Protein 1RF6 (pdb70)

CATH classification: 3.65.10.10 (+1 more: 3.65.10.10)

Foldseek 3Di:
DWFDFQFQEFEDEDAFAFAPLLLLVQQLLQAAAAAKAKEASRFPFQQSVLSNVLQVQQVWDWDCPPRMIMTHYQHLQGGHAGPAARENELHPLRVLQVLLSCQAPQAKHWYAYDPLQQVFFNLLQQVQSVVQVKDKAAPDNSRGDRMMIHHHQAGAATEDERPDQDPSSVNSNQSNQLRHAAKHKYFGPADADCSSVVVCVVFPADWDDDPRIIMHHDHDHGHHYYHYGFREVLRCLLVQLLQAAHHHYKYKYFRYAQPQNQCLVVVQCVQFPFDKDWAPADVVRRTTMIMGHHHATAAEEADDNSCSNCVSSQLLVLLSRQAYAAKHYYFQQLVCCRHSHNSQVQSQVLQCQFFHQWAGDNGHIMHHYDTQTAEDEHECNLPLSSLSSNSSSNHRHNDYIYHYHPNSSVSNGGNCSVVSVVVGSPD/DWFDFQFQEFEDEDAFAFAPLLLLVQQLLQAAAAAKAKEARHFPFQQSVLSNVQQVQQVWDWDQPPRMIMTHYQHLARGHDGPAARENELHPLRVLQVLLSCQQPQAKHWYFYDPLQQVFFNLLQQVQSVVQVKDKAAPDNSRGDRMMIHHHQAGAATEDERPAQDPSSVNSNQSNQLRHAFKHKYFGPFDADDSSVVVCVVQVADWDDDPRIIMHHDHDHGHYYYHYTFHEVLRVLLVQLLQQAHPHYKYKYFRYAQPPNACLVVVVCVQFPWDWDWAPQDPPSRTTIIMGHHHATAADEADDSSCNNCVSSQLLVLLSNLAYAFKHYYFQALVCCRHSHNSQVLSQVLQCQFFHAWAGDNGHIMHHGHGQTAEDEHECSLPLCSLSSNSSSNHRHNDYIYHYHPNCSVSNGGVCSVVSVVVGSPD/DWFDFQFFEFEDEAAFAFAPLLLLVLLLLQAAAAAKAKEARRFPFVQSVLSNVLQVQQVWDWDQPPRMIMTHYQHLARGHDGPAARENELHPLRVLQVLLSCQQHQAKHWYFYDPLQQQFANLLQCVQSVVQVKDKAAPDNSRGDRMMTGHHNAGAATEDERPDQDPSSVNSNQSNQLRHAAKHKYFGPADADDSSVVVCVVFVADWDDDPRIIMHHDNDHGHYYYHYTFHEVLLVLLVQLLQQQHHHYKYKYFRYAAPQNQCLVVVVCVVFPFDWDWDPADVPSRTTMIMGHHDATAAEEADDNSCSRHVSVQLLVLLSQLAYAFKYYYFQQLVCCRHSHNSQVQSQVLQCQWFRQWAGDNGHIMHGGHTQTAEDEHECNLPLVSLSSQSSSSHRHDPHIYYYPPNCSVSNRGVCSVVSVVVRSDD/DWFDFQQQEFEDEDAFQFAPLLLLVQQLQQAAAAAKAKEASRFPFVQSVLLNVLQVQQVWDWDQPPRMIMTHYQHLARGHDGPAARENELDPLRVLQVLLSCQQHQAKHWYAYDPLQQQFFNCLQCVQSVVQVKDKAAPDPRRGDGMMTGHHNAGAATEDERPDQDVSSVNSNQSNQLRHAAKHKYFGPADADCSSVVVCVVFVADWDDDPRIIMHHDNDHGHYYYHYGFHEVLRCLLVQLLQAAHPHYKYKHFRYAADQNACLVVVVCVVFPFDWDWAPQDPPRRTTMIMGHHDATAAEEAADSSCNNHPSSQLLVLLSQQAYAAKHYYFNQLVCCRHSHNSLVQSQVLQCQWFHQWARDNGHIMHHYDGQTAEDEHECNLPLSSLSSQSSSSHRHNDHIYHYHPNCSVSNRGVCSVVSVVVTSDD

Solvent-accessible surface area: 59830 Å² total; per-residue (Å²): 87,143,3,54,36,68,17,151,72,0,63,28,107,6,149,9,31,6,1,26,9,26,0,1,4,0,0,1,0,0,0,0,0,81,45,80,0,76,0,59,95,8,2,89,0,90,4,0,65,22,0,4,82,1,0,87,32,0,49,4,122,11,94,75,122,132,43,35,0,13,0,68,22,48,15,20,89,16,24,146,62,21,119,105,33,0,78,0,17,19,0,4,16,1,0,6,0,0,0,0,1,0,0,15,9,89,36,92,6,59,0,72,14,47,83,7,0,35,152,12,6,0,45,37,0,1,95,0,0,105,108,0,21,4,64,5,67,20,87,93,149,107,14,36,4,52,1,123,0,88,1,38,121,118,13,128,43,1,100,30,96,4,82,39,24,11,10,33,1,0,0,0,0,0,0,0,0,1,29,0,142,30,82,0,28,0,54,9,104,55,111,5,21,36,4,1,9,57,8,1,65,81,0,42,4,112,30,46,72,43,39,73,92,2,26,0,94,12,79,29,114,0,66,13,52,137,5,89,5,20,2,6,3,3,2,0,0,0,0,0,0,6,0,1,22,2,59,97,7,110,0,18,0,45,55,0,4,35,12,88,18,4,14,0,0,14,50,3,0,48,62,0,36,11,118,18,88,47,27,137,72,58,91,62,53,66,11,1,15,0,19,0,72,38,19,131,4,109,24,28,98,1,34,42,62,28,10,4,60,1,23,22,4,4,0,1,0,0,2,0,0,1,18,0,104,38,42,1,46,2,62,67,0,97,30,4,93,22,32,22,13,41,2,2,80,21,1,0,80,6,2,45,51,0,22,33,50,7,5,41,31,92,44,0,2,13,0,68,15,117,15,96,10,93,21,21,156,8,51,0,114,4,0,1,5,0,0,0,0,0,2,4,0,0,3,34,0,70,132,33,73,0,54,0,45,85,14,114,14,4,52,6,4,0,66,45,0,45,103,24,4,84,62,0,26,148,76,94,145,4,57,50,55,14,131,69,0,74,20,105,6,146,7,28,7,2,20,7,24,0,1,4,0,0,2,0,0,0,0,0,93,46,85,0,73,0,70,91,10,2,100,0,88,6,0,75,21,0,6,82,1,0,88,34,1,50,3,125,12,91,74,124,132,42,36,0,8,0,68,21,48,6,14,105,18,22,139,62,18,135,98,37,0,80,0,17,18,0,6,15,1,0,6,0,0,0,0,2,0,0,25,11,90,38,108,11,61,0,73,15,48,76,5,0,33,145,14,6,0,46,36,0,1,91,0,0,102,103,0,20,4,62,4,70,18,73,87,147,108,15,34,4,41,0,93,0,86,1,39,144,122,6,135,42,1,104,29,127,7,74,40,31,11,11,34,0,0,0,0,0,1,0,0,0,2,21,0,110,31,81,0,25,0,53,13,109,53,110,4,27,43,6,1,11,67,8,1,72,79,0,40,4,117,29,46,79,42,39,70,86,2,22,0,90,12,86,21,104,2,82,13,52,131,3,78,2,14,2,5,3,2,1,0,0,0,1,0,0,0,0,2,19,1,46,114,9,115,0,19,0,48,47,0,10,37,20,111,22,6,12,0,0,13,49,3,0,46,45,1,37,12,115,23,93,41,27,117,76,58,71,93,48,68,8,2,5,3,14,1,65,39,19,138,9,114,20,30,102,2,37,31,59,33,10,8,57,1,18,19,2,2,1,1,0,0,0,0,1,3,18,0,111,35,43,0,27,2,56,62,0,96,30,2,96,20,37,22,16,40,2,2,81,22,0,0,79,9,3,42,52,1,24,37,71,9,26,25,15,87,44,0,3,6,1,42,24,124,14,97,12,91,16,11,134,7,52,0,114,4,0,2,5,0,0,0,0,0,1,2,0,0,2,31,0,70,131,21,105,1,75,0,55,90,13,110,14,3,50,3,3,0,66,40,1,45,103,24,4,82,46,0,32,132,63,94,136,4,98,20,59,15,118,93,0,69,15,104,6,144,7,30,6,7,21,12,27,0,1,3,0,0,1,0,0,0,1,0,103,46,72,0,68,0,70,90,8,2,86,0,88,5,0,69,9,0,7,84,1,0,83,35,1,54,5,91,9,75,73,124,134,42,41,0,22,0,70,21,49,10,27,73,16,14,113,61,21,144,118,32,0,80,0,11,19,0,5,17,1,0,8,0,0,0,0,2,0,0,14,11,97,27,104,5,62,0,68,12,50,83,6,0,36,160,12,7,0,29,30,0,2,94,0,0,110,112,2,42,5,64,8,56,17,88,80,143,99,16,43,5,54,0,105,0,92,4,28,120,124,5,119,18,2,79,32,87,2,78,44,32,11,13,31,0,0,0,0,0,1,0,0,0,2,20,0,98,22,91,0,26,0,56,11,113,41,109,6,10,44,8,1,8,60,9,0,70,83,0,58,12,81,18,33,74,41,50,68,66,1,25,0,91,7,69,19,140,3,81,14,51,121,5,92,1,16,2,5,5,3,1,0,0,2,0,0,0,0,0,2,18,1,38,86,5,111,1,17,0,56,47,0,11,19,21,106,24,22,6,0,0,11,53,3,0,46,45,1,33,11,114,23,85,46,31,130,73,50,95,64,59,72,10,3,11,0,24,1,73,35,19,142,13,118,20,30,104,0,33,40,57,29,10,11,54,1,18,22,2,3,1,3,0,0,0,0,0,3,12,0,129,30,44,0,26,2,62,64,0,92,31,1,92,34,39,21,11,41,2,3,84,21,1,0,79,9,4,45,51,2,14,38,72,6,25,26,16,84,44,0,3,6,0,38,22,132,19,92,11,100,21,22,146,9,50,0,114,5,0,1,5,0,0,0,0,1,1,0,0,0,1,28,0,63,139,33,116,1,62,1,46,108,13,135,16,3,56,8,1,0,62,43,0,59,102,25,12,102,38,1,66,125,71,96,127,6,54,34,69,9,165,78,1,71,26,106,4,147,6,31,6,1,23,8,24,0,1,5,0,0,2,0,0,0,0,0,92,44,92,0,58,0,59,90,7,1,84,0,85,4,0,76,22,1,5,83,1,0,84,38,0,52,5,108,10,81,70,123,131,44,33,0,12,0,60,19,50,10,18,102,23,19,130,54,22,138,112,39,0,80,0,16,16,1,5,16,2,0,5,0,0,0,0,2,1,0,22,12,72,34,91,6,56,0,69,14,54,73,8,0,33,138,10,5,0,50,38,0,6,104,0,0,98,108,0,20,2,57,8,56,20,89,88,158,104,21,34,4,58,0,135,2,78,2,38,152,110,3,128,39,3,118,21,102,5,95,39,23,11,10,32,2,1,0,0,0,0,0,0,0,2,23,0,88,29,86,0,20,0,54,10,107,44,110,6,26,43,8,2,10,62,8,1,69,78,0,41,5,122,30,35,81,50,48,73,88,3,25,1,91,14,88,20,147,2,80,13,53,138,4,101,1,14,1,5,4,3,1,0,0,0,0,0,1,1,0,1,22,2,59,101,7,120,0,16,0,60,49,0,4,36,18,112,17,1,9,0,0,9,52,2,0,46,62,1,46,11,117,24,74,40,34,134,77,48,88,90,53,108,8,3,10,0,22,1,72,36,20,140,8,136,23,28,97,0,37,35,63,35,9,8,38,0,20,18,4,2,1,3,0,0,1,0,0,1,19,0,105,34,45,0,41,2,58,66,0,82,25,1,97,27,33,21,16,44,3,5,84,20,0,0,76,9,1,48,50,1,20,37,59,8,7,40,44,86,37,0,1,17,0,65,12,120,14,94,12,99,20,22,162,6,46,0,110,6,0,1,5,0,0,0,0,0,0,4,0,0,2,30,0,69,131,22,89,0,55,1,43,99,15,110,12,4,52,5,2,0,66,42,0,51,102,27,1,86,43,0,54,129,98

Organism: Streptococcus pneumoniae serotype 4 (strain ATCC BAA-334 / TIGR4) (NCBI:txid170187)

GO terms:
  GO:0003866 3-phosphoshikimate 1-carboxyvinyltransferase activity (F, EXP)
  GO:0005515 protein binding (F, IPI)

Nearest PDB structures (foldseek):
  1rf4-assembly1_A  TM=1.001E+00  e=1.210E-103  Streptococcus pneumoniae
  4n3p-assembly3_A-2  TM=8.324E-01  e=3.441E-86  synthetic construct
  4znd-assembly1_A  TM=9.622E-01  e=2.471E-61  Coxiella burnetii RSA 493
  5bs5-assembly2_B  TM=8.403E-01  e=5.076E-57  Acinetobacter baumannii ATCC 17978
  3roi-assembly3_B  TM=7.635E-01  e=4.254E-55  Coxiella burnetii RSA 493

Radius of gyration: 37.87 Å; Cα contacts (8 Å, |Δi|>4): 4358; chains: 4; bounding box: 81×84×99 Å

Sequence (1708 aa):
MKLKTNIRHLHGIIRVPGDKSISHRSIIFGSLAEGETKVYDILRGEDVLSTMQVFRDLGVEIEDKDGVITVQGVGMAGLKAPQNALNMGNSGTSIRLISGVLAGADFEVEMFGDDSLSKRPMDRVTLPLKKMGVSISGQTERDLPPLRLKGTKNLRPIHYELPIASAQVKSALMFAALQAKGESVIIEKEYTRNHTEDMLQQFGGHLSVDGKKITVQGPQKLTGQKVVVPGDISSAAFWLVAGLIAPNSRLVLQNVGINETRTGIIDVIRAMGGKLEITEIDPVAKSATLIVESSDLKGTEICGALIPRLIDELPIIALLATQAQGVTVIKDAEELKVKETDRIQVVADALNSMGADITPTADGMIIKGKSALHGARVNTFGDHRIGMMTAIAALLVADGEVELDRAEAINTSYPSFFDDLESLIHGMKLKTNIRHLHGIIRVPGDKSISHRSIIFGSLAEGETKVYDILRGEDVLSTMQVFRDLGVEIEDKDGVITVQGVGMAGLKAPQNALNMGNSGTSIRLISGVLAGADFEVEMFGDDSLSKRPMDRVTLPLKKMGVSISGQTERDLPPLRLKGTKNLRPIHYELPIASAQVKSALMFAALQAKGESVIIEKEYTRNHTEDMLQQFGGHLSVDGKKITVQGPQKLTGQKVVVPGDISSAAFWLVAGLIAPNSRLVLQNVGINETRTGIIDVIRAMGGKLEITEIDPVAKSATLIVESSDLKGTEICGALIPRLIDELPIIALLATQAQGVTVIKDAEELKVKETDRIQVVADALNSMGADITPTADGMIIKGKSALHGARVNTFGDHRIGMMTAIAALLVADGEVELDRAEAINTSYPSFFDDLESLIHGMKLKTNIRHLHGIIRVPGDKSISHRSIIFGSLAEGETKVYDILRGEDVLSTMQVFRDLGVEIEDKDGVITVQGVGMAGLKAPQNALNMGNSGTSIRLISGVLAGADFEVEMFGDDSLSKRPMDRVTLPLKKMGVSISGQTERDLPPLRLKGTKNLRPIHYELPIASAQVKSALMFAALQAKGESVIIEKEYTRNHTEDMLQQFGGHLSVDGKKITVQGPQKLTGQKVVVPGDISSAAFWLVAGLIAPNSRLVLQNVGINETRTGIIDVIRAMGGKLEITEIDPVAKSATLIVESSDLKGTEICGALIPRLIDELPIIALLATQAQGVTVIKDAEELKVKETDRIQVVADALNSMGADITPTADGMIIKGKSALHGARVNTFGDHRIGMMTAIAALLVADGEVELDRAEAINTSYPSFFDDLESLIHGMKLKTNIRHLHGIIRVPGDKSISHRSIIFGSLAEGETKVYDILRGEDVLSTMQVFRDLGVEIEDKDGVITVQGVGMAGLKAPQNALNMGNSGTSIRLISGVLAGADFEVEMFGDDSLSKRPMDRVTLPLKKMGVSISGQTERDLPPLRLKGTKNLRPIHYELPIASAQVKSALMFAALQAKGESVIIEKEYTRNHTEDMLQQFGGHLSVDGKKITVQGPQKLTGQKVVVPGDISSAAFWLVAGLIAPNSRLVLQNVGINETRTGIIDVIRAMGGKLEITEIDPVAKSATLIVESSDLKGTEICGALIPRLIDELPIIALLATQAQGVTVIKDAEELKVKETDRIQVVADALNSMGADITPTADGMIIKGKSALHGARVNTFGDHRIGMMTAIAALLVADGEVELDRAEAINTSYPSFFDDLESLIHG

Secondary structure (DSSP, 8-state):
-EEP-----EEEEE-PPBPHHHHHHHHHHHHHSBSEEEEES---SHHHHHHHHHHHHTT-EEEEETTEEEEE---SS-----SS-EE-TT-HHHHHHHHHHGGG-SSEEEEE--TTGGGS--HHHHHHHHHTT-EEEEETTTTEEEEEEE--TTPPP-EEE-SS--HHHHHHHHHHHTTSSEEEEEE-SS----HHHHHHHHTT---EEETTEEEEEE----B--EEEPPBPHHHHHHHHHHHHHSTTEEEEEEEEE--TTT-HHHHHHHHTT-EEEEEEEETTTTEEEEEEE----B--EE-TTSGGGTGGGHHHHHHHHHTSBEEEEE-S-GGGGGSSS-TTHHHHHHHHTTT--EEEETTEEEEEE------EEEE-TT-HHHHHHHHHHHHT-SSS-EEEETGGGGGGT-TTHHHHHHHHS--/-BPP-S---EEEEE-PPBPHHHHHHHHHHHHHSBSEEEEES---SHHHHHHHHHHHHTT-EEEEETTEEEEE---TT-----SS-EE-TT-HHHHHHHHHHGGG-SSEEEEE--TTGGGS--HHHHHHHHHTT-EEEEETTTTEEEEEEE--SSPPP-EEE-SS--HHHHHHHHHHHTTSSEEEEEE-SS----HHHHHHHHTT---EEETTEEEEEES---B--EEEPPBPHHHHHHHHHHHHHSSSEEEEEEEEE--TTT-HHHHHHHHTT-EEEEEEEETTTTEEEEEEE----B--EE-TTHHHHHGGGHHHHHHHHHTSBS-EEE-S-GGGGGSSS-TTHHHHHHHHTTT--EEEETTEEEE-S------EEEE-TT-HHHHHHHHHHHHT-SSS-EEEETGGGGGGT-TTHHHHHHHHS--/-BPP-----EEEEE-PPBPHHHHHHHHHHHHHSBSEEEEES----HHHHHHHHHHHHTT-EEEEETTEEEEE---TT-----SS-EE-TT-HHHHHHHHHHGGG-SSEEEEE--TTGGGS--HHHHHHHHHHT-EEEEETTTTEEEEEEE--SS----EEE-SS--HHHHHHHHHHHTTSSEEEEEE-SS----HHHHHHHHTT---EEETTEEEEEES---B--EEEPPBPHHHHHHHHHHHHHSTTEEEEEEEEE--TTT-HHHHHHHHHT-EEEEEEEETTTTEEEEEEE----B--EE-TTHHHHHGGGHHHHHHHHHTSBS-EEE-S-GGGGGSSS-HHHHHHHHHHTTT--EEEETTEEEE-S------EEEE-TT-HHHHHHHHHHHTT-SSS-EEEESGGGGGGT-TTHHHHHHHHBT-/-BPP-----EEEEE---B-HHHHHHHHHHHHHSBSEEEEES---SHHHHHHHHHHHHTT-EEEEETTEEEEE---TT-----SS-EE-TT-HHHHHHHHHHGGG-SSEEEEE--TTGGGS--HHHHHHHHHTT-EEEEETTTTEEEEEEE--SSPPP-EEE-SS--HHHHHHHHHHHTTSSEEEEEE-SS----HHHHHHHHTT---EEETTEEEEEES---B--EEEPPBPHHHHHHHHHHHHHSSSEEEEEEEEE--GGG-HHHHHHHHHT-EEEEEEEETTTTEEEEEEE---EE--EE-GGGHHHHTTTHHHHHHHHHTEEEEEEE-S-GGGGGSSS-HHHHHHHHHHTTT--EEEETTEEEEEE------EEEE-TT-HHHHHHHHHHHTT-SSS-EEEESGGGGGGT-TTHHHHHHHHH--

InterPro domains:
  IPR001986 Enolpyruvate transferase domain [PF00275] (6-421)
  IPR006264 3-phosphoshikimate 1-carboxyvinyltransferase [MF_00210] (8-427)
  IPR006264 3-phosphoshikimate 1-carboxyvinyltransferase [PIRSF000505] (1-425)
  IPR006264 3-phosphoshikimate 1-carboxyvinyltransferase [TIGR01356] (12-426)
  IPR013792 RNA 3'-terminal phosphate cyclase/enolpyruvate transferase, alpha/beta [SSF55205] (3-424)
  IPR023193 3-phosphoshikimate 1-carboxyvinyltransferase, conserved site [PS00104] (86-100)
  IPR023193 3-phosphoshikimate 1-carboxyvinyltransferase, conserved site [PS00885] (337-355)
  IPR036968 Enolpyruvate transferase domain superfamily [G3DSA:3.65.10.10] (11-421)
  IPR036968 Enolpyruvate transferase domain superfamily [G3DSA:3.65.10.10] (20-229)

Structure (mmCIF, N/CA/C/O backbone):
data_1RF6
#
_entry.id   1RF6
#
_cell.length_a   82.785
_cell.length_b   150.564
_cell.length_c   88.258
_cell.angle_alpha   90.00
_cell.angle_beta   91.20
_cell.angle_gamma   90.00
#
_symmetry.space_group_name_H-M   'P 1 21 1'
#
loop_
_entity.id
_entity.type
_entity.pdbx_description
1 polymer '5-enolpyruvylshikimate-3-phosphate synthase'
2 non-polymer GLYPHOSATE
3 non-polymer SHIKIMATE-3-PHOSPHATE
4 water water
#
loop_
_atom_site.group_PDB
_atom_site.id
_atom_site.type_symbol
_atom_site.label_atom_id
_atom_site.label_alt_id
_atom_site.label_comp_id
_atom_site.label_asym_id
_atom_site.label_entity_id
_atom_site.label_seq_id
_atom_site.pdbx_PDB_ins_code
_atom_site.Cartn_x
_atom_site.Cartn_y
_atom_site.Cartn_z
_atom_site.occupancy
_atom_site.B_iso_or_equiv
_atom_site.auth_seq_id
_atom_site.auth_comp_id
_atom_site.auth_asym_id
_atom_site.auth_atom_id
_atom_site.pdbx_PDB_model_num
ATOM 1 N N . MET A 1 1 ? 33.974 130.272 -0.023 1.00 19.14 1 MET A N 1
ATOM 2 C CA . MET A 1 1 ? 33.171 129.540 -1.030 1.00 18.78 1 MET A CA 1
ATOM 3 C C . MET A 1 1 ? 32.250 128.540 -0.344 1.00 18.21 1 MET A C 1
ATOM 4 O O . MET A 1 1 ? 32.545 128.036 0.740 1.00 18.26 1 MET A O 1
ATOM 9 N N . LYS A 1 2 ? 31.130 128.262 -0.989 1.00 17.37 2 LYS A N 1
ATOM 10 C CA . LYS A 1 2 ? 30.158 127.317 -0.473 1.00 18.46 2 LYS A CA 1
ATOM 11 C C . LYS A 1 2 ? 30.622 125.910 -0.822 1.00 17.21 2 LYS A C 1
ATOM 12 O O . LYS A 1 2 ? 30.936 125.620 -1.975 1.00 16.10 2 LYS A O 1
ATOM 18 N N . LEU A 1 3 ? 30.670 125.037 0.174 1.00 15.32 3 LEU A N 1
ATOM 19 C CA . LEU A 1 3 ? 31.090 123.662 -0.055 1.00 15.52 3 LEU A CA 1
ATOM 20 C C . LEU A 1 3 ? 29.891 122.732 -0.191 1.00 15.31 3 LEU A C 1
ATOM 21 O O . LEU A 1 3 ? 28.861 122.940 0.445 1.00 17.19 3 LEU A O 1
ATOM 26 N N . LYS A 1 4 ? 30.037 121.711 -1.034 1.00 16.03 4 LYS A N 1
ATOM 27 C CA . LYS A 1 4 ? 28.989 120.724 -1.267 1.00 16.25 4 LYS A CA 1
ATOM 28 C C . LYS A 1 4 ? 28.792 119.903 -0.003 1.00 16.49 4 LYS A C 1
ATOM 29 O O . LYS A 1 4 ? 29.757 119.529 0.671 1.00 14.05 4 LYS A O 1
ATOM 35 N N . THR A 1 5 ? 27.537 119.601 0.299 1.00 14.43 5 THR A N 1
ATOM 36 C CA . THR A 1 5 ? 27.210 118.861 1.502 1.00 16.67 5 THR A CA 1
ATOM 37 C C . THR A 1 5 ? 26.255 117.683 1.253 1.00 16.77 5 THR A C 1
ATOM 38 O O . THR A 1 5 ? 25.726 117.515 0.156 1.00 15.87 5 THR A O 1
ATOM 42 N N . ASN A 1 6 ? 26.064 116.862 2.282 1.00 17.69 6 ASN A N 1
ATOM 43 C CA . ASN A 1 6 ? 25.153 115.718 2.228 1.00 18.71 6 ASN A CA 1
ATOM 44 C C . ASN A 1 6 ? 25.271 114.845 0.970 1.00 20.31 6 ASN A C 1
ATOM 45 O O . ASN A 1 6 ? 24.260 114.486 0.356 1.00 19.91 6 ASN A O 1
ATOM 50 N N . ILE A 1 7 ? 26.494 114.492 0.588 1.00 19.84 7 ILE A N 1
ATOM 51 C CA . ILE A 1 7 ? 26.688 113.661 -0.595 1.00 23.56 7 ILE A CA 1
ATOM 52 C C . ILE A 1 7 ? 26.115 112.272 -0.305 1.00 24.70 7 ILE A C 1
ATOM 53 O O . ILE A 1 7 ? 26.233 111.766 0.809 1.00 24.97 7 ILE A O 1
ATOM 58 N N . ARG A 1 8 ? 25.483 111.658 -1.297 1.00 25.71 8 ARG A N 1
ATOM 59 C CA . ARG A 1 8 ? 24.895 110.341 -1.087 1.00 27.01 8 ARG A CA 1
ATOM 60 C C . ARG A 1 8 ? 25.719 109.222 -1.712 1.00 26.84 8 ARG A C 1
ATOM 61 O O . ARG A 1 8 ? 25.440 108.048 -1.491 1.00 25.01 8 ARG A O 1
ATOM 69 N N . HIS A 1 9 ? 26.733 109.586 -2.492 1.00 24.53 9 HIS A N 1
ATOM 70 C CA . HIS A 1 9 ? 27.588 108.592 -3.132 1.00 25.73 9 HIS A CA 1
ATOM 71 C C . HIS A 1 9 ? 28.777 109.211 -3.854 1.00 23.78 9 HIS A C 1
ATOM 72 O O . HIS A 1 9 ? 28.704 110.336 -4.348 1.00 25.06 9 HIS A O 1
ATOM 79 N N . LEU A 1 10 ? 29.873 108.463 -3.901 1.00 21.53 10 LEU A N 1
ATOM 80 C CA . LEU A 1 10 ? 31.091 108.897 -4.571 1.00 20.24 10 LEU A CA 1
ATOM 81 C C . LEU A 1 10 ? 31.640 107.713 -5.348 1.00 21.00 10 LEU A C 1
ATOM 82 O O . LEU A 1 10 ? 32.032 106.709 -4.757 1.00 19.76 10 LEU A O 1
ATOM 87 N N . HIS A 1 11 ? 31.659 107.833 -6.671 1.00 19.87 11 HIS A N 1
ATOM 88 C CA . HIS A 1 11 ? 32.161 106.771 -7.532 1.00 20.25 11 HIS A CA 1
ATOM 89 C C . HIS A 1 11 ? 33.002 107.359 -8.657 1.00 19.54 11 HIS A C 1
ATOM 90 O O . HIS A 1 11 ? 32.661 108.396 -9.226 1.00 18.25 11 HIS A O 1
ATOM 97 N N . GLY A 1 12 ? 34.106 106.700 -8.983 1.00 17.20 12 GLY A N 1
ATOM 98 C CA . GLY A 1 12 ? 34.920 107.209 -10.065 1.00 16.77 12 GLY A CA 1
ATOM 99 C C . GLY A 1 12 ? 36.401 106.936 -9.971 1.00 16.67 12 GLY A C 1
ATOM 100 O O . GLY A 1 12 ? 36.915 106.477 -8.944 1.00 16.12 12 GLY A O 1
ATOM 101 N N . ILE A 1 13 ? 37.080 107.221 -11.077 1.00 16.20 13 ILE A N 1
ATOM 102 C CA . ILE A 1 13 ? 38.514 107.045 -11.187 1.00 16.28 13 ILE A CA 1
ATOM 103 C C . ILE A 1 13 ? 39.155 108.421 -11.091 1.00 16.36 13 ILE A C 1
ATOM 104 O O . ILE A 1 13 ? 38.685 109.370 -11.714 1.00 14.28 13 ILE A O 1
ATOM 109 N N . ILE A 1 14 ? 40.220 108.532 -10.304 1.00 13.82 14 ILE A N 1
ATOM 110 C CA . ILE A 1 14 ? 40.914 109.803 -10.168 1.00 15.88 14 ILE A CA 1
ATOM 111 C C . ILE A 1 14 ? 42.420 109.634 -10.295 1.00 15.56 14 ILE A C 1
ATOM 112 O O . ILE A 1 14 ? 43.012 108.726 -9.700 1.00 14.47 14 ILE A O 1
ATOM 117 N N . ARG A 1 15 ? 43.025 110.505 -11.094 1.00 14.13 15 ARG A N 1
ATOM 118 C CA . ARG A 1 15 ? 44.469 110.519 -11.271 1.00 14.26 15 ARG A CA 1
ATOM 119 C C . ARG A 1 15 ? 44.951 111.789 -10.594 1.00 15.43 15 ARG A C 1
ATOM 120 O O . ARG A 1 15 ? 44.970 112.852 -11.208 1.00 13.52 15 ARG A O 1
ATOM 128 N N . VAL A 1 16 ? 45.319 111.684 -9.323 1.00 14.65 16 VAL A N 1
ATOM 129 C CA . VAL A 1 16 ? 45.785 112.851 -8.582 1.00 13.72 16 VAL A CA 1
ATOM 130 C C . VAL A 1 16 ? 47.014 113.463 -9.243 1.00 13.40 16 VAL A C 1
ATOM 131 O O . VAL A 1 16 ? 47.769 112.773 -9.920 1.00 12.00 16 VAL A O 1
ATOM 135 N N . PRO A 1 17 ? 47.224 114.777 -9.061 1.00 13.29 17 PRO A N 1
ATOM 136 C CA . PRO A 1 17 ? 48.382 115.444 -9.657 1.00 13.88 17 PRO A CA 1
ATOM 137 C C . PRO A 1 17 ? 49.703 114.942 -9.075 1.00 15.20 17 PRO A C 1
ATOM 138 O O . PRO A 1 17 ? 49.719 114.170 -8.114 1.00 14.97 17 PRO A O 1
ATOM 142 N N . GLY A 1 18 ? 50.801 115.391 -9.670 1.00 13.95 18 GLY A N 1
ATOM 143 C CA . GLY A 1 18 ? 52.123 114.966 -9.251 1.00 13.85 18 GLY A CA 1
ATOM 144 C C . GLY A 1 18 ? 52.540 115.212 -7.817 1.00 12.04 18 GLY A C 1
ATOM 145 O O . GLY A 1 18 ? 52.041 116.117 -7.134 1.00 13.41 18 GLY A O 1
ATOM 146 N N . ASP A 1 19 ? 53.480 114.388 -7.370 1.00 12.55 19 ASP A N 1
ATOM 147 C CA . ASP A 1 19 ? 54.030 114.473 -6.025 1.00 10.75 19 ASP A CA 1
ATOM 148 C C . ASP A 1 19 ? 54.761 115.796 -5.863 1.00 9.77 19 ASP A C 1
ATOM 149 O O . ASP A 1 19 ? 55.669 116.116 -6.629 1.00 9.24 19 ASP A O 1
ATOM 154 N N . LYS A 1 20 ? 54.347 116.563 -4.861 1.00 10.55 20 LYS A N 1
ATOM 155 C CA . LYS A 1 20 ? 54.923 117.867 -4.580 1.00 10.23 20 LYS A CA 1
ATOM 156 C C . LYS A 1 20 ? 56.416 117.802 -4.238 1.00 10.21 20 LYS A C 1
ATOM 157 O O . LYS A 1 20 ? 57.226 118.541 -4.808 1.00 10.00 20 LYS A O 1
ATOM 163 N N . SER A 1 21 ? 56.780 116.917 -3.316 1.00 10.59 21 SER A N 1
ATOM 164 C CA . SER A 1 21 ? 58.179 116.759 -2.910 1.00 11.73 21 SER A CA 1
ATOM 165 C C . SER A 1 21 ? 59.098 116.409 -4.079 1.00 12.43 21 SER A C 1
ATOM 166 O O . SER A 1 21 ? 60.173 116.994 -4.238 1.00 12.86 21 SER A O 1
ATOM 169 N N . ILE A 1 22 ? 58.680 115.440 -4.885 1.00 11.26 22 ILE A N 1
ATOM 170 C CA . ILE A 1 22 ? 59.468 115.010 -6.027 1.00 10.42 22 ILE A CA 1
ATOM 171 C C . ILE A 1 22 ? 59.544 116.089 -7.109 1.00 11.87 22 ILE A C 1
ATOM 172 O O . ILE A 1 22 ? 60.600 116.277 -7.720 1.00 10.72 22 ILE A O 1
ATOM 177 N N . SER A 1 23 ? 58.438 116.799 -7.333 1.00 12.08 23 SER A N 1
ATOM 178 C CA . SER A 1 23 ? 58.398 117.866 -8.339 1.00 10.86 23 SER A CA 1
ATOM 179 C C . SER A 1 23 ? 59.368 118.981 -7.961 1.00 11.86 23 SER A C 1
ATOM 180 O O . SER A 1 23 ? 60.104 119.494 -8.806 1.00 13.19 23 SER A O 1
ATOM 183 N N . HIS A 1 24 ? 59.357 119.365 -6.689 1.00 11.65 24 HIS A N 1
ATOM 184 C CA . HIS A 1 24 ? 60.256 120.400 -6.206 1.00 11.18 24 HIS A CA 1
ATOM 185 C C . HIS A 1 24 ? 61.688 119.975 -6.519 1.00 11.05 24 HIS A C 1
ATOM 186 O O . HIS A 1 24 ? 62.465 120.728 -7.103 1.00 10.78 24 HIS A O 1
ATOM 193 N N . ARG A 1 25 ? 62.022 118.753 -6.124 1.00 9.43 25 ARG A N 1
ATOM 194 C CA . ARG A 1 25 ? 63.357 118.220 -6.331 1.00 10.40 25 ARG A CA 1
ATOM 195 C C . ARG A 1 25 ? 63.744 118.088 -7.803 1.00 10.97 25 ARG A C 1
ATOM 196 O O . ARG A 1 25 ? 64.916 118.252 -8.150 1.00 11.76 25 ARG A O 1
ATOM 204 N N . SER A 1 26 ? 62.773 117.816 -8.673 1.00 10.48 26 SER A N 1
ATOM 205 C CA . SER A 1 26 ? 63.080 117.672 -10.089 1.00 12.41 26 SER A CA 1
ATOM 206 C C . SER A 1 26 ? 63.653 118.976 -10.636 1.00 12.83 26 SER A C 1
ATOM 207 O O . SER A 1 26 ? 64.546 118.963 -11.477 1.00 14.78 26 SER A O 1
ATOM 210 N N . ILE A 1 27 ? 63.151 120.100 -10.143 1.00 12.59 27 ILE A N 1
ATOM 211 C CA . ILE A 1 27 ? 63.626 121.407 -10.585 1.00 11.66 27 ILE A CA 1
ATOM 212 C C . ILE A 1 27 ? 65.003 121.700 -9.994 1.00 11.93 27 ILE A C 1
ATOM 213 O O . ILE A 1 27 ? 65.889 122.219 -10.674 1.00 12.97 27 ILE A O 1
ATOM 218 N N . ILE A 1 28 ? 65.176 121.376 -8.719 1.00 10.70 28 ILE A N 1
ATOM 219 C CA . ILE A 1 28 ? 66.449 121.603 -8.050 1.00 11.51 28 ILE A CA 1
ATOM 220 C C . ILE A 1 28 ? 67.542 120.766 -8.713 1.00 11.68 28 ILE A C 1
ATOM 221 O O . ILE A 1 28 ? 68.577 121.296 -9.119 1.00 11.64 28 ILE A O 1
ATOM 226 N N . PHE A 1 29 ? 67.315 119.461 -8.821 1.00 11.07 29 PHE A N 1
ATOM 227 C CA . PHE A 1 29 ? 68.293 118.584 -9.456 1.00 12.62 29 PHE A CA 1
ATOM 228 C C . PHE A 1 29 ? 68.483 118.961 -10.917 1.00 11.91 29 PHE A C 1
ATOM 229 O O . PHE A 1 29 ? 69.591 118.882 -11.449 1.00 12.46 29 PHE A O 1
ATOM 237 N N . GLY A 1 30 ? 67.400 119.382 -11.561 1.00 11.64 30 GLY A N 1
ATOM 238 C CA . GLY A 1 30 ? 67.482 119.769 -12.954 1.00 13.21 30 GLY A CA 1
ATOM 239 C C . GLY A 1 30 ? 68.374 120.983 -13.146 1.00 12.69 30 GLY A C 1
ATOM 240 O O . GLY A 1 30 ? 69.129 121.060 -14.115 1.00 12.64 30 GLY A O 1
ATOM 241 N N . SER A 1 31 ? 68.291 121.931 -12.219 1.00 12.07 31 SER A N 1
ATOM 242 C CA . SER A 1 31 ? 69.097 123.148 -12.290 1.00 13.39 31 SER A CA 1
ATOM 243 C C . SER A 1 31 ? 70.566 122.911 -11.938 1.00 14.24 31 SER A C 1
ATOM 244 O O . SER A 1 31 ? 71.461 123.510 -12.538 1.00 14.80 31 SER A O 1
ATOM 247 N N . LEU A 1 32 ? 70.812 122.042 -10.965 1.00 15.95 32 LEU A N 1
ATOM 248 C CA . LEU A 1 32 ? 72.180 121.767 -10.523 1.00 15.76 32 LEU A CA 1
ATOM 249 C C . LEU A 1 32 ? 72.971 120.841 -11.436 1.00 15.84 32 LEU A C 1
ATOM 250 O O . LEU A 1 32 ? 74.189 120.877 -11.432 1.00 14.29 32 LEU A O 1
ATOM 255 N N . ALA A 1 33 ? 72.284 120.007 -12.205 1.00 13.94 33 ALA A N 1
ATOM 256 C CA . ALA A 1 33 ? 72.965 119.080 -13.099 1.00 16.16 33 ALA A CA 1
ATOM 257 C C . ALA A 1 33 ? 73.516 119.770 -14.345 1.00 17.36 33 ALA A C 1
ATOM 258 O O . ALA A 1 33 ? 73.195 120.923 -14.627 1.00 18.41 33 ALA A O 1
ATOM 260 N N . GLU A 1 34 ? 74.359 119.056 -15.082 1.00 16.90 34 GLU A N 1
ATOM 261 C CA . GLU A 1 34 ? 74.896 119.579 -16.330 1.00 17.27 34 GLU A CA 1
ATOM 262 C C . GLU A 1 34 ? 74.055 118.889 -17.390 1.00 16.21 34 GLU A C 1
ATOM 263 O O . GLU A 1 34 ? 73.756 117.696 -17.276 1.00 14.67 34 GLU A O 1
ATOM 269 N N . GLY A 1 35 ? 73.652 119.635 -18.408 1.00 16.00 35 GLY A N 1
ATOM 270 C CA . GLY A 1 35 ? 72.830 119.046 -19.445 1.00 15.11 35 GLY A CA 1
ATOM 271 C C . GLY A 1 35 ? 71.363 119.392 -19.252 1.00 16.42 35 GLY A C 1
ATOM 272 O O . GLY A 1 35 ? 70.999 120.180 -18.375 1.00 18.65 35 GLY A O 1
ATOM 273 N N . GLU A 1 36 ? 70.514 118.787 -20.068 1.00 16.36 36 GLU A N 1
ATOM 274 C CA . GLU A 1 36 ? 69.086 119.043 -20.017 1.00 15.86 36 GLU A CA 1
ATOM 275 C C . GLU A 1 36 ? 68.321 118.040 -19.159 1.00 15.04 36 GLU A C 1
ATOM 276 O O . GLU A 1 36 ? 68.682 116.871 -19.082 1.00 12.56 36 GLU A O 1
ATOM 282 N N . THR A 1 37 ? 67.271 118.521 -18.501 1.00 13.32 37 THR A N 1
ATOM 283 C CA . THR A 1 37 ? 66.405 117.683 -17.684 1.00 12.07 37 THR A CA 1
ATOM 284 C C . THR A 1 37 ? 64.970 117.966 -18.125 1.00 11.71 37 THR A C 1
ATOM 285 O O . THR A 1 37 ? 64.589 119.119 -18.311 1.00 11.99 37 THR A O 1
ATOM 289 N N . LYS A 1 38 ? 64.188 116.911 -18.330 1.00 11.21 38 LYS A N 1
ATOM 290 C CA . LYS A 1 38 ? 62.792 117.055 -18.738 1.00 13.21 38 LYS A CA 1
ATOM 291 C C . LYS A 1 38 ? 61.927 116.407 -17.668 1.00 12.90 38 LYS A C 1
ATOM 292 O O . LYS A 1 38 ? 62.164 115.257 -17.296 1.00 13.40 38 LYS A O 1
ATOM 298 N N . VAL A 1 39 ? 60.937 117.151 -17.171 1.00 13.08 39 VAL A N 1
ATOM 299 C CA . VAL A 1 39 ? 60.034 116.653 -16.133 1.00 12.78 39 VAL A CA 1
ATOM 300 C C . VAL A 1 39 ? 58.615 116.469 -16.678 1.00 14.51 39 VAL A C 1
ATOM 301 O O . VAL A 1 39 ? 58.009 117.409 -17.209 1.00 15.01 39 VAL A O 1
ATOM 305 N N . TYR A 1 40 ? 58.086 115.256 -16.547 1.00 13.10 40 TYR A N 1
ATOM 306 C CA . TYR A 1 40 ? 56.741 114.952 -17.033 1.00 12.34 40 TYR A CA 1
ATOM 307 C C . TYR A 1 40 ? 55.750 114.775 -15.881 1.00 12.17 40 TYR A C 1
ATOM 308 O O . TYR A 1 40 ? 56.108 114.275 -14.816 1.00 11.11 40 TYR A O 1
ATOM 317 N N . ASP A 1 41 ? 54.503 115.180 -16.112 1.00 12.98 41 ASP A N 1
ATOM 318 C CA . ASP A 1 41 ? 53.441 115.076 -15.111 1.00 13.52 41 ASP A CA 1
ATOM 319 C C . ASP A 1 41 ? 53.817 115.774 -13.803 1.00 13.78 41 ASP A C 1
ATOM 320 O O . ASP A 1 41 ? 53.436 115.334 -12.716 1.00 12.03 41 ASP A O 1
ATOM 325 N N . ILE A 1 42 ? 54.568 116.864 -13.917 1.00 14.09 42 ILE A N 1
ATOM 326 C CA . ILE A 1 42 ? 54.984 117.625 -12.747 1.00 12.25 42 ILE A CA 1
ATOM 327 C C . ILE A 1 42 ? 53.756 118.260 -12.118 1.00 12.31 42 ILE A C 1
ATOM 328 O O . ILE A 1 42 ? 52.761 118.521 -12.797 1.00 11.83 42 ILE A O 1
ATOM 333 N N . LEU A 1 43 ? 53.831 118.509 -10.818 1.00 12.21 43 LEU A N 1
ATOM 334 C CA . LEU A 1 43 ? 52.738 119.143 -10.104 1.00 12.68 43 LEU A CA 1
ATOM 335 C C . LEU A 1 43 ? 52.844 120.635 -10.400 1.00 13.69 43 LEU A C 1
ATOM 336 O O . LEU A 1 43 ? 53.909 121.231 -10.228 1.00 13.04 43 LEU A O 1
ATOM 341 N N . ARG A 1 44 ? 51.755 121.236 -10.867 1.00 13.27 44 ARG A N 1
ATOM 342 C CA . ARG A 1 44 ? 51.772 122.655 -11.171 1.00 15.11 44 ARG A CA 1
ATOM 343 C C . ARG A 1 44 ? 51.104 123.495 -10.094 1.00 14.85 44 ARG A C 1
ATOM 344 O O . ARG A 1 44 ? 50.600 124.579 -10.363 1.00 14.08 44 ARG A O 1
ATOM 352 N N . GLY A 1 45 ? 51.102 122.984 -8.869 1.00 15.01 45 GLY A N 1
ATOM 353 C CA . GLY A 1 45 ? 50.541 123.736 -7.761 1.00 14.19 45 GLY A CA 1
ATOM 354 C C . GLY A 1 45 ? 51.450 124.934 -7.531 1.00 14.09 45 GLY A C 1
ATOM 355 O O . GLY A 1 45 ? 52.610 124.920 -7.944 1.00 11.55 45 GLY A O 1
ATOM 356 N N . GLU A 1 46 ? 50.940 125.959 -6.858 1.00 13.63 46 GLU A N 1
ATOM 357 C CA . GLU A 1 46 ? 51.705 127.176 -6.622 1.00 15.69 46 GLU A CA 1
ATOM 358 C C . GLU A 1 46 ? 53.072 126.990 -5.973 1.00 14.54 46 GLU A C 1
ATOM 359 O O . GLU A 1 46 ? 54.010 127.710 -6.307 1.00 12.83 46 GLU A O 1
ATOM 365 N N . ASP A 1 47 ? 53.198 126.042 -5.050 1.00 12.44 47 ASP A N 1
ATOM 366 C CA . ASP A 1 47 ? 54.487 125.822 -4.393 1.00 11.19 47 ASP A CA 1
ATOM 367 C C . ASP A 1 47 ? 55.565 125.434 -5.400 1.00 11.76 47 ASP A C 1
ATOM 368 O O . ASP A 1 47 ? 56.687 125.938 -5.340 1.00 11.73 47 ASP A O 1
ATOM 373 N N . VAL A 1 48 ? 55.232 124.530 -6.318 1.00 11.68 48 VAL A N 1
ATOM 374 C CA . VAL A 1 48 ? 56.202 124.106 -7.322 1.00 11.37 48 VAL A CA 1
ATOM 375 C C . VAL A 1 48 ? 56.508 125.263 -8.276 1.00 12.10 48 VAL A C 1
ATOM 376 O O . VAL A 1 48 ? 57.641 125.416 -8.727 1.00 9.71 48 VAL A O 1
ATOM 380 N N . LEU A 1 49 ? 55.504 126.083 -8.576 1.00 11.79 49 LEU A N 1
ATOM 381 C CA . LEU A 1 49 ? 55.718 127.229 -9.457 1.00 12.07 49 LEU A CA 1
ATOM 382 C C . LEU A 1 49 ? 56.673 128.225 -8.792 1.00 10.72 49 LEU A C 1
ATOM 383 O O . LEU A 1 49 ? 57.489 128.855 -9.463 1.00 10.78 49 LEU A O 1
ATOM 388 N N . SER A 1 50 ? 56.567 128.368 -7.474 1.00 9.45 50 SER A N 1
ATOM 389 C CA . SER A 1 50 ? 57.448 129.271 -6.733 1.00 11.37 50 SER A CA 1
ATOM 390 C C . SER A 1 50 ? 58.900 128.790 -6.872 1.00 11.06 50 SER A C 1
ATOM 391 O O . SER A 1 50 ? 59.815 129.589 -7.069 1.00 10.78 50 SER A O 1
ATOM 394 N N . THR A 1 51 ? 59.103 127.478 -6.771 1.00 11.06 51 THR A N 1
ATOM 395 C CA . THR A 1 51 ? 60.438 126.901 -6.905 1.00 10.65 51 THR A CA 1
ATOM 396 C C . THR A 1 51 ? 61.004 127.187 -8.300 1.00 11.41 51 THR A C 1
ATOM 397 O O . THR A 1 51 ? 62.140 127.653 -8.443 1.00 12.79 51 THR A O 1
ATOM 401 N N . MET A 1 52 ? 60.202 126.917 -9.327 1.00 12.33 52 MET A N 1
ATOM 402 C CA . MET A 1 52 ? 60.628 127.145 -10.700 1.00 11.20 52 MET A CA 1
ATOM 403 C C . MET A 1 52 ? 61.021 128.604 -10.956 1.00 13.46 52 MET A C 1
ATOM 404 O O . MET A 1 52 ? 62.065 128.869 -11.552 1.00 9.93 52 MET A O 1
ATOM 409 N N . GLN A 1 53 ? 60.200 129.552 -10.508 1.00 12.41 53 GLN A N 1
ATOM 410 C CA . GLN A 1 53 ? 60.523 130.960 -10.740 1.00 11.86 53 GLN A CA 1
ATOM 411 C C . GLN A 1 53 ? 61.764 131.392 -9.952 1.00 13.82 53 GLN A C 1
ATOM 412 O O . GLN A 1 53 ? 62.522 132.254 -10.403 1.00 14.51 53 GLN A O 1
ATOM 418 N N . VAL A 1 54 ? 61.980 130.792 -8.784 1.00 13.59 54 VAL A N 1
ATOM 419 C CA . VAL A 1 54 ? 63.159 131.122 -7.992 1.00 12.73 54 VAL A CA 1
ATOM 420 C C . VAL A 1 54 ? 64.409 130.796 -8.819 1.00 14.67 54 VAL A C 1
ATOM 421 O O . VAL A 1 54 ? 65.329 131.605 -8.915 1.00 13.76 54 VAL A O 1
ATOM 425 N N . PHE A 1 55 ? 64.442 129.611 -9.420 1.00 13.40 55 PHE A N 1
ATOM 426 C CA . PHE A 1 55 ? 65.596 129.236 -10.221 1.00 13.45 55 PHE A CA 1
ATOM 427 C C . PHE A 1 55 ? 65.725 130.045 -11.505 1.00 13.60 55 PHE A C 1
ATOM 428 O O . PHE A 1 55 ? 66.838 130.323 -11.946 1.00 12.62 55 PHE A O 1
ATOM 436 N N . ARG A 1 56 ? 64.601 130.424 -12.111 1.00 13.93 56 ARG A N 1
ATOM 437 C CA . ARG A 1 56 ? 64.674 131.248 -13.313 1.00 15.43 56 ARG A CA 1
ATOM 438 C C . ARG A 1 56 ? 65.293 132.580 -12.896 1.00 15.77 56 ARG A C 1
ATOM 439 O O . ARG A 1 56 ? 66.060 133.176 -13.650 1.00 14.20 56 ARG A O 1
ATOM 447 N N . ASP A 1 57 ? 64.977 133.020 -11.677 1.00 14.11 57 ASP A N 1
ATOM 448 C CA . ASP A 1 57 ? 65.509 134.271 -11.140 1.00 14.38 57 ASP A CA 1
ATOM 449 C C . ASP A 1 57 ? 67.007 134.120 -10.917 1.00 15.94 57 ASP A C 1
ATOM 450 O O . ASP A 1 57 ? 67.744 135.102 -10.900 1.00 15.55 57 ASP A O 1
ATOM 455 N N . LEU A 1 58 ? 67.446 132.880 -10.728 1.00 12.60 58 LEU A N 1
ATOM 456 C CA . LEU A 1 58 ? 68.854 132.581 -10.516 1.00 13.32 58 LEU A CA 1
ATOM 457 C C . LEU A 1 58 ? 69.559 132.305 -11.845 1.00 11.77 58 LEU A C 1
ATOM 458 O O . LEU A 1 58 ? 70.673 131.787 -11.872 1.00 11.97 58 LEU A O 1
ATOM 463 N N . GLY A 1 59 ? 68.896 132.647 -12.946 1.00 14.45 59 GLY A N 1
ATOM 464 C CA . GLY A 1 59 ? 69.490 132.465 -14.260 1.00 14.16 59 GLY A CA 1
ATOM 465 C C . GLY A 1 59 ? 69.264 131.135 -14.950 1.00 16.10 59 GLY A C 1
ATOM 466 O O . GLY A 1 59 ? 69.803 130.905 -16.035 1.00 14.01 59 GLY A O 1
ATOM 467 N N . VAL A 1 60 ? 68.474 130.252 -14.346 1.00 15.40 60 VAL A N 1
ATOM 468 C CA . VAL A 1 60 ? 68.223 128.954 -14.963 1.00 15.19 60 VAL A CA 1
ATOM 469 C C . VAL A 1 60 ? 67.080 129.036 -15.963 1.00 16.29 60 VAL A C 1
ATOM 470 O O . VAL A 1 60 ? 66.029 129.608 -15.671 1.00 16.23 60 VAL A O 1
ATOM 474 N N . GLU A 1 61 ? 67.293 128.476 -17.149 1.00 16.02 61 GLU A N 1
ATOM 475 C CA . GLU A 1 61 ? 66.252 128.467 -18.162 1.00 18.08 61 GLU A CA 1
ATOM 476 C C . GLU A 1 61 ? 65.341 127.284 -17.879 1.00 16.15 61 GLU A C 1
ATOM 477 O O . GLU A 1 61 ? 65.784 126.139 -17.866 1.00 13.89 61 GLU A O 1
ATOM 483 N N . ILE A 1 62 ? 64.070 127.575 -17.643 1.00 15.86 62 ILE A N 1
ATOM 484 C CA . ILE A 1 62 ? 63.080 126.549 -17.347 1.00 14.82 62 ILE A CA 1
ATOM 485 C C . ILE A 1 62 ? 61.847 126.802 -18.207 1.00 17.49 62 ILE A C 1
ATOM 486 O O . ILE A 1 62 ? 61.079 127.724 -17.952 1.00 16.24 62 ILE A O 1
ATOM 491 N N . GLU A 1 63 ? 61.670 125.978 -19.232 1.00 16.08 63 GLU A N 1
ATOM 492 C CA . GLU A 1 63 ? 60.545 126.123 -20.142 1.00 18.67 63 GLU A CA 1
ATOM 493 C C . GLU A 1 63 ? 59.409 125.144 -19.860 1.00 18.68 63 GLU A C 1
ATOM 494 O O . GLU A 1 63 ? 59.643 123.962 -19.609 1.00 16.56 63 GLU A O 1
ATOM 500 N N . ASP A 1 64 ? 58.181 125.655 -19.901 1.00 18.28 64 ASP A N 1
ATOM 501 C CA . ASP A 1 64 ? 56.987 124.841 -19.690 1.00 19.59 64 ASP A CA 1
ATOM 502 C C . ASP A 1 64 ? 56.242 124.865 -21.016 1.00 20.56 64 ASP A C 1
ATOM 503 O O . ASP A 1 64 ? 55.481 125.787 -21.295 1.00 22.05 64 ASP A O 1
ATOM 508 N N . LYS A 1 65 ? 56.470 123.846 -21.834 1.00 21.04 65 LYS A N 1
ATOM 509 C CA . LYS A 1 65 ? 55.851 123.780 -23.147 1.00 21.48 65 LYS A CA 1
ATOM 510 C C . LYS A 1 65 ? 55.129 122.462 -23.404 1.00 21.58 65 LYS A C 1
ATOM 511 O O . LYS A 1 65 ? 55.684 121.384 -23.193 1.00 20.39 65 LYS A O 1
ATOM 517 N N . ASP A 1 66 ? 53.887 122.569 -23.870 1.00 19.84 66 ASP A N 1
ATOM 518 C CA . ASP A 1 66 ? 53.059 121.411 -24.175 1.00 19.25 66 ASP A CA 1
ATOM 519 C C . ASP A 1 66 ? 53.016 120.378 -23.042 1.00 17.79 66 ASP A C 1
ATOM 520 O O . ASP A 1 66 ? 53.066 119.175 -23.287 1.00 17.76 66 ASP A O 1
ATOM 525 N N . GLY A 1 67 ? 52.930 120.859 -21.806 1.00 17.90 67 GLY A N 1
ATOM 526 C CA . GLY A 1 67 ? 52.853 119.971 -20.656 1.00 17.08 67 GLY A CA 1
ATOM 527 C C . GLY A 1 67 ? 54.157 119.350 -20.192 1.00 18.47 67 GLY A C 1
ATOM 528 O O . GLY A 1 67 ? 54.156 118.494 -19.306 1.00 17.63 67 GLY A O 1
ATOM 529 N N . VAL A 1 68 ? 55.270 119.769 -20.782 1.00 17.20 68 VAL A N 1
ATOM 530 C CA . VAL A 1 68 ? 56.575 119.232 -20.409 1.00 16.29 68 VAL A CA 1
ATOM 531 C C . VAL A 1 68 ? 57.485 120.331 -19.884 1.00 16.17 68 VAL A C 1
ATOM 532 O O . VAL A 1 68 ? 57.571 121.413 -20.471 1.00 15.85 68 VAL A O 1
ATOM 536 N N . ILE A 1 69 ? 58.160 120.059 -18.773 1.00 14.24 69 ILE A N 1
ATOM 537 C CA . ILE A 1 69 ? 59.073 121.033 -18.202 1.00 15.10 69 ILE A CA 1
ATOM 538 C C . ILE A 1 69 ? 60.483 120.698 -18.669 1.00 15.83 69 ILE A C 1
ATOM 539 O O . ILE A 1 69 ? 60.944 119.565 -18.525 1.00 16.69 69 ILE A O 1
ATOM 544 N N . THR A 1 70 ? 61.166 121.683 -19.236 1.00 15.43 70 THR A N 1
ATOM 545 C CA . THR A 1 70 ? 62.523 121.469 -19.707 1.00 16.14 70 THR A CA 1
ATOM 546 C C . THR A 1 70 ? 63.450 122.449 -19.008 1.00 14.80 70 THR A C 1
ATOM 547 O O . THR A 1 70 ? 63.244 123.667 -19.053 1.00 15.96 70 THR A O 1
ATOM 551 N N . VAL A 1 71 ? 64.459 121.904 -18.341 1.00 13.01 71 VAL A N 1
ATOM 552 C CA . VAL A 1 71 ? 65.422 122.713 -17.610 1.00 14.06 71 VAL A CA 1
ATOM 553 C C . VAL A 1 71 ? 66.822 122.570 -18.197 1.00 14.48 71 VAL A C 1
ATOM 554 O O . VAL A 1 71 ? 67.284 121.459 -18.448 1.00 14.94 71 VAL A O 1
ATOM 558 N N . GLN A 1 72 ? 67.490 123.699 -18.409 1.00 14.85 72 GLN A N 1
ATOM 559 C CA . GLN A 1 72 ? 68.847 123.699 -18.939 1.00 15.59 72 GLN A CA 1
ATOM 560 C C . GLN A 1 72 ? 69.771 123.876 -17.741 1.00 14.73 72 GLN A C 1
ATOM 561 O O . GLN A 1 72 ? 69.929 124.986 -17.229 1.00 15.88 72 GLN A O 1
ATOM 567 N N . GLY A 1 73 ? 70.361 122.768 -17.292 1.00 14.51 73 GLY A N 1
ATOM 568 C CA . GLY A 1 73 ? 71.241 122.789 -16.134 1.00 13.88 73 GLY A CA 1
ATOM 569 C C . GLY A 1 73 ? 72.392 123.775 -16.198 1.00 14.22 73 GLY A C 1
ATOM 570 O O . GLY A 1 73 ? 72.883 124.082 -17.280 1.00 11.88 73 GLY A O 1
ATOM 571 N N . VAL A 1 74 ? 72.823 124.266 -15.035 1.00 12.79 74 VAL A N 1
ATOM 572 C CA . VAL A 1 74 ? 73.931 125.215 -14.961 1.00 16.20 74 VAL A CA 1
ATOM 573 C C . VAL A 1 74 ? 75.200 124.701 -14.267 1.00 16.50 74 VAL A C 1
ATOM 574 O O . VAL A 1 74 ? 76.114 125.482 -13.996 1.00 16.02 74 VAL A O 1
ATOM 578 N N . GLY A 1 75 ? 75.263 123.407 -13.959 1.00 19.25 75 GLY A N 1
ATOM 579 C CA . GLY A 1 75 ? 76.474 122.878 -13.344 1.00 21.54 75 GLY A CA 1
ATOM 580 C C . GLY A 1 75 ? 76.450 122.306 -11.935 1.00 24.96 75 GLY A C 1
ATOM 581 O O . GLY A 1 75 ? 76.361 121.100 -11.766 1.00 32.09 75 GLY A O 1
ATOM 582 N N . MET A 1 76 ? 76.578 123.167 -10.933 1.00 22.70 76 MET A N 1
ATOM 583 C CA . MET A 1 76 ? 76.574 122.808 -9.507 1.00 19.52 76 MET A CA 1
ATOM 584 C C . MET A 1 76 ? 77.112 124.047 -8.821 1.00 18.47 76 MET A C 1
ATOM 585 O O . MET A 1 76 ? 76.934 124.247 -7.624 1.00 19.39 76 MET A O 1
ATOM 590 N N . ALA A 1 77 ? 77.768 124.878 -9.620 1.00 18.22 77 ALA A N 1
ATOM 591 C CA . ALA A 1 77 ? 78.322 126.147 -9.173 1.00 18.49 77 ALA A CA 1
ATOM 592 C C . ALA A 1 77 ? 77.902 127.152 -10.241 1.00 18.36 77 ALA A C 1
ATOM 593 O O . ALA A 1 77 ? 78.623 128.103 -10.527 1.00 19.19 77 ALA A O 1
ATOM 595 N N . GLY A 1 78 ? 76.718 126.934 -10.816 1.00 17.01 78 GLY A N 1
ATOM 596 C CA . GLY A 1 78 ? 76.232 127.801 -11.875 1.00 15.63 78 GLY A CA 1
ATOM 597 C C . GLY A 1 78 ? 75.115 128.792 -11.593 1.00 16.49 78 GLY A C 1
ATOM 598 O O . GLY A 1 78 ? 74.767 129.563 -12.484 1.00 14.78 78 GLY A O 1
ATOM 599 N N . LEU A 1 79 ? 74.542 128.783 -10.390 1.00 16.08 79 LEU A N 1
ATOM 600 C CA . LEU A 1 79 ? 73.472 129.728 -10.070 1.00 17.96 79 LEU A CA 1
ATOM 601 C C . LEU A 1 79 ? 74.047 131.138 -9.964 1.00 18.47 79 LEU A C 1
ATOM 602 O O . LEU A 1 79 ? 75.151 131.332 -9.445 1.00 17.83 79 LEU A O 1
ATOM 607 N N . LYS A 1 80 ? 73.294 132.123 -10.440 1.00 18.34 80 LYS A N 1
ATOM 608 C CA . LYS A 1 80 ? 73.747 133.510 -10.395 1.00 20.70 80 LYS A CA 1
ATOM 609 C C . LYS A 1 80 ? 72.854 134.379 -9.518 1.00 20.41 80 LYS A C 1
ATOM 610 O O . LYS A 1 80 ? 71.696 134.043 -9.268 1.00 19.85 80 LYS A O 1
ATOM 616 N N . ALA A 1 81 ? 73.400 135.502 -9.061 1.00 20.37 81 ALA A N 1
ATOM 617 C CA . ALA A 1 81 ? 72.660 136.423 -8.204 1.00 20.34 81 ALA A CA 1
ATOM 618 C C . ALA A 1 81 ? 71.377 136.898 -8.871 1.00 20.91 81 ALA A C 1
ATOM 619 O O . ALA A 1 81 ? 71.377 137.279 -10.041 1.00 19.43 81 ALA A O 1
ATOM 621 N N . PRO A 1 82 ? 70.260 136.873 -8.130 1.00 19.43 82 PRO A N 1
ATOM 622 C CA . PRO A 1 82 ? 68.971 137.309 -8.668 1.00 20.17 82 PRO A CA 1
ATOM 623 C C . PRO A 1 82 ? 68.855 138.832 -8.677 1.00 20.77 82 PRO A C 1
ATOM 624 O O . PRO A 1 82 ? 69.480 139.519 -7.871 1.00 20.75 82 PRO A O 1
ATOM 628 N N . GLN A 1 83 ? 68.055 139.348 -9.599 1.00 21.24 83 GLN A N 1
ATOM 629 C CA . GLN A 1 83 ? 67.840 140.781 -9.729 1.00 23.93 83 GLN A CA 1
ATOM 630 C C . GLN A 1 83 ? 67.131 141.331 -8.496 1.00 22.62 83 GLN A C 1
ATOM 631 O O . GLN A 1 83 ? 67.466 142.403 -7.996 1.00 22.40 83 GLN A O 1
ATOM 637 N N . ASN A 1 84 ? 66.146 140.580 -8.018 1.00 20.60 84 ASN A N 1
ATOM 638 C CA . ASN A 1 84 ? 65.367 140.963 -6.852 1.00 19.98 84 ASN A CA 1
ATOM 639 C C . ASN A 1 84 ? 65.385 139.827 -5.836 1.00 19.10 84 ASN A C 1
ATOM 640 O O . ASN A 1 84 ? 65.979 138.780 -6.079 1.00 18.40 84 ASN A O 1
ATOM 645 N N . ALA A 1 85 ? 64.721 140.041 -4.705 1.00 15.16 85 ALA A N 1
ATOM 646 C CA . ALA A 1 85 ? 64.641 139.038 -3.655 1.00 14.68 85 ALA A CA 1
ATOM 647 C C . ALA A 1 85 ? 63.875 137.827 -4.178 1.00 14.74 85 ALA A C 1
ATOM 648 O O . ALA A 1 85 ? 62.968 137.968 -5.008 1.00 14.30 85 ALA A O 1
ATOM 650 N N . LEU A 1 86 ? 64.244 136.642 -3.691 1.00 13.14 86 LEU A N 1
ATOM 651 C CA . LEU A 1 86 ? 63.602 135.399 -4.110 1.00 13.41 86 LEU A CA 1
ATOM 652 C C . LEU A 1 86 ? 62.284 135.176 -3.369 1.00 12.70 86 LEU A C 1
ATOM 653 O O . LEU A 1 86 ? 62.259 135.097 -2.136 1.00 12.33 86 LEU A O 1
ATOM 658 N N . ASN A 1 87 ? 61.197 135.073 -4.134 1.00 14.25 87 ASN A N 1
ATOM 659 C CA . ASN A 1 87 ? 59.859 134.879 -3.575 1.00 13.33 87 ASN A CA 1
ATOM 660 C C . ASN A 1 87 ? 59.513 133.400 -3.391 1.00 13.28 87 ASN A C 1
ATOM 661 O O . ASN A 1 87 ? 59.215 132.692 -4.354 1.00 13.19 87 ASN A O 1
ATOM 666 N N . MET A 1 88 ? 59.533 132.949 -2.140 1.00 12.63 88 MET A N 1
ATOM 667 C CA . MET A 1 88 ? 59.242 131.558 -1.810 1.00 12.22 88 MET A CA 1
ATOM 668 C C . MET A 1 88 ? 57.753 131.283 -1.614 1.00 11.10 88 MET A C 1
ATOM 669 O O . MET A 1 88 ? 57.356 130.136 -1.422 1.00 11.71 88 MET A O 1
ATOM 674 N N . GLY A 1 89 ? 56.937 132.332 -1.660 1.00 10.83 89 GLY A N 1
ATOM 675 C CA . GLY A 1 89 ? 55.501 132.172 -1.495 1.00 10.22 89 GLY A CA 1
ATOM 676 C C . GLY A 1 89 ? 55.039 131.459 -0.229 1.00 9.93 89 GLY A C 1
ATOM 677 O O . GLY A 1 89 ? 55.303 131.913 0.879 1.00 11.64 89 GLY A O 1
ATOM 678 N N . ASN A 1 90 ? 54.349 130.334 -0.400 1.00 12.59 90 ASN A N 1
ATOM 679 C CA . ASN A 1 90 ? 53.816 129.542 0.717 1.00 12.97 90 ASN A CA 1
ATOM 680 C C . ASN A 1 90 ? 54.644 128.272 0.929 1.00 13.73 90 ASN A C 1
ATOM 681 O O . ASN A 1 90 ? 54.363 127.470 1.829 1.00 12.51 90 ASN A O 1
ATOM 686 N N . SER A 1 91 ? 55.684 128.114 0.116 1.00 12.91 91 SER A N 1
ATOM 687 C CA . SER A 1 91 ? 56.504 126.910 0.142 1.00 11.83 91 SER A CA 1
ATOM 688 C C . SER A 1 91 ? 57.662 126.813 1.122 1.00 11.06 91 SER A C 1
ATOM 689 O O . SER A 1 91 ? 58.715 127.406 0.914 1.00 10.39 91 SER A O 1
ATOM 692 N N . GLY A 1 92 ? 57.459 126.033 2.178 1.00 10.77 92 GLY A N 1
ATOM 693 C CA . GLY A 1 92 ? 58.505 125.819 3.157 1.00 12.24 92 GLY A CA 1
ATOM 694 C C . GLY A 1 92 ? 59.557 124.920 2.532 1.00 12.03 92 GLY A C 1
ATOM 695 O O . GLY A 1 92 ? 60.757 125.073 2.790 1.00 10.51 92 GLY A O 1
ATOM 696 N N . THR A 1 93 ? 59.111 123.982 1.699 1.00 11.88 93 THR A N 1
ATOM 697 C CA . THR A 1 93 ? 60.030 123.071 1.022 1.00 10.16 93 THR A CA 1
ATOM 698 C C . THR A 1 93 ? 61.007 123.876 0.163 1.00 11.41 93 THR A C 1
ATOM 699 O O . THR A 1 93 ? 62.209 123.589 0.139 1.00 10.76 93 THR A O 1
ATOM 703 N N . SER A 1 94 ? 60.487 124.890 -0.527 1.00 10.92 94 SER A N 1
ATOM 704 C CA . SER A 1 94 ? 61.314 125.739 -1.378 1.00 11.65 94 SER A CA 1
ATOM 705 C C . SER A 1 94 ? 62.399 126.485 -0.607 1.00 10.60 94 SER A C 1
ATOM 706 O O . SER A 1 94 ? 63.582 126.365 -0.923 1.00 11.79 94 SER A O 1
ATOM 709 N N . ILE A 1 95 ? 62.007 127.243 0.412 1.00 11.50 95 ILE A N 1
ATOM 710 C CA . ILE A 1 95 ? 62.992 128.020 1.153 1.00 11.60 95 ILE A CA 1
ATOM 711 C C . ILE A 1 95 ? 64.002 127.166 1.913 1.00 12.18 95 ILE A C 1
ATOM 712 O O . ILE A 1 95 ? 65.197 127.466 1.909 1.00 10.56 95 ILE A O 1
ATOM 717 N N . ARG A 1 96 ? 63.542 126.091 2.543 1.00 10.99 96 ARG A N 1
ATOM 718 C CA . ARG A 1 96 ? 64.453 125.239 3.287 1.00 10.07 96 ARG A CA 1
ATOM 719 C C . ARG A 1 96 ? 65.440 124.478 2.384 1.00 9.88 96 ARG A C 1
ATOM 720 O O . ARG A 1 96 ? 66.645 124.488 2.648 1.00 9.39 96 ARG A O 1
ATOM 728 N N . LEU A 1 97 ? 64.951 123.831 1.327 1.00 7.37 97 LEU A N 1
ATOM 729 C CA . LEU A 1 97 ? 65.851 123.097 0.429 1.00 10.04 97 LEU A CA 1
ATOM 730 C C . LEU A 1 97 ? 66.768 124.025 -0.359 1.00 11.31 97 LEU A C 1
ATOM 731 O O . LEU A 1 97 ? 67.947 123.727 -0.556 1.00 9.17 97 LEU A O 1
ATOM 736 N N . ILE A 1 98 ? 66.227 125.149 -0.821 1.00 10.37 98 ILE A N 1
ATOM 737 C CA . ILE A 1 98 ? 67.024 126.091 -1.597 1.00 12.34 98 ILE A CA 1
ATOM 738 C C . ILE A 1 98 ? 68.087 126.795 -0.749 1.00 13.35 98 ILE A C 1
ATOM 739 O O . ILE A 1 98 ? 69.105 127.252 -1.280 1.00 12.55 98 ILE A O 1
ATOM 744 N N . SER A 1 99 ? 67.874 126.867 0.567 1.00 12.93 99 SER A N 1
ATOM 745 C CA . SER A 1 99 ? 68.873 127.482 1.444 1.00 13.09 99 SER A CA 1
ATOM 746 C C . SER A 1 99 ? 70.132 126.629 1.347 1.00 13.23 99 SER A C 1
ATOM 747 O O . SER A 1 99 ? 71.246 127.142 1.381 1.00 12.84 99 SER A O 1
ATOM 750 N N . GLY A 1 100 ? 69.944 125.316 1.240 1.00 13.30 100 GLY A N 1
ATOM 751 C CA . GLY A 1 100 ? 71.080 124.420 1.124 1.00 11.66 100 GLY A CA 1
ATOM 752 C C . GLY A 1 100 ? 71.671 124.467 -0.273 1.00 12.70 100 GLY A C 1
ATOM 753 O O . GLY A 1 100 ? 72.877 124.280 -0.461 1.00 12.65 100 GLY A O 1
ATOM 754 N N . VAL A 1 101 ? 70.811 124.711 -1.256 1.00 11.94 101 VAL A N 1
ATOM 755 C CA . VAL A 1 101 ? 71.232 124.800 -2.648 1.00 12.55 101 VAL A CA 1
ATOM 756 C C . VAL A 1 101 ? 72.181 125.986 -2.832 1.00 13.96 101 VAL A C 1
ATOM 757 O O . VAL A 1 101 ? 73.200 125.878 -3.515 1.00 12.88 101 VAL A O 1
ATOM 761 N N . LEU A 1 102 ? 71.840 127.110 -2.210 1.00 13.99 102 LEU A N 1
ATOM 762 C CA . LEU A 1 102 ? 72.637 128.327 -2.316 1.00 14.51 102 LEU A CA 1
ATOM 763 C C . LEU A 1 102 ? 73.808 128.388 -1.341 1.00 16.01 102 LEU A C 1
ATOM 764 O O . LEU A 1 102 ? 74.488 129.412 -1.234 1.00 14.40 102 LEU A O 1
ATOM 769 N N . ALA A 1 103 ? 74.046 127.288 -0.635 1.00 14.74 103 ALA A N 1
ATOM 770 C CA . ALA A 1 103 ? 75.130 127.238 0.334 1.00 16.08 103 ALA A CA 1
ATOM 771 C C . ALA A 1 103 ? 76.457 127.670 -0.292 1.00 16.39 103 ALA A C 1
ATOM 772 O O . ALA A 1 103 ? 77.310 128.247 0.384 1.00 17.81 103 ALA A O 1
ATOM 774 N N . GLY A 1 104 ? 76.621 127.393 -1.584 1.00 16.76 104 GLY A N 1
ATOM 775 C CA . GLY A 1 104 ? 77.852 127.750 -2.265 1.00 17.72 104 GLY A CA 1
ATOM 776 C C . GLY A 1 104 ? 77.790 128.995 -3.132 1.00 18.54 104 GLY A C 1
ATOM 777 O O . GLY A 1 104 ? 78.703 129.239 -3.922 1.00 18.93 104 GLY A O 1
ATOM 778 N N . ALA A 1 105 ? 76.726 129.783 -2.993 1.00 17.63 105 ALA A N 1
ATOM 779 C CA . ALA A 1 105 ? 76.572 131.004 -3.783 1.00 18.10 105 ALA A CA 1
ATOM 780 C C . ALA A 1 105 ? 77.479 132.106 -3.244 1.00 19.11 105 ALA A C 1
ATOM 781 O O . ALA A 1 105 ? 77.399 132.479 -2.071 1.00 16.87 105 ALA A O 1
ATOM 783 N N . ASP A 1 106 ? 78.339 132.629 -4.109 1.00 18.60 106 ASP A N 1
ATOM 784 C CA . ASP A 1 106 ? 79.267 133.675 -3.712 1.00 19.01 106 ASP A CA 1
ATOM 785 C C . ASP A 1 106 ? 78.635 135.065 -3.805 1.00 17.89 106 ASP A C 1
ATOM 786 O O . ASP A 1 106 ? 79.191 135.984 -4.408 1.00 17.60 106 ASP A O 1
ATOM 791 N N . PHE A 1 107 ? 77.458 135.201 -3.204 1.00 17.27 107 PHE A N 1
ATOM 792 C CA . PHE A 1 107 ? 76.726 136.465 -3.177 1.00 16.13 107 PHE A CA 1
ATOM 793 C C . PHE A 1 107 ? 75.672 136.382 -2.086 1.00 15.69 107 PHE A C 1
ATOM 794 O O . PHE A 1 107 ? 75.421 135.303 -1.557 1.00 14.99 107 PHE A O 1
ATOM 802 N N . GLU A 1 108 ? 75.068 137.512 -1.730 1.00 14.76 108 GLU A N 1
ATOM 803 C CA . GLU A 1 108 ? 74.047 137.505 -0.686 1.00 16.73 108 GLU A CA 1
ATOM 804 C C . GLU A 1 108 ? 72.667 137.722 -1.293 1.00 17.75 108 GLU A C 1
ATOM 805 O O . GLU A 1 108 ? 72.465 138.622 -2.105 1.00 17.01 108 GLU A O 1
ATOM 811 N N . VAL A 1 109 ? 71.715 136.891 -0.892 1.00 17.04 109 VAL A N 1
ATOM 812 C CA . VAL A 1 109 ? 70.369 136.990 -1.423 1.00 17.90 109 VAL A CA 1
ATOM 813 C C . VAL A 1 109 ? 69.353 137.042 -0.290 1.00 17.03 109 VAL A C 1
ATOM 814 O O . VAL A 1 109 ? 69.643 136.638 0.838 1.00 17.61 109 VAL A O 1
ATOM 818 N N . GLU A 1 110 ? 68.171 137.569 -0.588 1.00 16.21 110 GLU A N 1
ATOM 819 C CA . GLU A 1 110 ? 67.101 137.640 0.394 1.00 16.10 110 GLU A CA 1
ATOM 820 C C . GLU A 1 110 ? 65.995 136.691 -0.059 1.00 15.46 110 GLU A C 1
ATOM 821 O O . GLU A 1 110 ? 65.743 136.552 -1.253 1.00 15.17 110 GLU A O 1
ATOM 827 N N . MET A 1 111 ? 65.349 136.033 0.895 1.00 15.89 111 MET A N 1
ATOM 828 C CA . MET A 1 111 ? 64.275 135.095 0.590 1.00 14.51 111 MET A CA 1
ATOM 829 C C . MET A 1 111 ? 63.081 135.412 1.482 1.00 14.22 111 MET A C 1
ATOM 830 O O . MET A 1 111 ? 63.201 135.394 2.709 1.00 16.87 111 MET A O 1
ATOM 835 N N . PHE A 1 112 ? 61.938 135.720 0.872 1.00 12.70 112 PHE A N 1
ATOM 836 C CA . PHE A 1 112 ? 60.735 136.028 1.638 1.00 13.03 112 PHE A CA 1
ATOM 837 C C . PHE A 1 112 ? 59.572 135.093 1.289 1.00 11.81 112 PHE A C 1
ATOM 838 O O . PHE A 1 112 ? 59.648 134.324 0.333 1.00 10.79 112 PHE A O 1
ATOM 846 N N . GLY A 1 113 ? 58.503 135.166 2.077 1.00 12.62 113 GLY A N 1
ATOM 847 C CA . GLY A 1 113 ? 57.338 134.327 1.850 1.00 13.66 113 GLY A CA 1
ATOM 848 C C . GLY A 1 113 ? 56.064 135.046 2.255 1.00 12.81 113 GLY A C 1
ATOM 849 O O . GLY A 1 113 ? 56.118 136.191 2.706 1.00 13.30 113 GLY A O 1
ATOM 850 N N . ASP A 1 114 ? 54.920 134.383 2.102 1.00 12.28 114 ASP A N 1
ATOM 851 C CA . ASP A 1 114 ? 53.636 134.992 2.446 1.00 12.87 114 ASP A CA 1
ATOM 852 C C . ASP A 1 114 ? 53.399 135.039 3.957 1.00 13.57 114 ASP A C 1
ATOM 853 O O . ASP A 1 114 ? 54.298 134.723 4.739 1.00 14.79 114 ASP A O 1
ATOM 858 N N . ASP A 1 115 ? 52.203 135.446 4.374 1.00 13.15 115 ASP A N 1
ATOM 859 C CA . ASP A 1 115 ? 51.904 135.536 5.803 1.00 14.70 115 ASP A CA 1
ATOM 860 C C . ASP A 1 115 ? 52.081 134.196 6.520 1.00 14.76 115 ASP A C 1
ATOM 861 O O . ASP A 1 115 ? 52.539 134.147 7.662 1.00 17.10 115 ASP A O 1
ATOM 866 N N . SER A 1 116 ? 51.720 133.104 5.853 1.00 14.25 116 SER A N 1
ATOM 867 C CA . SER A 1 116 ? 51.862 131.784 6.460 1.00 13.50 116 SER A CA 1
ATOM 868 C C . SER A 1 116 ? 53.322 131.373 6.622 1.00 13.62 116 SER A C 1
ATOM 869 O O . SER A 1 116 ? 53.756 131.005 7.713 1.00 14.34 116 SER A O 1
ATOM 872 N N . LEU A 1 117 ? 54.081 131.437 5.533 1.00 13.25 117 LEU A N 1
ATOM 873 C CA . LEU A 1 117 ? 55.485 131.041 5.567 1.00 14.43 117 LEU A CA 1
ATOM 874 C C . LEU A 1 117 ? 56.315 131.872 6.547 1.00 13.52 117 LEU A C 1
ATOM 875 O O . LEU A 1 117 ? 57.216 131.348 7.215 1.00 12.57 117 LEU A O 1
ATOM 880 N N . SER A 1 118 ? 56.010 133.165 6.619 1.00 12.39 118 SER A N 1
ATOM 881 C CA . SER A 1 118 ? 56.730 134.092 7.485 1.00 12.69 118 SER A CA 1
ATOM 882 C C . SER A 1 118 ? 56.662 133.790 8.981 1.00 15.33 118 SER A C 1
ATOM 883 O O . SER A 1 118 ? 57.429 134.359 9.752 1.00 14.15 118 SER A O 1
ATOM 886 N N . LYS A 1 119 ? 55.759 132.905 9.394 1.00 15.48 119 LYS A N 1
ATOM 887 C CA . LYS A 1 119 ? 55.624 132.551 10.812 1.00 15.72 119 LYS A CA 1
ATOM 888 C C . LYS A 1 119 ? 56.313 131.231 11.140 1.00 15.19 119 LYS A C 1
ATOM 889 O O . LYS A 1 119 ? 56.215 130.739 12.266 1.00 14.48 119 LYS A O 1
ATOM 895 N N . ARG A 1 120 ? 57.016 130.663 10.164 1.00 14.06 120 ARG A N 1
ATOM 896 C CA . ARG A 1 120 ? 57.678 129.378 10.364 1.00 14.09 120 ARG A CA 1
ATOM 897 C C . ARG A 1 120 ? 59.198 129.492 10.549 1.00 13.05 120 ARG A C 1
ATOM 898 O O . ARG A 1 120 ? 59.875 130.223 9.827 1.00 13.64 120 ARG A O 1
ATOM 906 N N . PRO A 1 121 ? 59.749 128.753 11.529 1.00 13.81 121 PRO A N 1
ATOM 907 C CA . PRO A 1 121 ? 61.171 128.721 11.882 1.00 12.96 121 PRO A CA 1
ATOM 908 C C . PRO A 1 121 ? 62.126 128.106 10.867 1.00 12.93 121 PRO A C 1
ATOM 909 O O . PRO A 1 121 ? 61.884 127.025 10.327 1.00 12.60 121 PRO A O 1
ATOM 913 N N . MET A 1 122 ? 63.225 128.811 10.636 1.00 11.16 122 MET A N 1
ATOM 914 C CA . MET A 1 122 ? 64.249 128.371 9.714 1.00 11.20 122 MET A CA 1
ATOM 915 C C . MET A 1 122 ? 65.530 128.053 10.484 1.00 11.60 122 MET A C 1
ATOM 916 O O . MET A 1 122 ? 66.526 127.648 9.893 1.00 13.67 122 MET A O 1
ATOM 921 N N . ASP A 1 123 ? 65.504 128.235 11.802 1.00 12.43 123 ASP A N 1
ATOM 922 C CA . ASP A 1 123 ? 66.687 127.949 12.615 1.00 14.05 123 ASP A CA 1
ATOM 923 C C . ASP A 1 123 ? 67.145 126.510 12.427 1.00 14.42 123 ASP A C 1
ATOM 924 O O . ASP A 1 123 ? 68.343 126.225 12.443 1.00 13.67 123 ASP A O 1
ATOM 929 N N . ARG A 1 124 ? 66.182 125.611 12.244 1.00 14.12 124 ARG A N 1
ATOM 930 C CA . ARG A 1 124 ? 66.466 124.194 12.043 1.00 13.11 124 ARG A CA 1
ATOM 931 C C . ARG A 1 124 ? 67.371 123.978 10.836 1.00 14.45 124 ARG A C 1
ATOM 932 O O . ARG A 1 124 ? 68.033 122.945 10.724 1.00 14.21 124 ARG A O 1
ATOM 940 N N . VAL A 1 125 ? 67.399 124.949 9.930 1.00 13.24 125 VAL A N 1
ATOM 941 C CA . VAL A 1 125 ? 68.237 124.832 8.750 1.00 15.00 125 VAL A CA 1
ATOM 942 C C . VAL A 1 125 ? 69.415 125.813 8.824 1.00 15.03 125 VAL A C 1
ATOM 943 O O . VAL A 1 125 ? 70.507 125.506 8.355 1.00 12.84 125 VAL A O 1
ATOM 947 N N . THR A 1 126 ? 69.211 126.981 9.434 1.00 14.65 126 THR A N 1
ATOM 948 C CA . THR A 1 126 ? 70.299 127.950 9.540 1.00 15.01 126 THR A CA 1
ATOM 949 C C . THR A 1 126 ? 71.426 127.467 10.464 1.00 15.59 126 THR A C 1
ATOM 950 O O . THR A 1 126 ? 72.607 127.683 10.177 1.00 15.65 126 THR A O 1
ATOM 954 N N . LEU A 1 127 ? 71.064 126.801 11.560 1.00 14.45 127 LEU A N 1
ATOM 955 C CA . LEU A 1 127 ? 72.061 126.307 12.510 1.00 15.82 127 LEU A CA 1
ATOM 956 C C . LEU A 1 127 ? 73.108 125.405 11.850 1.00 14.44 127 LEU A C 1
ATOM 957 O O . LEU A 1 127 ? 74.304 125.687 11.924 1.00 13.99 127 LEU A O 1
ATOM 962 N N . PRO A 1 128 ? 72.680 124.307 11.199 1.00 15.20 128 PRO A N 1
ATOM 963 C CA . PRO A 1 128 ? 73.688 123.447 10.566 1.00 14.98 128 PRO A CA 1
ATOM 964 C C . PRO A 1 128 ? 74.411 124.117 9.397 1.00 15.31 128 PRO A C 1
ATOM 965 O O . PRO A 1 128 ? 75.611 123.912 9.198 1.00 13.80 128 PRO A O 1
ATOM 969 N N . LEU A 1 129 ? 73.683 124.927 8.636 1.00 14.77 129 LEU A N 1
ATOM 970 C CA . LEU A 1 129 ? 74.263 125.617 7.488 1.00 16.70 129 LEU A CA 1
ATOM 971 C C . LEU A 1 129 ? 75.394 126.565 7.889 1.00 16.66 129 LEU A C 1
ATOM 972 O O . LEU A 1 129 ? 76.384 126.702 7.167 1.00 16.16 129 LEU A O 1
ATOM 977 N N . LYS A 1 130 ? 75.250 127.219 9.038 1.00 17.10 130 LYS A N 1
ATOM 978 C CA . LYS A 1 130 ? 76.283 128.133 9.509 1.00 17.57 130 LYS A CA 1
ATOM 979 C C . LYS A 1 130 ? 77.555 127.375 9.876 1.00 19.62 130 LYS A C 1
ATOM 980 O O . LYS A 1 130 ? 78.649 127.940 9.829 1.00 20.06 130 LYS A O 1
ATOM 986 N N . LYS A 1 131 ? 77.414 126.100 10.236 1.00 18.84 131 LYS A N 1
ATOM 987 C CA . LYS A 1 131 ? 78.572 125.274 10.591 1.00 19.26 131 LYS A CA 1
ATOM 988 C C . LYS A 1 131 ? 79.438 125.023 9.361 1.00 19.56 131 LYS A C 1
ATOM 989 O O . LYS A 1 131 ? 80.632 124.733 9.473 1.00 20.58 131 LYS A O 1
ATOM 995 N N . MET A 1 132 ? 78.823 125.122 8.188 1.00 17.84 132 MET A N 1
ATOM 996 C CA . MET A 1 132 ? 79.529 124.890 6.935 1.00 17.13 132 MET A CA 1
ATOM 997 C C . MET A 1 132 ? 80.197 126.150 6.408 1.00 17.48 132 MET A C 1
ATOM 998 O O . MET A 1 132 ? 80.993 126.096 5.466 1.00 17.36 132 MET A O 1
ATOM 1003 N N . GLY A 1 133 ? 79.871 127.286 7.015 1.00 17.08 133 GLY A N 1
ATOM 1004 C CA . GLY A 1 133 ? 80.464 128.540 6.583 1.00 16.03 133 GLY A CA 1
ATOM 1005 C C . GLY A 1 133 ? 79.466 129.455 5.905 1.00 15.87 133 GLY A C 1
ATOM 1006 O O . GLY A 1 133 ? 79.829 130.505 5.386 1.00 13.30 133 GLY A O 1
ATOM 1007 N N . VAL A 1 134 ? 78.201 129.056 5.903 1.00 15.62 134 VAL A N 1
ATOM 1008 C CA . VAL A 1 134 ? 77.167 129.868 5.284 1.00 17.15 134 VAL A CA 1
ATOM 1009 C C . VAL A 1 134 ? 76.673 130.907 6.286 1.00 18.58 134 VAL A C 1
ATOM 1010 O O . VAL A 1 134 ? 76.529 130.622 7.475 1.00 18.76 134 VAL A O 1
ATOM 1014 N N . SER A 1 135 ? 76.436 132.118 5.804 1.00 18.37 135 SER A N 1
ATOM 1015 C CA . SER A 1 135 ? 75.939 133.182 6.659 1.00 21.56 135 SER A CA 1
ATOM 1016 C C . SER A 1 135 ? 74.445 133.304 6.375 1.00 22.21 135 SER A C 1
ATOM 1017 O O . SER A 1 135 ? 74.047 133.653 5.262 1.00 18.39 135 SER A O 1
ATOM 1020 N N . ILE A 1 136 ? 73.622 132.992 7.372 1.00 23.24 136 ILE A N 1
ATOM 1021 C CA . ILE A 1 136 ? 72.170 133.056 7.214 1.00 25.21 136 ILE A CA 1
ATOM 1022 C C . ILE A 1 136 ? 71.496 133.507 8.494 1.00 26.22 136 ILE A C 1
ATOM 1023 O O . ILE A 1 136 ? 71.809 133.008 9.576 1.00 26.70 136 ILE A O 1
ATOM 1028 N N . SER A 1 137 ? 70.551 134.429 8.363 1.00 25.57 137 SER A N 1
ATOM 1029 C CA . SER A 1 137 ? 69.822 134.929 9.516 1.00 26.85 137 SER A CA 1
ATOM 1030 C C . SER A 1 137 ? 68.422 135.389 9.131 1.00 25.25 137 SER A C 1
ATOM 1031 O O . SER A 1 137 ? 68.178 135.811 7.998 1.00 25.60 137 SER A O 1
ATOM 1034 N N . GLY A 1 138 ? 67.509 135.300 10.090 1.00 22.97 138 GLY A N 1
ATOM 1035 C CA . GLY A 1 138 ? 66.139 135.718 9.873 1.00 21.90 138 GLY A CA 1
ATOM 1036 C C . GLY A 1 138 ? 65.682 136.593 11.025 1.00 20.14 138 GLY A C 1
ATOM 1037 O O . GLY A 1 138 ? 66.502 137.227 11.692 1.00 21.07 138 GLY A O 1
ATOM 1038 N N . GLN A 1 139 ? 64.376 136.621 11.266 1.00 19.11 139 GLN A N 1
ATOM 1039 C CA . GLN A 1 139 ? 63.802 137.428 12.335 1.00 18.84 139 GLN A CA 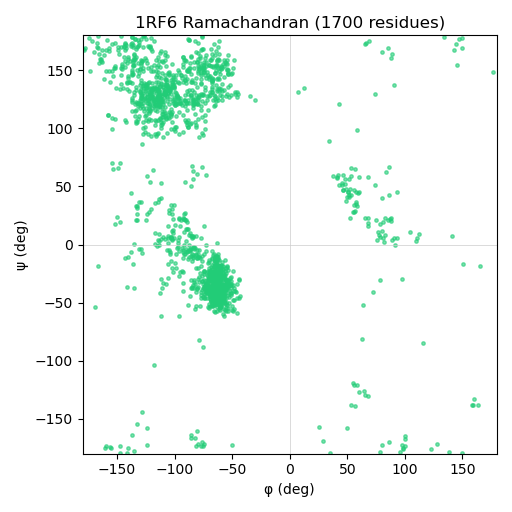1
ATOM 1040 C C . GLN A 1 139 ? 63.711 136.607 13.619 1.00 19.25 139 GLN A C 1
ATOM 1041 O O . GLN A 1 139 ? 63.172 135.498 13.620 1.00 18.92 139 GLN A O 1
ATOM 1047 N N . THR A 1 140 ? 64.238 137.171 14.704 1.00 19.28 140 THR A N 1
ATOM 1048 C CA . THR A 1 140 ? 64.279 136.532 16.021 1.00 20.89 140 THR A CA 1
ATOM 1049 C C . THR A 1 140 ? 65.199 135.314 15.989 1.00 21.59 140 THR A C 1
ATOM 1050 O O . THR A 1 140 ? 65.694 134.925 14.929 1.00 21.51 140 THR A O 1
ATOM 1054 N N . GLU A 1 141 ? 65.432 134.718 17.153 1.00 20.30 141 GLU A N 1
ATOM 1055 C CA . GLU A 1 141 ? 66.311 133.563 17.250 1.00 23.56 141 GLU A CA 1
ATOM 1056 C C . GLU A 1 141 ? 65.807 132.326 16.508 1.00 20.68 141 GLU A C 1
ATOM 1057 O O . GLU A 1 141 ? 66.558 131.381 16.301 1.00 19.46 141 GLU A O 1
ATOM 1063 N N . ARG A 1 142 ? 64.542 132.332 16.102 1.00 20.14 142 ARG A N 1
ATOM 1064 C CA . ARG A 1 142 ? 63.988 131.201 15.358 1.00 20.05 142 ARG A CA 1
ATOM 1065 C C . ARG A 1 142 ? 64.175 131.404 13.853 1.00 17.07 142 ARG A C 1
ATOM 1066 O O . ARG A 1 142 ? 63.739 130.583 13.048 1.00 16.65 142 ARG A O 1
ATOM 1074 N N . ASP A 1 143 ? 64.837 132.498 13.488 1.00 15.01 143 ASP A N 1
ATOM 1075 C CA . ASP A 1 143 ? 65.088 132.838 12.088 1.00 15.34 143 ASP A CA 1
ATOM 1076 C C . ASP A 1 143 ? 63.862 132.694 11.186 1.00 15.75 143 ASP A C 1
ATOM 1077 O O . ASP A 1 143 ? 63.865 131.923 10.230 1.00 13.34 143 ASP A O 1
ATOM 1082 N N . LEU A 1 144 ? 62.812 133.444 11.500 1.00 15.76 144 LEU A N 1
ATOM 1083 C CA . LEU A 1 144 ? 61.592 133.431 10.700 1.00 15.96 144 LEU A CA 1
ATOM 1084 C C . LEU A 1 144 ? 61.890 134.232 9.436 1.00 15.13 144 LEU A C 1
ATOM 1085 O O . LEU A 1 144 ? 62.702 135.161 9.467 1.00 14.24 144 LEU A O 1
ATOM 1090 N N . PRO A 1 145 ? 61.257 133.876 8.303 1.00 14.22 145 PRO A N 1
ATOM 1091 C CA . PRO A 1 145 ? 61.514 134.637 7.073 1.00 13.93 145 PRO A CA 1
ATOM 1092 C C . PRO A 1 145 ? 61.047 136.072 7.324 1.00 14.37 145 PRO A C 1
ATOM 1093 O O . PRO A 1 145 ? 60.231 136.306 8.211 1.00 13.27 145 PRO A O 1
ATOM 1097 N N . PRO A 1 146 ? 61.535 137.048 6.537 1.00 13.77 146 PRO A N 1
ATOM 1098 C CA . PRO A 1 146 ? 62.484 136.925 5.429 1.00 15.57 146 PRO A CA 1
ATOM 1099 C C . PRO A 1 146 ? 63.908 136.603 5.876 1.00 14.79 146 PRO A C 1
ATOM 1100 O O . PRO A 1 146 ? 64.356 137.046 6.939 1.00 13.46 146 PRO A O 1
ATOM 1104 N N . LEU A 1 147 ? 64.611 135.831 5.051 1.00 14.41 147 LEU A N 1
ATOM 1105 C CA . LEU A 1 147 ? 65.985 135.444 5.344 1.00 15.09 147 LEU A CA 1
ATOM 1106 C C . LEU A 1 147 ? 66.972 136.119 4.397 1.00 15.59 147 LEU A C 1
ATOM 1107 O O . LEU A 1 147 ? 66.616 136.539 3.292 1.00 16.38 147 LEU A O 1
ATOM 1112 N N . ARG A 1 148 ? 68.212 136.225 4.856 1.00 15.15 148 ARG A N 1
ATOM 1113 C CA . ARG A 1 148 ? 69.298 136.770 4.061 1.00 15.13 148 ARG A CA 1
ATOM 1114 C C . ARG A 1 148 ? 70.388 135.715 4.130 1.00 15.33 148 ARG A C 1
ATOM 1115 O O . ARG A 1 148 ? 70.840 135.344 5.213 1.00 14.83 148 ARG A O 1
ATOM 1123 N N . LEU A 1 149 ? 70.791 135.220 2.968 1.00 15.37 149 LEU A N 1
ATOM 1124 C CA . LEU A 1 149 ? 71.793 134.169 2.902 1.00 17.28 149 LEU A CA 1
ATOM 1125 C C . LEU A 1 149 ? 72.963 134.525 2.007 1.00 17.33 149 LEU A C 1
ATOM 1126 O O . LEU A 1 149 ? 72.786 134.991 0.885 1.00 17.34 149 LEU A O 1
ATOM 1131 N N . LYS A 1 150 ? 74.163 134.308 2.527 1.00 16.68 150 LYS A N 1
ATOM 1132 C CA . LYS A 1 150 ? 75.382 134.561 1.783 1.00 17.68 150 LYS A CA 1
ATOM 1133 C C . LYS A 1 150 ? 76.181 133.274 1.844 1.00 16.68 150 LYS A C 1
ATOM 1134 O O . LYS A 1 150 ? 76.600 132.851 2.924 1.00 15.80 150 LYS A O 1
ATOM 1140 N N . GLY A 1 151 ? 76.373 132.647 0.688 1.00 17.17 151 GLY A N 1
ATOM 1141 C CA . GLY A 1 151 ? 77.124 131.407 0.634 1.00 19.51 151 GLY A CA 1
ATOM 1142 C C . GLY A 1 151 ? 78.618 131.661 0.616 1.00 21.38 151 GLY A C 1
ATOM 1143 O O . GLY A 1 151 ? 79.059 132.803 0.758 1.00 18.94 151 GLY A O 1
ATOM 1144 N N . THR A 1 152 ? 79.397 130.597 0.434 1.00 22.86 152 THR A N 1
ATOM 1145 C CA . THR A 1 152 ? 80.853 130.702 0.397 1.00 25.36 152 THR A CA 1
ATOM 1146 C C . THR A 1 152 ? 81.479 129.694 -0.561 1.00 25.73 152 THR A C 1
ATOM 1147 O O . THR A 1 152 ? 80.991 128.574 -0.709 1.00 25.47 152 THR A O 1
ATOM 1151 N N . LYS A 1 153 ? 82.571 130.097 -1.202 1.00 26.39 153 LYS A N 1
ATOM 1152 C CA . LYS A 1 153 ? 83.276 129.219 -2.124 1.00 27.15 153 LYS A CA 1
ATOM 1153 C C . LYS A 1 153 ? 84.080 128.210 -1.313 1.00 27.30 153 LYS A C 1
ATOM 1154 O O . LYS A 1 153 ? 84.614 127.243 -1.859 1.00 26.47 153 LYS A O 1
ATOM 1160 N N . ASN A 1 154 ? 84.152 128.444 -0.004 1.00 25.35 154 ASN A N 1
ATOM 1161 C CA . ASN A 1 154 ? 84.893 127.567 0.896 1.00 26.94 154 ASN A CA 1
ATOM 1162 C C . ASN A 1 154 ? 83.994 126.795 1.860 1.00 24.47 154 ASN A C 1
ATOM 1163 O O . ASN A 1 154 ? 84.206 126.820 3.073 1.00 23.80 154 ASN A O 1
ATOM 1168 N N . LEU A 1 155 ? 82.993 126.109 1.312 1.00 24.64 155 LEU A N 1
ATOM 1169 C CA . LEU A 1 155 ? 82.066 125.321 2.118 1.00 23.23 155 LEU A CA 1
ATOM 1170 C C . LEU A 1 155 ? 82.753 124.148 2.791 1.00 22.62 155 LEU A C 1
ATOM 1171 O O . LEU A 1 155 ? 83.438 123.363 2.142 1.00 22.35 155 LEU A O 1
ATOM 1176 N N . ARG A 1 156 ? 82.557 124.029 4.096 1.00 21.45 156 ARG A N 1
ATOM 1177 C CA . ARG A 1 156 ? 83.134 122.932 4.845 1.00 22.59 156 ARG A CA 1
ATOM 1178 C C . ARG A 1 156 ? 82.095 121.816 4.911 1.00 22.56 156 ARG A C 1
ATOM 1179 O O . ARG A 1 156 ? 80.896 122.084 5.006 1.00 19.76 156 ARG A O 1
ATOM 1187 N N . PRO A 1 157 ? 82.539 120.550 4.840 1.00 21.57 157 PRO A N 1
ATOM 1188 C CA . PRO A 1 157 ? 81.604 119.421 4.906 1.00 20.99 157 PRO A CA 1
ATOM 1189 C C . PRO A 1 157 ? 80.829 119.454 6.218 1.00 20.70 157 PRO A C 1
ATOM 1190 O O . PRO A 1 157 ? 81.299 120.007 7.214 1.00 18.62 157 PRO A O 1
ATOM 1194 N N . ILE A 1 158 ? 79.635 118.875 6.217 1.00 19.90 158 ILE A N 1
ATOM 1195 C CA . ILE A 1 158 ? 78.788 118.883 7.403 1.00 17.62 158 ILE A CA 1
ATOM 1196 C C . ILE A 1 158 ? 78.676 117.540 8.123 1.00 18.74 158 ILE A C 1
ATOM 1197 O O . ILE A 1 158 ? 78.547 116.495 7.490 1.00 17.45 158 ILE A O 1
ATOM 1202 N N . HIS A 1 159 ? 78.743 117.590 9.452 1.00 19.15 159 HIS A N 1
ATOM 1203 C CA . HIS A 1 159 ? 78.593 116.415 10.313 1.00 20.27 159 HIS A CA 1
ATOM 1204 C C . HIS A 1 159 ? 77.485 116.842 11.262 1.00 20.35 159 HIS A C 1
ATOM 1205 O O . HIS A 1 159 ? 77.721 117.586 12.214 1.00 20.88 159 HIS A O 1
ATOM 1212 N N . TYR A 1 160 ? 76.273 116.375 11.006 1.00 17.57 160 TYR A N 1
ATOM 1213 C CA . TYR A 1 160 ? 75.150 116.798 11.822 1.00 18.65 160 TYR A CA 1
ATOM 1214 C C . TYR A 1 160 ? 74.155 115.684 12.117 1.00 18.21 160 TYR A C 1
ATOM 1215 O O . TYR A 1 160 ? 73.849 114.857 11.257 1.00 17.57 160 TYR A O 1
ATOM 1224 N N . GLU A 1 161 ? 73.666 115.675 13.352 1.00 19.94 161 GLU A N 1
ATOM 1225 C CA . GLU A 1 161 ? 72.687 114.698 13.814 1.00 21.44 161 GLU A CA 1
ATOM 1226 C C . GLU A 1 161 ? 71.410 115.513 13.978 1.00 19.51 161 GLU A C 1
ATOM 1227 O O . GLU A 1 161 ? 71.317 116.346 14.880 1.00 18.03 161 GLU A O 1
ATOM 1233 N N . LEU A 1 162 ? 70.435 115.291 13.104 1.00 18.52 162 LEU A N 1
ATOM 1234 C CA . LEU A 1 162 ? 69.189 116.041 13.186 1.00 19.97 162 LEU A CA 1
ATOM 1235 C C . LEU A 1 162 ? 68.462 115.845 14.510 1.00 17.98 162 LEU A C 1
ATOM 1236 O O . LEU A 1 162 ? 68.332 114.725 14.996 1.00 18.43 162 LEU A O 1
ATOM 1241 N N . PRO A 1 163 ? 67.989 116.946 15.116 1.00 18.40 163 PRO A N 1
ATOM 1242 C CA . PRO A 1 163 ? 67.265 116.914 16.390 1.00 18.81 163 PRO A CA 1
ATOM 1243 C C . PRO A 1 163 ? 65.758 116.743 16.181 1.00 19.69 163 PRO A C 1
ATOM 1244 O O . PRO A 1 163 ? 65.001 116.610 17.140 1.00 19.10 163 PRO A O 1
ATOM 1248 N N . ILE A 1 164 ? 65.332 116.760 14.920 1.00 18.25 164 ILE A N 1
ATOM 1249 C CA . ILE A 1 164 ? 63.925 116.590 14.565 1.00 17.94 164 ILE A CA 1
ATOM 1250 C C . ILE A 1 164 ? 63.826 115.690 13.333 1.00 17.61 164 ILE A C 1
ATOM 1251 O O . ILE A 1 164 ? 64.784 115.572 12.564 1.00 17.71 164 ILE A O 1
ATOM 1256 N N . ALA A 1 165 ? 62.667 115.063 13.149 1.00 16.18 165 ALA A N 1
ATOM 1257 C CA . ALA A 1 165 ? 62.442 114.177 12.008 1.00 15.67 165 ALA A CA 1
ATOM 1258 C C . ALA A 1 165 ? 62.003 114.965 10.769 1.00 15.92 165 ALA A C 1
ATOM 1259 O O . ALA A 1 165 ? 60.873 114.838 10.296 1.00 15.20 165 ALA A O 1
ATOM 1261 N N . SER A 1 166 ? 62.921 115.762 10.236 1.00 16.23 166 SER A N 1
ATOM 1262 C CA . SER A 1 166 ? 62.648 116.581 9.065 1.00 14.88 166 SER A CA 1
ATOM 1263 C C . SER A 1 166 ? 63.413 116.131 7.824 1.00 14.99 166 SER A C 1
ATOM 1264 O O . SER A 1 166 ? 64.638 115.975 7.854 1.00 11.85 166 SER A O 1
ATOM 1267 N N . ALA A 1 167 ? 62.681 115.930 6.731 1.00 13.21 167 ALA A N 1
ATOM 1268 C CA . ALA A 1 167 ? 63.291 115.528 5.473 1.00 11.38 167 ALA A CA 1
ATOM 1269 C C . ALA A 1 167 ? 63.878 116.761 4.802 1.00 11.55 167 ALA A C 1
ATOM 1270 O O . ALA A 1 167 ? 64.870 116.667 4.080 1.00 12.58 167 ALA A O 1
ATOM 1272 N N . GLN A 1 168 ? 63.266 117.918 5.048 1.00 11.13 168 GLN A N 1
ATOM 1273 C CA . GLN A 1 168 ? 63.740 119.163 4.455 1.00 11.89 168 GLN A CA 1
ATOM 1274 C C . GLN A 1 168 ? 65.127 119.527 4.963 1.00 12.38 168 GLN A C 1
ATOM 1275 O O . GLN A 1 168 ? 65.989 119.918 4.178 1.00 14.01 168 GLN A O 1
ATOM 1281 N N . VAL A 1 169 ? 65.349 119.410 6.270 1.00 12.11 169 VAL A N 1
ATOM 1282 C CA . VAL A 1 169 ? 66.659 119.734 6.819 1.00 13.61 169 VAL A CA 1
ATOM 1283 C C . VAL A 1 169 ? 67.699 118.768 6.262 1.00 12.93 169 VAL A C 1
ATOM 1284 O O . VAL A 1 169 ? 68.794 119.178 5.892 1.00 13.11 169 VAL A O 1
ATOM 1288 N N . LYS A 1 170 ? 67.352 117.485 6.199 1.00 12.90 170 LYS A N 1
ATOM 1289 C CA . LYS A 1 170 ? 68.260 116.475 5.659 1.00 11.73 170 LYS A CA 1
ATOM 1290 C C . LYS A 1 170 ? 68.645 116.814 4.217 1.00 11.99 170 LYS A C 1
ATOM 1291 O O . LYS A 1 170 ? 69.826 116.790 3.849 1.00 12.18 170 LYS A O 1
ATOM 1297 N N . SER A 1 171 ? 67.632 117.133 3.415 1.00 10.11 171 SER A N 1
ATOM 1298 C CA . SER A 1 171 ? 67.805 117.467 2.009 1.00 10.22 171 SER A CA 1
ATOM 1299 C C . SER A 1 171 ? 68.600 118.749 1.804 1.00 10.56 171 SER A C 1
ATOM 1300 O O . SER A 1 171 ? 69.441 118.821 0.911 1.00 9.55 171 SER A O 1
ATOM 1303 N N . ALA A 1 172 ? 68.332 119.765 2.621 1.00 9.79 172 ALA A N 1
ATOM 1304 C CA . ALA A 1 172 ? 69.064 121.024 2.511 1.00 10.84 172 ALA A CA 1
ATOM 1305 C C . ALA A 1 172 ? 70.546 120.735 2.723 1.00 12.11 172 ALA A C 1
ATOM 1306 O O . ALA A 1 172 ? 71.400 121.205 1.970 1.00 12.38 172 ALA A O 1
ATOM 1308 N N . LEU A 1 173 ? 70.843 119.956 3.757 1.00 11.66 173 LEU A N 1
ATOM 1309 C CA . LEU A 1 173 ? 72.219 119.605 4.074 1.00 12.67 173 LEU A CA 1
ATOM 1310 C C . LEU A 1 173 ? 72.861 118.740 2.987 1.00 11.45 173 LEU A C 1
ATOM 1311 O O . LEU A 1 173 ? 74.063 118.833 2.749 1.00 13.17 173 LEU A O 1
ATOM 1316 N N . MET A 1 174 ? 72.065 117.909 2.321 1.00 12.88 174 MET A N 1
ATOM 1317 C CA . MET A 1 174 ? 72.600 117.064 1.255 1.00 11.07 174 MET A CA 1
ATOM 1318 C C . MET A 1 174 ? 72.992 117.907 0.040 1.00 12.54 174 MET A C 1
ATOM 1319 O O . MET A 1 174 ? 74.031 117.670 -0.570 1.00 11.85 174 MET A O 1
ATOM 1324 N N . PHE A 1 175 ? 72.164 118.890 -0.312 1.00 11.49 175 PHE A N 1
ATOM 1325 C CA . PHE A 1 175 ? 72.463 119.759 -1.451 1.00 12.64 175 PHE A CA 1
ATOM 1326 C C . PHE A 1 175 ? 73.721 120.567 -1.162 1.00 11.43 175 PHE A C 1
ATOM 1327 O O . PHE A 1 175 ? 74.542 120.795 -2.051 1.00 12.85 175 PHE A O 1
ATOM 1335 N N . ALA A 1 176 ? 73.861 121.005 0.086 1.00 11.90 176 ALA A N 1
ATOM 1336 C CA . ALA A 1 176 ? 75.027 121.774 0.495 1.00 11.19 176 ALA A CA 1
ATOM 1337 C C . ALA A 1 176 ? 76.267 120.885 0.441 1.00 11.71 176 ALA A C 1
ATOM 1338 O O . ALA A 1 176 ? 77.321 121.303 -0.034 1.00 12.62 176 ALA A O 1
ATOM 1340 N N . ALA A 1 177 ? 76.132 119.651 0.922 1.00 12.85 177 ALA A N 1
ATOM 1341 C CA . ALA A 1 177 ? 77.240 118.700 0.926 1.00 13.16 177 ALA A CA 1
ATOM 1342 C C . ALA A 1 177 ? 77.737 118.425 -0.498 1.00 14.44 177 ALA A C 1
ATOM 1343 O O . ALA A 1 177 ? 78.931 118.209 -0.727 1.00 14.32 177 ALA A O 1
ATOM 1345 N N . LEU A 1 178 ? 76.812 118.426 -1.450 1.00 14.57 178 LEU A N 1
ATOM 1346 C CA . LEU A 1 178 ? 77.146 118.189 -2.854 1.00 14.99 178 LEU A CA 1
ATOM 1347 C C . LEU A 1 178 ? 78.117 119.250 -3.377 1.00 16.77 178 LEU A C 1
ATOM 1348 O O . LEU A 1 178 ? 78.822 119.032 -4.361 1.00 16.10 178 LEU A O 1
ATOM 1353 N N . GLN A 1 179 ? 78.152 120.394 -2.699 1.00 16.99 179 GLN A N 1
ATOM 1354 C CA . GLN A 1 179 ? 79.003 121.507 -3.104 1.00 18.38 179 GLN A CA 1
ATOM 1355 C C . GLN A 1 179 ? 80.285 121.642 -2.288 1.00 19.34 179 GLN A C 1
ATOM 1356 O O . GLN A 1 179 ? 81.260 122.228 -2.753 1.00 20.45 179 GLN A O 1
ATOM 1362 N N . ALA A 1 180 ? 80.280 121.113 -1.070 1.00 19.80 180 ALA A N 1
ATOM 1363 C CA . ALA A 1 180 ? 81.449 121.211 -0.204 1.00 21.47 180 ALA A CA 1
ATOM 1364 C C . ALA A 1 180 ? 82.524 120.187 -0.546 1.00 22.29 180 ALA A C 1
ATOM 1365 O O . ALA A 1 180 ? 82.236 119.117 -1.088 1.00 22.45 180 ALA A O 1
ATOM 1367 N N . LYS A 1 181 ? 83.768 120.527 -0.227 1.00 23.39 181 LYS A N 1
ATOM 1368 C CA . LYS A 1 181 ? 84.887 119.632 -0.476 1.00 24.74 181 LYS A CA 1
ATOM 1369 C C . LYS A 1 181 ? 85.096 118.769 0.756 1.00 23.72 181 LYS A C 1
ATOM 1370 O O . LYS A 1 181 ? 85.356 119.280 1.841 1.00 25.53 181 LYS A O 1
ATOM 1376 N N . GLY A 1 182 ? 84.966 117.459 0.594 1.00 22.76 182 GLY A N 1
ATOM 1377 C CA . GLY A 1 182 ? 85.152 116.578 1.727 1.00 19.70 182 GLY A CA 1
ATOM 1378 C C . GLY A 1 182 ? 83.949 115.708 1.996 1.00 19.88 182 GLY A C 1
ATOM 1379 O O . GLY A 1 182 ? 82.960 115.746 1.260 1.00 19.35 182 GLY A O 1
ATOM 1380 N N . GLU A 1 183 ? 84.031 114.933 3.072 1.00 19.94 183 GLU A N 1
ATOM 1381 C CA . GLU A 1 183 ? 82.966 114.012 3.446 1.00 18.83 183 GLU A CA 1
ATOM 1382 C C . GLU A 1 183 ? 81.989 114.544 4.479 1.00 17.32 183 GLU A C 1
ATOM 1383 O O . GLU A 1 183 ? 82.374 114.908 5.588 1.00 15.76 183 GLU A O 1
ATOM 1389 N N . SER A 1 184 ? 80.715 114.568 4.109 1.00 16.68 184 SER A N 1
ATOM 1390 C CA . SER A 1 184 ? 79.672 115.013 5.019 1.00 16.14 184 SER A CA 1
ATOM 1391 C C . SER A 1 184 ? 78.926 113.776 5.513 1.00 16.67 184 SER A C 1
ATOM 1392 O O . SER A 1 184 ? 78.799 112.786 4.786 1.00 16.56 184 SER A O 1
ATOM 1395 N N . VAL A 1 185 ? 78.455 113.819 6.753 1.00 16.54 185 VAL A N 1
ATOM 1396 C CA . VAL A 1 185 ? 77.698 112.707 7.304 1.00 17.39 185 VAL A CA 1
ATOM 1397 C C . VAL A 1 185 ? 76.459 113.317 7.940 1.00 16.77 185 VAL A C 1
ATOM 1398 O O . VAL A 1 185 ? 76.556 114.190 8.801 1.00 18.04 185 VAL A O 1
ATOM 1402 N N . ILE A 1 186 ? 75.294 112.876 7.483 1.00 16.30 186 ILE A N 1
ATOM 1403 C CA . ILE A 1 186 ? 74.023 113.388 7.986 1.00 15.71 186 ILE A CA 1
ATOM 1404 C C . ILE A 1 186 ? 73.248 112.249 8.629 1.00 14.04 186 ILE A C 1
ATOM 1405 O O . ILE A 1 186 ? 72.928 111.257 7.975 1.00 16.18 186 ILE A O 1
ATOM 1410 N N . ILE A 1 187 ? 72.955 112.391 9.918 1.00 14.62 187 ILE A N 1
ATOM 1411 C CA . ILE A 1 187 ? 72.248 111.348 10.652 1.00 14.56 187 ILE A CA 1
ATOM 1412 C C . ILE A 1 187 ? 70.814 111.745 10.987 1.00 15.21 187 ILE A C 1
ATOM 1413 O O . ILE A 1 187 ? 70.581 112.724 11.692 1.00 14.70 187 ILE A O 1
ATOM 1418 N N . GLU A 1 188 ? 69.851 110.987 10.468 1.00 15.37 188 GLU A N 1
ATOM 1419 C CA . GLU A 1 188 ? 68.447 111.280 10.736 1.00 15.78 188 GLU A CA 1
ATOM 1420 C C . GLU A 1 188 ? 68.085 110.847 12.152 1.00 16.57 188 GLU A C 1
ATOM 1421 O O . GLU A 1 188 ? 68.692 109.925 12.701 1.00 15.28 188 GLU A O 1
ATOM 1427 N N . LYS A 1 189 ? 67.093 111.513 12.732 1.00 18.32 189 LYS A N 1
ATOM 1428 C CA . LYS A 1 189 ? 66.611 111.176 14.067 1.00 18.92 189 LYS A CA 1
ATOM 1429 C C . LYS A 1 189 ? 65.623 110.017 13.892 1.00 18.65 189 LYS A C 1
ATOM 1430 O O . LYS A 1 189 ? 65.560 109.095 14.713 1.00 16.54 189 LYS A O 1
ATOM 1436 N N . GLU A 1 190 ? 64.855 110.089 12.808 1.00 16.75 190 GLU A N 1
ATOM 1437 C CA . GLU A 1 190 ? 63.877 109.063 12.436 1.00 18.19 190 GLU A CA 1
ATOM 1438 C C . GLU A 1 190 ? 63.887 109.042 10.915 1.00 16.45 190 GLU A C 1
ATOM 1439 O O . GLU A 1 190 ? 64.217 110.051 10.285 1.00 17.17 190 GLU A O 1
ATOM 1445 N N . TYR A 1 191 ? 63.536 107.910 10.314 1.00 15.81 191 TYR A N 1
ATOM 1446 C CA . TYR A 1 191 ? 63.507 107.846 8.861 1.00 13.95 191 TYR A CA 1
ATOM 1447 C C . TYR A 1 191 ? 62.427 108.793 8.339 1.00 14.97 191 TYR A C 1
ATOM 1448 O O . TYR A 1 191 ? 61.283 108.746 8.788 1.00 15.81 191 TYR A O 1
ATOM 1457 N N . THR A 1 192 ? 62.809 109.664 7.408 1.00 13.52 192 THR A N 1
ATOM 1458 C CA . THR A 1 192 ? 61.897 110.635 6.799 1.00 12.57 192 THR A CA 1
ATOM 1459 C C . THR A 1 192 ? 61.884 110.389 5.281 1.00 11.58 192 THR A C 1
ATOM 1460 O O . THR A 1 192 ? 62.714 109.622 4.784 1.00 9.79 192 THR A O 1
ATOM 1464 N N . ARG A 1 193 ? 60.971 111.030 4.544 1.00 10.91 193 ARG A N 1
ATOM 1465 C CA . ARG A 1 193 ? 60.913 110.808 3.092 1.00 12.92 193 ARG A CA 1
ATOM 1466 C C . ARG A 1 193 ? 62.301 110.851 2.483 1.00 12.04 193 ARG A C 1
ATOM 1467 O O . ARG A 1 193 ? 63.054 111.809 2.670 1.00 13.25 193 ARG A O 1
ATOM 1475 N N . ASN A 1 194 ? 62.630 109.801 1.744 1.00 11.54 194 ASN A N 1
ATOM 1476 C CA . ASN A 1 194 ? 63.951 109.669 1.137 1.00 10.25 194 ASN A CA 1
ATOM 1477 C C . ASN A 1 194 ? 64.024 110.031 -0.350 1.00 10.24 194 ASN A C 1
ATOM 1478 O O . ASN A 1 194 ? 64.801 109.436 -1.095 1.00 9.53 194 ASN A O 1
ATOM 1483 N N . HIS A 1 195 ? 63.227 111.009 -0.775 1.00 10.02 195 HIS A N 1
ATOM 1484 C CA . HIS A 1 195 ? 63.209 111.422 -2.173 1.00 11.71 195 HIS A CA 1
ATOM 1485 C C . HIS A 1 195 ? 64.525 112.024 -2.659 1.00 11.19 195 HIS A C 1
ATOM 1486 O O . HIS A 1 195 ? 64.927 111.793 -3.799 1.00 11.83 195 HIS A O 1
ATOM 1493 N N . THR A 1 196 ? 65.198 112.790 -1.808 1.00 10.44 196 THR A N 1
ATOM 1494 C CA . THR A 1 196 ? 66.464 113.393 -2.206 1.00 12.24 196 THR A CA 1
ATOM 1495 C C . THR A 1 196 ? 67.512 112.300 -2.441 1.00 13.12 196 THR A C 1
ATOM 1496 O O . THR A 1 196 ? 68.307 112.379 -3.386 1.00 12.36 196 THR A O 1
ATOM 1500 N N . GLU A 1 197 ? 67.496 111.278 -1.585 1.00 11.35 197 GLU A N 1
ATOM 1501 C CA . GLU A 1 197 ? 68.426 110.154 -1.694 1.00 12.63 197 GLU A CA 1
ATOM 1502 C C . GLU A 1 197 ? 68.236 109.399 -3.014 1.00 12.52 197 GLU A C 1
ATOM 1503 O O . GLU A 1 197 ? 69.209 109.085 -3.706 1.00 11.86 197 GLU A O 1
ATOM 1509 N N . ASP A 1 198 ? 66.982 109.099 -3.348 1.00 12.27 198 ASP A N 1
ATOM 1510 C CA . ASP A 1 198 ? 66.660 108.387 -4.586 1.00 13.50 198 ASP A CA 1
ATOM 1511 C C . ASP A 1 198 ? 67.091 109.185 -5.810 1.00 12.69 198 ASP A C 1
ATOM 1512 O O . ASP A 1 198 ? 67.796 108.681 -6.676 1.00 11.58 198 ASP A O 1
ATOM 1517 N N . MET A 1 199 ? 66.663 110.441 -5.867 1.00 11.70 199 MET A N 1
ATOM 1518 C CA . MET A 1 199 ? 66.965 111.302 -7.000 1.00 13.46 199 MET A CA 1
ATOM 1519 C C . MET A 1 199 ? 68.432 111.683 -7.166 1.00 12.65 199 MET A C 1
ATOM 1520 O O . MET A 1 199 ? 68.885 111.921 -8.284 1.00 15.23 199 MET A O 1
ATOM 1525 N N . LEU A 1 200 ? 69.181 111.741 -6.073 1.00 12.34 200 LEU A N 1
ATOM 1526 C CA . LEU A 1 200 ? 70.597 112.054 -6.201 1.00 12.57 200 LEU A CA 1
ATOM 1527 C C . LEU A 1 200 ? 71.192 110.948 -7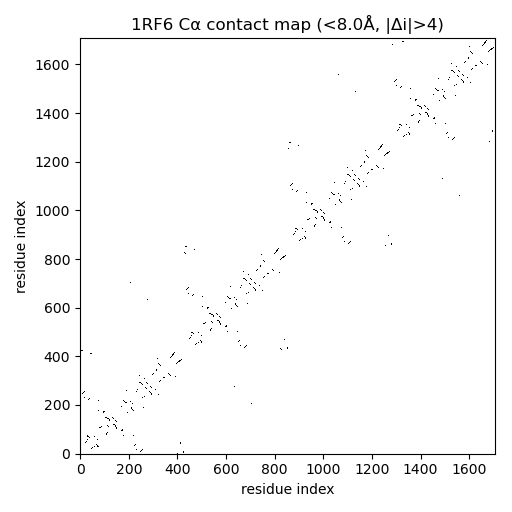.063 1.00 13.13 200 LEU A C 1
ATOM 1528 O O . LEU A 1 200 ? 71.933 111.211 -8.005 1.00 14.37 200 LEU A O 1
ATOM 1533 N N . GLN A 1 201 ? 70.835 109.705 -6.756 1.00 13.89 201 GLN A N 1
ATOM 1534 C CA . GLN A 1 201 ? 71.340 108.563 -7.516 1.00 16.72 201 GLN A CA 1
ATOM 1535 C C . GLN A 1 201 ? 70.849 108.595 -8.970 1.00 16.81 201 GLN A C 1
ATOM 1536 O O . GLN A 1 201 ? 71.612 108.299 -9.896 1.00 17.43 201 GLN A O 1
ATOM 1542 N N . GLN A 1 202 ? 69.583 108.957 -9.173 1.00 15.07 202 GLN A N 1
ATOM 1543 C CA . GLN A 1 202 ? 69.028 109.019 -10.527 1.00 16.50 202 GLN A CA 1
ATOM 1544 C C . GLN A 1 202 ? 69.738 110.061 -11.397 1.00 15.05 202 GLN A C 1
ATOM 1545 O O . GLN A 1 202 ? 69.799 109.919 -12.616 1.00 13.63 202 GLN A O 1
ATOM 1551 N N . PHE A 1 203 ? 70.267 111.113 -10.779 1.00 13.68 203 PHE A N 1
ATOM 1552 C CA . PHE A 1 203 ? 70.968 112.142 -11.541 1.00 14.20 203 PHE A CA 1
ATOM 1553 C C . PHE A 1 203 ? 72.476 111.902 -11.590 1.00 14.19 203 PHE A C 1
ATOM 1554 O O . PHE A 1 203 ? 73.248 112.827 -11.837 1.00 13.94 203 PHE A O 1
ATOM 1562 N N . GLY A 1 204 ? 72.884 110.657 -11.353 1.00 15.16 204 GLY A N 1
ATOM 1563 C CA . GLY A 1 204 ? 74.294 110.303 -11.404 1.00 16.27 204 GLY A CA 1
ATOM 1564 C C . GLY A 1 204 ? 75.157 110.576 -10.183 1.00 16.80 204 GLY A C 1
ATOM 1565 O O . GLY A 1 204 ? 76.378 110.417 -10.247 1.00 18.49 204 GLY A O 1
ATOM 1566 N N . GLY A 1 205 ? 74.546 110.979 -9.073 1.00 17.61 205 GLY A N 1
ATOM 1567 C CA . GLY A 1 205 ? 75.314 111.257 -7.871 1.00 17.85 205 GLY A CA 1
ATOM 1568 C C . GLY A 1 205 ? 75.514 110.019 -7.013 1.00 19.34 205 GLY A C 1
ATOM 1569 O O . GLY A 1 205 ? 74.972 108.952 -7.322 1.00 19.00 205 GLY A O 1
ATOM 1570 N N . HIS A 1 206 ? 76.282 110.151 -5.933 1.00 18.67 206 HIS A N 1
ATOM 1571 C CA . HIS A 1 206 ? 76.533 109.019 -5.049 1.00 20.84 206 HIS A CA 1
ATOM 1572 C C . HIS A 1 206 ? 76.454 109.347 -3.563 1.00 19.27 206 HIS A C 1
ATOM 1573 O O . HIS A 1 206 ? 76.806 110.445 -3.131 1.00 18.22 206 HIS A O 1
ATOM 1580 N N . LEU A 1 207 ? 75.986 108.373 -2.789 1.00 17.60 207 LEU A N 1
ATOM 1581 C CA . LEU A 1 207 ? 75.867 108.506 -1.346 1.00 18.21 207 LEU A CA 1
ATOM 1582 C C . LEU A 1 207 ? 75.876 107.109 -0.751 1.00 16.73 207 LEU A C 1
ATOM 1583 O O . LEU A 1 207 ? 75.738 106.123 -1.471 1.00 17.27 207 LEU A O 1
ATOM 1588 N N . SER A 1 208 ? 76.047 107.036 0.564 1.00 17.23 208 SER A N 1
ATOM 1589 C CA . SER A 1 208 ? 76.031 105.770 1.281 1.00 18.34 208 SER A CA 1
ATOM 1590 C C . SER A 1 208 ? 74.976 105.917 2.358 1.00 19.08 208 SER A C 1
ATOM 1591 O O . SER A 1 208 ? 74.929 106.927 3.052 1.00 19.92 208 SER A O 1
ATOM 1594 N N . VAL A 1 209 ? 74.115 104.918 2.480 1.00 18.08 209 VAL A N 1
ATOM 1595 C CA . VAL A 1 209 ? 73.077 104.948 3.491 1.00 18.42 209 VAL A CA 1
ATOM 1596 C C . VAL A 1 209 ? 73.244 103.724 4.375 1.00 17.82 209 VAL A C 1
ATOM 1597 O O . VAL A 1 209 ? 73.086 102.590 3.930 1.00 18.61 209 VAL A O 1
ATOM 1601 N N . ASP A 1 210 ? 73.600 103.972 5.627 1.00 16.14 210 ASP A N 1
ATOM 1602 C CA . ASP A 1 210 ? 73.791 102.911 6.601 1.00 18.49 210 ASP A CA 1
ATOM 1603 C C . ASP A 1 210 ? 72.799 103.229 7.711 1.00 15.68 210 ASP A C 1
ATOM 1604 O O . ASP A 1 210 ? 73.090 104.011 8.614 1.00 16.71 210 ASP A O 1
ATOM 1609 N N . GLY A 1 211 ? 71.615 102.635 7.625 1.00 14.69 211 GLY A N 1
ATOM 1610 C CA . GLY A 1 211 ? 70.591 102.918 8.611 1.00 15.51 211 GLY A CA 1
ATOM 1611 C C . GLY A 1 211 ? 70.204 104.387 8.502 1.00 16.08 211 GLY A C 1
ATOM 1612 O O . GLY A 1 211 ? 69.877 104.865 7.414 1.00 15.03 211 GLY A O 1
ATOM 1613 N N . LYS A 1 212 ? 70.266 105.109 9.618 1.00 15.34 212 LYS A N 1
ATOM 1614 C CA . LYS A 1 212 ? 69.911 106.523 9.638 1.00 17.58 212 LYS A CA 1
ATOM 1615 C C . LYS A 1 212 ? 71.080 107.429 9.270 1.00 17.97 212 LYS A C 1
ATOM 1616 O O . LYS A 1 212 ? 70.912 108.642 9.142 1.00 17.91 212 LYS A O 1
ATOM 1622 N N . LYS A 1 213 ? 72.261 106.843 9.095 1.00 18.70 213 LYS A N 1
ATOM 1623 C CA . LYS A 1 213 ? 73.451 107.617 8.751 1.00 17.30 213 LYS A CA 1
ATOM 1624 C C . LYS A 1 213 ? 73.622 107.750 7.243 1.00 17.05 213 LYS A C 1
ATOM 1625 O O . LYS A 1 213 ? 73.728 106.750 6.532 1.00 17.57 213 LYS A O 1
ATOM 1631 N N . ILE A 1 214 ? 73.664 108.991 6.764 1.00 16.11 214 ILE A N 1
ATOM 1632 C CA . ILE A 1 214 ? 73.821 109.264 5.337 1.00 16.37 214 ILE A CA 1
ATOM 1633 C C . ILE A 1 214 ? 75.161 109.939 5.048 1.00 16.15 214 ILE A C 1
ATOM 1634 O O . ILE A 1 214 ? 75.442 111.031 5.548 1.00 16.58 214 ILE A O 1
ATOM 1639 N N . THR A 1 215 ? 75.984 109.294 4.232 1.00 16.96 215 THR A N 1
ATOM 1640 C CA . THR A 1 215 ? 77.287 109.856 3.896 1.00 17.85 215 THR A CA 1
ATOM 1641 C C . THR A 1 215 ? 77.330 110.386 2.472 1.00 18.27 215 THR A C 1
ATOM 1642 O O . THR A 1 215 ? 77.057 109.657 1.522 1.00 19.61 215 THR A O 1
ATOM 1646 N N . VAL A 1 216 ? 77.672 111.662 2.336 1.00 18.82 216 VAL A N 1
ATOM 1647 C CA . VAL A 1 216 ? 77.762 112.295 1.030 1.00 19.34 216 VAL A CA 1
ATOM 1648 C C . VAL A 1 216 ? 79.142 112.911 0.817 1.00 22.19 216 VAL A C 1
ATOM 1649 O O . VAL A 1 216 ? 79.584 113.771 1.585 1.00 19.63 216 VAL A O 1
ATOM 1653 N N . GLN A 1 217 ? 79.812 112.463 -0.238 1.00 21.99 217 GLN A N 1
ATOM 1654 C CA . GLN A 1 217 ? 81.135 112.962 -0.581 1.00 23.98 217 GLN A CA 1
ATOM 1655 C C . GLN A 1 217 ? 80.950 114.143 -1.532 1.00 23.24 217 GLN A C 1
ATOM 1656 O O . GLN A 1 217 ? 80.062 114.119 -2.385 1.00 21.21 217 GLN A O 1
ATOM 1662 N N . GLY A 1 218 ? 81.776 115.175 -1.381 1.00 22.29 218 GLY A N 1
ATOM 1663 C CA . GLY A 1 218 ? 81.674 116.335 -2.251 1.00 21.49 218 GLY A CA 1
ATOM 1664 C C . GLY A 1 218 ? 83.019 116.815 -2.767 1.00 23.41 218 GLY A C 1
ATOM 1665 O O . GLY A 1 218 ? 84.055 116.500 -2.175 1.00 22.90 218 GLY A O 1
ATOM 1666 N N . PRO A 1 219 ? 83.045 117.586 -3.870 1.00 23.44 219 PRO A N 1
ATOM 1667 C CA . PRO A 1 219 ? 81.882 118.025 -4.650 1.00 22.86 219 PRO A CA 1
ATOM 1668 C C . PRO A 1 219 ? 81.496 116.977 -5.684 1.00 22.43 219 PRO A C 1
ATOM 1669 O O . PRO A 1 219 ? 82.297 116.111 -6.020 1.00 22.39 219 PRO A O 1
ATOM 1673 N N . GLN A 1 220 ? 80.272 117.064 -6.195 1.00 21.02 220 GLN A N 1
ATOM 1674 C CA . GLN A 1 220 ? 79.814 116.118 -7.205 1.00 19.03 220 GLN A CA 1
ATOM 1675 C C . GLN A 1 220 ? 79.252 116.850 -8.413 1.00 18.33 220 GLN A C 1
ATOM 1676 O O . GLN A 1 220 ? 78.859 118.014 -8.330 1.00 19.65 220 GLN A O 1
ATOM 1682 N N . LYS A 1 221 ? 79.229 116.156 -9.540 1.00 18.33 221 LYS A N 1
ATOM 1683 C CA . LYS A 1 221 ? 78.680 116.705 -10.766 1.00 19.65 221 LYS A CA 1
ATOM 1684 C C . LYS A 1 221 ? 77.531 115.776 -11.120 1.00 18.35 221 LYS A C 1
ATOM 1685 O O . LYS A 1 221 ? 77.679 114.560 -11.057 1.00 18.75 221 LYS A O 1
ATOM 1691 N N . LEU A 1 222 ? 76.388 116.341 -11.481 1.00 16.50 222 LEU A N 1
ATOM 1692 C CA . LEU A 1 222 ? 75.227 115.536 -11.838 1.00 15.68 222 LEU A CA 1
ATOM 1693 C C . LEU A 1 222 ? 74.920 115.680 -13.326 1.00 15.83 222 LEU A C 1
ATOM 1694 O O . LEU A 1 222 ? 75.434 116.577 -13.993 1.00 13.40 222 LEU A O 1
ATOM 1699 N N . THR A 1 223 ? 74.076 114.796 -13.840 1.00 13.66 223 THR A N 1
ATOM 1700 C CA . THR A 1 223 ? 73.707 114.817 -15.248 1.00 13.52 223 THR A CA 1
ATOM 1701 C C . THR A 1 223 ? 72.190 114.886 -15.432 1.00 14.99 223 THR A C 1
ATOM 1702 O O . THR A 1 223 ? 71.445 114.155 -14.773 1.00 14.94 223 THR A O 1
ATOM 1706 N N . GLY A 1 224 ? 71.746 115.754 -16.340 1.00 13.78 224 GLY A N 1
ATOM 1707 C CA . GLY A 1 224 ? 70.324 115.905 -16.608 1.00 13.02 224 GLY A CA 1
ATOM 1708 C C . GLY A 1 224 ? 69.615 114.586 -16.870 1.00 13.70 224 GLY A C 1
ATOM 1709 O O . GLY A 1 224 ? 70.199 113.661 -17.437 1.00 13.10 224 GLY A O 1
ATOM 1710 N N . GLN A 1 225 ? 68.349 114.498 -16.473 1.00 10.59 225 GLN A N 1
ATOM 1711 C CA . GLN A 1 225 ? 67.581 113.266 -16.650 1.00 13.67 225 GLN A CA 1
ATOM 1712 C C . GLN A 1 225 ? 66.162 113.495 -17.144 1.00 13.76 225 GLN A C 1
ATOM 1713 O O . GLN A 1 225 ? 65.691 114.625 -17.251 1.00 14.15 225 GLN A O 1
ATOM 1719 N N . LYS A 1 226 ? 65.486 112.392 -17.448 1.00 15.57 226 LYS A N 1
ATOM 1720 C CA . LYS A 1 226 ? 64.090 112.446 -17.832 1.00 16.62 226 LYS A CA 1
ATOM 1721 C C . LYS A 1 226 ? 63.427 112.053 -16.519 1.00 16.60 226 LYS A C 1
ATOM 1722 O O . LYS A 1 226 ? 63.696 110.974 -15.991 1.00 14.47 226 LYS A O 1
ATOM 1728 N N . VAL A 1 227 ? 62.594 112.933 -15.975 1.00 15.40 227 VAL A N 1
ATOM 1729 C CA . VAL A 1 227 ? 61.918 112.652 -14.712 1.00 14.36 227 VAL A CA 1
ATOM 1730 C C . VAL A 1 227 ? 60.412 112.518 -14.900 1.00 13.42 227 VAL A C 1
ATOM 1731 O O . VAL A 1 227 ? 59.766 113.433 -15.407 1.00 13.37 227 VAL A O 1
ATOM 1735 N N . VAL A 1 228 ? 59.862 111.372 -14.507 1.00 12.33 228 VAL A N 1
ATOM 1736 C CA . VAL A 1 228 ? 58.427 111.146 -14.600 1.00 13.38 228 VAL A CA 1
ATOM 1737 C C . VAL A 1 228 ? 57.888 111.177 -13.169 1.00 12.73 228 VAL A C 1
ATOM 1738 O O . VAL A 1 228 ? 58.201 110.313 -12.356 1.00 10.02 228 VAL A O 1
ATOM 1742 N N . VAL A 1 229 ? 57.084 112.188 -12.867 1.00 10.56 229 VAL A N 1
ATOM 1743 C CA . VAL A 1 229 ? 56.542 112.348 -11.526 1.00 10.35 229 VAL A CA 1
ATOM 1744 C C . VAL A 1 229 ? 55.286 111.530 -11.257 1.00 9.22 229 VAL A C 1
ATOM 1745 O O . VAL A 1 229 ? 54.295 111.633 -11.971 1.00 10.20 229 VAL A O 1
ATOM 1749 N N . PRO A 1 230 ? 55.314 110.707 -10.199 1.00 11.98 230 PRO A N 1
ATOM 1750 C CA . PRO A 1 230 ? 54.177 109.866 -9.826 1.00 12.67 230 PRO A CA 1
ATOM 1751 C C . PRO A 1 230 ? 53.101 110.671 -9.097 1.00 13.38 230 PRO A C 1
ATOM 1752 O O . PRO A 1 230 ? 53.363 111.775 -8.610 1.00 11.77 230 PRO A O 1
ATOM 1756 N N . GLY A 1 231 ? 51.890 110.125 -9.031 1.00 11.28 231 GLY A N 1
ATOM 1757 C CA . GLY A 1 231 ? 50.823 110.814 -8.325 1.00 12.10 231 GLY A CA 1
ATOM 1758 C C . GLY A 1 231 ? 51.197 110.963 -6.856 1.00 12.85 231 GLY A C 1
ATOM 1759 O O . GLY A 1 231 ? 51.821 110.070 -6.271 1.00 11.35 231 GLY A O 1
ATOM 1760 N N . ASP A 1 232 ? 50.830 112.090 -6.258 1.00 12.94 232 ASP A N 1
ATOM 1761 C CA . ASP A 1 232 ? 51.143 112.350 -4.856 1.00 11.17 232 ASP A CA 1
ATOM 1762 C C . ASP A 1 232 ? 50.164 111.622 -3.930 1.00 10.32 232 ASP A C 1
ATOM 1763 O O . ASP A 1 232 ? 48.945 111.794 -4.031 1.00 8.97 232 ASP A O 1
ATOM 1768 N N . ILE A 1 233 ? 50.705 110.808 -3.031 1.00 9.95 233 ILE A N 1
ATOM 1769 C CA . ILE A 1 233 ? 49.884 110.061 -2.080 1.00 10.74 233 ILE A CA 1
ATOM 1770 C C . ILE A 1 233 ? 49.170 111.026 -1.141 1.00 9.54 233 ILE A C 1
ATOM 1771 O O . ILE A 1 233 ? 48.044 110.769 -0.714 1.00 8.21 233 ILE A O 1
ATOM 1776 N N . SER A 1 234 ? 49.838 112.131 -0.818 1.00 8.44 234 SER A N 1
ATOM 1777 C CA . SER A 1 234 ? 49.272 113.126 0.079 1.00 8.18 234 SER A CA 1
ATOM 1778 C C . SER A 1 234 ? 48.030 113.736 -0.534 1.00 10.32 234 SER A C 1
ATOM 1779 O O . SER A 1 234 ? 47.146 114.200 0.184 1.00 9.01 234 SER A O 1
ATOM 1782 N N . SER A 1 235 ? 47.966 113.741 -1.864 1.00 9.29 235 SER A N 1
ATOM 1783 C CA . SER A 1 235 ? 46.805 114.284 -2.549 1.00 9.35 235 SER A CA 1
ATOM 1784 C C . SER A 1 235 ? 45.745 113.200 -2.639 1.00 8.64 235 SER A C 1
ATOM 1785 O O . SER A 1 235 ? 44.551 113.470 -2.500 1.00 9.38 235 SER A O 1
ATOM 1788 N N . ALA A 1 236 ? 46.197 111.966 -2.855 1.00 8.82 236 ALA A N 1
ATOM 1789 C CA . ALA A 1 236 ? 45.297 110.828 -2.962 1.00 9.02 236 ALA A CA 1
ATOM 1790 C C . ALA A 1 236 ? 44.624 110.584 -1.615 1.00 10.22 236 ALA A C 1
ATOM 1791 O O . ALA A 1 236 ? 43.498 110.100 -1.542 1.00 11.22 236 ALA A O 1
ATOM 1793 N N . ALA A 1 237 ? 45.329 110.940 -0.551 1.00 8.75 237 ALA A N 1
ATOM 1794 C CA . ALA A 1 237 ? 44.839 110.751 0.801 1.00 9.54 237 ALA A CA 1
ATOM 1795 C C . ALA A 1 237 ? 43.452 111.343 1.046 1.00 10.04 237 ALA A C 1
ATOM 1796 O O . ALA A 1 237 ? 42.669 110.776 1.811 1.00 10.35 237 ALA A O 1
ATOM 1798 N N . PHE A 1 238 ? 43.141 112.473 0.412 1.00 9.68 238 PHE A N 1
ATOM 1799 C CA . PHE A 1 238 ? 41.826 113.085 0.606 1.00 9.48 238 PHE A CA 1
ATOM 1800 C C . PHE A 1 238 ? 40.715 112.178 0.100 1.00 10.51 238 PHE A C 1
ATOM 1801 O O . PHE A 1 238 ? 39.639 112.119 0.693 1.00 11.42 238 PHE A O 1
ATOM 1809 N N . TRP A 1 239 ? 40.984 111.467 -0.992 1.00 9.67 239 TRP A N 1
ATOM 1810 C CA . TRP A 1 239 ? 40.010 110.560 -1.597 1.00 8.26 239 TRP A CA 1
ATOM 1811 C C . TRP A 1 239 ? 40.003 109.193 -0.912 1.00 8.69 239 TRP A C 1
ATOM 1812 O O . TRP A 1 239 ? 38.976 108.505 -0.884 1.00 8.44 239 TRP A O 1
ATOM 1823 N N . LEU A 1 240 ? 41.150 108.780 -0.383 1.00 9.39 240 LEU A N 1
ATOM 1824 C CA . LEU A 1 240 ? 41.201 107.510 0.331 1.00 10.20 240 LEU A CA 1
ATOM 1825 C C . LEU A 1 240 ? 40.242 107.647 1.521 1.00 9.60 240 LEU A C 1
ATOM 1826 O O . LEU A 1 240 ? 39.428 106.764 1.789 1.00 9.73 240 LEU A O 1
ATOM 1831 N N . VAL A 1 241 ? 40.335 108.771 2.226 1.00 8.41 241 VAL A N 1
ATOM 1832 C CA . VAL A 1 241 ? 39.478 109.008 3.385 1.00 9.14 241 VAL A CA 1
ATOM 1833 C C . VAL A 1 241 ? 38.019 109.169 2.944 1.00 10.44 241 VAL A C 1
ATOM 1834 O O . VAL A 1 241 ? 37.135 108.462 3.434 1.00 11.09 241 VAL A O 1
ATOM 1838 N N . ALA A 1 242 ? 37.775 110.076 1.998 1.00 10.29 242 ALA A N 1
ATOM 1839 C CA . ALA A 1 242 ? 36.417 110.321 1.509 1.00 9.72 242 ALA A CA 1
ATOM 1840 C C . ALA A 1 242 ? 35.719 109.026 1.103 1.00 11.89 242 ALA A C 1
ATOM 1841 O O . ALA A 1 242 ? 34.536 108.838 1.383 1.00 10.21 242 ALA A O 1
ATOM 1843 N N . GLY A 1 243 ? 36.454 108.139 0.441 1.00 10.33 243 GLY A N 1
ATOM 1844 C CA . GLY A 1 243 ? 35.872 106.885 0.000 1.00 11.46 243 GLY A CA 1
ATOM 1845 C C . GLY A 1 243 ? 35.530 105.956 1.153 1.00 11.38 243 GLY A C 1
ATOM 1846 O O . GLY A 1 243 ? 34.621 105.132 1.049 1.00 13.06 243 GLY A O 1
ATOM 1847 N N . LEU A 1 244 ? 36.265 106.088 2.250 1.00 10.61 244 LEU A N 1
ATOM 1848 C CA . LEU A 1 244 ? 36.036 105.265 3.429 1.00 11.69 244 LEU A CA 1
ATOM 1849 C C . LEU A 1 244 ? 34.875 105.767 4.288 1.00 13.62 244 LEU A C 1
ATOM 1850 O O . LEU A 1 244 ? 34.106 104.976 4.833 1.00 13.27 244 LEU A O 1
ATOM 1855 N N . ILE A 1 245 ? 34.737 107.084 4.393 1.00 14.38 245 ILE A N 1
ATOM 1856 C CA . ILE A 1 245 ? 33.704 107.663 5.247 1.00 14.48 245 ILE A CA 1
ATOM 1857 C C . ILE A 1 245 ? 32.372 108.063 4.614 1.00 14.05 245 ILE A C 1
ATOM 1858 O O . ILE A 1 245 ? 31.362 108.153 5.314 1.00 13.60 245 ILE A O 1
ATOM 1863 N N . ALA A 1 246 ? 32.359 108.318 3.311 1.00 13.78 246 ALA A N 1
ATOM 1864 C CA . ALA A 1 246 ? 31.115 108.691 2.641 1.00 14.77 246 ALA A CA 1
ATOM 1865 C C . ALA A 1 246 ? 30.305 107.430 2.378 1.00 16.11 246 ALA A C 1
ATOM 1866 O O . ALA A 1 246 ? 30.863 106.350 2.192 1.00 15.88 246 ALA A O 1
ATOM 1868 N N . PRO A 1 247 ? 28.971 107.546 2.370 1.00 18.10 247 PRO A N 1
ATOM 1869 C CA . PRO A 1 247 ? 28.136 106.367 2.123 1.00 19.38 247 PRO A CA 1
ATOM 1870 C C . PRO A 1 247 ? 28.130 105.923 0.658 1.00 19.94 247 PRO A C 1
ATOM 1871 O O . PRO A 1 247 ? 28.377 106.726 -0.246 1.00 18.60 247 PRO A O 1
ATOM 1875 N N . ASN A 1 248 ? 27.866 104.637 0.440 1.00 18.45 248 ASN A N 1
ATOM 1876 C CA . ASN A 1 248 ? 27.793 104.068 -0.906 1.00 19.88 248 ASN A CA 1
ATOM 1877 C C . ASN A 1 248 ? 28.890 104.601 -1.819 1.00 18.10 248 ASN A C 1
ATOM 1878 O O . ASN A 1 248 ? 28.606 105.146 -2.885 1.00 16.37 248 ASN A O 1
ATOM 1883 N N . SER A 1 249 ? 30.142 104.434 -1.411 1.00 17.20 249 SER A N 1
ATOM 1884 C CA . SER A 1 249 ? 31.249 104.938 -2.209 1.00 15.42 249 SER A CA 1
ATOM 1885 C C . SER A 1 249 ? 32.327 103.905 -2.521 1.00 15.66 249 SER A C 1
ATOM 1886 O O . SER A 1 249 ? 32.549 102.949 -1.765 1.00 14.11 249 SER A O 1
ATOM 1889 N N . ARG A 1 250 ? 32.989 104.116 -3.652 1.00 13.35 250 ARG A N 1
ATOM 1890 C CA . ARG A 1 250 ? 34.092 103.271 -4.098 1.00 13.82 250 ARG A CA 1
ATOM 1891 C C . ARG A 1 250 ? 34.889 104.124 -5.066 1.00 13.21 250 ARG A C 1
ATOM 1892 O O . ARG A 1 250 ? 34.413 104.466 -6.148 1.00 14.43 250 ARG A O 1
ATOM 1900 N N . LEU A 1 251 ? 36.096 104.488 -4.654 1.00 13.24 251 LEU A N 1
ATOM 1901 C CA . LEU A 1 251 ? 36.967 105.322 -5.459 1.00 13.27 251 LEU A CA 1
ATOM 1902 C C . LEU A 1 251 ? 38.220 104.568 -5.853 1.00 13.98 251 LEU A C 1
ATOM 1903 O O . LEU A 1 251 ? 38.750 103.771 -5.077 1.00 14.13 251 LEU A O 1
ATOM 1908 N N . VAL A 1 252 ? 38.694 104.832 -7.064 1.00 13.95 252 VAL A N 1
ATOM 1909 C CA . VAL A 1 252 ? 39.901 104.199 -7.564 1.00 13.61 252 VAL A CA 1
ATOM 1910 C C . VAL A 1 252 ? 40.905 105.293 -7.919 1.00 13.13 252 VAL A C 1
ATOM 1911 O O . VAL A 1 252 ? 40.675 106.119 -8.809 1.00 10.97 252 VAL A O 1
ATOM 1915 N N . LEU A 1 253 ? 42.012 105.302 -7.186 1.00 13.48 253 LEU A N 1
ATOM 1916 C CA . LEU A 1 253 ? 43.062 106.291 -7.376 1.00 14.46 253 LEU A CA 1
ATOM 1917 C C . LEU A 1 253 ? 44.250 105.644 -8.076 1.00 13.46 253 LEU A C 1
ATOM 1918 O O . LEU A 1 253 ? 44.963 104.821 -7.494 1.00 13.14 253 LEU A O 1
ATOM 1923 N N . GLN A 1 254 ? 44.458 106.026 -9.332 1.00 15.11 254 GLN A N 1
ATOM 1924 C CA . GLN A 1 254 ? 45.536 105.467 -10.139 1.00 14.34 254 GLN A CA 1
ATOM 1925 C C . GLN A 1 254 ? 46.841 106.254 -10.060 1.00 13.34 254 GLN A C 1
ATOM 1926 O O . GLN A 1 254 ? 46.853 107.430 -9.698 1.00 8.90 254 GLN A O 1
ATOM 1932 N N . ASN A 1 255 ? 47.931 105.574 -10.403 1.00 12.44 255 ASN A N 1
ATOM 1933 C CA . ASN A 1 255 ? 49.259 106.176 -10.465 1.00 14.69 255 ASN A CA 1
ATOM 1934 C C . ASN A 1 255 ? 49.673 106.957 -9.218 1.00 14.37 255 ASN A C 1
ATOM 1935 O O . ASN A 1 255 ? 50.212 108.059 -9.317 1.00 12.68 255 ASN A O 1
ATOM 1940 N N . VAL A 1 256 ? 49.427 106.379 -8.047 1.00 13.22 256 VAL A N 1
ATOM 1941 C CA . VAL A 1 256 ? 49.783 107.024 -6.792 1.00 14.62 256 VAL A CA 1
ATOM 1942 C C . VAL A 1 256 ? 51.129 106.501 -6.263 1.00 15.05 256 VAL A C 1
ATOM 1943 O O . VAL A 1 256 ? 51.324 105.288 -6.108 1.00 11.26 256 VAL A O 1
ATOM 1947 N N . GLY A 1 257 ? 52.054 107.426 -6.006 1.00 13.32 257 GLY A N 1
ATOM 1948 C CA . GLY A 1 257 ? 53.364 107.058 -5.491 1.00 15.70 257 GLY A CA 1
ATOM 1949 C C . GLY A 1 257 ? 53.201 106.170 -4.274 1.00 16.78 257 GLY A C 1
ATOM 1950 O O . GLY A 1 257 ? 52.364 106.437 -3.418 1.00 15.49 257 GLY A O 1
ATOM 1951 N N . ILE A 1 258 ? 54.002 105.118 -4.179 1.00 17.06 258 ILE A N 1
ATOM 1952 C CA . ILE A 1 258 ? 53.863 104.198 -3.065 1.00 18.40 258 ILE A CA 1
ATOM 1953 C C . ILE A 1 258 ? 55.140 103.984 -2.244 1.00 17.14 258 ILE A C 1
ATOM 1954 O O . ILE A 1 258 ? 55.318 102.950 -1.599 1.00 15.92 258 ILE A O 1
ATOM 1959 N N . ASN A 1 259 ? 56.015 104.982 -2.259 1.00 14.69 259 ASN A N 1
ATOM 1960 C CA . ASN A 1 259 ? 57.269 104.934 -1.517 1.00 13.92 259 ASN A CA 1
ATOM 1961 C C . ASN A 1 259 ? 56.977 104.648 -0.038 1.00 13.88 259 ASN A C 1
ATOM 1962 O O . ASN A 1 259 ? 56.168 105.334 0.591 1.00 12.80 259 ASN A O 1
ATOM 1967 N N . GLU A 1 260 ? 57.645 103.630 0.501 1.00 12.80 260 GLU A N 1
ATOM 1968 C CA . GLU A 1 260 ? 57.478 103.213 1.888 1.00 14.58 260 GLU A CA 1
ATOM 1969 C C . GLU A 1 260 ? 57.605 104.319 2.940 1.00 11.30 260 GLU A C 1
ATOM 1970 O O . GLU A 1 260 ? 57.006 104.228 4.007 1.00 12.06 260 GLU A O 1
ATOM 1976 N N . THR A 1 261 ? 58.371 105.364 2.647 1.00 12.51 261 THR A N 1
ATOM 1977 C CA . THR A 1 261 ? 58.538 106.453 3.608 1.00 11.77 261 THR A CA 1
ATOM 1978 C C . THR A 1 261 ? 57.400 107.471 3.504 1.00 11.79 261 THR A C 1
ATOM 1979 O O . THR A 1 261 ? 57.432 108.512 4.162 1.00 12.86 261 THR A O 1
ATOM 1983 N N . ARG A 1 262 ? 56.391 107.155 2.694 1.00 10.26 262 ARG A N 1
ATOM 1984 C CA . ARG A 1 262 ? 55.253 108.051 2.480 1.00 9.58 262 ARG A CA 1
ATOM 1985 C C . ARG A 1 262 ? 53.908 107.356 2.671 1.00 9.69 262 ARG A C 1
ATOM 1986 O O . ARG A 1 262 ? 52.859 107.992 2.616 1.00 8.80 262 ARG A O 1
ATOM 1994 N N . THR A 1 263 ? 53.941 106.055 2.910 1.00 9.35 263 THR A N 1
ATOM 1995 C CA . THR A 1 263 ? 52.714 105.284 3.031 1.00 10.44 263 THR A CA 1
ATOM 1996 C C . THR A 1 263 ? 52.120 105.120 4.433 1.00 10.64 263 THR A C 1
ATOM 1997 O O . THR A 1 263 ? 51.416 104.152 4.692 1.00 11.82 263 THR A O 1
ATOM 2001 N N . GLY A 1 264 ? 52.392 106.068 5.325 1.00 12.10 264 GLY A N 1
ATOM 2002 C CA . GLY A 1 264 ? 51.861 105.978 6.673 1.00 10.09 264 GLY A CA 1
ATOM 2003 C C . GLY A 1 264 ? 50.346 105.854 6.721 1.00 11.30 264 GLY A C 1
ATOM 2004 O O . GLY A 1 264 ? 49.802 105.096 7.528 1.00 11.46 264 GLY A O 1
ATOM 2005 N N . ILE A 1 265 ? 49.650 106.580 5.851 1.00 10.75 265 ILE A N 1
ATOM 2006 C CA . ILE A 1 265 ? 48.199 106.530 5.867 1.00 10.19 265 ILE A CA 1
ATOM 2007 C C . ILE A 1 265 ? 47.659 105.148 5.522 1.00 11.74 265 ILE A C 1
ATOM 2008 O O . ILE A 1 265 ? 46.575 104.770 5.966 1.00 9.58 265 ILE A O 1
ATOM 2013 N N . ILE A 1 266 ? 48.408 104.390 4.732 1.00 9.80 266 ILE A N 1
ATOM 2014 C CA . ILE A 1 266 ? 47.962 103.049 4.384 1.00 13.69 266 ILE A CA 1
ATOM 2015 C C . ILE A 1 266 ? 47.939 102.164 5.637 1.00 12.57 266 ILE A C 1
ATOM 2016 O O . ILE A 1 266 ? 46.983 101.424 5.868 1.00 13.18 266 ILE A O 1
ATOM 2021 N N . ASP A 1 267 ? 48.978 102.251 6.459 1.00 14.52 267 ASP A N 1
ATOM 2022 C CA . ASP A 1 267 ? 49.019 101.456 7.684 1.00 17.01 267 ASP A CA 1
ATOM 2023 C C . ASP A 1 267 ? 47.875 101.855 8.616 1.00 16.78 267 ASP A C 1
ATOM 2024 O O . ASP A 1 267 ? 47.260 101.005 9.262 1.00 14.08 267 ASP A O 1
ATOM 2029 N N . VAL A 1 268 ? 47.595 103.152 8.683 1.00 13.77 268 VAL A N 1
ATOM 2030 C CA . VAL A 1 268 ? 46.526 103.656 9.537 1.00 13.18 268 VAL A CA 1
ATOM 2031 C C . VAL A 1 268 ? 45.178 103.129 9.067 1.00 13.20 268 VAL A C 1
ATOM 2032 O O . VAL A 1 268 ? 44.385 102.625 9.863 1.00 14.64 268 VAL A O 1
ATOM 2036 N N . ILE A 1 269 ? 44.923 103.232 7.770 1.00 11.62 269 ILE A N 1
ATOM 2037 C CA . ILE A 1 269 ? 43.666 102.752 7.221 1.00 12.56 269 ILE A CA 1
ATOM 2038 C C . ILE A 1 269 ? 43.461 101.274 7.537 1.00 13.34 269 ILE A C 1
ATOM 2039 O O . ILE A 1 269 ? 42.342 100.849 7.839 1.00 15.46 269 ILE A O 1
ATOM 2044 N N . ARG A 1 270 ? 44.537 100.493 7.463 1.00 11.98 270 ARG A N 1
ATOM 2045 C CA . ARG A 1 270 ? 44.459 99.064 7.759 1.00 14.18 270 ARG A CA 1
ATOM 2046 C C . ARG A 1 270 ? 44.150 98.868 9.240 1.00 14.63 270 ARG A C 1
ATOM 2047 O O . ARG A 1 270 ? 43.214 98.153 9.602 1.00 14.45 270 ARG A O 1
ATOM 2055 N N . ALA A 1 271 ? 44.949 99.499 10.095 1.00 14.21 271 ALA A N 1
ATOM 2056 C CA . ALA A 1 271 ? 44.743 99.383 11.533 1.00 13.99 271 ALA A CA 1
ATOM 2057 C C . ALA A 1 271 ? 43.291 99.696 11.894 1.00 15.03 271 ALA A C 1
ATOM 2058 O O . ALA A 1 271 ? 42.694 99.000 12.709 1.00 16.47 271 ALA A O 1
ATOM 2060 N N . MET A 1 272 ? 42.725 100.728 11.271 1.00 12.54 272 MET A N 1
ATOM 2061 C CA . MET A 1 272 ? 41.340 101.137 11.531 1.00 13.59 272 MET A CA 1
ATOM 2062 C C . MET A 1 272 ? 40.278 100.224 10.918 1.00 12.98 272 MET A C 1
ATOM 2063 O O . MET A 1 272 ? 39.080 100.384 11.183 1.00 14.55 272 MET A O 1
ATOM 2068 N N . GLY A 1 273 ? 40.711 99.282 10.087 1.00 13.79 273 GLY A N 1
ATOM 2069 C CA . GLY A 1 273 ? 39.777 98.357 9.468 1.00 13.88 273 GLY A CA 1
ATOM 2070 C C . GLY A 1 273 ? 39.107 98.843 8.194 1.00 13.10 273 GLY A C 1
ATOM 2071 O O . GLY A 1 273 ? 38.056 98.331 7.814 1.00 13.89 273 GLY A O 1
ATOM 2072 N N . GLY A 1 274 ? 39.701 99.823 7.523 1.00 12.21 274 GLY A N 1
ATOM 2073 C CA . GLY A 1 274 ? 39.105 100.321 6.294 1.00 11.63 274 GLY A CA 1
ATOM 2074 C C . GLY A 1 274 ? 39.282 99.377 5.114 1.00 12.84 274 GLY A C 1
ATOM 2075 O O . GLY A 1 274 ? 40.258 98.629 5.054 1.00 13.61 274 GLY A O 1
ATOM 2076 N N . LYS A 1 275 ? 38.335 99.395 4.178 1.00 13.99 275 LYS A N 1
ATOM 2077 C CA . LYS A 1 275 ? 38.425 98.541 2.995 1.00 16.37 275 LYS A CA 1
ATOM 2078 C C . LYS A 1 275 ? 39.347 99.187 1.968 1.00 16.10 275 LYS A C 1
ATOM 2079 O O . LYS A 1 275 ? 38.963 100.134 1.281 1.00 15.47 275 LYS A O 1
ATOM 2085 N N . LEU A 1 276 ? 40.569 98.675 1.877 1.00 15.99 276 LEU A N 1
ATOM 2086 C CA . LEU A 1 276 ? 41.560 99.198 0.948 1.00 15.76 276 LEU A CA 1
ATOM 2087 C C . LEU A 1 276 ? 42.165 98.089 0.096 1.00 17.50 276 LEU A C 1
ATOM 2088 O O . LEU A 1 276 ? 42.612 97.069 0.620 1.00 15.89 276 LEU A O 1
ATOM 2093 N N . GLU A 1 277 ? 42.164 98.292 -1.218 1.00 16.92 277 GLU A N 1
ATOM 2094 C CA . GLU A 1 277 ? 42.746 97.321 -2.131 1.00 18.74 277 GLU A CA 1
ATOM 2095 C C . GLU A 1 277 ? 43.847 98.003 -2.938 1.00 18.97 277 GLU A C 1
ATOM 2096 O O . GLU A 1 277 ? 43.651 99.094 -3.482 1.00 17.55 277 GLU A O 1
ATOM 2102 N N . ILE A 1 278 ? 45.006 97.358 -2.997 1.00 18.14 278 ILE A N 1
ATOM 2103 C CA . ILE A 1 278 ? 46.158 97.874 -3.722 1.00 18.79 278 ILE A CA 1
ATOM 2104 C C . ILE A 1 278 ? 46.450 96.971 -4.919 1.00 20.82 278 ILE A C 1
ATOM 2105 O O . ILE A 1 278 ? 46.753 95.793 -4.749 1.00 20.93 278 ILE A O 1
ATOM 2110 N N . THR A 1 279 ? 46.362 97.529 -6.125 1.00 19.70 279 THR A N 1
ATOM 2111 C CA . THR A 1 279 ? 46.604 96.772 -7.352 1.00 21.38 279 THR A CA 1
ATOM 2112 C C . THR A 1 279 ? 47.480 97.544 -8.336 1.00 20.75 279 THR A C 1
ATOM 2113 O O . THR A 1 279 ? 47.914 98.664 -8.057 1.00 16.46 279 THR A O 1
ATOM 2117 N N . GLU A 1 280 ? 47.712 96.937 -9.500 1.00 22.46 280 GLU A N 1
ATOM 2118 C CA . GLU A 1 280 ? 48.518 97.540 -10.560 1.00 23.35 280 GLU A CA 1
ATOM 2119 C C . GLU A 1 280 ? 49.818 98.138 -10.034 1.00 23.10 280 GLU A C 1
ATOM 2120 O O . GLU A 1 280 ? 50.173 99.260 -10.379 1.00 21.81 280 GLU A O 1
ATOM 2126 N N . ILE A 1 281 ? 50.530 97.388 -9.205 1.00 24.00 281 ILE A N 1
ATOM 2127 C CA . ILE A 1 281 ? 51.779 97.874 -8.634 1.00 26.44 281 ILE A CA 1
ATOM 2128 C C . ILE A 1 281 ? 52.954 97.882 -9.609 1.00 28.91 281 ILE A C 1
ATOM 2129 O O . ILE A 1 281 ? 53.238 96.878 -10.261 1.00 28.52 281 ILE A O 1
ATOM 2134 N N . ASP A 1 282 ? 53.624 99.028 -9.708 1.00 30.35 282 ASP A N 1
ATOM 2135 C CA . ASP A 1 282 ? 54.801 99.166 -10.562 1.00 32.64 282 ASP A CA 1
ATOM 2136 C C . ASP A 1 282 ? 55.983 99.225 -9.602 1.00 33.72 282 ASP A C 1
ATOM 2137 O O . ASP A 1 282 ? 56.318 100.290 -9.080 1.00 33.79 282 ASP A O 1
ATOM 2142 N N . PRO A 1 283 ? 56.635 98.077 -9.364 1.00 34.08 283 PRO A N 1
ATOM 2143 C CA . PRO A 1 283 ? 57.781 97.962 -8.458 1.00 35.13 283 PRO A CA 1
ATOM 2144 C C . PRO A 1 283 ? 58.986 98.850 -8.765 1.00 35.42 283 PRO A C 1
ATOM 2145 O O . PRO A 1 283 ? 59.829 99.069 -7.893 1.00 35.65 283 PRO A O 1
ATOM 2149 N N . VAL A 1 284 ? 59.078 99.360 -9.990 1.00 35.60 284 VAL A N 1
ATOM 2150 C CA . VAL A 1 284 ? 60.209 100.212 -10.345 1.00 36.22 284 VAL A CA 1
ATOM 2151 C C . VAL A 1 284 ? 59.916 101.697 -10.131 1.00 35.97 284 VAL A C 1
ATOM 2152 O O . VAL A 1 284 ? 60.780 102.444 -9.668 1.00 37.71 284 VAL A O 1
ATOM 2156 N N . ALA A 1 285 ? 58.705 102.128 -10.470 1.00 33.63 285 ALA A N 1
ATOM 2157 C CA . ALA A 1 285 ? 58.327 103.527 -10.293 1.00 32.21 285 ALA A CA 1
ATOM 2158 C C . ALA A 1 285 ? 57.758 103.738 -8.895 1.00 30.48 285 ALA A C 1
ATOM 2159 O O . ALA A 1 285 ? 57.601 104.873 -8.439 1.00 29.07 285 ALA A O 1
ATOM 2161 N N . LYS A 1 286 ? 57.464 102.636 -8.214 1.00 27.47 286 LYS A N 1
ATOM 2162 C CA . LYS A 1 286 ? 56.885 102.696 -6.878 1.00 26.32 286 LYS A CA 1
ATOM 2163 C C . LYS A 1 286 ? 55.558 103.442 -6.950 1.00 22.57 286 LYS A C 1
ATOM 2164 O O . LYS A 1 286 ? 55.364 104.466 -6.296 1.00 20.32 286 LYS A O 1
ATOM 2170 N N . SER A 1 287 ? 54.653 102.923 -7.773 1.00 21.20 287 SER A N 1
ATOM 2171 C CA . SER A 1 287 ? 53.332 103.514 -7.936 1.00 19.71 287 SER A CA 1
ATOM 2172 C C . SER A 1 287 ? 52.323 102.378 -7.906 1.00 17.97 287 SER A C 1
ATOM 2173 O O . SER A 1 287 ? 52.686 101.212 -8.063 1.00 19.13 287 SER A O 1
ATOM 2176 N N . ALA A 1 288 ? 51.057 102.715 -7.706 1.00 14.65 288 ALA A N 1
ATOM 2177 C CA . ALA A 1 288 ? 50.021 101.703 -7.657 1.00 12.77 288 ALA A CA 1
ATOM 2178 C C . ALA A 1 288 ? 48.652 102.345 -7.732 1.00 12.97 288 ALA A C 1
ATOM 2179 O O . ALA A 1 288 ? 48.523 103.565 -7.651 1.00 12.67 288 ALA A O 1
ATOM 2181 N N . THR A 1 289 ? 47.626 101.526 -7.912 1.00 11.98 289 THR A N 1
ATOM 2182 C CA . THR A 1 289 ? 46.271 102.046 -7.936 1.00 13.59 289 THR A CA 1
ATOM 2183 C C . THR A 1 289 ? 45.703 101.669 -6.577 1.00 11.61 289 THR A C 1
ATOM 2184 O O . THR A 1 289 ? 45.861 100.540 -6.130 1.00 12.62 289 THR A O 1
ATOM 2188 N N . LEU A 1 290 ? 45.066 102.626 -5.916 1.00 12.93 290 LEU A N 1
ATOM 2189 C CA . LEU A 1 290 ? 44.486 102.408 -4.597 1.00 13.47 290 LEU A CA 1
ATOM 2190 C C . LEU A 1 290 ? 42.971 102.478 -4.700 1.00 12.72 290 LEU A C 1
ATOM 2191 O O . LEU A 1 290 ? 42.429 103.442 -5.237 1.00 14.92 290 LEU A O 1
ATOM 2196 N N . ILE A 1 291 ? 42.293 101.459 -4.183 1.00 10.26 291 ILE A N 1
ATOM 2197 C CA . ILE A 1 291 ? 40.841 101.410 -4.234 1.00 12.94 291 ILE A CA 1
ATOM 2198 C C . ILE A 1 291 ? 40.228 101.325 -2.838 1.00 13.65 291 ILE A C 1
ATOM 2199 O O . ILE A 1 291 ? 40.560 100.444 -2.051 1.00 16.04 291 ILE A O 1
ATOM 2204 N N . VAL A 1 292 ? 39.325 102.249 -2.542 1.00 15.67 292 VAL A N 1
ATOM 2205 C CA . VAL A 1 292 ? 38.674 102.282 -1.240 1.00 15.41 292 VAL A CA 1
ATOM 2206 C C . VAL A 1 292 ? 37.149 102.206 -1.363 1.00 15.67 292 VAL A C 1
ATOM 2207 O O . VAL A 1 292 ? 36.580 102.635 -2.372 1.00 14.79 292 VAL A O 1
ATOM 2211 N N . GLU A 1 293 ? 36.503 101.655 -0.336 1.00 14.33 293 GLU A N 1
ATOM 2212 C CA . GLU A 1 293 ? 35.041 101.522 -0.283 1.00 16.79 293 GLU A CA 1
ATOM 2213 C C . GLU A 1 293 ? 34.522 101.925 1.109 1.00 13.38 293 GLU A C 1
ATOM 2214 O O . GLU A 1 293 ? 35.254 101.830 2.095 1.00 12.35 293 GLU A O 1
ATOM 2220 N N . SER A 1 294 ? 33.263 102.363 1.180 1.00 12.55 294 SER A N 1
ATOM 2221 C CA . SER A 1 294 ? 32.645 102.777 2.441 1.00 12.82 294 SER A CA 1
ATOM 2222 C C . SER A 1 294 ? 32.918 101.721 3.509 1.00 14.23 294 SER A C 1
ATOM 2223 O O . SER A 1 294 ? 32.671 100.536 3.289 1.00 14.72 294 SER A O 1
ATOM 2226 N N . SER A 1 295 ? 33.415 102.145 4.666 1.00 13.66 295 SER A N 1
ATOM 2227 C CA . SER A 1 295 ? 33.741 101.194 5.725 1.00 14.76 295 SER A CA 1
ATOM 2228 C C . SER A 1 295 ? 33.379 101.701 7.111 1.00 15.95 295 SER A C 1
ATOM 2229 O O . SER A 1 295 ? 33.194 102.899 7.313 1.00 14.79 295 SER A O 1
ATOM 2232 N N . ASP A 1 296 ? 33.290 100.774 8.059 1.00 15.45 296 ASP A N 1
ATOM 2233 C CA . ASP A 1 296 ? 33.019 101.101 9.457 1.00 16.87 296 ASP A CA 1
ATOM 2234 C C . ASP A 1 296 ? 34.403 100.994 10.087 1.00 16.46 296 ASP A C 1
ATOM 2235 O O . ASP A 1 296 ? 35.025 99.941 10.010 1.00 17.10 296 ASP A O 1
ATOM 2240 N N . LEU A 1 297 ? 34.887 102.077 10.692 1.00 15.00 297 LEU A N 1
ATOM 2241 C CA . LEU A 1 297 ? 36.224 102.090 11.279 1.00 15.09 297 LEU A CA 1
ATOM 2242 C C . LEU A 1 297 ? 36.288 102.086 12.805 1.00 14.75 297 LEU A C 1
ATOM 2243 O O . LEU A 1 297 ? 35.340 102.478 13.485 1.00 13.46 297 LEU A O 1
ATOM 2248 N N . LYS A 1 298 ? 37.444 101.662 13.314 1.00 15.72 298 LYS A N 1
ATOM 2249 C CA . LYS A 1 298 ? 37.734 101.618 14.742 1.00 17.30 298 LYS A CA 1
ATOM 2250 C C . LYS A 1 298 ? 38.925 102.547 14.973 1.00 17.01 298 LYS A C 1
ATOM 2251 O O . LYS A 1 298 ? 39.773 102.700 14.090 1.00 16.06 298 LYS A O 1
ATOM 2257 N N . GLY A 1 299 ? 38.995 103.156 16.153 1.00 14.24 299 GLY A N 1
ATOM 2258 C CA . GLY A 1 299 ? 40.100 104.051 16.450 1.00 16.08 299 GLY A CA 1
ATOM 2259 C C . GLY A 1 299 ? 41.424 103.314 16.552 1.00 17.22 299 GLY A C 1
ATOM 2260 O O . GLY A 1 299 ? 41.448 102.090 16.699 1.00 17.84 299 GLY A O 1
ATOM 2261 N N . THR A 1 300 ? 42.528 104.055 16.490 1.00 16.49 300 THR A N 1
ATOM 2262 C CA . THR A 1 300 ? 43.856 103.455 16.568 1.00 16.26 300 THR A CA 1
ATOM 2263 C C . THR A 1 300 ? 44.844 104.450 17.162 1.00 17.55 300 THR A C 1
ATOM 2264 O O . THR A 1 300 ? 44.503 105.614 17.392 1.00 18.54 300 THR A O 1
ATOM 2268 N N . GLU A 1 301 ? 46.064 103.983 17.413 1.00 16.78 301 GLU A N 1
ATOM 2269 C CA . GLU A 1 301 ? 47.127 104.824 17.962 1.00 17.20 301 GLU A CA 1
ATOM 2270 C C . GLU A 1 301 ? 48.141 105.151 16.868 1.00 16.90 301 GLU A C 1
ATOM 2271 O O . GLU A 1 301 ? 48.621 104.257 16.174 1.00 13.81 301 GLU A O 1
ATOM 2277 N N . ILE A 1 302 ? 48.476 106.430 16.734 1.00 15.90 302 ILE A N 1
ATOM 2278 C CA . ILE A 1 302 ? 49.421 106.888 15.715 1.00 15.77 302 ILE A CA 1
ATOM 2279 C C . ILE A 1 302 ? 50.596 107.607 16.381 1.00 15.60 302 ILE A C 1
ATOM 2280 O O . ILE A 1 302 ? 50.442 108.723 16.867 1.00 15.11 302 ILE A O 1
ATOM 2285 N N . CYS A 1 303 ? 51.770 106.978 16.391 1.00 16.73 303 CYS A N 1
ATOM 2286 C CA . CYS A 1 303 ? 52.934 107.577 17.044 1.00 16.68 303 CYS A CA 1
ATOM 2287 C C . CYS A 1 303 ? 54.278 107.084 16.507 1.00 18.87 303 CYS A C 1
ATOM 2288 O O . CYS A 1 303 ? 54.335 106.326 15.544 1.00 18.09 303 CYS A O 1
ATOM 2291 N N . GLY A 1 304 ? 55.349 107.521 17.169 1.00 20.17 304 GLY A N 1
ATOM 2292 C CA . GLY A 1 304 ? 56.719 107.155 16.824 1.00 24.15 304 GLY A CA 1
ATOM 2293 C C . GLY A 1 304 ? 57.024 106.362 15.564 1.00 25.86 304 GLY A C 1
ATOM 2294 O O . GLY A 1 304 ? 56.421 105.321 15.292 1.00 32.21 304 GLY A O 1
ATOM 2295 N N . ALA A 1 305 ? 58.001 106.845 14.807 1.00 24.89 305 ALA A N 1
ATOM 2296 C CA . ALA A 1 305 ? 58.423 106.220 13.560 1.00 20.96 305 ALA A CA 1
ATOM 2297 C C . ALA A 1 305 ? 57.390 106.411 12.459 1.00 17.82 305 ALA A C 1
ATOM 2298 O O . ALA A 1 305 ? 57.742 106.667 11.315 1.00 16.57 305 ALA A O 1
ATOM 2300 N N . LEU A 1 306 ? 56.116 106.292 12.810 1.00 15.07 306 LEU A N 1
ATOM 2301 C CA . LEU A 1 306 ? 55.039 106.442 11.842 1.00 15.05 306 LEU A CA 1
ATOM 2302 C C . LEU A 1 306 ? 54.759 107.898 11.467 1.00 14.71 306 LEU A C 1
ATOM 2303 O O . LEU A 1 306 ? 54.372 108.185 10.336 1.00 15.15 306 LEU A O 1
ATOM 2308 N N . ILE A 1 307 ? 54.967 108.816 12.406 1.00 14.83 307 ILE A N 1
ATOM 2309 C CA . ILE A 1 307 ? 54.705 110.234 12.165 1.00 12.40 307 ILE A CA 1
ATOM 2310 C C . ILE A 1 307 ? 55.320 110.808 10.888 1.00 13.14 307 ILE A C 1
ATOM 2311 O O . ILE A 1 307 ? 54.616 111.402 10.085 1.00 14.73 307 ILE A O 1
ATOM 2316 N N . PRO A 1 308 ? 56.638 110.643 10.678 1.00 14.19 308 PRO A N 1
ATOM 2317 C CA . PRO A 1 308 ? 57.208 111.204 9.448 1.00 13.96 308 PRO A CA 1
ATOM 2318 C C . PRO A 1 308 ? 56.739 110.526 8.164 1.00 13.55 308 PRO A C 1
ATOM 2319 O O . PRO A 1 308 ? 56.972 111.032 7.072 1.00 12.53 308 PRO A O 1
ATOM 2323 N N . ARG A 1 309 ? 56.071 109.387 8.308 1.00 12.72 309 ARG A N 1
ATOM 2324 C CA . ARG A 1 309 ? 55.548 108.645 7.167 1.00 12.10 309 ARG A CA 1
ATOM 2325 C C . ARG A 1 309 ? 54.130 109.092 6.794 1.00 10.50 309 ARG A C 1
ATOM 2326 O O . ARG A 1 309 ? 53.583 108.642 5.785 1.00 10.28 309 ARG A O 1
ATOM 2334 N N . LEU A 1 310 ? 53.538 109.970 7.604 1.00 7.75 310 LEU A N 1
ATOM 2335 C CA . LEU A 1 310 ? 52.191 110.488 7.333 1.00 9.03 310 LEU A CA 1
ATOM 2336 C C . LEU A 1 310 ? 51.974 111.901 7.901 1.00 9.85 310 LEU A C 1
ATOM 2337 O O . LEU A 1 310 ? 50.835 112.355 8.048 1.00 9.91 310 LEU A O 1
ATOM 2342 N N . ILE A 1 311 ? 53.073 112.591 8.207 1.00 9.63 311 ILE A N 1
ATOM 2343 C CA . ILE A 1 311 ? 53.022 113.938 8.771 1.00 10.69 311 ILE A CA 1
ATOM 2344 C C . ILE A 1 311 ? 52.019 114.876 8.111 1.00 10.20 311 ILE A C 1
ATOM 2345 O O . ILE A 1 311 ? 51.284 115.569 8.804 1.00 9.73 311 ILE A O 1
ATOM 2350 N N . ASP A 1 312 ? 51.995 114.905 6.781 1.00 10.47 312 ASP A N 1
ATOM 2351 C CA . ASP A 1 312 ? 51.068 115.770 6.062 1.00 10.48 312 ASP A CA 1
ATOM 2352 C C . ASP A 1 312 ? 49.655 115.208 5.954 1.00 10.36 312 ASP A C 1
ATOM 2353 O O . ASP A 1 312 ? 48.734 115.926 5.565 1.00 10.46 312 ASP A O 1
ATOM 2358 N N . GLU A 1 313 ? 49.480 113.935 6.303 1.00 10.47 313 GLU A N 1
ATOM 2359 C CA . GLU A 1 313 ? 48.162 113.306 6.232 1.00 9.24 313 GLU A CA 1
ATOM 2360 C C . GLU A 1 313 ? 47.387 113.380 7.543 1.00 11.22 313 GLU A C 1
ATOM 2361 O O . GLU A 1 313 ? 46.219 112.971 7.600 1.00 11.94 313 GLU A O 1
ATOM 2367 N N . LEU A 1 314 ? 48.023 113.895 8.593 1.00 9.22 314 LEU A N 1
ATOM 2368 C CA . LEU A 1 314 ? 47.358 113.970 9.885 1.00 10.63 314 LEU A CA 1
ATOM 2369 C C . LEU A 1 314 ? 46.071 114.795 9.864 1.00 10.26 314 LEU A C 1
ATOM 2370 O O . LEU A 1 314 ? 45.118 114.476 10.573 1.00 10.13 314 LEU A O 1
ATOM 2375 N N . PRO A 1 315 ? 46.019 115.870 9.059 1.00 10.87 315 PRO A N 1
ATOM 2376 C CA . PRO A 1 315 ? 44.763 116.633 9.041 1.00 10.03 315 PRO A CA 1
ATOM 2377 C C . PRO A 1 315 ? 43.580 115.791 8.520 1.00 9.82 315 PRO A C 1
ATOM 2378 O O . PRO A 1 315 ? 42.499 115.780 9.119 1.00 9.07 315 PRO A O 1
ATOM 2382 N N . ILE A 1 316 ? 43.777 115.085 7.410 1.00 10.05 316 ILE A N 1
ATOM 2383 C CA . ILE A 1 316 ? 42.705 114.260 6.852 1.00 10.97 316 ILE A CA 1
ATOM 2384 C C . ILE A 1 316 ? 42.450 113.020 7.705 1.00 10.40 316 ILE A C 1
ATOM 2385 O O . ILE A 1 316 ? 41.314 112.534 7.794 1.00 8.39 316 ILE A O 1
ATOM 2390 N N . ILE A 1 317 ? 43.511 112.493 8.308 1.00 9.55 317 ILE A N 1
ATOM 2391 C CA . ILE A 1 317 ? 43.379 111.324 9.171 1.00 9.73 317 ILE A CA 1
ATOM 2392 C C . ILE A 1 317 ? 42.544 111.700 10.400 1.00 10.80 317 ILE A C 1
ATOM 2393 O O . ILE A 1 317 ? 41.775 110.881 10.911 1.00 11.75 317 ILE A O 1
ATOM 2398 N N . ALA A 1 318 ? 42.687 112.937 10.875 1.00 10.34 318 ALA A N 1
ATOM 2399 C CA . ALA A 1 318 ? 41.900 113.373 12.030 1.00 11.80 318 ALA A CA 1
ATOM 2400 C C . ALA A 1 318 ? 40.419 113.266 11.668 1.00 10.40 318 ALA A C 1
ATOM 2401 O O . ALA A 1 318 ? 39.606 112.797 12.474 1.00 10.57 318 ALA A O 1
ATOM 2403 N N . LEU A 1 319 ? 40.073 113.692 10.453 1.00 9.44 319 LEU A N 1
ATOM 2404 C CA . LEU A 1 319 ? 38.684 113.628 9.994 1.00 9.34 319 LEU A CA 1
ATOM 2405 C C . LEU A 1 319 ? 38.293 112.146 9.966 1.00 8.79 319 LEU A C 1
ATOM 2406 O O . LEU A 1 319 ? 37.235 111.755 10.453 1.00 10.89 319 LEU A O 1
ATOM 2411 N N . LEU A 1 320 ? 39.162 111.331 9.382 1.00 8.43 320 LEU A N 1
ATOM 2412 C CA . LEU A 1 320 ? 38.952 109.888 9.287 1.00 10.32 320 LEU A CA 1
ATOM 2413 C C . LEU A 1 320 ? 38.648 109.328 10.681 1.00 10.35 320 LEU A C 1
ATOM 2414 O O . LEU A 1 320 ? 37.727 108.531 10.868 1.00 12.45 320 LEU A O 1
ATOM 2419 N N . ALA A 1 321 ? 39.435 109.763 11.657 1.00 10.67 321 ALA A N 1
ATOM 2420 C CA . ALA A 1 321 ? 39.284 109.321 13.040 1.00 9.86 321 ALA A CA 1
ATOM 2421 C C . ALA A 1 321 ? 37.957 109.774 13.664 1.00 12.27 321 ALA A C 1
ATOM 2422 O O . ALA A 1 321 ? 37.411 109.100 14.535 1.00 11.73 321 ALA A O 1
ATOM 2424 N N . THR A 1 322 ? 37.442 110.917 13.221 1.00 11.01 322 THR A N 1
ATOM 2425 C CA . THR A 1 322 ? 36.177 111.428 13.737 1.00 12.61 322 THR A CA 1
ATOM 2426 C C . THR A 1 322 ? 35.039 110.476 13.372 1.00 12.99 322 THR A C 1
ATOM 2427 O O . THR A 1 322 ? 33.994 110.451 14.023 1.00 11.51 322 THR A O 1
ATOM 2431 N N . GLN A 1 323 ? 35.254 109.679 12.333 1.00 12.20 323 GLN A N 1
ATOM 2432 C CA . GLN A 1 323 ? 34.235 108.743 11.877 1.00 12.88 323 GLN A CA 1
ATOM 2433 C C . GLN A 1 323 ? 34.401 107.320 12.392 1.00 12.29 323 GLN A C 1
ATOM 2434 O O . GLN A 1 323 ? 33.578 106.451 12.099 1.00 15.19 323 GLN A O 1
ATOM 2440 N N . ALA A 1 324 ? 35.463 107.076 13.153 1.00 13.00 324 ALA A N 1
ATOM 2441 C CA . ALA A 1 324 ? 35.698 105.740 13.683 1.00 13.91 324 ALA A CA 1
ATOM 2442 C C . ALA A 1 324 ? 35.092 105.588 15.069 1.00 16.59 324 ALA A C 1
ATOM 2443 O O . ALA A 1 324 ? 34.887 106.573 15.780 1.00 15.69 324 ALA A O 1
ATOM 2445 N N . GLN A 1 325 ? 34.780 104.354 15.443 1.00 15.90 325 GLN A N 1
ATOM 2446 C CA . GLN A 1 325 ? 34.226 104.101 16.761 1.00 18.47 325 GLN A CA 1
ATOM 2447 C C . GLN A 1 325 ? 35.397 104.162 17.735 1.00 18.94 325 GLN A C 1
ATOM 2448 O O . GLN A 1 325 ? 36.484 103.668 17.440 1.00 18.80 325 GLN A O 1
ATOM 2454 N N . GLY A 1 326 ? 35.191 104.787 18.885 1.00 18.34 326 GLY A N 1
ATOM 2455 C CA . GLY A 1 326 ? 36.262 104.847 19.863 1.00 19.53 326 GLY A CA 1
ATOM 2456 C C . GLY A 1 326 ? 37.250 105.984 19.714 1.00 18.50 326 GLY A C 1
ATOM 2457 O O . GLY A 1 326 ? 37.055 106.908 18.923 1.00 17.89 326 GLY A O 1
ATOM 2458 N N . VAL A 1 327 ? 38.324 105.898 20.491 1.00 18.09 327 VAL A N 1
ATOM 2459 C CA . VAL A 1 327 ? 39.365 106.910 20.515 1.00 17.96 327 VAL A CA 1
ATOM 2460 C C . VAL A 1 327 ? 40.550 106.638 19.597 1.00 18.26 327 VAL A C 1
ATOM 2461 O O . VAL A 1 327 ? 40.949 105.497 19.375 1.00 17.83 327 VAL A O 1
ATOM 2465 N N . THR A 1 328 ? 41.105 107.713 19.056 1.00 16.35 328 THR A N 1
ATOM 2466 C CA . THR A 1 328 ? 42.272 107.613 18.209 1.00 17.65 328 THR A CA 1
ATOM 2467 C C . THR A 1 328 ? 43.241 108.636 18.784 1.00 16.36 328 THR A C 1
ATOM 2468 O O . THR A 1 328 ? 42.911 109.817 18.948 1.00 17.85 328 THR A O 1
ATOM 2472 N N . VAL A 1 329 ? 44.429 108.173 19.132 1.00 14.98 329 VAL A N 1
ATOM 2473 C CA . VAL A 1 329 ? 45.425 109.059 19.699 1.00 14.84 329 VAL A CA 1
ATOM 2474 C C . VAL A 1 329 ? 46.519 109.331 18.684 1.00 14.94 329 VAL A C 1
ATOM 2475 O O . VAL A 1 329 ? 46.974 108.429 17.980 1.00 14.02 329 VAL A O 1
ATOM 2479 N N . ILE A 1 330 ? 46.918 110.592 18.605 1.00 14.80 330 ILE A N 1
ATOM 2480 C CA . ILE A 1 330 ? 47.992 111.010 17.722 1.00 13.27 330 ILE A CA 1
ATOM 2481 C C . ILE A 1 330 ? 48.985 111.719 18.629 1.00 13.96 330 ILE A C 1
ATOM 2482 O O . ILE A 1 330 ? 48.651 112.723 19.251 1.00 15.19 330 ILE A O 1
ATOM 2487 N N . LYS A 1 331 ? 50.194 111.180 18.726 1.00 14.28 331 LYS A N 1
ATOM 2488 C CA . LYS A 1 331 ? 51.211 111.790 19.568 1.00 15.09 331 LYS A CA 1
ATOM 2489 C C . LYS A 1 331 ? 52.558 111.774 18.872 1.00 15.12 331 LYS A C 1
ATOM 2490 O O . LYS A 1 331 ? 52.701 111.178 17.802 1.00 16.43 331 LYS A O 1
ATOM 2496 N N . ASP A 1 332 ? 53.538 112.439 19.475 1.00 14.78 332 ASP A N 1
ATOM 2497 C CA . ASP A 1 332 ? 54.876 112.544 18.903 1.00 15.70 332 ASP A CA 1
ATOM 2498 C C . ASP A 1 332 ? 54.769 113.338 17.606 1.00 16.20 332 ASP A C 1
ATOM 2499 O O . ASP A 1 332 ? 55.631 113.241 16.729 1.00 15.27 332 ASP A O 1
ATOM 2504 N N . ALA A 1 333 ? 53.707 114.133 17.503 1.00 15.09 333 ALA A N 1
ATOM 2505 C CA . ALA A 1 333 ? 53.450 114.932 16.307 1.00 15.88 333 ALA A CA 1
ATOM 2506 C C . ALA A 1 333 ? 53.538 116.434 16.556 1.00 16.64 333 ALA A C 1
ATOM 2507 O O . ALA A 1 333 ? 52.775 117.210 15.977 1.00 15.40 333 ALA A O 1
ATOM 2509 N N . GLU A 1 334 ? 54.469 116.841 17.414 1.00 16.24 334 GLU A N 1
ATOM 2510 C CA . GLU A 1 334 ? 54.659 118.252 17.726 1.00 17.02 334 GLU A CA 1
ATOM 2511 C C . GLU A 1 334 ? 55.005 119.065 16.475 1.00 15.92 334 GLU A C 1
ATOM 2512 O O . GLU A 1 334 ? 54.762 120.272 16.423 1.00 14.23 334 GLU A O 1
ATOM 2518 N N . GLU A 1 335 ? 55.567 118.403 15.466 1.00 14.37 335 GLU A N 1
ATOM 2519 C CA . GLU A 1 335 ? 55.937 119.083 14.224 1.00 12.65 335 GLU A CA 1
ATOM 2520 C C . GLU A 1 335 ? 54.755 119.724 13.489 1.00 12.05 335 GLU A C 1
ATOM 2521 O O . GLU A 1 335 ? 54.945 120.601 12.646 1.00 12.07 335 GLU A O 1
ATOM 2527 N N . LEU A 1 336 ? 53.540 119.294 13.814 1.00 11.10 336 LEU A N 1
ATOM 2528 C CA . LEU A 1 336 ? 52.338 119.837 13.177 1.00 12.53 336 LEU A CA 1
ATOM 2529 C C . LEU A 1 336 ? 52.112 121.321 13.461 1.00 12.50 336 LEU A C 1
ATOM 2530 O O . LEU A 1 336 ? 51.528 122.041 12.647 1.00 11.14 336 LEU A O 1
ATOM 2535 N N . LYS A 1 337 ? 52.567 121.768 14.625 1.00 13.11 337 LYS A N 1
ATOM 2536 C CA . LYS A 1 337 ? 52.397 123.153 15.047 1.00 14.16 337 LYS A CA 1
ATOM 2537 C C . LYS A 1 337 ? 53.191 124.144 14.205 1.00 14.28 337 LYS A C 1
ATOM 2538 O O . LYS A 1 337 ? 52.868 125.329 14.160 1.00 12.78 337 LYS A O 1
ATOM 2544 N N . VAL A 1 338 ? 54.217 123.656 13.521 1.00 12.57 338 VAL A N 1
ATOM 2545 C CA . VAL A 1 338 ? 55.070 124.529 12.737 1.00 14.14 338 VAL A CA 1
ATOM 2546 C C . VAL A 1 338 ? 54.835 124.516 11.217 1.00 13.97 338 VAL A C 1
ATOM 2547 O O . VAL A 1 338 ? 55.626 125.071 10.453 1.00 14.42 338 VAL A O 1
ATOM 2551 N N . LYS A 1 339 ? 53.737 123.907 10.782 1.00 13.12 339 LYS A N 1
ATOM 2552 C CA . LYS A 1 339 ? 53.410 123.833 9.358 1.00 13.06 339 LYS A CA 1
ATOM 2553 C C . LYS A 1 339 ? 52.721 125.116 8.855 1.00 13.85 339 LYS A C 1
ATOM 2554 O O . LYS A 1 339 ? 52.731 126.138 9.542 1.00 12.45 339 LYS A O 1
ATOM 2560 N N . GLU A 1 340 ? 52.137 125.061 7.655 1.00 11.80 340 GLU A N 1
ATOM 2561 C CA . GLU A 1 340 ? 51.452 126.218 7.076 1.00 13.75 340 GLU A CA 1
ATOM 2562 C C . GLU A 1 340 ? 50.575 126.916 8.127 1.00 13.65 340 GLU A C 1
ATOM 2563 O O . GLU A 1 340 ? 50.352 128.131 8.071 1.00 12.98 340 GLU A O 1
ATOM 2569 N N . THR A 1 341 ? 50.081 126.125 9.075 1.00 13.92 341 THR A N 1
ATOM 2570 C CA . THR A 1 341 ? 49.295 126.610 10.210 1.00 13.70 341 THR A CA 1
ATOM 2571 C C . THR A 1 341 ? 49.628 125.630 11.319 1.00 13.52 341 THR A C 1
ATOM 2572 O O . THR A 1 341 ? 50.233 124.587 11.061 1.00 14.25 341 THR A O 1
ATOM 2576 N N . ASP A 1 342 ? 49.252 125.968 12.547 1.00 13.75 342 ASP A N 1
ATOM 2577 C CA . ASP A 1 342 ? 49.450 125.058 13.665 1.00 14.16 342 ASP A CA 1
ATOM 2578 C C . ASP A 1 342 ? 48.348 124.044 13.360 1.00 12.84 342 ASP A C 1
ATOM 2579 O O . ASP A 1 342 ? 47.178 124.288 13.649 1.00 13.44 342 ASP A O 1
ATOM 2584 N N . ARG A 1 343 ? 48.714 122.922 12.752 1.00 13.54 343 ARG A N 1
ATOM 2585 C CA . ARG A 1 343 ? 47.723 121.923 12.385 1.00 13.41 343 ARG A CA 1
ATOM 2586 C C . ARG A 1 343 ? 47.133 121.137 13.543 1.00 15.76 343 ARG A C 1
ATOM 2587 O O . ARG A 1 343 ? 46.292 120.265 13.341 1.00 18.72 343 ARG A O 1
ATOM 2595 N N . ILE A 1 344 ? 47.578 121.425 14.756 1.00 14.05 344 ILE A N 1
ATOM 2596 C CA . ILE A 1 344 ? 46.994 120.758 15.907 1.00 13.00 344 ILE A CA 1
ATOM 2597 C C . ILE A 1 344 ? 45.809 121.635 16.306 1.00 13.13 344 ILE A C 1
ATOM 2598 O O . ILE A 1 344 ? 44.680 121.161 16.417 1.00 12.11 344 ILE A O 1
ATOM 2603 N N . GLN A 1 345 ? 46.068 122.928 16.473 1.00 11.95 345 GLN A N 1
ATOM 2604 C CA . GLN A 1 345 ? 45.023 123.864 16.871 1.00 14.58 345 GLN A CA 1
ATOM 2605 C C . GLN A 1 345 ? 43.971 124.122 15.792 1.00 13.99 345 GLN A C 1
ATOM 2606 O O . GLN A 1 345 ? 42.768 124.090 16.069 1.00 12.32 345 GLN A O 1
ATOM 2612 N N . VAL A 1 346 ? 44.420 124.376 14.565 1.00 13.34 346 VAL A N 1
ATOM 2613 C CA . VAL A 1 346 ? 43.495 124.666 13.480 1.00 12.39 346 VAL A CA 1
ATOM 2614 C C . VAL A 1 346 ? 42.637 123.465 13.111 1.00 13.19 346 VAL A C 1
ATOM 2615 O O . VAL A 1 346 ? 41.443 123.611 12.860 1.00 13.40 346 VAL A O 1
ATOM 2619 N N . VAL A 1 347 ? 43.238 122.280 13.081 1.00 12.59 347 VAL A N 1
ATOM 2620 C CA . VAL A 1 347 ? 42.493 121.073 12.755 1.00 12.41 347 VAL A CA 1
ATOM 2621 C C . VAL A 1 347 ? 41.467 120.803 13.850 1.00 11.17 347 VAL A C 1
ATOM 2622 O O . VAL A 1 347 ? 40.314 120.473 13.570 1.00 11.25 347 VAL A O 1
ATOM 2626 N N . ALA A 1 348 ? 41.893 120.934 15.101 1.00 11.41 348 ALA A N 1
ATOM 2627 C CA . ALA A 1 348 ? 41.000 120.712 16.228 1.00 12.37 348 ALA A CA 1
ATOM 2628 C C . ALA A 1 348 ? 39.840 121.704 16.169 1.00 12.96 348 ALA A C 1
ATOM 2629 O O . ALA A 1 348 ? 38.681 121.311 16.255 1.00 13.37 348 ALA A O 1
ATOM 2631 N N . ASP A 1 349 ? 40.150 122.988 16.009 1.00 14.44 349 ASP A N 1
ATOM 2632 C CA . ASP A 1 349 ? 39.106 124.007 15.940 1.00 14.35 349 ASP A CA 1
ATOM 2633 C C . ASP A 1 349 ? 38.159 123.805 14.754 1.00 14.41 349 ASP A C 1
ATOM 2634 O O . ASP A 1 349 ? 36.939 123.920 14.898 1.00 14.75 349 ASP A O 1
ATOM 2639 N N . ALA A 1 350 ? 38.721 123.517 13.583 1.00 11.94 350 ALA A N 1
ATOM 2640 C CA . ALA A 1 350 ? 37.907 123.324 12.387 1.00 10.89 350 ALA A CA 1
ATOM 2641 C C . ALA A 1 350 ? 36.919 122.174 12.532 1.00 11.37 350 ALA A C 1
ATOM 2642 O O . ALA A 1 350 ? 35.715 122.338 12.315 1.00 10.74 350 ALA A O 1
ATOM 2644 N N . LEU A 1 351 ? 37.419 121.002 12.899 1.00 10.11 351 LEU A N 1
ATOM 2645 C CA . LEU A 1 351 ? 36.533 119.862 13.032 1.00 11.08 351 LEU A CA 1
ATOM 2646 C C . LEU A 1 351 ? 35.598 119.987 14.240 1.00 10.46 351 LEU A C 1
ATOM 2647 O O . LEU A 1 351 ? 34.447 119.571 14.168 1.00 8.81 351 LEU A O 1
ATOM 2652 N N . ASN A 1 352 ? 36.066 120.566 15.343 1.00 11.59 352 ASN A N 1
ATOM 2653 C CA . ASN A 1 352 ? 35.173 120.707 16.493 1.00 15.61 352 ASN A CA 1
ATOM 2654 C C . ASN A 1 352 ? 34.004 121.637 16.151 1.00 16.07 352 ASN A C 1
ATOM 2655 O O . ASN A 1 352 ? 32.878 121.423 16.604 1.00 15.35 352 ASN A O 1
ATOM 2660 N N . SER A 1 353 ? 34.254 122.657 15.338 1.00 14.96 353 SER A N 1
ATOM 2661 C CA . SER A 1 353 ? 33.172 123.567 14.973 1.00 15.61 353 SER A CA 1
ATOM 2662 C C . SER A 1 353 ? 32.150 122.844 14.101 1.00 14.23 353 SER A C 1
ATOM 2663 O O . SER A 1 353 ? 31.042 123.344 13.896 1.00 13.80 353 SER A O 1
ATOM 2666 N N . MET A 1 354 ? 32.516 121.653 13.620 1.00 14.69 354 MET A N 1
ATOM 2667 C CA . MET A 1 354 ? 31.649 120.853 12.751 1.00 13.04 354 MET A CA 1
ATOM 2668 C C . MET A 1 354 ? 31.026 119.585 13.347 1.00 16.17 354 MET A C 1
ATOM 2669 O O . MET A 1 354 ? 30.376 118.834 12.632 1.00 17.79 354 MET A O 1
ATOM 2674 N N . GLY A 1 355 ? 31.207 119.322 14.631 1.00 19.84 355 GLY A N 1
ATOM 2675 C CA . GLY A 1 355 ? 30.639 118.095 15.167 1.00 25.14 355 GLY A CA 1
ATOM 2676 C C . GLY A 1 355 ? 31.504 117.625 16.308 1.00 26.17 355 GLY A C 1
ATOM 2677 O O . GLY A 1 355 ? 31.128 116.760 17.098 1.00 23.49 355 GLY A O 1
ATOM 2678 N N . ALA A 1 356 ? 32.701 118.194 16.330 1.00 29.35 356 ALA A N 1
ATOM 2679 C CA . ALA A 1 356 ? 33.699 118.009 17.376 1.00 32.03 356 ALA A CA 1
ATOM 2680 C C . ALA A 1 356 ? 34.162 116.674 17.925 1.00 31.40 356 ALA A C 1
ATOM 2681 O O . ALA A 1 356 ? 34.103 115.620 17.294 1.00 35.28 356 ALA A O 1
ATOM 2683 N N . ASP A 1 357 ? 34.683 116.809 19.137 1.00 32.01 357 ASP A N 1
ATOM 2684 C CA . ASP A 1 357 ? 35.238 115.770 19.981 1.00 25.45 357 ASP A CA 1
ATOM 2685 C C . ASP A 1 357 ? 36.705 115.467 19.726 1.00 21.11 357 ASP A C 1
ATOM 2686 O O . ASP A 1 357 ? 37.144 114.313 19.702 1.00 16.90 357 ASP A O 1
ATOM 2691 N N . ILE A 1 358 ? 37.461 116.544 19.556 1.00 16.12 358 ILE A N 1
ATOM 2692 C CA . ILE A 1 358 ? 38.894 116.452 19.365 1.00 16.44 358 ILE A CA 1
ATOM 2693 C C . ILE A 1 358 ? 39.554 117.280 20.470 1.00 16.67 358 ILE A C 1
ATOM 2694 O O . ILE A 1 358 ? 39.242 118.460 20.656 1.00 15.83 358 ILE A O 1
ATOM 2699 N N . THR A 1 359 ? 40.447 116.645 21.217 1.00 13.80 359 THR A N 1
ATOM 2700 C CA . THR A 1 359 ? 41.154 117.323 22.290 1.00 14.11 359 THR A CA 1
ATOM 2701 C C . THR A 1 359 ? 42.600 117.547 21.874 1.00 15.78 359 THR A C 1
ATOM 2702 O O . THR A 1 359 ? 43.366 116.600 21.741 1.00 14.99 359 THR A O 1
ATOM 2706 N N . PRO A 1 360 ? 42.989 118.810 21.649 1.00 17.47 360 PRO A N 1
ATOM 2707 C CA . PRO A 1 360 ? 44.375 119.064 21.248 1.00 18.80 360 PRO A CA 1
ATOM 2708 C C . PRO A 1 360 ? 45.326 118.887 22.426 1.00 19.30 360 PRO A C 1
ATOM 2709 O O . PRO A 1 360 ? 44.970 119.172 23.567 1.00 19.05 360 PRO A O 1
ATOM 2713 N N . THR A 1 361 ? 46.529 118.398 22.144 1.00 18.35 361 THR A N 1
ATOM 2714 C CA . THR A 1 361 ? 47.536 118.195 23.180 1.00 18.14 361 THR A CA 1
ATOM 2715 C C . THR A 1 361 ? 48.826 118.859 22.727 1.00 17.90 361 THR A C 1
ATOM 2716 O O . THR A 1 361 ? 48.906 119.386 21.615 1.00 18.11 361 THR A O 1
ATOM 2720 N N . ALA A 1 362 ? 49.839 118.821 23.584 1.00 18.88 362 ALA A N 1
ATOM 2721 C CA . ALA A 1 362 ? 51.124 119.428 23.271 1.00 18.84 362 ALA A CA 1
ATOM 2722 C C . ALA A 1 362 ? 51.844 118.750 22.101 1.00 17.40 362 ALA A C 1
ATOM 2723 O O . ALA A 1 362 ? 52.620 119.389 21.400 1.00 16.31 362 ALA A O 1
ATOM 2725 N N . ASP A 1 363 ? 51.591 117.463 21.882 1.00 16.39 363 ASP A N 1
ATOM 2726 C CA . ASP A 1 363 ? 52.261 116.767 20.785 1.00 17.06 363 ASP A CA 1
ATOM 2727 C C . ASP A 1 363 ? 51.302 116.091 19.812 1.00 17.63 363 ASP A C 1
ATOM 2728 O O . ASP A 1 363 ? 51.691 115.164 19.101 1.00 17.00 363 ASP A O 1
ATOM 2733 N N . GLY A 1 364 ? 50.052 116.541 19.781 1.00 16.28 364 GLY A N 1
ATOM 2734 C CA . GLY A 1 364 ? 49.090 115.932 18.884 1.00 14.56 364 GLY A CA 1
ATOM 2735 C C . GLY A 1 364 ? 47.648 116.185 19.265 1.00 13.38 364 GLY A C 1
ATOM 2736 O O . GLY A 1 364 ? 47.263 117.313 19.548 1.00 13.04 364 GLY A O 1
ATOM 2737 N N . MET A 1 365 ? 46.838 115.135 19.266 1.00 12.63 365 MET A N 1
ATOM 2738 C CA . MET A 1 365 ? 45.434 115.286 19.609 1.00 13.15 365 MET A CA 1
ATOM 2739 C C . MET A 1 365 ? 44.798 113.943 19.897 1.00 14.39 365 MET A C 1
ATOM 2740 O O . MET A 1 365 ? 45.308 112.902 19.491 1.00 14.99 365 MET A O 1
ATOM 2745 N N . ILE A 1 366 ? 43.677 113.979 20.609 1.00 16.05 366 ILE A N 1
ATOM 2746 C CA . ILE A 1 366 ? 42.949 112.769 20.951 1.00 14.73 366 ILE A CA 1
ATOM 2747 C C . ILE A 1 366 ? 41.546 112.973 20.404 1.00 16.36 366 ILE A C 1
ATOM 2748 O O . ILE A 1 366 ? 40.860 113.942 20.742 1.00 16.85 366 ILE A O 1
ATOM 2753 N N . ILE A 1 367 ? 41.139 112.059 19.535 1.00 13.91 367 ILE A N 1
ATOM 2754 C CA . ILE A 1 367 ? 39.845 112.127 18.884 1.00 14.53 367 ILE A CA 1
ATOM 2755 C C . ILE A 1 367 ? 38.953 110.976 19.333 1.00 15.13 367 ILE A C 1
ATOM 2756 O O . ILE A 1 367 ? 39.364 109.816 19.305 1.00 14.14 367 ILE A O 1
ATOM 2761 N N . LYS A 1 368 ? 37.743 111.300 19.773 1.00 16.17 368 LYS A N 1
ATOM 2762 C CA . LYS A 1 368 ? 36.804 110.272 20.190 1.00 18.01 368 LYS A CA 1
ATOM 2763 C C . LYS A 1 368 ? 35.845 110.193 19.024 1.00 20.05 368 LYS A C 1
ATOM 2764 O O . LYS A 1 368 ? 35.134 111.146 18.724 1.00 20.43 368 LYS A O 1
ATOM 2770 N N . GLY A 1 369 ? 35.827 109.035 18.382 1.00 22.09 369 GLY A N 1
ATOM 2771 C CA . GLY A 1 369 ? 35.028 108.850 17.193 1.00 25.12 369 GLY A CA 1
ATOM 2772 C C . GLY A 1 369 ? 33.549 108.546 17.116 1.00 28.62 369 GLY A C 1
ATOM 2773 O O . GLY A 1 369 ? 32.886 108.115 18.064 1.00 28.93 369 GLY A O 1
ATOM 2774 N N . LYS A 1 370 ? 33.087 108.747 15.882 1.00 29.82 370 LYS A N 1
ATOM 2775 C CA . LYS A 1 370 ? 31.723 108.585 15.418 1.00 27.92 370 LYS A CA 1
ATOM 2776 C C . LYS A 1 370 ? 30.885 109.808 15.702 1.00 24.63 370 LYS A C 1
ATOM 2777 O O . LYS A 1 370 ? 29.903 109.763 16.443 1.00 22.11 370 LYS A O 1
ATOM 2783 N N . SER A 1 371 ? 31.298 110.907 15.081 1.00 21.77 371 SER A N 1
ATOM 2784 C CA . SER A 1 371 ? 30.614 112.178 15.213 1.00 19.42 371 SER A CA 1
ATOM 2785 C C . SER A 1 371 ? 29.815 112.458 13.948 1.00 18.68 371 SER A C 1
ATOM 2786 O O . SER A 1 371 ? 30.316 112.290 12.832 1.00 18.05 371 SER A O 1
ATOM 2789 N N . ALA A 1 372 ? 28.562 112.859 14.117 1.00 17.47 372 ALA A N 1
ATOM 2790 C CA . ALA A 1 372 ? 27.757 113.233 12.971 1.00 17.11 372 ALA A CA 1
ATOM 2791 C C . ALA A 1 372 ? 28.195 114.689 12.848 1.00 17.69 372 ALA A C 1
ATOM 2792 O O . ALA A 1 372 ? 28.183 115.417 13.839 1.00 18.65 372 ALA A O 1
ATOM 2794 N N . LEU A 1 373 ? 28.617 115.115 11.664 1.00 17.79 373 LEU A N 1
ATOM 2795 C CA . LEU A 1 373 ? 29.059 116.497 11.508 1.00 16.08 373 LEU A CA 1
ATOM 2796 C C . LEU A 1 373 ? 27.927 117.416 11.073 1.00 15.80 373 LEU A C 1
ATOM 2797 O O . LEU A 1 373 ? 26.912 116.965 10.541 1.00 15.44 373 LEU A O 1
ATOM 2802 N N . HIS A 1 374 ? 28.109 118.709 11.317 1.00 14.33 374 HIS A N 1
ATOM 2803 C CA . HIS A 1 374 ? 27.120 119.705 10.948 1.00 13.10 374 HIS A CA 1
ATOM 2804 C C . HIS A 1 374 ? 27.830 120.903 10.338 1.00 14.41 374 HIS A C 1
ATOM 2805 O O . HIS A 1 374 ? 29.059 120.930 10.268 1.00 15.19 374 HIS A O 1
ATOM 2812 N N . GLY A 1 375 ? 27.050 121.890 9.913 1.00 15.60 375 GLY A N 1
ATOM 2813 C CA . GLY A 1 375 ? 27.590 123.076 9.274 1.00 15.71 375 GLY A CA 1
ATOM 2814 C C . GLY A 1 375 ? 28.508 123.946 10.106 1.00 16.96 375 GLY A C 1
ATOM 2815 O O . GLY A 1 375 ? 28.486 123.896 11.336 1.00 16.80 375 GLY A O 1
ATOM 2816 N N . ALA A 1 376 ? 29.314 124.751 9.416 1.00 16.41 376 ALA A N 1
ATOM 2817 C CA . ALA A 1 376 ? 30.259 125.658 10.060 1.00 15.52 376 ALA A CA 1
ATOM 2818 C C . ALA A 1 376 ? 31.021 126.479 9.017 1.00 14.45 376 ALA A C 1
ATOM 2819 O O . ALA A 1 376 ? 30.976 126.183 7.825 1.00 13.79 376 ALA A O 1
ATOM 2821 N N . ARG A 1 377 ? 31.709 127.519 9.478 1.00 14.38 377 ARG A N 1
ATOM 2822 C CA . ARG A 1 377 ? 32.514 128.368 8.607 1.00 12.85 377 ARG A CA 1
ATOM 2823 C C . ARG A 1 377 ? 33.967 128.133 8.999 1.00 12.62 377 ARG A C 1
ATOM 2824 O O . ARG A 1 377 ? 34.330 128.256 10.171 1.00 14.46 377 ARG A O 1
ATOM 2832 N N . VAL A 1 378 ? 34.792 127.781 8.022 1.00 10.61 378 VAL A N 1
ATOM 2833 C CA . VAL A 1 378 ? 36.199 127.517 8.284 1.00 12.32 378 VAL A CA 1
ATOM 2834 C C . VAL A 1 378 ? 37.081 128.381 7.407 1.00 12.90 378 VAL A C 1
ATOM 2835 O O . VAL A 1 378 ? 36.802 128.566 6.219 1.00 12.44 378 VAL A O 1
ATOM 2839 N N . ASN A 1 379 ? 38.138 128.920 7.996 1.00 12.38 379 ASN A N 1
ATOM 2840 C CA . ASN A 1 379 ? 39.073 129.727 7.233 1.00 13.24 379 ASN A CA 1
ATOM 2841 C C . ASN A 1 379 ? 40.308 128.866 7.069 1.00 14.78 379 ASN A C 1
ATOM 2842 O O . ASN A 1 379 ? 40.746 128.203 8.012 1.00 12.35 379 ASN A O 1
ATOM 2847 N N . THR A 1 380 ? 40.858 128.878 5.864 1.00 13.74 380 THR A N 1
ATOM 2848 C CA . THR A 1 380 ? 42.041 128.102 5.542 1.00 13.87 380 THR A CA 1
ATOM 2849 C C . THR A 1 380 ? 43.309 128.640 6.203 1.00 15.08 380 THR A C 1
ATOM 2850 O O . THR A 1 380 ? 44.252 127.885 6.465 1.00 12.44 380 THR A O 1
ATOM 2854 N N . PHE A 1 381 ? 43.332 129.943 6.473 1.00 12.15 381 PHE A N 1
ATOM 2855 C CA . PHE A 1 381 ? 44.506 130.569 7.068 1.00 11.76 381 PHE A CA 1
ATOM 2856 C C . PHE A 1 381 ? 45.717 130.293 6.179 1.00 12.68 381 PHE A C 1
ATOM 2857 O O . PHE A 1 381 ? 46.851 130.228 6.657 1.00 12.79 381 PHE A O 1
ATOM 2865 N N . GLY A 1 382 ? 45.459 130.125 4.881 1.00 10.01 382 GLY A N 1
ATOM 2866 C CA . GLY A 1 382 ? 46.526 129.884 3.922 1.00 12.23 382 GLY A CA 1
ATOM 2867 C C . GLY A 1 382 ? 47.138 128.492 3.930 1.00 12.92 382 GLY A C 1
ATOM 2868 O O . GLY A 1 382 ? 48.256 128.300 3.445 1.00 12.23 382 GLY A O 1
ATOM 2869 N N . ASP A 1 383 ? 46.401 127.520 4.464 1.00 11.39 383 ASP A N 1
ATOM 2870 C CA . ASP A 1 383 ? 46.872 126.138 4.536 1.00 10.88 383 ASP A CA 1
ATOM 2871 C C . ASP A 1 383 ? 45.978 125.270 3.653 1.00 10.34 383 ASP A C 1
ATOM 2872 O O . ASP A 1 383 ? 44.825 124.995 4.001 1.00 9.86 383 ASP A O 1
ATOM 2877 N N . HIS A 1 384 ? 46.517 124.848 2.512 1.00 9.65 384 HIS A N 1
ATOM 2878 C CA . HIS A 1 384 ? 45.784 124.020 1.550 1.00 9.51 384 HIS A CA 1
ATOM 2879 C C . HIS A 1 384 ? 45.117 122.771 2.113 1.00 9.93 384 HIS A C 1
ATOM 2880 O O . HIS A 1 384 ? 44.025 122.403 1.676 1.00 10.45 384 HIS A O 1
ATOM 2887 N N . ARG A 1 385 ? 45.766 122.112 3.071 1.00 9.28 385 ARG A N 1
ATOM 2888 C CA . ARG A 1 385 ? 45.208 120.879 3.622 1.00 10.94 385 ARG A CA 1
ATOM 2889 C C . ARG A 1 385 ? 44.022 121.104 4.557 1.00 9.60 385 ARG A C 1
ATOM 2890 O O . ARG A 1 385 ? 43.179 120.220 4.720 1.00 12.13 385 ARG A O 1
ATOM 2898 N N . ILE A 1 386 ? 43.958 122.279 5.172 1.00 9.53 386 ILE A N 1
ATOM 2899 C CA . ILE A 1 386 ? 42.839 122.603 6.042 1.00 10.50 386 ILE A CA 1
ATOM 2900 C C . ILE A 1 386 ? 41.633 122.730 5.112 1.00 10.39 386 ILE A C 1
ATOM 2901 O O . ILE A 1 386 ? 40.543 122.239 5.407 1.00 11.96 386 ILE A O 1
ATOM 2906 N N . GLY A 1 387 ? 41.844 123.397 3.982 1.00 10.76 387 GLY A N 1
ATOM 2907 C CA . GLY A 1 387 ? 40.769 123.577 3.022 1.00 9.79 387 GLY A CA 1
ATOM 2908 C C . GLY A 1 387 ? 40.234 122.260 2.490 1.00 10.27 387 GLY A C 1
ATOM 2909 O O . GLY A 1 387 ? 39.038 121.991 2.558 1.00 10.29 387 GLY A O 1
ATOM 2910 N N . MET A 1 388 ? 41.117 121.419 1.968 1.00 9.87 388 MET A N 1
ATOM 2911 C CA . MET A 1 388 ? 40.667 120.149 1.429 1.00 8.90 388 MET A CA 1
ATOM 2912 C C . MET A 1 388 ? 40.072 119.245 2.508 1.00 8.66 388 MET A C 1
ATOM 2913 O O . MET A 1 388 ? 39.121 118.516 2.248 1.00 8.74 388 MET A O 1
ATOM 2918 N N . MET A 1 389 ? 40.612 119.309 3.721 1.00 9.83 389 MET A N 1
ATOM 2919 C CA . MET A 1 389 ? 40.087 118.502 4.823 1.00 7.96 389 MET A CA 1
ATOM 2920 C C . MET A 1 389 ? 38.647 118.930 5.085 1.00 9.46 389 MET A C 1
ATOM 2921 O O . MET A 1 389 ? 37.762 118.101 5.264 1.00 8.48 389 MET A O 1
ATOM 2926 N N . THR A 1 390 ? 38.412 120.236 5.101 1.00 8.29 390 THR A N 1
ATOM 2927 C CA . THR A 1 390 ? 37.067 120.745 5.341 1.00 9.24 390 THR A CA 1
ATOM 2928 C C . THR A 1 390 ? 36.094 120.374 4.224 1.00 10.26 390 THR A C 1
ATOM 2929 O O . THR A 1 390 ? 34.921 120.119 4.484 1.00 12.32 390 THR A O 1
ATOM 2933 N N . ALA A 1 391 ? 36.578 120.328 2.984 1.00 9.07 391 ALA A N 1
ATOM 2934 C CA . ALA A 1 391 ? 35.719 119.977 1.856 1.00 11.05 391 ALA A CA 1
ATOM 2935 C C . ALA A 1 391 ? 35.239 118.528 1.979 1.00 11.53 391 ALA A C 1
ATOM 2936 O O . ALA A 1 391 ? 34.061 118.230 1.750 1.00 11.73 391 ALA A O 1
ATOM 2938 N N . ILE A 1 392 ? 36.141 117.625 2.344 1.00 12.13 392 ILE A N 1
ATOM 2939 C CA . ILE A 1 392 ? 35.747 116.235 2.494 1.00 12.06 392 ILE A CA 1
ATOM 2940 C C . ILE A 1 392 ? 34.802 116.103 3.686 1.00 11.33 392 ILE A C 1
ATOM 2941 O O . ILE A 1 392 ? 33.804 115.384 3.611 1.00 11.12 392 ILE A O 1
ATOM 2946 N N . ALA A 1 393 ? 35.093 116.825 4.768 1.00 11.34 393 ALA A N 1
ATOM 2947 C CA . ALA A 1 393 ? 34.238 116.797 5.952 1.00 10.60 393 ALA A CA 1
ATOM 2948 C C . ALA A 1 393 ? 32.828 117.260 5.596 1.00 12.43 393 ALA A C 1
ATOM 2949 O O . ALA A 1 393 ? 31.845 116.660 6.026 1.00 14.17 393 ALA A O 1
ATOM 2951 N N . ALA A 1 394 ? 32.742 118.329 4.807 1.00 12.33 394 ALA A N 1
ATOM 2952 C CA . ALA A 1 394 ? 31.463 118.897 4.390 1.00 13.27 394 ALA A CA 1
ATOM 2953 C C . ALA A 1 394 ? 30.547 117.888 3.720 1.00 14.58 394 ALA A C 1
ATOM 2954 O O . ALA A 1 394 ? 29.324 117.979 3.837 1.00 15.03 394 ALA A O 1
ATOM 2956 N N . LEU A 1 395 ? 31.135 116.937 3.003 1.00 13.73 395 LEU A N 1
ATOM 2957 C CA . LEU A 1 395 ? 30.362 115.913 2.316 1.00 14.41 395 LEU A CA 1
ATOM 2958 C C . LEU A 1 395 ? 29.513 115.101 3.295 1.00 13.88 395 LEU A C 1
ATOM 2959 O O . LEU A 1 395 ? 28.463 114.576 2.928 1.00 15.34 395 LEU A O 1
ATOM 2964 N N . LEU A 1 396 ? 29.967 115.004 4.539 1.00 12.90 396 LEU A N 1
ATOM 2965 C CA . LEU A 1 396 ? 29.246 114.235 5.551 1.00 15.70 396 LEU A CA 1
ATOM 2966 C C . LEU A 1 396 ? 28.213 115.050 6.337 1.00 16.21 396 LEU A C 1
ATOM 2967 O O . LEU A 1 396 ? 27.506 114.509 7.188 1.00 16.59 396 LEU A O 1
ATOM 2972 N N . VAL A 1 397 ? 28.134 116.350 6.074 1.00 15.75 397 VAL A N 1
ATOM 2973 C CA . VAL A 1 397 ? 27.164 117.194 6.767 1.00 17.01 397 VAL A CA 1
ATOM 2974 C C . VAL A 1 397 ? 25.768 116.893 6.205 1.00 19.20 397 VAL A C 1
ATOM 2975 O O . VAL A 1 397 ? 25.441 117.291 5.090 1.00 19.31 397 VAL A O 1
ATOM 2979 N N . ALA A 1 398 ? 24.950 116.190 6.985 1.00 21.73 398 ALA A N 1
ATOM 2980 C CA . ALA A 1 398 ? 23.604 115.812 6.551 1.00 25.19 398 ALA A CA 1
ATOM 2981 C C . ALA A 1 398 ? 22.661 116.985 6.301 1.00 27.46 398 ALA A C 1
ATOM 2982 O O . ALA A 1 398 ? 21.897 116.974 5.335 1.00 28.68 398 ALA A O 1
ATOM 2984 N N . ASP A 1 399 ? 22.706 117.991 7.168 1.00 27.90 399 ASP A N 1
ATOM 2985 C CA . ASP A 1 399 ? 21.835 119.148 7.008 1.00 30.21 399 ASP A CA 1
ATOM 2986 C C . ASP A 1 399 ? 22.441 120.418 7.598 1.00 29.79 399 ASP A C 1
ATOM 2987 O O . ASP A 1 399 ? 22.528 120.584 8.815 1.00 28.89 399 ASP A O 1
ATOM 2992 N N . GLY A 1 400 ? 22.849 121.315 6.709 1.00 28.44 400 GLY A N 1
ATOM 2993 C CA . GLY A 1 400 ? 23.449 122.570 7.116 1.00 26.36 400 GLY A CA 1
ATOM 2994 C C . GLY A 1 400 ? 24.427 122.973 6.035 1.00 23.52 400 GLY A C 1
ATOM 2995 O O . GLY A 1 400 ? 24.548 122.273 5.030 1.00 24.16 400 GLY A O 1
ATOM 2996 N N . GLU A 1 401 ? 25.112 124.098 6.210 1.00 21.32 401 GLU A N 1
ATOM 2997 C CA . GLU A 1 401 ? 26.082 124.502 5.207 1.00 20.36 401 GLU A CA 1
ATOM 2998 C C . GLU A 1 401 ? 27.471 124.758 5.754 1.00 17.49 401 GLU A C 1
ATOM 2999 O O . GLU A 1 401 ? 27.673 124.966 6.948 1.00 13.59 401 GLU A O 1
ATOM 3005 N N . VAL A 1 402 ? 28.432 124.724 4.847 1.00 16.81 402 VAL A N 1
ATOM 3006 C CA . VAL A 1 402 ? 29.820 124.920 5.198 1.00 16.39 402 VAL A CA 1
ATOM 3007 C C . VAL A 1 402 ? 30.446 125.945 4.264 1.00 16.32 402 VAL A C 1
ATOM 3008 O O . VAL A 1 402 ? 30.449 125.786 3.040 1.00 14.86 402 VAL A O 1
ATOM 3012 N N . GLU A 1 403 ? 30.952 127.013 4.862 1.00 14.64 403 GLU A N 1
ATOM 3013 C CA . GLU A 1 403 ? 31.600 128.073 4.117 1.00 16.04 403 GLU A CA 1
ATOM 3014 C C . GLU A 1 403 ? 33.098 127.948 4.369 1.00 14.59 403 GLU A C 1
ATOM 3015 O O . GLU A 1 403 ? 33.538 127.880 5.520 1.00 15.68 403 GLU A O 1
ATOM 3021 N N . LEU A 1 404 ? 33.867 127.893 3.287 1.00 13.78 404 LEU A N 1
ATOM 3022 C CA . LEU A 1 404 ? 35.317 127.774 3.367 1.00 12.79 404 LEU A CA 1
ATOM 3023 C C . LEU A 1 404 ? 35.907 129.073 2.837 1.00 12.97 404 LEU A C 1
ATOM 3024 O O . LEU A 1 404 ? 35.830 129.354 1.639 1.00 11.41 404 LEU A O 1
ATOM 3029 N N . ASP A 1 405 ? 36.475 129.874 3.734 1.00 13.08 405 ASP A N 1
ATOM 3030 C CA . ASP A 1 405 ? 37.081 131.136 3.336 1.00 14.11 405 ASP A CA 1
ATOM 3031 C C . ASP A 1 405 ? 38.542 130.925 2.975 1.00 14.97 405 ASP A C 1
ATOM 3032 O O . ASP A 1 405 ? 39.206 130.031 3.518 1.00 15.02 405 ASP A O 1
ATOM 3037 N N . ARG A 1 406 ? 39.036 131.742 2.049 1.00 14.62 406 ARG A N 1
ATOM 3038 C CA . ARG A 1 406 ? 40.419 131.634 1.595 1.00 13.64 406 ARG A CA 1
ATOM 3039 C C . ARG A 1 406 ? 40.664 130.240 1.021 1.00 13.31 406 ARG A C 1
ATOM 3040 O O . ARG A 1 406 ? 41.686 129.613 1.289 1.00 11.81 406 ARG A O 1
ATOM 3048 N N . ALA A 1 407 ? 39.720 129.761 0.218 1.00 11.54 407 ALA A N 1
ATOM 3049 C CA . ALA A 1 407 ? 39.836 128.436 -0.385 1.00 12.49 407 ALA A CA 1
ATOM 3050 C C . ALA A 1 407 ? 40.947 128.319 -1.432 1.00 12.21 407 ALA A C 1
ATOM 3051 O O . ALA A 1 407 ? 41.382 127.210 -1.746 1.00 10.37 407 ALA A O 1
ATOM 3053 N N . GLU A 1 408 ? 41.409 129.448 -1.971 1.00 11.87 408 GLU A N 1
ATOM 3054 C CA . GLU A 1 408 ? 42.458 129.414 -2.992 1.00 12.11 408 GLU A CA 1
ATOM 3055 C C . GLU A 1 408 ? 43.761 128.819 -2.453 1.00 12.82 408 GLU A C 1
ATOM 3056 O O . GLU A 1 408 ? 44.636 128.412 -3.219 1.00 13.70 408 GLU A O 1
ATOM 3062 N N . ALA A 1 409 ? 43.891 128.767 -1.132 1.00 12.90 409 ALA A N 1
ATOM 3063 C CA . ALA A 1 409 ? 45.083 128.197 -0.514 1.00 11.70 409 ALA A CA 1
ATOM 3064 C C . ALA A 1 409 ? 45.324 126.787 -1.058 1.00 11.57 409 ALA A C 1
ATOM 3065 O O . ALA A 1 409 ? 46.462 126.331 -1.166 1.00 12.30 409 ALA A O 1
ATOM 3067 N N . ILE A 1 410 ? 44.241 126.107 -1.412 1.00 9.83 410 ILE A N 1
ATOM 3068 C CA . ILE A 1 410 ? 44.319 124.751 -1.939 1.00 11.43 410 ILE A CA 1
ATOM 3069 C C . ILE A 1 410 ? 45.172 124.635 -3.196 1.00 12.15 410 ILE A C 1
ATOM 3070 O O . ILE A 1 410 ? 45.747 123.578 -3.459 1.00 10.86 410 ILE A O 1
ATOM 3075 N N . ASN A 1 411 ? 45.270 125.720 -3.963 1.00 12.24 411 ASN A N 1
ATOM 3076 C CA . ASN A 1 411 ? 46.049 125.707 -5.202 1.00 11.58 411 ASN A CA 1
ATOM 3077 C C . ASN A 1 411 ? 47.546 125.528 -5.000 1.00 11.38 411 ASN A C 1
ATOM 3078 O O . ASN A 1 411 ? 48.296 125.351 -5.964 1.00 9.78 411 ASN A O 1
ATOM 3083 N N . THR A 1 412 ? 47.995 125.579 -3.757 1.00 9.06 412 THR A N 1
ATOM 3084 C CA . THR A 1 412 ? 49.422 125.431 -3.527 1.00 12.24 412 THR A CA 1
ATOM 3085 C C . THR A 1 412 ? 49.895 124.014 -3.830 1.00 10.87 412 THR A C 1
ATOM 3086 O O . THR A 1 412 ? 51.063 123.802 -4.129 1.00 11.73 412 THR A O 1
ATOM 3090 N N . SER A 1 413 ? 48.988 123.046 -3.766 1.00 11.42 413 SER A N 1
ATOM 3091 C CA . SER A 1 413 ? 49.373 121.663 -4.019 1.00 10.72 413 SER A CA 1
ATOM 3092 C C . SER A 1 413 ? 48.357 120.854 -4.809 1.00 11.32 413 SER A C 1
ATOM 3093 O O . SER A 1 413 ? 48.673 119.754 -5.253 1.00 9.55 413 SER A O 1
ATOM 3096 N N . TYR A 1 414 ? 47.151 121.389 -4.995 1.00 10.80 414 TYR A N 1
ATOM 3097 C CA . TYR A 1 414 ? 46.110 120.642 -5.701 1.00 11.12 414 TYR A CA 1
ATOM 3098 C C . TYR A 1 414 ? 45.084 121.590 -6.358 1.00 11.00 414 TYR A C 1
ATOM 3099 O O . TYR A 1 414 ? 43.934 121.665 -5.928 1.00 11.23 414 TYR A O 1
ATOM 3108 N N . PRO A 1 415 ? 45.497 122.318 -7.416 1.00 13.93 415 PRO A N 1
ATOM 3109 C CA . PRO A 1 415 ? 44.653 123.270 -8.156 1.00 13.42 415 PRO A CA 1
ATOM 3110 C C . PRO A 1 415 ? 43.361 122.665 -8.706 1.00 14.55 415 PRO A C 1
ATOM 3111 O O . PRO A 1 415 ? 42.312 123.311 -8.710 1.00 14.47 415 PRO A O 1
ATOM 3115 N N . SER A 1 416 ? 43.446 121.426 -9.174 1.00 13.26 416 SER A N 1
ATOM 3116 C CA . SER A 1 416 ? 42.291 120.741 -9.745 1.00 13.83 416 SER A CA 1
ATOM 3117 C C . SER A 1 416 ? 41.487 119.928 -8.727 1.00 13.02 416 SER A C 1
ATOM 3118 O O . SER A 1 416 ? 40.745 119.024 -9.106 1.00 12.44 416 SER A O 1
ATOM 3121 N N . PHE A 1 417 ? 41.621 120.247 -7.444 1.00 9.53 417 PHE A N 1
ATOM 3122 C CA . PHE A 1 417 ? 40.894 119.513 -6.405 1.00 11.26 417 PHE A CA 1
ATOM 3123 C C . PHE A 1 417 ? 39.371 119.471 -6.612 1.00 12.35 417 PHE A C 1
ATOM 3124 O O . PHE A 1 417 ? 38.768 118.401 -6.631 1.00 11.07 417 PHE A O 1
ATOM 3132 N N . PHE A 1 418 ? 38.749 120.635 -6.763 1.00 12.50 418 PHE A N 1
ATOM 3133 C CA . PHE A 1 418 ? 37.304 120.682 -6.937 1.00 13.29 418 PHE A CA 1
ATOM 3134 C C . PHE A 1 418 ? 36.810 120.059 -8.237 1.00 14.53 418 PHE A C 1
ATOM 3135 O O . PHE A 1 418 ? 35.698 119.548 -8.283 1.00 15.26 418 PHE A O 1
ATOM 3143 N N . ASP A 1 419 ? 37.629 120.082 -9.285 1.00 13.79 419 ASP A N 1
ATOM 3144 C CA . ASP A 1 419 ? 37.240 119.448 -10.543 1.00 17.01 419 ASP A CA 1
ATOM 3145 C C . ASP A 1 419 ? 37.163 117.942 -10.290 1.00 15.82 419 ASP A C 1
ATOM 3146 O O . ASP A 1 419 ? 36.247 117.271 -10.757 1.00 16.39 419 ASP A O 1
ATOM 3151 N N . ASP A 1 420 ? 38.127 117.411 -9.542 1.00 15.51 420 ASP A N 1
ATOM 3152 C CA . ASP A 1 420 ? 38.130 115.985 -9.231 1.00 15.80 420 ASP A CA 1
ATOM 3153 C C . ASP A 1 420 ? 36.931 115.633 -8.350 1.00 15.37 420 ASP A C 1
ATOM 3154 O O . ASP A 1 420 ? 36.270 114.619 -8.570 1.00 15.32 420 ASP A O 1
ATOM 3159 N N . LEU A 1 421 ? 36.651 116.474 -7.354 1.00 15.73 421 LEU A N 1
ATOM 3160 C CA . LEU A 1 421 ? 35.513 116.251 -6.462 1.00 16.70 421 LEU A CA 1
ATOM 3161 C C . LEU A 1 421 ? 34.216 116.210 -7.275 1.00 17.73 421 LEU A C 1
ATOM 3162 O O . LEU A 1 421 ? 33.371 115.335 -7.070 1.00 15.39 421 LEU A O 1
ATOM 3167 N N . GLU A 1 422 ? 34.064 117.156 -8.199 1.00 17.25 422 GLU A N 1
ATOM 3168 C CA . GLU A 1 422 ? 32.875 117.208 -9.050 1.00 20.76 422 GLU A CA 1
ATOM 3169 C C . GLU A 1 422 ? 32.700 115.947 -9.895 1.00 20.28 422 GLU A C 1
ATOM 3170 O O . GLU A 1 422 ? 31.583 115.470 -10.079 1.00 20.56 422 GLU A O 1
ATOM 3176 N N . SER A 1 423 ? 33.802 115.401 -10.396 1.00 19.49 423 SER A N 1
ATOM 3177 C CA . SER A 1 423 ? 33.746 114.200 -11.231 1.00 20.95 423 SER A CA 1
ATOM 3178 C C . SER A 1 423 ? 33.300 112.950 -10.473 1.00 22.77 423 SER A C 1
ATOM 3179 O O . SER A 1 423 ? 32.913 111.955 -11.088 1.00 22.31 423 SER A O 1
ATOM 3182 N N . LEU A 1 424 ? 33.364 112.997 -9.146 1.00 23.58 424 LEU A N 1
ATOM 3183 C CA . LEU A 1 424 ? 32.983 111.851 -8.320 1.00 25.86 424 LEU A CA 1
ATOM 3184 C C . LEU A 1 424 ? 31.524 111.878 -7.867 1.00 28.74 424 LEU A C 1
ATOM 3185 O O . LEU A 1 424 ? 30.950 110.837 -7.547 1.00 27.20 424 LEU A O 1
ATOM 3190 N N . ILE A 1 425 ? 30.935 113.070 -7.835 1.00 31.24 425 ILE A N 1
ATOM 3191 C CA . ILE A 1 425 ? 29.557 113.235 -7.391 1.00 35.47 425 ILE A CA 1
ATOM 3192 C C . ILE A 1 425 ? 28.531 112.669 -8.370 1.00 37.31 425 ILE A C 1
ATOM 3193 O O . ILE A 1 425 ? 27.367 112.473 -8.021 1.00 36.47 425 ILE A O 1
ATOM 3198 N N . HIS A 1 426 ? 28.969 112.399 -9.594 1.00 40.28 426 HIS A N 1
ATOM 3199 C CA . HIS A 1 426 ? 28.097 111.829 -10.616 1.00 43.07 426 HIS A CA 1
ATOM 3200 C C . HIS A 1 426 ? 28.745 110.556 -11.163 1.00 44.25 426 HIS A C 1
ATOM 3201 O O . HIS A 1 426 ? 29.608 110.614 -12.040 1.00 44.56 426 HIS A O 1
ATOM 3208 N N . GLY A 1 427 ? 28.333 109.407 -10.635 1.00 44.74 427 GLY A N 1
ATOM 3209 C CA . GLY A 1 427 ? 28.901 108.148 -11.084 1.00 46.30 427 GLY A CA 1
ATOM 3210 C C . GLY A 1 427 ? 28.426 106.947 -10.286 1.00 46.63 427 GLY A C 1
ATOM 3211 O O . GLY A 1 427 ? 28.112 105.907 -10.905 1.00 45.70 427 GLY A O 1
ATOM 3213 N N . MET B 1 1 ? 90.225 67.606 -1.132 1.00 21.01 1 MET B N 1
ATOM 3214 C CA . MET B 1 1 ? 91.088 68.333 -2.108 1.00 22.10 1 MET B CA 1
ATOM 3215 C C . MET B 1 1 ? 91.980 69.335 -1.389 1.00 20.53 1 MET B C 1
ATOM 3216 O O . MET B 1 1 ? 91.651 69.803 -0.297 1.00 19.97 1 MET B O 1
ATOM 3221 N N . LYS B 1 2 ? 93.107 69.663 -2.009 1.00 21.39 2 LYS B N 1
ATOM 3222 C CA . LYS B 1 2 ? 94.034 70.633 -1.441 1.00 21.74 2 LYS B CA 1
ATOM 3223 C C . LYS B 1 2 ? 93.573 72.022 -1.859 1.00 21.19 2 LYS B C 1
ATOM 3224 O O . LYS B 1 2 ? 93.345 72.277 -3.043 1.00 22.00 2 LYS B O 1
ATOM 3230 N N . LEU B 1 3 ? 93.431 72.914 -0.886 1.00 20.13 3 LEU B N 1
ATOM 3231 C CA . LEU B 1 3 ? 92.999 74.283 -1.149 1.00 20.02 3 LEU B CA 1
ATOM 3232 C C . LEU B 1 3 ? 94.196 75.228 -1.261 1.00 20.61 3 LEU B C 1
ATOM 3233 O O . LEU B 1 3 ? 95.228 75.008 -0.621 1.00 19.70 3 LEU B O 1
ATOM 3238 N N . LYS B 1 4 ? 94.057 76.268 -2.083 1.00 20.37 4 LYS B N 1
ATOM 3239 C CA . LYS B 1 4 ? 95.119 77.256 -2.260 1.00 20.24 4 LYS B CA 1
ATOM 3240 C C . LYS B 1 4 ? 95.344 77.988 -0.943 1.00 20.29 4 LYS B C 1
ATOM 3241 O O . LYS B 1 4 ? 94.390 78.360 -0.254 1.00 16.64 4 LYS B O 1
ATOM 3247 N N . THR B 1 5 ? 96.608 78.200 -0.597 1.00 18.66 5 THR B N 1
ATOM 3248 C CA . THR B 1 5 ? 96.936 78.870 0.651 1.00 19.58 5 THR B CA 1
ATOM 3249 C C . THR B 1 5 ? 97.882 80.062 0.442 1.00 19.99 5 THR B C 1
ATOM 3250 O O . THR B 1 5 ? 98.410 80.266 -0.656 1.00 19.02 5 THR B O 1
ATOM 3254 N N . ASN B 1 6 ? 98.067 80.851 1.499 1.00 19.91 6 ASN B N 1
ATOM 3255 C CA . ASN B 1 6 ? 98.968 82.005 1.487 1.00 22.22 6 ASN B CA 1
ATOM 3256 C C . ASN B 1 6 ? 98.795 82.936 0.278 1.00 24.37 6 ASN B C 1
ATOM 3257 O O . ASN B 1 6 ? 99.770 83.259 -0.407 1.00 23.58 6 ASN B O 1
ATOM 3262 N N . ILE B 1 7 ? 97.562 83.374 0.027 1.00 25.38 7 ILE B N 1
ATOM 3263 C CA . ILE B 1 7 ? 97.279 84.256 -1.101 1.00 27.56 7 ILE B CA 1
ATOM 3264 C C . ILE B 1 7 ? 97.892 85.644 -0.860 1.00 28.32 7 ILE B C 1
ATOM 3265 O O . ILE B 1 7 ? 97.717 86.232 0.207 1.00 28.98 7 ILE B O 1
ATOM 3270 N N . ARG B 1 8 ? 98.613 86.162 -1.851 1.00 28.24 8 ARG B N 1
ATOM 3271 C CA . ARG B 1 8 ? 99.268 87.460 -1.712 1.00 29.23 8 ARG B CA 1
ATOM 3272 C C . ARG B 1 8 ? 98.500 88.643 -2.285 1.00 29.12 8 ARG B C 1
ATOM 3273 O O . ARG B 1 8 ? 98.927 89.790 -2.139 1.00 29.18 8 ARG B O 1
ATOM 3281 N N . HIS B 1 9 ? 97.377 88.365 -2.941 1.00 28.81 9 HIS B N 1
ATOM 3282 C CA . HIS B 1 9 ? 96.546 89.414 -3.525 1.00 28.55 9 HIS B CA 1
ATOM 3283 C C . HIS B 1 9 ? 95.366 88.835 -4.299 1.00 26.74 9 HIS B C 1
ATOM 3284 O O . HIS B 1 9 ? 95.452 87.748 -4.861 1.00 26.16 9 HIS B O 1
ATOM 3291 N N . LEU B 1 10 ? 94.260 89.569 -4.305 1.00 24.60 10 LEU B N 1
ATOM 3292 C CA . LEU B 1 10 ? 93.053 89.157 -5.009 1.00 24.23 10 LEU B CA 1
ATOM 3293 C C . LEU B 1 10 ? 92.476 90.363 -5.730 1.00 23.64 10 LEU B C 1
ATOM 3294 O O . LEU B 1 10 ? 92.217 91.393 -5.112 1.00 25.30 10 LEU B O 1
ATOM 3299 N N . HIS B 1 11 ? 92.280 90.240 -7.036 1.00 24.32 11 HIS B N 1
ATOM 3300 C CA . HIS B 1 11 ? 91.713 91.331 -7.814 1.00 25.30 11 HIS B CA 1
ATOM 3301 C C . HIS B 1 11 ? 90.996 90.817 -9.055 1.00 23.31 11 HIS B C 1
ATOM 3302 O O . HIS B 1 11 ? 91.401 89.820 -9.649 1.00 20.94 11 HIS B O 1
ATOM 3309 N N . GLY B 1 12 ? 89.913 91.488 -9.429 1.00 20.19 12 GLY B N 1
ATOM 3310 C CA . GLY B 1 12 ? 89.172 91.066 -10.599 1.00 18.52 12 GLY B CA 1
ATOM 3311 C C . GLY B 1 12 ? 87.673 91.242 -10.481 1.00 17.75 12 GLY B C 1
ATOM 3312 O O . GLY B 1 12 ? 87.144 91.587 -9.423 1.00 16.54 12 GLY B O 1
ATOM 3313 N N . ILE B 1 13 ? 86.987 91.007 -11.592 1.00 17.28 13 ILE B N 1
ATOM 3314 C CA . ILE B 1 13 ? 85.541 91.124 -11.642 1.00 18.07 13 ILE B CA 1
ATOM 3315 C C . ILE B 1 13 ? 84.926 89.736 -11.627 1.00 18.68 13 ILE B C 1
ATOM 3316 O O . ILE B 1 13 ? 85.380 88.850 -12.344 1.00 17.59 13 ILE B O 1
ATOM 3321 N N . ILE B 1 14 ? 83.900 89.548 -10.803 1.00 16.83 14 ILE B N 1
ATOM 3322 C CA . ILE B 1 14 ? 83.213 88.262 -10.727 1.00 16.68 14 ILE B CA 1
ATOM 3323 C C . ILE B 1 14 ? 81.711 88.472 -10.859 1.00 16.98 14 ILE B C 1
ATOM 3324 O O . ILE B 1 14 ? 81.159 89.420 -10.306 1.00 17.72 14 ILE B O 1
ATOM 3329 N N . ARG B 1 15 ? 81.055 87.598 -11.610 1.00 15.35 15 ARG B N 1
ATOM 3330 C CA . ARG B 1 15 ? 79.609 87.669 -11.770 1.00 15.11 15 ARG B CA 1
ATOM 3331 C C . ARG B 1 15 ? 79.117 86.379 -11.146 1.00 16.31 15 ARG B C 1
ATOM 3332 O O . ARG B 1 15 ? 79.097 85.341 -11.797 1.00 14.08 15 ARG B O 1
ATOM 3340 N N . VAL B 1 16 ? 78.763 86.439 -9.864 1.00 15.51 16 VAL B N 1
ATOM 3341 C CA . VAL B 1 16 ? 78.307 85.251 -9.152 1.00 16.24 16 VAL B CA 1
ATOM 3342 C C . VAL B 1 16 ? 77.113 84.621 -9.837 1.00 15.28 16 VAL B C 1
ATOM 3343 O O . VAL B 1 16 ? 76.369 85.295 -10.543 1.00 15.84 16 VAL B O 1
ATOM 3347 N N . PRO B 1 17 ? 76.926 83.304 -9.653 1.00 16.16 17 PRO B N 1
ATOM 3348 C CA . PRO B 1 17 ? 75.793 82.613 -10.272 1.00 15.42 17 PRO B CA 1
ATOM 3349 C C . PRO B 1 17 ? 74.480 83.078 -9.646 1.00 14.69 17 PRO B C 1
ATOM 3350 O O . PRO B 1 17 ? 74.474 83.755 -8.614 1.00 13.82 17 PRO B O 1
ATOM 3354 N N . GLY B 1 18 ? 73.374 82.703 -10.280 1.00 13.30 18 GLY B N 1
ATOM 3355 C CA . GLY B 1 18 ? 72.060 83.110 -9.822 1.00 11.10 18 GLY B CA 1
ATOM 3356 C C . GLY B 1 18 ? 71.641 82.829 -8.392 1.00 11.57 18 GLY B C 1
ATOM 3357 O O . GLY B 1 18 ? 72.131 81.903 -7.731 1.00 10.89 18 GLY B O 1
ATOM 3358 N N . ASP B 1 19 ? 70.698 83.646 -7.930 1.00 10.82 19 ASP B N 1
ATOM 3359 C CA . ASP B 1 19 ? 70.135 83.536 -6.592 1.00 9.97 19 ASP B CA 1
ATOM 3360 C C . ASP B 1 19 ? 69.388 82.214 -6.464 1.00 10.25 19 ASP B C 1
ATOM 3361 O O . ASP B 1 19 ? 68.439 81.948 -7.203 1.00 9.27 19 ASP B O 1
ATOM 3366 N N . LYS B 1 20 ? 69.830 81.392 -5.517 1.00 10.08 20 LYS B N 1
ATOM 3367 C CA . LYS B 1 20 ? 69.243 80.082 -5.279 1.00 10.72 20 LYS B CA 1
ATOM 3368 C C . LYS B 1 20 ? 67.758 80.110 -4.911 1.00 9.52 20 LYS B C 1
ATOM 3369 O O . LYS B 1 20 ? 66.958 79.346 -5.461 1.00 9.90 20 LYS B O 1
ATOM 3375 N N . SER B 1 21 ? 67.399 80.982 -3.977 1.00 9.12 21 SER B N 1
ATOM 3376 C CA . SER B 1 21 ? 66.020 81.092 -3.527 1.00 9.11 21 SER B CA 1
ATOM 3377 C C . SER B 1 21 ? 65.077 81.480 -4.662 1.00 10.53 21 SER B C 1
ATOM 3378 O O . SER B 1 21 ? 64.011 80.889 -4.817 1.00 9.12 21 SER B O 1
ATOM 3381 N N . ILE B 1 22 ? 65.470 82.480 -5.442 1.00 9.72 22 ILE B N 1
ATOM 3382 C CA . ILE B 1 22 ? 64.656 82.940 -6.563 1.00 9.53 22 ILE B CA 1
ATOM 3383 C C . ILE B 1 22 ? 64.601 81.908 -7.695 1.00 10.24 22 ILE B C 1
ATOM 3384 O O . ILE B 1 22 ? 63.565 81.742 -8.342 1.00 8.24 22 ILE B O 1
ATOM 3389 N N . SER B 1 23 ? 65.701 81.200 -7.925 1.00 8.99 23 SER B N 1
ATOM 3390 C CA . SER B 1 23 ? 65.719 80.193 -8.983 1.00 10.53 23 SER B CA 1
ATOM 3391 C C . SER B 1 23 ? 64.793 79.027 -8.612 1.00 8.92 23 SER B C 1
ATOM 3392 O O . SER B 1 23 ? 64.087 78.493 -9.466 1.00 9.05 23 SER B O 1
ATOM 3395 N N . HIS B 1 24 ? 64.786 78.639 -7.337 1.00 9.70 24 HIS B N 1
ATOM 3396 C CA . HIS B 1 24 ? 63.905 77.561 -6.876 1.00 9.80 24 HIS B CA 1
ATOM 3397 C C . HIS B 1 24 ? 62.456 77.964 -7.155 1.00 10.89 24 HIS B C 1
ATOM 3398 O O . HIS B 1 24 ? 61.658 77.181 -7.665 1.00 11.15 24 HIS B O 1
ATOM 3405 N N . ARG B 1 25 ? 62.128 79.201 -6.803 1.00 9.64 25 ARG B N 1
ATOM 3406 C CA . ARG B 1 25 ? 60.782 79.721 -6.979 1.00 9.65 25 ARG B CA 1
ATOM 3407 C C . ARG B 1 25 ? 60.393 79.917 -8.445 1.00 9.09 25 ARG B C 1
ATOM 3408 O O . ARG B 1 25 ? 59.220 79.776 -8.800 1.00 11.50 25 ARG B O 1
ATOM 3416 N N . SER B 1 26 ? 61.361 80.235 -9.300 1.00 9.57 26 SER B N 1
ATOM 3417 C CA . SER B 1 26 ? 61.054 80.423 -10.713 1.00 10.04 26 SER B CA 1
ATOM 3418 C C . SER B 1 26 ? 60.503 79.113 -11.286 1.00 12.09 26 SER B C 1
ATOM 3419 O O . SER B 1 26 ? 59.637 79.122 -12.160 1.00 13.07 26 SER B O 1
ATOM 3422 N N . ILE B 1 27 ? 60.987 77.984 -10.776 1.00 9.97 27 ILE B N 1
ATOM 3423 C CA . ILE B 1 27 ? 60.518 76.685 -11.254 1.00 9.11 27 ILE B CA 1
ATOM 3424 C C . ILE B 1 27 ? 59.138 76.342 -10.688 1.00 9.03 27 ILE B C 1
ATOM 3425 O O . ILE B 1 27 ? 58.295 75.780 -11.388 1.00 8.85 27 ILE B O 1
ATOM 3430 N N . ILE B 1 28 ? 58.910 76.673 -9.418 1.00 9.93 28 ILE B N 1
ATOM 3431 C CA . ILE B 1 28 ? 57.620 76.391 -8.792 1.00 8.90 28 ILE B CA 1
ATOM 3432 C C . ILE B 1 28 ? 56.514 77.236 -9.409 1.00 8.52 28 ILE B C 1
ATOM 3433 O O . ILE B 1 28 ? 55.468 76.710 -9.786 1.00 10.33 28 ILE B O 1
ATOM 3438 N N . PHE B 1 29 ? 56.738 78.544 -9.496 1.00 9.47 29 PHE B N 1
ATOM 3439 C CA . PHE B 1 29 ? 55.751 79.442 -10.092 1.00 9.72 29 PHE B CA 1
ATOM 3440 C C . PHE B 1 29 ? 55.540 79.076 -11.563 1.00 10.62 29 PHE B C 1
ATOM 3441 O O . PHE B 1 29 ? 54.412 79.045 -12.045 1.00 11.36 29 PHE B O 1
ATOM 3449 N N . GLY B 1 30 ? 56.631 78.799 -12.271 1.00 9.83 30 GLY B N 1
ATOM 3450 C CA . GLY B 1 30 ? 56.523 78.428 -13.673 1.00 9.09 30 GLY B CA 1
ATOM 3451 C C . GLY B 1 30 ? 55.639 77.205 -13.858 1.00 10.29 30 GLY B C 1
ATOM 3452 O O . GLY B 1 30 ? 54.869 77.124 -14.817 1.00 12.26 30 GLY B O 1
ATOM 3453 N N . SER B 1 31 ? 55.737 76.255 -12.931 1.00 8.45 31 SER B N 1
ATOM 3454 C CA . SER B 1 31 ? 54.943 75.029 -12.993 1.00 9.59 31 SER B CA 1
ATOM 3455 C C . SER B 1 31 ? 53.468 75.222 -12.649 1.00 9.44 31 SER B C 1
ATOM 3456 O O . SER B 1 31 ? 52.597 74.654 -13.312 1.00 12.85 31 SER B O 1
ATOM 3459 N N . LEU B 1 32 ? 53.194 76.010 -11.613 1.00 10.41 32 LEU B N 1
ATOM 3460 C CA . LEU B 1 32 ? 51.823 76.264 -11.165 1.00 11.67 32 LEU B CA 1
ATOM 3461 C C . LEU B 1 32 ? 51.049 77.254 -12.037 1.00 13.51 32 LEU B C 1
ATOM 3462 O O . LEU B 1 32 ? 49.822 77.315 -11.978 1.00 12.39 32 LEU B O 1
ATOM 3467 N N . ALA B 1 33 ? 51.763 78.035 -12.836 1.00 12.27 33 ALA B N 1
ATOM 3468 C CA . ALA B 1 33 ? 51.109 79.014 -13.690 1.00 12.11 33 ALA B CA 1
ATOM 3469 C C . ALA B 1 33 ? 50.528 78.378 -14.942 1.00 11.87 33 ALA B C 1
ATOM 3470 O O . ALA B 1 33 ? 50.721 77.191 -15.211 1.00 12.45 33 ALA B O 1
ATOM 3472 N N . GLU B 1 34 ? 49.796 79.183 -15.697 1.00 10.93 34 GLU B N 1
ATOM 3473 C CA . GLU B 1 34 ? 49.221 78.739 -16.954 1.00 13.06 34 GLU B CA 1
ATOM 3474 C C . GLU B 1 34 ? 50.043 79.454 -18.008 1.00 13.30 34 GLU B C 1
ATOM 3475 O O . GLU B 1 34 ? 50.373 80.634 -17.857 1.00 12.32 34 GLU B O 1
ATOM 3481 N N . GLY B 1 35 ? 50.389 78.737 -19.068 1.00 13.92 35 GLY B N 1
ATOM 3482 C CA . GLY B 1 35 ? 51.204 79.336 -20.102 1.00 11.34 35 GLY B CA 1
ATOM 3483 C C . GLY B 1 35 ? 52.664 78.992 -19.873 1.00 13.68 35 GLY B C 1
ATOM 3484 O O . GLY B 1 35 ? 53.016 78.290 -18.921 1.00 13.71 35 GLY B O 1
ATOM 3485 N N . GLU B 1 36 ? 53.515 79.516 -20.742 1.00 12.87 36 GLU B N 1
ATOM 3486 C CA . GLU B 1 36 ? 54.945 79.262 -20.696 1.00 12.22 36 GLU B CA 1
ATOM 3487 C C . GLU B 1 36 ? 55.748 80.237 -19.831 1.00 13.52 36 GLU B C 1
ATOM 3488 O O . GLU B 1 36 ? 55.459 81.435 -19.790 1.00 9.73 36 GLU B O 1
ATOM 3494 N N . THR B 1 37 ? 56.761 79.711 -19.144 1.00 10.79 37 THR B N 1
ATOM 3495 C CA . THR B 1 37 ? 57.646 80.537 -18.327 1.00 10.72 37 THR B CA 1
ATOM 3496 C C . THR B 1 37 ? 59.084 80.278 -18.781 1.00 10.65 37 THR B C 1
ATOM 3497 O O . THR B 1 37 ? 59.461 79.137 -19.034 1.00 12.57 37 THR B O 1
ATOM 3501 N N . LYS B 1 38 ? 59.870 81.342 -18.921 1.00 11.01 38 LYS B N 1
ATOM 3502 C CA . LYS B 1 38 ? 61.267 81.211 -19.325 1.00 13.94 38 LYS B CA 1
ATOM 3503 C C . LYS B 1 38 ? 62.161 81.829 -18.247 1.00 13.09 38 LYS B C 1
ATOM 3504 O O . LYS B 1 38 ? 61.931 82.958 -17.813 1.00 12.51 38 LYS B O 1
ATOM 3510 N N . VAL B 1 39 ? 63.166 81.079 -17.806 1.00 12.07 39 VAL B N 1
ATOM 3511 C CA . VAL B 1 39 ? 64.079 81.573 -16.776 1.00 12.31 39 VAL B CA 1
ATOM 3512 C C . VAL B 1 39 ? 65.472 81.785 -17.352 1.00 12.36 39 VAL B C 1
ATOM 3513 O O . VAL B 1 39 ? 66.049 80.879 -17.955 1.00 12.59 39 VAL B O 1
ATOM 3517 N N . TYR B 1 40 ? 65.995 82.993 -17.161 1.00 12.58 40 TYR B N 1
ATOM 3518 C CA . TYR B 1 40 ? 67.320 83.368 -17.640 1.00 11.62 40 TYR B CA 1
ATOM 3519 C C . TYR B 1 40 ? 68.308 83.505 -16.479 1.00 11.81 40 TYR B C 1
ATOM 3520 O O . TYR B 1 40 ? 67.945 83.981 -15.401 1.00 10.50 40 TYR B O 1
ATOM 3529 N N . ASP B 1 41 ? 69.551 83.086 -16.712 1.00 11.31 41 ASP B N 1
ATOM 3530 C CA . ASP B 1 41 ? 70.619 83.145 -15.712 1.00 11.89 41 ASP B CA 1
ATOM 3531 C C . ASP B 1 41 ? 70.272 82.393 -14.426 1.00 13.13 41 ASP B C 1
ATOM 3532 O O . ASP B 1 41 ? 70.660 82.797 -13.317 1.00 10.23 41 ASP B O 1
ATOM 3537 N N . ILE B 1 42 ? 69.552 81.288 -14.579 1.00 12.08 42 ILE B N 1
ATOM 3538 C CA . ILE B 1 42 ? 69.159 80.486 -13.432 1.00 11.19 42 ILE B CA 1
ATOM 3539 C C . ILE B 1 42 ? 70.382 79.821 -12.817 1.00 10.30 42 ILE B C 1
ATOM 3540 O O . ILE B 1 42 ? 71.382 79.574 -13.497 1.00 8.75 42 ILE B O 1
ATOM 3545 N N . LEU B 1 43 ? 70.289 79.534 -11.524 1.00 9.88 43 LEU B N 1
ATOM 3546 C CA . LEU B 1 43 ? 71.368 78.872 -10.799 1.00 11.32 43 LEU B CA 1
ATOM 3547 C C . LEU B 1 43 ? 71.274 77.387 -11.162 1.00 11.43 43 LEU B C 1
ATOM 3548 O O . LEU B 1 43 ? 70.216 76.776 -11.034 1.00 9.03 43 LEU B O 1
ATOM 3553 N N . ARG B 1 44 ? 72.380 76.814 -11.621 1.00 11.85 44 ARG B N 1
ATOM 3554 C CA . ARG B 1 44 ? 72.398 75.413 -12.016 1.00 15.87 44 ARG B CA 1
ATOM 3555 C C . ARG B 1 44 ? 72.991 74.515 -10.935 1.00 15.47 44 ARG B C 1
ATOM 3556 O O . ARG B 1 44 ? 73.380 73.379 -11.201 1.00 15.69 44 ARG B O 1
ATOM 3564 N N . GLY B 1 45 ? 73.069 75.036 -9.717 1.00 15.13 45 GLY B N 1
ATOM 3565 C CA . GLY B 1 45 ? 73.581 74.252 -8.612 1.00 14.91 45 GLY B CA 1
ATOM 3566 C C . GLY B 1 45 ? 72.654 73.076 -8.377 1.00 14.15 45 GLY B C 1
ATOM 3567 O O . GLY B 1 45 ? 71.465 73.146 -8.684 1.00 14.56 45 GLY B O 1
ATOM 3568 N N . GLU B 1 46 ? 73.195 71.998 -7.822 1.00 13.62 46 GLU B N 1
ATOM 3569 C CA . GLU B 1 46 ? 72.427 70.787 -7.564 1.00 15.02 46 GLU B CA 1
ATOM 3570 C C . GLU B 1 46 ? 71.086 70.973 -6.858 1.00 13.28 46 GLU B C 1
ATOM 3571 O O . GLU B 1 46 ? 70.131 70.267 -7.169 1.00 13.11 46 GLU B O 1
ATOM 3577 N N . ASP B 1 47 ? 70.993 71.901 -5.912 1.00 12.60 47 ASP B N 1
ATOM 3578 C CA . ASP B 1 47 ? 69.712 72.099 -5.234 1.00 10.21 47 ASP B CA 1
ATOM 3579 C C . ASP B 1 47 ? 68.613 72.516 -6.206 1.00 10.83 47 ASP B C 1
ATOM 3580 O O . ASP B 1 47 ? 67.489 72.020 -6.120 1.00 9.87 47 ASP B O 1
ATOM 3585 N N . VAL B 1 48 ? 68.930 73.431 -7.122 1.00 10.05 48 VAL B N 1
ATOM 3586 C CA . VAL B 1 48 ? 67.948 73.901 -8.100 1.00 10.09 48 VAL B CA 1
ATOM 3587 C C . VAL B 1 48 ? 67.634 72.792 -9.093 1.00 11.76 48 VAL B C 1
ATOM 3588 O O . VAL B 1 48 ? 66.493 72.631 -9.525 1.00 11.08 48 VAL B O 1
ATOM 3592 N N . LEU B 1 49 ? 68.660 72.035 -9.459 1.00 12.81 49 LEU B N 1
ATOM 3593 C CA . LEU B 1 49 ? 68.499 70.921 -10.378 1.00 14.20 49 LEU B CA 1
ATOM 3594 C C . LEU B 1 49 ? 67.538 69.916 -9.744 1.00 12.60 49 LEU B C 1
ATOM 3595 O O . LEU B 1 49 ? 66.719 69.307 -10.435 1.00 13.14 49 LEU B O 1
ATOM 3600 N N . SER B 1 50 ? 67.633 69.750 -8.425 1.00 12.00 50 SER B N 1
ATOM 3601 C CA . SER B 1 50 ? 66.748 68.834 -7.709 1.00 12.16 50 SER B CA 1
ATOM 3602 C C . SER B 1 50 ? 65.299 69.300 -7.860 1.00 12.34 50 SER B C 1
ATOM 3603 O O . SER B 1 50 ? 64.410 68.513 -8.181 1.00 10.60 50 SER B O 1
ATOM 3606 N N . THR B 1 51 ? 65.063 70.583 -7.612 1.00 10.44 51 THR B N 1
ATOM 3607 C CA . THR B 1 51 ? 63.722 71.138 -7.733 1.00 10.51 51 THR B CA 1
ATOM 3608 C C . THR B 1 51 ? 63.160 70.915 -9.137 1.00 11.10 51 THR B C 1
ATOM 3609 O O . THR B 1 51 ? 61.985 70.560 -9.293 1.00 11.46 51 THR B O 1
ATOM 3613 N N . MET B 1 52 ? 63.999 71.118 -10.151 1.00 9.49 52 MET B N 1
ATOM 3614 C CA . MET B 1 52 ? 63.572 70.933 -11.531 1.00 11.15 52 MET B CA 1
ATOM 3615 C C . MET B 1 52 ? 63.183 69.489 -11.815 1.00 10.89 52 MET B C 1
ATOM 3616 O O . MET B 1 52 ? 62.124 69.235 -12.384 1.00 8.98 52 MET B O 1
ATOM 3621 N N . GLN B 1 53 ? 64.027 68.540 -11.416 1.00 10.46 53 GLN B N 1
ATOM 3622 C CA . GLN B 1 53 ? 63.708 67.140 -11.667 1.00 11.66 53 GLN B CA 1
ATOM 3623 C C . GLN B 1 53 ? 62.441 66.698 -10.932 1.00 9.82 53 GLN B C 1
ATOM 3624 O O . GLN B 1 53 ? 61.714 65.829 -11.412 1.00 10.41 53 GLN B O 1
ATOM 3630 N N . VAL B 1 54 ? 62.173 67.298 -9.776 1.00 11.42 54 VAL B N 1
ATOM 3631 C CA . VAL B 1 54 ? 60.973 66.959 -9.014 1.00 8.92 54 VAL B CA 1
ATOM 3632 C C . VAL B 1 54 ? 59.713 67.297 -9.818 1.00 11.09 54 VAL B C 1
ATOM 3633 O O . VAL B 1 54 ? 58.809 66.475 -9.946 1.00 9.07 54 VAL B O 1
ATOM 3637 N N . PHE B 1 55 ? 59.647 68.506 -10.360 1.00 10.28 55 PHE B N 1
ATOM 3638 C CA . PHE B 1 55 ? 58.474 68.880 -11.134 1.00 11.00 55 PHE B CA 1
ATOM 3639 C C . PHE B 1 55 ? 58.345 68.099 -12.439 1.00 11.62 55 PHE B C 1
ATOM 3640 O O . PHE B 1 55 ? 57.237 67.881 -12.920 1.00 12.47 55 PHE B O 1
ATOM 3648 N N . ARG B 1 56 ? 59.465 67.669 -13.011 1.00 12.45 56 ARG B N 1
ATOM 3649 C CA . ARG B 1 56 ? 59.387 66.873 -14.228 1.00 13.06 56 ARG B CA 1
ATOM 3650 C C . ARG B 1 56 ? 58.772 65.533 -13.841 1.00 12.87 56 ARG B C 1
ATOM 3651 O O . ARG B 1 56 ? 57.952 64.987 -14.578 1.00 11.63 56 ARG B O 1
ATOM 3659 N N . ASP B 1 57 ? 59.157 65.015 -12.674 1.00 11.56 57 ASP B N 1
ATOM 3660 C CA . ASP B 1 57 ? 58.616 63.745 -12.196 1.00 12.79 57 ASP B CA 1
ATOM 3661 C C . ASP B 1 57 ? 57.124 63.896 -11.926 1.00 13.42 57 ASP B C 1
ATOM 3662 O O . ASP B 1 57 ? 56.391 62.916 -11.911 1.00 11.68 57 ASP B O 1
ATOM 3667 N N . LEU B 1 58 ? 56.686 65.129 -11.696 1.00 10.51 58 LEU B N 1
ATOM 3668 C CA . LEU B 1 58 ? 55.282 65.406 -11.440 1.00 10.80 58 LEU B CA 1
ATOM 3669 C C . LEU B 1 58 ? 54.559 65.732 -12.755 1.00 10.18 58 LEU B C 1
ATOM 3670 O O . LEU B 1 58 ? 53.423 66.196 -12.750 1.00 11.50 58 LEU B O 1
ATOM 3675 N N . GLY B 1 59 ? 55.233 65.500 -13.879 1.00 10.88 59 GLY B N 1
ATOM 3676 C CA . GLY B 1 59 ? 54.618 65.734 -15.179 1.00 10.83 59 GLY B CA 1
ATOM 3677 C C . GLY B 1 59 ? 54.815 67.085 -15.846 1.00 11.63 59 GLY B C 1
ATOM 3678 O O . GLY B 1 59 ? 54.227 67.349 -16.895 1.00 13.08 59 GLY B O 1
ATOM 3679 N N . VAL B 1 60 ? 55.638 67.947 -15.266 1.00 11.71 60 VAL B N 1
ATOM 3680 C CA . VAL B 1 60 ? 55.859 69.263 -15.860 1.00 11.43 60 VAL B CA 1
ATOM 3681 C C . VAL B 1 60 ? 57.000 69.254 -16.871 1.00 12.27 60 VAL B C 1
ATOM 3682 O O . VAL B 1 60 ? 58.091 68.767 -16.578 1.00 11.40 60 VAL B O 1
ATOM 3686 N N . GLU B 1 61 ? 56.736 69.785 -18.064 1.00 13.97 61 GLU B N 1
ATOM 3687 C CA . GLU B 1 61 ? 57.752 69.878 -19.114 1.00 17.32 61 GLU B CA 1
ATOM 3688 C C . GLU B 1 61 ? 58.685 71.031 -18.776 1.00 15.84 61 GLU B C 1
ATOM 3689 O O . GLU B 1 61 ? 58.263 72.186 -18.743 1.00 15.25 61 GLU B O 1
ATOM 3695 N N . ILE B 1 62 ? 59.949 70.713 -18.529 1.00 16.45 62 ILE B N 1
ATOM 3696 C CA . ILE B 1 62 ? 60.949 71.718 -18.204 1.00 15.35 62 ILE B CA 1
ATOM 3697 C C . ILE B 1 62 ? 62.170 71.466 -19.072 1.00 17.40 62 ILE B C 1
ATOM 3698 O O . ILE B 1 62 ? 62.907 70.503 -18.865 1.00 17.92 62 ILE B O 1
ATOM 3703 N N . GLU B 1 63 ? 62.372 72.343 -20.049 1.00 18.50 63 GLU B N 1
ATOM 3704 C CA . GLU B 1 63 ? 63.481 72.231 -20.988 1.00 18.89 63 GLU B CA 1
ATOM 3705 C C . GLU B 1 63 ? 64.621 73.219 -20.737 1.00 18.24 63 GLU B C 1
ATOM 3706 O O . GLU B 1 63 ? 64.401 74.419 -20.559 1.00 17.80 63 GLU B O 1
ATOM 3712 N N . ASP B 1 64 ? 65.842 72.698 -20.732 1.00 16.77 64 ASP B N 1
ATOM 3713 C CA . ASP B 1 64 ? 67.038 73.511 -20.541 1.00 18.00 64 ASP B CA 1
ATOM 3714 C C . ASP B 1 64 ? 67.732 73.491 -21.900 1.00 17.58 64 ASP B C 1
ATOM 3715 O O . ASP B 1 64 ? 68.333 72.490 -22.286 1.00 16.91 64 ASP B O 1
ATOM 3720 N N . LYS B 1 65 ? 67.644 74.599 -22.624 1.00 15.68 65 LYS B N 1
ATOM 3721 C CA . LYS B 1 65 ? 68.219 74.672 -23.966 1.00 17.57 65 LYS B CA 1
ATOM 3722 C C . LYS B 1 65 ? 68.951 75.984 -24.209 1.00 15.80 65 LYS B C 1
ATOM 3723 O O . LYS B 1 65 ? 68.391 77.063 -24.025 1.00 15.09 65 LYS B O 1
ATOM 3729 N N . ASP B 1 66 ? 70.207 75.878 -24.626 1.00 14.83 66 ASP B N 1
ATOM 3730 C CA . ASP B 1 66 ? 71.033 77.043 -24.899 1.00 16.63 66 ASP B CA 1
ATOM 3731 C C . ASP B 1 66 ? 71.036 78.038 -23.733 1.00 17.93 66 ASP B C 1
ATOM 3732 O O . ASP B 1 66 ? 70.938 79.246 -23.935 1.00 18.16 66 ASP B O 1
ATOM 3737 N N . GLY B 1 67 ? 71.138 77.517 -22.514 1.00 18.66 67 GLY B N 1
ATOM 3738 C CA . GLY B 1 67 ? 71.191 78.370 -21.341 1.00 19.27 67 GLY B CA 1
ATOM 3739 C C . GLY B 1 67 ? 69.881 78.962 -20.875 1.00 17.92 67 GLY B C 1
ATOM 3740 O O . GLY B 1 67 ? 69.863 79.801 -19.976 1.00 17.06 67 GLY B O 1
ATOM 3741 N N . VAL B 1 68 ? 68.778 78.525 -21.466 1.00 16.42 68 VAL B N 1
ATOM 3742 C CA . VAL B 1 68 ? 67.474 79.045 -21.083 1.00 15.38 68 VAL B CA 1
ATOM 3743 C C . VAL B 1 68 ? 66.556 77.937 -20.602 1.00 14.75 68 VAL B C 1
ATOM 3744 O O . VAL B 1 68 ? 66.471 76.880 -21.220 1.00 15.49 68 VAL B O 1
ATOM 3748 N N . ILE B 1 69 ? 65.874 78.183 -19.489 1.00 12.44 69 ILE B N 1
ATOM 3749 C CA . ILE B 1 69 ? 64.938 77.214 -18.940 1.00 12.34 69 ILE B CA 1
ATOM 3750 C C . ILE B 1 69 ? 63.539 77.620 -19.385 1.00 11.90 69 ILE B C 1
ATOM 3751 O O . ILE B 1 69 ? 63.133 78.764 -19.194 1.00 14.64 69 ILE B O 1
ATOM 3756 N N . THR B 1 70 ? 62.807 76.688 -19.982 1.00 10.31 70 THR B N 1
ATOM 3757 C CA . THR B 1 70 ? 61.450 76.970 -20.427 1.00 11.10 70 THR B CA 1
ATOM 3758 C C . THR B 1 70 ? 60.496 75.982 -19.759 1.00 13.20 70 THR B C 1
ATOM 3759 O O . THR B 1 70 ? 60.616 74.769 -19.943 1.00 12.70 70 THR B O 1
ATOM 3763 N N . VAL B 1 71 ? 59.559 76.506 -18.974 1.00 10.08 71 VAL B N 1
ATOM 3764 C CA . VAL B 1 71 ? 58.597 75.663 -18.278 1.00 12.22 71 VAL B CA 1
ATOM 3765 C C . VAL B 1 71 ? 57.196 75.770 -18.866 1.00 10.76 71 VAL B C 1
ATOM 3766 O O . VAL B 1 71 ? 56.675 76.872 -19.056 1.00 12.47 71 VAL B O 1
ATOM 3770 N N . GLN B 1 72 ? 56.590 74.623 -19.158 1.00 13.23 72 GLN B N 1
ATOM 3771 C CA . GLN B 1 72 ? 55.229 74.594 -19.685 1.00 11.76 72 GLN B CA 1
ATOM 3772 C C . GLN B 1 72 ? 54.325 74.436 -18.465 1.00 10.51 72 GLN B C 1
ATOM 3773 O O . GLN B 1 72 ? 54.134 73.333 -17.970 1.00 11.38 72 GLN B O 1
ATOM 3779 N N . GLY B 1 73 ? 53.787 75.544 -17.970 1.00 12.55 73 GLY B N 1
ATOM 3780 C CA . GLY B 1 73 ? 52.930 75.490 -16.795 1.00 11.69 73 GLY B CA 1
ATOM 3781 C C . GLY B 1 73 ? 51.772 74.514 -16.900 1.00 11.70 73 GLY B C 1
ATOM 3782 O O . GLY B 1 73 ? 51.212 74.314 -17.978 1.00 11.34 73 GLY B O 1
ATOM 3783 N N . VAL B 1 74 ? 51.404 73.910 -15.773 1.00 12.14 74 VAL B N 1
ATOM 3784 C CA . VAL B 1 74 ? 50.302 72.958 -15.741 1.00 11.56 74 VAL B CA 1
ATOM 3785 C C . VAL B 1 74 ? 49.094 73.480 -14.960 1.00 13.74 74 VAL B C 1
ATOM 3786 O O . VAL B 1 74 ? 48.109 72.764 -14.773 1.00 13.71 74 VAL B O 1
ATOM 3790 N N . GLY B 1 75 ? 49.163 74.730 -14.512 1.00 12.81 75 GLY B N 1
ATOM 3791 C CA . GLY B 1 75 ? 48.057 75.294 -13.753 1.00 12.33 75 GLY B CA 1
ATOM 3792 C C . GLY B 1 75 ? 48.150 74.966 -12.271 1.00 12.74 75 GLY B C 1
ATOM 3793 O O . GLY B 1 75 ? 48.941 74.111 -11.867 1.00 11.78 75 GLY B O 1
ATOM 3794 N N . MET B 1 76 ? 47.315 75.621 -11.469 1.00 12.74 76 MET B N 1
ATOM 3795 C CA . MET B 1 76 ? 47.318 75.452 -10.016 1.00 13.22 76 MET B CA 1
ATOM 3796 C C . MET B 1 76 ? 46.961 74.058 -9.484 1.00 14.51 76 MET B C 1
ATOM 3797 O O . MET B 1 76 ? 47.225 73.745 -8.321 1.00 13.42 76 MET B O 1
ATOM 3802 N N . ALA B 1 77 ? 46.358 73.225 -10.321 1.00 14.99 77 ALA B N 1
ATOM 3803 C CA . ALA B 1 77 ? 46.000 71.872 -9.904 1.00 15.86 77 ALA B CA 1
ATOM 3804 C C . ALA B 1 77 ? 46.325 70.897 -11.028 1.00 16.74 77 ALA B C 1
ATOM 3805 O O . ALA B 1 77 ? 45.526 70.017 -11.338 1.00 18.75 77 ALA B O 1
ATOM 3807 N N . GLY B 1 78 ? 47.505 71.050 -11.627 1.00 14.92 78 GLY B N 1
ATOM 3808 C CA . GLY B 1 78 ? 47.890 70.182 -12.728 1.00 14.47 78 GLY B CA 1
ATOM 3809 C C . GLY B 1 78 ? 49.007 69.189 -12.461 1.00 14.67 78 GLY B C 1
ATOM 3810 O O . GLY B 1 78 ? 49.452 68.504 -13.378 1.00 11.97 78 GLY B O 1
ATOM 3811 N N . LEU B 1 79 ? 49.466 69.095 -11.219 1.00 13.19 79 LEU B N 1
ATOM 3812 C CA . LEU B 1 79 ? 50.541 68.160 -10.904 1.00 14.48 79 LEU B CA 1
ATOM 3813 C C . LEU B 1 79 ? 50.016 66.726 -10.823 1.00 14.26 79 LEU B C 1
ATOM 3814 O O . LEU B 1 79 ? 48.934 66.481 -10.292 1.00 13.61 79 LEU B O 1
ATOM 3819 N N . LYS B 1 80 ? 50.787 65.788 -11.366 1.00 15.22 80 LYS B N 1
ATOM 3820 C CA . LYS B 1 80 ? 50.399 64.379 -11.382 1.00 17.33 80 LYS B CA 1
ATOM 3821 C C . LYS B 1 80 ? 51.329 63.502 -10.546 1.00 16.70 80 LYS B C 1
ATOM 3822 O O . LYS B 1 80 ? 52.512 63.814 -10.369 1.00 16.01 80 LYS B O 1
ATOM 3828 N N . ALA B 1 81 ? 50.794 62.395 -10.046 1.00 15.74 81 ALA B N 1
ATOM 3829 C CA . ALA B 1 81 ? 51.586 61.474 -9.234 1.00 16.23 81 ALA B CA 1
ATOM 3830 C C . ALA B 1 81 ? 52.857 61.057 -9.970 1.00 14.52 81 ALA B C 1
ATOM 3831 O O . ALA B 1 81 ? 52.822 60.754 -11.156 1.00 13.00 81 ALA B O 1
ATOM 3833 N N . PRO B 1 82 ? 54.000 61.042 -9.267 1.00 14.64 82 PRO B N 1
ATOM 3834 C CA . PRO B 1 82 ? 55.272 60.658 -9.876 1.00 14.94 82 PRO B CA 1
ATOM 3835 C C . PRO B 1 82 ? 55.420 59.139 -9.896 1.00 17.05 82 PRO B C 1
ATOM 3836 O O . PRO B 1 82 ? 54.793 58.443 -9.100 1.00 16.37 82 PRO B O 1
ATOM 3840 N N . GLN B 1 83 ? 56.245 58.632 -10.805 1.00 17.00 83 GLN B N 1
ATOM 3841 C CA . GLN B 1 83 ? 56.470 57.195 -10.906 1.00 20.17 83 GLN B CA 1
ATOM 3842 C C . GLN B 1 83 ? 57.119 56.653 -9.632 1.00 19.85 83 GLN B C 1
ATOM 3843 O O . GLN B 1 83 ? 56.733 55.600 -9.126 1.00 17.82 83 GLN B O 1
ATOM 3849 N N . ASN B 1 84 ? 58.102 57.387 -9.122 1.00 19.46 84 ASN B N 1
ATOM 3850 C CA . ASN B 1 84 ? 58.821 56.997 -7.915 1.00 18.89 84 ASN B CA 1
ATOM 3851 C C . ASN B 1 84 ? 58.818 58.134 -6.909 1.00 17.57 84 ASN B C 1
ATOM 3852 O O . ASN B 1 84 ? 58.285 59.213 -7.177 1.00 17.60 84 ASN B O 1
ATOM 3857 N N . ALA B 1 85 ? 59.429 57.886 -5.756 1.00 14.22 85 ALA B N 1
ATOM 3858 C CA . ALA B 1 85 ? 59.516 58.886 -4.707 1.00 14.67 85 ALA B CA 1
ATOM 3859 C C . ALA B 1 85 ? 60.281 60.099 -5.243 1.00 13.81 85 ALA B C 1
ATOM 3860 O O . ALA B 1 85 ? 61.115 59.965 -6.139 1.00 12.48 85 ALA B O 1
ATOM 3862 N N . LEU B 1 86 ? 59.987 61.275 -4.697 1.00 13.21 86 LEU B N 1
ATOM 3863 C CA . LEU B 1 86 ? 60.636 62.515 -5.123 1.00 12.93 86 LEU B CA 1
ATOM 3864 C C . LEU B 1 86 ? 61.980 62.702 -4.412 1.00 12.17 86 LEU B C 1
ATOM 3865 O O . LEU B 1 86 ? 62.048 62.704 -3.182 1.00 12.08 86 LEU B O 1
ATOM 3870 N N . ASN B 1 87 ? 63.041 62.864 -5.201 1.00 12.12 87 ASN B N 1
ATOM 3871 C CA . ASN B 1 87 ? 64.392 63.026 -4.668 1.00 13.39 87 ASN B CA 1
ATOM 3872 C C . ASN B 1 87 ? 64.711 64.496 -4.412 1.00 12.87 87 ASN B C 1
ATOM 3873 O O . ASN B 1 87 ? 65.008 65.253 -5.334 1.00 13.42 87 ASN B O 1
ATOM 3878 N N . MET B 1 88 ? 64.658 64.877 -3.143 1.00 13.64 88 MET B N 1
ATOM 3879 C CA . MET B 1 88 ? 64.904 66.249 -2.711 1.00 13.40 88 MET B CA 1
ATOM 3880 C C . MET B 1 88 ? 66.395 66.560 -2.533 1.00 12.44 88 MET B C 1
ATOM 3881 O O . MET B 1 88 ? 66.781 67.713 -2.331 1.00 10.14 88 MET B O 1
ATOM 3886 N N . GLY B 1 89 ? 67.227 65.525 -2.603 1.00 12.13 89 GLY B N 1
ATOM 3887 C CA . GLY B 1 89 ? 68.663 65.714 -2.470 1.00 13.55 89 GLY B CA 1
ATOM 3888 C C . GLY B 1 89 ? 69.147 66.355 -1.180 1.00 11.36 89 GLY B C 1
ATOM 3889 O O . GLY B 1 89 ? 68.914 65.834 -0.089 1.00 14.48 89 GLY B O 1
ATOM 3890 N N . ASN B 1 90 ? 69.826 67.490 -1.321 1.00 11.23 90 ASN B N 1
ATOM 3891 C CA . ASN B 1 90 ? 70.391 68.250 -0.205 1.00 11.42 90 ASN B CA 1
ATOM 3892 C C . ASN B 1 90 ? 69.560 69.506 0.081 1.00 11.28 90 ASN B C 1
ATOM 3893 O O . ASN B 1 90 ? 69.805 70.226 1.052 1.00 9.09 90 ASN B O 1
ATOM 3898 N N . SER B 1 91 ? 68.561 69.735 -0.763 1.00 9.84 91 SER B N 1
ATOM 3899 C CA . SER B 1 91 ? 67.716 70.922 -0.694 1.00 10.04 91 SER B CA 1
ATOM 3900 C C . SER B 1 91 ? 66.542 70.993 0.281 1.00 8.80 91 SER B C 1
ATOM 3901 O O . SER B 1 91 ? 65.492 70.399 0.050 1.00 10.37 91 SER B O 1
ATOM 3904 N N . GLY B 1 92 ? 66.717 71.751 1.357 1.00 8.54 92 GLY B N 1
ATOM 3905 C CA . GLY B 1 92 ? 65.640 71.931 2.315 1.00 10.14 92 GLY B CA 1
ATOM 3906 C C . GLY B 1 92 ? 64.591 72.846 1.697 1.00 9.09 92 GLY B C 1
ATOM 3907 O O . GLY B 1 92 ? 63.390 72.667 1.904 1.00 8.93 92 GLY B O 1
ATOM 3908 N N . THR B 1 93 ? 65.036 73.827 0.921 1.00 9.91 93 THR B N 1
ATOM 3909 C CA . THR B 1 93 ? 64.100 74.742 0.262 1.00 8.48 93 THR B CA 1
ATOM 3910 C C . THR B 1 93 ? 63.130 73.928 -0.593 1.00 9.46 93 THR B C 1
ATOM 3911 O O . THR B 1 93 ? 61.918 74.162 -0.575 1.00 10.93 93 THR B O 1
ATOM 3915 N N . SER B 1 94 ? 63.672 72.959 -1.325 1.00 7.84 94 SER B N 1
ATOM 3916 C CA . SER B 1 94 ? 62.863 72.108 -2.190 1.00 9.19 94 SER B CA 1
ATOM 3917 C C . SER B 1 94 ? 61.772 71.365 -1.434 1.00 8.20 94 SER B C 1
ATOM 3918 O O . SER B 1 94 ? 60.588 71.533 -1.721 1.00 8.76 94 SER B O 1
ATOM 3921 N N . ILE B 1 95 ? 62.170 70.552 -0.463 1.00 9.28 95 ILE B N 1
ATOM 3922 C CA . ILE B 1 95 ? 61.207 69.755 0.286 1.00 9.90 95 ILE B CA 1
ATOM 3923 C C . ILE B 1 95 ? 60.190 70.558 1.086 1.00 10.48 95 ILE B C 1
ATOM 3924 O O . ILE B 1 95 ? 59.017 70.191 1.141 1.00 11.45 95 ILE B O 1
ATOM 3929 N N . ARG B 1 96 ? 60.617 71.657 1.694 1.00 10.45 96 ARG B N 1
ATOM 3930 C CA . ARG B 1 96 ? 59.685 72.448 2.477 1.00 10.97 96 ARG B CA 1
ATOM 3931 C C . ARG B 1 96 ? 58.714 73.232 1.603 1.00 10.14 96 ARG B C 1
ATOM 3932 O O . ARG B 1 96 ? 57.514 73.222 1.867 1.00 9.59 96 ARG B O 1
ATOM 3940 N N . LEU B 1 97 ? 59.209 73.898 0.562 1.00 9.99 97 LEU B N 1
ATOM 3941 C CA . LEU B 1 97 ? 58.306 74.656 -0.308 1.00 10.67 97 LEU B CA 1
ATOM 3942 C C . LEU B 1 97 ? 57.413 73.716 -1.106 1.00 10.21 97 LEU B C 1
ATOM 3943 O O . LEU B 1 97 ? 56.207 73.940 -1.211 1.00 10.66 97 LEU B O 1
ATOM 3948 N N . ILE B 1 98 ? 57.988 72.658 -1.671 1.00 9.37 98 ILE B N 1
ATOM 3949 C CA . ILE B 1 98 ? 57.170 71.746 -2.460 1.00 9.03 98 ILE B CA 1
ATOM 3950 C C . ILE B 1 98 ? 56.114 71.025 -1.615 1.00 9.55 98 ILE B C 1
ATOM 3951 O O . ILE B 1 98 ? 55.106 70.551 -2.153 1.00 8.76 98 ILE B O 1
ATOM 3956 N N . SER B 1 99 ? 56.324 70.952 -0.299 1.00 8.30 99 SER B N 1
ATOM 3957 C CA . SER B 1 99 ? 55.329 70.318 0.565 1.00 9.43 99 SER B CA 1
ATOM 3958 C C . SER B 1 99 ? 54.050 71.147 0.509 1.00 10.74 99 SER B C 1
ATOM 3959 O O . SER B 1 99 ? 52.955 70.600 0.509 1.00 12.31 99 SER B O 1
ATOM 3962 N N . GLY B 1 100 ? 54.195 72.469 0.461 1.00 11.44 100 GLY B N 1
ATOM 3963 C CA . GLY B 1 100 ? 53.032 73.342 0.377 1.00 10.51 100 GLY B CA 1
ATOM 3964 C C . GLY B 1 100 ? 52.441 73.327 -1.030 1.00 11.49 100 GLY B C 1
ATOM 3965 O O . GLY B 1 100 ? 51.229 73.433 -1.214 1.00 11.74 100 GLY B O 1
ATOM 3966 N N . VAL B 1 101 ? 53.310 73.190 -2.027 1.00 9.75 101 VAL B N 1
ATOM 3967 C CA . VAL B 1 101 ? 52.891 73.131 -3.428 1.00 10.18 101 VAL B CA 1
ATOM 3968 C C . VAL B 1 101 ? 51.971 71.923 -3.645 1.00 12.31 101 VAL B C 1
ATOM 3969 O O . VAL B 1 101 ? 50.985 71.999 -4.382 1.00 10.87 101 VAL B O 1
ATOM 3973 N N . LEU B 1 102 ? 52.303 70.815 -2.987 1.00 11.41 102 LEU B N 1
ATOM 3974 C CA . LEU B 1 102 ? 51.542 69.571 -3.097 1.00 13.49 102 LEU B CA 1
ATOM 3975 C C . LEU B 1 102 ? 50.348 69.460 -2.140 1.00 14.27 102 LEU B C 1
ATOM 3976 O O . LEU B 1 102 ? 49.718 68.404 -2.044 1.00 13.66 102 LEU B O 1
ATOM 3981 N N . ALA B 1 103 ? 50.035 70.540 -1.435 1.00 11.83 103 ALA B N 1
ATOM 3982 C CA . ALA B 1 103 ? 48.916 70.517 -0.498 1.00 15.63 103 ALA B CA 1
ATOM 3983 C C . ALA B 1 103 ? 47.614 70.065 -1.164 1.00 14.65 103 ALA B C 1
ATOM 3984 O O . ALA B 1 103 ? 46.791 69.401 -0.536 1.00 14.35 103 ALA B O 1
ATOM 3986 N N . GLY B 1 104 ? 47.433 70.412 -2.436 1.00 15.16 104 GLY B N 1
ATOM 3987 C CA . GLY B 1 104 ? 46.215 70.035 -3.134 1.00 15.46 104 GLY B CA 1
ATOM 3988 C C . GLY B 1 104 ? 46.277 68.771 -3.980 1.00 15.50 104 GLY B C 1
ATOM 3989 O O . GLY B 1 104 ? 45.323 68.458 -4.686 1.00 17.25 104 GLY B O 1
ATOM 3990 N N . ALA B 1 105 ? 47.382 68.036 -3.915 1.00 15.55 105 ALA B N 1
ATOM 3991 C CA . ALA B 1 105 ? 47.515 66.811 -4.708 1.00 17.13 105 ALA B CA 1
ATOM 3992 C C . ALA B 1 105 ? 46.597 65.710 -4.180 1.00 17.48 105 ALA B C 1
ATOM 3993 O O . ALA B 1 105 ? 46.617 65.394 -2.992 1.00 16.04 105 ALA B O 1
ATOM 3995 N N . ASP B 1 106 ? 45.799 65.121 -5.066 1.00 17.56 106 ASP B N 1
ATOM 3996 C CA . ASP B 1 106 ? 44.876 64.065 -4.662 1.00 18.91 106 ASP B CA 1
ATOM 3997 C C . ASP B 1 106 ? 45.511 62.683 -4.778 1.00 17.46 106 ASP B C 1
ATOM 3998 O O . ASP B 1 106 ? 44.977 61.787 -5.434 1.00 17.15 106 ASP B O 1
ATOM 4003 N N . PHE B 1 107 ? 46.663 62.528 -4.139 1.00 16.93 107 PHE B N 1
ATOM 4004 C CA . PHE B 1 107 ? 47.402 61.275 -4.131 1.00 15.45 107 PHE B CA 1
ATOM 4005 C C . PHE B 1 107 ? 48.457 61.397 -3.044 1.00 16.91 107 PHE B C 1
ATOM 4006 O O . PHE B 1 107 ? 48.682 62.486 -2.515 1.00 15.05 107 PHE B O 1
ATOM 4014 N N . GLU B 1 108 ? 49.104 60.290 -2.708 1.00 14.65 108 GLU B N 1
ATOM 4015 C CA . GLU B 1 108 ? 50.128 6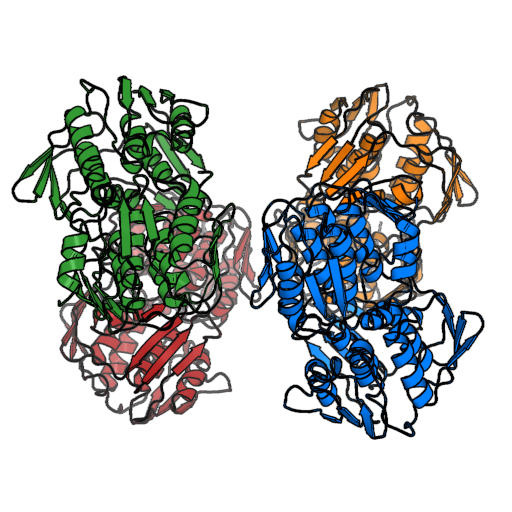0.315 -1.675 1.00 16.78 108 GLU B CA 1
ATOM 4016 C C . GLU B 1 108 ? 51.494 60.029 -2.286 1.00 16.83 108 GLU B C 1
ATOM 4017 O O . GLU B 1 108 ? 51.651 59.081 -3.057 1.00 15.98 108 GLU B O 1
ATOM 4023 N N . VAL B 1 109 ? 52.479 60.851 -1.937 1.00 14.20 109 VAL B N 1
ATOM 4024 C CA . VAL B 1 109 ? 53.829 60.677 -2.453 1.00 15.56 109 VAL B CA 1
ATOM 4025 C C . VAL B 1 109 ? 54.884 60.732 -1.356 1.00 14.30 109 VAL B C 1
ATOM 4026 O O . VAL B 1 109 ? 54.675 61.318 -0.296 1.00 16.28 109 VAL B O 1
ATOM 4030 N N . GLU B 1 110 ? 56.026 60.121 -1.634 1.00 14.99 110 GLU B N 1
ATOM 4031 C CA . GLU B 1 110 ? 57.135 60.104 -0.700 1.00 15.04 110 GLU B CA 1
ATOM 4032 C C . GLU B 1 110 ? 58.200 61.083 -1.185 1.00 13.88 110 GLU B C 1
ATOM 4033 O O . GLU B 1 110 ? 58.385 61.264 -2.387 1.00 12.89 110 GLU B O 1
ATOM 4039 N N . MET B 1 111 ? 58.877 61.724 -0.238 1.00 13.28 111 MET B N 1
ATOM 4040 C CA . MET B 1 111 ? 59.931 62.690 -0.526 1.00 12.88 111 MET B CA 1
ATOM 4041 C C . MET B 1 111 ? 61.112 62.366 0.395 1.00 12.50 111 MET B C 1
ATOM 4042 O O . MET B 1 111 ? 60.968 62.357 1.618 1.00 11.98 111 MET B O 1
ATOM 4047 N N . PHE B 1 112 ? 62.270 62.074 -0.194 1.00 13.19 112 PHE B N 1
ATOM 4048 C CA . PHE B 1 112 ? 63.457 61.751 0.591 1.00 12.68 112 PHE B CA 1
ATOM 4049 C C . PHE B 1 112 ? 64.617 62.686 0.259 1.00 11.55 112 PHE B C 1
ATOM 4050 O O . PHE B 1 112 ? 64.543 63.470 -0.690 1.00 11.63 112 PHE B O 1
ATOM 4058 N N . GLY B 1 113 ? 65.683 62.592 1.050 1.00 10.77 113 GLY B N 1
ATOM 4059 C CA . GLY B 1 113 ? 66.858 63.420 0.843 1.00 12.08 113 GLY B CA 1
ATOM 4060 C C . GLY B 1 113 ? 68.128 62.676 1.224 1.00 12.42 113 GLY B C 1
ATOM 4061 O O . GLY B 1 113 ? 68.067 61.528 1.665 1.00 14.70 113 GLY B O 1
ATOM 4062 N N . ASP B 1 114 ? 69.277 63.329 1.063 1.00 12.40 114 ASP B N 1
ATOM 4063 C CA . ASP B 1 114 ? 70.563 62.721 1.380 1.00 11.66 114 ASP B CA 1
ATOM 4064 C C . ASP B 1 114 ? 70.792 62.653 2.892 1.00 12.95 114 ASP B C 1
ATOM 4065 O O . ASP B 1 114 ? 69.886 62.937 3.669 1.00 12.42 114 ASP B O 1
ATOM 4070 N N . ASP B 1 115 ? 71.993 62.272 3.311 1.00 11.64 115 ASP B N 1
ATOM 4071 C CA . ASP B 1 115 ? 72.283 62.158 4.739 1.00 15.97 115 ASP B CA 1
ATOM 4072 C C . ASP B 1 115 ? 72.104 63.467 5.517 1.00 14.99 115 ASP B C 1
ATOM 4073 O O . ASP B 1 115 ? 71.663 63.452 6.665 1.00 16.59 115 ASP B O 1
ATOM 4078 N N . SER B 1 116 ? 72.447 64.591 4.895 1.00 12.81 116 SER B N 1
ATOM 4079 C CA . SER B 1 116 ? 72.305 65.892 5.538 1.00 11.90 116 SER B CA 1
ATOM 4080 C C . SER B 1 116 ? 70.834 66.301 5.708 1.00 11.91 116 SER B C 1
ATOM 4081 O O . SER B 1 116 ? 70.392 66.610 6.809 1.00 11.92 116 SER B O 1
ATOM 4084 N N . LEU B 1 117 ? 70.081 66.300 4.613 1.00 11.62 117 LEU B N 1
ATOM 4085 C CA . LEU B 1 117 ? 68.671 66.687 4.656 1.00 12.90 117 LEU B CA 1
ATOM 4086 C C . LEU B 1 117 ? 67.850 65.819 5.611 1.00 13.40 117 LEU B C 1
ATOM 4087 O O . LEU B 1 117 ? 66.970 66.321 6.311 1.00 10.95 117 LEU B O 1
ATOM 4092 N N . SER B 1 118 ? 68.136 64.519 5.628 1.00 12.33 118 SER B N 1
ATOM 4093 C CA . SER B 1 118 ? 67.408 63.581 6.473 1.00 13.73 118 SER B CA 1
ATOM 4094 C C . SER B 1 118 ? 67.541 63.829 7.983 1.00 14.38 118 SER B C 1
ATOM 4095 O O . SER B 1 118 ? 66.830 63.210 8.769 1.00 13.74 118 SER B O 1
ATOM 4098 N N . LYS B 1 119 ? 68.439 64.721 8.393 1.00 12.47 119 LYS B N 1
ATOM 4099 C CA . LYS B 1 119 ? 68.605 65.014 9.822 1.00 14.95 119 LYS B CA 1
ATOM 4100 C C . LYS B 1 119 ? 67.923 66.331 10.178 1.00 14.52 119 LYS B C 1
ATOM 4101 O O . LYS B 1 119 ? 68.012 66.794 11.315 1.00 15.27 119 LYS B O 1
ATOM 4107 N N . ARG B 1 120 ? 67.236 66.930 9.209 1.00 12.89 120 ARG B N 1
ATOM 4108 C CA . ARG B 1 120 ? 66.590 68.211 9.436 1.00 12.29 120 ARG B CA 1
ATOM 4109 C C . ARG B 1 120 ? 65.079 68.119 9.626 1.00 12.97 120 ARG B C 1
ATOM 4110 O O . ARG B 1 120 ? 64.372 67.473 8.851 1.00 12.72 120 ARG B O 1
ATOM 4118 N N . PRO B 1 121 ? 64.566 68.787 10.669 1.00 13.74 121 PRO B N 1
ATOM 4119 C CA . PRO B 1 121 ? 63.152 68.824 11.045 1.00 14.73 121 PRO B CA 1
ATOM 4120 C C . PRO B 1 121 ? 62.191 69.448 10.040 1.00 13.23 121 PRO B C 1
ATOM 4121 O O . PRO B 1 121 ? 62.443 70.519 9.485 1.00 14.78 121 PRO B O 1
ATOM 4125 N N . MET B 1 122 ? 61.081 68.757 9.817 1.00 11.67 122 MET B N 1
ATOM 4126 C CA . MET B 1 122 ? 60.056 69.228 8.903 1.00 12.26 122 MET B CA 1
ATOM 4127 C C . MET B 1 122 ? 58.769 69.524 9.669 1.00 11.29 122 MET B C 1
ATOM 4128 O O . MET B 1 122 ? 57.778 69.959 9.080 1.00 12.39 122 MET B O 1
ATOM 4133 N N . ASP B 1 123 ? 58.785 69.286 10.981 1.00 12.28 123 ASP B N 1
ATOM 4134 C CA . ASP B 1 123 ? 57.603 69.533 11.803 1.00 12.45 123 ASP B CA 1
ATOM 4135 C C . ASP B 1 123 ? 57.125 70.970 11.655 1.00 13.03 123 ASP B C 1
ATOM 4136 O O . ASP B 1 123 ? 55.932 71.244 11.733 1.00 13.41 123 ASP B O 1
ATOM 4141 N N . ARG B 1 124 ? 58.066 71.878 11.422 1.00 12.86 124 ARG B N 1
ATOM 4142 C CA . ARG B 1 124 ? 57.762 73.292 11.248 1.00 12.35 124 ARG B CA 1
ATOM 4143 C C . ARG B 1 124 ? 56.839 73.544 10.054 1.00 14.51 124 ARG B C 1
ATOM 4144 O O . ARG B 1 124 ? 56.164 74.572 9.989 1.00 14.89 124 ARG B O 1
ATOM 4152 N N . VAL B 1 125 ? 56.816 72.617 9.101 1.00 14.01 125 VAL B N 1
ATOM 4153 C CA . VAL B 1 125 ? 55.949 72.779 7.946 1.00 12.22 125 VAL B CA 1
ATOM 4154 C C . VAL B 1 125 ? 54.760 71.814 8.020 1.00 13.40 125 VAL B C 1
ATOM 4155 O O . VAL B 1 125 ? 53.658 72.161 7.611 1.00 14.55 125 VAL B O 1
ATOM 4159 N N . THR B 1 126 ? 54.963 70.616 8.568 1.00 12.41 126 THR B N 1
ATOM 4160 C CA . THR B 1 126 ? 53.865 69.655 8.667 1.00 12.18 126 THR B CA 1
ATOM 4161 C C . THR B 1 126 ? 52.767 70.099 9.646 1.00 12.92 126 THR B C 1
ATOM 4162 O O . THR B 1 126 ? 51.586 69.869 9.400 1.00 15.18 126 THR B O 1
ATOM 4166 N N . LEU B 1 127 ? 53.150 70.744 10.744 1.00 12.86 127 LEU B N 1
ATOM 4167 C CA . LEU B 1 127 ? 52.172 71.203 11.729 1.00 14.91 127 LEU B CA 1
ATOM 4168 C C . LEU B 1 127 ? 51.124 72.115 11.088 1.00 14.02 127 LEU B C 1
ATOM 4169 O O . LEU B 1 127 ? 49.926 71.851 11.186 1.00 14.91 127 LEU B O 1
ATOM 4174 N N . PRO B 1 128 ? 51.556 73.207 10.432 1.00 13.91 128 PRO B N 1
ATOM 4175 C CA . PRO B 1 128 ? 50.570 74.096 9.808 1.00 12.94 128 PRO B CA 1
ATOM 4176 C C . PRO B 1 128 ? 49.848 73.477 8.614 1.00 13.19 128 PRO B C 1
ATOM 4177 O O . PRO B 1 128 ? 48.651 73.689 8.428 1.00 12.62 128 PRO B O 1
ATOM 4181 N N . LEU B 1 129 ? 50.567 72.706 7.810 1.00 12.27 129 LEU B N 1
ATOM 4182 C CA . LEU B 1 129 ? 49.962 72.075 6.639 1.00 12.79 129 LEU B CA 1
ATOM 4183 C C . LEU B 1 129 ? 48.824 71.126 7.041 1.00 12.31 129 LEU B C 1
ATOM 4184 O O . LEU B 1 129 ? 47.812 71.027 6.344 1.00 11.97 129 LEU B O 1
ATOM 4189 N N . LYS B 1 130 ? 48.989 70.440 8.169 1.00 13.98 130 LYS B N 1
ATOM 4190 C CA . LYS B 1 130 ? 47.969 69.516 8.647 1.00 15.93 130 LYS B CA 1
ATOM 4191 C C . LYS B 1 130 ? 46.693 70.248 9.047 1.00 17.07 130 LYS B C 1
ATOM 4192 O O . LYS B 1 130 ? 45.605 69.683 8.972 1.00 17.69 130 LYS B O 1
ATOM 4198 N N . LYS B 1 131 ? 46.823 71.505 9.466 1.00 17.68 131 LYS B N 1
ATOM 4199 C CA . LYS B 1 131 ? 45.658 72.303 9.849 1.00 17.20 131 LYS B CA 1
ATOM 4200 C C . LYS B 1 131 ? 44.776 72.562 8.632 1.00 17.58 131 LYS B C 1
ATOM 4201 O O . LYS B 1 131 ? 43.574 72.803 8.764 1.00 17.76 131 LYS B O 1
ATOM 4207 N N . MET B 1 132 ? 45.385 72.521 7.450 1.00 14.73 132 MET B N 1
ATOM 4208 C CA . MET B 1 132 ? 44.670 72.757 6.199 1.00 15.16 132 MET B CA 1
ATOM 4209 C C . MET B 1 132 ? 44.003 71.497 5.655 1.00 15.88 132 MET B C 1
ATOM 4210 O O . MET B 1 132 ? 43.220 71.566 4.711 1.00 16.14 132 MET B O 1
ATOM 4215 N N . GLY B 1 133 ? 44.314 70.348 6.250 1.00 15.26 133 GLY B N 1
ATOM 4216 C CA . GLY B 1 133 ? 43.726 69.102 5.789 1.00 15.11 133 GLY B CA 1
ATOM 4217 C C . GLY B 1 133 ? 44.731 68.192 5.101 1.00 15.96 133 GLY B C 1
ATOM 4218 O O . GLY B 1 133 ? 44.382 67.128 4.598 1.00 15.54 133 GLY B O 1
ATOM 4219 N N . VAL B 1 134 ? 45.989 68.613 5.070 1.00 14.91 134 VAL B N 1
ATOM 4220 C CA . VAL B 1 134 ? 47.031 67.810 4.450 1.00 16.53 134 VAL B CA 1
ATOM 4221 C C . VAL B 1 134 ? 47.523 66.749 5.437 1.00 16.38 134 VAL B C 1
ATOM 4222 O O . VAL B 1 134 ? 47.671 67.024 6.630 1.00 16.44 134 VAL B O 1
ATOM 4226 N N . SER B 1 135 ? 47.750 65.535 4.944 1.00 15.69 135 SER B N 1
ATOM 4227 C CA . SER B 1 135 ? 48.260 64.462 5.791 1.00 18.41 135 SER B CA 1
ATOM 4228 C C . SER B 1 135 ? 49.739 64.331 5.455 1.00 18.97 135 SER B C 1
ATOM 4229 O O . SER B 1 135 ? 50.090 63.944 4.338 1.00 17.75 135 SER B O 1
ATOM 4232 N N . ILE B 1 136 ? 50.599 64.674 6.410 1.00 20.63 136 ILE B N 1
ATOM 4233 C CA . ILE B 1 136 ? 52.048 64.609 6.209 1.00 22.78 136 ILE B CA 1
ATOM 4234 C C . ILE B 1 136 ? 52.745 64.114 7.468 1.00 23.48 136 ILE B C 1
ATOM 4235 O O . ILE B 1 136 ? 52.461 64.594 8.567 1.00 23.92 136 ILE B O 1
ATOM 4240 N N . SER B 1 137 ? 53.672 63.176 7.297 1.00 22.29 137 SER B N 1
ATOM 4241 C CA . SER B 1 137 ? 54.422 62.613 8.418 1.00 21.82 137 SER B CA 1
ATOM 4242 C C . SER B 1 137 ? 55.849 62.247 8.026 1.00 19.34 137 SER B C 1
ATOM 4243 O O . SER B 1 137 ? 56.130 61.941 6.865 1.00 16.36 137 SER B O 1
ATOM 4246 N N . GLY B 1 138 ? 56.740 62.284 9.012 1.00 18.61 138 GLY B N 1
ATOM 4247 C CA . GLY B 1 138 ? 58.129 61.937 8.795 1.00 16.02 138 GLY B CA 1
ATOM 4248 C C . GLY B 1 138 ? 58.611 61.073 9.948 1.00 17.27 138 GLY B C 1
ATOM 4249 O O . GLY B 1 138 ? 57.804 60.539 10.710 1.00 16.55 138 GLY B O 1
ATOM 4250 N N . GLN B 1 139 ? 59.924 60.937 10.091 1.00 16.22 139 GLN B N 1
ATOM 4251 C CA . GLN B 1 139 ? 60.484 60.116 11.158 1.00 18.15 139 GLN B CA 1
ATOM 4252 C C . GLN B 1 139 ? 60.566 60.901 12.464 1.00 17.00 139 GLN B C 1
ATOM 4253 O O . GLN B 1 139 ? 61.056 62.031 12.487 1.00 13.38 139 GLN B O 1
ATOM 4259 N N . THR B 1 140 ? 60.080 60.281 13.540 1.00 16.40 140 THR B N 1
ATOM 4260 C CA . THR B 1 140 ? 60.050 60.873 14.882 1.00 18.13 140 THR B CA 1
ATOM 4261 C C . THR B 1 140 ? 59.117 62.079 14.879 1.00 18.72 140 THR B C 1
ATOM 4262 O O . THR B 1 140 ? 58.634 62.493 13.820 1.00 16.71 140 THR B O 1
ATOM 4266 N N . GLU B 1 141 ? 58.852 62.640 16.054 1.00 18.58 141 GLU B N 1
ATOM 4267 C CA . GLU B 1 141 ? 57.953 63.785 16.142 1.00 20.82 141 GLU B CA 1
ATOM 4268 C C . GLU B 1 141 ? 58.489 65.035 15.456 1.00 19.83 141 GLU B C 1
ATOM 4269 O O . GLU B 1 141 ? 57.737 65.972 15.199 1.00 18.99 141 GLU B O 1
ATOM 4275 N N . ARG B 1 142 ? 59.784 65.052 15.160 1.00 17.62 142 ARG B N 1
ATOM 4276 C CA . ARG B 1 142 ? 60.373 66.197 14.482 1.00 18.36 142 ARG B CA 1
ATOM 4277 C C . ARG B 1 142 ? 60.125 66.074 12.981 1.00 17.29 142 ARG B C 1
ATOM 4278 O O . ARG B 1 142 ? 60.473 66.965 12.206 1.00 17.01 142 ARG B O 1
ATOM 4286 N N . ASP B 1 143 ? 59.511 64.960 12.586 1.00 17.32 143 ASP B N 1
ATOM 4287 C CA . ASP B 1 143 ? 59.197 64.682 11.188 1.00 16.56 143 ASP B CA 1
ATOM 4288 C C . ASP B 1 143 ? 60.386 64.831 10.249 1.00 15.98 143 ASP B C 1
ATOM 4289 O O . ASP B 1 143 ? 60.343 65.597 9.285 1.00 14.96 143 ASP B O 1
ATOM 4294 N N . LEU B 1 144 ? 61.451 64.093 10.533 1.00 15.85 144 LEU B N 1
ATOM 4295 C CA . LEU B 1 144 ? 62.635 64.128 9.692 1.00 13.41 144 LEU B CA 1
ATOM 4296 C C . LEU B 1 144 ? 62.305 63.348 8.423 1.00 13.22 144 LEU B C 1
ATOM 4297 O O . LEU B 1 144 ? 61.461 62.453 8.446 1.00 12.36 144 LEU B O 1
ATOM 4302 N N . PRO B 1 145 ? 62.941 63.693 7.289 1.00 12.48 145 PRO B N 1
ATOM 4303 C CA . PRO B 1 145 ? 62.652 62.949 6.061 1.00 11.57 145 PRO B CA 1
ATOM 4304 C C . PRO B 1 145 ? 63.149 61.522 6.297 1.00 12.03 145 PRO B C 1
ATOM 4305 O O . PRO B 1 145 ? 63.958 61.294 7.193 1.00 11.73 145 PRO B O 1
ATOM 4309 N N . PRO B 1 146 ? 62.697 60.554 5.483 1.00 12.84 146 PRO B N 1
ATOM 4310 C CA . PRO B 1 146 ? 61.761 60.768 4.380 1.00 13.09 146 PRO B CA 1
ATOM 4311 C C . PRO B 1 146 ? 60.340 61.069 4.849 1.00 13.96 146 PRO B C 1
ATOM 4312 O O . PRO B 1 146 ? 59.903 60.596 5.901 1.00 11.36 146 PRO B O 1
ATOM 4316 N N . LEU B 1 147 ? 59.632 61.866 4.055 1.00 12.47 147 LEU B N 1
ATOM 4317 C CA . LEU B 1 147 ? 58.260 62.241 4.361 1.00 12.78 147 LEU B CA 1
ATOM 4318 C C . LEU B 1 147 ? 57.304 61.599 3.366 1.00 13.57 147 LEU B C 1
ATOM 4319 O O . LEU B 1 147 ? 57.694 61.214 2.257 1.00 14.10 147 LEU B O 1
ATOM 4324 N N . ARG B 1 148 ? 56.051 61.479 3.781 1.00 14.33 148 ARG B N 1
ATOM 4325 C CA . ARG B 1 148 ? 54.996 60.962 2.927 1.00 15.03 148 ARG B CA 1
ATOM 4326 C C . ARG B 1 148 ? 53.883 61.992 3.037 1.00 14.77 148 ARG B C 1
ATOM 4327 O O . ARG B 1 148 ? 53.437 62.329 4.132 1.00 15.81 148 ARG B O 1
ATOM 4335 N N . LEU B 1 149 ? 53.467 62.519 1.894 1.00 14.96 149 LEU B N 1
ATOM 4336 C CA . LEU B 1 149 ? 52.446 63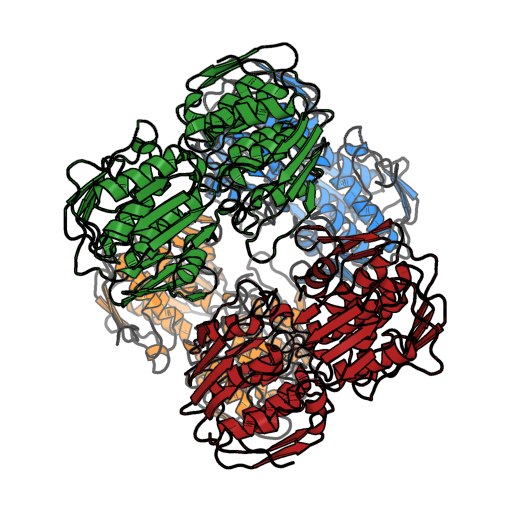.547 1.870 1.00 14.93 149 LEU B CA 1
ATOM 4337 C C . LEU B 1 149 ? 51.255 63.167 1.005 1.00 15.18 149 LEU B C 1
ATOM 4338 O O . LEU B 1 149 ? 51.405 62.635 -0.097 1.00 16.81 149 LEU B O 1
ATOM 4343 N N . LYS B 1 150 ? 50.069 63.446 1.528 1.00 15.03 150 LYS B N 1
ATOM 4344 C CA . LYS B 1 150 ? 48.819 63.176 0.835 1.00 15.85 150 LYS B CA 1
ATOM 4345 C C . LYS B 1 150 ? 47.988 64.452 0.913 1.00 15.40 150 LYS B C 1
ATOM 4346 O O . LYS B 1 150 ? 47.526 64.835 1.988 1.00 11.51 150 LYS B O 1
ATOM 4352 N N . GLY B 1 151 ? 47.814 65.117 -0.224 1.00 14.51 151 GLY B N 1
ATOM 4353 C CA . GLY B 1 151 ? 47.034 66.338 -0.232 1.00 14.88 151 GLY B CA 1
ATOM 4354 C C . GLY B 1 151 ? 45.548 66.042 -0.236 1.00 17.00 151 GLY B C 1
ATOM 4355 O O . GLY B 1 151 ? 45.140 64.889 -0.087 1.00 14.49 151 GLY B O 1
ATOM 4356 N N . THR B 1 152 ? 44.740 67.084 -0.408 1.00 17.41 152 THR B N 1
ATOM 4357 C CA . THR B 1 152 ? 43.289 66.947 -0.442 1.00 21.10 152 THR B CA 1
ATOM 4358 C C . THR B 1 152 ? 42.707 67.959 -1.412 1.00 22.43 152 THR B C 1
ATOM 4359 O O . THR B 1 152 ? 43.278 69.032 -1.621 1.00 20.98 152 THR B O 1
ATOM 4363 N N . LYS B 1 153 ? 41.565 67.620 -1.999 1.00 23.02 153 LYS B N 1
ATOM 4364 C CA . LYS B 1 153 ? 40.904 68.518 -2.931 1.00 23.20 153 LYS B CA 1
ATOM 4365 C C . LYS B 1 153 ? 40.069 69.508 -2.130 1.00 23.62 153 LYS B C 1
ATOM 4366 O O . LYS B 1 153 ? 39.451 70.410 -2.690 1.00 24.79 153 LYS B O 1
ATOM 4372 N N . ASN B 1 154 ? 40.064 69.333 -0.811 1.00 22.61 154 ASN B N 1
ATOM 4373 C CA . ASN B 1 154 ? 39.319 70.210 0.086 1.00 23.62 154 ASN B CA 1
ATOM 4374 C C . ASN B 1 154 ? 40.262 70.913 1.070 1.00 21.35 154 ASN B C 1
ATOM 4375 O O . ASN B 1 154 ? 40.184 70.691 2.280 1.00 20.24 154 ASN B O 1
ATOM 4380 N N . LEU B 1 155 ? 41.155 71.751 0.553 1.00 20.25 155 LEU B N 1
ATOM 4381 C CA . LEU B 1 155 ? 42.093 72.476 1.414 1.00 19.46 155 LEU B CA 1
ATOM 4382 C C . LEU B 1 155 ? 41.392 73.587 2.180 1.00 17.94 155 LEU B C 1
ATOM 4383 O O . LEU B 1 155 ? 40.626 74.357 1.615 1.00 18.07 155 LEU B O 1
ATOM 4388 N N . ARG B 1 156 ? 41.660 73.668 3.473 1.00 18.13 156 ARG B N 1
ATOM 4389 C CA . ARG B 1 156 ? 41.071 74.716 4.282 1.00 19.19 156 ARG B CA 1
ATOM 4390 C C . ARG B 1 156 ? 42.106 75.836 4.357 1.00 19.32 156 ARG B C 1
ATOM 4391 O O . ARG B 1 156 ? 43.305 75.572 4.478 1.00 18.33 156 ARG B O 1
ATOM 4399 N N . PRO B 1 157 ? 41.663 77.099 4.248 1.00 18.97 157 PRO B N 1
ATOM 4400 C CA . PRO B 1 157 ? 42.618 78.209 4.318 1.00 17.46 157 PRO B CA 1
ATOM 4401 C C . PRO B 1 157 ? 43.401 78.121 5.621 1.00 18.78 157 PRO B C 1
ATOM 4402 O O . PRO B 1 157 ? 42.948 77.499 6.588 1.00 17.68 157 PRO B O 1
ATOM 4406 N N . ILE B 1 158 ? 44.580 78.729 5.649 1.00 17.03 158 ILE B N 1
ATOM 4407 C CA . ILE B 1 158 ? 45.409 78.670 6.841 1.00 16.67 158 ILE B CA 1
ATOM 4408 C C . ILE B 1 158 ? 45.546 79.991 7.593 1.00 16.89 158 ILE B C 1
ATOM 4409 O O . ILE B 1 158 ? 45.739 81.049 6.993 1.00 15.05 158 ILE B O 1
ATOM 4414 N N . HIS B 1 159 ? 45.424 79.908 8.914 1.00 17.59 159 HIS B N 1
ATOM 4415 C CA . HIS B 1 159 ? 45.594 81.056 9.800 1.00 18.32 159 HIS B CA 1
ATOM 4416 C C . HIS B 1 159 ? 46.699 80.585 10.729 1.00 17.22 159 HIS B C 1
ATOM 4417 O O . HIS B 1 159 ? 46.479 79.738 11.596 1.00 18.77 159 HIS B O 1
ATOM 4424 N N . TYR B 1 160 ? 47.896 81.125 10.543 1.00 16.50 160 TYR B N 1
ATOM 4425 C CA . TYR B 1 160 ? 49.024 80.674 11.333 1.00 14.77 160 TYR B CA 1
ATOM 4426 C C . TYR B 1 160 ? 50.059 81.743 11.639 1.00 16.68 160 TYR B C 1
ATOM 4427 O O . TYR B 1 160 ? 50.473 82.507 10.764 1.00 14.82 160 TYR B O 1
ATOM 4436 N N . GLU B 1 161 ? 50.471 81.783 12.900 1.00 16.93 161 GLU B N 1
ATOM 4437 C CA . GLU B 1 161 ? 51.494 82.711 13.345 1.00 17.77 161 GLU B CA 1
ATOM 4438 C C . GLU B 1 161 ? 52.757 81.878 13.472 1.00 16.81 161 GLU B C 1
ATOM 4439 O O . GLU B 1 161 ? 52.836 81.007 14.332 1.00 15.82 161 GLU B O 1
ATOM 4445 N N . LEU B 1 162 ? 53.736 82.134 12.613 1.00 16.23 162 LEU B N 1
ATOM 4446 C CA . LEU B 1 162 ? 54.985 81.382 12.651 1.00 15.14 162 LEU B CA 1
ATOM 4447 C C . LEU B 1 162 ? 55.740 81.528 13.971 1.00 15.31 162 LEU B C 1
ATOM 4448 O O . LEU B 1 162 ? 55.918 82.633 14.481 1.00 13.89 162 LEU B O 1
ATOM 4453 N N . PRO B 1 163 ? 56.183 80.399 14.548 1.00 16.08 163 PRO B N 1
ATOM 4454 C CA . PRO B 1 163 ? 56.924 80.416 15.812 1.00 15.48 163 PRO B CA 1
ATOM 4455 C C . PRO B 1 163 ? 58.410 80.675 15.574 1.00 16.77 163 PRO B C 1
ATOM 4456 O O . PRO B 1 163 ? 59.156 80.918 16.517 1.00 16.28 163 PRO B O 1
ATOM 4460 N N . ILE B 1 164 ? 58.843 80.597 14.317 1.00 16.35 164 ILE B N 1
ATOM 4461 C CA . ILE B 1 164 ? 60.248 80.852 13.980 1.00 16.90 164 ILE B CA 1
ATOM 4462 C C . ILE B 1 164 ? 60.343 81.774 12.767 1.00 15.11 164 ILE B C 1
ATOM 4463 O O . ILE B 1 164 ? 59.381 81.917 12.010 1.00 15.60 164 ILE B O 1
ATOM 4468 N N . ALA B 1 165 ? 61.506 82.389 12.579 1.00 13.33 165 ALA B N 1
ATOM 4469 C CA . ALA B 1 165 ? 61.712 83.304 11.460 1.00 14.02 165 ALA B CA 1
ATOM 4470 C C . ALA B 1 165 ? 62.095 82.557 10.182 1.00 14.33 165 ALA B C 1
ATOM 4471 O O . ALA B 1 165 ? 63.183 82.752 9.643 1.00 14.93 165 ALA B O 1
ATOM 4473 N N . SER B 1 166 ? 61.187 81.719 9.692 1.00 12.89 166 SER B N 1
ATOM 4474 C CA . SER B 1 166 ? 61.443 80.936 8.487 1.00 13.09 166 SER B CA 1
ATOM 4475 C C . SER B 1 166 ? 60.726 81.466 7.240 1.00 12.59 166 SER B C 1
ATOM 4476 O O . SER B 1 166 ? 59.510 81.645 7.231 1.00 11.28 166 SER B O 1
ATOM 4479 N N . ALA B 1 167 ? 61.488 81.721 6.185 1.00 11.20 167 ALA B N 1
ATOM 4480 C CA . ALA B 1 167 ? 60.880 82.189 4.952 1.00 13.08 167 ALA B CA 1
ATOM 4481 C C . ALA B 1 167 ? 60.286 80.965 4.251 1.00 11.33 167 ALA B C 1
ATOM 4482 O O . ALA B 1 167 ? 59.312 81.071 3.506 1.00 13.02 167 ALA B O 1
ATOM 4484 N N . GLN B 1 168 ? 60.879 79.801 4.508 1.00 10.15 168 GLN B N 1
ATOM 4485 C CA . GLN B 1 168 ? 60.424 78.556 3.903 1.00 10.47 168 GLN B CA 1
ATOM 4486 C C . GLN B 1 168 ? 59.034 78.137 4.380 1.00 10.23 168 GLN B C 1
ATOM 4487 O O . GLN B 1 168 ? 58.177 77.783 3.566 1.00 8.99 168 GLN B O 1
ATOM 4493 N N . VAL B 1 169 ? 58.803 78.158 5.690 1.00 10.03 169 VAL B N 1
ATOM 4494 C CA . VAL B 1 169 ? 57.486 77.783 6.196 1.00 11.76 169 VAL B CA 1
ATOM 4495 C C . VAL B 1 169 ? 56.456 78.769 5.634 1.00 11.12 169 VAL B C 1
ATOM 4496 O O . VAL B 1 169 ? 55.383 78.372 5.176 1.00 12.14 169 VAL B O 1
ATOM 4500 N N . LYS B 1 170 ? 56.798 80.053 5.652 1.00 11.16 170 LYS B N 1
ATOM 4501 C CA . LYS B 1 170 ? 55.908 81.083 5.131 1.00 10.06 170 LYS B CA 1
ATOM 4502 C C . LYS B 1 170 ? 55.557 80.804 3.672 1.00 9.35 170 LYS B C 1
ATOM 4503 O O . LYS B 1 170 ? 54.394 80.886 3.283 1.00 10.09 170 LYS B O 1
ATOM 4509 N N . SER B 1 171 ? 56.574 80.480 2.875 1.00 9.98 171 SER B N 1
ATOM 4510 C CA . SER B 1 171 ? 56.397 80.212 1.451 1.00 10.22 171 SER B CA 1
ATOM 4511 C C . SER B 1 171 ? 55.552 78.974 1.206 1.00 10.11 171 SER B C 1
ATOM 4512 O O . SER B 1 171 ? 54.664 78.978 0.355 1.00 11.25 171 SER B O 1
ATOM 4515 N N . ALA B 1 172 ? 55.832 77.912 1.953 1.00 12.15 172 ALA B N 1
ATOM 4516 C CA . ALA B 1 172 ? 55.075 76.677 1.808 1.00 12.54 172 ALA B CA 1
ATOM 4517 C C . ALA B 1 172 ? 53.606 76.960 2.069 1.00 12.66 172 ALA B C 1
ATOM 4518 O O . ALA B 1 172 ? 52.726 76.469 1.356 1.00 12.84 172 ALA B O 1
ATOM 4520 N N . LEU B 1 173 ? 53.342 77.758 3.096 1.00 11.82 173 LEU B N 1
ATOM 4521 C CA . LEU B 1 173 ? 51.969 78.088 3.446 1.00 13.70 173 LEU B CA 1
ATOM 4522 C C . LEU B 1 173 ? 51.314 78.945 2.374 1.00 12.28 173 LEU B C 1
ATOM 4523 O O . LEU B 1 173 ? 50.132 78.776 2.078 1.00 11.85 173 LEU B O 1
ATOM 4528 N N . MET B 1 174 ? 52.084 79.856 1.785 1.00 11.16 174 MET B N 1
ATOM 4529 C CA . MET B 1 174 ? 51.558 80.718 0.735 1.00 11.08 174 MET B CA 1
ATOM 4530 C C . MET B 1 174 ? 51.159 79.893 -0.485 1.00 10.18 174 MET B C 1
ATOM 4531 O O . MET B 1 174 ? 50.121 80.141 -1.086 1.00 11.83 174 MET B O 1
ATOM 4536 N N . PHE B 1 175 ? 51.974 78.903 -0.842 1.00 10.90 175 PHE B N 1
ATOM 4537 C CA . PHE B 1 175 ? 51.675 78.061 -1.994 1.00 11.96 175 PHE B CA 1
ATOM 4538 C C . PHE B 1 175 ? 50.431 77.214 -1.749 1.00 11.09 175 PHE B C 1
ATOM 4539 O O . PHE B 1 175 ? 49.653 76.955 -2.667 1.00 15.24 175 PHE B O 1
ATOM 4547 N N . ALA B 1 176 ? 50.242 76.785 -0.507 1.00 11.73 176 ALA B N 1
ATOM 4548 C CA . ALA B 1 176 ? 49.080 75.984 -0.156 1.00 11.37 176 ALA B CA 1
ATOM 4549 C C . ALA B 1 176 ? 47.842 76.883 -0.165 1.00 11.60 176 ALA B C 1
ATOM 4550 O O . ALA B 1 176 ? 46.780 76.487 -0.642 1.00 11.90 176 ALA B O 1
ATOM 4552 N N . ALA B 1 177 ? 47.997 78.104 0.343 1.00 9.87 177 ALA B N 1
ATOM 4553 C CA . ALA B 1 177 ? 46.898 79.063 0.392 1.00 10.80 177 ALA B CA 1
ATOM 4554 C C . ALA B 1 177 ? 46.372 79.384 -1.003 1.00 10.65 177 ALA B C 1
ATOM 4555 O O . ALA B 1 177 ? 45.189 79.655 -1.172 1.00 11.15 177 ALA B O 1
ATOM 4557 N N . LEU B 1 178 ? 47.259 79.363 -1.994 1.00 12.12 178 LEU B N 1
ATOM 4558 C CA . LEU B 1 178 ? 46.880 79.638 -3.380 1.00 12.89 178 LEU B CA 1
ATOM 4559 C C . LEU B 1 178 ? 45.924 78.570 -3.917 1.00 13.78 178 LEU B C 1
ATOM 4560 O O . LEU B 1 178 ? 45.175 78.817 -4.860 1.00 11.87 178 LEU B O 1
ATOM 4565 N N . GLN B 1 179 ? 45.946 77.391 -3.300 1.00 14.45 179 GLN B N 1
ATOM 4566 C CA . GLN B 1 179 ? 45.106 76.269 -3.725 1.00 15.16 179 GLN B CA 1
ATOM 4567 C C . GLN B 1 179 ? 43.845 76.068 -2.890 1.00 15.36 179 GLN B C 1
ATOM 4568 O O . GLN B 1 179 ? 42.940 75.342 -3.300 1.00 15.44 179 GLN B O 1
ATOM 4574 N N . ALA B 1 180 ? 43.793 76.686 -1.713 1.00 17.09 180 ALA B N 1
ATOM 4575 C CA . ALA B 1 180 ? 42.642 76.547 -0.827 1.00 17.86 180 ALA B CA 1
ATOM 4576 C C . ALA B 1 180 ? 41.535 77.561 -1.131 1.00 19.62 180 ALA B C 1
ATOM 4577 O O . ALA B 1 180 ? 41.792 78.626 -1.694 1.00 20.19 180 ALA B O 1
ATOM 4579 N N . LYS B 1 181 ? 40.305 77.227 -0.749 1.00 20.58 181 LYS B N 1
ATOM 4580 C CA . LYS B 1 181 ? 39.167 78.113 -0.982 1.00 22.51 181 LYS B CA 1
ATOM 4581 C C . LYS B 1 181 ? 38.945 79.010 0.229 1.00 20.32 181 LYS B C 1
ATOM 4582 O O . LYS B 1 181 ? 38.545 78.542 1.290 1.00 19.55 181 LYS B O 1
ATOM 4588 N N . GLY B 1 182 ? 39.197 80.303 0.075 1.00 18.70 182 GLY B N 1
ATOM 4589 C CA . GLY B 1 182 ? 38.996 81.198 1.198 1.00 18.26 182 GLY B CA 1
ATOM 4590 C C . GLY B 1 182 ? 40.209 82.049 1.493 1.00 18.98 182 GLY B C 1
ATOM 4591 O O . GLY B 1 182 ? 41.190 82.039 0.743 1.00 17.15 182 GLY B O 1
ATOM 4592 N N . GLU B 1 183 ? 40.151 82.763 2.611 1.00 18.16 183 GLU B N 1
ATOM 4593 C CA . GLU B 1 183 ? 41.218 83.667 3.014 1.00 18.44 183 GLU B CA 1
ATOM 4594 C C . GLU B 1 183 ? 42.204 83.105 4.025 1.00 17.13 183 GLU B C 1
ATOM 4595 O O . GLU B 1 183 ? 41.826 82.730 5.135 1.00 16.77 183 GLU B O 1
ATOM 4601 N N . SER B 1 184 ? 43.475 83.070 3.641 1.00 15.72 184 SER B N 1
ATOM 4602 C CA . SER B 1 184 ? 44.525 82.592 4.530 1.00 14.22 184 SER B CA 1
ATOM 4603 C C . SER B 1 184 ? 45.241 83.812 5.097 1.00 13.31 184 SER B C 1
ATOM 4604 O O . SER B 1 184 ? 45.363 84.835 4.421 1.00 12.50 184 SER B O 1
ATOM 4607 N N . VAL B 1 185 ? 45.689 83.708 6.344 1.00 13.54 185 VAL B N 1
ATOM 4608 C CA . VAL B 1 185 ? 46.413 84.791 7.005 1.00 13.19 185 VAL B CA 1
ATOM 4609 C C . VAL B 1 185 ? 47.673 84.177 7.607 1.00 13.48 185 VAL B C 1
ATOM 4610 O O . VAL B 1 185 ? 47.600 83.308 8.471 1.00 16.15 185 VAL B O 1
ATOM 4614 N N . ILE B 1 186 ? 48.825 84.630 7.130 1.00 13.11 186 ILE B N 1
ATOM 4615 C CA . ILE B 1 186 ? 50.119 84.123 7.568 1.00 13.45 186 ILE B CA 1
ATOM 4616 C C . ILE B 1 186 ? 50.921 85.274 8.169 1.00 13.64 186 ILE B C 1
ATOM 4617 O O . ILE B 1 186 ? 51.236 86.250 7.481 1.00 12.43 186 ILE B O 1
ATOM 4622 N N . ILE B 1 187 ? 51.247 85.155 9.452 1.00 12.64 187 ILE B N 1
ATOM 4623 C CA . ILE B 1 187 ? 51.977 86.204 10.150 1.00 14.69 187 ILE B CA 1
ATOM 4624 C C . ILE B 1 187 ? 53.413 85.789 10.474 1.00 15.20 187 ILE B C 1
ATOM 4625 O O . ILE B 1 187 ? 53.648 84.741 11.073 1.00 14.02 187 ILE B O 1
ATOM 4630 N N . GLU B 1 188 ? 54.370 86.615 10.061 1.00 15.12 188 GLU B N 1
ATOM 4631 C CA . GLU B 1 188 ? 55.780 86.329 10.309 1.00 15.02 188 GLU B CA 1
ATOM 4632 C C . GLU B 1 188 ? 56.182 86.698 11.737 1.00 16.51 188 GLU B C 1
ATOM 4633 O O . GLU B 1 188 ? 55.651 87.645 12.319 1.00 15.87 188 GLU B O 1
ATOM 4639 N N . LYS B 1 189 ? 57.129 85.940 12.281 1.00 16.54 189 LYS B N 1
ATOM 4640 C CA . LYS B 1 189 ? 57.675 86.176 13.616 1.00 17.77 189 LYS B CA 1
ATOM 4641 C C . LYS B 1 189 ? 58.586 87.394 13.457 1.00 15.75 189 LYS B C 1
ATOM 4642 O O . LYS B 1 189 ? 58.553 88.330 14.255 1.00 15.54 189 LYS B O 1
ATOM 4648 N N . GLU B 1 190 ? 59.397 87.358 12.402 1.00 16.04 190 GLU B N 1
ATOM 4649 C CA . GLU B 1 190 ? 60.327 88.432 12.045 1.00 15.68 190 GLU B CA 1
ATOM 4650 C C . GLU B 1 190 ? 60.322 88.482 10.521 1.00 14.92 190 GLU B C 1
ATOM 4651 O O . GLU B 1 190 ? 60.058 87.470 9.869 1.00 15.65 190 GLU B O 1
ATOM 4657 N N . TYR B 1 191 ? 60.607 89.641 9.938 1.00 14.53 191 TYR B N 1
ATOM 4658 C CA . TYR B 1 191 ? 60.620 89.732 8.481 1.00 14.06 191 TYR B CA 1
ATOM 4659 C C . TYR B 1 191 ? 61.710 88.822 7.914 1.00 13.87 191 TYR B C 1
ATOM 4660 O O . TYR B 1 191 ? 62.862 88.914 8.328 1.00 13.81 191 TYR B O 1
ATOM 4669 N N . THR B 1 192 ? 61.338 87.940 6.985 1.00 12.23 192 THR B N 1
ATOM 4670 C CA . THR B 1 192 ? 62.287 87.025 6.339 1.00 10.98 192 THR B CA 1
ATOM 4671 C C . THR B 1 192 ? 62.307 87.339 4.843 1.00 11.01 192 THR B C 1
ATOM 4672 O O . THR B 1 192 ? 61.532 88.176 4.386 1.00 9.09 192 THR B O 1
ATOM 4676 N N . ARG B 1 193 ? 63.176 86.681 4.076 1.00 10.45 193 ARG B N 1
ATOM 4677 C CA . ARG B 1 193 ? 63.252 86.956 2.640 1.00 9.95 193 ARG B CA 1
ATOM 4678 C C . ARG B 1 193 ? 61.858 86.889 2.031 1.00 9.94 193 ARG B C 1
ATOM 4679 O O . ARG B 1 193 ? 61.123 85.922 2.226 1.00 10.85 193 ARG B O 1
ATOM 4687 N N . ASN B 1 194 ? 61.505 87.936 1.297 1.00 10.79 194 ASN B N 1
ATOM 4688 C CA . ASN B 1 194 ? 60.180 88.058 0.696 1.00 10.55 194 ASN B CA 1
ATOM 4689 C C . ASN B 1 194 ? 60.091 87.766 -0.808 1.00 9.64 194 ASN B C 1
ATOM 4690 O O . ASN B 1 194 ? 59.284 88.372 -1.508 1.00 10.28 194 ASN B O 1
ATOM 4695 N N . HIS B 1 195 ? 60.899 86.835 -1.303 1.00 9.43 195 HIS B N 1
ATOM 4696 C CA . HIS B 1 195 ? 60.883 86.503 -2.726 1.00 9.87 195 HIS B CA 1
ATOM 4697 C C . HIS B 1 195 ? 59.561 85.881 -3.176 1.00 9.90 195 HIS B C 1
ATOM 4698 O O . HIS B 1 195 ? 59.109 86.109 -4.296 1.00 9.66 195 HIS B O 1
ATOM 4705 N N . THR B 1 196 ? 58.936 85.097 -2.306 1.00 9.82 196 THR B N 1
ATOM 4706 C CA . THR B 1 196 ? 57.667 84.478 -2.666 1.00 11.41 196 THR B CA 1
ATOM 4707 C C . THR B 1 196 ? 56.618 85.564 -2.919 1.00 10.99 196 THR B C 1
ATOM 4708 O O . THR B 1 196 ? 55.909 85.533 -3.925 1.00 9.11 196 THR B O 1
ATOM 4712 N N . GLU B 1 197 ? 56.542 86.531 -2.010 1.00 9.97 197 GLU B N 1
ATOM 4713 C CA . GLU B 1 197 ? 55.593 87.633 -2.138 1.00 9.93 197 GLU B CA 1
ATOM 4714 C C . GLU B 1 197 ? 55.821 88.428 -3.429 1.00 9.61 197 GLU B C 1
ATOM 4715 O O . GLU B 1 197 ? 54.874 88.719 -4.151 1.00 13.06 197 GLU B O 1
ATOM 4721 N N . ASP B 1 198 ? 57.075 88.783 -3.709 1.00 10.74 198 ASP B N 1
ATOM 4722 C CA . ASP B 1 198 ? 57.424 89.539 -4.916 1.00 11.39 198 ASP B CA 1
ATOM 4723 C C . ASP B 1 198 ? 57.034 88.771 -6.174 1.00 13.46 198 ASP B C 1
ATOM 4724 O O . ASP B 1 198 ? 56.354 89.293 -7.057 1.00 12.47 198 ASP B O 1
ATOM 4729 N N . MET B 1 199 ? 57.486 87.526 -6.255 1.00 12.53 199 MET B N 1
ATOM 4730 C CA . MET B 1 199 ? 57.228 86.702 -7.425 1.00 11.84 199 MET B CA 1
ATOM 4731 C C . MET B 1 199 ? 55.764 86.325 -7.627 1.00 10.38 199 MET B C 1
ATOM 4732 O O . MET B 1 199 ? 55.328 86.137 -8.757 1.00 10.67 199 MET B O 1
ATOM 4737 N N . LEU B 1 200 ? 55.000 86.228 -6.547 1.00 9.46 200 LEU B N 1
ATOM 4738 C CA . LEU B 1 200 ? 53.587 85.903 -6.685 1.00 11.22 200 LEU B CA 1
ATOM 4739 C C . LEU B 1 200 ? 52.959 87.038 -7.490 1.00 11.13 200 LEU B C 1
ATOM 4740 O O . LEU B 1 200 ? 52.189 86.807 -8.420 1.00 11.49 200 LEU B O 1
ATOM 4745 N N . GLN B 1 201 ? 53.311 88.269 -7.137 1.00 10.89 201 GLN B N 1
ATOM 4746 C CA . GLN B 1 201 ? 52.789 89.438 -7.835 1.00 12.46 201 GLN B CA 1
ATOM 4747 C C . GLN B 1 201 ? 53.283 89.465 -9.281 1.00 11.87 201 GLN B C 1
ATOM 4748 O O . GLN B 1 201 ? 52.544 89.846 -10.190 1.00 11.85 201 GLN B O 1
ATOM 4754 N N . GLN B 1 202 ? 54.533 89.057 -9.491 1.00 11.62 202 GLN B N 1
ATOM 4755 C CA . GLN B 1 202 ? 55.102 89.039 -10.835 1.00 12.63 202 GLN B CA 1
ATOM 4756 C C . GLN B 1 202 ? 54.348 88.056 -11.730 1.00 12.97 202 GLN B C 1
ATOM 4757 O O . GLN B 1 202 ? 54.194 88.294 -12.923 1.00 12.02 202 GLN B O 1
ATOM 4763 N N . PHE B 1 203 ? 53.880 86.952 -11.154 1.00 12.61 203 PHE B N 1
ATOM 4764 C CA . PHE B 1 203 ? 53.154 85.950 -11.923 1.00 12.50 203 PHE B CA 1
ATOM 4765 C C . PHE B 1 203 ? 51.648 86.215 -11.979 1.00 14.90 203 PHE B C 1
ATOM 4766 O O . PHE B 1 203 ? 50.856 85.311 -12.256 1.00 15.37 203 PHE B O 1
ATOM 4774 N N . GLY B 1 204 ? 51.266 87.461 -11.708 1.00 14.91 204 GLY B N 1
ATOM 4775 C CA . GLY B 1 204 ? 49.868 87.849 -11.755 1.00 16.43 204 GLY B CA 1
ATOM 4776 C C . GLY B 1 204 ? 49.025 87.492 -10.547 1.00 15.97 204 GLY B C 1
ATOM 4777 O O . GLY B 1 204 ? 47.808 87.594 -10.601 1.00 16.69 204 GLY B O 1
ATOM 4778 N N . GLY B 1 205 ? 49.660 87.079 -9.455 1.00 15.92 205 GLY B N 1
ATOM 4779 C CA . GLY B 1 205 ? 48.904 86.726 -8.268 1.00 17.46 205 GLY B CA 1
ATOM 4780 C C . GLY B 1 205 ? 48.657 87.942 -7.399 1.00 17.85 205 GLY B C 1
ATOM 4781 O O . GLY B 1 205 ? 49.146 89.030 -7.701 1.00 15.75 205 GLY B O 1
ATOM 4782 N N . HIS B 1 206 ? 47.910 87.765 -6.315 1.00 17.44 206 HIS B N 1
ATOM 4783 C CA . HIS B 1 206 ? 47.612 88.880 -5.422 1.00 18.20 206 HIS B CA 1
ATOM 4784 C C . HIS B 1 206 ? 47.723 88.520 -3.946 1.00 16.17 206 HIS B C 1
ATOM 4785 O O . HIS B 1 206 ? 47.461 87.389 -3.554 1.00 15.95 206 HIS B O 1
ATOM 4792 N N . LEU B 1 207 ? 48.111 89.502 -3.138 1.00 15.42 207 LEU B N 1
ATOM 4793 C CA . LEU B 1 207 ? 48.241 89.326 -1.695 1.00 15.85 207 LEU B CA 1
ATOM 4794 C C . LEU B 1 207 ? 48.243 90.697 -1.029 1.00 16.42 207 LEU B C 1
ATOM 4795 O O . LEU B 1 207 ? 48.450 91.712 -1.687 1.00 14.15 207 LEU B O 1
ATOM 4800 N N . SER B 1 208 ? 48.003 90.717 0.276 1.00 15.05 208 SER B N 1
ATOM 4801 C CA . SER B 1 208 ? 48.034 91.959 1.032 1.00 17.79 208 SER B CA 1
ATOM 4802 C C . SER B 1 208 ? 49.084 91.797 2.120 1.00 18.58 208 SER B C 1
ATOM 4803 O O . SER B 1 208 ? 49.074 90.820 2.870 1.00 20.82 208 SER B O 1
ATOM 4806 N N . VAL B 1 209 ? 49.999 92.751 2.199 1.00 18.04 209 VAL B N 1
ATOM 4807 C CA . VAL B 1 209 ? 51.031 92.704 3.216 1.00 17.28 209 VAL B CA 1
ATOM 4808 C C . VAL B 1 209 ? 50.848 93.902 4.137 1.00 18.06 209 VAL B C 1
ATOM 4809 O O . VAL B 1 209 ? 50.896 95.052 3.697 1.00 18.95 209 VAL B O 1
ATOM 4813 N N . ASP B 1 210 ? 50.618 93.613 5.414 1.00 16.73 210 ASP B N 1
ATOM 4814 C CA . ASP B 1 210 ? 50.416 94.636 6.434 1.00 17.86 210 ASP B CA 1
ATOM 4815 C C . ASP B 1 210 ? 51.396 94.307 7.556 1.00 15.58 210 ASP B C 1
ATOM 4816 O O . ASP B 1 210 ? 51.108 93.483 8.422 1.00 15.87 210 ASP B O 1
ATOM 4821 N N . GLY B 1 211 ? 52.560 94.946 7.536 1.00 14.59 211 GLY B N 1
ATOM 4822 C CA . GLY B 1 211 ? 53.552 94.651 8.548 1.00 13.83 211 GLY B CA 1
ATOM 4823 C C . GLY B 1 211 ? 53.987 93.213 8.327 1.00 14.12 211 GLY B C 1
ATOM 4824 O O . GLY B 1 211 ? 54.309 92.820 7.204 1.00 15.29 211 GLY B O 1
ATOM 4825 N N . LYS B 1 212 ? 53.977 92.418 9.389 1.00 14.18 212 LYS B N 1
ATOM 4826 C CA . LYS B 1 212 ? 54.370 91.019 9.302 1.00 15.23 212 LYS B CA 1
ATOM 4827 C C . LYS B 1 212 ? 53.195 90.127 8.900 1.00 16.04 212 LYS B C 1
ATOM 4828 O O . LYS B 1 212 ? 53.359 88.922 8.718 1.00 15.28 212 LYS B O 1
ATOM 4834 N N . LYS B 1 213 ? 52.012 90.723 8.766 1.00 16.50 213 LYS B N 1
ATOM 4835 C CA . LYS B 1 213 ? 50.816 89.972 8.395 1.00 17.18 213 LYS B CA 1
ATOM 4836 C C . LYS B 1 213 ? 50.636 89.856 6.883 1.00 17.83 213 LYS B C 1
ATOM 4837 O O . LYS B 1 213 ? 50.538 90.862 6.180 1.00 16.50 213 LYS B O 1
ATOM 4843 N N . ILE B 1 214 ? 50.573 88.621 6.394 1.00 15.05 214 ILE B N 1
ATOM 4844 C CA . ILE B 1 214 ? 50.405 88.361 4.971 1.00 14.76 214 ILE B CA 1
ATOM 4845 C C . ILE B 1 214 ? 49.062 87.692 4.699 1.00 15.48 214 ILE B C 1
ATOM 4846 O O . ILE B 1 214 ? 48.793 86.591 5.186 1.00 15.49 214 ILE B O 1
ATOM 4851 N N . THR B 1 215 ? 48.220 88.361 3.917 1.00 15.70 215 THR B N 1
ATOM 4852 C CA . THR B 1 215 ? 46.906 87.820 3.591 1.00 13.59 215 THR B CA 1
ATOM 4853 C C . THR B 1 215 ? 46.862 87.367 2.141 1.00 15.21 215 THR B C 1
ATOM 4854 O O . THR B 1 215 ? 47.265 88.096 1.236 1.00 14.53 215 THR B O 1
ATOM 4858 N N . VAL B 1 216 ? 46.379 86.152 1.924 1.00 16.19 216 VAL B N 1
ATOM 4859 C CA . VAL B 1 216 ? 46.297 85.613 0.579 1.00 16.06 216 VAL B CA 1
ATOM 4860 C C . VAL B 1 216 ? 44.968 84.898 0.351 1.00 17.92 216 VAL B C 1
ATOM 4861 O O . VAL B 1 216 ? 44.610 83.969 1.078 1.00 17.71 216 VAL B O 1
ATOM 4865 N N . GLN B 1 217 ? 44.234 85.347 -0.660 1.00 17.79 217 GLN B N 1
ATOM 4866 C CA . GLN B 1 217 ? 42.949 84.750 -0.993 1.00 20.81 217 GLN B CA 1
ATOM 4867 C C . GLN B 1 217 ? 43.186 83.561 -1.911 1.00 19.81 217 GLN B C 1
ATOM 4868 O O . GLN B 1 217 ? 44.115 83.573 -2.722 1.00 22.24 217 GLN B O 1
ATOM 4874 N N . GLY B 1 218 ? 42.346 82.539 -1.777 1.00 18.93 218 GLY B N 1
ATOM 4875 C CA . GLY B 1 218 ? 42.465 81.357 -2.616 1.00 19.75 218 GLY B CA 1
ATOM 4876 C C . GLY B 1 218 ? 41.107 80.913 -3.137 1.00 19.54 218 GLY B C 1
ATOM 4877 O O . GLY B 1 218 ? 40.092 81.195 -2.506 1.00 20.81 218 GLY B O 1
ATOM 4878 N N . PRO B 1 219 ? 41.046 80.215 -4.282 1.00 20.24 219 PRO B N 1
ATOM 4879 C CA . PRO B 1 219 ? 42.187 79.822 -5.114 1.00 17.82 219 PRO B CA 1
ATOM 4880 C C . PRO B 1 219 ? 42.603 80.905 -6.103 1.00 16.47 219 PRO B C 1
ATOM 4881 O O . PRO B 1 219 ? 41.837 81.821 -6.400 1.00 14.27 219 PRO B O 1
ATOM 4885 N N . GLN B 1 220 ? 43.822 80.797 -6.618 1.00 13.26 220 GLN B N 1
ATOM 4886 C CA . GLN B 1 220 ? 44.308 81.765 -7.592 1.00 15.42 220 GLN B CA 1
ATOM 4887 C C . GLN B 1 220 ? 44.873 81.065 -8.817 1.00 14.36 220 GLN B C 1
ATOM 4888 O O . GLN B 1 220 ? 45.236 79.892 -8.768 1.00 14.71 220 GLN B O 1
ATOM 4894 N N . LYS B 1 221 ? 44.940 81.806 -9.914 1.00 15.77 221 LYS B N 1
ATOM 4895 C CA . LYS B 1 221 ? 45.486 81.306 -11.167 1.00 16.77 221 LYS B CA 1
ATOM 4896 C C . LYS B 1 221 ? 46.602 82.259 -11.557 1.00 16.28 221 LYS B C 1
ATOM 4897 O O . LYS B 1 221 ? 46.452 83.475 -11.467 1.00 17.00 221 LYS B O 1
ATOM 4903 N N . LEU B 1 222 ? 47.727 81.703 -11.975 1.00 13.14 222 LEU B N 1
ATOM 4904 C CA . LEU B 1 222 ? 48.875 82.513 -12.339 1.00 13.63 222 LEU B CA 1
ATOM 4905 C C . LEU B 1 222 ? 49.153 82.421 -13.833 1.00 12.68 222 LEU B C 1
ATOM 4906 O O . LEU B 1 222 ? 48.637 81.533 -14.515 1.00 12.80 222 LEU B O 1
ATOM 4911 N N . THR B 1 223 ? 49.971 83.344 -14.330 1.00 12.17 223 THR B N 1
ATOM 4912 C CA . THR B 1 223 ? 50.329 83.386 -15.743 1.00 11.92 223 THR B CA 1
ATOM 4913 C C . THR B 1 223 ? 51.842 83.298 -15.921 1.00 11.43 223 THR B C 1
ATOM 4914 O O . THR B 1 223 ? 52.598 83.911 -15.166 1.00 12.28 223 THR B O 1
ATOM 4918 N N . GLY B 1 224 ? 52.270 82.538 -16.930 1.00 10.73 224 GLY B N 1
ATOM 4919 C CA . GLY B 1 224 ? 53.685 82.367 -17.203 1.00 13.01 224 GLY B CA 1
ATOM 4920 C C . GLY B 1 224 ? 54.410 83.687 -17.370 1.00 13.87 224 GLY B C 1
ATOM 4921 O O . GLY B 1 224 ? 53.820 84.673 -17.815 1.00 13.30 224 GLY B O 1
ATOM 4922 N N . GLN B 1 225 ? 55.695 83.711 -17.029 1.00 12.50 225 GLN B N 1
ATOM 4923 C CA . GLN B 1 225 ? 56.471 84.943 -17.131 1.00 14.21 225 GLN B CA 1
ATOM 4924 C C . GLN B 1 225 ? 57.892 84.695 -17.602 1.00 15.49 225 GLN B C 1
ATOM 4925 O O . GLN B 1 225 ? 58.355 83.552 -17.706 1.00 13.53 225 GLN B O 1
ATOM 4931 N N . LYS B 1 226 ? 58.576 85.797 -17.877 1.00 16.19 226 LYS B N 1
ATOM 4932 C CA . LYS B 1 226 ? 59.972 85.767 -18.252 1.00 15.68 226 LYS B CA 1
ATOM 4933 C C . LYS B 1 226 ? 60.638 86.132 -16.924 1.00 15.93 226 LYS B C 1
ATOM 4934 O O . LYS B 1 226 ? 60.346 87.179 -16.343 1.00 14.71 226 LYS B O 1
ATOM 4940 N N . VAL B 1 227 ? 61.500 85.259 -16.422 1.00 14.33 227 VAL B N 1
ATOM 4941 C CA . VAL B 1 227 ? 62.176 85.516 -15.155 1.00 14.08 227 VAL B CA 1
ATOM 4942 C C . VAL B 1 227 ? 63.677 85.684 -15.340 1.00 13.58 227 VAL B C 1
ATOM 4943 O O . VAL B 1 227 ? 64.349 84.798 -15.872 1.00 13.19 227 VAL B O 1
ATOM 4947 N N . VAL B 1 228 ? 64.192 86.829 -14.907 1.00 13.43 228 VAL B N 1
ATOM 4948 C CA . VAL B 1 228 ? 65.618 87.114 -14.997 1.00 12.37 228 VAL B CA 1
ATOM 4949 C C . VAL B 1 228 ? 66.197 87.033 -13.576 1.00 11.07 228 VAL B C 1
ATOM 4950 O O . VAL B 1 228 ? 65.954 87.904 -12.746 1.00 10.48 228 VAL B O 1
ATOM 4954 N N . VAL B 1 229 ? 66.964 85.982 -13.308 1.00 10.24 229 VAL B N 1
ATOM 4955 C CA . VAL B 1 229 ? 67.537 85.764 -11.986 1.00 8.54 229 VAL B CA 1
ATOM 4956 C C . VAL B 1 229 ? 68.783 86.593 -11.705 1.00 9.05 229 VAL B C 1
ATOM 4957 O O . VAL B 1 229 ? 69.788 86.483 -12.405 1.00 8.08 229 VAL B O 1
ATOM 4961 N N . PRO B 1 230 ? 68.736 87.429 -10.660 1.00 11.26 230 PRO B N 1
ATOM 4962 C CA . PRO B 1 230 ? 69.896 88.255 -10.319 1.00 12.05 230 PRO B CA 1
ATOM 4963 C C . PRO B 1 230 ? 70.907 87.374 -9.596 1.00 13.68 230 PRO B C 1
ATOM 4964 O O . PRO B 1 230 ? 70.549 86.304 -9.092 1.00 12.64 230 PRO B O 1
ATOM 4968 N N . GLY B 1 231 ? 72.164 87.810 -9.549 1.00 12.90 231 GLY B N 1
ATOM 4969 C CA . GLY B 1 231 ? 73.181 87.038 -8.855 1.00 10.53 231 GLY B CA 1
ATOM 4970 C C . GLY B 1 231 ? 72.826 86.911 -7.380 1.00 12.13 231 GLY B C 1
ATOM 4971 O O . GLY B 1 231 ? 72.200 87.808 -6.807 1.00 10.18 231 GLY B O 1
ATOM 4972 N N . ASP B 1 232 ? 73.234 85.804 -6.765 1.00 11.05 232 ASP B N 1
ATOM 4973 C CA . ASP B 1 232 ? 72.946 85.536 -5.360 1.00 9.71 232 ASP B CA 1
ATOM 4974 C C . ASP B 1 232 ? 73.940 86.244 -4.447 1.00 9.83 232 ASP B C 1
ATOM 4975 O O . ASP B 1 232 ? 75.148 86.017 -4.535 1.00 10.78 232 ASP B O 1
ATOM 4980 N N . ILE B 1 233 ? 73.436 87.097 -3.561 1.00 9.64 233 ILE B N 1
ATOM 4981 C CA . ILE B 1 233 ? 74.318 87.809 -2.651 1.00 7.69 233 ILE B CA 1
ATOM 4982 C C . ILE B 1 233 ? 74.964 86.840 -1.652 1.00 9.10 233 ILE B C 1
ATOM 4983 O O . ILE B 1 233 ? 76.045 87.114 -1.131 1.00 6.74 233 ILE B O 1
ATOM 4988 N N . SER B 1 234 ? 74.316 85.702 -1.402 1.00 8.76 234 SER B N 1
ATOM 4989 C CA . SER B 1 234 ? 74.871 84.709 -0.480 1.00 9.61 234 SER B CA 1
ATOM 4990 C C . SER B 1 234 ? 76.123 84.094 -1.092 1.00 9.93 234 SER B C 1
ATOM 4991 O O . SER B 1 234 ? 77.002 83.619 -0.375 1.00 9.53 234 SER B O 1
ATOM 4994 N N . SER B 1 235 ? 76.193 84.100 -2.423 1.00 11.85 235 SER B N 1
ATOM 4995 C CA . SER B 1 235 ? 77.348 83.564 -3.139 1.00 10.03 235 SER B CA 1
ATOM 4996 C C . SER B 1 235 ? 78.410 84.653 -3.231 1.00 10.62 235 SER B C 1
ATOM 4997 O O . SER B 1 235 ? 79.612 84.381 -3.149 1.00 9.50 235 SER B O 1
ATOM 5000 N N . ALA B 1 236 ? 77.955 85.889 -3.398 1.00 7.50 236 ALA B N 1
ATOM 5001 C CA . ALA B 1 236 ? 78.854 87.030 -3.486 1.00 9.15 236 ALA B CA 1
ATOM 5002 C C . ALA B 1 236 ? 79.539 87.249 -2.136 1.00 8.76 236 ALA B C 1
ATOM 5003 O O . ALA B 1 236 ? 80.677 87.715 -2.064 1.00 9.88 236 ALA B O 1
ATOM 5005 N N . ALA B 1 237 ? 78.839 86.888 -1.066 1.00 10.12 237 ALA B N 1
ATOM 5006 C CA . ALA B 1 237 ? 79.353 87.058 0.284 1.00 10.12 237 ALA B CA 1
ATOM 5007 C C . ALA B 1 237 ? 80.749 86.477 0.506 1.00 12.04 237 ALA B C 1
ATOM 5008 O O . ALA B 1 237 ? 81.536 87.033 1.277 1.00 10.37 237 ALA B O 1
ATOM 5010 N N . PHE B 1 238 ? 81.064 85.366 -0.156 1.00 11.76 238 PHE B N 1
ATOM 5011 C CA . PHE B 1 238 ? 82.377 84.750 0.025 1.00 8.20 238 PHE B CA 1
ATOM 5012 C C . PHE B 1 238 ? 83.494 85.653 -0.484 1.00 9.35 238 PHE B C 1
ATOM 5013 O O . PHE B 1 238 ? 84.601 85.659 0.067 1.00 8.96 238 PHE B O 1
ATOM 5021 N N . TRP B 1 239 ? 83.193 86.417 -1.530 1.00 9.84 239 TRP B N 1
ATOM 5022 C CA . TRP B 1 239 ? 84.149 87.341 -2.138 1.00 11.16 239 TRP B CA 1
ATOM 5023 C C . TRP B 1 239 ? 84.166 88.673 -1.384 1.00 11.30 239 TRP B C 1
ATOM 5024 O O . TRP B 1 239 ? 85.210 89.317 -1.252 1.00 12.94 239 TRP B O 1
ATOM 5035 N N . LEU B 1 240 ? 83.005 89.089 -0.893 1.00 11.05 240 LEU B N 1
ATOM 5036 C CA . LEU B 1 240 ? 82.932 90.310 -0.117 1.00 12.44 240 LEU B CA 1
ATOM 5037 C C . LEU B 1 240 ? 83.882 90.139 1.069 1.00 13.12 240 LEU B C 1
ATOM 5038 O O . LEU B 1 240 ? 84.675 91.026 1.378 1.00 13.42 240 LEU B O 1
ATOM 5043 N N . VAL B 1 241 ? 83.807 88.987 1.728 1.00 10.51 241 VAL B N 1
ATOM 5044 C CA . VAL B 1 241 ? 84.666 88.739 2.875 1.00 12.48 241 VAL B CA 1
ATOM 5045 C C . VAL B 1 241 ? 86.128 88.546 2.471 1.00 12.11 241 VAL B C 1
ATOM 5046 O O . VAL B 1 241 ? 87.024 89.083 3.125 1.00 12.97 241 VAL B O 1
ATOM 5050 N N . ALA B 1 242 ? 86.359 87.798 1.394 1.00 9.81 242 ALA B N 1
ATOM 5051 C CA . ALA B 1 242 ? 87.712 87.546 0.915 1.00 11.71 242 ALA B CA 1
ATOM 5052 C C . ALA B 1 242 ? 88.427 88.843 0.580 1.00 13.03 242 ALA B C 1
ATOM 5053 O O . ALA B 1 242 ? 89.590 89.020 0.929 1.00 13.68 242 ALA B O 1
ATOM 5055 N N . GLY B 1 243 ? 87.722 89.745 -0.093 1.00 12.85 243 GLY B N 1
ATOM 5056 C CA . GLY B 1 243 ? 88.306 91.016 -0.476 1.00 14.32 243 GLY B CA 1
ATOM 5057 C C . GLY B 1 243 ? 88.655 91.907 0.701 1.00 13.69 243 GLY B C 1
ATOM 5058 O O . GLY B 1 243 ? 89.609 92.684 0.640 1.00 14.16 243 GLY B O 1
ATOM 5059 N N . LEU B 1 244 ? 87.883 91.804 1.777 1.00 12.43 244 LEU B N 1
ATOM 5060 C CA . LEU B 1 244 ? 88.130 92.614 2.970 1.00 11.75 244 LEU B CA 1
ATOM 5061 C C . LEU B 1 244 ? 89.259 92.028 3.798 1.00 15.05 244 LEU B C 1
ATOM 5062 O O . LEU B 1 244 ? 90.068 92.739 4.393 1.00 15.28 244 LEU B O 1
ATOM 5067 N N . ILE B 1 245 ? 89.291 90.706 3.808 1.00 14.39 245 ILE B N 1
ATOM 5068 C CA . ILE B 1 245 ? 90.226 89.929 4.593 1.00 17.60 245 ILE B CA 1
ATOM 5069 C C . ILE B 1 245 ? 91.604 89.640 3.999 1.00 17.11 245 ILE B C 1
ATOM 5070 O O . ILE B 1 245 ? 92.603 89.631 4.724 1.00 14.89 245 ILE B O 1
ATOM 5075 N N . ALA B 1 246 ? 91.660 89.393 2.696 1.00 14.81 246 ALA B N 1
ATOM 5076 C CA . ALA B 1 246 ? 92.934 89.110 2.047 1.00 17.00 246 ALA B CA 1
ATOM 5077 C C . ALA B 1 246 ? 93.741 90.400 1.882 1.00 18.01 246 ALA B C 1
ATOM 5078 O O . ALA B 1 246 ? 93.179 91.495 1.832 1.00 17.50 246 ALA B O 1
ATOM 5080 N N . PRO B 1 247 ? 95.073 90.287 1.815 1.00 18.28 247 PRO B N 1
ATOM 5081 C CA . PRO B 1 247 ? 95.916 91.474 1.655 1.00 18.94 247 PRO B CA 1
ATOM 5082 C C . PRO B 1 247 ? 95.972 91.939 0.203 1.00 19.41 247 PRO B C 1
ATOM 5083 O O . PRO B 1 247 ? 95.735 91.151 -0.712 1.00 19.09 247 PRO B O 1
ATOM 5087 N N . ASN B 1 248 ? 96.287 93.218 0.004 1.00 19.18 248 ASN B N 1
ATOM 5088 C CA . ASN B 1 248 ? 96.387 93.800 -1.335 1.00 21.21 248 ASN B CA 1
ATOM 5089 C C . ASN B 1 248 ? 95.262 93.298 -2.236 1.00 20.76 248 ASN B C 1
ATOM 5090 O O . ASN B 1 248 ? 95.520 92.730 -3.292 1.00 21.20 248 ASN B O 1
ATOM 5095 N N . SER B 1 249 ? 94.020 93.516 -1.826 1.00 19.40 249 SER B N 1
ATOM 5096 C CA . SER B 1 249 ? 92.889 93.043 -2.609 1.00 18.64 249 SER B CA 1
ATOM 5097 C C . SER B 1 249 ? 91.817 94.087 -2.890 1.00 17.37 249 SER B C 1
ATOM 5098 O O . SER B 1 249 ? 91.617 95.016 -2.115 1.00 16.73 249 SER B O 1
ATOM 5101 N N . ARG B 1 250 ? 91.138 93.903 -4.019 1.00 17.67 250 ARG B N 1
ATOM 5102 C CA . ARG B 1 250 ? 90.039 94.757 -4.467 1.00 16.50 250 ARG B CA 1
ATOM 5103 C C . ARG B 1 250 ? 89.229 93.904 -5.437 1.00 16.54 250 ARG B C 1
ATOM 5104 O O . ARG B 1 250 ? 89.703 93.564 -6.519 1.00 18.39 250 ARG B O 1
ATOM 5112 N N . LEU B 1 251 ? 88.012 93.551 -5.034 1.00 18.29 251 LEU B N 1
ATOM 5113 C CA . LEU B 1 251 ? 87.135 92.711 -5.838 1.00 16.71 251 LEU B CA 1
ATOM 5114 C C . LEU B 1 251 ? 85.865 93.439 -6.270 1.00 16.21 251 LEU B C 1
ATOM 5115 O O . LEU B 1 251 ? 85.271 94.187 -5.490 1.00 17.00 251 LEU B O 1
ATOM 5120 N N . VAL B 1 252 ? 85.454 93.200 -7.512 1.00 12.78 252 VAL B N 1
ATOM 5121 C CA . VAL B 1 252 ? 84.255 93.809 -8.081 1.00 12.80 252 VAL B CA 1
ATOM 5122 C C . VAL B 1 252 ? 83.220 92.718 -8.375 1.00 11.19 252 VAL B C 1
ATOM 5123 O O . VAL B 1 252 ? 83.439 91.848 -9.221 1.00 12.23 252 VAL B O 1
ATOM 5127 N N . LEU B 1 253 ? 82.095 92.773 -7.671 1.00 11.55 253 LEU B N 1
ATOM 5128 C CA . LEU B 1 253 ? 81.034 91.782 -7.820 1.00 11.12 253 LEU B CA 1
ATOM 5129 C C . LEU B 1 253 ? 79.793 92.409 -8.458 1.00 11.42 253 LEU B C 1
ATOM 5130 O O . LEU B 1 253 ? 79.021 93.116 -7.800 1.00 11.72 253 LEU B O 1
ATOM 5135 N N . GLN B 1 254 ? 79.604 92.134 -9.745 1.00 13.10 254 GLN B N 1
ATOM 5136 C CA . GLN B 1 254 ? 78.485 92.692 -10.496 1.00 13.40 254 GLN B CA 1
ATOM 5137 C C . GLN B 1 254 ? 77.220 91.851 -10.481 1.00 14.10 254 GLN B C 1
ATOM 5138 O O . GLN B 1 254 ? 77.260 90.642 -10.260 1.00 12.98 254 GLN B O 1
ATOM 5144 N N . ASN B 1 255 ? 76.096 92.512 -10.741 1.00 13.53 255 ASN B N 1
ATOM 5145 C CA . ASN B 1 255 ? 74.808 91.837 -10.845 1.00 14.52 255 ASN B CA 1
ATOM 5146 C C . ASN B 1 255 ? 74.416 91.056 -9.591 1.00 13.92 255 ASN B C 1
ATOM 5147 O O . ASN B 1 255 ? 73.945 89.921 -9.678 1.00 14.18 255 ASN B O 1
ATOM 5152 N N . VAL B 1 256 ? 74.603 91.676 -8.431 1.00 12.05 256 VAL B N 1
ATOM 5153 C CA . VAL B 1 256 ? 74.272 91.054 -7.156 1.00 13.06 256 VAL B CA 1
ATOM 5154 C C . VAL B 1 256 ? 72.914 91.547 -6.646 1.00 13.79 256 VAL B C 1
ATOM 5155 O O . VAL B 1 256 ? 72.656 92.751 -6.599 1.00 14.30 256 VAL B O 1
ATOM 5159 N N . GLY B 1 257 ? 72.049 90.611 -6.271 1.00 13.07 257 GLY B N 1
ATOM 5160 C CA . GLY B 1 257 ? 70.745 90.984 -5.754 1.00 14.53 257 GLY B CA 1
ATOM 5161 C C . GLY B 1 257 ? 70.924 91.808 -4.490 1.00 15.87 257 GLY B C 1
ATOM 5162 O O . GLY B 1 257 ? 71.717 91.449 -3.613 1.00 14.03 257 GLY B O 1
ATOM 5163 N N . ILE B 1 258 ? 70.180 92.907 -4.388 1.00 14.76 258 ILE B N 1
ATOM 5164 C CA . ILE B 1 258 ? 70.290 93.796 -3.240 1.00 16.70 258 ILE B CA 1
ATOM 5165 C C . ILE B 1 258 ? 68.961 93.944 -2.484 1.00 17.10 258 ILE B C 1
ATOM 5166 O O . ILE B 1 258 ? 68.683 94.984 -1.879 1.00 16.82 258 ILE B O 1
ATOM 5171 N N . ASN B 1 259 ? 68.145 92.896 -2.509 1.00 15.89 259 ASN B N 1
ATOM 5172 C CA . ASN B 1 259 ? 66.859 92.913 -1.817 1.00 14.74 259 ASN B CA 1
ATOM 5173 C C . ASN B 1 259 ? 67.116 93.129 -0.322 1.00 14.68 259 ASN B C 1
ATOM 5174 O O . ASN B 1 259 ? 67.925 92.432 0.294 1.00 13.35 259 ASN B O 1
ATOM 5179 N N . GLU B 1 260 ? 66.413 94.109 0.240 1.00 14.59 260 GLU B N 1
ATOM 5180 C CA . GLU B 1 260 ? 66.542 94.505 1.638 1.00 14.94 260 GLU B CA 1
ATOM 5181 C C . GLU B 1 260 ? 66.483 93.380 2.665 1.00 13.19 260 GLU B C 1
ATOM 5182 O O . GLU B 1 260 ? 67.159 93.443 3.687 1.00 12.37 260 GLU B O 1
ATOM 5188 N N . THR B 1 261 ? 65.673 92.360 2.403 1.00 12.50 261 THR B N 1
ATOM 5189 C CA . THR B 1 261 ? 65.551 91.246 3.335 1.00 12.63 261 THR B CA 1
ATOM 5190 C C . THR B 1 261 ? 66.698 90.239 3.182 1.00 12.14 261 THR B C 1
ATOM 5191 O O . THR B 1 261 ? 66.704 89.186 3.822 1.00 12.34 261 THR B O 1
ATOM 5195 N N . ARG B 1 262 ? 67.684 90.593 2.362 1.00 12.32 262 ARG B N 1
ATOM 5196 C CA . ARG B 1 262 ? 68.834 89.726 2.091 1.00 12.09 262 ARG B CA 1
ATOM 5197 C C . ARG B 1 262 ? 70.197 90.406 2.286 1.00 12.92 262 ARG B C 1
ATOM 5198 O O . ARG B 1 262 ? 71.241 89.761 2.240 1.00 10.42 262 ARG B O 1
ATOM 5206 N N . THR B 1 263 ? 70.182 91.708 2.520 1.00 12.57 263 THR B N 1
ATOM 5207 C CA . THR B 1 263 ? 71.418 92.467 2.645 1.00 11.43 263 THR B CA 1
ATOM 5208 C C . THR B 1 263 ? 72.016 92.620 4.044 1.00 10.74 263 THR B C 1
ATOM 5209 O O . THR B 1 263 ? 72.729 93.586 4.312 1.00 9.83 263 THR B O 1
ATOM 5213 N N . GLY B 1 264 ? 71.752 91.660 4.925 1.00 11.45 264 GLY B N 1
ATOM 5214 C CA . GLY B 1 264 ? 72.286 91.744 6.273 1.00 9.72 264 GLY B CA 1
ATOM 5215 C C . GLY B 1 264 ? 73.804 91.830 6.353 1.00 11.66 264 GLY B C 1
ATOM 5216 O O . GLY B 1 264 ? 74.346 92.505 7.232 1.00 12.26 264 GLY B O 1
ATOM 5217 N N . ILE B 1 265 ? 74.504 91.148 5.449 1.00 10.19 265 ILE B N 1
ATOM 5218 C CA . ILE B 1 265 ? 75.957 91.177 5.485 1.00 9.42 265 ILE B CA 1
ATOM 5219 C C . ILE B 1 265 ? 76.481 92.576 5.167 1.00 12.02 265 ILE B C 1
ATOM 5220 O O . ILE B 1 265 ? 77.592 92.938 5.561 1.00 9.38 265 ILE B O 1
ATOM 5225 N N . ILE B 1 266 ? 75.673 93.365 4.464 1.00 13.51 266 ILE B N 1
ATOM 5226 C CA . ILE B 1 266 ? 76.051 94.730 4.131 1.00 14.79 266 ILE B CA 1
ATOM 5227 C C . ILE B 1 266 ? 76.119 95.537 5.431 1.00 14.25 266 ILE B C 1
ATOM 5228 O O . ILE B 1 266 ? 77.102 96.233 5.691 1.00 13.95 266 ILE B O 1
ATOM 5233 N N . ASP B 1 267 ? 75.077 95.430 6.251 1.00 14.84 267 ASP B N 1
ATOM 5234 C CA . ASP B 1 267 ? 75.040 96.135 7.531 1.00 16.43 267 ASP B CA 1
ATOM 5235 C C . ASP B 1 267 ? 76.226 95.724 8.409 1.00 16.21 267 ASP B C 1
ATOM 5236 O O . ASP B 1 267 ? 76.851 96.560 9.069 1.00 14.82 267 ASP B O 1
ATOM 5241 N N . VAL B 1 268 ? 76.531 94.430 8.417 1.00 13.17 268 VAL B N 1
ATOM 5242 C CA . VAL B 1 268 ? 77.633 93.923 9.222 1.00 12.54 268 VAL B CA 1
ATOM 5243 C C . VAL B 1 268 ? 78.964 94.486 8.747 1.00 13.16 268 VAL B C 1
ATOM 5244 O O . VAL B 1 268 ? 79.779 94.932 9.554 1.00 12.28 268 VAL B O 1
ATOM 5248 N N . ILE B 1 269 ? 79.183 94.465 7.437 1.00 10.96 269 ILE B N 1
ATOM 5249 C CA . ILE B 1 269 ? 80.427 94.982 6.883 1.00 12.21 269 ILE B CA 1
ATOM 5250 C C . ILE B 1 269 ? 80.594 96.462 7.232 1.00 13.36 269 ILE B C 1
ATOM 5251 O O . ILE B 1 269 ? 81.693 96.910 7.576 1.00 10.88 269 ILE B O 1
ATOM 5256 N N . ARG B 1 270 ? 79.502 97.215 7.149 1.00 12.54 270 ARG B N 1
ATOM 5257 C CA . ARG B 1 270 ? 79.526 98.638 7.475 1.00 15.48 270 ARG B CA 1
ATOM 5258 C C . ARG B 1 270 ? 79.855 98.817 8.956 1.00 15.94 270 ARG B C 1
ATOM 5259 O O . ARG B 1 270 ? 80.677 99.653 9.326 1.00 15.88 270 ARG B O 1
ATOM 5267 N N . ALA B 1 271 ? 79.210 98.020 9.803 1.00 15.87 271 ALA B N 1
ATOM 5268 C CA . ALA B 1 271 ? 79.434 98.105 11.238 1.00 16.16 271 ALA B CA 1
ATOM 5269 C C . ALA B 1 271 ? 80.883 97.810 11.614 1.00 16.86 271 ALA B C 1
ATOM 5270 O O . ALA B 1 271 ? 81.445 98.477 12.476 1.00 16.41 271 ALA B O 1
ATOM 5272 N N . MET B 1 272 ? 81.486 96.822 10.961 1.00 14.65 272 MET B N 1
ATOM 5273 C CA . MET B 1 272 ? 82.868 96.443 11.257 1.00 14.98 272 MET B CA 1
ATOM 5274 C C . MET B 1 272 ? 83.903 97.372 10.638 1.00 14.70 272 MET B C 1
ATOM 5275 O O . MET B 1 272 ? 85.104 97.210 10.863 1.00 14.10 272 MET B O 1
ATOM 5280 N N . GLY B 1 273 ? 83.440 98.334 9.846 1.00 15.30 273 GLY B N 1
ATOM 5281 C CA . GLY B 1 273 ? 84.352 99.278 9.223 1.00 16.11 273 GLY B CA 1
ATOM 5282 C C . GLY B 1 273 ? 85.028 98.819 7.943 1.00 15.62 273 GLY B C 1
ATOM 5283 O O . GLY B 1 273 ? 86.079 99.341 7.583 1.00 13.52 273 GLY B O 1
ATOM 5284 N N . GLY B 1 274 ? 84.433 97.858 7.243 1.00 14.80 274 GLY B N 1
ATOM 5285 C CA . GLY B 1 274 ? 85.032 97.381 6.008 1.00 13.89 274 GLY B CA 1
ATOM 5286 C C . GLY B 1 274 ? 84.831 98.351 4.859 1.00 14.99 274 GLY B C 1
ATOM 5287 O O . GLY B 1 274 ? 83.855 99.096 4.845 1.00 15.87 274 GLY B O 1
ATOM 5288 N N . LYS B 1 275 ? 85.756 98.357 3.901 1.00 16.14 275 LYS B N 1
ATOM 5289 C CA . LYS B 1 275 ? 85.646 99.244 2.738 1.00 18.22 275 LYS B CA 1
ATOM 5290 C C . LYS B 1 275 ? 84.707 98.632 1.706 1.00 19.85 275 LYS B C 1
ATOM 5291 O O . LYS B 1 275 ? 85.094 97.739 0.953 1.00 18.05 275 LYS B O 1
ATOM 5297 N N . LEU B 1 276 ? 83.472 99.120 1.678 1.00 18.75 276 LEU B N 1
ATOM 5298 C CA . LEU B 1 276 ? 82.467 98.615 0.753 1.00 21.07 276 LEU B CA 1
ATOM 5299 C C . LEU B 1 276 ? 81.838 99.725 -0.083 1.00 22.05 276 LEU B C 1
ATOM 5300 O O . LEU B 1 276 ? 81.304 100.697 0.450 1.00 19.38 276 LEU B O 1
ATOM 5305 N N . GLU B 1 277 ? 81.911 99.570 -1.401 1.00 20.67 277 GLU B N 1
ATOM 5306 C CA . GLU B 1 277 ? 81.337 100.541 -2.323 1.00 23.17 277 GLU B CA 1
ATOM 5307 C C . GLU B 1 277 ? 80.209 99.877 -3.115 1.00 22.31 277 GLU B C 1
ATOM 5308 O O . GLU B 1 277 ? 80.384 98.786 -3.664 1.00 19.37 277 GLU B O 1
ATOM 5314 N N . ILE B 1 278 ? 79.053 100.534 -3.162 1.00 22.92 278 ILE B N 1
ATOM 5315 C CA . ILE B 1 278 ? 77.897 100.019 -3.891 1.00 21.62 278 ILE B CA 1
ATOM 5316 C C . ILE B 1 278 ? 77.638 100.908 -5.107 1.00 23.48 278 ILE B C 1
ATOM 5317 O O . ILE B 1 278 ? 77.361 102.100 -4.971 1.00 23.74 278 ILE B O 1
ATOM 5322 N N . THR B 1 279 ? 77.727 100.321 -6.295 1.00 22.99 279 THR B N 1
ATOM 5323 C CA . THR B 1 279 ? 77.537 101.066 -7.532 1.00 24.32 279 THR B CA 1
ATOM 5324 C C . THR B 1 279 ? 76.584 100.396 -8.518 1.00 24.98 279 THR B C 1
ATOM 5325 O O . THR B 1 279 ? 76.105 99.282 -8.291 1.00 22.56 279 THR B O 1
ATOM 5329 N N . GLU B 1 280 ? 76.330 101.091 -9.623 1.00 24.92 280 GLU B N 1
ATOM 5330 C CA . GLU B 1 280 ? 75.455 100.612 -10.686 1.00 26.53 280 GLU B CA 1
ATOM 5331 C C . GLU B 1 280 ? 74.155 100.030 -10.145 1.00 26.15 280 GLU B C 1
ATOM 5332 O O . GLU B 1 280 ? 73.781 98.913 -10.495 1.00 23.74 280 GLU B O 1
ATOM 5338 N N . ILE B 1 281 ? 73.468 100.786 -9.296 1.00 26.82 281 ILE B N 1
ATOM 5339 C CA . ILE B 1 281 ? 72.216 100.323 -8.711 1.00 29.69 281 ILE B CA 1
ATOM 5340 C C . ILE B 1 281 ? 71.079 100.283 -9.729 1.00 31.13 281 ILE B C 1
ATOM 5341 O O . ILE B 1 281 ? 70.662 101.315 -10.254 1.00 30.08 281 ILE B O 1
ATOM 5346 N N . ASP B 1 282 ? 70.591 99.074 -9.998 1.00 33.23 282 ASP B N 1
ATOM 5347 C CA . ASP B 1 282 ? 69.506 98.845 -10.950 1.00 36.65 282 ASP B CA 1
ATOM 5348 C C . ASP B 1 282 ? 68.184 98.772 -10.198 1.00 38.49 282 ASP B C 1
ATOM 5349 O O . ASP B 1 282 ? 67.805 97.715 -9.694 1.00 38.79 282 ASP B O 1
ATOM 5354 N N . PRO B 1 283 ? 67.462 99.901 -10.113 1.00 40.40 283 PRO B N 1
ATOM 5355 C CA . PRO B 1 283 ? 66.174 99.976 -9.416 1.00 41.36 283 PRO B CA 1
ATOM 5356 C C . PRO B 1 283 ? 65.142 98.954 -9.889 1.00 41.56 283 PRO B C 1
ATOM 5357 O O . PRO B 1 283 ? 64.162 98.683 -9.195 1.00 43.23 283 PRO B O 1
ATOM 5361 N N . VAL B 1 284 ? 65.359 98.389 -11.071 1.00 42.13 284 VAL B N 1
ATOM 5362 C CA . VAL B 1 284 ? 64.432 97.398 -11.601 1.00 42.96 284 VAL B CA 1
ATOM 5363 C C . VAL B 1 284 ? 64.628 96.066 -10.881 1.00 41.83 284 VAL B C 1
ATOM 5364 O O . VAL B 1 284 ? 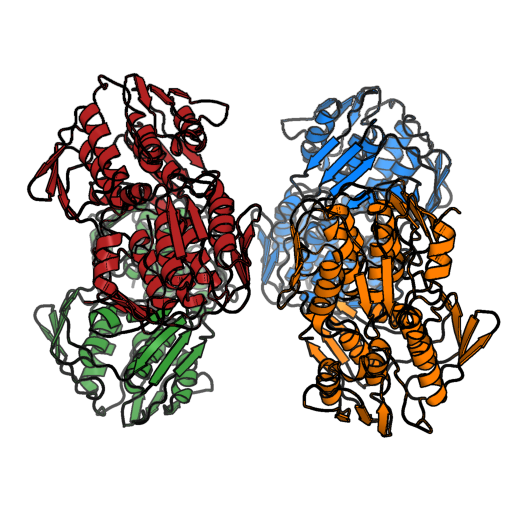63.974 95.791 -9.871 1.00 43.25 284 VAL B O 1
ATOM 5368 N N . ALA B 1 285 ? 65.544 95.253 -11.396 1.00 39.97 285 ALA B N 1
ATOM 5369 C CA . ALA B 1 285 ? 65.835 93.942 -10.823 1.00 36.68 285 ALA B CA 1
ATOM 5370 C C . ALA B 1 285 ? 66.394 94.005 -9.403 1.00 34.73 285 ALA B C 1
ATOM 5371 O O . ALA B 1 285 ? 66.693 92.970 -8.805 1.00 34.06 285 ALA B O 1
ATOM 5373 N N . LYS B 1 286 ? 66.527 95.212 -8.862 1.00 31.19 286 LYS B N 1
ATOM 5374 C CA . LYS B 1 286 ? 67.068 95.375 -7.519 1.00 28.96 286 LYS B CA 1
ATOM 5375 C C . LYS B 1 286 ? 68.413 94.663 -7.404 1.00 25.96 286 LYS B C 1
ATOM 5376 O O . LYS B 1 286 ? 68.557 93.684 -6.673 1.00 23.74 286 LYS B O 1
ATOM 5382 N N . SER B 1 287 ? 69.392 95.166 -8.147 1.00 23.68 287 SER B N 1
ATOM 5383 C CA . SER B 1 287 ? 70.735 94.602 -8.145 1.00 21.38 287 SER B CA 1
ATOM 5384 C C . SER B 1 287 ? 71.763 95.726 -8.132 1.00 19.64 287 SER B C 1
ATOM 5385 O O . SER B 1 287 ? 71.425 96.897 -8.300 1.00 18.45 287 SER B O 1
ATOM 5388 N N . ALA B 1 288 ? 73.023 95.365 -7.942 1.00 17.07 288 ALA B N 1
ATOM 5389 C CA . ALA B 1 288 ? 74.078 96.359 -7.923 1.00 15.61 288 ALA B CA 1
ATOM 5390 C C . ALA B 1 288 ? 75.440 95.710 -8.005 1.00 14.84 288 ALA B C 1
ATOM 5391 O O . ALA B 1 288 ? 75.573 94.486 -7.966 1.00 13.36 288 ALA B O 1
ATOM 5393 N N . THR B 1 289 ? 76.456 96.545 -8.139 1.00 14.46 289 THR B N 1
ATOM 5394 C CA . THR B 1 289 ? 77.820 96.065 -8.181 1.00 14.27 289 THR B CA 1
ATOM 5395 C C . THR B 1 289 ? 78.388 96.373 -6.807 1.00 14.73 289 THR B C 1
ATOM 5396 O O . THR B 1 289 ? 78.248 97.488 -6.307 1.00 14.15 289 THR B O 1
ATOM 5400 N N . LEU B 1 290 ? 78.987 95.364 -6.185 1.00 14.30 290 LEU B N 1
ATOM 5401 C CA . LEU B 1 290 ? 79.578 95.502 -4.857 1.00 14.98 290 LEU B CA 1
ATOM 5402 C C . LEU B 1 290 ? 81.093 95.481 -4.985 1.00 14.68 290 LEU B C 1
ATOM 5403 O O . LEU B 1 290 ? 81.649 94.580 -5.610 1.00 15.41 290 LEU B O 1
ATOM 5408 N N . ILE B 1 291 ? 81.759 96.467 -4.390 1.00 12.71 291 ILE B N 1
ATOM 5409 C CA . ILE B 1 291 ? 83.212 96.541 -4.458 1.00 13.00 291 ILE B CA 1
ATOM 5410 C C . ILE B 1 291 ? 83.836 96.570 -3.061 1.00 15.24 291 ILE B C 1
ATOM 5411 O O . ILE B 1 291 ? 83.506 97.423 -2.232 1.00 16.24 291 ILE B O 1
ATOM 5416 N N . VAL B 1 292 ? 84.735 95.624 -2.813 1.00 14.40 292 VAL B N 1
ATOM 5417 C CA . VAL B 1 292 ? 85.418 95.514 -1.530 1.00 15.24 292 VAL B CA 1
ATOM 5418 C C . VAL B 1 292 ? 86.942 95.628 -1.671 1.00 14.60 292 VAL B C 1
ATOM 5419 O O . VAL B 1 292 ? 87.515 95.247 -2.691 1.00 12.97 292 VAL B O 1
ATOM 5423 N N . GLU B 1 293 ? 87.585 96.165 -0.639 1.00 15.04 293 GLU B N 1
ATOM 5424 C CA . GLU B 1 293 ? 89.038 96.344 -0.607 1.00 15.76 293 GLU B CA 1
ATOM 5425 C C . GLU B 1 293 ? 89.567 95.929 0.756 1.00 13.89 293 GLU B C 1
ATOM 5426 O O . GLU B 1 293 ? 88.838 96.003 1.745 1.00 13.84 293 GLU B O 1
ATOM 5432 N N . SER B 1 294 ? 90.834 95.517 0.809 1.00 13.95 294 SER B N 1
ATOM 5433 C CA . SER B 1 294 ? 91.458 95.104 2.068 1.00 14.34 294 SER B CA 1
ATOM 5434 C C . SER B 1 294 ? 91.158 96.137 3.147 1.00 15.43 294 SER B C 1
ATOM 5435 O O . SER B 1 294 ? 91.344 97.339 2.935 1.00 16.95 294 SER B O 1
ATOM 5438 N N . SER B 1 295 ? 90.702 95.670 4.306 1.00 16.35 295 SER B N 1
ATOM 5439 C CA . SER B 1 295 ? 90.347 96.580 5.391 1.00 16.65 295 SER B CA 1
ATOM 5440 C C . SER B 1 295 ? 90.699 96.055 6.782 1.00 17.39 295 SER B C 1
ATOM 5441 O O . SER B 1 295 ? 90.854 94.854 6.982 1.00 15.33 295 SER B O 1
ATOM 5444 N N . ASP B 1 296 ? 90.831 96.971 7.739 1.00 16.52 296 ASP B N 1
ATOM 5445 C CA . ASP B 1 296 ? 91.103 96.588 9.122 1.00 17.46 296 ASP B CA 1
ATOM 5446 C C . ASP B 1 296 ? 89.732 96.672 9.780 1.00 16.65 296 ASP B C 1
ATOM 5447 O O . ASP B 1 296 ? 89.085 97.714 9.742 1.00 17.37 296 ASP B O 1
ATOM 5452 N N . LEU B 1 297 ? 89.292 95.573 10.375 1.00 13.27 297 LEU B N 1
ATOM 5453 C CA . LEU B 1 297 ? 87.966 95.513 10.967 1.00 15.21 297 LEU B CA 1
ATOM 5454 C C . LEU B 1 297 ? 87.921 95.488 12.488 1.00 15.71 297 LEU B C 1
ATOM 5455 O O . LEU B 1 297 ? 88.927 95.249 13.149 1.00 15.15 297 LEU B O 1
ATOM 5460 N N . LYS B 1 298 ? 86.730 95.733 13.027 1.00 16.60 298 LYS B N 1
ATOM 5461 C CA . LYS B 1 298 ? 86.499 95.713 14.464 1.00 17.88 298 LYS B CA 1
ATOM 5462 C C . LYS B 1 298 ? 85.239 94.891 14.705 1.00 17.73 298 LYS B C 1
ATOM 5463 O O . LYS B 1 298 ? 84.349 94.848 13.851 1.00 18.40 298 LYS B O 1
ATOM 5469 N N . GLY B 1 299 ? 85.178 94.236 15.862 1.00 16.62 299 GLY B N 1
ATOM 5470 C CA . GLY B 1 299 ? 84.039 93.402 16.208 1.00 16.54 299 GLY B CA 1
ATOM 5471 C C . GLY B 1 299 ? 82.712 94.132 16.289 1.00 16.85 299 GLY B C 1
ATOM 5472 O O . GLY B 1 299 ? 82.678 95.357 16.372 1.00 15.61 299 GLY B O 1
ATOM 5473 N N . THR B 1 300 ? 81.616 93.378 16.267 1.00 15.79 300 THR B N 1
ATOM 5474 C CA . THR B 1 300 ? 80.278 93.963 16.327 1.00 15.95 300 THR B CA 1
ATOM 5475 C C . THR B 1 300 ? 79.280 92.960 16.903 1.00 15.96 300 THR B C 1
ATOM 5476 O O . THR B 1 300 ? 79.617 91.795 17.127 1.00 16.76 300 THR B O 1
ATOM 5480 N N . GLU B 1 301 ? 78.058 93.419 17.152 1.00 16.29 301 GLU B N 1
ATOM 5481 C CA . GLU B 1 301 ? 77.005 92.557 17.683 1.00 17.81 301 GLU B CA 1
ATOM 5482 C C . GLU B 1 301 ? 76.006 92.247 16.568 1.00 16.94 301 GLU B C 1
ATOM 5483 O O . GLU B 1 301 ? 75.519 93.148 15.884 1.00 15.26 301 GLU B O 1
ATOM 5489 N N . ILE B 1 302 ? 75.701 90.968 16.400 1.00 16.01 302 ILE B N 1
ATOM 5490 C CA . ILE B 1 302 ? 74.774 90.519 15.364 1.00 15.08 302 ILE B CA 1
ATOM 5491 C C . ILE B 1 302 ? 73.624 89.796 16.042 1.00 14.95 302 ILE B C 1
ATOM 5492 O O . ILE B 1 302 ? 73.789 88.679 16.530 1.00 13.58 302 ILE B O 1
ATOM 5497 N N . CYS B 1 303 ? 72.455 90.431 16.071 1.00 15.59 303 CYS B N 1
ATOM 5498 C CA . CYS B 1 303 ? 71.303 89.840 16.747 1.00 16.35 303 CYS B CA 1
ATOM 5499 C C . CYS B 1 303 ? 69.965 90.336 16.218 1.00 17.17 303 CYS B C 1
ATOM 5500 O O . CYS B 1 303 ? 69.900 91.095 15.251 1.00 17.77 303 CYS B O 1
ATOM 5503 N N . GLY B 1 304 ? 68.907 89.896 16.892 1.00 17.98 304 GLY B N 1
ATOM 5504 C CA . GLY B 1 304 ? 67.551 90.290 16.560 1.00 17.94 304 GLY B CA 1
ATOM 5505 C C . GLY B 1 304 ? 67.068 90.104 15.138 1.00 18.33 304 GLY B C 1
ATOM 5506 O O . GLY B 1 304 ? 67.333 89.089 14.491 1.00 17.84 304 GLY B O 1
ATOM 5507 N N . ALA B 1 305 ? 66.350 91.113 14.658 1.00 17.34 305 ALA B N 1
ATOM 5508 C CA . ALA B 1 305 ? 65.778 91.116 13.319 1.00 16.30 305 ALA B CA 1
ATOM 5509 C C . ALA B 1 305 ? 66.814 90.986 12.210 1.00 15.91 305 ALA B C 1
ATOM 5510 O O . ALA B 1 305 ? 66.470 90.658 11.078 1.00 18.23 305 ALA B O 1
ATOM 5512 N N . LEU B 1 306 ? 68.078 91.241 12.529 1.00 14.56 306 LEU B N 1
ATOM 5513 C CA . LEU B 1 306 ? 69.137 91.150 11.528 1.00 13.46 306 LEU B CA 1
ATOM 5514 C C . LEU B 1 306 ? 69.417 89.706 11.117 1.00 14.97 306 LEU B C 1
ATOM 5515 O O . LEU B 1 306 ? 69.879 89.452 10.005 1.00 12.88 306 LEU B O 1
ATOM 5520 N N . ILE B 1 307 ? 69.116 88.764 12.007 1.00 12.64 307 ILE B N 1
ATOM 5521 C CA . ILE B 1 307 ? 69.373 87.355 11.734 1.00 12.80 307 ILE B CA 1
ATOM 5522 C C . ILE B 1 307 ? 68.777 86.800 10.434 1.00 12.14 307 ILE B C 1
ATOM 5523 O O . ILE B 1 307 ? 69.502 86.230 9.623 1.00 12.53 307 ILE B O 1
ATOM 5528 N N . PRO B 1 308 ? 67.457 86.950 10.221 1.00 13.46 308 PRO B N 1
ATOM 5529 C CA . PRO B 1 308 ? 66.834 86.433 8.993 1.00 13.82 308 PRO B CA 1
ATOM 5530 C C . PRO B 1 308 ? 67.404 87.047 7.710 1.00 12.82 308 PRO B C 1
ATOM 5531 O O . PRO B 1 308 ? 67.351 86.442 6.643 1.00 12.18 308 PRO B O 1
ATOM 5535 N N . ARG B 1 309 ? 67.940 88.254 7.826 1.00 11.28 309 ARG B N 1
ATOM 5536 C CA . ARG B 1 309 ? 68.496 88.962 6.681 1.00 10.20 309 ARG B CA 1
ATOM 5537 C C . ARG B 1 309 ? 69.890 88.489 6.284 1.00 9.93 309 ARG B C 1
ATOM 5538 O O . ARG B 1 309 ? 70.392 88.856 5.222 1.00 9.01 309 ARG B O 1
ATOM 5546 N N . LEU B 1 310 ? 70.515 87.670 7.125 1.00 9.49 310 LEU B N 1
ATOM 5547 C CA . LEU B 1 310 ? 71.858 87.166 6.824 1.00 10.32 310 LEU B CA 1
ATOM 5548 C C . LEU B 1 310 ? 72.094 85.760 7.378 1.00 9.31 310 LEU B C 1
ATOM 5549 O O . LEU B 1 310 ? 73.239 85.330 7.523 1.00 9.10 310 LEU B O 1
ATOM 5554 N N . ILE B 1 311 ? 71.011 85.048 7.671 1.00 9.07 311 ILE B N 1
ATOM 5555 C CA . ILE B 1 311 ? 71.106 83.713 8.248 1.00 9.80 311 ILE B CA 1
ATOM 5556 C C . ILE B 1 311 ? 72.107 82.783 7.565 1.00 10.35 311 ILE B C 1
ATOM 5557 O O . ILE B 1 311 ? 72.827 82.055 8.247 1.00 12.58 311 ILE B O 1
ATOM 5562 N N . ASP B 1 312 ? 72.166 82.801 6.234 1.00 10.04 312 ASP B N 1
ATOM 5563 C CA . ASP B 1 312 ? 73.096 81.932 5.518 1.00 8.97 312 ASP B CA 1
ATOM 5564 C C . ASP B 1 312 ? 74.507 82.503 5.390 1.00 8.44 312 ASP B C 1
ATOM 5565 O O . ASP B 1 312 ? 75.427 81.798 4.979 1.00 7.55 312 ASP B O 1
ATOM 5570 N N . GLU B 1 313 ? 74.687 83.775 5.730 1.00 8.49 313 GLU B N 1
ATOM 5571 C CA . GLU B 1 313 ? 76.016 84.375 5.649 1.00 9.40 313 GLU B CA 1
ATOM 5572 C C . GLU B 1 313 ? 76.776 84.261 6.968 1.00 8.93 313 GLU B C 1
ATOM 5573 O O . GLU B 1 313 ? 77.921 84.702 7.067 1.00 10.24 313 GLU B O 1
ATOM 5579 N N . LEU B 1 314 ? 76.155 83.671 7.979 1.00 8.40 314 LEU B N 1
ATOM 5580 C CA . LEU B 1 314 ? 76.820 83.559 9.274 1.00 9.66 314 LEU B CA 1
ATOM 5581 C C . LEU B 1 314 ? 78.115 82.741 9.273 1.00 10.62 314 LEU B C 1
ATOM 5582 O O . LEU B 1 314 ? 79.035 83.037 10.042 1.00 10.46 314 LEU B O 1
ATOM 5587 N N . PRO B 1 315 ? 78.204 81.696 8.433 1.00 9.27 315 PRO B N 1
ATOM 5588 C CA . PRO B 1 315 ? 79.458 80.937 8.433 1.00 10.52 315 PRO B CA 1
ATOM 5589 C C . PRO B 1 315 ? 80.622 81.804 7.929 1.00 10.07 315 PRO B C 1
ATOM 5590 O O . PRO B 1 315 ? 81.706 81.811 8.516 1.00 10.96 315 PRO B O 1
ATOM 5594 N N . ILE B 1 316 ? 80.400 82.540 6.842 1.00 11.18 316 ILE B N 1
ATOM 5595 C CA . ILE B 1 316 ? 81.466 83.379 6.303 1.00 12.67 316 ILE B CA 1
ATOM 5596 C C . ILE B 1 316 ? 81.707 84.623 7.131 1.00 11.87 316 ILE B C 1
ATOM 5597 O O . ILE B 1 316 ? 82.828 85.121 7.191 1.00 11.55 316 ILE B O 1
ATOM 5602 N N . ILE B 1 317 ? 80.657 85.126 7.765 1.00 9.08 317 ILE B N 1
ATOM 5603 C CA . ILE B 1 317 ? 80.793 86.297 8.616 1.00 9.13 317 ILE B CA 1
ATOM 5604 C C . ILE B 1 317 ? 81.647 85.881 9.816 1.00 11.60 317 ILE B C 1
ATOM 5605 O O . ILE B 1 317 ? 82.390 86.685 10.365 1.00 12.15 317 ILE B O 1
ATOM 5610 N N . ALA B 1 318 ? 81.553 84.611 10.202 1.00 12.59 318 ALA B N 1
ATOM 5611 C CA . ALA B 1 318 ? 82.331 84.113 11.330 1.00 12.20 318 ALA B CA 1
ATOM 5612 C C . ALA B 1 318 ? 83.819 84.210 10.996 1.00 12.42 318 ALA B C 1
ATOM 5613 O O . ALA B 1 318 ? 84.628 84.583 11.844 1.00 12.48 318 ALA B O 1
ATOM 5615 N N . LEU B 1 319 ? 84.174 83.881 9.756 1.00 11.02 319 LEU B N 1
ATOM 5616 C CA . LEU B 1 319 ? 85.566 83.956 9.310 1.00 13.05 319 LEU B CA 1
ATOM 5617 C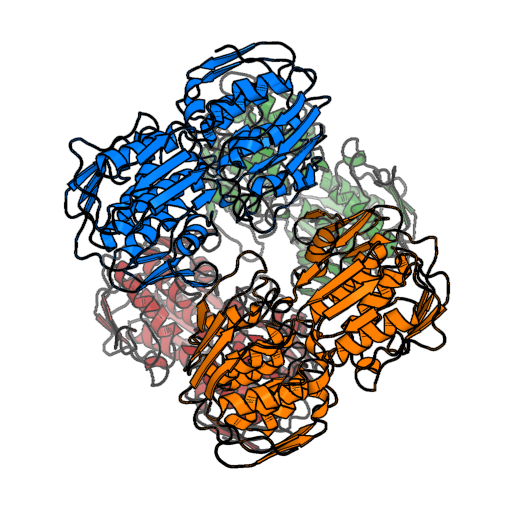 C . LEU B 1 319 ? 85.935 85.441 9.328 1.00 13.76 319 LEU B C 1
ATOM 5618 O O . LEU B 1 319 ? 87.038 85.820 9.729 1.00 13.27 319 LEU B O 1
ATOM 5623 N N . LEU B 1 320 ? 84.990 86.269 8.884 1.00 12.24 320 LEU B N 1
ATOM 5624 C CA . LEU B 1 320 ? 85.154 87.722 8.843 1.00 13.01 320 LEU B CA 1
ATOM 5625 C C . LEU B 1 320 ? 85.491 88.259 10.249 1.00 9.67 320 LEU B C 1
ATOM 5626 O O . LEU B 1 320 ? 86.498 88.938 10.441 1.00 12.58 320 LEU B O 1
ATOM 5631 N N . ALA B 1 321 ? 84.635 87.953 11.220 1.00 10.17 321 ALA B N 1
ATOM 5632 C CA . ALA B 1 321 ? 84.821 88.396 12.604 1.00 11.92 321 ALA B CA 1
ATOM 5633 C C . ALA B 1 321 ? 86.181 87.940 13.125 1.00 13.08 321 ALA B C 1
ATOM 5634 O O . ALA B 1 321 ? 86.871 88.663 13.843 1.00 13.95 321 ALA B O 1
ATOM 5636 N N . THR B 1 322 ? 86.550 86.725 12.746 1.00 12.72 322 THR B N 1
ATOM 5637 C CA . THR B 1 322 ? 87.824 86.120 13.103 1.00 13.69 322 THR B CA 1
ATOM 5638 C C . THR B 1 322 ? 88.980 87.073 12.774 1.00 15.17 322 THR B C 1
ATOM 5639 O O . THR B 1 322 ? 90.010 87.085 13.452 1.00 15.60 322 THR B O 1
ATOM 5643 N N . GLN B 1 323 ? 88.802 87.878 11.732 1.00 13.81 323 GLN B N 1
ATOM 5644 C CA . GLN B 1 323 ? 89.839 88.813 11.310 1.00 15.07 323 GLN B CA 1
ATOM 5645 C C . GLN B 1 323 ? 89.721 90.219 11.889 1.00 16.04 323 GLN B C 1
ATOM 5646 O O . GLN B 1 323 ? 90.578 91.068 11.647 1.00 16.67 323 GLN B O 1
ATOM 5652 N N . ALA B 1 324 ? 88.663 90.462 12.655 1.00 16.28 324 ALA B N 1
ATOM 5653 C CA . ALA B 1 324 ? 88.447 91.770 13.255 1.00 16.57 324 ALA B CA 1
ATOM 5654 C C . ALA B 1 324 ? 89.042 91.851 14.655 1.00 18.00 324 ALA B C 1
ATOM 5655 O O . ALA B 1 324 ? 89.167 90.836 15.348 1.00 16.54 324 ALA B O 1
ATOM 5657 N N . GLN B 1 325 ? 89.411 93.066 15.056 1.00 19.21 325 GLN B N 1
ATOM 5658 C CA . GLN B 1 325 ? 89.979 93.311 16.377 1.00 19.75 325 GLN B CA 1
ATOM 5659 C C . GLN B 1 325 ? 88.849 93.339 17.389 1.00 19.59 325 GLN B C 1
ATOM 5660 O O . GLN B 1 325 ? 87.864 94.049 17.207 1.00 20.38 325 GLN B O 1
ATOM 5666 N N . GLY B 1 326 ? 88.979 92.568 18.459 1.00 18.75 326 GLY B N 1
ATOM 5667 C CA . GLY B 1 326 ? 87.930 92.579 19.455 1.00 19.12 326 GLY B CA 1
ATOM 5668 C C . GLY B 1 326 ? 86.927 91.452 19.322 1.00 18.60 326 GLY B C 1
ATOM 5669 O O . GLY B 1 326 ? 87.083 90.540 18.503 1.00 16.68 326 GLY B O 1
ATOM 5670 N N . VAL B 1 327 ? 85.883 91.539 20.136 1.00 18.17 327 VAL B N 1
ATOM 5671 C CA . VAL B 1 327 ? 84.838 90.530 20.197 1.00 17.78 327 VAL B CA 1
ATOM 5672 C C . VAL B 1 327 ? 83.653 90.762 19.271 1.00 17.41 327 VAL B C 1
ATOM 5673 O O . VAL B 1 327 ? 83.213 91.891 19.069 1.00 16.08 327 VAL B O 1
ATOM 5677 N N . THR B 1 328 ? 83.146 89.674 18.705 1.00 15.55 328 THR B N 1
ATOM 5678 C CA . THR B 1 328 ? 81.966 89.734 17.860 1.00 16.26 328 THR B CA 1
ATOM 5679 C C . THR B 1 328 ? 80.973 88.758 18.488 1.00 15.39 328 THR B C 1
ATOM 5680 O O . THR B 1 328 ? 81.312 87.607 18.765 1.00 16.59 328 THR B O 1
ATOM 5684 N N . VAL B 1 329 ? 79.755 89.224 18.739 1.00 14.48 329 VAL B N 1
ATOM 5685 C CA . VAL B 1 329 ? 78.739 88.367 19.336 1.00 16.23 329 VAL B CA 1
ATOM 5686 C C . VAL B 1 329 ? 77.607 88.082 18.359 1.00 15.49 329 VAL B C 1
ATOM 5687 O O . VAL B 1 329 ? 77.049 88.995 17.748 1.00 14.98 329 VAL B O 1
ATOM 5691 N N . ILE B 1 330 ? 77.281 86.803 18.220 1.00 16.62 330 ILE B N 1
ATOM 5692 C CA . ILE B 1 330 ? 76.202 86.360 17.351 1.00 14.43 330 ILE B CA 1
ATOM 5693 C C . ILE B 1 330 ? 75.230 85.614 18.247 1.00 14.68 330 ILE B C 1
ATOM 5694 O O . ILE B 1 330 ? 75.609 84.642 18.900 1.00 16.31 330 ILE B O 1
ATOM 5699 N N . LYS B 1 331 ? 73.989 86.086 18.296 1.00 14.07 331 LYS B N 1
ATOM 5700 C CA . LYS B 1 331 ? 72.953 85.469 19.120 1.00 15.20 331 LYS B CA 1
ATOM 5701 C C . LYS B 1 331 ? 71.609 85.542 18.397 1.00 14.78 331 LYS B C 1
ATOM 5702 O O . LYS B 1 331 ? 71.486 86.233 17.385 1.00 16.03 331 LYS B O 1
ATOM 5708 N N . ASP B 1 332 ? 70.607 84.839 18.928 1.00 14.68 332 ASP B N 1
ATOM 5709 C CA . ASP B 1 332 ? 69.277 84.786 18.317 1.00 16.05 332 ASP B CA 1
ATOM 5710 C C . ASP B 1 332 ? 69.415 84.018 17.001 1.00 15.35 332 ASP B C 1
ATOM 5711 O O . ASP B 1 332 ? 68.592 84.156 16.100 1.00 15.81 332 ASP B O 1
ATOM 5716 N N . ALA B 1 333 ? 70.458 83.201 16.903 1.00 13.40 333 ALA B N 1
ATOM 5717 C CA . ALA B 1 333 ? 70.712 82.438 15.688 1.00 12.96 333 ALA B CA 1
ATOM 5718 C C . ALA B 1 333 ? 70.642 80.937 15.897 1.00 12.98 333 ALA B C 1
ATOM 5719 O O . ALA B 1 333 ? 71.396 80.190 15.280 1.00 13.76 333 ALA B O 1
ATOM 5721 N N . GLU B 1 334 ? 69.734 80.490 16.755 1.00 13.16 334 GLU B N 1
ATOM 5722 C CA . GLU B 1 334 ? 69.599 79.063 17.021 1.00 14.82 334 GLU B CA 1
ATOM 5723 C C . GLU B 1 334 ? 69.218 78.291 15.758 1.00 13.73 334 GLU B C 1
ATOM 5724 O O . GLU B 1 334 ? 69.419 77.081 15.678 1.00 13.49 334 GLU B O 1
ATOM 5730 N N . GLU B 1 335 ? 68.675 78.994 14.769 1.00 14.00 335 GLU B N 1
ATOM 5731 C CA . GLU B 1 335 ? 68.293 78.360 13.514 1.00 12.60 335 GLU B CA 1
ATOM 5732 C C . GLU B 1 335 ? 69.481 77.725 12.790 1.00 12.78 335 GLU B C 1
ATOM 5733 O O . GLU B 1 335 ? 69.302 76.815 11.983 1.00 13.72 335 GLU B O 1
ATOM 5739 N N . LEU B 1 336 ? 70.690 78.198 13.080 1.00 10.88 336 LEU B N 1
ATOM 5740 C CA . LEU B 1 336 ? 71.894 77.653 12.452 1.00 12.07 336 LEU B CA 1
ATOM 5741 C C . LEU B 1 336 ? 72.088 76.176 12.758 1.00 12.54 336 LEU B C 1
ATOM 5742 O O . LEU B 1 336 ? 72.679 75.447 11.964 1.00 12.73 336 LEU B O 1
ATOM 5747 N N . LYS B 1 337 ? 71.609 75.741 13.919 1.00 11.84 337 LYS B N 1
ATOM 5748 C CA . LYS B 1 337 ? 71.754 74.348 14.317 1.00 13.30 337 LYS B CA 1
ATOM 5749 C C . LYS B 1 337 ? 70.973 73.388 13.433 1.00 13.24 337 LYS B C 1
ATOM 5750 O O . LYS B 1 337 ? 71.273 72.194 13.399 1.00 13.97 337 LYS B O 1
ATOM 5756 N N . VAL B 1 338 ? 69.984 73.898 12.708 1.00 11.31 338 VAL B N 1
ATOM 5757 C CA . VAL B 1 338 ? 69.161 73.028 11.871 1.00 15.01 338 VAL B CA 1
ATOM 5758 C C . VAL B 1 338 ? 69.413 73.095 10.354 1.00 12.41 338 VAL B C 1
ATOM 5759 O O . VAL B 1 338 ? 68.601 72.612 9.562 1.00 12.43 338 VAL B O 1
ATOM 5763 N N . LYS B 1 339 ? 70.542 73.665 9.947 1.00 11.72 339 LYS B N 1
ATOM 5764 C CA . LYS B 1 339 ? 70.857 73.780 8.523 1.00 10.15 339 LYS B CA 1
ATOM 5765 C C . LYS B 1 339 ? 71.539 72.522 7.974 1.00 10.77 339 LYS B C 1
ATOM 5766 O O . LYS B 1 339 ? 71.491 71.463 8.604 1.00 9.12 339 LYS B O 1
ATOM 5772 N N . GLU B 1 340 ? 72.162 72.634 6.801 1.00 10.07 340 GLU B N 1
ATOM 5773 C CA . GLU B 1 340 ? 72.835 71.493 6.187 1.00 10.76 340 GLU B CA 1
ATOM 5774 C C . GLU B 1 340 ? 73.674 70.771 7.232 1.00 11.23 340 GLU B C 1
ATOM 5775 O O . GLU B 1 340 ? 73.833 69.553 7.189 1.00 10.26 340 GLU B O 1
ATOM 5781 N N . THR B 1 341 ? 74.216 71.541 8.168 1.00 13.07 341 THR B N 1
ATOM 5782 C CA . THR B 1 341 ? 74.979 71.001 9.288 1.00 12.56 341 THR B CA 1
ATOM 5783 C C . THR B 1 341 ? 74.589 71.902 10.439 1.00 13.28 341 THR B C 1
ATOM 5784 O O . THR B 1 341 ? 73.878 72.886 10.241 1.00 12.46 341 THR B O 1
ATOM 5788 N N . ASP B 1 342 ? 75.031 71.555 11.639 1.00 12.94 342 ASP B N 1
ATOM 5789 C CA . ASP B 1 342 ? 74.779 72.389 12.805 1.00 12.99 342 ASP B CA 1
ATOM 5790 C C . ASP B 1 342 ? 75.845 73.453 12.588 1.00 14.16 342 ASP B C 1
ATOM 5791 O O . ASP B 1 342 ? 76.989 73.278 13.011 1.00 14.21 342 ASP B O 1
ATOM 5796 N N . ARG B 1 343 ? 75.476 74.544 11.920 1.00 12.30 343 ARG B N 1
ATOM 5797 C CA . ARG B 1 343 ? 76.430 75.594 11.599 1.00 12.17 343 ARG B CA 1
ATOM 5798 C C . ARG B 1 343 ? 77.092 76.330 12.752 1.00 14.42 343 ARG B C 1
ATOM 5799 O O . ARG B 1 343 ? 78.036 77.088 12.542 1.00 18.58 343 ARG B O 1
ATOM 5807 N N . ILE B 1 344 ? 76.606 76.128 13.968 1.00 14.04 344 ILE B N 1
ATOM 5808 C CA . ILE B 1 344 ? 77.252 76.756 15.106 1.00 11.91 344 ILE B CA 1
ATOM 5809 C C . ILE B 1 344 ? 78.436 75.862 15.469 1.00 12.41 344 ILE B C 1
ATOM 5810 O O . ILE B 1 344 ? 79.582 76.310 15.498 1.00 12.55 344 ILE B O 1
ATOM 5815 N N . GLN B 1 345 ? 78.153 74.587 15.712 1.00 12.67 345 GLN B N 1
ATOM 5816 C CA . GLN B 1 345 ? 79.188 73.627 16.091 1.00 14.21 345 GLN B CA 1
ATOM 5817 C C . GLN B 1 345 ? 80.243 73.367 15.010 1.00 14.64 345 GLN B C 1
ATOM 5818 O O . GLN B 1 345 ? 81.445 73.426 15.286 1.00 13.25 345 GLN B O 1
ATOM 5824 N N . VAL B 1 346 ? 79.801 73.079 13.788 1.00 12.33 346 VAL B N 1
ATOM 5825 C CA . VAL B 1 346 ? 80.736 72.794 12.702 1.00 13.38 346 VAL B CA 1
ATOM 5826 C C . VAL B 1 346 ? 81.605 73.995 12.318 1.00 13.29 346 VAL B C 1
ATOM 5827 O O . VAL B 1 346 ? 82.776 73.831 11.979 1.00 13.88 346 VAL B O 1
ATOM 5831 N N . VAL B 1 347 ? 81.039 75.198 12.367 1.00 14.29 347 VAL B N 1
ATOM 5832 C CA . VAL B 1 347 ? 81.798 76.398 12.019 1.00 13.65 347 VAL B CA 1
ATOM 5833 C C . VAL B 1 347 ? 82.810 76.706 13.116 1.00 12.68 347 VAL B C 1
ATOM 5834 O O . VAL B 1 347 ? 83.954 77.072 12.835 1.00 10.20 347 VAL B O 1
ATOM 5838 N N . ALA B 1 348 ? 82.382 76.561 14.366 1.00 12.32 348 ALA B N 1
ATOM 5839 C CA . ALA B 1 348 ? 83.267 76.794 15.495 1.00 11.46 348 ALA B CA 1
ATOM 5840 C C . ALA B 1 348 ? 84.437 75.805 15.423 1.00 13.48 348 ALA B C 1
ATOM 5841 O O . ALA B 1 348 ? 85.598 76.203 15.536 1.00 13.06 348 ALA B O 1
ATOM 5843 N N . ASP B 1 349 ? 84.125 74.521 15.230 1.00 11.98 349 ASP B N 1
ATOM 5844 C CA . ASP B 1 349 ? 85.155 73.483 15.147 1.00 14.99 349 ASP B CA 1
ATOM 5845 C C . ASP B 1 349 ? 86.088 73.685 13.958 1.00 13.88 349 ASP B C 1
ATOM 5846 O O . ASP B 1 349 ? 87.303 73.568 14.087 1.00 12.79 349 ASP B O 1
ATOM 5851 N N . ALA B 1 350 ? 85.517 73.979 12.794 1.00 13.66 350 ALA B N 1
ATOM 5852 C CA . ALA B 1 350 ? 86.324 74.192 11.602 1.00 12.61 350 ALA B CA 1
ATOM 5853 C C . ALA B 1 350 ? 87.296 75.364 11.774 1.00 13.42 350 ALA B C 1
ATOM 5854 O O . ALA B 1 350 ? 88.505 75.198 11.620 1.00 11.07 350 ALA B O 1
ATOM 5856 N N . LEU B 1 351 ? 86.775 76.547 12.093 1.00 11.49 351 LEU B N 1
ATOM 5857 C CA . LEU B 1 351 ? 87.639 77.714 12.256 1.00 13.20 351 LEU B CA 1
ATOM 5858 C C . LEU B 1 351 ? 88.585 77.586 13.453 1.00 13.39 351 LEU B C 1
ATOM 5859 O O . LEU B 1 351 ? 89.738 78.017 13.381 1.00 14.15 351 LEU B O 1
ATOM 5864 N N . ASN B 1 352 ? 88.113 77.001 14.549 1.00 13.45 352 ASN B N 1
ATOM 5865 C CA . ASN B 1 352 ? 88.982 76.827 15.708 1.00 15.00 352 ASN B CA 1
ATOM 5866 C C . ASN B 1 352 ? 90.178 75.950 15.345 1.00 16.53 352 ASN B C 1
ATOM 5867 O O . ASN B 1 352 ? 91.311 76.229 15.757 1.00 14.10 352 ASN B O 1
ATOM 5872 N N . SER B 1 353 ? 89.934 74.902 14.561 1.00 15.77 353 SER B N 1
ATOM 5873 C CA . SER B 1 353 ? 91.020 74.017 14.162 1.00 16.07 353 SER B CA 1
ATOM 5874 C C . SER B 1 353 ? 92.025 74.767 13.289 1.00 16.26 353 SER B C 1
ATOM 5875 O O . SER B 1 353 ? 93.125 74.276 13.046 1.00 17.03 353 SER B O 1
ATOM 5878 N N . MET B 1 354 ? 91.662 75.969 12.842 1.00 16.89 354 MET B N 1
ATOM 5879 C CA . MET B 1 354 ? 92.557 76.764 11.995 1.00 17.27 354 MET B CA 1
ATOM 5880 C C . MET B 1 354 ? 93.236 77.969 12.668 1.00 18.81 354 MET B C 1
ATOM 5881 O O . MET B 1 354 ? 93.928 78.742 12.006 1.00 19.23 354 MET B O 1
ATOM 5886 N N . GLY B 1 355 ? 93.069 78.137 13.973 1.00 21.19 355 GLY B N 1
ATOM 5887 C CA . GLY B 1 355 ? 93.680 79.293 14.612 1.00 25.99 355 GLY B CA 1
ATOM 5888 C C . GLY B 1 355 ? 92.728 79.852 15.641 1.00 28.25 355 GLY B C 1
ATOM 5889 O O . GLY B 1 355 ? 92.926 80.927 16.208 1.00 26.59 355 GLY B O 1
ATOM 5890 N N . ALA B 1 356 ? 91.659 79.086 15.820 1.00 32.77 356 ALA B N 1
ATOM 5891 C CA . ALA B 1 356 ? 90.589 79.293 16.790 1.00 33.76 356 ALA B CA 1
ATOM 5892 C C . ALA B 1 356 ? 90.203 80.642 17.368 1.00 31.88 356 ALA B C 1
ATOM 5893 O O . ALA B 1 356 ? 90.419 81.705 16.798 1.00 35.38 356 ALA B O 1
ATOM 5895 N N . ASP B 1 357 ? 89.573 80.517 18.530 1.00 31.91 357 ASP B N 1
ATOM 5896 C CA . ASP B 1 357 ? 89.052 81.578 19.377 1.00 27.52 357 ASP B CA 1
ATOM 5897 C C . ASP B 1 357 ? 87.592 81.914 19.128 1.00 23.35 357 ASP B C 1
ATOM 5898 O O . ASP B 1 357 ? 87.196 83.077 19.053 1.00 19.19 357 ASP B O 1
ATOM 5903 N N . ILE B 1 358 ? 86.793 80.862 19.018 1.00 21.46 358 ILE B N 1
ATOM 5904 C CA . ILE B 1 358 ? 85.362 81.002 18.830 1.00 19.52 358 ILE B CA 1
ATOM 5905 C C . ILE B 1 358 ? 84.689 80.120 19.868 1.00 19.12 358 ILE B C 1
ATOM 5906 O O . ILE B 1 358 ? 85.027 78.944 20.008 1.00 18.34 358 ILE B O 1
ATOM 5911 N N . THR B 1 359 ? 83.749 80.695 20.606 1.00 16.86 359 THR B N 1
ATOM 5912 C CA . THR B 1 359 ? 83.021 79.947 21.613 1.00 17.08 359 THR B CA 1
ATOM 5913 C C . THR B 1 359 ? 81.583 79.780 21.147 1.00 15.80 359 THR B C 1
ATOM 5914 O O . THR B 1 359 ? 80.842 80.754 21.021 1.00 13.77 359 THR B O 1
ATOM 5918 N N . PRO B 1 360 ? 81.183 78.539 20.842 1.00 17.05 360 PRO B N 1
ATOM 5919 C CA . PRO B 1 360 ? 79.807 78.316 20.398 1.00 17.59 360 PRO B CA 1
ATOM 5920 C C . PRO B 1 360 ? 78.825 78.410 21.569 1.00 16.26 360 PRO B C 1
ATOM 5921 O O . PRO B 1 360 ? 79.174 78.098 22.715 1.00 17.57 360 PRO B O 1
ATOM 5925 N N . THR B 1 361 ? 77.607 78.863 21.281 1.00 15.13 361 THR B N 1
ATOM 5926 C CA . THR B 1 361 ? 76.566 78.976 22.299 1.00 14.82 361 THR B CA 1
ATOM 5927 C C . THR B 1 361 ? 75.296 78.333 21.761 1.00 15.84 361 THR B C 1
ATOM 5928 O O . THR B 1 361 ? 75.246 77.927 20.596 1.00 14.70 361 THR B O 1
ATOM 5932 N N . ALA B 1 362 ? 74.272 78.244 22.605 1.00 14.49 362 ALA B N 1
ATOM 5933 C CA . ALA B 1 362 ? 73.006 77.644 22.205 1.00 15.59 362 ALA B CA 1
ATOM 5934 C C . ALA B 1 362 ? 72.279 78.441 21.121 1.00 14.94 362 ALA B C 1
ATOM 5935 O O . ALA B 1 362 ? 71.397 77.907 20.446 1.00 15.73 362 ALA B O 1
ATOM 5937 N N . ASP B 1 363 ? 72.640 79.710 20.947 1.00 14.49 363 ASP B N 1
ATOM 5938 C CA . ASP B 1 363 ? 71.985 80.531 19.935 1.00 15.83 363 ASP B CA 1
ATOM 5939 C C . ASP B 1 363 ? 72.953 81.337 19.076 1.00 15.04 363 ASP B C 1
ATOM 5940 O O . ASP B 1 363 ? 72.559 82.327 18.464 1.00 16.67 363 ASP B O 1
ATOM 5945 N N . GLY B 1 364 ? 74.212 80.915 19.021 1.00 15.01 364 GLY B N 1
ATOM 5946 C CA . GLY B 1 364 ? 75.178 81.637 18.214 1.00 13.18 364 GLY B CA 1
ATOM 5947 C C . GLY B 1 364 ? 76.614 81.299 18.561 1.00 13.99 364 GLY B C 1
ATOM 5948 O O . GLY B 1 364 ? 76.958 80.134 18.765 1.00 12.13 364 GLY B O 1
ATOM 5949 N N . MET B 1 365 ? 77.461 82.320 18.618 1.00 12.90 365 MET B N 1
ATOM 5950 C CA . MET B 1 365 ? 78.862 82.116 18.951 1.00 13.05 365 MET B CA 1
ATOM 5951 C C . MET B 1 365 ? 79.531 83.418 19.353 1.00 14.88 365 MET B C 1
ATOM 5952 O O . MET B 1 365 ? 79.062 84.503 19.012 1.00 15.32 365 MET B O 1
ATOM 5957 N N . ILE B 1 366 ? 80.621 83.298 20.102 1.00 15.18 366 ILE B N 1
ATOM 5958 C CA . ILE B 1 366 ? 81.388 84.450 20.552 1.00 13.97 366 ILE B CA 1
ATOM 5959 C C . ILE B 1 366 ? 82.729 84.334 19.838 1.00 14.79 366 ILE B C 1
ATOM 5960 O O . ILE B 1 366 ? 83.440 83.346 20.020 1.00 13.87 366 ILE B O 1
ATOM 5965 N N . ILE B 1 367 ? 83.065 85.331 19.022 1.00 14.61 367 ILE B N 1
ATOM 5966 C CA . ILE B 1 367 ? 84.319 85.323 18.268 1.00 15.06 367 ILE B CA 1
ATOM 5967 C C . ILE B 1 367 ? 85.230 86.447 18.766 1.00 17.21 367 ILE B C 1
ATOM 5968 O O . ILE B 1 367 ? 84.812 87.601 18.845 1.00 15.55 367 ILE B O 1
ATOM 5973 N N . LYS B 1 368 ? 86.480 86.107 19.075 1.00 20.22 368 LYS B N 1
ATOM 5974 C CA . LYS B 1 368 ? 87.428 87.076 19.620 1.00 24.38 368 LYS B CA 1
ATOM 5975 C C . LYS B 1 368 ? 88.677 87.457 18.818 1.00 27.39 368 LYS B C 1
ATOM 5976 O O . LYS B 1 368 ? 89.273 86.628 18.133 1.00 26.70 368 LYS B O 1
ATOM 5982 N N . GLY B 1 369 ? 89.060 88.729 18.970 1.00 31.24 369 GLY B N 1
ATOM 5983 C CA . GLY B 1 369 ? 90.238 89.326 18.347 1.00 30.17 369 GLY B CA 1
ATOM 5984 C C . GLY B 1 369 ? 90.648 88.869 16.967 1.00 29.43 369 GLY B C 1
ATOM 5985 O O . GLY B 1 369 ? 89.987 88.021 16.367 1.00 30.11 369 GLY B O 1
ATOM 5986 N N . LYS B 1 370 ? 91.740 89.438 16.453 1.00 25.47 370 LYS B N 1
ATOM 5987 C CA . LYS B 1 370 ? 92.221 89.051 15.131 1.00 23.53 370 LYS B CA 1
ATOM 5988 C C . LYS B 1 370 ? 93.123 87.825 15.252 1.00 23.52 370 LYS B C 1
ATOM 5989 O O . LYS B 1 370 ? 94.078 87.821 16.025 1.00 22.26 370 LYS B O 1
ATOM 5995 N N . SER B 1 371 ? 92.816 86.789 14.478 1.00 21.26 371 SER B N 1
ATOM 5996 C CA . SER B 1 371 ? 93.575 85.544 14.522 1.00 20.53 371 SER B CA 1
ATOM 5997 C C . SER B 1 371 ? 94.372 85.272 13.255 1.00 19.88 371 SER B C 1
ATOM 5998 O O . SER B 1 371 ? 93.881 85.482 12.149 1.00 18.10 371 SER B O 1
ATOM 6001 N N . ALA B 1 372 ? 95.602 84.796 13.430 1.00 18.32 372 ALA B N 1
ATOM 6002 C CA . ALA B 1 372 ? 96.457 84.421 12.308 1.00 20.06 372 ALA B CA 1
ATOM 6003 C C . ALA B 1 372 ? 96.081 82.951 12.115 1.00 19.42 372 ALA B C 1
ATOM 6004 O O . ALA B 1 372 ? 96.202 82.160 13.045 1.00 19.54 372 ALA B O 1
ATOM 6006 N N . LEU B 1 373 ? 95.612 82.586 10.927 1.00 19.12 373 LEU B N 1
ATOM 6007 C CA . LEU B 1 373 ? 95.186 81.210 10.682 1.00 17.70 373 LEU B CA 1
ATOM 6008 C C . LEU B 1 373 ? 96.271 80.254 10.197 1.00 17.57 373 LEU B C 1
ATOM 6009 O O . LEU B 1 373 ? 97.220 80.657 9.529 1.00 17.96 373 LEU B O 1
ATOM 6014 N N . HIS B 1 374 ? 96.115 78.977 10.536 1.00 16.48 374 HIS B N 1
ATOM 6015 C CA . HIS B 1 374 ? 97.078 77.958 10.140 1.00 16.67 374 HIS B CA 1
ATOM 6016 C C . HIS B 1 374 ? 96.384 76.744 9.527 1.00 17.71 374 HIS B C 1
ATOM 6017 O O . HIS B 1 374 ? 95.155 76.642 9.552 1.00 17.48 374 HIS B O 1
ATOM 6024 N N . GLY B 1 375 ? 97.184 75.832 8.981 1.00 17.40 375 GLY B N 1
ATOM 6025 C CA . GLY B 1 375 ? 96.662 74.636 8.341 1.00 17.47 375 GLY B CA 1
ATOM 6026 C C . GLY B 1 375 ? 95.732 73.766 9.168 1.00 17.10 375 GLY B C 1
ATOM 6027 O O . GLY B 1 375 ? 95.732 73.827 10.396 1.00 15.78 375 GLY B O 1
ATOM 6028 N N . ALA B 1 376 ? 94.935 72.953 8.477 1.00 15.89 376 ALA B N 1
ATOM 6029 C CA . ALA B 1 376 ? 93.984 72.049 9.120 1.00 15.26 376 ALA B CA 1
ATOM 6030 C C . ALA B 1 376 ? 93.242 71.252 8.061 1.00 16.39 376 ALA B C 1
ATOM 6031 O O . ALA B 1 376 ? 93.326 71.556 6.869 1.00 16.58 376 ALA B O 1
ATOM 6033 N N . ARG B 1 377 ? 92.520 70.229 8.507 1.00 15.87 377 ARG B N 1
ATOM 6034 C CA . ARG B 1 377 ? 91.731 69.386 7.622 1.00 17.21 377 ARG B CA 1
ATOM 6035 C C . ARG B 1 377 ? 90.287 69.647 8.006 1.00 16.22 377 ARG B C 1
ATOM 6036 O O . ARG B 1 377 ? 89.939 69.609 9.188 1.00 17.38 377 ARG B O 1
ATOM 6044 N N . VAL B 1 378 ? 89.449 69.913 7.012 1.00 15.16 378 VAL B N 1
ATOM 6045 C CA . VAL B 1 378 ? 88.041 70.205 7.256 1.00 12.79 378 VAL B CA 1
ATOM 6046 C C . VAL B 1 378 ? 87.136 69.358 6.376 1.00 13.01 378 VAL B C 1
ATOM 6047 O O . VAL B 1 378 ? 87.406 69.177 5.185 1.00 13.57 378 VAL B O 1
ATOM 6051 N N . ASN B 1 379 ? 86.064 68.839 6.971 1.00 12.66 379 ASN B N 1
ATOM 6052 C CA . ASN B 1 379 ? 85.094 68.041 6.236 1.00 13.23 379 ASN B CA 1
ATOM 6053 C C . ASN B 1 379 ? 83.854 68.914 6.133 1.00 12.53 379 ASN B C 1
ATOM 6054 O O . ASN B 1 379 ? 83.409 69.501 7.122 1.00 11.33 379 ASN B O 1
ATOM 6059 N N . THR B 1 380 ? 83.306 69.006 4.930 1.00 11.45 380 THR B N 1
ATOM 6060 C CA . THR B 1 380 ? 82.120 69.812 4.688 1.00 14.71 380 THR B CA 1
ATOM 6061 C C . THR B 1 380 ? 80.857 69.191 5.307 1.00 13.31 380 THR B C 1
ATOM 6062 O O . THR B 1 380 ? 79.880 69.890 5.582 1.00 14.28 380 THR B O 1
ATOM 6066 N N . PHE B 1 381 ? 80.879 67.879 5.525 1.00 13.33 381 PHE B N 1
ATOM 6067 C CA . PHE B 1 381 ? 79.723 67.170 6.068 1.00 13.13 381 PHE B CA 1
ATOM 6068 C C . PHE B 1 381 ? 78.475 67.403 5.199 1.00 13.48 381 PHE B C 1
ATOM 6069 O O . PHE B 1 381 ? 77.350 67.356 5.692 1.00 14.08 381 PHE B O 1
ATOM 6077 N N . GLY B 1 382 ? 78.687 67.654 3.907 1.00 13.10 382 GLY B N 1
ATOM 6078 C CA . GLY B 1 382 ? 77.580 67.880 2.983 1.00 12.41 382 GLY B CA 1
ATOM 6079 C C . GLY B 1 382 ? 76.987 69.283 2.993 1.00 14.04 382 GLY B C 1
ATOM 6080 O O . GLY B 1 382 ? 75.856 69.495 2.536 1.00 12.07 382 GLY B O 1
ATOM 6081 N N . ASP B 1 383 ? 77.747 70.246 3.509 1.00 12.04 383 ASP B N 1
ATOM 6082 C CA . ASP B 1 383 ? 77.292 71.632 3.597 1.00 11.54 383 ASP B CA 1
ATOM 6083 C C . ASP B 1 383 ? 78.172 72.541 2.735 1.00 10.94 383 ASP B C 1
ATOM 6084 O O . ASP B 1 383 ? 79.310 72.854 3.103 1.00 10.22 383 ASP B O 1
ATOM 6089 N N . HIS B 1 384 ? 77.635 72.977 1.599 1.00 9.43 384 HIS B N 1
ATOM 6090 C CA . HIS B 1 384 ? 78.363 73.847 0.684 1.00 9.44 384 HIS B CA 1
ATOM 6091 C C . HIS B 1 384 ? 79.100 75.035 1.315 1.00 11.69 384 HIS B C 1
ATOM 6092 O O . HIS B 1 384 ? 80.264 75.287 0.991 1.00 11.72 384 HIS B O 1
ATOM 6099 N N . ARG B 1 385 ? 78.441 75.766 2.208 1.00 10.55 385 ARG B N 1
ATOM 6100 C CA . ARG B 1 385 ? 79.080 76.939 2.801 1.00 11.02 385 ARG B CA 1
ATOM 6101 C C . ARG B 1 385 ? 80.235 76.638 3.754 1.00 9.88 385 ARG B C 1
ATOM 6102 O O . ARG B 1 385 ? 81.091 77.491 3.977 1.00 10.97 385 ARG B O 1
ATOM 6110 N N . ILE B 1 386 ? 80.267 75.436 4.314 1.00 10.00 386 ILE B N 1
ATOM 6111 C CA . ILE B 1 386 ? 81.379 75.060 5.181 1.00 11.25 386 ILE B CA 1
ATOM 6112 C C . ILE B 1 386 ? 82.580 74.945 4.244 1.00 10.96 386 ILE B C 1
ATOM 6113 O O . ILE B 1 386 ? 83.695 75.342 4.576 1.00 9.13 386 ILE B O 1
ATOM 6118 N N . GLY B 1 387 ? 82.327 74.405 3.055 1.00 12.33 387 GLY B N 1
ATOM 6119 C CA . GLY B 1 387 ? 83.380 74.247 2.071 1.00 11.21 387 GLY B CA 1
ATOM 6120 C C . GLY B 1 387 ? 83.929 75.568 1.571 1.00 13.84 387 GLY B C 1
ATOM 6121 O O . GLY B 1 387 ? 85.139 75.786 1.588 1.00 11.53 387 GLY B O 1
ATOM 6122 N N . MET B 1 388 ? 83.049 76.463 1.130 1.00 11.53 388 MET B N 1
ATOM 6123 C CA . MET B 1 388 ? 83.503 77.749 0.622 1.00 11.80 388 MET B CA 1
ATOM 6124 C C . MET B 1 388 ? 84.069 78.644 1.726 1.00 11.37 388 MET B C 1
ATOM 6125 O O . MET B 1 388 ? 84.975 79.443 1.471 1.00 12.33 388 MET B O 1
ATOM 6130 N N . MET B 1 389 ? 83.540 78.515 2.944 1.00 9.97 389 MET B N 1
ATOM 6131 C CA . MET B 1 389 ? 84.040 79.305 4.070 1.00 11.07 389 MET B CA 1
ATOM 6132 C C . MET B 1 389 ? 85.482 78.888 4.336 1.00 9.95 389 MET B C 1
ATOM 6133 O O . MET B 1 389 ? 86.348 79.729 4.592 1.00 10.33 389 MET B O 1
ATOM 6138 N N . THR B 1 390 ? 85.733 77.581 4.271 1.00 11.50 390 THR B N 1
ATOM 6139 C CA . THR B 1 390 ? 87.074 77.056 4.504 1.00 12.90 390 THR B CA 1
ATOM 6140 C C . THR B 1 390 ? 88.027 77.459 3.389 1.00 11.48 390 THR B C 1
ATOM 6141 O O . THR B 1 390 ? 89.195 77.738 3.642 1.00 12.98 390 THR B O 1
ATOM 6145 N N . ALA B 1 391 ? 87.530 77.498 2.157 1.00 11.26 391 ALA B N 1
ATOM 6146 C CA . ALA B 1 391 ? 88.368 77.867 1.020 1.00 11.75 391 ALA B CA 1
ATOM 6147 C C . ALA B 1 391 ? 88.886 79.296 1.153 1.00 12.64 391 ALA B C 1
ATOM 6148 O O . ALA B 1 391 ? 90.054 79.574 0.872 1.00 12.87 391 ALA B O 1
ATOM 6150 N N . ILE B 1 392 ? 88.022 80.212 1.572 1.00 11.15 392 ILE B N 1
ATOM 6151 C CA . ILE B 1 392 ? 88.456 81.587 1.723 1.00 11.13 392 ILE B CA 1
ATOM 6152 C C . ILE B 1 392 ? 89.402 81.702 2.916 1.00 11.63 392 ILE B C 1
ATOM 6153 O O . ILE B 1 392 ? 90.377 82.456 2.867 1.00 11.04 392 ILE B O 1
ATOM 6158 N N . ALA B 1 393 ? 89.121 80.940 3.974 1.00 9.39 393 ALA B N 1
ATOM 6159 C CA . ALA B 1 393 ? 89.955 80.950 5.176 1.00 10.97 393 ALA B CA 1
ATOM 6160 C C . ALA B 1 393 ? 91.368 80.490 4.829 1.00 12.80 393 ALA B C 1
ATOM 6161 O O . ALA B 1 393 ? 92.353 81.039 5.330 1.00 11.48 393 ALA B O 1
ATOM 6163 N N . ALA B 1 394 ? 91.450 79.482 3.963 1.00 12.31 394 ALA B N 1
ATOM 6164 C CA . ALA B 1 394 ? 92.728 78.922 3.533 1.00 15.46 394 ALA B CA 1
ATOM 6165 C C . ALA B 1 394 ? 93.642 79.960 2.885 1.00 15.91 394 ALA B C 1
ATOM 6166 O O . ALA B 1 394 ? 94.866 79.892 3.018 1.00 15.42 394 ALA B O 1
ATOM 6168 N N . LEU B 1 395 ? 93.046 80.912 2.176 1.00 13.89 395 LEU B N 1
ATOM 6169 C CA . LEU B 1 395 ? 93.814 81.960 1.511 1.00 14.77 395 LEU B CA 1
ATOM 6170 C C . LEU B 1 395 ? 94.689 82.738 2.494 1.00 15.65 395 LEU B C 1
ATOM 6171 O O . LEU B 1 395 ? 95.747 83.242 2.123 1.00 17.69 395 LEU B O 1
ATOM 6176 N N . LEU B 1 396 ? 94.245 82.820 3.746 1.00 16.77 396 LEU B N 1
ATOM 6177 C CA . LEU B 1 396 ? 94.971 83.545 4.787 1.00 18.62 396 LEU B CA 1
ATOM 6178 C C . LEU B 1 396 ? 96.008 82.724 5.547 1.00 19.12 396 LEU B C 1
ATOM 6179 O O . LEU B 1 396 ? 96.727 83.265 6.383 1.00 17.84 396 LEU B O 1
ATOM 6184 N N . VAL B 1 397 ? 96.078 81.426 5.283 1.00 18.63 397 VAL B N 1
ATOM 6185 C CA . VAL B 1 397 ? 97.058 80.591 5.967 1.00 19.77 397 VAL B CA 1
ATOM 6186 C C . VAL B 1 397 ? 98.425 80.864 5.344 1.00 21.52 397 VAL B C 1
ATOM 6187 O O . VAL B 1 397 ? 98.683 80.492 4.199 1.00 21.10 397 VAL B O 1
ATOM 6191 N N . ALA B 1 398 ? 99.299 81.517 6.102 1.00 22.56 398 ALA B N 1
ATOM 6192 C CA . ALA B 1 398 ? 100.626 81.859 5.604 1.00 25.12 398 ALA B CA 1
ATOM 6193 C C . ALA B 1 398 ? 101.589 80.680 5.508 1.00 27.84 398 ALA B C 1
ATOM 6194 O O . ALA B 1 398 ? 102.404 80.618 4.589 1.00 29.36 398 ALA B O 1
ATOM 6196 N N . ASP B 1 399 ? 101.503 79.748 6.449 1.00 28.89 399 ASP B N 1
ATOM 6197 C CA . ASP B 1 399 ? 102.395 78.594 6.437 1.00 32.25 399 ASP B CA 1
ATOM 6198 C C . ASP B 1 399 ? 101.659 77.333 6.880 1.00 31.44 399 ASP B C 1
ATOM 6199 O O . ASP B 1 399 ? 101.375 77.155 8.063 1.00 32.23 399 ASP B O 1
ATOM 6204 N N . GLY B 1 400 ? 101.352 76.461 5.924 1.00 30.60 400 GLY B N 1
ATOM 6205 C CA . GLY B 1 400 ? 100.652 75.233 6.249 1.00 28.30 400 GLY B CA 1
ATOM 6206 C C . GLY B 1 400 ? 99.722 74.795 5.136 1.00 27.97 400 GLY B C 1
ATOM 6207 O O . GLY B 1 400 ? 99.577 75.483 4.122 1.00 26.98 400 GLY B O 1
ATOM 6208 N N . GLU B 1 401 ? 99.090 73.642 5.322 1.00 25.85 401 GLU B N 1
ATOM 6209 C CA . GLU B 1 401 ? 98.169 73.119 4.324 1.00 26.25 401 GLU B CA 1
ATOM 6210 C C . GLU B 1 401 ? 96.762 72.935 4.877 1.00 23.83 401 GLU B C 1
ATOM 6211 O O . GLU B 1 401 ? 96.564 72.730 6.076 1.00 22.53 401 GLU B O 1
ATOM 6217 N N . VAL B 1 402 ? 95.786 73.019 3.984 1.00 22.05 402 VAL B N 1
ATOM 6218 C CA . VAL B 1 402 ? 94.391 72.845 4.358 1.00 21.70 402 VAL B CA 1
ATOM 6219 C C . VAL B 1 402 ? 93.757 71.794 3.439 1.00 20.50 402 VAL B C 1
ATOM 6220 O O . VAL B 1 402 ? 93.710 71.967 2.221 1.00 18.76 402 VAL B O 1
ATOM 6224 N N . GLU B 1 403 ? 93.306 70.694 4.040 1.00 19.99 403 GLU B N 1
ATOM 6225 C CA . GLU B 1 403 ? 92.672 69.591 3.319 1.00 20.75 403 GLU B CA 1
ATOM 6226 C C . GLU B 1 403 ? 91.160 69.798 3.469 1.00 18.01 403 GLU B C 1
ATOM 6227 O O . GLU B 1 403 ? 90.667 69.971 4.587 1.00 16.02 403 GLU B O 1
ATOM 6233 N N . LEU B 1 404 ? 90.431 69.804 2.354 1.00 14.78 404 LEU B N 1
ATOM 6234 C CA . LEU B 1 404 ? 88.982 69.972 2.406 1.00 14.99 404 LEU B CA 1
ATOM 6235 C C . LEU B 1 404 ? 88.339 68.708 1.855 1.00 13.80 404 LEU B C 1
ATOM 6236 O O . LEU B 1 404 ? 88.375 68.458 0.650 1.00 15.32 404 LEU B O 1
ATOM 6241 N N . ASP B 1 405 ? 87.762 67.901 2.742 1.00 14.06 405 ASP B N 1
ATOM 6242 C CA . ASP B 1 405 ? 87.119 66.664 2.321 1.00 14.12 405 ASP B CA 1
ATOM 6243 C C . ASP B 1 405 ? 85.653 66.871 1.965 1.00 13.65 405 ASP B C 1
ATOM 6244 O O . ASP B 1 405 ? 84.990 67.748 2.515 1.00 14.74 405 ASP B O 1
ATOM 6249 N N . ARG B 1 406 ? 85.159 66.052 1.039 1.00 12.43 406 ARG B N 1
ATOM 6250 C CA . ARG B 1 406 ? 83.777 66.138 0.573 1.00 11.86 406 ARG B CA 1
ATOM 6251 C C . ARG B 1 406 ? 83.496 67.551 0.069 1.00 13.98 406 ARG B C 1
ATOM 6252 O O . ARG B 1 406 ? 82.480 68.162 0.400 1.00 11.56 406 ARG B O 1
ATOM 6260 N N . ALA B 1 407 ? 84.414 68.056 -0.746 1.00 13.43 407 ALA B N 1
ATOM 6261 C CA . ALA B 1 407 ? 84.323 69.394 -1.308 1.00 14.71 407 ALA B CA 1
ATOM 6262 C C . ALA B 1 407 ? 83.234 69.557 -2.369 1.00 15.11 407 ALA B C 1
ATOM 6263 O O . ALA B 1 407 ? 82.781 70.677 -2.623 1.00 13.61 407 ALA B O 1
ATOM 6265 N N . GLU B 1 408 ? 82.816 68.458 -2.993 1.00 14.13 408 GLU B N 1
ATOM 6266 C CA . GLU B 1 408 ? 81.783 68.543 -4.025 1.00 13.03 408 GLU B CA 1
ATOM 6267 C C . GLU B 1 408 ? 80.460 69.076 -3.465 1.00 13.36 408 GLU B C 1
ATOM 6268 O O . GLU B 1 408 ? 79.527 69.343 -4.218 1.00 12.88 408 GLU B O 1
ATOM 6274 N N . ALA B 1 409 ? 80.382 69.226 -2.142 1.00 12.62 409 ALA B N 1
ATOM 6275 C CA . ALA B 1 409 ? 79.177 69.741 -1.493 1.00 11.32 409 ALA B CA 1
ATOM 6276 C C . ALA B 1 409 ? 78.893 71.164 -1.979 1.00 11.83 409 ALA B C 1
ATOM 6277 O O . ALA B 1 409 ? 77.745 71.617 -2.006 1.00 11.73 409 ALA B O 1
ATOM 6279 N N . ILE B 1 410 ? 79.957 71.862 -2.354 1.00 10.29 410 ILE B N 1
ATOM 6280 C CA . ILE B 1 410 ? 79.870 73.230 -2.845 1.00 10.18 410 ILE B CA 1
ATOM 6281 C C . ILE B 1 410 ? 79.008 73.330 -4.111 1.00 11.57 410 ILE B C 1
ATOM 6282 O O . ILE B 1 410 ? 78.415 74.372 -4.382 1.00 11.56 410 ILE B O 1
ATOM 6287 N N . ASN B 1 411 ? 78.924 72.246 -4.876 1.00 8.88 411 ASN B N 1
ATOM 6288 C CA . ASN B 1 411 ? 78.141 72.273 -6.113 1.00 11.41 411 ASN B CA 1
ATOM 6289 C C . ASN B 1 411 ? 76.646 72.441 -5.913 1.00 10.31 411 ASN B C 1
ATOM 6290 O O . ASN B 1 411 ? 75.908 72.644 -6.881 1.00 11.64 411 ASN B O 1
ATOM 6295 N N . THR B 1 412 ? 76.192 72.358 -4.669 1.00 9.29 412 THR B N 1
ATOM 6296 C CA . THR B 1 412 ? 74.771 72.507 -4.404 1.00 11.15 412 THR B CA 1
ATOM 6297 C C . THR B 1 412 ? 74.297 73.936 -4.659 1.00 10.90 412 THR B C 1
ATOM 6298 O O . THR B 1 412 ? 73.127 74.154 -4.981 1.00 11.61 412 THR B O 1
ATOM 6302 N N . SER B 1 413 ? 75.198 74.907 -4.529 1.00 10.43 413 SER B N 1
ATOM 6303 C CA . SER B 1 413 ? 74.826 76.304 -4.746 1.00 9.83 413 SER B CA 1
ATOM 6304 C C . SER B 1 413 ? 75.823 77.115 -5.567 1.00 10.29 413 SER B C 1
ATOM 6305 O O . SER B 1 413 ? 75.483 78.189 -6.067 1.00 9.67 413 SER B O 1
ATOM 6308 N N . TYR B 1 414 ? 77.044 76.613 -5.713 1.00 9.48 414 TYR B N 1
ATOM 6309 C CA . TYR B 1 414 ? 78.071 77.367 -6.428 1.00 12.51 414 TYR B CA 1
ATOM 6310 C C . TYR B 1 414 ? 79.039 76.442 -7.174 1.00 13.33 414 TYR B C 1
ATOM 6311 O O . TYR B 1 414 ? 80.210 76.331 -6.808 1.00 13.39 414 TYR B O 1
ATOM 6320 N N . PRO B 1 415 ? 78.562 75.782 -8.242 1.00 13.62 415 PRO B N 1
ATOM 6321 C CA . PRO B 1 415 ? 79.373 74.860 -9.049 1.00 14.52 415 PRO B CA 1
ATOM 6322 C C . PRO B 1 415 ? 80.674 75.456 -9.592 1.00 13.72 415 PRO B C 1
ATOM 6323 O O . PRO B 1 415 ? 81.679 74.761 -9.710 1.00 12.20 415 PRO B O 1
ATOM 6327 N N . SER B 1 416 ? 80.654 76.741 -9.925 1.00 13.90 416 SER B N 1
ATOM 6328 C CA . SER B 1 416 ? 81.840 77.395 -10.472 1.00 13.91 416 SER B CA 1
ATOM 6329 C C . SER B 1 416 ? 82.703 78.123 -9.440 1.00 12.68 416 SER B C 1
ATOM 6330 O O . SER B 1 416 ? 83.559 78.930 -9.808 1.00 13.38 416 SER B O 1
ATOM 6333 N N . PHE B 1 417 ? 82.500 77.833 -8.158 1.00 11.71 417 PHE B N 1
ATOM 6334 C CA . PHE B 1 417 ? 83.258 78.508 -7.104 1.00 11.81 417 PHE B CA 1
ATOM 6335 C C . PHE B 1 417 ? 84.767 78.554 -7.337 1.00 12.53 417 PHE B C 1
ATOM 6336 O O . PHE B 1 417 ? 85.369 79.630 -7.334 1.00 12.26 417 PHE B O 1
ATOM 6344 N N . PHE B 1 418 ? 85.383 77.392 -7.528 1.00 13.72 418 PHE B N 1
ATOM 6345 C CA . PHE B 1 418 ? 86.824 77.356 -7.730 1.00 15.06 418 PHE B CA 1
ATOM 6346 C C . PHE B 1 418 ? 87.280 78.015 -9.022 1.00 16.18 418 PHE B C 1
ATOM 6347 O O . PHE B 1 418 ? 88.377 78.579 -9.069 1.00 16.60 418 PHE B O 1
ATOM 6355 N N . ASP B 1 419 ? 86.452 77.975 -10.062 1.00 15.72 419 ASP B N 1
ATOM 6356 C CA . ASP B 1 419 ? 86.840 78.639 -11.300 1.00 18.20 419 ASP B CA 1
ATOM 6357 C C . ASP B 1 419 ? 86.897 80.139 -11.024 1.00 16.97 419 ASP B C 1
ATOM 6358 O O . ASP B 1 419 ? 87.804 80.824 -11.493 1.00 15.26 419 ASP B O 1
ATOM 6363 N N . ASP B 1 420 ? 85.936 80.649 -10.253 1.00 15.67 420 ASP B N 1
ATOM 6364 C CA . ASP B 1 420 ? 85.921 82.074 -9.931 1.00 16.51 420 ASP B CA 1
ATOM 6365 C C . ASP B 1 420 ? 87.112 82.436 -9.053 1.00 16.67 420 ASP B C 1
ATOM 6366 O O . ASP B 1 420 ? 87.692 83.506 -9.198 1.00 16.80 420 ASP B O 1
ATOM 6371 N N . LEU B 1 421 ? 87.473 81.544 -8.137 1.00 16.78 421 LEU B N 1
ATOM 6372 C CA . LEU B 1 421 ? 88.609 81.790 -7.259 1.00 17.62 421 LEU B CA 1
ATOM 6373 C C . LEU B 1 421 ? 89.887 81.869 -8.097 1.00 19.51 421 LEU B C 1
ATOM 6374 O O . LEU B 1 421 ? 90.700 82.778 -7.919 1.00 18.94 421 LEU B O 1
ATOM 6379 N N . GLU B 1 422 ? 90.052 80.912 -9.006 1.00 19.80 422 GLU B N 1
ATOM 6380 C CA . GLU B 1 422 ? 91.215 80.871 -9.884 1.00 23.57 422 GLU B CA 1
ATOM 6381 C C . GLU B 1 422 ? 91.412 82.175 -10.644 1.00 24.71 422 GLU B C 1
ATOM 6382 O O . GLU B 1 422 ? 92.535 82.667 -10.765 1.00 25.93 422 GLU B O 1
ATOM 6388 N N . SER B 1 423 ? 90.317 82.729 -11.155 1.00 24.88 423 SER B N 1
ATOM 6389 C CA . SER B 1 423 ? 90.370 83.964 -11.931 1.00 25.82 423 SER B CA 1
ATOM 6390 C C . SER B 1 423 ? 90.819 85.174 -11.117 1.00 26.44 423 SER B C 1
ATOM 6391 O O . SER B 1 423 ? 91.217 86.190 -11.680 1.00 25.91 423 SER B O 1
ATOM 6394 N N . LEU B 1 424 ? 90.754 85.069 -9.797 1.00 26.54 424 LEU B N 1
ATOM 6395 C CA . LEU B 1 424 ? 91.153 86.179 -8.941 1.00 29.23 424 LEU B CA 1
ATOM 6396 C C . LEU B 1 424 ? 92.608 86.082 -8.501 1.00 31.94 424 LEU B C 1
ATOM 6397 O O . LEU B 1 424 ? 93.223 87.088 -8.149 1.00 31.19 424 LEU B O 1
ATOM 6402 N N . ILE B 1 425 ? 93.151 84.869 -8.530 1.00 35.19 425 ILE B N 1
ATOM 6403 C CA . ILE B 1 425 ? 94.528 84.618 -8.114 1.00 39.66 425 ILE B CA 1
ATOM 6404 C C . ILE B 1 425 ? 95.568 85.496 -8.810 1.00 41.95 425 ILE B C 1
ATOM 6405 O O . ILE B 1 425 ? 96.671 85.688 -8.295 1.00 42.13 425 ILE B O 1
ATOM 6410 N N . HIS B 1 426 ? 95.223 86.028 -9.977 1.00 45.04 426 HIS B N 1
ATOM 6411 C CA . HIS B 1 426 ? 96.143 86.891 -10.712 1.00 48.13 426 HIS B CA 1
ATOM 6412 C C . HIS B 1 426 ? 95.466 87.657 -11.844 1.00 48.52 426 HIS B C 1
ATOM 6413 O O . HIS B 1 426 ? 96.001 88.654 -12.332 1.00 49.95 426 HIS B O 1
ATOM 6420 N N . GLY B 1 427 ? 94.290 87.193 -12.254 1.00 48.79 427 GLY B N 1
ATOM 6421 C CA . GLY B 1 427 ? 93.561 87.855 -13.324 1.00 47.42 427 GLY B CA 1
ATOM 6422 C C . GLY B 1 427 ? 92.208 88.356 -12.853 1.00 46.01 427 GLY B C 1
ATOM 6423 O O . GLY B 1 427 ? 91.183 88.056 -13.507 1.00 48.03 427 GLY B O 1
ATOM 6425 N N . MET C 1 1 ? 21.083 115.900 50.346 1.00 32.58 1 MET C N 1
ATOM 6426 C CA . MET C 1 1 ? 21.490 116.951 51.322 1.00 33.56 1 MET C CA 1
ATOM 6427 C C . MET C 1 1 ? 22.148 118.115 50.599 1.00 32.77 1 MET C C 1
ATOM 6428 O O . MET C 1 1 ? 22.621 117.968 49.476 1.00 32.74 1 MET C O 1
ATOM 6433 N N . LYS C 1 2 ? 22.180 119.270 51.252 1.00 32.99 2 LYS C N 1
ATOM 6434 C CA . LYS C 1 2 ? 22.789 120.459 50.674 1.00 33.24 2 LYS C CA 1
ATOM 6435 C C . LYS C 1 2 ? 24.241 120.535 51.134 1.00 32.88 2 LYS C C 1
ATOM 6436 O O . LYS C 1 2 ? 24.517 120.605 52.332 1.00 31.38 2 LYS C O 1
ATOM 6442 N N . LEU C 1 3 ? 25.169 120.518 50.181 1.00 31.49 3 LEU C N 1
ATOM 6443 C CA . LEU C 1 3 ? 26.591 120.563 50.507 1.00 30.18 3 LEU C CA 1
ATOM 6444 C C . LEU C 1 3 ? 27.129 121.976 50.675 1.00 30.71 3 LEU C C 1
ATOM 6445 O O . LEU C 1 3 ? 26.615 122.926 50.087 1.00 29.72 3 LEU C O 1
ATOM 6450 N N . LYS C 1 4 ? 28.171 122.106 51.488 1.00 31.65 4 LYS C N 1
ATOM 6451 C CA . LYS C 1 4 ? 28.793 123.398 51.726 1.00 32.58 4 LYS C CA 1
ATOM 6452 C C . LYS C 1 4 ? 29.468 123.869 50.445 1.00 33.35 4 LYS C C 1
ATOM 6453 O O . LYS C 1 4 ? 30.201 123.107 49.810 1.00 30.33 4 LYS C O 1
ATOM 6459 N N . THR C 1 5 ? 29.216 125.119 50.063 1.00 33.47 5 THR C N 1
ATOM 6460 C CA . THR C 1 5 ? 29.809 125.672 48.852 1.00 36.05 5 THR C CA 1
ATOM 6461 C C . THR C 1 5 ? 30.653 126.903 49.149 1.00 37.62 5 THR C C 1
ATOM 6462 O O . THR C 1 5 ? 30.745 127.348 50.292 1.00 37.06 5 THR C O 1
ATOM 6466 N N . ASN C 1 6 ? 31.264 127.442 48.099 1.00 40.00 6 ASN C N 1
ATOM 6467 C CA . ASN C 1 6 ? 32.117 128.619 48.191 1.00 42.19 6 ASN C CA 1
ATOM 6468 C C . ASN C 1 6 ? 33.348 128.366 49.064 1.00 43.60 6 ASN C C 1
ATOM 6469 O O . ASN C 1 6 ? 34.421 128.082 48.540 1.00 46.15 6 ASN C O 1
ATOM 6474 N N . ILE C 1 7 ? 33.189 128.457 50.382 1.00 44.05 7 ILE C N 1
ATOM 6475 C CA . ILE C 1 7 ? 34.286 128.238 51.335 1.00 43.45 7 ILE C CA 1
ATOM 6476 C C . ILE C 1 7 ? 35.596 128.906 50.901 1.00 42.77 7 ILE C C 1
ATOM 6477 O O . ILE C 1 7 ? 36.141 128.611 49.840 1.00 43.07 7 ILE C O 1
ATOM 6482 N N . ARG C 1 8 ? 36.110 129.804 51.733 1.00 41.86 8 ARG C N 1
ATOM 6483 C CA . ARG C 1 8 ? 37.330 130.521 51.389 1.00 42.30 8 ARG C CA 1
ATOM 6484 C C . ARG C 1 8 ? 38.614 130.042 52.060 1.00 41.72 8 ARG C C 1
ATOM 6485 O O . ARG C 1 8 ? 39.704 130.332 51.571 1.00 42.45 8 ARG C O 1
ATOM 6493 N N . HIS C 1 9 ? 38.503 129.320 53.172 1.00 41.35 9 HIS C N 1
ATOM 6494 C CA . HIS C 1 9 ? 39.700 128.834 53.859 1.00 40.48 9 HIS C CA 1
ATOM 6495 C C . HIS C 1 9 ? 39.552 127.417 54.405 1.00 37.51 9 HIS C C 1
ATOM 6496 O O . HIS C 1 9 ? 38.476 127.021 54.846 1.00 38.03 9 HIS C O 1
ATOM 6503 N N . LEU C 1 10 ? 40.645 126.661 54.371 1.00 34.42 10 LEU C N 1
ATOM 6504 C CA . LEU C 1 10 ? 40.666 125.300 54.898 1.00 31.89 10 LEU C CA 1
ATOM 6505 C C . LEU C 1 10 ? 41.932 125.142 55.729 1.00 30.31 10 LEU C C 1
ATOM 6506 O O . LEU C 1 10 ? 43.035 125.126 55.184 1.00 28.34 10 LEU C O 1
ATOM 6511 N N . HIS C 1 11 ? 41.770 125.031 57.045 1.00 28.33 11 HIS C N 1
ATOM 6512 C CA . HIS C 1 11 ? 42.908 124.890 57.951 1.00 28.16 11 HIS C CA 1
ATOM 6513 C C . HIS C 1 11 ? 42.615 123.898 59.072 1.00 26.35 11 HIS C C 1
ATOM 6514 O O . HIS C 1 11 ? 41.497 123.840 59.582 1.00 25.53 11 HIS C O 1
ATOM 6521 N N . GLY C 1 12 ? 43.622 123.126 59.462 1.00 25.38 12 GLY C N 1
ATOM 6522 C CA . GLY C 1 12 ? 43.418 122.181 60.543 1.00 24.64 12 GLY C CA 1
ATOM 6523 C C . GLY C 1 12 ? 44.125 120.852 60.400 1.00 23.64 12 GLY C C 1
ATOM 6524 O O . GLY C 1 12 ? 44.632 120.514 59.331 1.00 23.84 12 GLY C O 1
ATOM 6525 N N . ILE C 1 13 ? 44.158 120.098 61.494 1.00 21.90 13 ILE C N 1
ATOM 6526 C CA . ILE C 1 13 ? 44.789 118.790 61.507 1.00 21.71 13 ILE C CA 1
ATOM 6527 C C . ILE C 1 13 ? 43.693 117.740 61.425 1.00 21.34 13 ILE C C 1
ATOM 6528 O O . ILE C 1 13 ? 42.655 117.872 62.066 1.00 21.16 13 ILE C O 1
ATOM 6533 N N . ILE C 1 14 ? 43.925 116.704 60.629 1.00 21.12 14 ILE C N 1
ATOM 6534 C CA . ILE C 1 14 ? 42.957 115.626 60.475 1.00 21.52 14 ILE C CA 1
ATOM 6535 C C . ILE C 1 14 ? 43.649 114.277 60.573 1.00 20.13 14 ILE C C 1
ATOM 6536 O O . ILE C 1 14 ? 44.718 114.080 59.999 1.00 20.22 14 ILE C O 1
ATOM 6541 N N . ARG C 1 15 ? 43.047 113.357 61.319 1.00 20.85 15 ARG C N 1
ATOM 6542 C CA . ARG C 1 15 ? 43.578 112.005 61.441 1.00 19.41 15 ARG C CA 1
ATOM 6543 C C . ARG C 1 15 ? 42.495 111.126 60.832 1.00 19.18 15 ARG C C 1
ATOM 6544 O O . ARG C 1 15 ? 41.520 110.766 61.496 1.00 15.26 15 ARG C O 1
ATOM 6552 N N . VAL C 1 16 ? 42.657 110.807 59.552 1.00 16.50 16 VAL C N 1
ATOM 6553 C CA . VAL C 1 16 ? 41.677 109.992 58.847 1.00 16.37 16 VAL C CA 1
ATOM 6554 C C . VAL C 1 16 ? 41.499 108.630 59.499 1.00 15.84 16 VAL C C 1
ATOM 6555 O O . VAL C 1 16 ? 42.413 108.114 60.139 1.00 14.88 16 VAL C O 1
ATOM 6559 N N . PRO C 1 17 ? 40.304 108.035 59.356 1.00 17.16 17 PRO C N 1
ATOM 6560 C CA . PRO C 1 17 ? 40.028 106.719 59.937 1.00 16.68 17 PRO C CA 1
ATOM 6561 C C . PRO C 1 17 ? 40.929 105.637 59.343 1.00 16.58 17 PRO C C 1
ATOM 6562 O O . PRO C 1 17 ? 41.626 105.872 58.352 1.00 17.83 17 PRO C O 1
ATOM 6566 N N . GLY C 1 18 ? 40.901 104.455 59.951 1.00 14.94 18 GLY C N 1
ATOM 6567 C CA . GLY C 1 18 ? 41.736 103.356 59.505 1.00 14.69 18 GLY C CA 1
ATOM 6568 C C . GLY C 1 18 ? 41.649 102.903 58.058 1.00 14.59 18 GLY C C 1
ATOM 6569 O O . GLY C 1 18 ? 40.638 103.095 57.371 1.00 13.90 18 GLY C O 1
ATOM 6570 N N . ASP C 1 19 ? 42.729 102.278 57.600 1.00 14.33 19 ASP C N 1
ATOM 6571 C CA . ASP C 1 19 ? 42.802 101.770 56.243 1.00 13.69 19 ASP C CA 1
ATOM 6572 C C . ASP C 1 19 ? 41.808 100.631 56.066 1.00 14.90 19 ASP C C 1
ATOM 6573 O O . ASP C 1 19 ? 41.831 99.647 56.805 1.00 13.34 19 ASP C O 1
ATOM 6578 N N . LYS C 1 20 ? 40.940 100.777 55.070 1.00 13.55 20 LYS C N 1
ATOM 6579 C CA . LYS C 1 20 ? 39.910 99.790 54.784 1.00 13.14 20 LYS C CA 1
ATOM 6580 C C . LYS C 1 20 ? 40.465 98.415 54.407 1.00 12.21 20 LYS C C 1
ATOM 6581 O O . LYS C 1 20 ? 40.030 97.395 54.945 1.00 11.95 20 LYS C O 1
ATOM 6587 N N . SER C 1 21 ? 41.427 98.385 53.491 1.00 12.06 21 SER C N 1
ATOM 6588 C CA . SER C 1 21 ? 42.012 97.121 53.046 1.00 11.73 21 SER C CA 1
ATOM 6589 C C . SER C 1 21 ? 42.670 96.342 54.181 1.00 13.05 21 SER C C 1
ATOM 6590 O O . SER C 1 21 ? 42.539 95.121 54.270 1.00 12.69 21 SER C O 1
ATOM 6593 N N . ILE C 1 22 ? 43.387 97.054 55.040 1.00 12.31 22 ILE C N 1
ATOM 6594 C CA . ILE C 1 22 ? 44.062 96.423 56.167 1.00 13.10 22 ILE C CA 1
ATOM 6595 C C . ILE C 1 22 ? 43.061 96.013 57.245 1.00 12.32 22 ILE C C 1
ATOM 6596 O O . ILE C 1 22 ? 43.225 94.972 57.877 1.00 13.76 22 ILE C O 1
ATOM 6601 N N . SER C 1 23 ? 42.017 96.818 57.439 1.00 12.58 23 SER C N 1
ATOM 6602 C CA . SER C 1 23 ? 40.990 96.506 58.438 1.00 11.45 23 SER C CA 1
ATOM 6603 C C . SER C 1 23 ? 40.288 95.197 58.088 1.00 12.89 23 SER C C 1
ATOM 6604 O O . SER C 1 23 ? 40.109 94.335 58.944 1.00 12.42 23 SER C O 1
ATOM 6607 N N . HIS C 1 24 ? 39.887 95.053 56.828 1.00 12.05 24 HIS C N 1
ATOM 6608 C CA . HIS C 1 24 ? 39.231 93.828 56.367 1.00 14.05 24 HIS C CA 1
ATOM 6609 C C . HIS C 1 24 ? 40.108 92.625 56.691 1.00 13.86 24 HIS C C 1
ATOM 6610 O O . HIS C 1 24 ? 39.660 91.643 57.285 1.00 14.14 24 HIS C O 1
ATOM 6617 N N . ARG C 1 25 ? 41.366 92.720 56.271 1.00 13.90 25 ARG C N 1
ATOM 6618 C CA . ARG C 1 25 ? 42.342 91.657 56.462 1.00 14.88 25 ARG C CA 1
ATOM 6619 C C . ARG C 1 25 ? 42.669 91.319 57.913 1.00 14.92 25 ARG C C 1
ATOM 6620 O O . ARG C 1 25 ? 42.989 90.172 58.214 1.00 14.18 25 ARG C O 1
ATOM 6628 N N . SER C 1 26 ? 42.595 92.299 58.811 1.00 14.71 26 SER C N 1
ATOM 6629 C CA . SER C 1 26 ? 42.901 92.031 60.213 1.00 13.67 26 SER C CA 1
ATOM 6630 C C . SER C 1 26 ? 41.864 91.063 60.765 1.00 15.08 26 SER C C 1
ATOM 6631 O O . SER C 1 26 ? 42.180 90.181 61.566 1.00 13.36 26 SER C O 1
ATOM 6634 N N . ILE C 1 27 ? 40.625 91.222 60.311 1.00 13.07 27 ILE C N 1
ATOM 6635 C CA . ILE C 1 27 ? 39.538 90.362 60.745 1.00 12.79 27 ILE C CA 1
ATOM 6636 C C . ILE C 1 27 ? 39.684 88.960 60.158 1.00 12.86 27 ILE C C 1
ATOM 6637 O O . ILE C 1 27 ? 39.402 87.968 60.830 1.00 12.37 27 ILE C O 1
ATOM 6642 N N . ILE C 1 28 ? 40.119 88.885 58.901 1.00 11.72 28 ILE C N 1
ATOM 6643 C CA . ILE C 1 28 ? 40.284 87.604 58.227 1.00 11.57 28 ILE C CA 1
ATOM 6644 C C . ILE C 1 28 ? 41.456 86.829 58.820 1.00 11.40 28 ILE C C 1
ATOM 6645 O O . ILE C 1 28 ? 41.313 85.665 59.168 1.00 11.98 28 ILE C O 1
ATOM 6650 N N . PHE C 1 29 ? 42.618 87.466 58.920 1.00 12.74 29 PHE C N 1
ATOM 6651 C CA . PHE C 1 29 ? 43.777 86.800 59.507 1.00 12.98 29 PHE C CA 1
ATOM 6652 C C . PHE C 1 29 ? 43.496 86.477 60.973 1.00 13.14 29 PHE C C 1
ATOM 6653 O O . PHE C 1 29 ? 43.866 85.414 61.464 1.00 13.78 29 PHE C O 1
ATOM 6661 N N . GLY C 1 30 ? 42.825 87.394 61.664 1.00 11.42 30 GLY C N 1
ATOM 6662 C CA . GLY C 1 30 ? 42.505 87.172 63.062 1.00 13.10 30 GLY C CA 1
ATOM 6663 C C . GLY C 1 30 ? 41.608 85.961 63.256 1.00 13.79 30 GLY C C 1
ATOM 6664 O O . GLY C 1 30 ? 41.725 85.254 64.258 1.00 13.29 30 GLY C O 1
ATOM 6665 N N . SER C 1 31 ? 40.718 85.711 62.296 1.00 11.19 31 SER C N 1
ATOM 6666 C CA . SER C 1 31 ? 39.803 84.574 62.383 1.00 12.46 31 SER C CA 1
ATOM 6667 C C . SER C 1 31 ? 40.471 83.240 62.055 1.00 12.57 31 SER C C 1
ATOM 6668 O O . SER C 1 31 ? 40.253 82.246 62.745 1.00 14.22 31 SER C O 1
ATOM 6671 N N . LEU C 1 32 ? 41.282 83.223 61.002 1.00 13.95 32 LEU C N 1
ATOM 6672 C CA . LEU C 1 32 ? 41.970 82.008 60.568 1.00 13.21 32 LEU C CA 1
ATOM 6673 C C . LEU C 1 32 ? 43.155 81.589 61.451 1.00 14.03 32 LEU C C 1
ATOM 6674 O O . LEU C 1 32 ? 43.530 80.416 61.462 1.00 13.89 32 LEU C O 1
ATOM 6679 N N . ALA C 1 33 ? 43.748 82.542 62.170 1.00 12.67 33 ALA C N 1
ATOM 6680 C CA . ALA C 1 33 ? 44.889 82.248 63.037 1.00 14.01 33 ALA C CA 1
ATOM 6681 C C . ALA C 1 33 ? 44.487 81.539 64.326 1.00 15.04 33 ALA C C 1
ATOM 6682 O O . ALA C 1 33 ? 43.305 81.441 64.659 1.00 14.81 33 ALA C O 1
ATOM 6684 N N . GLU C 1 34 ? 45.482 81.034 65.047 1.00 14.49 34 GLU C N 1
ATOM 6685 C CA . GLU C 1 34 ? 45.228 80.371 66.313 1.00 13.56 34 GLU C CA 1
ATOM 6686 C C . GLU C 1 34 ? 45.579 81.371 67.396 1.00 13.95 34 GLU C C 1
ATOM 6687 O O . GLU C 1 34 ? 46.588 82.066 67.310 1.00 12.50 34 GLU C O 1
ATOM 6693 N N . GLY C 1 35 ? 44.732 81.460 68.409 1.00 14.26 35 GLY C N 1
ATOM 6694 C CA . GLY C 1 35 ? 44.988 82.405 69.472 1.00 15.92 35 GLY C CA 1
ATOM 6695 C C . GLY C 1 35 ? 44.184 83.673 69.264 1.00 17.12 35 GLY C C 1
ATOM 6696 O O . GLY C 1 35 ? 43.391 83.786 68.319 1.00 16.80 35 GLY C O 1
ATOM 6697 N N . GLU C 1 36 ? 44.421 84.642 70.136 1.00 16.70 36 GLU C N 1
ATOM 6698 C CA . GLU C 1 36 ? 43.712 85.907 70.106 1.00 16.87 36 GLU C CA 1
ATOM 6699 C C . GLU C 1 36 ? 44.397 86.984 69.265 1.00 16.28 36 GLU C C 1
ATOM 6700 O O . GLU C 1 36 ? 45.625 87.052 69.203 1.00 12.48 36 GLU C O 1
ATOM 6706 N N . THR C 1 37 ? 43.582 87.810 68.613 1.00 14.48 37 THR C N 1
ATOM 6707 C CA . THR C 1 37 ? 44.069 88.926 67.801 1.00 13.66 37 THR C CA 1
ATOM 6708 C C . THR C 1 37 ? 43.342 90.183 68.264 1.00 14.06 37 THR C C 1
ATOM 6709 O O . THR C 1 37 ? 42.128 90.158 68.467 1.00 14.02 37 THR C O 1
ATOM 6713 N N . LYS C 1 38 ? 44.081 91.272 68.443 1.00 14.52 38 LYS C N 1
ATOM 6714 C CA . LYS C 1 38 ? 43.487 92.536 68.869 1.00 15.57 38 LYS C CA 1
ATOM 6715 C C . LYS C 1 38 ? 43.766 93.566 67.784 1.00 15.11 38 LYS C C 1
ATOM 6716 O O . LYS C 1 38 ? 44.900 93.681 67.321 1.00 15.95 38 LYS C O 1
ATOM 6722 N N . VAL C 1 39 ? 42.743 94.313 67.379 1.00 14.16 39 VAL C N 1
ATOM 6723 C CA . VAL C 1 39 ? 42.917 95.321 66.339 1.00 14.11 39 VAL C CA 1
ATOM 6724 C C . VAL C 1 39 ? 42.649 96.714 66.891 1.00 13.22 39 VAL C C 1
ATOM 6725 O O . VAL C 1 39 ? 41.578 96.983 67.446 1.00 13.59 39 VAL C O 1
ATOM 6729 N N . TYR C 1 40 ? 43.623 97.601 66.732 1.00 12.66 40 TYR C N 1
ATOM 6730 C CA . TYR C 1 40 ? 43.499 98.964 67.226 1.00 12.76 40 TYR C CA 1
ATOM 6731 C C . TYR C 1 40 ? 43.293 99.951 66.081 1.00 13.49 40 TYR C C 1
ATOM 6732 O O . TYR C 1 40 ? 43.887 99.806 65.016 1.00 11.58 40 TYR C O 1
ATOM 6741 N N . ASP C 1 41 ? 42.442 100.946 66.314 1.00 12.91 41 ASP C N 1
ATOM 6742 C CA . ASP C 1 41 ? 42.134 101.971 65.326 1.00 15.39 41 ASP C CA 1
ATOM 6743 C C . ASP C 1 41 ? 41.563 101.410 64.021 1.00 15.09 41 ASP C C 1
ATOM 6744 O O . ASP C 1 41 ? 41.796 101.968 62.950 1.00 13.20 41 ASP C O 1
ATOM 6749 N N . ILE C 1 42 ? 40.808 100.317 64.112 1.00 14.31 42 ILE C N 1
ATOM 6750 C CA . ILE C 1 42 ? 40.211 99.711 62.929 1.00 13.66 42 ILE C CA 1
ATOM 6751 C C . ILE C 1 42 ? 39.202 100.677 62.307 1.00 14.69 42 ILE C C 1
ATOM 6752 O O . ILE C 1 42 ? 38.660 101.541 63.001 1.00 13.49 42 ILE C O 1
ATOM 6757 N N . LEU C 1 43 ? 38.965 100.530 61.004 1.00 14.24 43 LEU C N 1
ATOM 6758 C CA . LEU C 1 43 ? 38.002 101.365 60.286 1.00 15.18 43 LEU C CA 1
ATOM 6759 C C . LEU C 1 43 ? 36.625 100.831 60.669 1.00 15.20 43 LEU C C 1
ATOM 6760 O O . LEU C 1 43 ? 36.381 99.634 60.562 1.00 11.92 43 LEU C O 1
ATOM 6765 N N . ARG C 1 44 ? 35.734 101.711 61.113 1.00 15.74 44 ARG C N 1
ATOM 6766 C CA . ARG C 1 44 ? 34.387 101.296 61.499 1.00 19.44 44 ARG C CA 1
ATOM 6767 C C . ARG C 1 44 ? 33.402 101.504 60.344 1.00 19.37 44 ARG C C 1
ATOM 6768 O O . ARG C 1 44 ? 32.196 101.621 60.558 1.00 18.93 44 ARG C O 1
ATOM 6776 N N . GLY C 1 45 ? 33.922 101.564 59.122 1.00 19.17 45 GLY C N 1
ATOM 6777 C CA . GLY C 1 45 ? 33.067 101.745 57.961 1.00 18.64 45 GLY C CA 1
ATOM 6778 C C . GLY C 1 45 ? 32.138 100.552 57.823 1.00 18.55 45 GLY C C 1
ATOM 6779 O O . GLY C 1 45 ? 32.474 99.454 58.259 1.00 17.55 45 GLY C O 1
ATOM 6780 N N . GLU C 1 46 ? 30.973 100.749 57.219 1.00 17.39 46 GLU C N 1
ATOM 6781 C CA . GLU C 1 46 ? 30.027 99.649 57.075 1.00 18.63 46 GLU C CA 1
ATOM 6782 C C . GLU C 1 46 ? 30.645 98.448 56.365 1.00 16.81 46 GLU C C 1
ATOM 6783 O O . GLU C 1 46 ? 30.361 97.307 56.718 1.00 15.63 46 GLU C O 1
ATOM 6789 N N . ASP C 1 47 ? 31.503 98.695 55.379 1.00 17.49 47 ASP C N 1
ATOM 6790 C CA . ASP C 1 47 ? 32.145 97.595 54.660 1.00 15.80 47 ASP C CA 1
ATOM 6791 C C . ASP C 1 47 ? 32.908 96.667 55.613 1.00 15.29 47 ASP C C 1
ATOM 6792 O O . ASP C 1 47 ? 32.835 95.448 55.479 1.00 13.72 47 ASP C O 1
ATOM 6797 N N . VAL C 1 48 ? 33.636 97.243 56.568 1.00 13.37 48 VAL C N 1
ATOM 6798 C CA . VAL C 1 48 ? 34.389 96.442 57.537 1.00 15.30 48 VAL C CA 1
ATOM 6799 C C . VAL C 1 48 ? 33.404 95.792 58.519 1.00 15.24 48 VAL C C 1
ATOM 6800 O O . VAL C 1 48 ? 33.611 94.662 58.965 1.00 16.16 48 VAL C O 1
ATOM 6804 N N . LEU C 1 49 ? 32.326 96.505 58.841 1.00 16.54 49 LEU C N 1
ATOM 6805 C CA . LEU C 1 49 ? 31.291 95.973 59.732 1.00 17.24 49 LEU C CA 1
ATOM 6806 C C . LEU C 1 49 ? 30.677 94.721 59.104 1.00 17.25 49 LEU C C 1
ATOM 6807 O O . LEU C 1 49 ? 30.302 93.783 59.805 1.00 16.73 49 LEU C O 1
ATOM 6812 N N . SER C 1 50 ? 30.570 94.716 57.779 1.00 15.17 50 SER C N 1
ATOM 6813 C CA . SER C 1 50 ? 30.016 93.564 57.073 1.00 17.41 50 SER C CA 1
ATOM 6814 C C . SER C 1 50 ? 30.972 92.384 57.213 1.00 14.56 50 SER C C 1
ATOM 6815 O O . SER C 1 50 ? 30.555 91.263 57.479 1.00 16.65 50 SER C O 1
ATOM 6818 N N . THR C 1 51 ? 32.262 92.640 57.028 1.00 14.70 51 THR C N 1
ATOM 6819 C CA . THR C 1 51 ? 33.247 91.573 57.143 1.00 13.10 51 THR C CA 1
ATOM 6820 C C . THR C 1 51 ? 33.211 90.958 58.537 1.00 14.52 51 THR C C 1
ATOM 6821 O O . THR C 1 51 ? 33.244 89.736 58.689 1.00 14.01 51 THR C O 1
ATOM 6825 N N . MET C 1 52 ? 33.134 91.798 59.560 1.00 15.28 52 MET C N 1
ATOM 6826 C CA . MET C 1 52 ? 33.093 91.279 60.919 1.00 15.75 52 MET C CA 1
ATOM 6827 C C . MET C 1 52 ? 31.861 90.416 61.172 1.00 14.48 52 MET C C 1
ATOM 6828 O O . MET C 1 52 ? 31.975 89.314 61.715 1.00 13.73 52 MET C O 1
ATOM 6833 N N . GLN C 1 53 ? 30.688 90.906 60.774 1.00 13.80 53 GLN C N 1
ATOM 6834 C CA . GLN C 1 53 ? 29.463 90.148 60.997 1.00 13.73 53 GLN C CA 1
ATOM 6835 C C . GLN C 1 53 ? 29.485 88.831 60.233 1.00 12.83 53 GLN C C 1
ATOM 6836 O O . GLN C 1 53 ? 28.964 87.823 60.712 1.00 14.72 53 GLN C O 1
ATOM 6842 N N . VAL C 1 54 ? 30.087 88.839 59.045 1.00 14.53 54 VAL C N 1
ATOM 6843 C CA . VAL C 1 54 ? 30.182 87.624 58.243 1.00 13.81 54 VAL C CA 1
ATOM 6844 C C . VAL C 1 54 ? 30.929 86.564 59.036 1.00 15.05 54 VAL C C 1
ATOM 6845 O O . VAL C 1 54 ? 30.510 85.408 59.088 1.00 15.24 54 VAL C O 1
ATOM 6849 N N . PHE C 1 55 ? 32.036 86.952 59.664 1.00 14.93 55 PHE C N 1
ATOM 6850 C CA . PHE C 1 55 ? 32.793 85.982 60.433 1.00 14.88 55 PHE C CA 1
ATOM 6851 C C . PHE C 1 55 ? 32.071 85.551 61.702 1.00 14.24 55 PHE C C 1
ATOM 6852 O O . PHE C 1 55 ? 32.239 84.419 62.146 1.00 14.94 55 PHE C O 1
ATOM 6860 N N . ARG C 1 56 ? 31.261 86.434 62.282 1.00 14.77 56 ARG C N 1
ATOM 6861 C CA . ARG C 1 56 ? 30.493 86.043 63.459 1.00 16.96 56 ARG C CA 1
ATOM 6862 C C . ARG C 1 56 ? 29.505 84.973 62.990 1.00 17.90 56 ARG C C 1
ATOM 6863 O O . ARG C 1 56 ? 29.279 83.981 63.680 1.00 17.55 56 ARG C O 1
ATOM 6871 N N . ASP C 1 57 ? 28.918 85.175 61.810 1.00 17.38 57 ASP C N 1
ATOM 6872 C CA . ASP C 1 57 ? 27.970 84.198 61.275 1.00 18.11 57 ASP C CA 1
ATOM 6873 C C . ASP C 1 57 ? 28.683 82.877 61.013 1.00 18.26 57 ASP C C 1
ATOM 6874 O O . ASP C 1 57 ? 28.062 81.812 61.000 1.00 18.15 57 ASP C O 1
ATOM 6879 N N . LEU C 1 58 ? 29.992 82.950 60.797 1.00 17.63 58 LEU C N 1
ATOM 6880 C CA . LEU C 1 58 ? 30.791 81.755 60.555 1.00 17.01 58 LEU C CA 1
ATOM 6881 C C . LEU C 1 58 ? 31.252 81.140 61.873 1.00 15.73 58 LEU C C 1
ATOM 6882 O O . LEU C 1 58 ? 32.088 80.232 61.889 1.00 15.72 58 LEU C O 1
ATOM 6887 N N . GLY C 1 59 ? 30.704 81.645 62.977 1.00 16.64 59 GLY C N 1
ATOM 6888 C CA . GLY C 1 59 ? 31.042 81.121 64.292 1.00 16.07 59 GLY C CA 1
ATOM 6889 C C . GLY C 1 59 ? 32.198 81.774 65.030 1.00 16.27 59 GLY C C 1
ATOM 6890 O O . GLY C 1 59 ? 32.516 81.379 66.149 1.00 14.53 59 GLY C O 1
ATOM 6891 N N . VAL C 1 60 ? 32.826 82.773 64.420 1.00 16.15 60 VAL C N 1
ATOM 6892 C CA . VAL C 1 60 ? 33.951 83.455 65.045 1.00 15.47 60 VAL C CA 1
ATOM 6893 C C . VAL C 1 60 ? 33.515 84.504 66.069 1.00 16.93 60 VAL C C 1
ATOM 6894 O O . VAL C 1 60 ? 32.606 85.290 65.816 1.00 14.83 60 VAL C O 1
ATOM 6898 N N . GLU C 1 61 ? 34.182 84.511 67.221 1.00 17.58 61 GLU C N 1
ATOM 6899 C CA . GLU C 1 61 ? 33.893 85.467 68.284 1.00 19.39 61 GLU C CA 1
ATOM 6900 C C . GLU C 1 61 ? 34.660 86.756 67.987 1.00 18.04 61 GLU C C 1
ATOM 6901 O O . GLU C 1 61 ? 35.889 86.761 67.943 1.00 19.29 61 GLU C O 1
ATOM 6907 N N . ILE C 1 62 ? 33.933 87.844 67.769 1.00 16.58 62 ILE C N 1
ATOM 6908 C CA . ILE C 1 62 ? 34.555 89.125 67.477 1.00 16.66 62 ILE C CA 1
ATOM 6909 C C . ILE C 1 62 ? 33.891 90.201 68.319 1.00 17.55 62 ILE C C 1
ATOM 6910 O O . ILE C 1 62 ? 32.770 90.632 68.036 1.00 18.74 62 ILE C O 1
ATOM 6915 N N . GLU C 1 63 ? 34.597 90.626 69.361 1.00 18.20 63 GLU C N 1
ATOM 6916 C CA . GLU C 1 63 ? 34.083 91.626 70.284 1.00 19.17 63 GLU C CA 1
ATOM 6917 C C . GLU C 1 63 ? 34.618 93.036 70.046 1.00 19.15 63 GLU C C 1
ATOM 6918 O O . GLU C 1 63 ? 35.818 93.232 69.840 1.00 18.58 63 GLU C O 1
ATOM 6924 N N . ASP C 1 64 ? 33.714 94.012 70.070 1.00 16.49 64 ASP C N 1
ATOM 6925 C CA . ASP C 1 64 ? 34.086 95.409 69.905 1.00 17.41 64 ASP C CA 1
ATOM 6926 C C . ASP C 1 64 ? 33.827 96.054 71.261 1.00 19.21 64 ASP C C 1
ATOM 6927 O O . ASP C 1 64 ? 32.678 96.285 71.644 1.00 18.16 64 ASP C O 1
ATOM 6932 N N . LYS C 1 65 ? 34.903 96.335 71.991 1.00 18.53 65 LYS C N 1
ATOM 6933 C CA . LYS C 1 65 ? 34.779 96.902 73.324 1.00 17.88 65 LYS C CA 1
ATOM 6934 C C . LYS C 1 65 ? 35.823 97.976 73.591 1.00 18.29 65 LYS C C 1
ATOM 6935 O O . LYS C 1 65 ? 37.013 97.789 73.324 1.00 17.00 65 LYS C O 1
ATOM 6941 N N . ASP C 1 66 ? 35.358 99.104 74.116 1.00 17.19 66 ASP C N 1
ATOM 6942 C CA . ASP C 1 66 ? 36.222 100.230 74.436 1.00 17.62 66 ASP C CA 1
ATOM 6943 C C . ASP C 1 66 ? 37.158 100.612 73.282 1.00 17.30 66 ASP C C 1
ATOM 6944 O O . ASP C 1 66 ? 38.315 100.982 73.507 1.00 17.50 66 ASP C O 1
ATOM 6949 N N . GLY C 1 67 ? 36.650 100.516 72.054 1.00 18.16 67 GLY C N 1
ATOM 6950 C CA . GLY C 1 67 ? 37.425 100.884 70.877 1.00 17.90 67 GLY C CA 1
ATOM 6951 C C . GLY C 1 67 ? 38.398 99.847 70.348 1.00 19.44 67 GLY C C 1
ATOM 6952 O O . GLY C 1 67 ? 39.111 100.098 69.377 1.00 20.42 67 GLY C O 1
ATOM 6953 N N . VAL C 1 68 ? 38.422 98.677 70.970 1.00 17.53 68 VAL C N 1
ATOM 6954 C CA . VAL C 1 68 ? 39.329 97.617 70.559 1.00 16.11 68 VAL C CA 1
ATOM 6955 C C . VAL C 1 68 ? 38.566 96.411 70.028 1.00 16.20 68 VAL C C 1
ATOM 6956 O O . VAL C 1 68 ? 37.560 96.000 70.607 1.00 14.53 68 VAL C O 1
ATOM 6960 N N . ILE C 1 69 ? 39.040 95.851 68.919 1.00 15.54 69 ILE C N 1
ATOM 6961 C CA . ILE C 1 69 ? 38.401 94.675 68.340 1.00 15.71 69 ILE C CA 1
ATOM 6962 C C . ILE C 1 69 ? 39.202 93.462 68.790 1.00 15.54 69 ILE C C 1
ATOM 6963 O O . ILE C 1 69 ? 40.405 93.393 68.546 1.00 17.10 69 ILE C O 1
ATOM 6968 N N . THR C 1 70 ? 38.548 92.520 69.464 1.00 14.29 70 THR C N 1
ATOM 6969 C CA . THR C 1 70 ? 39.231 91.312 69.910 1.00 14.42 70 THR C CA 1
ATOM 6970 C C . THR C 1 70 ? 38.624 90.103 69.210 1.00 14.99 70 THR C C 1
ATOM 6971 O O . THR C 1 70 ? 37.414 89.861 69.285 1.00 12.77 70 THR C O 1
ATOM 6975 N N . VAL C 1 71 ? 39.475 89.358 68.514 1.00 13.07 71 VAL C N 1
ATOM 6976 C CA . VAL C 1 71 ? 39.045 88.175 67.785 1.00 13.64 71 VAL C CA 1
ATOM 6977 C C . VAL C 1 71 ? 39.662 86.905 68.356 1.00 15.00 71 VAL C C 1
ATOM 6978 O O . VAL C 1 71 ? 40.868 86.852 68.611 1.00 15.43 71 VAL C O 1
ATOM 6982 N N . GLN C 1 72 ? 38.827 85.889 68.557 1.00 14.38 72 GLN C N 1
ATOM 6983 C CA . GLN C 1 72 ? 39.288 84.603 69.055 1.00 14.68 72 GLN C CA 1
ATOM 6984 C C . GLN C 1 72 ? 39.432 83.709 67.822 1.00 13.78 72 GLN C C 1
ATOM 6985 O O . GLN C 1 72 ? 38.440 83.201 67.303 1.00 14.06 72 GLN C O 1
ATOM 6991 N N . GLY C 1 73 ? 40.665 83.536 67.356 1.00 12.56 73 GLY C N 1
ATOM 6992 C CA . GLY C 1 73 ? 40.920 82.718 66.181 1.00 13.22 73 GLY C CA 1
ATOM 6993 C C . GLY C 1 73 ? 40.351 81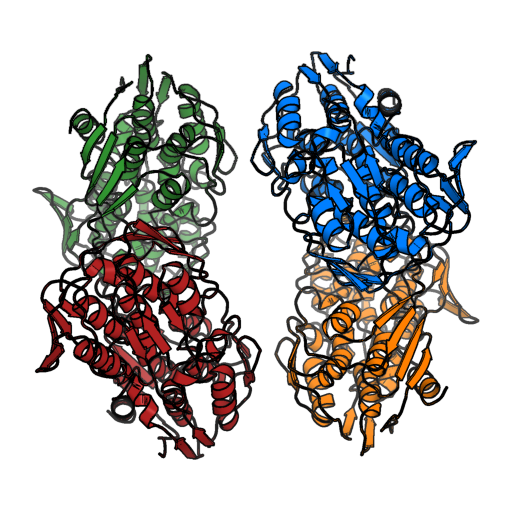.317 66.278 1.00 14.56 73 GLY C C 1
ATOM 6994 O O . GLY C 1 73 ? 40.292 80.742 67.359 1.00 14.09 73 GLY C O 1
ATOM 6995 N N . VAL C 1 74 ? 39.930 80.767 65.143 1.00 13.95 74 VAL C N 1
ATOM 6996 C CA . VAL C 1 74 ? 39.356 79.424 65.110 1.00 14.94 74 VAL C CA 1
ATOM 6997 C C . VAL C 1 74 ? 40.224 78.442 64.336 1.00 16.29 74 VAL C C 1
ATOM 6998 O O . VAL C 1 74 ? 39.855 77.283 64.165 1.00 17.40 74 VAL C O 1
ATOM 7002 N N . GLY C 1 75 ? 41.381 78.900 63.873 1.00 18.70 75 GLY C N 1
ATOM 7003 C CA . GLY C 1 75 ? 42.264 78.020 63.125 1.00 19.03 75 GLY C CA 1
ATOM 7004 C C . GLY C 1 75 ? 41.966 78.035 61.637 1.00 19.62 75 GLY C C 1
ATOM 7005 O O . GLY C 1 75 ? 40.895 78.474 61.213 1.00 18.57 75 GLY C O 1
ATOM 7006 N N . MET C 1 76 ? 42.912 77.540 60.845 1.00 20.28 76 MET C N 1
ATOM 7007 C CA . MET C 1 76 ? 42.777 77.518 59.393 1.00 20.82 76 MET C CA 1
ATOM 7008 C C . MET C 1 76 ? 41.572 76.714 58.898 1.00 21.96 76 MET C C 1
ATOM 7009 O O . MET C 1 76 ? 41.097 76.921 57.783 1.00 20.88 76 MET C O 1
ATOM 7014 N N . ALA C 1 77 ? 41.074 75.802 59.722 1.00 22.61 77 ALA C N 1
ATOM 7015 C CA . ALA C 1 77 ? 39.921 74.998 59.336 1.00 23.30 77 ALA C CA 1
ATOM 7016 C C . ALA C 1 77 ? 38.858 75.040 60.428 1.00 23.02 77 ALA C C 1
ATOM 7017 O O . ALA C 1 77 ? 38.180 74.045 60.679 1.00 22.89 77 ALA C O 1
ATOM 7019 N N . GLY C 1 78 ? 38.707 76.199 61.065 1.00 21.75 78 GLY C N 1
ATOM 7020 C CA . GLY C 1 78 ? 37.741 76.332 62.143 1.00 20.59 78 GLY C CA 1
ATOM 7021 C C . GLY C 1 78 ? 36.445 77.059 61.829 1.00 20.84 78 GLY C C 1
ATOM 7022 O O . GLY C 1 78 ? 35.549 77.107 62.675 1.00 21.47 78 GLY C O 1
ATOM 7023 N N . LEU C 1 79 ? 36.328 77.634 60.635 1.00 19.57 79 LEU C N 1
ATOM 7024 C CA . LEU C 1 79 ? 35.097 78.337 60.281 1.00 19.21 79 LEU C CA 1
ATOM 7025 C C . LEU C 1 79 ? 33.964 77.316 60.189 1.00 20.47 79 LEU C C 1
ATOM 7026 O O . LEU C 1 79 ? 34.166 76.193 59.726 1.00 19.65 79 LEU C O 1
ATOM 7031 N N . LYS C 1 80 ? 32.774 77.701 60.634 1.00 20.93 80 LYS C N 1
ATOM 7032 C CA . LYS C 1 80 ? 31.638 76.786 60.627 1.00 23.28 80 LYS C CA 1
ATOM 7033 C C . LYS C 1 80 ? 30.481 77.247 59.745 1.00 22.81 80 LYS C C 1
ATOM 7034 O O . LYS C 1 80 ? 30.305 78.443 59.502 1.00 21.47 80 LYS C O 1
ATOM 7040 N N . ALA C 1 81 ? 29.689 76.287 59.276 1.00 22.29 81 ALA C N 1
ATOM 7041 C CA . ALA C 1 81 ? 28.546 76.587 58.413 1.00 22.89 81 ALA C CA 1
ATOM 7042 C C . ALA C 1 81 ? 27.640 77.642 59.040 1.00 23.89 81 ALA C C 1
ATOM 7043 O O . ALA C 1 81 ? 27.210 77.504 60.186 1.00 25.16 81 ALA C O 1
ATOM 7045 N N . PRO C 1 82 ? 27.344 78.717 58.294 1.00 22.93 82 PRO C N 1
ATOM 7046 C CA . PRO C 1 82 ? 26.484 79.792 58.792 1.00 24.01 82 PRO C CA 1
ATOM 7047 C C . PRO C 1 82 ? 25.014 79.387 58.836 1.00 26.46 82 PRO C C 1
ATOM 7048 O O . PRO C 1 82 ? 24.596 78.443 58.169 1.00 26.27 82 PRO C O 1
ATOM 7052 N N . GLN C 1 83 ? 24.236 80.122 59.620 1.00 28.76 83 GLN C N 1
ATOM 7053 C CA . GLN C 1 83 ? 22.817 79.851 59.764 1.00 31.47 83 GLN C CA 1
ATOM 7054 C C . GLN C 1 83 ? 22.075 80.360 58.528 1.00 32.26 83 GLN C C 1
ATOM 7055 O O . GLN C 1 83 ? 21.239 79.657 57.955 1.00 33.91 83 GLN C O 1
ATOM 7061 N N . ASN C 1 84 ? 22.403 81.582 58.115 1.00 30.66 84 ASN C N 1
ATOM 7062 C CA . ASN C 1 84 ? 21.769 82.213 56.965 1.00 29.81 84 ASN C CA 1
ATOM 7063 C C . ASN C 1 84 ? 22.773 82.650 55.904 1.00 28.70 84 ASN C C 1
ATOM 7064 O O . ASN C 1 84 ? 23.963 82.344 55.988 1.00 29.23 84 ASN C O 1
ATOM 7069 N N . ALA C 1 85 ? 22.276 83.375 54.905 1.00 27.16 85 ALA C N 1
ATOM 7070 C CA . ALA C 1 85 ? 23.109 83.882 53.822 1.00 24.66 85 ALA C CA 1
ATOM 7071 C C . ALA C 1 85 ? 24.058 84.946 54.377 1.00 21.46 85 ALA C C 1
ATOM 7072 O O . ALA C 1 85 ? 23.689 85.717 55.256 1.00 21.37 85 ALA C O 1
ATOM 7074 N N . LEU C 1 86 ? 25.280 84.981 53.861 1.00 20.51 86 LEU C N 1
ATOM 7075 C CA . LEU C 1 86 ? 26.273 85.946 54.320 1.00 18.97 86 LEU C CA 1
ATOM 7076 C C . LEU C 1 86 ? 26.065 87.273 53.604 1.00 18.89 86 LEU C C 1
ATOM 7077 O O . LEU C 1 86 ? 26.110 87.343 52.375 1.00 18.97 86 LEU C O 1
ATOM 7082 N N . ASN C 1 87 ? 25.827 88.323 54.385 1.00 18.38 87 ASN C N 1
ATOM 7083 C CA . ASN C 1 87 ? 25.575 89.656 53.845 1.00 19.30 87 ASN C CA 1
ATOM 7084 C C . ASN C 1 87 ? 26.851 90.479 53.631 1.00 19.14 87 ASN C C 1
ATOM 7085 O O . ASN C 1 87 ? 27.393 91.050 54.575 1.00 18.49 87 ASN C O 1
ATOM 7090 N N . MET C 1 88 ? 27.304 90.554 52.382 1.00 18.33 88 MET C N 1
ATOM 7091 C CA . MET C 1 88 ? 28.503 91.311 52.026 1.00 16.87 88 MET C CA 1
ATOM 7092 C C . MET C 1 88 ? 28.249 92.812 51.876 1.00 17.48 88 MET C C 1
ATOM 7093 O O . MET C 1 88 ? 29.183 93.586 51.653 1.00 16.60 88 MET C O 1
ATOM 7098 N N . GLY C 1 89 ? 26.987 93.221 51.986 1.00 15.98 89 GLY C N 1
ATOM 7099 C CA . GLY C 1 89 ? 26.656 94.632 51.865 1.00 15.79 89 GLY C CA 1
ATOM 7100 C C . GLY C 1 89 ? 27.119 95.284 50.570 1.00 17.74 89 GLY C C 1
ATOM 7101 O O . GLY C 1 89 ? 26.735 94.866 49.477 1.00 17.46 89 GLY C O 1
ATOM 7102 N N . ASN C 1 90 ? 27.947 96.318 50.699 1.00 17.54 90 ASN C N 1
ATOM 7103 C CA . ASN C 1 90 ? 28.476 97.057 49.553 1.00 18.17 90 ASN C CA 1
ATOM 7104 C C . ASN C 1 90 ? 29.944 96.697 49.343 1.00 18.16 90 ASN C C 1
ATOM 7105 O O . ASN C 1 90 ? 30.620 97.288 48.501 1.00 18.31 90 ASN C O 1
ATOM 7110 N N . SER C 1 91 ? 30.422 95.709 50.091 1.00 16.04 91 SER C N 1
ATOM 7111 C CA . SER C 1 91 ? 31.833 95.331 50.048 1.00 15.56 91 SER C CA 1
ATOM 7112 C C . SER C 1 91 ? 32.313 94.277 49.063 1.00 14.53 91 SER C C 1
ATOM 7113 O O . SER C 1 91 ? 32.100 93.082 49.262 1.00 16.19 91 SER C O 1
ATOM 7116 N N . GLY C 1 92 ? 32.987 94.723 48.011 1.00 14.70 92 GLY C N 1
ATOM 7117 C CA . GLY C 1 92 ? 33.528 93.786 47.044 1.00 11.53 92 GLY C CA 1
ATOM 7118 C C . GLY C 1 92 ? 34.706 93.065 47.687 1.00 10.35 92 GLY C C 1
ATOM 7119 O O . GLY C 1 92 ? 34.887 91.861 47.501 1.00 11.85 92 GLY C O 1
ATOM 7120 N N . THR C 1 93 ? 35.502 93.805 48.458 1.00 10.36 93 THR C N 1
ATOM 7121 C CA . THR C 1 93 ? 36.664 93.239 49.140 1.00 10.84 93 THR C CA 1
ATOM 7122 C C . THR C 1 93 ? 36.250 92.063 50.019 1.00 11.75 93 THR C C 1
ATOM 7123 O O . THR C 1 93 ? 36.955 91.059 50.094 1.00 12.67 93 THR C O 1
ATOM 7127 N N . SER C 1 94 ? 35.098 92.190 50.675 1.00 13.09 94 SER C N 1
ATOM 7128 C CA . SER C 1 94 ? 34.596 91.145 51.554 1.00 13.18 94 SER C CA 1
ATOM 7129 C C . SER C 1 94 ? 34.238 89.872 50.797 1.00 15.63 94 SER C C 1
ATOM 7130 O O . SER C 1 94 ? 34.762 88.793 51.081 1.00 15.29 94 SER C O 1
ATOM 7133 N N . ILE C 1 95 ? 33.344 89.997 49.826 1.00 15.81 95 ILE C N 1
ATOM 7134 C CA . ILE C 1 95 ? 32.915 88.831 49.080 1.00 15.76 95 ILE C CA 1
ATOM 7135 C C . ILE C 1 95 ? 34.044 88.189 48.269 1.00 15.47 95 ILE C C 1
ATOM 7136 O O . ILE C 1 95 ? 34.149 86.962 48.217 1.00 15.93 95 ILE C O 1
ATOM 7141 N N . ARG C 1 96 ? 34.900 89.000 47.658 1.00 15.28 96 ARG C N 1
ATOM 7142 C CA . ARG C 1 96 ? 35.998 88.443 46.867 1.00 14.94 96 ARG C CA 1
ATOM 7143 C C . ARG C 1 96 ? 37.044 87.727 47.734 1.00 15.58 96 ARG C C 1
ATOM 7144 O O . ARG C 1 96 ? 37.421 86.594 47.440 1.00 14.87 96 ARG C O 1
ATOM 7152 N N . LEU C 1 97 ? 37.505 88.367 48.806 1.00 14.15 97 LEU C N 1
ATOM 7153 C CA . LEU C 1 97 ? 38.504 87.726 49.660 1.00 15.79 97 LEU C CA 1
ATOM 7154 C C . LEU C 1 97 ? 37.927 86.534 50.413 1.00 15.68 97 LEU C C 1
ATOM 7155 O O . LEU C 1 97 ? 38.530 85.461 50.447 1.00 15.51 97 LEU C O 1
ATOM 7160 N N . ILE C 1 98 ? 36.756 86.716 51.014 1.00 15.04 98 ILE C N 1
ATOM 7161 C CA . ILE C 1 98 ? 36.133 85.643 51.772 1.00 14.04 98 ILE C CA 1
ATOM 7162 C C . ILE C 1 98 ? 35.807 84.415 50.922 1.00 14.00 98 ILE C C 1
ATOM 7163 O O . ILE C 1 98 ? 35.740 83.300 51.447 1.00 12.95 98 ILE C O 1
ATOM 7168 N N . SER C 1 99 ? 35.614 84.604 49.616 1.00 14.14 99 SER C N 1
ATOM 7169 C CA . SER C 1 99 ? 35.325 83.465 48.739 1.00 15.51 99 SER C CA 1
ATOM 7170 C C . SER C 1 99 ? 36.536 82.542 48.759 1.00 15.89 99 SER C C 1
ATOM 7171 O O . SER C 1 99 ? 36.404 81.315 48.771 1.00 16.70 99 SER C O 1
ATOM 7174 N N . GLY C 1 100 ? 37.720 83.145 48.770 1.00 15.78 100 GLY C N 1
ATOM 7175 C CA . GLY C 1 100 ? 38.940 82.365 48.814 1.00 15.11 100 GLY C CA 1
ATOM 7176 C C . GLY C 1 100 ? 39.122 81.782 50.202 1.00 15.04 100 GLY C C 1
ATOM 7177 O O . GLY C 1 100 ? 39.617 80.667 50.355 1.00 14.73 100 GLY C O 1
ATOM 7178 N N . VAL C 1 101 ? 38.711 82.539 51.216 1.00 14.61 101 VAL C N 1
ATOM 7179 C CA . VAL C 1 101 ? 38.832 82.097 52.602 1.00 15.28 101 VAL C CA 1
ATOM 7180 C C . VAL C 1 101 ? 38.052 80.807 52.839 1.00 17.03 101 VAL C C 1
ATOM 7181 O O . VAL C 1 101 ? 38.534 79.902 53.520 1.00 14.71 101 VAL C O 1
ATOM 7185 N N . LEU C 1 102 ? 36.856 80.729 52.257 1.00 17.97 102 LEU C N 1
ATOM 7186 C CA . LEU C 1 102 ? 35.983 79.563 52.410 1.00 18.88 102 LEU C CA 1
ATOM 7187 C C . LEU C 1 102 ? 36.290 78.433 51.427 1.00 19.52 102 LEU C C 1
ATOM 7188 O O . LEU C 1 102 ? 35.571 77.432 51.374 1.00 19.14 102 LEU C O 1
ATOM 7193 N N . ALA C 1 103 ? 37.361 78.585 50.658 1.00 19.58 103 ALA C N 1
ATOM 7194 C CA . ALA C 1 103 ? 37.734 77.576 49.675 1.00 20.09 103 ALA C CA 1
ATOM 7195 C C . ALA C 1 103 ? 37.887 76.187 50.293 1.00 20.71 103 ALA C C 1
ATOM 7196 O O . ALA C 1 103 ? 37.642 75.175 49.635 1.00 18.86 103 ALA C O 1
ATOM 7198 N N . GLY C 1 104 ? 38.286 76.142 51.561 1.00 21.19 104 GLY C N 1
ATOM 7199 C CA . GLY C 1 104 ? 38.459 74.865 52.230 1.00 22.14 104 GLY C CA 1
ATOM 7200 C C . GLY C 1 104 ? 37.335 74.494 53.182 1.00 23.30 104 GLY C C 1
ATOM 7201 O O . GLY C 1 104 ? 37.432 73.495 53.894 1.00 25.21 104 GLY C O 1
ATOM 7202 N N . ALA C 1 105 ? 36.270 75.289 53.200 1.00 22.30 105 ALA C N 1
ATOM 7203 C CA . ALA C 1 105 ? 35.129 75.035 54.081 1.00 24.18 105 ALA C CA 1
ATOM 7204 C C . ALA C 1 105 ? 34.258 73.907 53.531 1.00 24.76 105 ALA C C 1
ATOM 7205 O O . ALA C 1 105 ? 33.709 74.018 52.438 1.00 24.55 105 ALA C O 1
ATOM 7207 N N . ASP C 1 106 ? 34.125 72.829 54.299 1.00 25.81 106 ASP C N 1
ATOM 7208 C CA . ASP C 1 106 ? 33.338 71.678 53.870 1.00 27.66 106 ASP C CA 1
ATOM 7209 C C . ASP C 1 106 ? 31.847 71.881 54.088 1.00 26.75 106 ASP C C 1
ATOM 7210 O O . ASP C 1 106 ? 31.206 71.134 54.824 1.00 28.87 106 ASP C O 1
ATOM 7215 N N . PHE C 1 107 ? 31.302 72.904 53.445 1.00 25.74 107 PHE C N 1
ATOM 7216 C CA . PHE C 1 107 ? 29.886 73.204 53.545 1.00 24.56 107 PHE C CA 1
ATOM 7217 C C . PHE C 1 107 ? 29.522 74.264 52.519 1.00 24.99 107 PHE C C 1
ATOM 7218 O O . PHE C 1 107 ? 30.397 74.910 51.945 1.00 24.33 107 PHE C O 1
ATOM 7226 N N . GLU C 1 108 ? 28.228 74.436 52.284 1.00 24.73 108 GLU C N 1
ATOM 7227 C CA . GLU C 1 108 ? 27.764 75.401 51.304 1.00 26.52 108 GLU C CA 1
ATOM 7228 C C . GLU C 1 108 ? 27.299 76.701 51.934 1.00 26.40 108 GLU C C 1
ATOM 7229 O O . GLU C 1 108 ? 26.694 76.704 53.002 1.00 24.76 108 GLU C O 1
ATOM 7235 N N . VAL C 1 109 ? 27.589 77.809 51.262 1.00 25.50 109 VAL C N 1
ATOM 7236 C CA . VAL C 1 109 ? 27.176 79.114 51.749 1.00 26.21 109 VAL C CA 1
ATOM 7237 C C . VAL C 1 109 ? 26.601 79.942 50.618 1.00 25.37 109 VAL C C 1
ATOM 7238 O O . VAL C 1 109 ? 26.869 79.694 49.442 1.00 25.77 109 VAL C O 1
ATOM 7242 N N . GLU C 1 110 ? 25.805 80.929 50.998 1.00 23.63 110 GLU C N 1
ATOM 7243 C CA . GLU C 1 110 ? 25.171 81.831 50.059 1.00 25.74 110 GLU C CA 1
ATOM 7244 C C . GLU C 1 110 ? 25.677 83.227 50.403 1.00 23.79 110 GLU C C 1
ATOM 7245 O O . GLU C 1 110 ? 25.644 83.629 51.564 1.00 23.83 110 GLU C O 1
ATOM 7251 N N . MET C 1 111 ? 26.158 83.955 49.402 1.00 22.75 111 MET C N 1
ATOM 7252 C CA . MET C 1 111 ? 26.663 85.301 49.627 1.00 21.60 111 MET C CA 1
ATOM 7253 C C . MET C 1 111 ? 25.927 86.294 48.732 1.00 21.12 111 MET C C 1
ATOM 7254 O O . MET C 1 111 ? 25.813 86.091 47.521 1.00 21.86 111 MET C O 1
ATOM 7259 N N . PHE C 1 112 ? 25.427 87.367 49.333 1.00 20.00 112 PHE C N 1
ATOM 7260 C CA . PHE C 1 112 ? 24.708 88.394 48.593 1.00 20.50 112 PHE C CA 1
ATOM 7261 C C . PHE C 1 112 ? 25.174 89.781 49.020 1.00 20.07 112 PHE C C 1
ATOM 7262 O O . PHE C 1 112 ? 25.800 89.937 50.068 1.00 21.66 112 PHE C O 1
ATOM 7270 N N . GLY C 1 113 ? 24.858 90.781 48.201 1.00 19.81 113 GLY C N 1
ATOM 7271 C CA . GLY C 1 113 ? 25.231 92.151 48.506 1.00 18.71 113 GLY C CA 1
ATOM 7272 C C . GLY C 1 113 ? 24.109 93.100 48.125 1.00 18.33 113 GLY C C 1
ATOM 7273 O O . GLY C 1 113 ? 23.039 92.652 47.710 1.00 17.96 113 GLY C O 1
ATOM 7274 N N . ASP C 1 114 ? 24.341 94.403 48.257 1.00 17.97 114 ASP C N 1
ATOM 7275 C CA . ASP C 1 114 ? 23.316 95.386 47.913 1.00 18.92 114 ASP C CA 1
ATOM 7276 C C . ASP C 1 114 ? 23.187 95.559 46.393 1.00 19.96 114 ASP C C 1
ATOM 7277 O O . ASP C 1 114 ? 23.750 94.782 45.615 1.00 19.67 114 ASP C O 1
ATOM 7282 N N . ASP C 1 115 ? 22.435 96.574 45.981 1.00 21.41 115 ASP C N 1
ATOM 7283 C CA . ASP C 1 115 ? 22.208 96.857 44.568 1.00 22.87 115 ASP C CA 1
ATOM 7284 C C . ASP C 1 115 ? 23.510 97.159 43.829 1.00 22.00 115 ASP C C 1
ATOM 7285 O O . ASP C 1 115 ? 23.661 96.821 42.658 1.00 22.10 115 ASP C O 1
ATOM 7290 N N . SER C 1 116 ? 24.448 97.799 44.517 1.00 20.06 116 SER C N 1
ATOM 7291 C CA . SER C 1 116 ? 25.727 98.144 43.913 1.00 21.76 116 SER C CA 1
ATOM 7292 C C . SER C 1 116 ? 26.620 96.928 43.698 1.00 20.95 116 SER C C 1
ATOM 7293 O O . SER C 1 116 ? 27.195 96.759 42.624 1.00 20.28 116 SER C O 1
ATOM 7296 N N . LEU C 1 117 ? 26.721 96.082 44.720 1.00 19.53 117 LEU C N 1
ATOM 7297 C CA . LEU C 1 117 ? 27.565 94.886 44.664 1.00 18.84 117 LEU C CA 1
ATOM 7298 C C . LEU C 1 117 ? 27.037 93.821 43.706 1.00 17.07 117 LEU C C 1
ATOM 7299 O O . LEU C 1 117 ? 27.809 93.127 43.048 1.00 15.34 117 LEU C O 1
ATOM 7304 N N . SER C 1 118 ? 25.717 93.688 43.639 1.00 17.48 118 SER C N 1
ATOM 7305 C CA . SER C 1 118 ? 25.091 92.690 42.781 1.00 18.15 118 SER C CA 1
ATOM 7306 C C . SER C 1 118 ? 25.354 92.912 41.293 1.00 17.00 118 SER C C 1
ATOM 7307 O O . SER C 1 118 ? 25.118 92.019 40.481 1.00 16.01 118 SER C O 1
ATOM 7310 N N . LYS C 1 119 ? 25.842 94.098 40.943 1.00 19.45 119 LYS C N 1
ATOM 7311 C CA . LYS C 1 119 ? 26.139 94.435 39.553 1.00 20.54 119 LYS C CA 1
ATOM 7312 C C . LYS C 1 119 ? 27.611 94.241 39.204 1.00 20.99 119 LYS C C 1
ATOM 7313 O O . LYS C 1 119 ? 28.033 94.562 38.091 1.00 19.93 119 LYS C O 1
ATOM 7319 N N . ARG C 1 120 ? 28.395 93.723 40.144 1.00 19.83 120 ARG C N 1
ATOM 7320 C CA . ARG C 1 120 ? 29.820 93.536 39.899 1.00 19.56 120 ARG C CA 1
ATOM 7321 C C . ARG C 1 120 ? 30.213 92.077 39.699 1.00 18.88 120 ARG C C 1
ATOM 7322 O O . ARG C 1 120 ? 29.716 91.187 40.384 1.00 19.51 120 ARG C O 1
ATOM 7330 N N . PRO C 1 121 ? 31.126 91.821 38.751 1.00 19.44 121 PRO C N 1
ATOM 7331 C CA . PRO C 1 121 ? 31.638 90.496 38.384 1.00 20.59 121 PRO C CA 1
ATOM 7332 C C . PRO C 1 121 ? 32.488 89.753 39.413 1.00 18.85 121 PRO C C 1
ATOM 7333 O O . PRO C 1 121 ? 33.432 90.309 39.978 1.00 19.79 121 PRO C O 1
ATOM 7337 N N . MET C 1 122 ? 32.147 88.487 39.634 1.00 17.90 122 MET C N 1
ATOM 7338 C CA . MET C 1 122 ? 32.874 87.633 40.570 1.00 18.70 122 MET C CA 1
ATOM 7339 C C . MET C 1 122 ? 33.569 86.512 39.803 1.00 19.37 122 MET C C 1
ATOM 7340 O O . MET C 1 122 ? 34.191 85.637 40.396 1.00 18.52 122 MET C O 1
ATOM 7345 N N . ASP C 1 123 ? 33.448 86.543 38.479 1.00 20.62 123 ASP C N 1
ATOM 7346 C CA . ASP C 1 123 ? 34.065 85.530 37.636 1.00 21.08 123 ASP C CA 1
ATOM 7347 C C . ASP C 1 123 ? 35.588 85.566 37.776 1.00 20.10 123 ASP C C 1
ATOM 7348 O O . ASP C 1 123 ? 36.254 84.538 37.680 1.00 19.41 123 ASP C O 1
ATOM 7353 N N . ARG C 1 124 ? 36.132 86.751 38.026 1.00 18.65 124 ARG C N 1
ATOM 7354 C CA . ARG C 1 124 ? 37.570 86.905 38.208 1.00 19.76 124 ARG C CA 1
ATOM 7355 C C . ARG C 1 124 ? 38.090 86.025 39.346 1.00 20.33 124 ARG C C 1
ATOM 7356 O O . ARG C 1 124 ? 39.261 85.644 39.348 1.00 20.00 124 ARG C O 1
ATOM 7364 N N . VAL C 1 125 ? 37.235 85.704 40.316 1.00 19.21 125 VAL C N 1
ATOM 7365 C CA . VAL C 1 125 ? 37.668 84.841 41.416 1.00 21.14 125 VAL C CA 1
ATOM 7366 C C . VAL C 1 125 ? 37.097 83.436 41.309 1.00 20.36 125 VAL C C 1
ATOM 7367 O O . VAL C 1 125 ? 37.718 82.483 41.769 1.00 21.65 125 VAL C O 1
ATOM 7371 N N . THR C 1 126 ? 35.918 83.299 40.706 1.00 20.83 126 THR C N 1
ATOM 7372 C CA . THR C 1 126 ? 35.312 81.979 40.570 1.00 21.02 126 THR C CA 1
ATOM 7373 C C . THR C 1 126 ? 36.123 81.077 39.644 1.00 19.76 126 THR C C 1
ATOM 7374 O O . THR C 1 126 ? 36.290 79.893 39.918 1.00 19.38 126 THR C O 1
ATOM 7378 N N . LEU C 1 127 ? 36.631 81.643 38.553 1.00 21.75 127 LEU C N 1
ATOM 7379 C CA . LEU C 1 127 ? 37.414 80.874 37.588 1.00 23.35 127 LEU C CA 1
ATOM 7380 C C . LEU C 1 127 ? 38.629 80.210 38.242 1.00 22.61 127 LEU C C 1
ATOM 7381 O O . LEU C 1 127 ? 38.742 78.985 38.252 1.00 22.68 127 LEU C O 1
ATOM 7386 N N . PRO C 1 128 ? 39.556 81.006 38.801 1.00 21.32 128 PRO C N 1
ATOM 7387 C CA . PRO C 1 128 ? 40.724 80.377 39.430 1.00 20.83 128 PRO C CA 1
ATOM 7388 C C . PRO C 1 128 ? 40.346 79.484 40.603 1.00 21.02 128 PRO C C 1
ATOM 7389 O O . PRO C 1 128 ? 40.938 78.422 40.800 1.00 19.49 128 PRO C O 1
ATOM 7393 N N . LEU C 1 129 ? 39.348 79.906 41.373 1.00 20.66 129 LEU C N 1
ATOM 7394 C CA . LEU C 1 129 ? 38.907 79.133 42.527 1.00 20.31 129 LEU C CA 1
ATOM 7395 C C . LEU C 1 129 ? 38.382 77.747 42.131 1.00 21.90 129 LEU C C 1
ATOM 7396 O O . LEU C 1 129 ? 38.671 76.751 42.805 1.00 20.91 129 LEU C O 1
ATOM 7401 N N . LYS C 1 130 ? 37.617 77.674 41.044 1.00 20.93 130 LYS C N 1
ATOM 7402 C CA . LYS C 1 130 ? 37.085 76.387 40.597 1.00 23.15 130 LYS C CA 1
ATOM 7403 C C . LYS C 1 130 ? 38.218 75.442 40.200 1.00 22.35 130 LYS C C 1
ATOM 7404 O O . LYS C 1 130 ? 38.089 74.225 40.311 1.00 23.05 130 LYS C O 1
ATOM 7410 N N . LYS C 1 131 ? 39.328 76.010 39.741 1.00 21.83 131 LYS C N 1
ATOM 7411 C CA . LYS C 1 131 ? 40.489 75.220 39.346 1.00 21.96 131 LYS C CA 1
ATOM 7412 C C . LYS C 1 131 ? 41.030 74.429 40.533 1.00 22.78 131 LYS C C 1
ATOM 7413 O O . LYS C 1 131 ? 41.508 73.304 40.379 1.00 22.38 131 LYS C O 1
ATOM 7419 N N . MET C 1 132 ? 40.944 75.023 41.720 1.00 21.52 132 MET C N 1
ATOM 7420 C CA . MET C 1 132 ? 41.429 74.390 42.942 1.00 21.51 132 MET C CA 1
ATOM 7421 C C . MET C 1 132 ? 40.476 73.307 43.438 1.00 22.74 132 MET C C 1
ATOM 7422 O O . MET C 1 132 ? 40.836 72.499 44.297 1.00 23.98 132 MET C O 1
ATOM 7427 N N . GLY C 1 133 ? 39.262 73.296 42.896 1.00 22.94 133 GLY C N 1
ATOM 7428 C CA . GLY C 1 133 ? 38.282 72.300 43.293 1.00 23.70 133 GLY C CA 1
ATOM 7429 C C . GLY C 1 133 ? 37.108 72.900 44.043 1.00 24.02 133 GLY C C 1
ATOM 7430 O O . GLY C 1 133 ? 36.275 72.180 44.597 1.00 22.85 133 GLY C O 1
ATOM 7431 N N . VAL C 1 134 ? 37.038 74.225 44.059 1.00 23.29 134 VAL C N 1
ATOM 7432 C CA . VAL C 1 134 ? 35.959 74.914 44.751 1.00 24.17 134 VAL C CA 1
ATOM 7433 C C . VAL C 1 134 ? 34.740 75.053 43.845 1.00 24.40 134 VAL C C 1
ATOM 7434 O O . VAL C 1 134 ? 34.867 75.316 42.647 1.00 23.33 134 VAL C O 1
ATOM 7438 N N . SER C 1 135 ? 33.559 74.867 44.421 1.00 25.24 135 SER C N 1
ATOM 7439 C CA . SER C 1 135 ? 32.322 74.990 43.665 1.00 26.74 135 SER C CA 1
ATOM 7440 C C . SER C 1 135 ? 31.678 76.333 43.979 1.00 26.89 135 SER C C 1
ATOM 7441 O O . SER C 1 135 ? 31.122 76.520 45.060 1.00 27.10 135 SER C O 1
ATOM 7444 N N . ILE C 1 136 ? 31.774 77.269 43.038 1.00 28.57 136 ILE C N 1
ATOM 7445 C CA . ILE C 1 136 ? 31.197 78.602 43.206 1.00 30.39 136 ILE C CA 1
ATOM 7446 C C . ILE C 1 136 ? 30.558 79.067 41.907 1.00 29.95 136 ILE C C 1
ATOM 7447 O O . ILE C 1 136 ? 31.101 78.853 40.825 1.00 30.30 136 ILE C O 1
ATOM 7452 N N . SER C 1 137 ? 29.408 79.718 42.018 1.00 29.15 137 SER C N 1
ATOM 7453 C CA . SER C 1 137 ? 28.720 80.219 40.842 1.00 28.86 137 SER C CA 1
ATOM 7454 C C . SER C 1 137 ? 27.844 81.401 41.200 1.00 27.35 137 SER C C 1
ATOM 7455 O O . SER C 1 137 ? 27.337 81.503 42.321 1.00 25.57 137 SER C O 1
ATOM 7458 N N . GLY C 1 138 ? 27.680 82.296 40.236 1.00 25.04 138 GLY C N 1
ATOM 7459 C CA . GLY C 1 138 ? 26.848 83.464 40.435 1.00 25.65 138 GLY C CA 1
ATOM 7460 C C . GLY C 1 138 ? 25.783 83.507 39.354 1.00 26.25 138 GLY C C 1
ATOM 7461 O O . GLY C 1 138 ? 25.453 82.486 38.747 1.00 24.64 138 GLY C O 1
ATOM 7462 N N . GLN C 1 139 ? 25.248 84.693 39.106 1.00 26.24 139 GLN C N 1
ATOM 7463 C CA . GLN C 1 139 ? 24.221 84.858 38.089 1.00 27.00 139 GLN C CA 1
ATOM 7464 C C . GLN C 1 139 ? 24.902 85.368 36.827 1.00 26.37 139 GLN C C 1
ATOM 7465 O O . GLN C 1 139 ? 25.650 86.349 36.880 1.00 23.00 139 GLN C O 1
ATOM 7471 N N . THR C 1 140 ? 24.646 84.696 35.705 1.00 25.91 140 THR C N 1
ATOM 7472 C CA . THR C 1 140 ? 25.234 85.068 34.422 1.00 27.03 140 THR C CA 1
ATOM 7473 C C . THR C 1 140 ? 26.660 84.525 34.353 1.00 26.88 140 THR C C 1
ATOM 7474 O O . THR C 1 140 ? 27.218 84.112 35.371 1.00 24.76 140 THR C O 1
ATOM 7478 N N . GLU C 1 141 ? 27.245 84.511 33.159 1.00 27.23 141 GLU C N 1
ATOM 7479 C CA . GLU C 1 141 ? 28.604 84.012 32.995 1.00 29.33 141 GLU C CA 1
ATOM 7480 C C . GLU C 1 141 ? 29.583 84.917 33.744 1.00 28.27 141 GLU C C 1
ATOM 7481 O O . GLU C 1 141 ? 30.738 84.552 33.968 1.00 26.59 141 GLU C O 1
ATOM 7487 N N . ARG C 1 142 ? 29.110 86.100 34.128 1.00 26.55 142 ARG C N 1
ATOM 7488 C CA . ARG C 1 142 ? 29.932 87.057 34.863 1.00 27.57 142 ARG C CA 1
ATOM 7489 C C . ARG C 1 142 ? 29.922 86.714 36.351 1.00 25.61 142 ARG C C 1
ATOM 7490 O O . ARG C 1 142 ? 30.606 87.352 37.147 1.00 24.89 142 ARG C O 1
ATOM 7498 N N . ASP C 1 143 ? 29.146 85.699 36.715 1.00 23.80 143 ASP C N 1
ATOM 7499 C CA . ASP C 1 143 ? 29.026 85.277 38.108 1.00 24.42 143 ASP C CA 1
ATOM 7500 C C . ASP C 1 143 ? 28.773 86.446 39.053 1.00 23.91 143 ASP C C 1
ATOM 7501 O O . ASP C 1 143 ? 29.534 86.669 39.996 1.00 23.36 143 ASP C O 1
ATOM 7506 N N . LEU C 1 144 ? 27.704 87.194 38.791 1.00 22.45 144 LEU C N 1
ATOM 7507 C CA . LEU C 1 144 ? 27.334 88.331 39.628 1.00 21.11 144 LEU C CA 1
ATOM 7508 C C . LEU C 1 144 ? 26.666 87.800 40.899 1.00 19.79 144 LEU C C 1
ATOM 7509 O O . LEU C 1 144 ? 26.096 86.711 40.892 1.00 17.29 144 LEU C O 1
ATOM 7514 N N . PRO C 1 145 ? 26.749 88.548 42.011 1.00 19.26 145 PRO C N 1
ATOM 7515 C CA . PRO C 1 145 ? 26.114 88.082 43.250 1.00 20.17 145 PRO C CA 1
ATOM 7516 C C . PRO C 1 145 ? 24.614 88.011 42.980 1.00 22.47 145 PRO C C 1
ATOM 7517 O O . PRO C 1 145 ? 24.105 88.752 42.140 1.00 23.54 145 PRO C O 1
ATOM 7521 N N . PRO C 1 146 ? 23.878 87.161 43.711 1.00 22.81 146 PRO C N 1
ATOM 7522 C CA . PRO C 1 146 ? 24.301 86.251 44.784 1.00 23.55 146 PRO C CA 1
ATOM 7523 C C . PRO C 1 146 ? 25.133 85.064 44.319 1.00 24.16 146 PRO C C 1
ATOM 7524 O O . PRO C 1 146 ? 24.896 84.504 43.247 1.00 25.31 146 PRO C O 1
ATOM 7528 N N . LEU C 1 147 ? 26.094 84.672 45.151 1.00 23.73 147 LEU C N 1
ATOM 7529 C CA . LEU C 1 147 ? 26.968 83.546 44.853 1.00 22.69 147 LEU C CA 1
ATOM 7530 C C . LEU C 1 147 ? 26.629 82.346 45.719 1.00 23.28 147 LEU C C 1
ATOM 7531 O O . LEU C 1 147 ? 26.105 82.492 46.823 1.00 22.56 147 LEU C O 1
ATOM 7536 N N . ARG C 1 148 ? 26.936 81.160 45.209 1.00 24.40 148 ARG C N 1
ATOM 7537 C CA . ARG C 1 148 ? 26.722 79.920 45.943 1.00 27.44 148 ARG C CA 1
ATOM 7538 C C . ARG C 1 148 ? 28.128 79.350 46.063 1.00 27.60 148 ARG C C 1
ATOM 7539 O O . ARG C 1 148 ? 28.829 79.225 45.060 1.00 27.64 148 ARG C O 1
ATOM 7547 N N . LEU C 1 149 ? 28.551 79.016 47.277 1.00 26.50 149 LEU C N 1
ATOM 7548 C CA . LEU C 1 149 ? 29.897 78.490 47.471 1.00 27.47 149 LEU C CA 1
ATOM 7549 C C . LEU C 1 149 ? 29.937 77.209 48.293 1.00 26.38 149 LEU C C 1
ATOM 7550 O O . LEU C 1 149 ? 29.348 77.119 49.366 1.00 27.94 149 LEU C O 1
ATOM 7555 N N . LYS C 1 150 ? 30.651 76.219 47.774 1.00 26.53 150 LYS C N 1
ATOM 7556 C CA . LYS C 1 150 ? 30.813 74.939 48.442 1.00 27.20 150 LYS C CA 1
ATOM 7557 C C . LYS C 1 150 ? 32.296 74.602 48.378 1.00 27.29 150 LYS C C 1
ATOM 7558 O O . LYS C 1 150 ? 32.812 74.250 47.315 1.00 27.46 150 LYS C O 1
ATOM 7564 N N . GLY C 1 151 ? 32.977 74.728 49.514 1.00 24.85 151 GLY C N 1
ATOM 7565 C CA . GLY C 1 151 ? 34.398 74.441 49.563 1.00 24.96 151 GLY C CA 1
ATOM 7566 C C . GLY C 1 151 ? 34.720 72.960 49.569 1.00 24.87 151 GLY C C 1
ATOM 7567 O O . GLY C 1 151 ? 33.822 72.118 49.572 1.00 23.64 151 GLY C O 1
ATOM 7568 N N . THR C 1 152 ? 36.009 72.640 49.583 1.00 25.03 152 THR C N 1
ATOM 7569 C CA . THR C 1 152 ? 36.448 71.251 49.579 1.00 25.72 152 THR C CA 1
ATOM 7570 C C . THR C 1 152 ? 37.575 70.984 50.571 1.00 26.28 152 THR C C 1
ATOM 7571 O O . THR C 1 152 ? 38.429 71.838 50.802 1.00 24.33 152 THR C O 1
ATOM 7575 N N . LYS C 1 153 ? 37.573 69.784 51.141 1.00 27.40 153 LYS C N 1
ATOM 7576 C CA . LYS C 1 153 ? 38.592 69.390 52.100 1.00 29.61 153 LYS C CA 1
ATOM 7577 C C . LYS C 1 153 ? 39.828 68.874 51.364 1.00 30.25 153 LYS C C 1
ATOM 7578 O O . LYS C 1 153 ? 40.840 68.539 51.981 1.00 30.05 153 LYS C O 1
ATOM 7584 N N . ASN C 1 154 ? 39.737 68.811 50.040 1.00 30.00 154 ASN C N 1
ATOM 7585 C CA . ASN C 1 154 ? 40.849 68.347 49.225 1.00 31.55 154 ASN C CA 1
ATOM 7586 C C . ASN C 1 154 ? 41.260 69.430 48.239 1.00 31.87 154 ASN C C 1
ATOM 7587 O O . ASN C 1 154 ? 41.320 69.193 47.033 1.00 33.00 154 ASN C O 1
ATOM 7592 N N . LEU C 1 155 ? 41.533 70.623 48.752 1.00 30.42 155 LEU C N 1
ATOM 7593 C CA . LEU C 1 155 ? 41.942 71.724 47.899 1.00 30.21 155 LEU C CA 1
ATOM 7594 C C . LEU C 1 155 ? 43.230 71.401 47.173 1.00 30.39 155 LEU C C 1
ATOM 7595 O O . LEU C 1 155 ? 44.127 70.769 47.724 1.00 31.17 155 LEU C O 1
ATOM 7600 N N . ARG C 1 156 ? 43.313 71.843 45.928 1.00 30.51 156 ARG C N 1
ATOM 7601 C CA . ARG C 1 156 ? 44.493 71.618 45.116 1.00 30.31 156 ARG C CA 1
ATOM 7602 C C . ARG C 1 156 ? 45.186 72.964 44.948 1.00 28.81 156 ARG C C 1
ATOM 7603 O O . ARG C 1 156 ? 44.537 73.973 44.665 1.00 27.59 156 ARG C O 1
ATOM 7611 N N . PRO C 1 157 ? 46.514 73.002 45.145 1.00 27.10 157 PRO C N 1
ATOM 7612 C CA . PRO C 1 157 ? 47.263 74.253 45.005 1.00 25.73 157 PRO C CA 1
ATOM 7613 C C . PRO C 1 157 ? 46.919 74.964 43.702 1.00 25.03 157 PRO C C 1
ATOM 7614 O O . PRO C 1 157 ? 46.548 74.331 42.715 1.00 24.53 157 PRO C O 1
ATOM 7618 N N . ILE C 1 158 ? 47.038 76.284 43.699 1.00 22.88 158 ILE C N 1
ATOM 7619 C CA . ILE C 1 158 ? 46.702 77.047 42.510 1.00 23.19 158 ILE C CA 1
ATOM 7620 C C . ILE C 1 158 ? 47.912 77.613 41.775 1.00 22.57 158 ILE C C 1
ATOM 7621 O O . ILE C 1 158 ? 48.860 78.099 42.383 1.00 22.93 158 ILE C O 1
ATOM 7626 N N . HIS C 1 159 ? 47.861 77.525 40.452 1.00 22.24 159 HIS C N 1
ATOM 7627 C CA . HIS C 1 159 ? 48.894 78.055 39.576 1.00 22.30 159 HIS C CA 1
ATOM 7628 C C . HIS C 1 159 ? 48.083 78.957 38.664 1.00 23.74 159 HIS C C 1
ATOM 7629 O O . HIS C 1 159 ? 47.334 78.480 37.810 1.00 23.19 159 HIS C O 1
ATOM 7636 N N . TYR C 1 160 ? 48.211 80.263 38.848 1.00 21.18 160 TYR C N 1
ATOM 7637 C CA . TYR C 1 160 ? 47.407 81.160 38.045 1.00 22.02 160 TYR C CA 1
ATOM 7638 C C . TYR C 1 160 ? 48.030 82.515 37.775 1.00 22.22 160 TYR C C 1
ATOM 7639 O O . TYR C 1 160 ? 48.579 83.163 38.669 1.00 21.02 160 TYR C O 1
ATOM 7648 N N . GLU C 1 161 ? 47.944 82.929 36.519 1.00 21.92 161 GLU C N 1
ATOM 7649 C CA . GLU C 1 161 ? 48.466 84.213 36.093 1.00 24.37 161 GLU C CA 1
ATOM 7650 C C . GLU C 1 161 ? 47.232 85.102 35.958 1.00 23.48 161 GLU C C 1
ATOM 7651 O O . GLU C 1 161 ? 46.402 84.888 35.074 1.00 23.01 161 GLU C O 1
ATOM 7657 N N . LEU C 1 162 ? 47.100 86.080 36.847 1.00 21.94 162 LEU C N 1
ATOM 7658 C CA . LEU C 1 162 ? 45.956 86.981 36.812 1.00 21.77 162 LEU C CA 1
ATOM 7659 C C . LEU C 1 162 ? 45.890 87.777 35.509 1.00 22.61 162 LEU C C 1
ATOM 7660 O O . LEU C 1 162 ? 46.892 88.323 35.050 1.00 23.61 162 LEU C O 1
ATOM 7665 N N . PRO C 1 163 ? 44.699 87.845 34.893 1.00 22.46 163 PRO C N 1
ATOM 7666 C CA . PRO C 1 163 ? 44.503 88.580 33.641 1.00 22.00 163 PRO C CA 1
ATOM 7667 C C . PRO C 1 163 ? 44.359 90.085 33.878 1.00 22.75 163 PRO C C 1
ATOM 7668 O O . PRO C 1 163 ? 44.551 90.886 32.960 1.00 22.39 163 PRO C O 1
ATOM 7672 N N . ILE C 1 164 ? 44.015 90.464 35.109 1.00 21.86 164 ILE C N 1
ATOM 7673 C CA . ILE C 1 164 ? 43.849 91.873 35.458 1.00 20.76 164 ILE C CA 1
ATOM 7674 C C . ILE C 1 164 ? 44.641 92.234 36.714 1.00 18.74 164 ILE C C 1
ATOM 7675 O O . ILE C 1 164 ? 44.933 91.368 37.537 1.00 21.08 164 ILE C O 1
ATOM 7680 N N . ALA C 1 165 ? 44.975 93.516 36.855 1.00 17.43 165 ALA C N 1
ATOM 7681 C CA . ALA C 1 165 ? 45.739 94.011 38.001 1.00 17.07 165 ALA C CA 1
ATOM 7682 C C . ALA C 1 165 ? 44.877 94.122 39.263 1.00 15.65 165 ALA C C 1
ATOM 7683 O O . ALA C 1 165 ? 44.634 95.218 39.778 1.00 14.28 165 ALA C O 1
ATOM 7685 N N . SER C 1 166 ? 44.440 92.977 39.772 1.00 16.52 166 SER C N 1
ATOM 7686 C CA . SER C 1 166 ? 43.587 92.945 40.956 1.00 17.71 166 SER C CA 1
ATOM 7687 C C . SER C 1 166 ? 44.249 92.384 42.212 1.00 16.86 166 SER C C 1
ATOM 7688 O O . SER C 1 166 ? 44.710 91.246 42.219 1.00 15.75 166 SER C O 1
ATOM 7691 N N . ALA C 1 167 ? 44.272 93.180 43.278 1.00 16.43 167 ALA C N 1
ATOM 7692 C CA . ALA C 1 167 ? 44.849 92.730 44.543 1.00 16.28 167 ALA C CA 1
ATOM 7693 C C . ALA C 1 167 ? 43.878 91.779 45.235 1.00 15.89 167 ALA C C 1
ATOM 7694 O O . ALA C 1 167 ? 44.287 90.906 46.006 1.00 14.78 167 ALA C O 1
ATOM 7696 N N . GLN C 1 168 ? 42.588 91.952 44.958 1.00 15.56 168 GLN C N 1
ATOM 7697 C CA . GLN C 1 168 ? 41.563 91.104 45.558 1.00 14.49 168 GLN C CA 1
ATOM 7698 C C . GLN C 1 168 ? 41.669 89.660 45.089 1.00 15.32 168 GLN C C 1
ATOM 7699 O O . GLN C 1 168 ? 41.606 88.737 45.898 1.00 13.36 168 GLN C O 1
ATOM 7705 N N . VAL C 1 169 ? 41.817 89.462 43.780 1.00 15.50 169 VAL C N 1
ATOM 7706 C CA . VAL C 1 169 ? 41.937 88.112 43.234 1.00 16.75 169 VAL C CA 1
ATOM 7707 C C . VAL C 1 169 ? 43.199 87.460 43.784 1.00 14.95 169 VAL C C 1
ATOM 7708 O O . VAL C 1 169 ? 43.192 86.285 44.137 1.00 15.50 169 VAL C O 1
ATOM 7712 N N . LYS C 1 170 ? 44.282 88.230 43.844 1.00 15.62 170 LYS C N 1
ATOM 7713 C CA . LYS C 1 170 ? 45.544 87.732 44.388 1.00 16.29 170 LYS C CA 1
ATOM 7714 C C . LYS C 1 170 ? 45.322 87.297 45.835 1.00 15.46 170 LYS C C 1
ATOM 7715 O O . LYS C 1 170 ? 45.701 86.193 46.232 1.00 15.35 170 LYS C O 1
ATOM 7721 N N . SER C 1 171 ? 44.698 88.178 46.612 1.00 15.21 171 SER C N 1
ATOM 7722 C CA . SER C 1 171 ? 44.431 87.913 48.023 1.00 14.40 171 SER C CA 1
ATOM 7723 C C . SER C 1 171 ? 43.565 86.682 48.238 1.00 14.57 171 SER C C 1
ATOM 7724 O O . SER C 1 171 ? 43.873 85.836 49.076 1.00 13.09 171 SER C O 1
ATOM 7727 N N . ALA C 1 172 ? 42.477 86.583 47.479 1.00 15.57 172 ALA C N 1
ATOM 7728 C CA . ALA C 1 172 ? 41.574 85.447 47.605 1.00 14.69 172 ALA C CA 1
ATOM 7729 C C . ALA C 1 172 ? 42.315 84.136 47.365 1.00 16.70 172 ALA C C 1
ATOM 7730 O O . ALA C 1 172 ? 42.124 83.157 48.095 1.00 15.68 172 ALA C O 1
ATOM 7732 N N . LEU C 1 173 ? 43.149 84.117 46.332 1.00 15.11 173 LEU C N 1
ATOM 7733 C CA . LEU C 1 173 ? 43.906 82.919 45.991 1.00 16.98 173 LEU C CA 1
ATOM 7734 C C . LEU C 1 173 ? 44.938 82.610 47.067 1.00 15.67 173 LEU C C 1
ATOM 7735 O O . LEU C 1 173 ? 45.190 81.451 47.385 1.00 17.08 173 LEU C O 1
ATOM 7740 N N . MET C 1 174 ? 45.538 83.652 47.628 1.00 16.19 174 MET C N 1
ATOM 7741 C CA . MET C 1 174 ? 46.519 83.460 48.688 1.00 16.53 174 MET C CA 1
ATOM 7742 C C . MET C 1 174 ? 45.858 82.792 49.889 1.00 16.96 174 MET C C 1
ATOM 7743 O O . MET C 1 174 ? 46.411 81.849 50.457 1.00 16.56 174 MET C O 1
ATOM 7748 N N . PHE C 1 175 ? 44.671 83.265 50.266 1.00 15.17 175 PHE C N 1
ATOM 7749 C CA . PHE C 1 175 ? 43.963 82.683 51.405 1.00 14.48 175 PHE C CA 1
ATOM 7750 C C . PHE C 1 175 ? 43.611 81.230 51.116 1.00 15.49 175 PHE C C 1
ATOM 7751 O O . PHE C 1 175 ? 43.661 80.378 52.007 1.00 14.77 175 PHE C O 1
ATOM 7759 N N . ALA C 1 176 ? 43.269 80.945 49.862 1.00 14.50 176 ALA C N 1
ATOM 7760 C CA . ALA C 1 176 ? 42.926 79.585 49.475 1.00 14.68 176 ALA C CA 1
ATOM 7761 C C . ALA C 1 176 ? 44.168 78.689 49.523 1.00 16.76 176 ALA C C 1
ATOM 7762 O O . ALA C 1 176 ? 44.092 77.534 49.954 1.00 18.23 176 ALA C O 1
ATOM 7764 N N . ALA C 1 177 ? 45.308 79.228 49.087 1.00 17.36 177 ALA C N 1
ATOM 7765 C CA . ALA C 1 177 ? 46.569 78.484 49.061 1.00 18.62 177 ALA C CA 1
ATOM 7766 C C . ALA C 1 177 ? 47.021 78.073 50.456 1.00 19.32 177 ALA C C 1
ATOM 7767 O O . ALA C 1 177 ? 47.649 77.027 50.633 1.00 21.87 177 ALA C O 1
ATOM 7769 N N . LEU C 1 178 ? 46.704 78.906 51.440 1.00 18.88 178 LEU C N 1
ATOM 7770 C CA . LEU C 1 178 ? 47.054 78.648 52.833 1.00 19.52 178 LEU C CA 1
ATOM 7771 C C . LEU C 1 178 ? 46.423 77.353 53.342 1.00 19.97 178 LEU C C 1
ATOM 7772 O O . LEU C 1 178 ? 46.929 76.728 54.282 1.00 18.59 178 LEU C O 1
ATOM 7777 N N . GLN C 1 179 ? 45.318 76.957 52.716 1.00 19.17 179 GLN C N 1
ATOM 7778 C CA . GLN C 1 179 ? 44.588 75.754 53.116 1.00 21.71 179 GLN C CA 1
ATOM 7779 C C . GLN C 1 179 ? 44.835 74.587 52.175 1.00 21.73 179 GLN C C 1
ATOM 7780 O O . GLN C 1 179 ? 44.507 73.449 52.496 1.00 23.28 179 GLN C O 1
ATOM 7786 N N . ALA C 1 180 ? 45.400 74.870 51.008 1.00 24.05 180 ALA C N 1
ATOM 7787 C CA . ALA C 1 180 ? 45.673 73.820 50.037 1.00 24.38 180 ALA C CA 1
ATOM 7788 C C . ALA C 1 180 ? 46.918 73.038 50.436 1.00 25.18 180 ALA C C 1
ATOM 7789 O O . ALA C 1 180 ? 47.771 73.542 51.164 1.00 24.96 180 ALA C O 1
ATOM 7791 N N . LYS C 1 181 ? 47.013 71.802 49.961 1.00 26.02 181 LYS C N 1
ATOM 7792 C CA . LYS C 1 181 ? 48.157 70.950 50.266 1.00 26.41 181 LYS C CA 1
ATOM 7793 C C . LYS C 1 181 ? 49.110 70.965 49.075 1.00 25.20 181 LYS C C 1
ATOM 7794 O O . LYS C 1 181 ? 48.897 70.264 48.091 1.00 26.33 181 LYS C O 1
ATOM 7800 N N . GLY C 1 182 ? 50.157 71.773 49.162 1.00 25.13 182 GLY C N 1
ATOM 7801 C CA . GLY C 1 182 ? 51.105 71.852 48.068 1.00 23.20 182 GLY C CA 1
ATOM 7802 C C . GLY C 1 182 ? 51.536 73.274 47.787 1.00 23.11 182 GLY C C 1
ATOM 7803 O O . GLY C 1 182 ? 51.111 74.203 48.472 1.00 22.09 182 GLY C O 1
ATOM 7804 N N . GLU C 1 183 ? 52.378 73.444 46.773 1.00 21.15 183 GLU C N 1
ATOM 7805 C CA . GLU C 1 183 ? 52.888 74.758 46.408 1.00 22.32 183 GLU C CA 1
ATOM 7806 C C . GLU C 1 183 ? 52.038 75.475 45.371 1.00 21.44 183 GLU C C 1
ATOM 7807 O O . GLU C 1 183 ? 51.791 74.948 44.285 1.00 21.40 183 GLU C O 1
ATOM 7813 N N . SER C 1 184 ? 51.605 76.684 45.714 1.00 19.06 184 SER C N 1
ATOM 7814 C CA . SER C 1 184 ? 50.811 77.501 44.808 1.00 18.93 184 SER C CA 1
ATOM 7815 C C . SER C 1 184 ? 51.706 78.603 44.266 1.00 17.96 184 SER C C 1
ATOM 7816 O O . SER C 1 184 ? 52.633 79.049 44.943 1.00 18.57 184 SER C O 1
ATOM 7819 N N . VAL C 1 185 ? 51.443 79.027 43.038 1.00 17.53 185 VAL C N 1
ATOM 7820 C CA . VAL C 1 185 ? 52.220 80.098 42.435 1.00 16.84 185 VAL C CA 1
ATOM 7821 C C . VAL C 1 185 ? 51.220 81.056 41.811 1.00 17.15 185 VAL C C 1
ATOM 7822 O O . VAL C 1 185 ? 50.482 80.693 40.903 1.00 17.92 185 VAL C O 1
ATOM 7826 N N . ILE C 1 186 ? 51.183 82.274 42.335 1.00 17.26 186 ILE C N 1
ATOM 7827 C CA . ILE C 1 186 ? 50.261 83.300 41.867 1.00 16.76 186 ILE C CA 1
ATOM 7828 C C . ILE C 1 186 ? 51.078 84.420 41.239 1.00 17.53 186 ILE C C 1
ATOM 7829 O O . ILE C 1 186 ? 51.963 84.982 41.877 1.00 17.75 186 ILE C O 1
ATOM 7834 N N . ILE C 1 187 ? 50.781 84.740 39.985 1.00 16.93 187 ILE C N 1
ATOM 7835 C CA . ILE C 1 187 ? 51.526 85.772 39.281 1.00 17.47 187 ILE C CA 1
ATOM 7836 C C . ILE C 1 187 ? 50.688 87.003 38.956 1.00 18.30 187 ILE C C 1
ATOM 7837 O O . ILE C 1 187 ? 49.646 86.911 38.293 1.00 17.74 187 ILE C O 1
ATOM 7842 N N . GLU C 1 188 ? 51.158 88.155 39.428 1.00 15.52 188 GLU C N 1
ATOM 7843 C CA . GLU C 1 188 ? 50.474 89.420 39.199 1.00 17.36 188 GLU C CA 1
ATOM 7844 C C . GLU C 1 188 ? 50.715 89.935 37.782 1.00 19.98 188 GLU C C 1
ATOM 7845 O O . GLU C 1 188 ? 51.816 89.805 37.234 1.00 19.03 188 GLU C O 1
ATOM 7851 N N . LYS C 1 189 ? 49.677 90.524 37.199 1.00 18.91 189 LYS C N 1
ATOM 7852 C CA . LYS C 1 189 ? 49.764 91.097 35.863 1.00 21.85 189 LYS C CA 1
ATOM 7853 C C . LYS C 1 189 ? 50.563 92.380 36.065 1.00 21.90 189 LYS C C 1
ATOM 7854 O O . LYS C 1 189 ? 51.391 92.768 35.237 1.00 21.62 189 LYS C O 1
ATOM 7860 N N . GLU C 1 190 ? 50.304 93.021 37.198 1.00 20.80 190 GLU C N 1
ATOM 7861 C CA . GLU C 1 190 ? 50.969 94.259 37.577 1.00 21.25 190 GLU C CA 1
ATOM 7862 C C . GLU C 1 190 ? 50.955 94.312 39.100 1.00 19.92 190 GLU C C 1
ATOM 7863 O O . GLU C 1 190 ? 50.068 93.736 39.741 1.00 19.77 190 GLU C O 1
ATOM 7869 N N . TYR C 1 191 ? 51.942 94.985 39.682 1.00 18.02 191 TYR C N 1
ATOM 7870 C CA . TYR C 1 191 ? 52.020 95.091 41.131 1.00 18.53 191 TYR C CA 1
ATOM 7871 C C . TYR C 1 191 ? 50.792 95.818 41.684 1.00 17.70 191 TYR C C 1
ATOM 7872 O O . TYR C 1 191 ? 50.475 96.934 41.261 1.00 17.06 191 TYR C O 1
ATOM 7881 N N . THR C 1 192 ? 50.100 95.166 42.614 1.00 16.05 192 THR C N 1
ATOM 7882 C CA . THR C 1 192 ? 48.918 95.732 43.259 1.00 14.16 192 THR C CA 1
ATOM 7883 C C . THR C 1 192 ? 49.205 95.813 44.761 1.00 16.20 192 THR C C 1
ATOM 7884 O O . THR C 1 192 ? 50.164 95.209 45.239 1.00 14.16 192 THR C O 1
ATOM 7888 N N . ARG C 1 193 ? 48.391 96.548 45.511 1.00 16.37 193 ARG C N 1
ATOM 7889 C CA . ARG C 1 193 ? 48.652 96.659 46.938 1.00 17.76 193 ARG C CA 1
ATOM 7890 C C . ARG C 1 193 ? 48.964 95.286 47.544 1.00 15.51 193 ARG C C 1
ATOM 7891 O O . ARG C 1 193 ? 48.262 94.300 47.312 1.00 14.27 193 ARG C O 1
ATOM 7899 N N . ASN C 1 194 ? 50.045 95.241 48.313 1.00 16.14 194 ASN C N 1
ATOM 7900 C CA . ASN C 1 194 ? 50.541 94.004 48.914 1.00 15.02 194 ASN C CA 1
ATOM 7901 C C . ASN C 1 194 ? 50.237 93.773 50.397 1.00 15.71 194 ASN C C 1
ATOM 7902 O O . ASN C 1 194 ? 51.020 93.118 51.087 1.00 16.28 194 ASN C O 1
ATOM 7907 N N . HIS C 1 195 ? 49.112 94.283 50.886 1.00 12.96 195 HIS C N 1
ATOM 7908 C CA . HIS C 1 195 ? 48.768 94.116 52.299 1.00 13.34 195 HIS C CA 1
ATOM 7909 C C . HIS C 1 195 ? 48.618 92.664 52.729 1.00 12.79 195 HIS C C 1
ATOM 7910 O O . HIS C 1 195 ? 49.018 92.292 53.838 1.00 13.72 195 HIS C O 1
ATOM 7917 N N . THR C 1 196 ? 48.052 91.830 51.867 1.00 11.94 196 THR C N 1
ATOM 7918 C CA . THR C 1 196 ? 47.896 90.429 52.221 1.00 12.56 196 THR C CA 1
ATOM 7919 C C . THR C 1 196 ? 49.278 89.803 52.451 1.00 12.54 196 THR C C 1
ATOM 7920 O O . THR C 1 196 ? 49.476 89.026 53.389 1.00 9.78 196 THR C O 1
ATOM 7924 N N . GLU C 1 197 ? 50.234 90.154 51.594 1.00 13.17 197 GLU C N 1
ATOM 7925 C CA . GLU C 1 197 ? 51.591 89.627 51.705 1.00 14.22 197 GLU C CA 1
ATOM 7926 C C . GLU C 1 197 ? 52.253 90.065 53.016 1.00 14.57 197 GLU C C 1
ATOM 7927 O O . GLU C 1 197 ? 52.835 89.246 53.732 1.00 14.71 197 GLU C O 1
ATOM 7933 N N . ASP C 1 198 ? 52.159 91.357 53.323 1.00 14.67 198 ASP C N 1
ATOM 7934 C CA . ASP C 1 198 ? 52.745 91.911 54.543 1.00 15.48 198 ASP C CA 1
ATOM 7935 C C . ASP C 1 198 ? 52.168 91.274 55.792 1.00 15.05 198 ASP C C 1
ATOM 7936 O O . ASP C 1 198 ? 52.902 90.826 56.676 1.00 13.82 198 ASP C O 1
ATOM 7941 N N . MET C 1 199 ? 50.844 91.247 55.858 1.00 15.75 199 MET C N 1
ATOM 7942 C CA . MET C 1 199 ? 50.147 90.696 57.008 1.00 14.00 199 MET C CA 1
ATOM 7943 C C . MET C 1 199 ? 50.280 89.184 57.141 1.00 14.71 199 MET C C 1
ATOM 7944 O O . MET C 1 199 ? 50.184 88.660 58.250 1.00 12.45 199 MET C O 1
ATOM 7949 N N . LEU C 1 200 ? 50.493 88.475 56.032 1.00 14.30 200 LEU C N 1
ATOM 7950 C CA . LEU C 1 200 ? 50.660 87.029 56.135 1.00 14.75 200 LEU C CA 1
ATOM 7951 C C . LEU C 1 200 ? 51.891 86.775 56.999 1.00 15.26 200 LEU C C 1
ATOM 7952 O O . LEU C 1 200 ? 51.868 85.939 57.906 1.00 16.68 200 LEU C O 1
ATOM 7957 N N . GLN C 1 201 ? 52.958 87.518 56.718 1.00 15.38 201 GLN C N 1
ATOM 7958 C CA . GLN C 1 201 ? 54.207 87.390 57.450 1.00 16.02 201 GLN C CA 1
ATOM 7959 C C . GLN C 1 201 ? 54.037 87.819 58.903 1.00 16.42 201 GLN C C 1
ATOM 7960 O O . GLN C 1 201 ? 54.590 87.193 59.809 1.00 15.00 201 GLN C O 1
ATOM 7966 N N . GLN C 1 202 ? 53.267 88.885 59.118 1.00 14.73 202 GLN C N 1
ATOM 7967 C CA . GLN C 1 202 ? 53.020 89.396 60.458 1.00 14.87 202 GLN C CA 1
ATOM 7968 C C . GLN C 1 202 ? 52.323 88.346 61.315 1.00 16.31 202 GLN C C 1
ATOM 7969 O O . GLN C 1 202 ? 52.539 88.286 62.525 1.00 14.01 202 GLN C O 1
ATOM 7975 N N . PHE C 1 203 ? 51.492 87.517 60.687 1.00 12.37 203 PHE C N 1
ATOM 7976 C CA . PHE C 1 203 ? 50.771 86.489 61.427 1.00 15.77 203 PHE C CA 1
ATOM 7977 C C . PHE C 1 203 ? 51.498 85.153 61.485 1.00 15.26 203 PHE C C 1
ATOM 7978 O O . PHE C 1 203 ? 50.884 84.113 61.713 1.00 16.57 203 PHE C O 1
ATOM 7986 N N . GLY C 1 204 ? 52.812 85.192 61.281 1.00 16.21 204 GLY C N 1
ATOM 7987 C CA . GLY C 1 204 ? 53.620 83.985 61.341 1.00 15.57 204 GLY C CA 1
ATOM 7988 C C . GLY C 1 204 ? 53.618 83.127 60.094 1.00 17.81 204 GLY C C 1
ATOM 7989 O O . GLY C 1 204 ? 54.192 82.039 60.085 1.00 18.25 204 GLY C O 1
ATOM 7990 N N . GLY C 1 205 ? 52.980 83.612 59.036 1.00 15.41 205 GLY C N 1
ATOM 7991 C CA . GLY C 1 205 ? 52.923 82.852 57.804 1.00 17.35 205 GLY C CA 1
ATOM 7992 C C . GLY C 1 205 ? 54.164 83.012 56.948 1.00 18.54 205 GLY C C 1
ATOM 7993 O O . GLY C 1 205 ? 55.055 83.811 57.258 1.00 17.19 205 GLY C O 1
ATOM 7994 N N . HIS C 1 206 ? 54.218 82.264 55.853 1.00 19.10 206 HIS C N 1
ATOM 7995 C CA . HIS C 1 206 ? 55.363 82.324 54.960 1.00 21.56 206 HIS C CA 1
ATOM 7996 C C . HIS C 1 206 ? 54.970 82.346 53.487 1.00 19.83 206 HIS C C 1
ATOM 7997 O O . HIS C 1 206 ? 53.971 81.753 53.085 1.00 18.30 206 HIS C O 1
ATOM 8004 N N . LEU C 1 207 ? 55.766 83.054 52.694 1.00 18.31 207 LEU C N 1
ATOM 8005 C CA . LEU C 1 207 ? 55.557 83.156 51.256 1.00 19.82 207 LEU C CA 1
ATOM 8006 C C . LEU C 1 207 ? 56.874 83.580 50.625 1.00 19.42 207 LEU C C 1
ATOM 8007 O O . LEU C 1 207 ? 57.803 83.995 51.320 1.00 17.90 207 LEU C O 1
ATOM 8012 N N . SER C 1 208 ? 56.946 83.477 49.305 1.00 21.23 208 SER C N 1
ATOM 8013 C CA . SER C 1 208 ? 58.140 83.861 48.573 1.00 23.21 208 SER C CA 1
ATOM 8014 C C . SER C 1 208 ? 57.740 84.801 47.441 1.00 24.32 208 SER C C 1
ATOM 8015 O O . SER C 1 208 ? 56.937 84.444 46.579 1.00 24.50 208 SER C O 1
ATOM 8018 N N . VAL C 1 209 ? 58.292 86.006 47.449 1.00 23.66 209 VAL C N 1
ATOM 8019 C CA . VAL C 1 209 ? 57.973 86.974 46.414 1.00 23.89 209 VAL C CA 1
ATOM 8020 C C . VAL C 1 209 ? 59.168 87.213 45.497 1.00 25.14 209 VAL C C 1
ATOM 8021 O O . VAL C 1 209 ? 60.239 87.626 45.940 1.00 24.76 209 VAL C O 1
ATOM 8025 N N . ASP C 1 210 ? 58.964 86.948 44.212 1.00 22.67 210 ASP C N 1
ATOM 8026 C CA . ASP C 1 210 ? 59.995 87.126 43.204 1.00 23.89 210 ASP C CA 1
ATOM 8027 C C . ASP C 1 210 ? 59.418 87.976 42.067 1.00 22.52 210 ASP C C 1
ATOM 8028 O O . ASP C 1 210 ? 58.894 87.446 41.096 1.00 22.89 210 ASP C O 1
ATOM 8033 N N . GLY C 1 211 ? 59.503 89.295 42.207 1.00 23.55 211 GLY C N 1
ATOM 8034 C CA . GLY C 1 211 ? 58.984 90.194 41.188 1.00 26.74 211 GLY C CA 1
ATOM 8035 C C . GLY C 1 211 ? 57.733 89.722 40.460 1.00 29.04 211 GLY C C 1
ATOM 8036 O O . GLY C 1 211 ? 57.820 89.073 39.416 1.00 34.95 211 GLY C O 1
ATOM 8037 N N . LYS C 1 212 ? 56.572 90.054 41.011 1.00 29.69 212 LYS C N 1
ATOM 8038 C CA . LYS C 1 212 ? 55.276 89.686 40.440 1.00 27.01 212 LYS C CA 1
ATOM 8039 C C . LYS C 1 212 ? 54.840 88.248 40.691 1.00 25.47 212 LYS C C 1
ATOM 8040 O O . LYS C 1 212 ? 53.642 87.979 40.762 1.00 23.19 212 LYS C O 1
ATOM 8046 N N . LYS C 1 213 ? 55.787 87.320 40.810 1.00 24.82 213 LYS C N 1
ATOM 8047 C CA . LYS C 1 213 ? 55.417 85.929 41.065 1.00 24.20 213 LYS C CA 1
ATOM 8048 C C . LYS C 1 213 ? 55.480 85.660 42.567 1.00 23.31 213 LYS C C 1
ATOM 8049 O O . LYS C 1 213 ? 56.511 85.863 43.215 1.00 21.33 213 LYS C O 1
ATOM 8055 N N . ILE C 1 214 ? 54.357 85.206 43.111 1.00 20.56 214 ILE C N 1
ATOM 8056 C CA . ILE C 1 214 ? 54.234 84.939 44.538 1.00 19.26 214 ILE C CA 1
ATOM 8057 C C . ILE C 1 214 ? 54.024 83.456 44.794 1.00 19.23 214 ILE C C 1
ATOM 8058 O O . ILE C 1 214 ? 53.091 82.864 44.261 1.00 16.90 214 ILE C O 1
ATOM 8063 N N . THR C 1 215 ? 54.889 82.858 45.610 1.00 19.07 215 THR C N 1
ATOM 8064 C CA . THR C 1 215 ? 54.771 81.435 45.910 1.00 18.99 215 THR C CA 1
ATOM 8065 C C . THR C 1 215 ? 54.315 81.206 47.341 1.00 21.04 215 THR C C 1
ATOM 8066 O O . THR C 1 215 ? 54.877 81.771 48.282 1.00 21.40 215 THR C O 1
ATOM 8070 N N . VAL C 1 216 ? 53.293 80.371 47.496 1.00 20.63 216 VAL C N 1
ATOM 8071 C CA . VAL C 1 216 ? 52.741 80.065 48.808 1.00 22.06 216 VAL C CA 1
ATOM 8072 C C . VAL C 1 216 ? 52.560 78.569 48.995 1.00 22.26 216 VAL C C 1
ATOM 8073 O O . VAL C 1 216 ? 51.848 77.918 48.234 1.00 23.31 216 VAL C O 1
ATOM 8077 N N . GLN C 1 217 ? 53.210 78.037 50.022 1.00 22.21 217 GLN C N 1
ATOM 8078 C CA . GLN C 1 217 ? 53.133 76.623 50.342 1.00 24.66 217 GLN C CA 1
ATOM 8079 C C . GLN C 1 217 ? 52.004 76.429 51.353 1.00 24.77 217 GLN C C 1
ATOM 8080 O O . GLN C 1 217 ? 51.830 77.241 52.261 1.00 25.65 217 GLN C O 1
ATOM 8086 N N . GLY C 1 218 ? 51.237 75.358 51.195 1.00 23.65 218 GLY C N 1
ATOM 8087 C CA . GLY C 1 218 ? 50.145 75.103 52.113 1.00 23.73 218 GLY C CA 1
ATOM 8088 C C . GLY C 1 218 ? 50.106 73.650 52.528 1.00 22.31 218 GLY C C 1
ATOM 8089 O O . GLY C 1 218 ? 50.680 72.808 51.843 1.00 24.26 218 GLY C O 1
ATOM 8090 N N . PRO C 1 219 ? 49.438 73.318 53.642 1.00 21.92 219 PRO C N 1
ATOM 8091 C CA . PRO C 1 219 ? 48.716 74.231 54.536 1.00 21.12 219 PRO C CA 1
ATOM 8092 C C . PRO C 1 219 ? 49.639 74.966 55.506 1.00 20.77 219 PRO C C 1
ATOM 8093 O O . PRO C 1 219 ? 50.743 74.506 55.788 1.00 20.04 219 PRO C O 1
ATOM 8097 N N . GLN C 1 220 ? 49.186 76.112 56.007 1.00 18.67 220 GLN C N 1
ATOM 8098 C CA . GLN C 1 220 ? 49.969 76.880 56.967 1.00 18.95 220 GLN C CA 1
ATOM 8099 C C . GLN C 1 220 ? 49.135 77.127 58.209 1.00 17.67 220 GLN C C 1
ATOM 8100 O O . GLN C 1 220 ? 47.909 77.052 58.169 1.00 16.88 220 GLN C O 1
ATOM 8106 N N . LYS C 1 221 ? 49.817 77.413 59.312 1.00 19.38 221 LYS C N 1
ATOM 8107 C CA . LYS C 1 221 ? 49.174 77.691 60.588 1.00 19.13 221 LYS C CA 1
ATOM 8108 C C . LYS C 1 221 ? 49.577 79.110 60.960 1.00 18.07 221 LYS C C 1
ATOM 8109 O O . LYS C 1 221 ? 50.745 79.475 60.848 1.00 17.56 221 LYS C O 1
ATOM 8115 N N . LEU C 1 222 ? 48.608 79.912 61.388 1.00 16.18 222 LEU C N 1
ATOM 8116 C CA . LEU C 1 222 ? 48.875 81.296 61.749 1.00 15.38 222 LEU C CA 1
ATOM 8117 C C . LEU C 1 222 ? 48.658 81.529 63.239 1.00 12.54 222 LEU C C 1
ATOM 8118 O O . LEU C 1 222 ? 47.941 80.774 63.893 1.00 12.96 222 LEU C O 1
ATOM 8123 N N . THR C 1 223 ? 49.281 82.584 63.760 1.00 11.74 223 THR C N 1
ATOM 8124 C CA . THR C 1 223 ? 49.194 82.922 65.176 1.00 12.25 223 THR C CA 1
ATOM 8125 C C . THR C 1 223 ? 48.626 84.323 65.356 1.00 12.51 223 THR C C 1
ATOM 8126 O O . THR C 1 223 ? 49.052 85.261 64.684 1.00 13.13 223 THR C O 1
ATOM 8130 N N . GLY C 1 224 ? 47.673 84.458 66.273 1.00 11.62 224 GLY C N 1
ATOM 8131 C CA . GLY C 1 224 ? 47.049 85.748 66.522 1.00 12.38 224 GLY C CA 1
ATOM 8132 C C . GLY C 1 224 ? 48.034 86.861 66.825 1.00 12.75 224 GLY C C 1
ATOM 8133 O O . GLY C 1 224 ? 49.076 86.632 67.440 1.00 11.23 224 GLY C O 1
ATOM 8134 N N . GLN C 1 225 ? 47.688 88.078 66.416 1.00 11.44 225 GLN C N 1
ATOM 8135 C CA . GLN C 1 225 ? 48.560 89.231 66.616 1.00 12.07 225 GLN C CA 1
ATOM 8136 C C . GLN C 1 225 ? 47.821 90.466 67.101 1.00 13.13 225 GLN C C 1
ATOM 8137 O O . GLN C 1 225 ? 46.591 90.512 67.140 1.00 12.81 225 GLN C O 1
ATOM 8143 N N . LYS C 1 226 ? 48.604 91.471 67.462 1.00 11.45 226 LYS C N 1
ATOM 8144 C CA . LYS C 1 226 ? 48.071 92.758 67.857 1.00 14.14 226 LYS C CA 1
ATOM 8145 C C . LYS C 1 226 ? 48.305 93.531 66.563 1.00 15.88 226 LYS C C 1
ATOM 8146 O O . LYS C 1 226 ? 49.417 93.530 66.025 1.00 17.20 226 LYS C O 1
ATOM 8152 N N . VAL C 1 227 ? 47.262 94.157 66.036 1.00 14.65 227 VAL C N 1
ATOM 8153 C CA . VAL C 1 227 ? 47.415 94.899 64.797 1.00 15.33 227 VAL C CA 1
ATOM 8154 C C . VAL C 1 227 ? 46.983 96.348 64.938 1.00 15.01 227 VAL C C 1
ATOM 8155 O O . VAL C 1 227 ? 45.876 96.641 65.391 1.00 15.04 227 VAL C O 1
ATOM 8159 N N . VAL C 1 228 ? 47.876 97.255 64.557 1.00 15.01 228 VAL C N 1
ATOM 8160 C CA . VAL C 1 228 ? 47.594 98.679 64.624 1.00 16.10 228 VAL C CA 1
ATOM 8161 C C . VAL C 1 228 ? 47.341 99.145 63.199 1.00 16.71 228 VAL C C 1
ATOM 8162 O O . VAL C 1 228 ? 48.246 99.125 62.369 1.00 16.80 228 VAL C O 1
ATOM 8166 N N . VAL C 1 229 ? 46.104 99.558 62.928 1.00 15.18 229 VAL C N 1
ATOM 8167 C CA . VAL C 1 229 ? 45.706 100.008 61.601 1.00 15.74 229 VAL C CA 1
ATOM 8168 C C . VAL C 1 229 ? 46.042 101.470 61.350 1.00 15.75 229 VAL C C 1
ATOM 8169 O O . VAL C 1 229 ? 45.615 102.355 62.090 1.00 17.04 229 VAL C O 1
ATOM 8173 N N . PRO C 1 230 ? 46.824 101.743 60.298 1.00 15.09 230 PRO C N 1
ATOM 8174 C CA . PRO C 1 230 ? 47.185 103.127 59.987 1.00 14.45 230 PRO C CA 1
ATOM 8175 C C . PRO C 1 230 ? 46.036 103.814 59.251 1.00 14.64 230 PRO C C 1
ATOM 8176 O O . PRO C 1 230 ? 45.113 103.150 58.776 1.00 13.48 230 PRO C O 1
ATOM 8180 N N . GLY C 1 231 ? 46.083 105.141 59.176 1.00 14.55 231 GLY C N 1
ATOM 8181 C CA . GLY C 1 231 ? 45.041 105.866 58.475 1.00 13.23 231 GLY C CA 1
ATOM 8182 C C . GLY C 1 231 ? 45.061 105.506 56.998 1.00 12.83 231 GLY C C 1
ATOM 8183 O O . GLY C 1 231 ? 46.120 105.203 56.443 1.00 13.07 231 GLY C O 1
ATOM 8184 N N . ASP C 1 232 ? 43.893 105.552 56.361 1.00 13.91 232 ASP C N 1
ATOM 8185 C CA . ASP C 1 232 ? 43.755 105.209 54.946 1.00 12.67 232 ASP C CA 1
ATOM 8186 C C . ASP C 1 232 ? 44.173 106.379 54.061 1.00 12.43 232 ASP C C 1
ATOM 8187 O O . ASP C 1 232 ? 43.627 107.482 54.163 1.00 11.16 232 ASP C O 1
ATOM 8192 N N . ILE C 1 233 ? 45.150 106.150 53.196 1.00 13.82 233 ILE C N 1
ATOM 8193 C CA . ILE C 1 233 ? 45.594 107.221 52.315 1.00 13.75 233 ILE C CA 1
ATOM 8194 C C . ILE C 1 233 ? 44.465 107.534 51.328 1.00 12.94 233 ILE C C 1
ATOM 8195 O O . ILE C 1 233 ? 44.357 108.657 50.840 1.00 12.92 233 ILE C O 1
ATOM 8200 N N . SER C 1 234 ? 43.611 106.547 51.056 1.00 13.39 234 SER C N 1
ATOM 8201 C CA . SER C 1 234 ? 42.486 106.753 50.144 1.00 13.40 234 SER C CA 1
ATOM 8202 C C . SER C 1 234 ? 41.508 107.758 50.751 1.00 14.60 234 SER C C 1
ATOM 8203 O O . SER C 1 234 ? 40.856 108.513 50.030 1.00 13.43 234 SER C O 1
ATOM 8206 N N . SER C 1 235 ? 41.401 107.761 52.076 1.00 12.82 235 SER C N 1
ATOM 8207 C CA . SER C 1 235 ? 40.518 108.700 52.757 1.00 13.60 235 SER C CA 1
ATOM 8208 C C . SER C 1 235 ? 41.222 110.049 52.856 1.00 12.60 235 SER C C 1
ATOM 8209 O O . SER C 1 235 ? 40.604 111.107 52.703 1.00 14.22 235 SER C O 1
ATOM 8212 N N . ALA C 1 236 ? 42.526 110.005 53.105 1.00 12.48 236 ALA C N 1
ATOM 8213 C CA . ALA C 1 236 ? 43.322 111.221 53.210 1.00 13.39 236 ALA C CA 1
ATOM 8214 C C . ALA C 1 236 ? 43.335 111.958 51.863 1.00 14.01 236 ALA C C 1
ATOM 8215 O O . ALA C 1 236 ? 43.395 113.184 51.816 1.00 13.21 236 ALA C O 1
ATOM 8217 N N . ALA C 1 237 ? 43.275 111.194 50.776 1.00 13.04 237 ALA C N 1
ATOM 8218 C CA . ALA C 1 237 ? 43.295 111.750 49.426 1.00 14.19 237 ALA C CA 1
ATOM 8219 C C . ALA C 1 237 ? 42.264 112.861 49.206 1.00 15.62 237 ALA C C 1
ATOM 8220 O O . ALA C 1 237 ? 42.517 113.809 48.464 1.00 13.75 237 ALA C O 1
ATOM 8222 N N . PHE C 1 238 ? 41.103 112.751 49.845 1.00 16.29 238 PHE C N 1
ATOM 8223 C CA . PHE C 1 238 ? 40.077 113.775 49.690 1.00 17.05 238 PHE C CA 1
ATOM 8224 C C . PHE C 1 238 ? 40.556 115.098 50.255 1.00 16.68 238 PHE C C 1
ATOM 8225 O O . PHE C 1 238 ? 40.223 116.159 49.730 1.00 17.32 238 PHE C O 1
ATOM 8233 N N . TRP C 1 239 ? 41.345 115.030 51.325 1.00 18.42 239 TRP C N 1
ATOM 8234 C CA . TRP C 1 239 ? 41.878 116.232 51.960 1.00 17.83 239 TRP C CA 1
ATOM 8235 C C . TRP C 1 239 ? 43.122 116.714 51.235 1.00 17.69 239 TRP C C 1
ATOM 8236 O O . TRP C 1 239 ? 43.397 117.915 51.185 1.00 16.34 239 TRP C O 1
ATOM 8247 N N . LEU C 1 240 ? 43.884 115.777 50.680 1.00 16.26 240 LEU C N 1
ATOM 8248 C CA . LEU C 1 240 ? 45.072 116.158 49.933 1.00 17.86 240 LEU C CA 1
ATOM 8249 C C . LEU C 1 240 ? 44.623 117.072 48.789 1.00 17.52 240 LEU C C 1
ATOM 8250 O O . LEU C 1 240 ? 45.190 118.143 48.577 1.00 17.44 240 LEU C O 1
ATOM 8255 N N . VAL C 1 241 ? 43.585 116.651 48.071 1.00 18.32 241 VAL C N 1
ATOM 8256 C CA . VAL C 1 241 ? 43.071 117.425 46.942 1.00 17.72 241 VAL C CA 1
ATOM 8257 C C . VAL C 1 241 ? 42.404 118.729 47.376 1.00 18.36 241 VAL C C 1
ATOM 8258 O O . VAL C 1 241 ? 42.605 119.773 46.750 1.00 18.32 241 VAL C O 1
ATOM 8262 N N . ALA C 1 242 ? 41.615 118.673 48.445 1.00 18.65 242 ALA C N 1
ATOM 8263 C CA . ALA C 1 242 ? 40.945 119.868 48.945 1.00 19.26 242 ALA C CA 1
ATOM 8264 C C . ALA C 1 242 ? 41.978 120.947 49.262 1.00 18.91 242 ALA C C 1
ATOM 8265 O O . ALA C 1 242 ? 41.837 122.092 48.842 1.00 18.56 242 ALA C O 1
ATOM 8267 N N . GLY C 1 243 ? 43.018 120.573 50.000 1.00 18.52 243 GLY C N 1
ATOM 8268 C CA . GLY C 1 243 ? 44.052 121.527 50.365 1.00 20.62 243 GLY C CA 1
ATOM 8269 C C . GLY C 1 243 ? 44.729 122.191 49.178 1.00 21.22 243 GLY C C 1
ATOM 8270 O O . GLY C 1 243 ? 45.051 123.385 49.222 1.00 22.22 243 GLY C O 1
ATOM 8271 N N . LEU C 1 244 ? 44.952 121.420 48.116 1.00 19.78 244 LEU C N 1
ATOM 8272 C CA . LEU C 1 244 ? 45.595 121.939 46.912 1.00 20.30 244 LEU C CA 1
ATOM 8273 C C . LEU C 1 244 ? 44.642 122.797 46.088 1.00 21.63 244 LEU C C 1
ATOM 8274 O O . LEU C 1 244 ? 45.032 123.820 45.528 1.00 20.09 244 LEU C O 1
ATOM 8279 N N . ILE C 1 245 ? 43.387 122.365 46.049 1.00 21.40 245 ILE C N 1
ATOM 8280 C CA . ILE C 1 245 ? 42.334 122.998 45.268 1.00 24.07 245 ILE C CA 1
ATOM 8281 C C . ILE C 1 245 ? 41.637 124.235 45.832 1.00 23.82 245 ILE C C 1
ATOM 8282 O O . ILE C 1 245 ? 41.360 125.177 45.087 1.00 22.12 245 ILE C O 1
ATOM 8287 N N . ALA C 1 246 ? 41.338 124.236 47.128 1.00 22.35 246 ALA C N 1
ATOM 8288 C CA . ALA C 1 246 ? 40.662 125.373 47.739 1.00 23.98 246 ALA C CA 1
ATOM 8289 C C . ALA C 1 246 ? 41.629 126.520 48.026 1.00 25.37 246 ALA C C 1
ATOM 8290 O O . ALA C 1 246 ? 42.816 126.306 48.265 1.00 25.01 246 ALA C O 1
ATOM 8292 N N . PRO C 1 247 ? 41.125 127.761 48.005 1.00 26.62 247 PRO C N 1
ATOM 8293 C CA . PRO C 1 247 ? 41.960 128.936 48.265 1.00 27.57 247 PRO C CA 1
ATOM 8294 C C . PRO C 1 247 ? 42.360 129.078 49.735 1.00 27.12 247 PRO C C 1
ATOM 8295 O O . PRO C 1 247 ? 41.658 128.604 50.631 1.00 25.75 247 PRO C O 1
ATOM 8299 N N . ASN C 1 248 ? 43.497 129.727 49.965 1.00 27.68 248 ASN C N 1
ATOM 8300 C CA . ASN C 1 248 ? 44.008 129.962 51.311 1.00 28.34 248 ASN C CA 1
ATOM 8301 C C . ASN C 1 248 ? 43.884 128.743 52.221 1.00 27.59 248 ASN C C 1
ATOM 8302 O O . ASN C 1 248 ? 43.362 128.843 53.333 1.00 26.52 248 ASN C O 1
ATOM 8307 N N . SER C 1 249 ? 44.370 127.599 51.749 1.00 25.11 249 SER C N 1
ATOM 8308 C CA . SER C 1 249 ? 44.300 126.364 52.521 1.00 24.83 249 SER C CA 1
ATOM 8309 C C . SER C 1 249 ? 45.662 125.792 52.917 1.00 23.35 249 SER C C 1
ATOM 8310 O O . SER C 1 249 ? 46.648 125.943 52.202 1.00 22.98 249 SER C O 1
ATOM 8313 N N . ARG C 1 250 ? 45.684 125.122 54.065 1.00 22.43 250 ARG C N 1
ATOM 8314 C CA . ARG C 1 250 ? 46.881 124.492 54.625 1.00 23.13 250 ARG C CA 1
ATOM 8315 C C . ARG C 1 250 ? 46.364 123.350 55.505 1.00 22.70 250 ARG C C 1
ATOM 8316 O O . ARG C 1 250 ? 45.922 123.570 56.635 1.00 22.59 250 ARG C O 1
ATOM 8324 N N . LEU C 1 251 ? 46.398 122.132 54.973 1.00 22.21 251 LEU C N 1
ATOM 8325 C CA . LEU C 1 251 ? 45.897 120.974 55.700 1.00 20.05 251 LEU C CA 1
ATOM 8326 C C . LEU C 1 251 ? 46.998 119.993 56.084 1.00 19.67 251 LEU C C 1
ATOM 8327 O O . LEU C 1 251 ? 47.869 119.686 55.273 1.00 16.47 251 LEU C O 1
ATOM 8332 N N . VAL C 1 252 ? 46.951 119.505 57.322 1.00 17.84 252 VAL C N 1
ATOM 8333 C CA . VAL C 1 252 ? 47.934 118.535 57.800 1.00 18.18 252 VAL C CA 1
ATOM 8334 C C . VAL C 1 252 ? 47.222 117.219 58.136 1.00 16.88 252 VAL C C 1
ATOM 8335 O O . VAL C 1 252 ? 46.312 117.172 58.967 1.00 15.51 252 VAL C O 1
ATOM 8339 N N . LEU C 1 253 ? 47.636 116.151 57.469 1.00 16.48 253 LEU C N 1
ATOM 8340 C CA . LEU C 1 253 ? 47.032 114.841 57.665 1.00 16.29 253 LEU C CA 1
ATOM 8341 C C . LEU C 1 253 ? 48.011 113.921 58.374 1.00 15.52 253 LEU C C 1
ATOM 8342 O O . LEU C 1 253 ? 49.034 113.535 57.805 1.00 16.63 253 LEU C O 1
ATOM 8347 N N . GLN C 1 254 ? 47.689 113.558 59.611 1.00 15.47 254 GLN C N 1
ATOM 8348 C CA . GLN C 1 254 ? 48.568 112.697 60.394 1.00 15.97 254 GLN C CA 1
ATOM 8349 C C . GLN C 1 254 ? 48.228 111.213 60.276 1.00 14.59 254 GLN C C 1
ATOM 8350 O O . GLN C 1 254 ? 47.130 110.839 59.869 1.00 13.10 254 GLN C O 1
ATOM 8356 N N . ASN C 1 255 ? 49.202 110.382 60.632 1.00 17.01 255 ASN C N 1
ATOM 8357 C CA . ASN C 1 255 ? 49.053 108.929 60.647 1.00 17.73 255 ASN C CA 1
ATOM 8358 C C . ASN C 1 255 ? 48.485 108.310 59.366 1.00 17.46 255 ASN C C 1
ATOM 8359 O O . ASN C 1 255 ? 47.610 107.439 59.414 1.00 16.96 255 ASN C O 1
ATOM 8364 N N . VAL C 1 256 ? 49.000 108.747 58.221 1.00 15.86 256 VAL C N 1
ATOM 8365 C CA . VAL C 1 256 ? 48.542 108.227 56.936 1.00 15.84 256 VAL C CA 1
ATOM 8366 C C . VAL C 1 256 ? 49.470 107.126 56.418 1.00 15.88 256 VAL C C 1
ATOM 8367 O O . VAL C 1 256 ? 50.683 107.324 56.313 1.00 16.13 256 VAL C O 1
ATOM 8371 N N . GLY C 1 257 ? 48.902 105.966 56.105 1.00 15.25 257 GLY C N 1
ATOM 8372 C CA . GLY C 1 257 ? 49.717 104.880 55.591 1.00 16.72 257 GLY C CA 1
ATOM 8373 C C . GLY C 1 257 ? 50.450 105.361 54.349 1.00 18.86 257 GLY C C 1
ATOM 8374 O O . GLY C 1 257 ? 49.905 106.149 53.569 1.00 17.45 257 GLY C O 1
ATOM 8375 N N . ILE C 1 258 ? 51.679 104.899 54.155 1.00 18.54 258 ILE C N 1
ATOM 8376 C CA . ILE C 1 258 ? 52.447 105.332 52.996 1.00 21.49 258 ILE C CA 1
ATOM 8377 C C . ILE C 1 258 ? 53.116 104.181 52.227 1.00 20.28 258 ILE C C 1
ATOM 8378 O O . ILE C 1 258 ? 54.202 104.332 51.660 1.00 21.82 258 ILE C O 1
ATOM 8383 N N . ASN C 1 259 ? 52.446 103.030 52.207 1.00 18.41 259 ASN C N 1
ATOM 8384 C CA . ASN C 1 259 ? 52.921 101.850 51.483 1.00 16.76 259 ASN C CA 1
ATOM 8385 C C . ASN C 1 259 ? 53.059 102.224 49.997 1.00 17.61 259 ASN C C 1
ATOM 8386 O O . ASN C 1 259 ? 52.102 102.687 49.372 1.00 15.48 259 ASN C O 1
ATOM 8391 N N . GLU C 1 260 ? 54.247 102.023 49.439 1.00 17.83 260 GLU C N 1
ATOM 8392 C CA . GLU C 1 260 ? 54.509 102.353 48.040 1.00 19.86 260 GLU C CA 1
ATOM 8393 C C . GLU C 1 260 ? 53.496 101.825 47.020 1.00 18.15 260 GLU C C 1
ATOM 8394 O O . GLU C 1 260 ? 53.379 102.373 45.926 1.00 17.64 260 GLU C O 1
ATOM 8400 N N . THR C 1 261 ? 52.764 100.772 47.369 1.00 16.52 261 THR C N 1
ATOM 8401 C CA . THR C 1 261 ? 51.772 100.220 46.449 1.00 15.46 261 THR C CA 1
ATOM 8402 C C . THR C 1 261 ? 50.414 100.916 46.581 1.00 15.92 261 THR C C 1
ATOM 8403 O O . THR C 1 261 ? 49.428 100.485 45.987 1.00 16.89 261 THR C O 1
ATOM 8407 N N . ARG C 1 262 ? 50.364 101.995 47.354 1.00 15.82 262 ARG C N 1
ATOM 8408 C CA . ARG C 1 262 ? 49.119 102.737 47.534 1.00 15.52 262 ARG C CA 1
ATOM 8409 C C . ARG C 1 262 ? 49.340 104.250 47.431 1.00 14.99 262 ARG C C 1
ATOM 8410 O O . ARG C 1 262 ? 48.394 105.030 47.546 1.00 16.04 262 ARG C O 1
ATOM 8418 N N . THR C 1 263 ? 50.580 104.668 47.191 1.00 12.34 263 THR C N 1
ATOM 8419 C CA . THR C 1 263 ? 50.889 106.100 47.113 1.00 13.66 263 THR C CA 1
ATOM 8420 C C . THR C 1 263 ? 50.842 106.750 45.725 1.00 13.47 263 THR C C 1
ATOM 8421 O O . THR C 1 263 ? 51.443 107.803 45.504 1.00 14.23 263 THR C O 1
ATOM 8425 N N . GLY C 1 264 ? 50.108 106.143 44.802 1.00 14.66 264 GLY C N 1
ATOM 8426 C CA . GLY C 1 264 ? 50.006 106.697 43.464 1.00 14.61 264 GLY C CA 1
ATOM 8427 C C . GLY C 1 264 ? 49.607 108.161 43.419 1.00 15.93 264 GLY C C 1
ATOM 8428 O O . GLY C 1 264 ? 50.141 108.931 42.614 1.00 14.68 264 GLY C O 1
ATOM 8429 N N . ILE C 1 265 ? 48.678 108.570 44.277 1.00 16.22 265 ILE C N 1
ATOM 8430 C CA . ILE C 1 265 ? 48.252 109.960 44.256 1.00 15.65 265 ILE C CA 1
ATOM 8431 C C . ILE C 1 265 ? 49.381 110.911 44.639 1.00 16.62 265 ILE C C 1
ATOM 8432 O O . ILE C 1 265 ? 49.374 112.078 44.246 1.00 16.73 265 ILE C O 1
ATOM 8437 N N . ILE C 1 266 ? 50.353 110.427 45.407 1.00 17.64 266 ILE C N 1
ATOM 8438 C CA . ILE C 1 266 ? 51.476 111.281 45.790 1.00 16.10 266 ILE C CA 1
ATOM 8439 C C . ILE C 1 266 ? 52.269 111.635 44.529 1.00 17.01 266 ILE C C 1
ATOM 8440 O O . ILE C 1 266 ? 52.594 112.799 44.297 1.00 17.17 266 ILE C O 1
ATOM 8445 N N . ASP C 1 267 ? 52.567 110.630 43.713 1.00 16.87 267 ASP C N 1
ATOM 8446 C CA . ASP C 1 267 ? 53.305 110.852 42.471 1.00 20.42 267 ASP C CA 1
ATOM 8447 C C . ASP C 1 267 ? 52.553 111.834 41.569 1.00 19.57 267 ASP C C 1
ATOM 8448 O O . ASP C 1 267 ? 53.157 112.711 40.951 1.00 21.28 267 ASP C O 1
ATOM 8453 N N . VAL C 1 268 ? 51.232 111.690 41.497 1.00 18.05 268 VAL C N 1
ATOM 8454 C CA . VAL C 1 268 ? 50.426 112.575 40.660 1.00 16.54 268 VAL C CA 1
ATOM 8455 C C . VAL C 1 268 ? 50.469 114.023 41.135 1.00 16.91 268 VAL C C 1
ATOM 8456 O O . VAL C 1 268 ? 50.610 114.937 40.327 1.00 15.94 268 VAL C O 1
ATOM 8460 N N . ILE C 1 269 ? 50.346 114.229 42.443 1.00 16.53 269 ILE C N 1
ATOM 8461 C CA . ILE C 1 269 ? 50.379 115.573 43.010 1.00 16.04 269 ILE C CA 1
ATOM 8462 C C . ILE C 1 269 ? 51.710 116.249 42.670 1.00 17.46 269 ILE C C 1
ATOM 8463 O O . ILE C 1 269 ? 51.750 117.433 42.324 1.00 17.80 269 ILE C O 1
ATOM 8468 N N . ARG C 1 270 ? 52.796 115.489 42.767 1.00 17.71 270 ARG C N 1
ATOM 8469 C CA . ARG C 1 270 ? 54.119 116.006 42.451 1.00 19.20 270 ARG C CA 1
ATOM 8470 C C . ARG C 1 270 ? 54.168 116.387 40.972 1.00 18.70 270 ARG C C 1
ATOM 8471 O O . ARG C 1 270 ? 54.588 117.482 40.617 1.00 19.34 270 ARG C O 1
ATOM 8479 N N . ALA C 1 271 ? 53.727 115.472 40.115 1.00 18.91 271 ALA C N 1
ATOM 8480 C CA . ALA C 1 271 ? 53.724 115.701 38.676 1.00 21.58 271 ALA C CA 1
ATOM 8481 C C . ALA C 1 271 ? 52.939 116.948 38.281 1.00 22.01 271 ALA C C 1
ATOM 8482 O O . ALA C 1 271 ? 53.308 117.640 37.334 1.00 23.69 271 ALA C O 1
ATOM 8484 N N . MET C 1 272 ? 51.862 117.233 39.008 1.00 20.86 272 MET C N 1
ATOM 8485 C CA . MET C 1 272 ? 51.026 118.391 38.707 1.00 20.30 272 MET C CA 1
ATOM 8486 C C . MET C 1 272 ? 51.529 119.682 39.329 1.00 18.47 272 MET C C 1
ATOM 8487 O O . MET C 1 272 ? 51.000 120.760 39.047 1.00 19.61 272 MET C O 1
ATOM 8492 N N . GLY C 1 273 ? 52.542 119.577 40.181 1.00 19.16 273 GLY C N 1
ATOM 8493 C CA . GLY C 1 273 ? 53.094 120.766 40.808 1.00 19.06 273 GLY C CA 1
ATOM 8494 C C . GLY C 1 273 ? 52.429 121.194 42.105 1.00 20.74 273 GLY C C 1
ATOM 8495 O O . GLY C 1 273 ? 52.548 122.354 42.513 1.00 18.56 273 GLY C O 1
ATOM 8496 N N . GLY C 1 274 ? 51.731 120.268 42.761 1.00 19.80 274 GLY C N 1
ATOM 8497 C CA . GLY C 1 274 ? 51.074 120.608 44.010 1.00 20.41 274 GLY C CA 1
ATOM 8498 C C . GLY C 1 274 ? 52.068 120.718 45.153 1.00 20.28 274 GLY C C 1
ATOM 8499 O O . GLY C 1 274 ? 53.109 120.074 45.129 1.00 20.53 274 GLY C O 1
ATOM 8500 N N . LYS C 1 275 ? 51.756 121.537 46.152 1.00 20.55 275 LYS C N 1
ATOM 8501 C CA . LYS C 1 275 ? 52.644 121.699 47.298 1.00 22.70 275 LYS C CA 1
ATOM 8502 C C . LYS C 1 275 ? 52.346 120.637 48.352 1.00 22.08 275 LYS C C 1
ATOM 8503 O O . LYS C 1 275 ? 51.355 120.711 49.081 1.00 22.11 275 LYS C O 1
ATOM 8509 N N . LEU C 1 276 ? 53.212 119.634 48.406 1.00 23.14 276 LEU C N 1
ATOM 8510 C CA . LEU C 1 276 ? 53.061 118.533 49.341 1.00 23.94 276 LEU C CA 1
ATOM 8511 C C . LEU C 1 276 ? 54.326 118.348 50.162 1.00 25.81 276 LEU C C 1
ATOM 8512 O O . LEU C 1 276 ? 55.440 118.441 49.645 1.00 25.34 276 LEU C O 1
ATOM 8517 N N . GLU C 1 277 ? 54.142 118.093 51.450 1.00 27.10 277 GLU C N 1
ATOM 8518 C CA . GLU C 1 277 ? 55.258 117.868 52.351 1.00 28.44 277 GLU C CA 1
ATOM 8519 C C . GLU C 1 277 ? 55.008 116.581 53.121 1.00 28.43 277 GLU C C 1
ATOM 8520 O O . GLU C 1 277 ? 53.928 116.374 53.674 1.00 28.15 277 GLU C O 1
ATOM 8526 N N . ILE C 1 278 ? 56.009 115.710 53.141 1.00 28.89 278 ILE C N 1
ATOM 8527 C CA . ILE C 1 278 ? 55.908 114.445 53.851 1.00 28.18 278 ILE C CA 1
ATOM 8528 C C . ILE C 1 278 ? 56.854 114.506 55.048 1.00 29.86 278 ILE C C 1
ATOM 8529 O O . ILE C 1 278 ? 58.075 114.513 54.878 1.00 30.31 278 ILE C O 1
ATOM 8534 N N . THR C 1 279 ? 56.287 114.569 56.252 1.00 29.80 279 THR C N 1
ATOM 8535 C CA . THR C 1 279 ? 57.082 114.634 57.475 1.00 29.70 279 THR C CA 1
ATOM 8536 C C . THR C 1 279 ? 56.713 113.527 58.457 1.00 29.71 279 THR C C 1
ATOM 8537 O O . THR C 1 279 ? 55.792 112.746 58.214 1.00 26.26 279 THR C O 1
ATOM 8541 N N . GLU C 1 280 ? 57.446 113.477 59.567 1.00 29.85 280 GLU C N 1
ATOM 8542 C CA . GLU C 1 280 ? 57.227 112.491 60.622 1.00 31.55 280 GLU C CA 1
ATOM 8543 C C . GLU C 1 280 ? 57.024 111.083 60.088 1.00 31.32 280 GLU C C 1
ATOM 8544 O O . GLU C 1 280 ? 56.048 110.413 60.425 1.00 30.32 280 GLU C O 1
ATOM 8550 N N . ILE C 1 281 ? 57.962 110.632 59.263 1.00 32.43 281 ILE C N 1
ATOM 8551 C CA . ILE C 1 281 ? 57.882 109.300 58.678 1.00 33.91 281 ILE C CA 1
ATOM 8552 C C . ILE C 1 281 ? 58.227 108.193 59.666 1.00 35.47 281 ILE C C 1
ATOM 8553 O O . ILE C 1 281 ? 59.256 108.242 60.334 1.00 35.40 281 ILE C O 1
ATOM 8558 N N . ASP C 1 282 ? 57.351 107.198 59.745 1.00 37.25 282 ASP C N 1
ATOM 8559 C CA . ASP C 1 282 ? 57.545 106.047 60.616 1.00 40.16 282 ASP C CA 1
ATOM 8560 C C . ASP C 1 282 ? 57.995 104.906 59.710 1.00 41.28 282 ASP C C 1
ATOM 8561 O O . ASP C 1 282 ? 57.174 104.270 59.049 1.00 41.67 282 ASP C O 1
ATOM 8566 N N . PRO C 1 283 ? 59.311 104.641 59.661 1.00 42.16 283 PRO C N 1
ATOM 8567 C CA . PRO C 1 283 ? 59.915 103.586 58.839 1.00 42.85 283 PRO C CA 1
ATOM 8568 C C . PRO C 1 283 ? 59.388 102.163 59.032 1.00 42.45 283 PRO C C 1
ATOM 8569 O O . PRO C 1 283 ? 59.562 101.318 58.151 1.00 43.26 283 PRO C O 1
ATOM 8573 N N . VAL C 1 284 ? 58.751 101.892 60.169 1.00 41.43 284 VAL C N 1
ATOM 8574 C CA . VAL C 1 284 ? 58.222 100.554 60.427 1.00 41.19 284 VAL C CA 1
ATOM 8575 C C . VAL C 1 284 ? 56.738 100.424 60.080 1.00 40.46 284 VAL C C 1
ATOM 8576 O O . VAL C 1 284 ? 56.371 99.628 59.214 1.00 40.94 284 VAL C O 1
ATOM 8580 N N . ALA C 1 285 ? 55.887 101.200 60.748 1.00 38.48 285 ALA C N 1
ATOM 8581 C CA . ALA C 1 285 ? 54.448 101.160 60.489 1.00 36.25 285 ALA C CA 1
ATOM 8582 C C . ALA C 1 285 ? 54.149 101.650 59.074 1.00 35.09 285 ALA C C 1
ATOM 8583 O O . ALA C 1 285 ? 53.049 101.457 58.556 1.00 35.66 285 ALA C O 1
ATOM 8585 N N . LYS C 1 286 ? 55.144 102.277 58.455 1.00 32.48 286 LYS C N 1
ATOM 8586 C CA . LYS C 1 286 ? 55.002 102.816 57.111 1.00 30.67 286 LYS C CA 1
ATOM 8587 C C . LYS C 1 286 ? 53.832 103.796 57.088 1.00 27.19 286 LYS C C 1
ATOM 8588 O O . LYS C 1 286 ? 52.818 103.574 56.426 1.00 23.62 286 LYS C O 1
ATOM 8594 N N . SER C 1 287 ? 53.994 104.885 57.832 1.00 24.57 287 SER C N 1
ATOM 8595 C CA . SER C 1 287 ? 52.985 105.926 57.932 1.00 22.59 287 SER C CA 1
ATOM 8596 C C . SER C 1 287 ? 53.704 107.260 58.011 1.00 22.08 287 SER C C 1
ATOM 8597 O O . SER C 1 287 ? 54.914 107.309 58.246 1.00 22.36 287 SER C O 1
ATOM 8600 N N . ALA C 1 288 ? 52.957 108.342 57.839 1.00 18.53 288 ALA C N 1
ATOM 8601 C CA . ALA C 1 288 ? 53.547 109.663 57.903 1.00 18.41 288 ALA C CA 1
ATOM 8602 C C . ALA C 1 288 ? 52.491 110.749 58.013 1.00 18.69 288 ALA C C 1
ATOM 8603 O O . ALA C 1 288 ? 51.290 110.473 58.048 1.00 18.01 288 ALA C O 1
ATOM 8605 N N . THR C 1 289 ? 52.963 111.986 58.086 1.00 16.92 289 THR C N 1
ATOM 8606 C CA . THR C 1 289 ? 52.100 113.148 58.143 1.00 18.28 289 THR C CA 1
ATOM 8607 C C . THR C 1 289 ? 52.227 113.796 56.768 1.00 19.26 289 THR C C 1
ATOM 8608 O O . THR C 1 289 ? 53.334 114.030 56.286 1.00 17.25 289 THR C O 1
ATOM 8612 N N . LEU C 1 290 ? 51.088 114.049 56.131 1.00 19.46 290 LEU C N 1
ATOM 8613 C CA . LEU C 1 290 ? 51.051 114.658 54.809 1.00 19.47 290 LEU C CA 1
ATOM 8614 C C . LEU C 1 290 ? 50.490 116.067 54.921 1.00 19.80 290 LEU C C 1
ATOM 8615 O O . LEU C 1 290 ? 49.382 116.256 55.418 1.00 20.21 290 LEU C O 1
ATOM 8620 N N . ILE C 1 291 ? 51.255 117.050 54.462 1.00 18.78 291 ILE C N 1
ATOM 8621 C CA . ILE C 1 291 ? 50.825 118.443 54.524 1.00 20.02 291 ILE C CA 1
ATOM 8622 C C . ILE C 1 291 ? 50.639 119.043 53.125 1.00 19.81 291 ILE C C 1
ATOM 8623 O O . ILE C 1 291 ? 51.542 119.003 52.294 1.00 19.06 291 ILE C O 1
ATOM 8628 N N . VAL C 1 292 ? 49.463 119.608 52.883 1.00 19.30 292 VAL C N 1
ATOM 8629 C CA . VAL C 1 292 ? 49.138 120.213 51.597 1.00 20.83 292 VAL C CA 1
ATOM 8630 C C . VAL C 1 292 ? 48.706 121.669 51.766 1.00 21.10 292 VAL C C 1
ATOM 8631 O O . VAL C 1 292 ? 48.276 122.067 52.845 1.00 20.37 292 VAL C O 1
ATOM 8635 N N . GLU C 1 293 ? 48.847 122.466 50.708 1.00 21.75 293 GLU C N 1
ATOM 8636 C CA . GLU C 1 293 ? 48.429 123.867 50.736 1.00 23.20 293 GLU C CA 1
ATOM 8637 C C . GLU C 1 293 ? 48.166 124.385 49.319 1.00 23.16 293 GLU C C 1
ATOM 8638 O O . GLU C 1 293 ? 48.789 123.929 48.355 1.00 22.86 293 GLU C O 1
ATOM 8644 N N . SER C 1 294 ? 47.235 125.330 49.208 1.00 22.59 294 SER C N 1
ATOM 8645 C CA . SER C 1 294 ? 46.833 125.922 47.927 1.00 23.11 294 SER C CA 1
ATOM 8646 C C . SER C 1 294 ? 47.940 125.973 46.882 1.00 23.51 294 SER C C 1
ATOM 8647 O O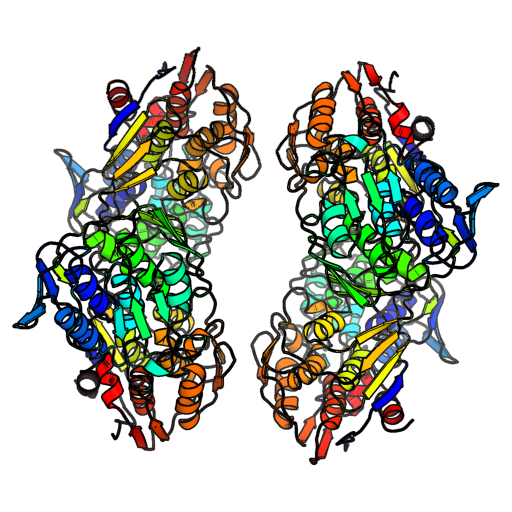 . SER C 1 294 ? 49.002 126.547 47.120 1.00 25.01 294 SER C O 1
ATOM 8650 N N . SER C 1 295 ? 47.677 125.390 45.715 1.00 23.24 295 SER C N 1
ATOM 8651 C CA . SER C 1 295 ? 48.668 125.361 44.644 1.00 24.01 295 SER C CA 1
ATOM 8652 C C . SER C 1 295 ? 48.095 125.575 43.243 1.00 24.86 295 SER C C 1
ATOM 8653 O O . SER C 1 295 ? 46.901 125.385 43.006 1.00 24.47 295 SER C O 1
ATOM 8656 N N . ASP C 1 296 ? 48.972 125.976 42.323 1.00 24.50 296 ASP C N 1
ATOM 8657 C CA . ASP C 1 296 ? 48.625 126.173 40.918 1.00 23.36 296 ASP C CA 1
ATOM 8658 C C . ASP C 1 296 ? 49.118 124.894 40.248 1.00 22.58 296 ASP C C 1
ATOM 8659 O O . ASP C 1 296 ? 50.310 124.576 40.296 1.00 22.04 296 ASP C O 1
ATOM 8664 N N . LEU C 1 297 ? 48.203 124.162 39.623 1.00 21.28 297 LEU C N 1
ATOM 8665 C CA . LEU C 1 297 ? 48.545 122.887 39.009 1.00 21.95 297 LEU C CA 1
ATOM 8666 C C . LEU C 1 297 ? 48.571 122.833 37.485 1.00 23.18 297 LEU C C 1
ATOM 8667 O O . LEU C 1 297 ? 48.019 123.695 36.801 1.00 24.75 297 LEU C O 1
ATOM 8672 N N . LYS C 1 298 ? 49.218 121.792 36.972 1.00 23.93 298 LYS C N 1
ATOM 8673 C CA . LYS C 1 298 ? 49.315 121.554 35.540 1.00 26.04 298 LYS C CA 1
ATOM 8674 C C . LYS C 1 298 ? 48.918 120.103 35.264 1.00 25.73 298 LYS C C 1
ATOM 8675 O O . LYS C 1 298 ? 49.095 119.231 36.118 1.00 24.54 298 LYS C O 1
ATOM 8681 N N . GLY C 1 299 ? 48.380 119.852 34.071 1.00 23.59 299 GLY C N 1
ATOM 8682 C CA . GLY C 1 299 ? 47.956 118.512 33.705 1.00 22.93 299 GLY C CA 1
ATOM 8683 C C . GLY C 1 299 ? 49.081 117.500 33.637 1.00 22.72 299 GLY C C 1
ATOM 8684 O O . GLY C 1 299 ? 50.259 117.867 33.646 1.00 22.93 299 GLY C O 1
ATOM 8685 N N . THR C 1 300 ? 48.717 116.221 33.573 1.00 23.16 300 THR C N 1
ATOM 8686 C CA . THR C 1 300 ? 49.695 115.139 33.502 1.00 21.42 300 THR C CA 1
ATOM 8687 C C . THR C 1 300 ? 49.037 113.889 32.921 1.00 20.32 300 THR C C 1
ATOM 8688 O O . THR C 1 300 ? 47.831 113.875 32.668 1.00 21.51 300 THR C O 1
ATOM 8692 N N . GLU C 1 301 ? 49.836 112.847 32.714 1.00 19.27 301 GLU C N 1
ATOM 8693 C CA . GLU C 1 301 ? 49.344 111.583 32.178 1.00 21.09 301 GLU C CA 1
ATOM 8694 C C . GLU C 1 301 ? 49.380 110.514 33.268 1.00 21.24 301 GLU C C 1
ATOM 8695 O O . GLU C 1 301 ? 50.364 110.394 33.995 1.00 22.40 301 GLU C O 1
ATOM 8701 N N . ILE C 1 302 ? 48.307 109.738 33.372 1.00 17.97 302 ILE C N 1
ATOM 8702 C CA . ILE C 1 302 ? 48.195 108.693 34.384 1.00 18.81 302 ILE C CA 1
ATOM 8703 C C . ILE C 1 302 ? 47.905 107.367 33.691 1.00 19.84 302 ILE C C 1
ATOM 8704 O O . ILE C 1 302 ? 46.816 107.174 33.153 1.00 20.81 302 ILE C O 1
ATOM 8709 N N . CYS C 1 303 ? 48.872 106.450 33.720 1.00 18.82 303 CYS C N 1
ATOM 8710 C CA . CYS C 1 303 ? 48.724 105.168 33.037 1.00 19.70 303 CYS C CA 1
ATOM 8711 C C . CYS C 1 303 ? 49.665 104.086 33.559 1.00 21.40 303 CYS C C 1
ATOM 8712 O O . CYS C 1 303 ? 50.382 104.291 34.531 1.00 19.96 303 CYS C O 1
ATOM 8715 N N . GLY C 1 304 ? 49.656 102.947 32.866 1.00 21.77 304 GLY C N 1
ATOM 8716 C CA . GLY C 1 304 ? 50.493 101.800 33.193 1.00 25.85 304 GLY C CA 1
ATOM 8717 C C . GLY C 1 304 ? 51.227 101.740 34.524 1.00 27.00 304 GLY C C 1
ATOM 8718 O O . GLY C 1 304 ? 51.855 102.706 34.952 1.00 32.95 304 GLY C O 1
ATOM 8719 N N . ALA C 1 305 ? 51.169 100.583 35.171 1.00 26.55 305 ALA C N 1
ATOM 8720 C CA . ALA C 1 305 ? 51.827 100.376 36.461 1.00 24.11 305 ALA C CA 1
ATOM 8721 C C . ALA C 1 305 ? 51.257 101.268 37.555 1.00 21.76 305 ALA C C 1
ATOM 8722 O O . ALA C 1 305 ? 50.882 100.788 38.621 1.00 23.15 305 ALA C O 1
ATOM 8724 N N . LEU C 1 306 ? 51.192 102.569 37.290 1.00 21.79 306 LEU C N 1
ATOM 8725 C CA . LEU C 1 306 ? 50.675 103.527 38.261 1.00 19.69 306 LEU C CA 1
ATOM 8726 C C . LEU C 1 306 ? 49.201 103.305 38.621 1.00 18.92 306 LEU C C 1
ATOM 8727 O O . LEU C 1 306 ? 48.790 103.564 39.754 1.00 17.70 306 LEU C O 1
ATOM 8732 N N . ILE C 1 307 ? 48.411 102.816 37.667 1.00 16.48 307 ILE C N 1
ATOM 8733 C CA . ILE C 1 307 ? 46.985 102.604 37.899 1.00 15.41 307 ILE C CA 1
ATOM 8734 C C . ILE C 1 307 ? 46.638 101.817 39.177 1.00 15.36 307 ILE C C 1
ATOM 8735 O O . ILE C 1 307 ? 45.888 102.304 40.014 1.00 15.60 307 ILE C O 1
ATOM 8740 N N . PRO C 1 308 ? 47.174 100.596 39.343 1.00 16.07 308 PRO C N 1
ATOM 8741 C CA . PRO C 1 308 ? 46.855 99.830 40.556 1.00 16.06 308 PRO C CA 1
ATOM 8742 C C . PRO C 1 308 ? 47.222 100.567 41.844 1.00 15.53 308 PRO C C 1
ATOM 8743 O O . PRO C 1 308 ? 46.645 100.313 42.902 1.00 17.18 308 PRO C O 1
ATOM 8747 N N . ARG C 1 309 ? 48.182 101.480 41.742 1.00 15.02 309 ARG C N 1
ATOM 8748 C CA . ARG C 1 309 ? 48.657 102.252 42.886 1.00 12.79 309 ARG C CA 1
ATOM 8749 C C . ARG C 1 309 ? 47.772 103.423 43.329 1.00 14.38 309 ARG C C 1
ATOM 8750 O O . ARG C 1 309 ? 47.982 103.992 44.408 1.00 13.47 309 ARG C O 1
ATOM 8758 N N . LEU C 1 310 ? 46.792 103.788 42.507 1.00 15.60 310 LEU C N 1
ATOM 8759 C CA . LEU C 1 310 ? 45.897 104.895 42.834 1.00 13.22 310 LEU C CA 1
ATOM 8760 C C . LEU C 1 310 ? 44.511 104.683 42.230 1.00 13.39 310 LEU C C 1
ATOM 8761 O O . LEU C 1 310 ? 43.767 105.637 42.009 1.00 12.86 310 LEU C O 1
ATOM 8766 N N . ILE C 1 311 ? 44.171 103.427 41.971 1.00 13.43 311 ILE C N 1
ATOM 8767 C CA . ILE C 1 311 ? 42.894 103.085 41.358 1.00 15.58 311 ILE C CA 1
ATOM 8768 C C . ILE C 1 311 ? 41.675 103.711 42.040 1.00 16.16 311 ILE C C 1
ATOM 8769 O O . ILE C 1 311 ? 40.779 104.226 41.362 1.00 15.60 311 ILE C O 1
ATOM 8774 N N . ASP C 1 312 ? 41.646 103.686 43.371 1.00 15.60 312 ASP C N 1
ATOM 8775 C CA . ASP C 1 312 ? 40.526 104.252 44.121 1.00 14.23 312 ASP C CA 1
ATOM 8776 C C . ASP C 1 312 ? 40.598 105.765 44.244 1.00 13.23 312 ASP C C 1
ATOM 8777 O O . ASP C 1 312 ? 39.643 106.401 44.683 1.00 14.25 312 ASP C O 1
ATOM 8782 N N . GLU C 1 313 ? 41.725 106.352 43.867 1.00 12.36 313 GLU C N 1
ATOM 8783 C CA . GLU C 1 313 ? 41.857 107.805 43.945 1.00 13.92 313 GLU C CA 1
ATOM 8784 C C . GLU C 1 313 ? 41.471 108.508 42.644 1.00 13.86 313 GLU C C 1
ATOM 8785 O O . GLU C 1 313 ? 41.406 109.737 42.600 1.00 15.35 313 GLU C O 1
ATOM 8791 N N . LEU C 1 314 ? 41.209 107.745 41.588 1.00 12.09 314 LEU C N 1
ATOM 8792 C CA . LEU C 1 314 ? 40.866 108.364 40.307 1.00 14.47 314 LEU C CA 1
ATOM 8793 C C . LEU C 1 314 ? 39.662 109.306 40.381 1.00 15.09 314 LEU C C 1
ATOM 8794 O O . LEU C 1 314 ? 39.614 110.316 39.674 1.00 16.56 314 LEU C O 1
ATOM 8799 N N . PRO C 1 315 ? 38.677 109.005 41.242 1.00 15.15 315 PRO C N 1
ATOM 8800 C CA . PRO C 1 315 ? 37.558 109.953 41.268 1.00 14.93 315 PRO C CA 1
ATOM 8801 C C . PRO C 1 315 ? 37.973 111.325 41.799 1.00 16.16 315 PRO C C 1
ATOM 8802 O O . PRO C 1 315 ? 37.662 112.353 41.192 1.00 15.23 315 PRO C O 1
ATOM 8806 N N . ILE C 1 316 ? 38.685 111.351 42.924 1.00 15.06 316 ILE C N 1
ATOM 8807 C CA . ILE C 1 316 ? 39.115 112.624 43.481 1.00 14.13 316 ILE C CA 1
ATOM 8808 C C . ILE C 1 316 ? 40.206 113.242 42.613 1.00 13.58 316 ILE C C 1
ATOM 8809 O O . ILE C 1 316 ? 40.328 114.464 42.529 1.00 15.39 316 ILE C O 1
ATOM 8814 N N . ILE C 1 317 ? 40.992 112.403 41.948 1.00 14.73 317 ILE C N 1
ATOM 8815 C CA . ILE C 1 317 ? 42.042 112.918 41.075 1.00 15.02 317 ILE C CA 1
ATOM 8816 C C . ILE C 1 317 ? 41.409 113.571 39.843 1.00 15.93 317 ILE C C 1
ATOM 8817 O O . ILE C 1 317 ? 41.960 114.512 39.275 1.00 16.70 317 ILE C O 1
ATOM 8822 N N . ALA C 1 318 ? 40.247 113.071 39.436 1.00 16.77 318 ALA C N 1
ATOM 8823 C CA . ALA C 1 318 ? 39.545 113.647 38.296 1.00 16.22 318 ALA C CA 1
ATOM 8824 C C . ALA C 1 318 ? 39.205 115.086 38.671 1.00 15.12 318 ALA C C 1
ATOM 8825 O O . ALA C 1 318 ? 39.373 116.001 37.870 1.00 14.61 318 ALA C O 1
ATOM 8827 N N . LEU C 1 319 ? 38.736 115.284 39.899 1.00 15.41 319 LEU C N 1
ATOM 8828 C CA . LEU C 1 319 ? 38.400 116.627 40.366 1.00 17.97 319 LEU C CA 1
ATOM 8829 C C . LEU C 1 319 ? 39.663 117.485 40.399 1.00 17.85 319 LEU C C 1
ATOM 8830 O O . LEU C 1 319 ? 39.637 118.664 40.033 1.00 15.98 319 LEU C O 1
ATOM 8835 N N . LEU C 1 320 ? 40.763 116.884 40.847 1.00 17.79 320 LEU C N 1
ATOM 8836 C CA . LEU C 1 320 ? 42.045 117.575 40.936 1.00 17.89 320 LEU C CA 1
ATOM 8837 C C . LEU C 1 320 ? 42.417 118.056 39.530 1.00 17.61 320 LEU C C 1
ATOM 8838 O O . LEU C 1 320 ? 42.848 119.194 39.334 1.00 17.22 320 LEU C O 1
ATOM 8843 N N . ALA C 1 321 ? 42.241 117.172 38.557 1.00 17.07 321 ALA C N 1
ATOM 8844 C CA . ALA C 1 321 ? 42.543 117.479 37.165 1.00 19.22 321 ALA C CA 1
ATOM 8845 C C . ALA C 1 321 ? 41.759 118.694 36.659 1.00 19.07 321 ALA C C 1
ATOM 8846 O O . ALA C 1 321 ? 42.325 119.582 36.025 1.00 19.05 321 ALA C O 1
ATOM 8848 N N . THR C 1 322 ? 40.461 118.738 36.946 1.00 18.65 322 THR C N 1
ATOM 8849 C CA . THR C 1 322 ? 39.625 119.851 36.496 1.00 20.07 322 THR C CA 1
ATOM 8850 C C . THR C 1 322 ? 40.170 121.204 36.936 1.00 21.55 322 THR C C 1
ATOM 8851 O O . THR C 1 322 ? 39.810 122.238 36.369 1.00 18.63 322 THR C O 1
ATOM 8855 N N . GLN C 1 323 ? 41.035 121.200 37.946 1.00 20.76 323 GLN C N 1
ATOM 8856 C CA . GLN C 1 323 ? 41.595 122.446 38.443 1.00 20.77 323 GLN C CA 1
ATOM 8857 C C . GLN C 1 323 ? 42.983 122.733 37.889 1.00 21.74 323 GLN C C 1
ATOM 8858 O O . GLN C 1 323 ? 43.522 123.820 38.089 1.00 22.60 323 GLN C O 1
ATOM 8864 N N . ALA C 1 324 ? 43.552 121.762 37.183 1.00 21.49 324 ALA C N 1
ATOM 8865 C CA . ALA C 1 324 ? 44.880 121.921 36.602 1.00 23.36 324 ALA C CA 1
ATOM 8866 C C . ALA C 1 324 ? 44.817 122.610 35.241 1.00 25.12 324 ALA C C 1
ATOM 8867 O O . ALA C 1 324 ? 43.905 122.363 34.444 1.00 24.54 324 ALA C O 1
ATOM 8869 N N . GLN C 1 325 ? 45.786 123.478 34.976 1.00 26.08 325 GLN C N 1
ATOM 8870 C CA . GLN C 1 325 ? 45.830 124.176 33.701 1.00 26.89 325 GLN C CA 1
ATOM 8871 C C . GLN C 1 325 ? 46.243 123.172 32.633 1.00 26.23 325 GLN C C 1
ATOM 8872 O O . GLN C 1 325 ? 47.273 122.513 32.761 1.00 26.78 325 GLN C O 1
ATOM 8878 N N . GLY C 1 326 ? 45.435 123.035 31.590 1.00 23.69 326 GLY C N 1
ATOM 8879 C CA . GLY C 1 326 ? 45.785 122.102 30.536 1.00 23.15 326 GLY C CA 1
ATOM 8880 C C . GLY C 1 326 ? 45.066 120.767 30.596 1.00 21.54 326 GLY C C 1
ATOM 8881 O O . GLY C 1 326 ? 44.084 120.603 31.318 1.00 19.84 326 GLY C O 1
ATOM 8882 N N . VAL C 1 327 ? 45.582 119.800 29.846 1.00 21.72 327 VAL C N 1
ATOM 8883 C CA . VAL C 1 327 ? 44.975 118.479 29.759 1.00 22.29 327 VAL C CA 1
ATOM 8884 C C . VAL C 1 327 ? 45.643 117.386 30.589 1.00 22.46 327 VAL C C 1
ATOM 8885 O O . VAL C 1 327 ? 46.869 117.340 30.723 1.00 22.55 327 VAL C O 1
ATOM 8889 N N . THR C 1 328 ? 44.820 116.510 31.151 1.00 21.29 328 THR C N 1
ATOM 8890 C CA . THR C 1 328 ? 45.315 115.376 31.917 1.00 22.46 328 THR C CA 1
ATOM 8891 C C . THR C 1 328 ? 44.610 114.139 31.367 1.00 20.29 328 THR C C 1
ATOM 8892 O O . THR C 1 328 ? 43.384 114.101 31.247 1.00 20.77 328 THR C O 1
ATOM 8896 N N . VAL C 1 329 ? 45.402 113.140 30.995 1.00 20.24 329 VAL C N 1
ATOM 8897 C CA . VAL C 1 329 ? 44.871 111.911 30.430 1.00 19.09 329 VAL C CA 1
ATOM 8898 C C . VAL C 1 329 ? 44.980 110.720 31.368 1.00 19.77 329 VAL C C 1
ATOM 8899 O O . VAL C 1 329 ? 46.042 110.452 31.933 1.00 20.71 329 VAL C O 1
ATOM 8903 N N . ILE C 1 330 ? 43.870 110.011 31.527 1.00 20.19 330 ILE C N 1
ATOM 8904 C CA . ILE C 1 330 ? 43.826 108.823 32.364 1.00 19.62 330 ILE C CA 1
ATOM 8905 C C . ILE C 1 330 ? 43.487 107.645 31.465 1.00 19.49 330 ILE C C 1
ATOM 8906 O O . ILE C 1 330 ? 42.407 107.605 30.882 1.00 20.00 330 ILE C O 1
ATOM 8911 N N . LYS C 1 331 ? 44.410 106.695 31.344 1.00 19.36 331 LYS C N 1
ATOM 8912 C CA . LYS C 1 331 ? 44.177 105.520 30.511 1.00 20.68 331 LYS C CA 1
ATOM 8913 C C . LYS C 1 331 ? 44.622 104.238 31.209 1.00 20.06 331 LYS C C 1
ATOM 8914 O O . LYS C 1 331 ? 45.279 104.287 32.251 1.00 21.31 331 LYS C O 1
ATOM 8920 N N . ASP C 1 332 ? 44.263 103.094 30.631 1.00 19.29 332 ASP C N 1
ATOM 8921 C CA . ASP C 1 332 ? 44.608 101.793 31.203 1.00 19.45 332 ASP C CA 1
ATOM 8922 C C . ASP C 1 332 ? 43.841 101.610 32.513 1.00 19.85 332 ASP C C 1
ATOM 8923 O O . ASP C 1 332 ? 44.195 100.773 33.346 1.00 18.62 332 ASP C O 1
ATOM 8928 N N . ALA C 1 333 ? 42.780 102.394 32.687 1.00 20.02 333 ALA C N 1
ATOM 8929 C CA . ALA C 1 333 ? 41.979 102.320 33.903 1.00 20.78 333 ALA C CA 1
ATOM 8930 C C . ALA C 1 333 ? 40.578 101.759 33.675 1.00 20.48 333 ALA C C 1
ATOM 8931 O O . ALA C 1 333 ? 39.612 102.231 34.275 1.00 22.51 333 ALA C O 1
ATOM 8933 N N . GLU C 1 334 ? 40.471 100.744 32.823 1.00 19.78 334 GLU C N 1
ATOM 8934 C CA . GLU C 1 334 ? 39.182 100.124 32.533 1.00 20.31 334 GLU C CA 1
ATOM 8935 C C . GLU C 1 334 ? 38.549 99.515 33.782 1.00 20.15 334 GLU C C 1
ATOM 8936 O O . GLU C 1 334 ? 37.330 99.345 33.849 1.00 20.19 334 GLU C O 1
ATOM 8942 N N . GLU C 1 335 ? 39.377 99.181 34.768 1.00 18.21 335 GLU C N 1
ATOM 8943 C CA . GLU C 1 335 ? 38.887 98.596 36.011 1.00 18.98 335 GLU C CA 1
ATOM 8944 C C . GLU C 1 335 ? 37.867 99.482 36.723 1.00 18.01 335 GLU C C 1
ATOM 8945 O O . GLU C 1 335 ? 37.080 98.997 37.532 1.00 19.67 335 GLU C O 1
ATOM 8951 N N . LEU C 1 336 ? 37.879 100.776 36.414 1.00 18.41 336 LEU C N 1
ATOM 8952 C CA . LEU C 1 336 ? 36.949 101.730 37.022 1.00 18.91 336 LEU C CA 1
ATOM 8953 C C . LEU C 1 336 ? 35.481 101.451 36.711 1.00 20.30 336 LEU C C 1
ATOM 8954 O O . LEU C 1 336 ? 34.595 101.813 37.487 1.00 19.03 336 LEU C O 1
ATOM 8959 N N . LYS C 1 337 ? 35.228 100.808 35.575 1.00 19.91 337 LYS C N 1
ATOM 8960 C CA . LYS C 1 337 ? 33.866 100.508 35.157 1.00 20.32 337 LYS C CA 1
ATOM 8961 C C . LYS C 1 337 ? 33.207 99.437 36.024 1.00 19.64 337 LYS C C 1
ATOM 8962 O O . LYS C 1 337 ? 31.982 99.337 36.072 1.00 16.93 337 LYS C O 1
ATOM 8968 N N . VAL C 1 338 ? 34.026 98.657 36.722 1.00 17.78 338 VAL C N 1
ATOM 8969 C CA . VAL C 1 338 ? 33.535 97.560 37.549 1.00 19.20 338 VAL C CA 1
ATOM 8970 C C . VAL C 1 338 ? 33.466 97.819 39.065 1.00 16.90 338 VAL C C 1
ATOM 8971 O O . VAL C 1 338 ? 33.207 96.901 39.841 1.00 17.63 338 VAL C O 1
ATOM 8975 N N . LYS C 1 339 ? 33.664 99.064 39.486 1.00 17.82 339 LYS C N 1
ATOM 8976 C CA . LYS C 1 339 ? 33.633 99.407 40.912 1.00 17.38 339 LYS C CA 1
ATOM 8977 C C . LYS C 1 339 ? 32.214 99.586 41.475 1.00 18.44 339 LYS C C 1
ATOM 8978 O O . LYS C 1 339 ? 31.242 99.100 40.890 1.00 18.67 339 LYS C O 1
ATOM 8984 N N . GLU C 1 340 ? 32.093 100.269 42.613 1.00 17.95 340 GLU C N 1
ATOM 8985 C CA . GLU C 1 340 ? 30.778 100.475 43.228 1.00 18.63 340 GLU C CA 1
ATOM 8986 C C . GLU C 1 340 ? 29.808 101.058 42.200 1.00 19.19 340 GLU C C 1
ATOM 8987 O O . GLU C 1 340 ? 28.598 100.845 42.276 1.00 18.79 340 GLU C O 1
ATOM 8993 N N . THR C 1 341 ? 30.366 101.798 41.248 1.00 20.14 341 THR C N 1
ATOM 8994 C CA . THR C 1 341 ? 29.621 102.387 40.139 1.00 19.79 341 THR C CA 1
ATOM 8995 C C . THR C 1 341 ? 30.613 102.356 38.990 1.00 20.13 341 THR C C 1
ATOM 8996 O O . THR C 1 341 ? 31.792 102.044 39.200 1.00 18.21 341 THR C O 1
ATOM 9000 N N . ASP C 1 342 ? 30.143 102.649 37.779 1.00 19.33 342 ASP C N 1
ATOM 9001 C CA . ASP C 1 342 ? 31.041 102.721 36.635 1.00 19.42 342 ASP C CA 1
ATOM 9002 C C . ASP C 1 342 ? 31.685 104.063 36.916 1.00 19.46 342 ASP C C 1
ATOM 9003 O O . ASP C 1 342 ? 31.128 105.104 36.570 1.00 19.01 342 ASP C O 1
ATOM 9008 N N . ARG C 1 343 ? 32.848 104.048 37.555 1.00 18.42 343 ARG C N 1
ATOM 9009 C CA . ARG C 1 343 ? 33.501 105.299 37.915 1.00 18.48 343 ARG C CA 1
ATOM 9010 C C . ARG C 1 343 ? 33.955 106.189 36.770 1.00 19.43 343 ARG C C 1
ATOM 9011 O O . ARG C 1 343 ? 34.260 107.364 36.976 1.00 21.62 343 ARG C O 1
ATOM 9019 N N . ILE C 1 344 ? 33.990 105.649 35.561 1.00 18.69 344 ILE C N 1
ATOM 9020 C CA . ILE C 1 344 ? 34.355 106.475 34.421 1.00 17.52 344 ILE C CA 1
ATOM 9021 C C . ILE C 1 344 ? 33.122 107.307 34.055 1.00 17.25 344 ILE C C 1
ATOM 9022 O O . ILE C 1 344 ? 33.186 108.537 33.980 1.00 16.79 344 ILE C O 1
ATOM 9027 N N . GLN C 1 345 ? 31.994 106.626 33.861 1.00 17.25 345 GLN C N 1
ATOM 9028 C CA . GLN C 1 345 ? 30.746 107.285 33.478 1.00 18.65 345 GLN C CA 1
ATOM 9029 C C . GLN C 1 345 ? 30.171 108.213 34.547 1.00 19.80 345 GLN C C 1
ATOM 9030 O O . GLN C 1 345 ? 29.759 109.338 34.244 1.00 19.32 345 GLN C O 1
ATOM 9036 N N . VAL C 1 346 ? 30.151 107.754 35.797 1.00 18.77 346 VAL C N 1
ATOM 9037 C CA . VAL C 1 346 ? 29.602 108.561 36.883 1.00 18.63 346 VAL C CA 1
ATOM 9038 C C . VAL C 1 346 ? 30.459 109.773 37.225 1.00 17.93 346 VAL C C 1
ATOM 9039 O O . VAL C 1 346 ? 29.941 110.868 37.450 1.00 17.07 346 VAL C O 1
ATOM 9043 N N . VAL C 1 347 ? 31.773 109.594 37.266 1.00 17.85 347 VAL C N 1
ATOM 9044 C CA . VAL C 1 347 ? 32.634 110.723 37.584 1.00 17.20 347 VAL C CA 1
ATOM 9045 C C . VAL C 1 347 ? 32.565 111.778 36.484 1.00 16.65 347 VAL C C 1
ATOM 9046 O O . VAL C 1 347 ? 32.492 112.974 36.764 1.00 16.60 347 VAL C O 1
ATOM 9050 N N . ALA C 1 348 ? 32.593 111.337 35.233 1.00 17.17 348 ALA C N 1
ATOM 9051 C CA . ALA C 1 348 ? 32.526 112.267 34.113 1.00 18.75 348 ALA C CA 1
ATOM 9052 C C . ALA C 1 348 ? 31.208 113.051 34.154 1.00 21.26 348 ALA C C 1
ATOM 9053 O O . ALA C 1 348 ? 31.210 114.280 34.051 1.00 21.34 348 ALA C O 1
ATOM 9055 N N . ASP C 1 349 ? 30.091 112.344 34.324 1.00 20.68 349 ASP C N 1
ATOM 9056 C CA . ASP C 1 349 ? 28.778 112.992 34.372 1.00 21.74 349 ASP C CA 1
ATOM 9057 C C . ASP C 1 349 ? 28.624 113.929 35.558 1.00 21.66 349 ASP C C 1
ATOM 9058 O O . ASP C 1 349 ? 28.108 115.044 35.422 1.00 20.85 349 ASP C O 1
ATOM 9063 N N . ALA C 1 350 ? 29.059 113.473 36.727 1.00 20.24 350 ALA C N 1
ATOM 9064 C CA . ALA C 1 350 ? 28.947 114.283 37.929 1.00 20.16 350 ALA C CA 1
ATOM 9065 C C . ALA C 1 350 ? 29.726 115.585 37.794 1.00 20.53 350 ALA C C 1
ATOM 9066 O O . ALA C 1 350 ? 29.177 116.671 37.986 1.00 18.43 350 ALA C O 1
ATOM 9068 N N . LEU C 1 351 ? 31.005 115.476 37.454 1.00 20.24 351 LEU C N 1
ATOM 9069 C CA . LEU C 1 351 ? 31.847 116.660 37.321 1.00 21.31 351 LEU C CA 1
ATOM 9070 C C . LEU C 1 351 ? 31.436 117.568 36.161 1.00 21.46 351 LEU C C 1
ATOM 9071 O O . LEU C 1 351 ? 31.478 118.795 36.285 1.00 20.60 351 LEU C O 1
ATOM 9076 N N . ASN C 1 352 ? 31.032 116.984 35.038 1.00 22.76 352 ASN C N 1
ATOM 9077 C CA . ASN C 1 352 ? 30.614 117.810 33.911 1.00 24.98 352 ASN C CA 1
ATOM 9078 C C . ASN C 1 352 ? 29.393 118.633 34.296 1.00 26.14 352 ASN C C 1
ATOM 9079 O O . ASN C 1 352 ? 29.293 119.810 33.954 1.00 26.06 352 ASN C O 1
ATOM 9084 N N . SER C 1 353 ? 28.472 118.011 35.025 1.00 26.19 353 SER C N 1
ATOM 9085 C CA . SER C 1 353 ? 27.256 118.692 35.451 1.00 28.07 353 SER C CA 1
ATOM 9086 C C . SER C 1 353 ? 27.579 119.845 36.393 1.00 29.07 353 SER C C 1
ATOM 9087 O O . SER C 1 353 ? 26.703 120.647 36.713 1.00 29.60 353 SER C O 1
ATOM 9090 N N . MET C 1 354 ? 28.835 119.921 36.833 1.00 29.86 354 MET C N 1
ATOM 9091 C CA . MET C 1 354 ? 29.284 120.979 37.743 1.00 31.55 354 MET C CA 1
ATOM 9092 C C . MET C 1 354 ? 30.267 121.938 37.078 1.00 33.70 354 MET C C 1
ATOM 9093 O O . MET C 1 354 ? 30.011 123.129 36.975 1.00 36.75 354 MET C O 1
ATOM 9098 N N . GLY C 1 355 ? 31.409 121.407 36.651 1.00 37.30 355 GLY C N 1
ATOM 9099 C CA . GLY C 1 355 ? 32.423 122.226 36.008 1.00 35.87 355 GLY C CA 1
ATOM 9100 C C . GLY C 1 355 ? 32.561 121.897 34.537 1.00 33.57 355 GLY C C 1
ATOM 9101 O O . GLY C 1 355 ? 32.791 122.780 33.711 1.00 31.82 355 GLY C O 1
ATOM 9102 N N . ALA C 1 356 ? 32.438 120.614 34.223 1.00 32.89 356 ALA C N 1
ATOM 9103 C CA . ALA C 1 356 ? 32.512 120.125 32.850 1.00 34.06 356 ALA C CA 1
ATOM 9104 C C . ALA C 1 356 ? 33.900 120.001 32.240 1.00 33.29 356 ALA C C 1
ATOM 9105 O O . ALA C 1 356 ? 34.920 120.265 32.875 1.00 34.45 356 ALA C O 1
ATOM 9107 N N . ASP C 1 357 ? 33.897 119.586 30.980 1.00 33.55 357 ASP C N 1
ATOM 9108 C CA . ASP C 1 357 ? 35.086 119.371 30.168 1.00 30.52 357 ASP C CA 1
ATOM 9109 C C . ASP C 1 357 ? 35.860 118.114 30.535 1.00 27.66 357 ASP C C 1
ATOM 9110 O O . ASP C 1 357 ? 37.073 118.143 30.748 1.00 26.86 357 ASP C O 1
ATOM 9115 N N . ILE C 1 358 ? 35.124 117.010 30.597 1.00 25.20 358 ILE C N 1
ATOM 9116 C CA . ILE C 1 358 ? 35.678 115.694 30.871 1.00 23.62 358 ILE C CA 1
ATOM 9117 C C . ILE C 1 358 ? 35.099 114.758 29.812 1.00 23.74 358 ILE C C 1
ATOM 9118 O O . ILE C 1 358 ? 33.884 114.599 29.719 1.00 23.09 358 ILE C O 1
ATOM 9123 N N . THR C 1 359 ? 35.958 114.149 29.004 1.00 23.70 359 THR C N 1
ATOM 9124 C CA . THR C 1 359 ? 35.474 113.228 27.988 1.00 24.87 359 THR C CA 1
ATOM 9125 C C . THR C 1 359 ? 35.817 111.801 28.403 1.00 23.85 359 THR C C 1
ATOM 9126 O O . THR C 1 359 ? 36.979 111.401 28.392 1.00 24.29 359 THR C O 1
ATOM 9130 N N . PRO C 1 360 ? 34.799 111.016 28.794 1.00 23.90 360 PRO C N 1
ATOM 9131 C CA . PRO C 1 360 ? 35.020 109.629 29.213 1.00 21.08 360 PRO C CA 1
ATOM 9132 C C . PRO C 1 360 ? 35.432 108.741 28.045 1.00 21.76 360 PRO C C 1
ATOM 9133 O O . PRO C 1 360 ? 34.971 108.929 26.915 1.00 20.95 360 PRO C O 1
ATOM 9137 N N . THR C 1 361 ? 36.305 107.777 28.320 1.00 19.40 361 THR C N 1
ATOM 9138 C CA . THR C 1 361 ? 36.781 106.859 27.290 1.00 19.85 361 THR C CA 1
ATOM 9139 C C . THR C 1 361 ? 36.569 105.424 27.757 1.00 19.89 361 THR C C 1
ATOM 9140 O O . THR C 1 361 ? 36.068 105.192 28.859 1.00 18.46 361 THR C O 1
ATOM 9144 N N . ALA C 1 362 ? 36.955 104.465 26.922 1.00 19.94 362 ALA C N 1
ATOM 9145 C CA . ALA C 1 362 ? 36.787 103.055 27.248 1.00 19.34 362 ALA C CA 1
ATOM 9146 C C . ALA C 1 362 ? 37.698 102.594 28.383 1.00 19.66 362 ALA C C 1
ATOM 9147 O O . ALA C 1 362 ? 37.399 101.610 29.065 1.00 20.47 362 ALA C O 1
ATOM 9149 N N . ASP C 1 363 ? 38.806 103.297 28.588 1.00 18.44 363 ASP C N 1
ATOM 9150 C CA . ASP C 1 363 ? 39.737 102.913 29.639 1.00 18.18 363 ASP C CA 1
ATOM 9151 C C . ASP C 1 363 ? 40.167 104.087 30.508 1.00 17.60 363 ASP C C 1
ATOM 9152 O O . ASP C 1 363 ? 41.250 104.069 31.089 1.00 18.68 363 ASP C O 1
ATOM 9157 N N . GLY C 1 364 ? 39.321 105.108 30.601 1.00 15.73 364 GLY C N 1
ATOM 9158 C CA . GLY C 1 364 ? 39.661 106.254 31.421 1.00 16.74 364 GLY C CA 1
ATOM 9159 C C . GLY C 1 364 ? 38.889 107.501 31.054 1.00 17.44 364 GLY C C 1
ATOM 9160 O O . GLY C 1 364 ? 37.683 107.450 30.794 1.00 16.89 364 GLY C O 1
ATOM 9161 N N . MET C 1 365 ? 39.589 108.628 31.034 1.00 16.05 365 MET C N 1
ATOM 9162 C CA . MET C 1 365 ? 38.975 109.895 30.688 1.00 17.90 365 MET C CA 1
ATOM 9163 C C . MET C 1 365 ? 40.015 110.951 30.349 1.00 19.47 365 MET C C 1
ATOM 9164 O O . MET C 1 365 ? 41.184 110.843 30.721 1.00 20.30 365 MET C O 1
ATOM 9169 N N . ILE C 1 366 ? 39.572 111.972 29.630 1.00 19.59 366 ILE C N 1
ATOM 9170 C CA . ILE C 1 366 ? 40.434 113.069 29.235 1.00 19.43 366 ILE C CA 1
ATOM 9171 C C . ILE C 1 366 ? 39.832 114.299 29.892 1.00 21.28 366 ILE C C 1
ATOM 9172 O O . ILE C 1 366 ? 38.665 114.617 29.667 1.00 22.21 366 ILE C O 1
ATOM 9177 N N . ILE C 1 367 ? 40.626 114.970 30.718 1.00 18.64 367 ILE C N 1
ATOM 9178 C CA . ILE C 1 367 ? 40.181 116.153 31.445 1.00 20.66 367 ILE C CA 1
ATOM 9179 C C . ILE C 1 367 ? 40.941 117.378 30.940 1.00 21.79 367 ILE C C 1
ATOM 9180 O O . ILE C 1 367 ? 42.162 117.342 30.804 1.00 21.19 367 ILE C O 1
ATOM 9185 N N . LYS C 1 368 ? 40.217 118.463 30.675 1.00 22.54 368 LYS C N 1
ATOM 9186 C CA . LYS C 1 368 ? 40.834 119.665 30.133 1.00 26.98 368 LYS C CA 1
ATOM 9187 C C . LYS C 1 368 ? 40.832 120.914 31.010 1.00 29.35 368 LYS C C 1
ATOM 9188 O O . LYS C 1 368 ? 39.906 121.147 31.785 1.00 28.79 368 LYS C O 1
ATOM 9194 N N . GLY C 1 369 ? 41.884 121.716 30.827 1.00 33.00 369 GLY C N 1
ATOM 9195 C CA . GLY C 1 369 ? 42.085 122.981 31.524 1.00 33.19 369 GLY C CA 1
ATOM 9196 C C . GLY C 1 369 ? 41.504 123.151 32.909 1.00 34.22 369 GLY C C 1
ATOM 9197 O O . GLY C 1 369 ? 41.052 122.190 33.529 1.00 34.71 369 GLY C O 1
ATOM 9198 N N . LYS C 1 370 ? 41.522 124.391 33.394 1.00 32.48 370 LYS C N 1
ATOM 9199 C CA . LYS C 1 370 ? 40.999 124.711 34.719 1.00 31.82 370 LYS C CA 1
ATOM 9200 C C . LYS C 1 370 ? 39.583 125.273 34.633 1.00 31.45 370 LYS C C 1
ATOM 9201 O O . LYS C 1 370 ? 39.377 126.381 34.148 1.00 31.80 370 LYS C O 1
ATOM 9207 N N . SER C 1 371 ? 38.606 124.507 35.107 1.00 30.74 371 SER C N 1
ATOM 9208 C CA . SER C 1 371 ? 37.217 124.950 35.069 1.00 31.50 371 SER C CA 1
ATOM 9209 C C . SER C 1 371 ? 36.768 125.575 36.391 1.00 31.76 371 SER C C 1
ATOM 9210 O O . SER C 1 371 ? 37.258 125.214 37.459 1.00 30.61 371 SER C O 1
ATOM 9213 N N . ALA C 1 372 ? 35.826 126.509 36.306 1.00 30.81 372 ALA C N 1
ATOM 9214 C CA . ALA C 1 372 ? 35.318 127.211 37.478 1.00 33.00 372 ALA C CA 1
ATOM 9215 C C . ALA C 1 372 ? 34.402 126.387 38.391 1.00 33.19 372 ALA C C 1
ATOM 9216 O O . ALA C 1 372 ? 34.480 126.505 39.616 1.00 36.94 372 ALA C O 1
ATOM 9218 N N . LEU C 1 373 ? 33.538 125.565 37.802 1.00 32.38 373 LEU C N 1
ATOM 9219 C CA . LEU C 1 373 ? 32.609 124.728 38.573 1.00 31.53 373 LEU C CA 1
ATOM 9220 C C . LEU C 1 373 ? 31.443 125.499 39.182 1.00 30.62 373 LEU C C 1
ATOM 9221 O O . LEU C 1 373 ? 31.624 126.514 39.851 1.00 31.23 373 LEU C O 1
ATOM 9226 N N . HIS C 1 374 ? 30.241 124.988 38.946 1.00 30.97 374 HIS C N 1
ATOM 9227 C CA . HIS C 1 374 ? 29.017 125.610 39.432 1.00 31.85 374 HIS C CA 1
ATOM 9228 C C . HIS C 1 374 ? 28.082 124.577 40.048 1.00 31.39 374 HIS C C 1
ATOM 9229 O O . HIS C 1 374 ? 28.368 123.378 40.036 1.00 30.97 374 HIS C O 1
ATOM 9236 N N . GLY C 1 375 ? 26.959 125.057 40.574 1.00 31.67 375 GLY C N 1
ATOM 9237 C CA . GLY C 1 375 ? 25.986 124.187 41.209 1.00 29.84 375 GLY C CA 1
ATOM 9238 C C . GLY C 1 375 ? 25.451 123.071 40.339 1.00 29.85 375 GLY C C 1
ATOM 9239 O O . GLY C 1 375 ? 25.502 123.140 39.110 1.00 28.84 375 GLY C O 1
ATOM 9240 N N . ALA C 1 376 ? 24.931 122.034 40.988 1.00 29.79 376 ALA C N 1
ATOM 9241 C CA . ALA C 1 376 ? 24.379 120.884 40.280 1.00 29.39 376 ALA C CA 1
ATOM 9242 C C . ALA C 1 376 ? 23.811 119.876 41.265 1.00 28.75 376 ALA C C 1
ATOM 9243 O O . ALA C 1 376 ? 24.025 119.975 42.472 1.00 28.25 376 ALA C O 1
ATOM 9245 N N . ARG C 1 377 ? 23.084 118.903 40.731 1.00 29.53 377 ARG C N 1
ATOM 9246 C CA . ARG C 1 377 ? 22.485 117.847 41.535 1.00 29.38 377 ARG C CA 1
ATOM 9247 C C . ARG C 1 377 ? 23.238 116.550 41.230 1.00 27.91 377 ARG C C 1
ATOM 9248 O O . ARG C 1 377 ? 23.406 116.192 40.068 1.00 27.26 377 ARG C O 1
ATOM 9256 N N . VAL C 1 378 ? 23.687 115.851 42.270 1.00 26.33 378 VAL C N 1
ATOM 9257 C CA . VAL C 1 378 ? 24.440 114.610 42.083 1.00 25.02 378 VAL C CA 1
ATOM 9258 C C . VAL C 1 378 ? 23.955 113.445 42.943 1.00 23.60 378 VAL C C 1
ATOM 9259 O O . VAL C 1 378 ? 23.534 113.628 44.087 1.00 24.79 378 VAL C O 1
ATOM 9263 N N . ASN C 1 379 ? 24.037 112.244 42.378 1.00 21.95 379 ASN C N 1
ATOM 9264 C CA . ASN C 1 379 ? 23.620 111.022 43.059 1.00 21.05 379 ASN C CA 1
ATOM 9265 C C . ASN C 1 379 ? 24.827 110.083 43.156 1.00 20.09 379 ASN C C 1
ATOM 9266 O O . ASN C 1 379 ? 25.469 109.794 42.151 1.00 19.44 379 ASN C O 1
ATOM 9271 N N . THR C 1 380 ? 25.133 109.612 44.363 1.00 20.56 380 THR C N 1
ATOM 9272 C CA . THR C 1 380 ? 26.281 108.722 44.572 1.00 20.20 380 THR C CA 1
ATOM 9273 C C . THR C 1 380 ? 26.058 107.334 43.995 1.00 20.44 380 THR C C 1
ATOM 9274 O O . THR C 1 380 ? 27.005 106.559 43.830 1.00 19.48 380 THR C O 1
ATOM 9278 N N . PHE C 1 381 ? 24.801 107.021 43.700 1.00 19.76 381 PHE C N 1
ATOM 9279 C CA . PHE C 1 381 ? 24.439 105.713 43.173 1.00 22.32 381 PHE C CA 1
ATOM 9280 C C . PHE C 1 381 ? 24.998 104.611 44.070 1.00 23.54 381 PHE C C 1
ATOM 9281 O O . PHE C 1 381 ? 25.187 103.477 43.632 1.00 24.18 381 PHE C O 1
ATOM 9289 N N . GLY C 1 382 ? 25.258 104.956 45.330 1.00 23.94 382 GLY C N 1
ATOM 9290 C CA . GLY C 1 382 ? 25.786 103.991 46.283 1.00 22.84 382 GLY C CA 1
ATOM 9291 C C . GLY C 1 382 ? 27.301 103.875 46.294 1.00 21.56 382 GLY C C 1
ATOM 9292 O O . GLY C 1 382 ? 27.848 102.856 46.727 1.00 22.78 382 GLY C O 1
ATOM 9293 N N . ASP C 1 383 ? 27.984 104.912 45.818 1.00 19.61 383 ASP C N 1
ATOM 9294 C CA . ASP C 1 383 ? 29.446 104.910 45.776 1.00 17.04 383 ASP C CA 1
ATOM 9295 C C . ASP C 1 383 ? 30.009 106.016 46.657 1.00 15.81 383 ASP C C 1
ATOM 9296 O O . ASP C 1 383 ? 30.008 107.184 46.271 1.00 15.80 383 ASP C O 1
ATOM 9301 N N . HIS C 1 384 ? 30.495 105.633 47.836 1.00 14.29 384 HIS C N 1
ATOM 9302 C CA . HIS C 1 384 ? 31.065 106.568 48.793 1.00 13.63 384 HIS C CA 1
ATOM 9303 C C . HIS C 1 384 ? 31.989 107.629 48.213 1.00 14.02 384 HIS C C 1
ATOM 9304 O O . HIS C 1 384 ? 31.891 108.803 48.574 1.00 14.86 384 HIS C O 1
ATOM 9311 N N . ARG C 1 385 ? 32.885 107.235 47.314 1.00 14.31 385 ARG C N 1
ATOM 9312 C CA . ARG C 1 385 ? 33.824 108.209 46.775 1.00 13.97 385 ARG C CA 1
ATOM 9313 C C . ARG C 1 385 ? 33.194 109.215 45.822 1.00 12.92 385 ARG C C 1
ATOM 9314 O O . ARG C 1 385 ? 33.694 110.328 45.687 1.00 11.88 385 ARG C O 1
ATOM 9322 N N . ILE C 1 386 ? 32.098 108.834 45.173 1.00 13.55 386 ILE C N 1
ATOM 9323 C CA . ILE C 1 386 ? 31.393 109.757 44.289 1.00 13.57 386 ILE C CA 1
ATOM 9324 C C . ILE C 1 386 ? 30.865 110.849 45.215 1.00 14.66 386 ILE C C 1
ATOM 9325 O O . ILE C 1 386 ? 30.898 112.032 44.885 1.00 15.13 386 ILE C O 1
ATOM 9330 N N . GLY C 1 387 ? 30.385 110.426 46.383 1.00 15.27 387 GLY C N 1
ATOM 9331 C CA . GLY C 1 387 ? 29.852 111.359 47.361 1.00 14.59 387 GLY C CA 1
ATOM 9332 C C . GLY C 1 387 ? 30.901 112.265 47.978 1.00 17.54 387 GLY C C 1
ATOM 9333 O O . GLY C 1 387 ? 30.659 113.457 48.152 1.00 15.92 387 GLY C O 1
ATOM 9334 N N . MET C 1 388 ? 32.066 111.724 48.325 1.00 13.95 388 MET C N 1
ATOM 9335 C CA . MET C 1 388 ? 33.102 112.571 48.907 1.00 13.75 388 MET C CA 1
ATOM 9336 C C . MET C 1 388 ? 33.725 113.467 47.844 1.00 14.12 388 MET C C 1
ATOM 9337 O O . MET C 1 388 ? 34.100 114.606 48.123 1.00 14.65 388 MET C O 1
ATOM 9342 N N . MET C 1 389 ? 33.817 112.966 46.616 1.00 15.08 389 MET C N 1
ATOM 9343 C CA . MET C 1 389 ? 34.371 113.763 45.524 1.00 16.48 389 MET C CA 1
ATOM 9344 C C . MET C 1 389 ? 33.503 115.001 45.313 1.00 16.56 389 MET C C 1
ATOM 9345 O O . MET C 1 389 ? 34.004 116.124 45.188 1.00 14.44 389 MET C O 1
ATOM 9350 N N . THR C 1 390 ? 32.193 114.788 45.278 1.00 16.28 390 THR C N 1
ATOM 9351 C CA . THR C 1 390 ? 31.257 115.888 45.074 1.00 17.99 390 THR C CA 1
ATOM 9352 C C . THR C 1 390 ? 31.316 116.904 46.209 1.00 18.10 390 THR C C 1
ATOM 9353 O O . THR C 1 390 ? 31.173 118.108 45.980 1.00 17.78 390 THR C O 1
ATOM 9357 N N . ALA C 1 391 ? 31.517 116.421 47.434 1.00 17.21 391 ALA C N 1
ATOM 9358 C CA . ALA C 1 391 ? 31.599 117.308 48.591 1.00 17.32 391 ALA C CA 1
ATOM 9359 C C . ALA C 1 391 ? 32.807 118.240 48.477 1.00 18.00 391 ALA C C 1
ATOM 9360 O O . ALA C 1 391 ? 32.704 119.432 48.768 1.00 18.67 391 ALA C O 1
ATOM 9362 N N . ILE C 1 392 ? 33.952 117.704 48.059 1.00 17.83 392 ILE C N 1
ATOM 9363 C CA . ILE C 1 392 ? 35.146 118.533 47.902 1.00 18.36 392 ILE C CA 1
ATOM 9364 C C . ILE C 1 392 ? 34.924 119.501 46.739 1.00 18.69 392 ILE C C 1
ATOM 9365 O O . ILE C 1 392 ? 35.245 120.682 46.842 1.00 18.64 392 ILE C O 1
ATOM 9370 N N . ALA C 1 393 ? 34.366 118.991 45.642 1.00 19.79 393 ALA C N 1
ATOM 9371 C CA . ALA C 1 393 ? 34.083 119.801 44.457 1.00 20.25 393 ALA C CA 1
ATOM 9372 C C . ALA C 1 393 ? 33.139 120.939 44.828 1.00 22.71 393 ALA C C 1
ATOM 9373 O O . ALA C 1 393 ? 33.339 122.083 44.424 1.00 21.54 393 ALA C O 1
ATOM 9375 N N . ALA C 1 394 ? 32.106 120.611 45.597 1.00 23.67 394 ALA C N 1
ATOM 9376 C CA . ALA C 1 394 ? 31.126 121.598 46.039 1.00 24.83 394 ALA C CA 1
ATOM 9377 C C . ALA C 1 394 ? 31.822 122.806 46.663 1.00 25.83 394 ALA C C 1
ATOM 9378 O O . ALA C 1 394 ? 31.360 123.944 46.540 1.00 26.70 394 ALA C O 1
ATOM 9380 N N . LEU C 1 395 ? 32.937 122.546 47.335 1.00 26.15 395 LEU C N 1
ATOM 9381 C CA . LEU C 1 395 ? 33.714 123.587 47.991 1.00 26.92 395 LEU C CA 1
ATOM 9382 C C . LEU C 1 395 ? 34.173 124.697 47.047 1.00 28.04 395 LEU C C 1
ATOM 9383 O O . LEU C 1 395 ? 34.384 125.832 47.477 1.00 27.78 395 LEU C O 1
ATOM 9388 N N . LEU C 1 396 ? 34.326 124.374 45.766 1.00 28.47 396 LEU C N 1
ATOM 9389 C CA . LEU C 1 396 ? 34.783 125.362 44.790 1.00 29.88 396 LEU C CA 1
ATOM 9390 C C . LEU C 1 396 ? 33.669 126.134 44.094 1.00 30.84 396 LEU C C 1
ATOM 9391 O O . LEU C 1 396 ? 33.938 127.093 43.372 1.00 30.27 396 LEU C O 1
ATOM 9396 N N . VAL C 1 397 ? 32.424 125.724 44.308 1.00 32.00 397 VAL C N 1
ATOM 9397 C CA . VAL C 1 397 ? 31.299 126.398 43.670 1.00 34.46 397 VAL C CA 1
ATOM 9398 C C . VAL C 1 397 ? 30.992 127.756 44.293 1.00 35.45 397 VAL C C 1
ATOM 9399 O O . VAL C 1 397 ? 30.548 127.844 45.438 1.00 35.03 397 VAL C O 1
ATOM 9403 N N . ALA C 1 398 ? 31.245 128.815 43.531 1.00 35.90 398 ALA C N 1
ATOM 9404 C CA . ALA C 1 398 ? 30.974 130.172 43.989 1.00 38.68 398 ALA C CA 1
ATOM 9405 C C . ALA C 1 398 ? 29.588 130.548 43.475 1.00 39.32 398 ALA C C 1
ATOM 9406 O O . ALA C 1 398 ? 29.341 130.517 42.269 1.00 41.17 398 ALA C O 1
ATOM 9408 N N . ASP C 1 399 ? 28.685 130.891 44.387 1.00 41.17 399 ASP C N 1
ATOM 9409 C CA . ASP C 1 399 ? 27.321 131.258 44.011 1.00 42.36 399 ASP C CA 1
ATOM 9410 C C . ASP C 1 399 ? 26.662 130.106 43.257 1.00 41.81 399 ASP C C 1
ATOM 9411 O O . ASP C 1 399 ? 26.866 129.930 42.055 1.00 42.36 399 ASP C O 1
ATOM 9416 N N . GLY C 1 400 ? 25.868 129.327 43.979 1.00 40.68 400 GLY C N 1
ATOM 9417 C CA . GLY C 1 400 ? 25.195 128.188 43.387 1.00 39.13 400 GLY C CA 1
ATOM 9418 C C . GLY C 1 400 ? 25.119 127.083 44.419 1.00 38.04 400 GLY C C 1
ATOM 9419 O O . GLY C 1 400 ? 25.944 127.026 45.328 1.00 37.76 400 GLY C O 1
ATOM 9420 N N . GLU C 1 401 ? 24.131 126.206 44.291 1.00 37.06 401 GLU C N 1
ATOM 9421 C CA . GLU C 1 401 ? 23.972 125.113 45.240 1.00 36.45 401 GLU C CA 1
ATOM 9422 C C . GLU C 1 401 ? 24.268 123.750 44.631 1.00 35.11 401 GLU C C 1
ATOM 9423 O O . GLU C 1 401 ? 24.035 123.512 43.448 1.00 34.20 401 GLU C O 1
ATOM 9429 N N . VAL C 1 402 ? 24.787 122.858 45.463 1.00 34.30 402 VAL C N 1
ATOM 9430 C CA . VAL C 1 402 ? 25.096 121.500 45.050 1.00 32.66 402 VAL C CA 1
ATOM 9431 C C . VAL C 1 402 ? 24.383 120.577 46.035 1.00 31.31 402 VAL C C 1
ATOM 9432 O O . VAL C 1 402 ? 24.543 120.707 47.251 1.00 28.70 402 VAL C O 1
ATOM 9436 N N . GLU C 1 403 ? 23.576 119.664 45.504 1.00 30.82 403 GLU C N 1
ATOM 9437 C CA . GLU C 1 403 ? 22.823 118.737 46.335 1.00 31.53 403 GLU C CA 1
ATOM 9438 C C . GLU C 1 403 ? 23.306 117.316 46.100 1.00 29.64 403 GLU C C 1
ATOM 9439 O O . GLU C 1 403 ? 23.573 116.920 44.964 1.00 28.22 403 GLU C O 1
ATOM 9445 N N . LEU C 1 404 ? 23.409 116.551 47.179 1.00 27.46 404 LEU C N 1
ATOM 9446 C CA . LEU C 1 404 ? 23.875 115.176 47.092 1.00 25.48 404 LEU C CA 1
ATOM 9447 C C . LEU C 1 404 ? 22.790 114.211 47.546 1.00 24.14 404 LEU C C 1
ATOM 9448 O O . LEU C 1 404 ? 22.279 114.318 48.661 1.00 25.80 404 LEU C O 1
ATOM 9453 N N . ASP C 1 405 ? 22.438 113.268 46.681 1.00 23.29 405 ASP C N 1
ATOM 9454 C CA . ASP C 1 405 ? 21.429 112.279 47.026 1.00 23.82 405 ASP C CA 1
ATOM 9455 C C . ASP C 1 405 ? 22.114 110.973 47.399 1.00 24.25 405 ASP C C 1
ATOM 9456 O O . ASP C 1 405 ? 23.143 110.615 46.823 1.00 24.12 405 ASP C O 1
ATOM 9461 N N . ARG C 1 406 ? 21.543 110.269 48.371 1.00 23.16 406 ARG C N 1
ATOM 9462 C CA . ARG C 1 406 ? 22.094 109.001 48.831 1.00 23.69 406 ARG C CA 1
ATOM 9463 C C . ARG C 1 406 ? 23.505 109.239 49.364 1.00 23.38 406 ARG C C 1
ATOM 9464 O O . ARG C 1 406 ? 24.439 108.495 49.063 1.00 22.13 406 ARG C O 1
ATOM 9472 N N . ALA C 1 407 ? 23.643 110.298 50.153 1.00 22.45 407 ALA C N 1
ATOM 9473 C CA . ALA C 1 407 ? 24.917 110.671 50.756 1.00 22.82 407 ALA C CA 1
ATOM 9474 C C . ALA C 1 407 ? 25.390 109.617 51.749 1.00 21.56 407 ALA C C 1
ATOM 9475 O O . ALA C 1 407 ? 26.585 109.466 51.972 1.00 21.66 407 ALA C O 1
ATOM 9477 N N . GLU C 1 408 ? 24.448 108.890 52.339 1.00 21.19 408 GLU C N 1
ATOM 9478 C CA . GLU C 1 408 ? 24.780 107.863 53.319 1.00 23.48 408 GLU C CA 1
ATOM 9479 C C . GLU C 1 408 ? 25.760 106.812 52.787 1.00 22.02 408 GLU C C 1
ATOM 9480 O O . GLU C 1 408 ? 26.313 106.035 53.561 1.00 19.39 408 GLU C O 1
ATOM 9486 N N . ALA C 1 409 ? 25.973 106.785 51.472 1.00 19.92 409 ALA C N 1
ATOM 9487 C CA . ALA C 1 409 ? 26.897 105.826 50.868 1.00 18.30 409 ALA C CA 1
ATOM 9488 C C . ALA C 1 409 ? 28.320 106.062 51.388 1.00 17.11 409 ALA C C 1
ATOM 9489 O O . ALA C 1 409 ? 29.141 105.145 51.442 1.00 17.08 409 ALA C O 1
ATOM 9491 N N . ILE C 1 410 ? 28.596 107.307 51.757 1.00 16.19 410 ILE C N 1
ATOM 9492 C CA . ILE C 1 410 ? 29.895 107.712 52.278 1.00 16.62 410 ILE C CA 1
ATOM 9493 C C . ILE C 1 410 ? 30.280 106.917 53.529 1.00 17.18 410 ILE C C 1
ATOM 9494 O O . ILE C 1 410 ? 31.466 106.747 53.831 1.00 16.74 410 ILE C O 1
ATOM 9499 N N . ASN C 1 411 ? 29.272 106.427 54.244 1.00 15.94 411 ASN C N 1
ATOM 9500 C CA . ASN C 1 411 ? 29.476 105.660 55.470 1.00 17.73 411 ASN C CA 1
ATOM 9501 C C . ASN C 1 411 ? 30.124 104.296 55.268 1.00 18.63 411 ASN C C 1
ATOM 9502 O O . ASN C 1 411 ? 30.426 103.600 56.234 1.00 14.84 411 ASN C O 1
ATOM 9507 N N . THR C 1 412 ? 30.332 103.906 54.018 1.00 17.99 412 THR C N 1
ATOM 9508 C CA . THR C 1 412 ? 30.911 102.603 53.761 1.00 17.03 412 THR C CA 1
ATOM 9509 C C . THR C 1 412 ? 32.406 102.568 54.068 1.00 16.14 412 THR C C 1
ATOM 9510 O O . THR C 1 412 ? 32.958 101.505 54.335 1.00 15.52 412 THR C O 1
ATOM 9514 N N . SER C 1 413 ? 33.052 103.731 54.053 1.00 14.30 413 SER C N 1
ATOM 9515 C CA . SER C 1 413 ? 34.483 103.798 54.314 1.00 14.68 413 SER C CA 1
ATOM 9516 C C . SER C 1 413 ? 34.923 105.029 55.101 1.00 14.02 413 SER C C 1
ATOM 9517 O O . SER C 1 413 ? 36.067 105.097 55.555 1.00 14.12 413 SER C O 1
ATOM 9520 N N . TYR C 1 414 ? 34.036 106.005 55.260 1.00 14.97 414 TYR C N 1
ATOM 9521 C CA . TYR C 1 414 ? 34.413 107.227 55.971 1.00 14.68 414 TYR C CA 1
ATOM 9522 C C . TYR C 1 414 ? 33.218 107.852 56.710 1.00 15.43 414 TYR C C 1
ATOM 9523 O O . TYR C 1 414 ? 32.776 108.956 56.383 1.00 16.24 414 TYR C O 1
ATOM 9532 N N . PRO C 1 415 ? 32.694 107.149 57.726 1.00 16.83 415 PRO C N 1
ATOM 9533 C CA . PRO C 1 415 ? 31.553 107.581 58.543 1.00 18.06 415 PRO C CA 1
ATOM 9534 C C . PRO C 1 415 ? 31.622 109.014 59.052 1.00 18.00 415 PRO C C 1
ATOM 9535 O O . PRO C 1 415 ? 30.616 109.715 59.068 1.00 18.38 415 PRO C O 1
ATOM 9539 N N . SER C 1 416 ? 32.806 109.443 59.472 1.00 18.91 416 SER C N 1
ATOM 9540 C CA . SER C 1 416 ? 32.979 110.786 60.014 1.00 19.58 416 SER C CA 1
ATOM 9541 C C . SER C 1 416 ? 33.470 111.823 59.014 1.00 19.68 416 SER C C 1
ATOM 9542 O O . SER C 1 416 ? 34.030 112.846 59.407 1.00 17.86 416 SER C O 1
ATOM 9545 N N . PHE C 1 417 ? 33.246 111.575 57.726 1.00 18.88 417 PHE C N 1
ATOM 9546 C CA . PHE C 1 417 ? 33.696 112.501 56.690 1.00 18.11 417 PHE C CA 1
ATOM 9547 C C . PHE C 1 417 ? 33.258 113.955 56.876 1.00 18.00 417 PHE C C 1
ATOM 9548 O O . PHE C 1 417 ? 34.078 114.868 56.794 1.00 16.71 417 PHE C O 1
ATOM 9556 N N . PHE C 1 418 ? 31.969 114.178 57.109 1.00 20.07 418 PHE C N 1
ATOM 9557 C CA . PHE C 1 418 ? 31.479 115.540 57.276 1.00 22.45 418 PHE C CA 1
ATOM 9558 C C . PHE C 1 418 ? 31.937 116.176 58.575 1.00 22.94 418 PHE C C 1
ATOM 9559 O O . PHE C 1 418 ? 32.098 117.397 58.649 1.00 24.74 418 PHE C O 1
ATOM 9567 N N . ASP C 1 419 ? 32.157 115.353 59.596 1.00 22.93 419 ASP C N 1
ATOM 9568 C CA . ASP C 1 419 ? 32.633 115.866 60.873 1.00 21.79 419 ASP C CA 1
ATOM 9569 C C . ASP C 1 419 ? 34.010 116.473 60.654 1.00 21.59 419 ASP C C 1
ATOM 9570 O O . ASP C 1 419 ? 34.329 117.533 61.197 1.00 18.48 419 ASP C O 1
ATOM 9575 N N . ASP C 1 420 ? 34.827 115.802 59.848 1.00 19.49 420 ASP C N 1
ATOM 9576 C CA . ASP C 1 420 ? 36.164 116.307 59.567 1.00 20.20 420 ASP C CA 1
ATOM 9577 C C . ASP C 1 420 ? 36.087 117.542 58.681 1.00 19.82 420 ASP C C 1
ATOM 9578 O O . ASP C 1 420 ? 36.816 118.509 58.891 1.00 19.88 420 ASP C O 1
ATOM 9583 N N . LEU C 1 421 ? 35.199 117.511 57.693 1.00 20.16 421 LEU C N 1
ATOM 9584 C CA . LEU C 1 421 ? 35.024 118.656 56.806 1.00 23.50 421 LEU C CA 1
ATOM 9585 C C . LEU C 1 421 ? 34.667 119.867 57.669 1.00 24.84 421 LEU C C 1
ATOM 9586 O O . LEU C 1 421 ? 35.177 120.972 57.468 1.00 22.99 421 LEU C O 1
ATOM 9591 N N . GLU C 1 422 ? 33.785 119.634 58.636 1.00 27.75 422 GLU C N 1
ATOM 9592 C CA . GLU C 1 422 ? 33.342 120.670 59.559 1.00 31.01 422 GLU C CA 1
ATOM 9593 C C . GLU C 1 422 ? 34.504 121.314 60.310 1.00 31.47 422 GLU C C 1
ATOM 9594 O O . GLU C 1 422 ? 34.611 122.539 60.374 1.00 31.76 422 GLU C O 1
ATOM 9600 N N . SER C 1 423 ? 35.371 120.483 60.877 1.00 30.34 423 SER C N 1
ATOM 9601 C CA . SER C 1 423 ? 36.509 120.975 61.648 1.00 31.75 423 SER C CA 1
ATOM 9602 C C . SER C 1 423 ? 37.485 121.812 60.836 1.00 32.65 423 SER C C 1
ATOM 9603 O O . SER C 1 423 ? 38.277 122.562 61.400 1.00 32.92 423 SER C O 1
ATOM 9606 N N . LEU C 1 424 ? 37.433 121.686 59.516 1.00 33.77 424 LEU C N 1
ATOM 9607 C CA . LEU C 1 424 ? 38.340 122.437 58.657 1.00 36.90 424 LEU C CA 1
ATOM 9608 C C . LEU C 1 424 ? 37.860 123.848 58.333 1.00 39.95 424 LEU C C 1
ATOM 9609 O O . LEU C 1 424 ? 38.634 124.670 57.844 1.00 39.58 424 LEU C O 1
ATOM 9614 N N . ILE C 1 425 ? 36.589 124.131 58.602 1.00 42.81 425 ILE C N 1
ATOM 9615 C CA . ILE C 1 425 ? 36.046 125.458 58.332 1.00 47.06 425 ILE C CA 1
ATOM 9616 C C . ILE C 1 425 ? 36.566 126.437 59.386 1.00 49.44 425 ILE C C 1
ATOM 9617 O O . ILE C 1 425 ? 36.037 127.535 59.554 1.00 50.01 425 ILE C O 1
ATOM 9622 N N . HIS C 1 426 ? 37.616 126.024 60.089 1.00 52.31 426 HIS C N 1
ATOM 9623 C CA . HIS C 1 426 ? 38.229 126.842 61.128 1.00 54.96 426 HIS C CA 1
ATOM 9624 C C . HIS C 1 426 ? 39.558 126.236 61.582 1.00 56.14 426 HIS C C 1
ATOM 9625 O O . HIS C 1 426 ? 40.590 126.910 61.568 1.00 56.94 426 HIS C O 1
ATOM 9632 N N . GLY C 1 427 ? 39.531 124.963 61.970 1.00 56.70 427 GLY C N 1
ATOM 9633 C CA . GLY C 1 427 ? 40.743 124.296 62.412 1.00 58.09 427 GLY C CA 1
ATOM 9634 C C . GLY C 1 427 ? 40.656 123.714 63.814 1.00 59.61 427 GLY C C 1
ATOM 9635 O O . GLY C 1 427 ? 39.590 123.845 64.457 1.00 60.51 427 GLY C O 1
ATOM 9637 N N . MET D 1 1 ? 99.422 83.066 49.830 1.00 30.25 1 MET D N 1
ATOM 9638 C CA . MET D 1 1 ? 98.919 82.034 50.782 1.00 30.95 1 MET D CA 1
ATOM 9639 C C . MET D 1 1 ? 98.214 80.910 50.033 1.00 30.64 1 MET D C 1
ATOM 9640 O O . MET D 1 1 ? 97.706 81.108 48.928 1.00 28.59 1 MET D O 1
ATOM 9645 N N . LYS D 1 2 ? 98.188 79.727 50.632 1.00 29.44 2 LYS D N 1
ATOM 9646 C CA . LYS D 1 2 ? 97.526 78.592 50.012 1.00 30.15 2 LYS D CA 1
ATOM 9647 C C . LYS D 1 2 ? 96.084 78.530 50.487 1.00 29.37 2 LYS D C 1
ATOM 9648 O O . LYS D 1 2 ? 95.814 78.476 51.688 1.00 27.68 2 LYS D O 1
ATOM 9654 N N . LEU D 1 3 ? 95.160 78.537 49.534 1.00 28.42 3 LEU D N 1
ATOM 9655 C CA . LEU D 1 3 ? 93.741 78.494 49.850 1.00 28.29 3 LEU D CA 1
ATOM 9656 C C . LEU D 1 3 ? 93.218 77.073 49.978 1.00 28.44 3 LEU D C 1
ATOM 9657 O O . LEU D 1 3 ? 93.720 76.151 49.336 1.00 27.75 3 LEU D O 1
ATOM 9662 N N . LYS D 1 4 ? 92.208 76.908 50.825 1.00 28.47 4 LYS D N 1
ATOM 9663 C CA . LYS D 1 4 ? 91.587 75.613 51.051 1.00 30.58 4 LYS D CA 1
ATOM 9664 C C . LYS D 1 4 ? 90.938 75.135 49.754 1.00 31.51 4 LYS D C 1
ATOM 9665 O O . LYS D 1 4 ? 90.210 75.885 49.095 1.00 30.48 4 LYS D O 1
ATOM 9671 N N . THR D 1 5 ? 91.204 73.881 49.400 1.00 31.61 5 THR D N 1
ATOM 9672 C CA . THR D 1 5 ? 90.689 73.302 48.167 1.00 32.56 5 THR D CA 1
ATOM 9673 C C . THR D 1 5 ? 89.815 72.065 48.378 1.00 31.37 5 THR D C 1
ATOM 9674 O O . THR D 1 5 ? 89.750 71.515 49.477 1.00 30.06 5 THR D O 1
ATOM 9678 N N . ASN D 1 6 ? 89.136 71.648 47.312 1.00 32.07 6 ASN D N 1
ATOM 9679 C CA . ASN D 1 6 ? 88.273 70.468 47.321 1.00 33.03 6 ASN D CA 1
ATOM 9680 C C . ASN D 1 6 ? 87.419 70.333 48.577 1.00 33.48 6 ASN D C 1
ATOM 9681 O O . ASN D 1 6 ? 87.521 69.339 49.301 1.00 31.78 6 ASN D O 1
ATOM 9686 N N . ILE D 1 7 ? 86.575 71.326 48.836 1.00 33.53 7 ILE D N 1
ATOM 9687 C CA . ILE D 1 7 ? 85.717 71.270 50.008 1.00 34.55 7 ILE D CA 1
ATOM 9688 C C . ILE D 1 7 ? 84.637 70.241 49.707 1.00 35.44 7 ILE D C 1
ATOM 9689 O O . ILE D 1 7 ? 84.076 70.219 48.614 1.00 35.65 7 ILE D O 1
ATOM 9694 N N . ARG D 1 8 ? 84.357 69.374 50.670 1.00 36.23 8 ARG D N 1
ATOM 9695 C CA . ARG D 1 8 ? 83.354 68.340 50.471 1.00 37.74 8 ARG D CA 1
ATOM 9696 C C . ARG D 1 8 ? 82.014 68.716 51.086 1.00 37.77 8 ARG D C 1
ATOM 9697 O O . ARG D 1 8 ? 80.979 68.166 50.711 1.00 37.23 8 ARG D O 1
ATOM 9705 N N . HIS D 1 9 ? 82.030 69.660 52.021 1.00 36.49 9 HIS D N 1
ATOM 9706 C CA . HIS D 1 9 ? 80.802 70.063 52.690 1.00 36.28 9 HIS D CA 1
ATOM 9707 C C . HIS D 1 9 ? 80.948 71.427 53.371 1.00 34.23 9 HIS D C 1
ATOM 9708 O O . HIS D 1 9 ? 82.006 71.757 53.908 1.00 34.10 9 HIS D O 1
ATOM 9715 N N . LEU D 1 10 ? 79.882 72.220 53.319 1.00 31.43 10 LEU D N 1
ATOM 9716 C CA . LEU D 1 10 ? 79.845 73.537 53.948 1.00 28.91 10 LEU D CA 1
ATOM 9717 C C . LEU D 1 10 ? 78.533 73.653 54.719 1.00 29.01 10 LEU D C 1
ATOM 9718 O O . LEU D 1 10 ? 77.453 73.511 54.144 1.00 26.93 10 LEU D O 1
ATOM 9723 N N . HIS D 1 11 ? 78.628 73.907 56.019 1.00 28.54 11 HIS D N 1
ATOM 9724 C CA . HIS D 1 11 ? 77.439 74.032 56.849 1.00 29.29 11 HIS D CA 1
ATOM 9725 C C . HIS D 1 11 ? 77.694 74.863 58.104 1.00 27.94 11 HIS D C 1
ATOM 9726 O O . HIS D 1 11 ? 78.746 74.749 58.728 1.00 27.38 11 HIS D O 1
ATOM 9733 N N . GLY D 1 12 ? 76.726 75.699 58.466 1.00 25.36 12 GLY D N 1
ATOM 9734 C CA . GLY D 1 12 ? 76.874 76.515 59.653 1.00 23.69 12 GLY D CA 1
ATOM 9735 C C . GLY D 1 12 ? 76.150 77.843 59.585 1.00 23.69 12 GLY D C 1
ATOM 9736 O O . GLY D 1 12 ? 75.534 78.187 58.568 1.00 21.76 12 GLY D O 1
ATOM 9737 N N . ILE D 1 13 ? 76.223 78.589 60.683 1.00 21.23 13 ILE D N 1
ATOM 9738 C CA . ILE D 1 13 ? 75.593 79.897 60.777 1.00 20.60 13 ILE D CA 1
ATOM 9739 C C . ILE D 1 13 ? 76.672 80.968 60.781 1.00 20.34 13 ILE D C 1
ATOM 9740 O O . ILE D 1 13 ? 77.642 80.882 61.532 1.00 19.69 13 ILE D O 1
ATOM 9745 N N . ILE D 1 14 ? 76.497 81.978 59.942 1.00 19.31 14 ILE D N 1
ATOM 9746 C CA . ILE D 1 14 ? 77.448 83.074 59.868 1.00 20.38 14 ILE D CA 1
ATOM 9747 C C . ILE D 1 14 ? 76.750 84.422 60.008 1.00 20.87 14 ILE D C 1
ATOM 9748 O O . ILE D 1 14 ? 75.688 84.650 59.427 1.00 20.98 14 ILE D O 1
ATOM 9753 N N . ARG D 1 15 ? 77.345 85.306 60.802 1.00 21.29 15 ARG D N 1
ATOM 9754 C CA . ARG D 1 15 ? 76.815 86.646 60.979 1.00 20.90 15 ARG D CA 1
ATOM 9755 C C . ARG D 1 15 ? 77.892 87.527 60.377 1.00 20.36 15 ARG D C 1
ATOM 9756 O O . ARG D 1 15 ? 78.887 87.838 61.028 1.00 19.97 15 ARG D O 1
ATOM 9764 N N . VAL D 1 16 ? 77.710 87.894 59.114 1.00 18.84 16 VAL D N 1
ATOM 9765 C CA . VAL D 1 16 ? 78.683 88.720 58.420 1.00 17.61 16 VAL D CA 1
ATOM 9766 C C . VAL D 1 16 ? 78.871 90.056 59.116 1.00 17.06 16 VAL D C 1
ATOM 9767 O O . VAL D 1 16 ? 77.952 90.555 59.769 1.00 17.27 16 VAL D O 1
ATOM 9771 N N . PRO D 1 17 ? 80.073 90.649 58.996 1.00 16.44 17 PRO D N 1
ATOM 9772 C CA . PRO D 1 17 ? 80.345 91.941 59.628 1.00 16.54 17 PRO D CA 1
ATOM 9773 C C . PRO D 1 17 ? 79.417 93.023 59.077 1.00 16.18 17 PRO D C 1
ATOM 9774 O O . PRO D 1 17 ? 78.639 92.775 58.155 1.00 19.37 17 PRO D O 1
ATOM 9778 N N . GLY D 1 18 ? 79.507 94.222 59.641 1.00 15.21 18 GLY D N 1
ATOM 9779 C CA . GLY D 1 18 ? 78.639 95.311 59.229 1.00 16.18 18 GLY D CA 1
ATOM 9780 C C . GLY D 1 18 ? 78.689 95.802 57.793 1.00 16.99 18 GLY D C 1
ATOM 9781 O O . GLY D 1 18 ? 79.670 95.606 57.071 1.00 15.16 18 GLY D O 1
ATOM 9782 N N . ASP D 1 19 ? 77.603 96.454 57.389 1.00 15.21 19 ASP D N 1
ATOM 9783 C CA . ASP D 1 19 ? 77.485 97.021 56.057 1.00 13.92 19 ASP D CA 1
ATOM 9784 C C . ASP D 1 19 ? 78.515 98.128 55.889 1.00 13.12 19 ASP D C 1
ATOM 9785 O O . ASP D 1 19 ? 78.560 99.068 56.687 1.00 12.66 19 ASP D O 1
ATOM 9790 N N . LYS D 1 20 ? 79.331 98.020 54.847 1.00 12.25 20 LYS D N 1
ATOM 9791 C CA . LYS D 1 20 ? 80.383 98.998 54.597 1.00 13.53 20 LYS D CA 1
ATOM 9792 C C . LYS D 1 20 ? 79.864 100.400 54.305 1.00 13.87 20 LYS D C 1
ATOM 9793 O O . LYS D 1 20 ? 80.326 101.373 54.902 1.00 13.88 20 LYS D O 1
ATOM 9799 N N . SER D 1 21 ? 78.907 100.500 53.390 1.00 12.98 21 SER D N 1
ATOM 9800 C CA . SER D 1 21 ? 78.330 101.788 53.016 1.00 13.55 21 SER D CA 1
ATOM 9801 C C . SER D 1 21 ? 77.695 102.503 54.208 1.00 13.52 21 SER D C 1
ATOM 9802 O O . SER D 1 21 ? 77.891 103.697 54.399 1.00 13.35 21 SER D O 1
ATOM 9805 N N . ILE D 1 22 ? 76.920 101.766 54.995 1.00 14.75 22 ILE D N 1
ATOM 9806 C CA . ILE D 1 22 ? 76.254 102.326 56.170 1.00 12.36 22 ILE D CA 1
ATOM 9807 C C . ILE D 1 22 ? 77.247 102.727 57.263 1.00 11.99 22 ILE D C 1
ATOM 9808 O O . ILE D 1 22 ? 77.047 103.735 57.944 1.00 10.91 22 ILE D O 1
ATOM 9813 N N . SER D 1 23 ? 78.310 101.939 57.437 1.00 10.54 23 SER D N 1
ATOM 9814 C CA . SER D 1 23 ? 79.327 102.248 58.443 1.00 10.48 23 SER D CA 1
ATOM 9815 C C . SER D 1 23 ? 80.011 103.573 58.105 1.00 10.50 23 SER D C 1
ATOM 9816 O O . SER D 1 23 ? 80.197 104.422 58.977 1.00 9.26 23 SER D O 1
ATOM 9819 N N . HIS D 1 24 ? 80.394 103.742 56.841 1.00 10.44 24 HIS D N 1
ATOM 9820 C CA . HIS D 1 24 ? 81.039 104.974 56.403 1.00 12.62 24 HIS D CA 1
ATOM 9821 C C . HIS D 1 24 ? 80.151 106.163 56.743 1.00 12.79 24 HIS D C 1
ATOM 9822 O O . HIS D 1 24 ? 80.602 107.152 57.319 1.00 11.90 24 HIS D O 1
ATOM 9829 N N . ARG D 1 25 ? 78.879 106.056 56.377 1.00 12.31 25 ARG D N 1
ATOM 9830 C CA . ARG D 1 25 ? 77.935 107.135 56.613 1.00 13.68 25 ARG D CA 1
ATOM 9831 C C . ARG D 1 25 ? 77.679 107.408 58.085 1.00 13.85 25 ARG D C 1
ATOM 9832 O O . ARG D 1 25 ? 77.510 108.563 58.482 1.00 14.95 25 ARG D O 1
ATOM 9840 N N . SER D 1 26 ? 77.657 106.362 58.903 1.00 15.08 26 SER D N 1
ATOM 9841 C CA . SER D 1 26 ? 77.405 106.561 60.321 1.00 14.85 26 SER D CA 1
ATOM 9842 C C . SER D 1 26 ? 78.438 107.529 60.886 1.00 14.38 26 SER D C 1
ATOM 9843 O O . SER D 1 26 ? 78.115 108.373 61.721 1.00 15.04 26 SER D O 1
ATOM 9846 N N . ILE D 1 27 ? 79.674 107.410 60.407 1.00 13.16 27 ILE D N 1
ATOM 9847 C CA . ILE D 1 27 ? 80.761 108.270 60.854 1.00 11.88 27 ILE D CA 1
ATOM 9848 C C . ILE D 1 27 ? 80.620 109.695 60.332 1.00 13.83 27 ILE D C 1
ATOM 9849 O O . ILE D 1 27 ? 80.894 110.656 61.052 1.00 14.20 27 ILE D O 1
ATOM 9854 N N . ILE D 1 28 ? 80.203 109.834 59.076 1.00 10.33 28 ILE D N 1
ATOM 9855 C CA . ILE D 1 28 ? 80.043 111.155 58.492 1.00 11.56 28 ILE D CA 1
ATOM 9856 C C . ILE D 1 28 ? 78.898 111.891 59.174 1.00 11.03 28 ILE D C 1
ATOM 9857 O O . ILE D 1 28 ? 79.068 113.016 59.634 1.00 11.67 28 ILE D O 1
ATOM 9862 N N . PHE D 1 29 ? 77.734 111.254 59.247 1.00 13.64 29 PHE D N 1
ATOM 9863 C CA . PHE D 1 29 ? 76.588 111.877 59.891 1.00 13.55 29 PHE D CA 1
ATOM 9864 C C . PHE D 1 29 ? 76.886 112.149 61.360 1.00 15.14 29 PHE D C 1
ATOM 9865 O O . PHE D 1 29 ? 76.540 113.209 61.885 1.00 17.40 29 PHE D O 1
ATOM 9873 N N . GLY D 1 30 ? 77.538 111.197 62.020 1.00 15.46 30 GLY D N 1
ATOM 9874 C CA . GLY D 1 30 ? 77.876 111.383 63.418 1.00 13.82 30 GLY D CA 1
ATOM 9875 C C . GLY D 1 30 ? 78.775 112.591 63.606 1.00 15.10 30 GLY D C 1
ATOM 9876 O O . GLY D 1 30 ? 78.688 113.295 64.616 1.00 13.09 30 GLY D O 1
ATOM 9877 N N . SER D 1 31 ? 79.639 112.844 62.627 1.00 14.03 31 SER D N 1
ATOM 9878 C CA . SER D 1 31 ? 80.549 113.982 62.709 1.00 14.78 31 SER D CA 1
ATOM 9879 C C . SER D 1 31 ? 79.862 115.323 62.435 1.00 14.32 31 SER D C 1
ATOM 9880 O O . SER D 1 31 ? 80.068 116.294 63.163 1.00 15.89 31 SER D O 1
ATOM 9883 N N . LEU D 1 32 ? 79.037 115.381 61.398 1.00 15.58 32 LEU D N 1
ATOM 9884 C CA . LEU D 1 32 ? 78.356 116.627 61.042 1.00 15.90 32 LEU D CA 1
ATOM 9885 C C . LEU D 1 32 ? 77.203 117.022 61.964 1.00 17.38 32 LEU D C 1
ATOM 9886 O O . LEU D 1 32 ? 76.836 118.198 62.029 1.00 17.72 32 LEU D O 1
ATOM 9891 N N . ALA D 1 33 ? 76.635 116.049 62.672 1.00 15.56 33 ALA D N 1
ATOM 9892 C CA . ALA D 1 33 ? 75.506 116.307 63.561 1.00 16.17 33 ALA D CA 1
ATOM 9893 C C . ALA D 1 33 ? 75.900 116.955 64.876 1.00 16.58 33 ALA D C 1
ATOM 9894 O O . ALA D 1 33 ? 77.075 117.010 65.232 1.00 14.97 33 ALA D O 1
ATOM 9896 N N . GLU D 1 34 ? 74.902 117.452 65.597 1.00 16.59 34 GLU D N 1
ATOM 9897 C CA . GLU D 1 34 ? 75.143 118.071 66.891 1.00 18.65 34 GLU D CA 1
ATOM 9898 C C . GLU D 1 34 ? 74.785 117.029 67.926 1.00 18.14 34 GLU D C 1
ATOM 9899 O O . GLU D 1 34 ? 73.764 116.348 67.806 1.00 18.00 34 GLU D O 1
ATOM 9905 N N . GLY D 1 35 ? 75.636 116.885 68.932 1.00 16.78 35 GLY D N 1
ATOM 9906 C CA . GLY D 1 35 ? 75.374 115.899 69.956 1.00 17.02 35 GLY D CA 1
ATOM 9907 C C . GLY D 1 35 ? 76.146 114.619 69.713 1.00 16.29 35 GLY D C 1
ATOM 9908 O O . GLY D 1 35 ? 76.927 114.511 68.766 1.00 16.81 35 GLY D O 1
ATOM 9909 N N . GLU D 1 36 ? 75.892 113.634 70.561 1.00 15.82 36 GLU D N 1
ATOM 9910 C CA . GLU D 1 36 ? 76.574 112.351 70.513 1.00 16.05 36 GLU D CA 1
ATOM 9911 C C . GLU D 1 36 ? 75.918 111.278 69.640 1.00 15.97 36 GLU D C 1
ATOM 9912 O O . GLU D 1 36 ? 74.699 111.117 69.637 1.00 16.52 36 GLU D O 1
ATOM 9918 N N . THR D 1 37 ? 76.751 110.543 68.907 1.00 14.19 37 THR D N 1
ATOM 9919 C CA . THR D 1 37 ? 76.299 109.451 68.053 1.00 13.64 37 THR D CA 1
ATOM 9920 C C . THR D 1 37 ? 77.031 108.190 68.500 1.00 12.44 37 THR D C 1
ATOM 9921 O O . THR D 1 37 ? 78.225 108.236 68.808 1.00 14.08 37 THR D O 1
ATOM 9925 N N . LYS D 1 38 ? 76.313 107.073 68.547 1.00 14.70 38 LYS D N 1
ATOM 9926 C CA . LYS D 1 38 ? 76.898 105.797 68.938 1.00 15.95 38 LYS D CA 1
ATOM 9927 C C . LYS D 1 38 ? 76.557 104.767 67.872 1.00 16.62 38 LYS D C 1
ATOM 9928 O O . LYS D 1 38 ? 75.394 104.600 67.507 1.00 15.03 38 LYS D O 1
ATOM 9934 N N . VAL D 1 39 ? 77.577 104.089 67.358 1.00 16.00 39 VAL D N 1
ATOM 9935 C CA . VAL D 1 39 ? 77.358 103.085 66.334 1.00 15.41 39 VAL D CA 1
ATOM 9936 C C . VAL D 1 39 ? 77.693 101.700 66.858 1.00 16.08 39 VAL D C 1
ATOM 9937 O O . VAL D 1 39 ? 78.787 101.463 67.390 1.00 16.07 39 VAL D O 1
ATOM 9941 N N . TYR D 1 40 ? 76.740 100.790 66.690 1.00 15.13 40 TYR D N 1
ATOM 9942 C CA . TYR D 1 40 ? 76.886 99.416 67.138 1.00 15.99 40 TYR D CA 1
ATOM 9943 C C . TYR D 1 40 ? 77.078 98.464 65.958 1.00 15.45 40 TYR D C 1
ATOM 9944 O O . TYR D 1 40 ? 76.468 98.630 64.900 1.00 16.74 40 TYR D O 1
ATOM 9953 N N . ASP D 1 41 ? 77.933 97.467 66.154 1.00 14.76 41 ASP D N 1
ATOM 9954 C CA . ASP D 1 41 ? 78.228 96.476 65.131 1.00 15.93 41 ASP D CA 1
ATOM 9955 C C . ASP D 1 41 ? 78.756 97.115 63.844 1.00 15.73 41 ASP D C 1
ATOM 9956 O O . ASP D 1 41 ? 78.463 96.652 62.741 1.00 16.10 41 ASP D O 1
ATOM 9961 N N . ILE D 1 42 ? 79.542 98.175 63.994 1.00 14.94 42 ILE D N 1
ATOM 9962 C CA . ILE D 1 42 ? 80.117 98.864 62.844 1.00 14.25 42 ILE D CA 1
ATOM 9963 C C . ILE D 1 42 ? 81.109 97.926 62.157 1.00 14.08 42 ILE D C 1
ATOM 9964 O O . ILE D 1 42 ? 81.674 97.037 62.799 1.00 13.05 42 ILE D O 1
ATOM 9969 N N . LEU D 1 43 ? 81.301 98.107 60.853 1.00 13.35 43 LEU D N 1
ATOM 9970 C CA . LEU D 1 43 ? 82.259 97.285 60.120 1.00 13.20 43 LEU D CA 1
ATOM 9971 C C . LEU D 1 43 ? 83.626 97.843 60.483 1.00 15.03 43 LEU D C 1
ATOM 9972 O O . LEU D 1 43 ? 83.844 99.054 60.408 1.00 15.22 43 LEU D O 1
ATOM 9977 N N . ARG D 1 44 ? 84.540 96.977 60.898 1.00 15.46 44 ARG D N 1
ATOM 9978 C CA . ARG D 1 44 ? 85.870 97.441 61.256 1.00 17.72 44 ARG D CA 1
ATOM 9979 C C . ARG D 1 44 ? 86.914 97.115 60.191 1.00 18.43 44 ARG D C 1
ATOM 9980 O O . ARG D 1 44 ? 88.101 96.960 60.487 1.00 18.86 44 ARG D O 1
ATOM 9988 N N . GLY D 1 45 ? 86.453 97.004 58.945 1.00 18.02 45 GLY D N 1
ATOM 9989 C CA . GLY D 1 45 ? 87.360 96.757 57.840 1.00 17.74 45 GLY D CA 1
ATOM 9990 C C . GLY D 1 45 ? 88.183 98.025 57.675 1.00 18.09 45 GLY D C 1
ATOM 9991 O O . GLY D 1 45 ? 87.763 99.100 58.101 1.00 18.10 45 GLY D O 1
ATOM 9992 N N . GLU D 1 46 ? 89.343 97.917 57.043 1.00 18.13 46 GLU D N 1
ATOM 9993 C CA . GLU D 1 46 ? 90.225 99.067 56.873 1.00 17.31 46 GLU D CA 1
ATOM 9994 C C . GLU D 1 46 ? 89.624 100.308 56.213 1.00 15.93 46 GLU D C 1
ATOM 9995 O O . GLU D 1 46 ? 90.020 101.431 56.544 1.00 16.01 46 GLU D O 1
ATOM 10001 N N . ASP D 1 47 ? 88.682 100.128 55.288 1.00 13.99 47 ASP D N 1
ATOM 10002 C CA . ASP D 1 47 ? 88.059 101.283 54.635 1.00 13.71 47 ASP D CA 1
ATOM 10003 C C . ASP D 1 47 ? 87.318 102.153 55.656 1.00 13.64 47 ASP D C 1
ATOM 10004 O O . ASP D 1 47 ? 87.430 103.378 55.637 1.00 13.45 47 ASP D O 1
ATOM 10009 N N . VAL D 1 48 ? 86.553 101.523 56.543 1.00 13.35 48 VAL D N 1
ATOM 10010 C CA . VAL D 1 48 ? 85.817 102.280 57.552 1.00 14.10 48 VAL D CA 1
ATOM 10011 C C . VAL D 1 48 ? 86.811 102.900 58.535 1.00 14.77 48 VAL D C 1
ATOM 10012 O O . VAL D 1 48 ? 86.652 104.043 58.959 1.00 15.95 48 VAL D O 1
ATOM 10016 N N . LEU D 1 49 ? 87.844 102.148 58.894 1.00 15.25 49 LEU D N 1
ATOM 10017 C CA . LEU D 1 49 ? 88.867 102.667 59.798 1.00 17.35 49 LEU D CA 1
ATOM 10018 C C . LEU D 1 49 ? 89.486 103.930 59.190 1.00 16.87 49 LEU D C 1
ATOM 10019 O O . LEU D 1 49 ? 89.810 104.881 59.903 1.00 16.22 49 LEU D O 1
ATOM 10024 N N . SER D 1 50 ? 89.633 103.943 57.867 1.00 15.83 50 SER D N 1
ATOM 10025 C CA . SER D 1 50 ? 90.211 105.098 57.185 1.00 17.43 50 SER D CA 1
ATOM 10026 C C . SER D 1 50 ? 89.335 106.337 57.320 1.00 17.34 50 SER D C 1
ATOM 10027 O O . SER D 1 50 ? 89.840 107.433 57.574 1.00 18.01 50 SER D O 1
ATOM 10030 N N . THR D 1 51 ? 88.025 106.178 57.141 1.00 17.05 51 THR D N 1
ATOM 10031 C CA . THR D 1 51 ? 87.133 107.326 57.265 1.00 17.05 51 THR D CA 1
ATOM 10032 C C . THR D 1 51 ? 87.135 107.857 58.696 1.00 17.28 51 THR D C 1
ATOM 10033 O O . THR D 1 51 ? 87.095 109.066 58.914 1.00 17.12 51 THR D O 1
ATOM 10037 N N . MET D 1 52 ? 87.191 106.960 59.674 1.00 16.72 52 MET D N 1
ATOM 10038 C CA . MET D 1 52 ? 87.208 107.397 61.064 1.00 17.52 52 MET D CA 1
ATOM 10039 C C . MET D 1 52 ? 88.421 108.274 61.357 1.00 16.55 52 MET D C 1
ATOM 10040 O O . MET D 1 52 ? 88.285 109.354 61.933 1.00 16.16 52 MET D O 1
ATOM 10045 N N . GLN D 1 53 ? 89.602 107.817 60.948 1.00 17.27 53 GLN D N 1
ATOM 10046 C CA . GLN D 1 53 ? 90.821 108.578 61.189 1.00 17.62 53 GLN D CA 1
ATOM 10047 C C . GLN D 1 53 ? 90.771 109.925 60.471 1.00 17.73 53 GLN D C 1
ATOM 10048 O O . GLN D 1 53 ? 91.238 110.933 61.000 1.00 19.10 53 GLN D O 1
ATOM 10054 N N . VAL D 1 54 ? 90.192 109.946 59.273 1.00 18.38 54 VAL D N 1
ATOM 10055 C CA . VAL D 1 54 ? 90.076 111.190 58.520 1.00 17.82 54 VAL D CA 1
ATOM 10056 C C . VAL D 1 54 ? 89.332 112.232 59.349 1.00 17.77 54 VAL D C 1
ATOM 10057 O O . VAL D 1 54 ? 89.745 113.392 59.429 1.00 17.86 54 VAL D O 1
ATOM 10061 N N . PHE D 1 55 ? 88.228 111.827 59.962 1.00 16.20 55 PHE D N 1
ATOM 10062 C CA . PHE D 1 55 ? 87.482 112.771 60.773 1.00 17.20 55 PHE D CA 1
ATOM 10063 C C . PHE D 1 55 ? 88.214 113.122 62.059 1.00 16.37 55 PHE D C 1
ATOM 10064 O O . PHE D 1 55 ? 88.067 114.235 62.560 1.00 17.37 55 PHE D O 1
ATOM 10072 N N . ARG D 1 56 ? 89.009 112.192 62.591 1.00 16.85 56 ARG D N 1
ATOM 10073 C CA . ARG D 1 56 ? 89.781 112.507 63.790 1.00 17.21 56 ARG D CA 1
ATOM 10074 C C . ARG D 1 56 ? 90.743 113.626 63.397 1.00 17.80 56 ARG D C 1
ATOM 10075 O O . ARG D 1 56 ? 90.915 114.595 64.139 1.00 17.12 56 ARG D O 1
ATOM 10083 N N . ASP D 1 57 ? 91.355 113.487 62.219 1.00 17.32 57 ASP D N 1
ATOM 10084 C CA . ASP D 1 57 ? 92.304 114.482 61.719 1.00 19.53 57 ASP D CA 1
ATOM 10085 C C . ASP D 1 57 ? 91.628 115.833 61.512 1.00 18.29 57 ASP D C 1
ATOM 10086 O O . ASP D 1 57 ? 92.282 116.875 61.559 1.00 18.49 57 ASP D O 1
ATOM 10091 N N . LEU D 1 58 ? 90.320 115.810 61.274 1.00 19.04 58 LEU D N 1
ATOM 10092 C CA . LEU D 1 58 ? 89.555 117.036 61.072 1.00 18.37 58 LEU D CA 1
ATOM 10093 C C . LEU D 1 58 ? 89.027 117.580 62.390 1.00 19.12 58 LEU D C 1
ATOM 10094 O O . LEU D 1 58 ? 88.144 118.442 62.399 1.00 19.21 58 LEU D O 1
ATOM 10099 N N . GLY D 1 59 ? 89.558 117.057 63.494 1.00 18.20 59 GLY D N 1
ATOM 10100 C CA . GLY D 1 59 ? 89.160 117.513 64.819 1.00 18.69 59 GLY D CA 1
ATOM 10101 C C . GLY D 1 59 ? 88.003 116.808 65.513 1.00 19.53 59 GLY D C 1
ATOM 10102 O O . GLY D 1 59 ? 87.583 117.225 66.593 1.00 19.34 59 GLY D O 1
ATOM 10103 N N . VAL D 1 60 ? 87.488 115.740 64.919 1.00 19.03 60 VAL D N 1
ATOM 10104 C CA . VAL D 1 60 ? 86.366 115.028 65.516 1.00 19.04 60 VAL D CA 1
ATOM 10105 C C . VAL D 1 60 ? 86.807 113.927 66.473 1.00 19.99 60 VAL D C 1
ATOM 10106 O O . VAL D 1 60 ? 87.683 113.117 66.155 1.00 20.48 60 VAL D O 1
ATOM 10110 N N . GLU D 1 61 ? 86.191 113.902 67.650 1.00 19.42 61 GLU D N 1
ATOM 10111 C CA . GLU D 1 61 ? 86.502 112.891 68.656 1.00 20.72 61 GLU D CA 1
ATOM 10112 C C . GLU D 1 61 ? 85.741 111.604 68.349 1.00 18.47 61 GLU D C 1
ATOM 10113 O O . GLU D 1 61 ? 84.516 111.558 68.449 1.00 16.21 61 GLU D O 1
ATOM 10119 N N . ILE D 1 62 ? 86.474 110.561 67.974 1.00 15.64 62 ILE D N 1
ATOM 10120 C CA . ILE D 1 62 ? 85.867 109.279 67.648 1.00 15.47 62 ILE D CA 1
ATOM 10121 C C . ILE D 1 62 ? 86.524 108.170 68.452 1.00 17.42 62 ILE D C 1
ATOM 10122 O O . ILE D 1 62 ? 87.644 107.750 68.159 1.00 17.46 62 ILE D O 1
ATOM 10127 N N . GLU D 1 63 ? 85.807 107.693 69.463 1.00 17.19 63 GLU D N 1
ATOM 10128 C CA . GLU D 1 63 ? 86.309 106.655 70.347 1.00 17.82 63 GLU D CA 1
ATOM 10129 C C . GLU D 1 63 ? 85.703 105.281 70.094 1.00 17.82 63 GLU D C 1
ATOM 10130 O O . GLU D 1 63 ? 84.487 105.148 69.941 1.00 18.17 63 GLU D O 1
ATOM 10136 N N . ASP D 1 64 ? 86.566 104.270 70.050 1.00 16.17 64 ASP D N 1
ATOM 10137 C CA . ASP D 1 64 ? 86.143 102.888 69.868 1.00 18.35 64 ASP D CA 1
ATOM 10138 C C . ASP D 1 64 ? 86.435 102.212 71.206 1.00 19.43 64 ASP D C 1
ATOM 10139 O O . ASP D 1 64 ? 87.588 101.919 71.528 1.00 18.34 64 ASP D O 1
ATOM 10144 N N . LYS D 1 65 ? 85.387 101.986 71.993 1.00 19.28 65 LYS D N 1
ATOM 10145 C CA . LYS D 1 65 ? 85.547 101.377 73.309 1.00 19.16 65 LYS D CA 1
ATOM 10146 C C . LYS D 1 65 ? 84.504 100.300 73.568 1.00 17.69 65 LYS D C 1
ATOM 10147 O O . LYS D 1 65 ? 83.313 100.507 73.348 1.00 17.10 65 LYS D O 1
ATOM 10153 N N . ASP D 1 66 ? 84.970 99.146 74.034 1.00 17.46 66 ASP D N 1
ATOM 10154 C CA . ASP D 1 66 ? 84.094 98.024 74.327 1.00 16.92 66 ASP D CA 1
ATOM 10155 C C . ASP D 1 66 ? 83.178 97.682 73.142 1.00 18.06 66 ASP D C 1
ATOM 10156 O O . ASP D 1 66 ? 81.994 97.387 73.316 1.00 17.73 66 ASP D O 1
ATOM 10161 N N . GLY D 1 67 ? 83.751 97.730 71.938 1.00 18.29 67 GLY D N 1
ATOM 10162 C CA . GLY D 1 67 ? 83.018 97.401 70.729 1.00 19.83 67 GLY D CA 1
ATOM 10163 C C . GLY D 1 67 ? 82.038 98.438 70.211 1.00 21.79 67 GLY D C 1
ATOM 10164 O O . GLY D 1 67 ? 81.346 98.191 69.223 1.00 21.75 67 GLY D O 1
ATOM 10165 N N . VAL D 1 68 ? 81.983 99.596 70.864 1.00 18.85 68 VAL D N 1
ATOM 10166 C CA . VAL D 1 68 ? 81.069 100.661 70.463 1.00 18.47 68 VAL D CA 1
ATOM 10167 C C . VAL D 1 68 ? 81.809 101.917 70.016 1.00 18.08 68 VAL D C 1
ATOM 10168 O O . VAL D 1 68 ? 82.751 102.360 70.677 1.00 16.64 68 VAL D O 1
ATOM 10172 N N . ILE D 1 69 ? 81.379 102.489 68.893 1.00 16.68 69 ILE D N 1
ATOM 10173 C CA . ILE D 1 69 ? 81.992 103.713 68.385 1.00 15.59 69 ILE D CA 1
ATOM 10174 C C . ILE D 1 69 ? 81.158 104.896 68.874 1.00 16.69 69 ILE D C 1
ATOM 10175 O O . ILE D 1 69 ? 79.939 104.927 68.670 1.00 16.65 69 ILE D O 1
ATOM 10180 N N . THR D 1 70 ? 81.805 105.864 69.522 1.00 15.33 70 THR D N 1
ATOM 10181 C CA . THR D 1 70 ? 81.102 107.047 70.013 1.00 16.08 70 THR D CA 1
ATOM 10182 C C . THR D 1 70 ? 81.707 108.316 69.419 1.00 15.21 70 THR D C 1
ATOM 10183 O O . THR D 1 70 ? 82.867 108.645 69.664 1.00 15.22 70 THR D O 1
ATOM 10187 N N . VAL D 1 71 ? 80.899 109.030 68.643 1.00 17.08 71 VAL D N 1
ATOM 10188 C CA . VAL D 1 71 ? 81.339 110.252 67.984 1.00 16.39 71 VAL D CA 1
ATOM 10189 C C . VAL D 1 71 ? 80.743 111.491 68.638 1.00 17.29 71 VAL D C 1
ATOM 10190 O O . VAL D 1 71 ? 79.554 111.527 68.949 1.00 17.92 71 VAL D O 1
ATOM 10194 N N . GLN D 1 72 ? 81.574 112.504 68.849 1.00 16.84 72 GLN D N 1
ATOM 10195 C CA . GLN D 1 72 ? 81.102 113.753 69.423 1.00 17.29 72 GLN D CA 1
ATOM 10196 C C . GLN D 1 72 ? 80.924 114.700 68.241 1.00 18.28 72 GLN D C 1
ATOM 10197 O O . GLN D 1 72 ? 81.887 115.296 67.757 1.00 20.17 72 GLN D O 1
ATOM 10203 N N . GLY D 1 73 ? 79.689 114.810 67.762 1.00 18.70 73 GLY D N 1
ATOM 10204 C CA . GLY D 1 73 ? 79.406 115.678 66.633 1.00 17.96 73 GLY D CA 1
ATOM 10205 C C . GLY D 1 73 ? 79.947 117.077 66.827 1.00 18.21 73 GLY D C 1
ATOM 10206 O O . GLY D 1 73 ? 79.991 117.579 67.946 1.00 17.51 73 GLY D O 1
ATOM 10207 N N . VAL D 1 74 ? 80.359 117.710 65.733 1.00 17.92 74 VAL D N 1
ATOM 10208 C CA . VAL D 1 74 ? 80.901 119.061 65.794 1.00 18.80 74 VAL D CA 1
ATOM 10209 C C . VAL D 1 74 ? 80.053 120.063 65.018 1.00 20.12 74 VAL D C 1
ATOM 10210 O O . VAL D 1 74 ? 80.465 121.202 64.816 1.00 21.49 74 VAL D O 1
ATOM 10214 N N . GLY D 1 75 ? 78.872 119.642 64.575 1.00 20.28 75 GLY D N 1
ATOM 10215 C CA . GLY D 1 75 ? 78.009 120.550 63.838 1.00 21.98 75 GLY D CA 1
ATOM 10216 C C . GLY D 1 75 ? 78.277 120.552 62.344 1.00 22.42 75 GLY D C 1
ATOM 10217 O O . GLY D 1 75 ? 79.354 120.155 61.893 1.00 22.49 75 GLY D O 1
ATOM 10218 N N . MET D 1 76 ? 77.296 121.021 61.579 1.00 22.31 76 MET D N 1
ATOM 10219 C CA . MET D 1 76 ? 77.387 121.061 60.125 1.00 23.25 76 MET D CA 1
ATOM 10220 C C . MET D 1 76 ? 78.615 121.810 59.603 1.00 23.54 76 MET D C 1
ATOM 10221 O O . MET D 1 76 ? 79.070 121.564 58.485 1.00 22.94 76 MET D O 1
ATOM 10226 N N . ALA D 1 77 ? 79.149 122.720 60.410 1.00 25.34 77 ALA D N 1
ATOM 10227 C CA . ALA D 1 77 ? 80.317 123.497 60.007 1.00 26.04 77 ALA D CA 1
ATOM 10228 C C . ALA D 1 77 ? 81.393 123.496 61.089 1.00 25.90 77 ALA D C 1
ATOM 10229 O O . ALA D 1 77 ? 82.080 124.497 61.284 1.00 26.92 77 ALA D O 1
ATOM 10231 N N . GLY D 1 78 ? 81.552 122.371 61.780 1.00 25.08 78 GLY D N 1
ATOM 10232 C CA . GLY D 1 78 ? 82.541 122.301 62.841 1.00 23.64 78 GLY D CA 1
ATOM 10233 C C . GLY D 1 78 ? 83.840 121.575 62.527 1.00 22.08 78 GLY D C 1
ATOM 10234 O O . GLY D 1 78 ? 84.661 121.375 63.424 1.00 21.07 78 GLY D O 1
ATOM 10235 N N . LEU D 1 79 ? 84.043 121.174 61.274 1.00 22.28 79 LEU D N 1
ATOM 10236 C CA . LEU D 1 79 ? 85.276 120.473 60.919 1.00 22.68 79 LEU D CA 1
ATOM 10237 C C . LEU D 1 79 ? 86.437 121.459 60.904 1.00 23.54 79 LEU D C 1
ATOM 10238 O O . LEU D 1 79 ? 86.268 122.612 60.513 1.00 24.70 79 LEU D O 1
ATOM 10243 N N . LYS D 1 80 ? 87.609 121.006 61.341 1.00 24.70 80 LYS D N 1
ATOM 10244 C CA . LYS D 1 80 ? 88.795 121.858 61.397 1.00 25.91 80 LYS D CA 1
ATOM 10245 C C . LYS D 1 80 ? 89.880 121.428 60.411 1.00 26.41 80 LYS D C 1
ATOM 10246 O O . LYS D 1 80 ? 89.980 120.251 60.048 1.00 24.35 80 LYS D O 1
ATOM 10252 N N . ALA D 1 81 ? 90.696 122.388 59.987 1.00 25.36 81 ALA D N 1
ATOM 10253 C CA . ALA D 1 81 ? 91.783 122.108 59.051 1.00 25.98 81 ALA D CA 1
ATOM 10254 C C . ALA D 1 81 ? 92.745 121.073 59.636 1.00 25.62 81 ALA D C 1
ATOM 10255 O O . ALA D 1 81 ? 93.224 121.224 60.757 1.00 23.23 81 ALA D O 1
ATOM 10257 N N . PRO D 1 82 ? 93.031 120.000 58.883 1.00 25.90 82 PRO D N 1
ATOM 10258 C CA . PRO D 1 82 ? 93.942 118.954 59.354 1.00 27.32 82 PRO D CA 1
ATOM 10259 C C . PRO D 1 82 ? 95.401 119.395 59.362 1.00 28.80 82 PRO D C 1
ATOM 10260 O O . PRO D 1 82 ? 95.790 120.318 58.648 1.00 28.91 82 PRO D O 1
ATOM 10264 N N . GLN D 1 83 ? 96.203 118.725 60.178 1.00 30.88 83 GLN D N 1
ATOM 10265 C CA . GLN D 1 83 ? 97.618 119.041 60.278 1.00 32.78 83 GLN D CA 1
ATOM 10266 C C . GLN D 1 83 ? 98.391 118.450 59.097 1.00 32.83 83 GLN D C 1
ATOM 10267 O O . GLN D 1 83 ? 99.371 119.032 58.630 1.00 34.65 83 GLN D O 1
ATOM 10273 N N . ASN D 1 84 ? 97.932 117.305 58.604 1.00 31.40 84 ASN D N 1
ATOM 10274 C CA . ASN D 1 84 ? 98.580 116.631 57.484 1.00 29.51 84 ASN D CA 1
ATOM 10275 C C . ASN D 1 84 ? 97.563 116.170 56.444 1.00 28.63 84 ASN D C 1
ATOM 10276 O O . ASN D 1 84 ? 96.358 116.329 56.631 1.00 27.70 84 ASN D O 1
ATOM 10281 N N . ALA D 1 85 ? 98.055 115.605 55.345 1.00 26.43 85 ALA D N 1
ATOM 10282 C CA . ALA D 1 85 ? 97.185 115.120 54.276 1.00 26.04 85 ALA D CA 1
ATOM 10283 C C . ALA D 1 85 ? 96.262 114.029 54.807 1.00 23.76 85 ALA D C 1
ATOM 10284 O O . ALA D 1 85 ? 96.641 113.264 55.692 1.00 24.37 85 ALA D O 1
ATOM 10286 N N . LEU D 1 86 ? 95.051 113.962 54.267 1.00 23.22 86 LEU D N 1
ATOM 10287 C CA . LEU D 1 86 ? 94.079 112.955 54.688 1.00 22.02 86 LEU D CA 1
ATOM 10288 C C . LEU D 1 86 ? 94.321 111.654 53.932 1.00 21.08 86 LEU D C 1
ATOM 10289 O O . LEU D 1 86 ? 94.311 111.634 52.699 1.00 20.97 86 LEU D O 1
ATOM 10294 N N . ASN D 1 87 ? 94.536 110.576 54.681 1.00 19.54 87 ASN D N 1
ATOM 10295 C CA . ASN D 1 87 ? 94.808 109.259 54.112 1.00 21.57 87 ASN D CA 1
ATOM 10296 C C . ASN D 1 87 ? 93.522 108.480 53.846 1.00 20.33 87 ASN D C 1
ATOM 10297 O O . ASN D 1 87 ? 92.944 107.897 54.763 1.00 19.47 87 ASN D O 1
ATOM 10302 N N . MET D 1 88 ? 93.095 108.453 52.588 1.00 20.29 88 MET D N 1
ATOM 10303 C CA . MET D 1 88 ? 91.869 107.758 52.202 1.00 19.78 88 MET D CA 1
ATOM 10304 C C . MET D 1 88 ? 92.051 106.256 52.015 1.00 19.20 88 MET D C 1
ATOM 10305 O O . MET D 1 88 ? 91.072 105.531 51.835 1.00 16.54 88 MET D O 1
ATOM 10310 N N . GLY D 1 89 ? 93.300 105.797 52.047 1.00 18.71 89 GLY D N 1
ATOM 10311 C CA . GLY D 1 89 ? 93.584 104.381 51.893 1.00 16.87 89 GLY D CA 1
ATOM 10312 C C . GLY D 1 89 ? 93.129 103.770 50.578 1.00 18.84 89 GLY D C 1
ATOM 10313 O O . GLY D 1 89 ? 93.476 104.262 49.502 1.00 19.27 89 GLY D O 1
ATOM 10314 N N . ASN D 1 90 ? 92.357 102.689 50.672 1.00 17.01 90 ASN D N 1
ATOM 10315 C CA . ASN D 1 90 ? 91.834 101.967 49.506 1.00 18.11 90 ASN D CA 1
ATOM 10316 C C . ASN D 1 90 ? 90.356 102.312 49.293 1.00 19.03 90 ASN D C 1
ATOM 10317 O O . ASN D 1 90 ? 89.691 101.747 48.416 1.00 19.92 90 ASN D O 1
ATOM 10322 N N . SER D 1 91 ? 89.858 103.255 50.087 1.00 17.81 91 SER D N 1
ATOM 10323 C CA . SER D 1 91 ? 88.449 103.623 50.047 1.00 19.11 91 SER D CA 1
ATOM 10324 C C . SER D 1 91 ? 87.983 104.743 49.132 1.00 16.28 91 SER D C 1
ATOM 10325 O O . SER D 1 91 ? 88.209 105.920 49.405 1.00 17.24 91 SER D O 1
ATOM 10328 N N . GLY D 1 92 ? 87.300 104.366 48.057 1.00 17.73 92 GLY D N 1
ATOM 10329 C CA . GLY D 1 92 ? 86.767 105.362 47.141 1.00 17.43 92 GLY D CA 1
ATOM 10330 C C . GLY D 1 92 ? 85.588 106.062 47.800 1.00 16.18 92 GLY D C 1
ATOM 10331 O O . GLY D 1 92 ? 85.426 107.282 47.690 1.00 15.38 92 GLY D O 1
ATOM 10332 N N . THR D 1 93 ? 84.758 105.285 48.494 1.00 17.36 93 THR D N 1
ATOM 10333 C CA . THR D 1 93 ? 83.600 105.839 49.192 1.00 14.89 93 THR D CA 1
ATOM 10334 C C . THR D 1 93 ? 84.073 106.964 50.103 1.00 16.56 93 THR D C 1
ATOM 10335 O O . THR D 1 93 ? 83.429 108.008 50.207 1.00 15.66 93 THR D O 1
ATOM 10339 N N . SER D 1 94 ? 85.205 106.740 50.766 1.00 16.30 94 SER D N 1
ATOM 10340 C CA . SER D 1 94 ? 85.757 107.731 51.676 1.00 16.48 94 SER D CA 1
ATOM 10341 C C . SER D 1 94 ? 86.143 109.024 50.972 1.00 18.43 94 SER D C 1
ATOM 10342 O O . SER D 1 94 ? 85.653 110.099 51.321 1.00 16.92 94 SER D O 1
ATOM 10345 N N . ILE D 1 95 ? 87.019 108.929 49.977 1.00 16.76 95 ILE D N 1
ATOM 10346 C CA . ILE D 1 95 ? 87.461 110.131 49.291 1.00 18.38 95 ILE D CA 1
ATOM 10347 C C . ILE D 1 95 ? 86.322 110.798 48.526 1.00 18.86 95 ILE D C 1
ATOM 10348 O O . ILE D 1 95 ? 86.203 112.022 48.517 1.00 20.32 95 ILE D O 1
ATOM 10353 N N . ARG D 1 96 ? 85.465 109.994 47.915 1.00 18.79 96 ARG D N 1
ATOM 10354 C CA . ARG D 1 96 ? 84.347 110.536 47.159 1.00 21.02 96 ARG D CA 1
ATOM 10355 C C . ARG D 1 96 ? 83.363 111.271 48.069 1.00 19.51 96 ARG D C 1
ATOM 10356 O O . ARG D 1 96 ? 83.106 112.457 47.875 1.00 18.45 96 ARG D O 1
ATOM 10364 N N . LEU D 1 97 ? 82.820 110.577 49.069 1.00 18.65 97 LEU D N 1
ATOM 10365 C CA . LEU D 1 97 ? 81.859 111.206 49.974 1.00 18.67 97 LEU D CA 1
ATOM 10366 C C . LEU D 1 97 ? 82.438 112.368 50.769 1.00 17.65 97 LEU D C 1
ATOM 10367 O O . LEU D 1 97 ? 81.808 113.422 50.887 1.00 17.62 97 LEU D O 1
ATOM 10372 N N . ILE D 1 98 ? 83.634 112.183 51.320 1.00 16.72 98 ILE D N 1
ATOM 10373 C CA . ILE D 1 98 ? 84.251 113.239 52.114 1.00 17.52 98 ILE D CA 1
ATOM 10374 C C . ILE D 1 98 ? 84.523 114.513 51.310 1.00 18.25 98 ILE D C 1
ATOM 10375 O O . ILE D 1 98 ? 84.474 115.621 51.859 1.00 18.68 98 ILE D O 1
ATOM 10380 N N . SER D 1 99 ? 84.791 114.370 50.013 1.00 17.43 99 SER D N 1
ATOM 10381 C CA . SER D 1 99 ? 85.024 115.546 49.180 1.00 18.33 99 SER D CA 1
ATOM 10382 C C . SER D 1 99 ? 83.776 116.430 49.220 1.00 19.70 99 SER D C 1
ATOM 10383 O O . SER D 1 99 ? 83.871 117.653 49.243 1.00 19.55 99 SER D O 1
ATOM 10386 N N . GLY D 1 100 ? 82.605 115.804 49.234 1.00 20.35 100 GLY D N 1
ATOM 10387 C CA . GLY D 1 100 ? 81.371 116.563 49.300 1.00 19.97 100 GLY D CA 1
ATOM 10388 C C . GLY D 1 100 ? 81.188 117.120 50.697 1.00 20.36 100 GLY D C 1
ATOM 10389 O O . GLY D 1 100 ? 80.705 118.236 50.883 1.00 20.46 100 GLY D O 1
ATOM 10390 N N . VAL D 1 101 ? 81.584 116.333 51.691 1.00 20.39 101 VAL D N 1
ATOM 10391 C CA . VAL D 1 101 ? 81.476 116.748 53.081 1.00 19.13 101 VAL D CA 1
ATOM 10392 C C . VAL D 1 101 ? 82.259 118.033 53.344 1.00 20.41 101 VAL D C 1
ATOM 10393 O O . VAL D 1 101 ? 81.794 118.909 54.074 1.00 19.45 101 VAL D O 1
ATOM 10397 N N . LEU D 1 102 ? 83.440 118.147 52.740 1.00 20.39 102 LEU D N 1
ATOM 10398 C CA . LEU D 1 102 ? 84.292 119.322 52.925 1.00 22.24 102 LEU D CA 1
ATOM 10399 C C . LEU D 1 102 ? 83.956 120.500 52.007 1.00 22.56 102 LEU D C 1
ATOM 10400 O O . LEU D 1 102 ? 84.676 121.501 51.984 1.00 21.76 102 LEU D O 1
ATOM 10405 N N . ALA D 1 103 ? 82.868 120.390 51.253 1.00 22.71 103 ALA D N 1
ATOM 10406 C CA . ALA D 1 103 ? 82.484 121.464 50.349 1.00 22.77 103 ALA D CA 1
ATOM 10407 C C . ALA D 1 103 ? 82.394 122.811 51.070 1.00 24.42 103 ALA D C 1
ATOM 10408 O O . ALA D 1 103 ? 82.725 123.852 50.501 1.00 22.95 103 ALA D O 1
ATOM 10410 N N . GLY D 1 104 ? 81.967 122.784 52.329 1.00 23.28 104 GLY D N 1
ATOM 10411 C CA . GLY D 1 104 ? 81.824 124.019 53.083 1.00 25.28 104 GLY D CA 1
ATOM 10412 C C . GLY D 1 104 ? 82.977 124.380 54.000 1.00 26.07 104 GLY D C 1
ATOM 10413 O O . GLY D 1 104 ? 82.921 125.397 54.689 1.00 26.23 104 GLY D O 1
ATOM 10414 N N . ALA D 1 105 ? 84.021 123.558 54.015 1.00 27.08 105 ALA D N 1
ATOM 10415 C CA . ALA D 1 105 ? 85.178 123.816 54.863 1.00 27.16 105 ALA D CA 1
ATOM 10416 C C . ALA D 1 105 ? 85.994 124.969 54.297 1.00 27.92 105 ALA D C 1
ATOM 10417 O O . ALA D 1 105 ? 86.456 124.912 53.156 1.00 28.77 105 ALA D O 1
ATOM 10419 N N . ASP D 1 106 ? 86.173 126.008 55.104 1.00 28.32 106 ASP D N 1
ATOM 10420 C CA . ASP D 1 106 ? 86.922 127.187 54.690 1.00 29.14 106 ASP D CA 1
ATOM 10421 C C . ASP D 1 106 ? 88.422 127.004 54.891 1.00 28.21 106 ASP D C 1
ATOM 10422 O O . ASP D 1 106 ? 89.068 127.792 55.577 1.00 28.45 106 ASP D O 1
ATOM 10427 N N . PHE D 1 107 ? 88.969 125.953 54.294 1.00 27.72 107 PHE D N 1
ATOM 10428 C CA . PHE D 1 107 ? 90.391 125.671 54.388 1.00 27.00 107 PHE D CA 1
ATOM 10429 C C . PHE D 1 107 ? 90.773 124.639 53.343 1.00 27.55 107 PHE D C 1
ATOM 10430 O O . PHE D 1 107 ? 89.911 123.963 52.782 1.00 26.72 107 PHE D O 1
ATOM 10438 N N . GLU D 1 108 ? 92.068 124.520 53.081 1.00 28.79 108 GLU D N 1
ATOM 10439 C CA . GLU D 1 108 ? 92.549 123.585 52.078 1.00 29.78 108 GLU D CA 1
ATOM 10440 C C . GLU D 1 108 ? 93.023 122.258 52.658 1.00 29.43 108 GLU D C 1
ATOM 10441 O O . GLU D 1 108 ? 93.656 122.219 53.710 1.00 29.53 108 GLU D O 1
ATOM 10447 N N . VAL D 1 109 ? 92.704 121.170 51.965 1.00 28.34 109 VAL D N 1
ATOM 10448 C CA . VAL D 1 109 ? 93.115 119.840 52.401 1.00 27.15 109 VAL D CA 1
ATOM 10449 C C . VAL D 1 109 ? 93.624 119.059 51.206 1.00 27.59 109 VAL D C 1
ATOM 10450 O O . VAL D 1 109 ? 93.300 119.376 50.056 1.00 28.10 109 VAL D O 1
ATOM 10454 N N . GLU D 1 110 ? 94.426 118.041 51.490 1.00 26.69 110 GLU D N 1
ATOM 10455 C CA . GLU D 1 110 ? 94.987 117.178 50.463 1.00 27.94 110 GLU D CA 1
ATOM 10456 C C . GLU D 1 110 ? 94.477 115.776 50.778 1.00 26.20 110 GLU D C 1
ATOM 10457 O O . GLU D 1 110 ? 94.416 115.380 51.944 1.00 26.04 110 GLU D O 1
ATOM 10463 N N . MET D 1 111 ? 94.091 115.035 49.745 1.00 23.98 111 MET D N 1
ATOM 10464 C CA . MET D 1 111 ? 93.573 113.684 49.934 1.00 24.78 111 MET D CA 1
ATOM 10465 C C . MET D 1 111 ? 94.284 112.683 49.033 1.00 23.48 111 MET D C 1
ATOM 10466 O O . MET D 1 111 ? 94.350 112.864 47.820 1.00 22.31 111 MET D O 1
ATOM 10471 N N . PHE D 1 112 ? 94.811 111.621 49.633 1.00 23.61 112 PHE D N 1
ATOM 10472 C CA . PHE D 1 112 ? 95.520 110.605 48.873 1.00 22.07 112 PHE D CA 1
ATOM 10473 C C . PHE D 1 112 ? 95.080 109.210 49.280 1.00 22.06 112 PHE D C 1
ATOM 10474 O O . PHE D 1 112 ? 94.398 109.033 50.289 1.00 21.69 112 PHE D O 1
ATOM 10482 N N . GLY D 1 113 ? 95.487 108.227 48.483 1.00 21.38 113 GLY D N 1
ATOM 10483 C CA . GLY D 1 113 ? 95.151 106.841 48.751 1.00 22.06 113 GLY D CA 1
ATOM 10484 C C . GLY D 1 113 ? 96.267 105.929 48.281 1.00 21.55 113 GLY D C 1
ATOM 10485 O O . GLY D 1 113 ? 97.321 106.405 47.855 1.00 20.41 113 GLY D O 1
ATOM 10486 N N . ASP D 1 114 ? 96.037 104.621 48.338 1.00 20.28 114 ASP D N 1
ATOM 10487 C CA . ASP D 1 114 ? 97.046 103.652 47.928 1.00 20.73 114 ASP D CA 1
ATOM 10488 C C . ASP D 1 114 ? 97.157 103.530 46.409 1.00 21.92 114 ASP D C 1
ATOM 10489 O O . ASP D 1 114 ? 96.534 104.295 45.672 1.00 23.19 114 ASP D O 1
ATOM 10494 N N . ASP D 1 115 ? 97.953 102.568 45.948 1.00 23.05 115 ASP D N 1
ATOM 10495 C CA . ASP D 1 115 ? 98.166 102.356 44.518 1.00 24.84 115 ASP D CA 1
ATOM 10496 C C . ASP D 1 115 ? 96.874 102.105 43.742 1.00 24.67 115 ASP D C 1
ATOM 10497 O O . ASP D 1 115 ? 96.741 102.525 42.594 1.00 25.48 115 ASP D O 1
ATOM 10502 N N . SER D 1 116 ? 95.927 101.419 44.371 1.00 22.62 116 SER D N 1
ATOM 10503 C CA . SER D 1 116 ? 94.647 101.114 43.741 1.00 22.11 116 SER D CA 1
ATOM 10504 C C . SER D 1 116 ? 93.751 102.340 43.591 1.00 22.46 116 SER D C 1
ATOM 10505 O O . SER D 1 116 ? 93.273 102.648 42.497 1.00 22.97 116 SER D O 1
ATOM 10508 N N . LEU D 1 117 ? 93.521 103.035 44.698 1.00 22.27 117 LEU D N 1
ATOM 10509 C CA . LEU D 1 117 ? 92.665 104.214 44.690 1.00 21.93 117 LEU D CA 1
ATOM 10510 C C . LEU D 1 117 ? 93.221 105.333 43.809 1.00 22.69 117 LEU D C 1
ATOM 10511 O O . LEU D 1 117 ? 92.465 106.061 43.157 1.00 22.83 117 LEU D O 1
ATOM 10516 N N . SER D 1 118 ? 94.543 105.463 43.792 1.00 21.20 118 SER D N 1
ATOM 10517 C CA . SER D 1 118 ? 95.205 106.505 43.012 1.00 22.30 118 SER D CA 1
ATOM 10518 C C . SER D 1 118 ? 94.983 106.383 41.506 1.00 22.35 118 SER D C 1
ATOM 10519 O O . SER D 1 118 ? 95.313 107.302 40.755 1.00 20.66 118 SER D O 1
ATOM 10522 N N . LYS D 1 119 ? 94.433 105.255 41.070 1.00 22.62 119 LYS D N 1
ATOM 10523 C CA . LYS D 1 119 ? 94.181 105.024 39.649 1.00 25.01 119 LYS D CA 1
ATOM 10524 C C . LYS D 1 119 ? 92.716 105.218 39.284 1.00 24.82 119 LYS D C 1
ATOM 10525 O O . LYS D 1 119 ? 92.320 104.992 38.136 1.00 24.53 119 LYS D O 1
ATOM 10531 N N . ARG D 1 120 ? 91.911 105.642 40.253 1.00 23.72 120 ARG D N 1
ATOM 10532 C CA . ARG D 1 120 ? 90.485 105.817 40.011 1.00 23.10 120 ARG D CA 1
ATOM 10533 C C . ARG D 1 120 ? 90.092 107.283 39.836 1.00 22.07 120 ARG D C 1
ATOM 10534 O O . ARG D 1 120 ? 90.615 108.164 40.511 1.00 23.53 120 ARG D O 1
ATOM 10542 N N . PRO D 1 121 ? 89.158 107.555 38.912 1.00 21.16 121 PRO D N 1
ATOM 10543 C CA . PRO D 1 121 ? 88.661 108.896 38.588 1.00 21.49 121 PRO D CA 1
ATOM 10544 C C . PRO D 1 121 ? 87.841 109.613 39.651 1.00 20.85 121 PRO D C 1
ATOM 10545 O O . PRO D 1 121 ? 86.952 109.034 40.272 1.00 20.09 121 PRO D O 1
ATOM 10549 N N . MET D 1 122 ? 88.144 110.890 39.842 1.00 20.11 122 MET D N 1
ATOM 10550 C CA . MET D 1 122 ? 87.429 111.702 40.807 1.00 20.96 122 MET D CA 1
ATOM 10551 C C . MET D 1 122 ? 86.721 112.832 40.073 1.00 22.09 122 MET D C 1
ATOM 10552 O O . MET D 1 122 ? 86.048 113.660 40.687 1.00 24.13 122 MET D O 1
ATOM 10557 N N . ASP D 1 123 ? 86.876 112.862 38.753 1.00 23.10 123 ASP D N 1
ATOM 10558 C CA . ASP D 1 123 ? 86.237 113.893 37.946 1.00 23.91 123 ASP D CA 1
ATOM 10559 C C . ASP D 1 123 ? 84.726 113.831 38.122 1.00 23.96 123 ASP D C 1
ATOM 10560 O O . ASP D 1 123 ? 84.050 114.855 38.076 1.00 23.75 123 ASP D O 1
ATOM 10565 N N . ARG D 1 124 ? 84.202 112.628 38.333 1.00 23.64 124 ARG D N 1
ATOM 10566 C CA . ARG D 1 124 ? 82.771 112.453 38.533 1.00 23.47 124 ARG D CA 1
ATOM 10567 C C . ARG D 1 124 ? 82.240 113.291 39.694 1.00 23.60 124 ARG D C 1
ATOM 10568 O O . ARG D 1 124 ? 81.049 113.591 39.740 1.00 21.90 124 ARG D O 1
ATOM 10576 N N . VAL D 1 125 ? 83.107 113.669 40.633 1.00 22.44 125 VAL D N 1
ATOM 10577 C CA . VAL D 1 125 ? 82.654 114.490 41.751 1.00 23.57 125 VAL D CA 1
ATOM 10578 C C . VAL D 1 125 ? 83.220 115.903 41.715 1.00 23.91 125 VAL D C 1
ATOM 10579 O O . VAL D 1 125 ? 82.578 116.839 42.187 1.00 24.14 125 VAL D O 1
ATOM 10583 N N . THR D 1 126 ? 84.412 116.069 41.150 1.00 22.94 126 THR D N 1
ATOM 10584 C CA . THR D 1 126 ? 85.010 117.395 41.081 1.00 23.16 126 THR D CA 1
ATOM 10585 C C . THR D 1 126 ? 84.194 118.331 40.190 1.00 23.69 126 THR D C 1
ATOM 10586 O O . THR D 1 126 ? 84.051 119.516 40.499 1.00 24.33 126 THR D O 1
ATOM 10590 N N . LEU D 1 127 ? 83.650 117.791 39.099 1.00 23.28 127 LEU D N 1
ATOM 10591 C CA . LEU D 1 127 ? 82.853 118.578 38.155 1.00 23.82 127 LEU D CA 1
ATOM 10592 C C . LEU D 1 127 ? 81.612 119.220 38.779 1.00 24.11 127 LEU D C 1
ATOM 10593 O O . LEU D 1 127 ? 81.405 120.429 38.658 1.00 22.44 127 LEU D O 1
ATOM 10598 N N . PRO D 1 128 ? 80.760 118.424 39.442 1.00 23.49 128 PRO D N 1
ATOM 10599 C CA . PRO D 1 128 ? 79.577 119.050 40.037 1.00 24.44 128 PRO D CA 1
ATOM 10600 C C . PRO D 1 128 ? 79.917 119.894 41.262 1.00 24.63 128 PRO D C 1
ATOM 10601 O O . PRO D 1 128 ? 79.367 120.979 41.441 1.00 24.81 128 PRO D O 1
ATOM 10605 N N . LEU D 1 129 ? 80.828 119.410 42.105 1.00 25.35 129 LEU D N 1
ATOM 10606 C CA . LEU D 1 129 ? 81.201 120.171 43.295 1.00 25.01 129 LEU D CA 1
ATOM 10607 C C . LEU D 1 129 ? 81.828 121.495 42.880 1.00 27.12 129 LEU D C 1
ATOM 10608 O O . LEU D 1 129 ? 81.743 122.495 43.599 1.00 25.96 129 LEU D O 1
ATOM 10613 N N . LYS D 1 130 ? 82.454 121.496 41.710 1.00 28.30 130 LYS D N 1
ATOM 10614 C CA . LYS D 1 130 ? 83.091 122.696 41.188 1.00 30.97 130 LYS D CA 1
ATOM 10615 C C . LYS D 1 130 ? 82.003 123.735 40.934 1.00 30.45 130 LYS D C 1
ATOM 10616 O O . LYS D 1 130 ? 82.187 124.921 41.209 1.00 30.63 130 LYS D O 1
ATOM 10622 N N . LYS D 1 131 ? 80.865 123.275 40.419 1.00 30.84 131 LYS D N 1
ATOM 10623 C CA . LYS D 1 131 ? 79.737 124.157 40.128 1.00 30.59 131 LYS D CA 1
ATOM 10624 C C . LYS D 1 131 ? 79.265 124.904 41.369 1.00 29.45 131 LYS D C 1
ATOM 10625 O O . LYS D 1 131 ? 78.760 126.022 41.274 1.00 28.24 131 LYS D O 1
ATOM 10631 N N . MET D 1 132 ? 79.430 124.280 42.530 1.00 28.74 132 MET D N 1
ATOM 10632 C CA . MET D 1 132 ? 79.003 124.878 43.792 1.00 28.60 132 MET D CA 1
ATOM 10633 C C . MET D 1 132 ? 79.997 125.908 44.316 1.00 29.13 132 MET D C 1
ATOM 10634 O O . MET D 1 132 ? 79.717 126.615 45.284 1.00 28.10 132 MET D O 1
ATOM 10639 N N . GLY D 1 133 ? 81.157 125.994 43.673 1.00 29.64 133 GLY D N 1
ATOM 10640 C CA . GLY D 1 133 ? 82.162 126.950 44.099 1.00 28.55 133 GLY D CA 1
ATOM 10641 C C . GLY D 1 133 ? 83.314 126.303 44.843 1.00 29.83 133 GLY D C 1
ATOM 10642 O O . GLY D 1 133 ? 84.145 126.992 45.430 1.00 29.96 133 GLY D O 1
ATOM 10643 N N . VAL D 1 134 ? 83.370 124.976 44.822 1.00 29.13 134 VAL D N 1
ATOM 10644 C CA . VAL D 1 134 ? 84.439 124.259 45.510 1.00 29.86 134 VAL D CA 1
ATOM 10645 C C . VAL D 1 134 ? 85.659 124.088 44.607 1.00 29.41 134 VAL D C 1
ATOM 10646 O O . VAL D 1 134 ? 85.528 123.703 43.448 1.00 30.44 134 VAL D O 1
ATOM 10650 N N . SER D 1 135 ? 86.843 124.387 45.135 1.00 29.93 135 SER D N 1
ATOM 10651 C CA . SER D 1 135 ? 88.073 124.228 44.364 1.00 30.77 135 SER D CA 1
ATOM 10652 C C . SER D 1 135 ? 88.577 122.808 44.583 1.00 31.72 135 SER D C 1
ATOM 10653 O O . SER D 1 135 ? 88.921 122.429 45.704 1.00 30.66 135 SER D O 1
ATOM 10656 N N . ILE D 1 136 ? 88.606 122.018 43.514 1.00 31.71 136 ILE D N 1
ATOM 10657 C CA . ILE D 1 136 ? 89.062 120.635 43.605 1.00 32.38 136 ILE D CA 1
ATOM 10658 C C . ILE D 1 136 ? 89.760 120.223 42.324 1.00 32.26 136 ILE D C 1
ATOM 10659 O O . ILE D 1 136 ? 89.302 120.542 41.228 1.00 32.52 136 ILE D O 1
ATOM 10664 N N . SER D 1 137 ? 90.864 119.500 42.468 1.00 32.64 137 SER D N 1
ATOM 10665 C CA . SER D 1 137 ? 91.619 119.028 41.320 1.00 32.04 137 SER D CA 1
ATOM 10666 C C . SER D 1 137 ? 92.506 117.858 41.712 1.00 31.41 137 SER D C 1
ATOM 10667 O O . SER D 1 137 ? 92.957 117.758 42.857 1.00 29.50 137 SER D O 1
ATOM 10670 N N . GLY D 1 138 ? 92.740 116.973 40.751 1.00 31.14 138 GLY D N 1
ATOM 10671 C CA . GLY D 1 138 ? 93.584 115.820 40.982 1.00 31.70 138 GLY D CA 1
ATOM 10672 C C . GLY D 1 138 ? 94.638 115.746 39.894 1.00 31.56 138 GLY D C 1
ATOM 10673 O O . GLY D 1 138 ? 95.120 116.772 39.419 1.00 32.28 138 GLY D O 1
ATOM 10674 N N . GLN D 1 139 ? 94.988 114.534 39.485 1.00 30.31 139 GLN D N 1
ATOM 10675 C CA . GLN D 1 139 ? 95.994 114.347 38.449 1.00 30.02 139 GLN D CA 1
ATOM 10676 C C . GLN D 1 139 ? 95.313 114.017 37.127 1.00 30.05 139 GLN D C 1
ATOM 10677 O O . GLN D 1 139 ? 94.383 113.210 37.092 1.00 28.61 139 GLN D O 1
ATOM 10683 N N . THR D 1 140 ? 95.773 114.647 36.046 1.00 30.36 140 THR D N 1
ATOM 10684 C CA . THR D 1 140 ? 95.214 114.410 34.717 1.00 31.08 140 THR D CA 1
ATOM 10685 C C . THR D 1 140 ? 93.796 114.971 34.634 1.00 31.85 140 THR D C 1
ATOM 10686 O O . THR D 1 140 ? 93.251 115.446 35.633 1.00 31.26 140 THR D O 1
ATOM 10690 N N . GLU D 1 141 ? 93.206 114.920 33.443 1.00 31.21 141 GLU D N 1
ATOM 10691 C CA . GLU D 1 141 ? 91.854 115.424 33.234 1.00 32.01 141 GLU D CA 1
ATOM 10692 C C . GLU D 1 141 ? 90.819 114.618 34.015 1.00 30.58 141 GLU D C 1
ATOM 10693 O O . GLU D 1 141 ? 89.698 115.079 34.226 1.00 29.52 141 GLU D O 1
ATOM 10699 N N . ARG D 1 142 ? 91.188 113.414 34.435 1.00 28.46 142 ARG D N 1
ATOM 10700 C CA . ARG D 1 142 ? 90.263 112.571 35.178 1.00 28.58 142 ARG D CA 1
ATOM 10701 C C . ARG D 1 142 ? 90.327 112.844 36.678 1.00 28.34 142 ARG D C 1
ATOM 10702 O O . ARG D 1 142 ? 89.598 112.234 37.458 1.00 28.05 142 ARG D O 1
ATOM 10710 N N . ASP D 1 143 ? 91.198 113.766 37.075 1.00 28.28 143 ASP D N 1
ATOM 10711 C CA . ASP D 1 143 ? 91.351 114.110 38.482 1.00 28.84 143 ASP D CA 1
ATOM 10712 C C . ASP D 1 143 ? 91.618 112.886 39.351 1.00 29.11 143 ASP D C 1
ATOM 10713 O O . ASP D 1 143 ? 90.858 112.594 40.271 1.00 29.32 143 ASP D O 1
ATOM 10718 N N . LEU D 1 144 ? 92.694 112.167 39.053 1.00 28.34 144 LEU D N 1
ATOM 10719 C CA . LEU D 1 144 ? 93.053 110.995 39.841 1.00 28.21 144 LEU D CA 1
ATOM 10720 C C . LEU D 1 144 ? 93.729 111.469 41.119 1.00 26.91 144 LEU D C 1
ATOM 10721 O O . LEU D 1 144 ? 94.338 112.536 41.143 1.00 26.64 144 LEU D O 1
ATOM 10726 N N . PRO D 1 145 ? 93.608 110.697 42.211 1.00 26.69 145 PRO D N 1
ATOM 10727 C CA . PRO D 1 145 ? 94.254 111.112 43.460 1.00 25.51 145 PRO D CA 1
ATOM 10728 C C . PRO D 1 145 ? 95.767 111.126 43.231 1.00 25.61 145 PRO D C 1
ATOM 10729 O O . PRO D 1 145 ? 96.262 110.450 42.334 1.00 24.60 145 PRO D O 1
ATOM 10733 N N . PRO D 1 146 ? 96.520 111.882 44.044 1.00 27.06 146 PRO D N 1
ATOM 10734 C CA . PRO D 1 146 ? 96.035 112.714 45.154 1.00 26.02 146 PRO D CA 1
ATOM 10735 C C . PRO D 1 146 ? 95.244 113.940 44.713 1.00 26.73 146 PRO D C 1
ATOM 10736 O O . PRO D 1 146 ? 95.428 114.449 43.602 1.00 25.93 146 PRO D O 1
ATOM 10740 N N . LEU D 1 147 ? 94.367 114.406 45.601 1.00 26.42 147 LEU D N 1
ATOM 10741 C CA . LEU D 1 147 ? 93.520 115.566 45.349 1.00 27.05 147 LEU D CA 1
ATOM 10742 C C . LEU D 1 147 ? 93.844 116.747 46.255 1.00 27.79 147 LEU D C 1
ATOM 10743 O O . LEU D 1 147 ? 94.360 116.582 47.360 1.00 28.15 147 LEU D O 1
ATOM 10748 N N . ARG D 1 148 ? 93.534 117.942 45.773 1.00 27.49 148 ARG D N 1
ATOM 10749 C CA . ARG D 1 148 ? 93.727 119.159 46.547 1.00 28.90 148 ARG D CA 1
ATOM 10750 C C . ARG D 1 148 ? 92.332 119.751 46.632 1.00 28.16 148 ARG D C 1
ATOM 10751 O O . ARG D 1 148 ? 91.641 119.866 45.622 1.00 27.33 148 ARG D O 1
ATOM 10759 N N . LEU D 1 149 ? 91.910 120.113 47.837 1.00 28.67 149 LEU D N 1
ATOM 10760 C CA . LEU D 1 149 ? 90.570 120.644 48.022 1.00 29.02 149 LEU D CA 1
ATOM 10761 C C . LEU D 1 149 ? 90.500 121.855 48.941 1.00 29.49 149 LEU D C 1
ATOM 10762 O O . LEU D 1 149 ? 91.165 121.910 49.977 1.00 30.09 149 LEU D O 1
ATOM 10767 N N . LYS D 1 150 ? 89.684 122.826 48.546 1.00 29.53 150 LYS D N 1
ATOM 10768 C CA . LYS D 1 150 ? 89.491 124.040 49.323 1.00 29.51 150 LYS D CA 1
ATOM 10769 C C . LYS D 1 150 ? 88.018 124.404 49.181 1.00 29.17 150 LYS D C 1
ATOM 10770 O O . LYS D 1 150 ? 87.578 124.838 48.116 1.00 28.27 150 LYS D O 1
ATOM 10776 N N . GLY D 1 151 ? 87.255 124.205 50.253 1.00 27.86 151 GLY D N 1
ATOM 10777 C CA . GLY D 1 151 ? 85.837 124.508 50.210 1.00 29.48 151 GLY D CA 1
ATOM 10778 C C . GLY D 1 151 ? 85.562 125.993 50.296 1.00 30.85 151 GLY D C 1
ATOM 10779 O O . GLY D 1 151 ? 86.486 126.798 50.403 1.00 30.14 151 GLY D O 1
ATOM 10780 N N . THR D 1 152 ? 84.286 126.362 50.248 1.00 32.69 152 THR D N 1
ATOM 10781 C CA . THR D 1 152 ? 83.905 127.765 50.331 1.00 34.08 152 THR D CA 1
ATOM 10782 C C . THR D 1 152 ? 82.805 127.996 51.361 1.00 33.94 152 THR D C 1
ATOM 10783 O O . THR D 1 152 ? 81.956 127.133 51.588 1.00 31.80 152 THR D O 1
ATOM 10787 N N . LYS D 1 153 ? 82.835 129.167 51.987 1.00 34.06 153 LYS D N 1
ATOM 10788 C CA . LYS D 1 153 ? 81.838 129.525 52.983 1.00 35.63 153 LYS D CA 1
ATOM 10789 C C . LYS D 1 153 ? 80.600 130.055 52.268 1.00 35.67 153 LYS D C 1
ATOM 10790 O O . LYS D 1 153 ? 79.589 130.376 52.893 1.00 35.18 153 LYS D O 1
ATOM 10796 N N . ASN D 1 154 ? 80.691 130.131 50.945 1.00 35.07 154 ASN D N 1
ATOM 10797 C CA . ASN D 1 154 ? 79.583 130.593 50.123 1.00 35.26 154 ASN D CA 1
ATOM 10798 C C . ASN D 1 154 ? 79.214 129.553 49.080 1.00 34.65 154 ASN D C 1
ATOM 10799 O O . ASN D 1 154 ? 79.263 129.827 47.882 1.00 33.28 154 ASN D O 1
ATOM 10804 N N . LEU D 1 155 ? 78.852 128.357 49.540 1.00 33.93 155 LEU D N 1
ATOM 10805 C CA . LEU D 1 155 ? 78.458 127.278 48.638 1.00 32.86 155 LEU D CA 1
ATOM 10806 C C . LEU D 1 155 ? 77.149 127.615 47.939 1.00 33.18 155 LEU D C 1
ATOM 10807 O O . LEU D 1 155 ? 76.226 128.148 48.556 1.00 32.79 155 LEU D O 1
ATOM 10812 N N . ARG D 1 156 ? 77.072 127.297 46.652 1.00 31.86 156 ARG D N 1
ATOM 10813 C CA . ARG D 1 156 ? 75.865 127.556 45.886 1.00 33.41 156 ARG D CA 1
ATOM 10814 C C . ARG D 1 156 ? 75.101 126.246 45.734 1.00 32.79 156 ARG D C 1
ATOM 10815 O O . ARG D 1 156 ? 75.704 125.197 45.520 1.00 33.15 156 ARG D O 1
ATOM 10823 N N . PRO D 1 157 ? 73.763 126.289 45.852 1.00 31.41 157 PRO D N 1
ATOM 10824 C CA . PRO D 1 157 ? 72.947 125.077 45.715 1.00 29.61 157 PRO D CA 1
ATOM 10825 C C . PRO D 1 157 ? 73.367 124.311 44.461 1.00 29.31 157 PRO D C 1
ATOM 10826 O O . PRO D 1 157 ? 73.966 124.891 43.558 1.00 28.76 157 PRO D O 1
ATOM 10830 N N . ILE D 1 158 ? 73.063 123.018 44.398 1.00 27.45 158 ILE D N 1
ATOM 10831 C CA . ILE D 1 158 ? 73.442 122.235 43.228 1.00 26.11 158 ILE D CA 1
ATOM 10832 C C . ILE D 1 158 ? 72.251 121.664 42.466 1.00 27.02 158 ILE D C 1
ATOM 10833 O O . ILE D 1 158 ? 71.298 121.158 43.057 1.00 27.07 158 ILE D O 1
ATOM 10838 N N . HIS D 1 159 ? 72.316 121.777 41.144 1.00 26.85 159 HIS D N 1
ATOM 10839 C CA . HIS D 1 159 ? 71.299 121.245 40.245 1.00 27.24 159 HIS D CA 1
ATOM 10840 C C . HIS D 1 159 ? 72.129 120.424 39.277 1.00 26.66 159 HIS D C 1
ATOM 10841 O O . HIS D 1 159 ? 72.743 120.966 38.356 1.00 27.52 159 HIS D O 1
ATOM 10848 N N . TYR D 1 160 ? 72.157 119.116 39.494 1.00 26.49 160 TYR D N 1
ATOM 10849 C CA . TYR D 1 160 ? 72.964 118.242 38.666 1.00 26.24 160 TYR D CA 1
ATOM 10850 C C . TYR D 1 160 ? 72.295 116.911 38.347 1.00 26.80 160 TYR D C 1
ATOM 10851 O O . TYR D 1 160 ? 71.653 116.291 39.203 1.00 26.28 160 TYR D O 1
ATOM 10860 N N . GLU D 1 161 ? 72.449 116.486 37.098 1.00 26.08 161 GLU D N 1
ATOM 10861 C CA . GLU D 1 161 ? 71.899 115.224 36.626 1.00 27.81 161 GLU D CA 1
ATOM 10862 C C . GLU D 1 161 ? 73.108 114.312 36.450 1.00 27.37 161 GLU D C 1
ATOM 10863 O O . GLU D 1 161 ? 73.936 114.535 35.568 1.00 27.27 161 GLU D O 1
ATOM 10869 N N . LEU D 1 162 ? 73.223 113.297 37.297 1.00 26.20 162 LEU D N 1
ATOM 10870 C CA . LEU D 1 162 ? 74.356 112.386 37.215 1.00 25.09 162 LEU D CA 1
ATOM 10871 C C . LEU D 1 162 ? 74.458 111.682 35.867 1.00 25.68 162 LEU D C 1
ATOM 10872 O O . LEU D 1 162 ? 73.472 111.158 35.352 1.00 25.58 162 LEU D O 1
ATOM 10877 N N . PRO D 1 163 ? 75.661 111.676 35.270 1.00 26.07 163 PRO D N 1
ATOM 10878 C CA . PRO D 1 163 ? 75.878 111.024 33.977 1.00 26.16 163 PRO D CA 1
ATOM 10879 C C . PRO D 1 163 ? 76.052 109.518 34.145 1.00 26.16 163 PRO D C 1
ATOM 10880 O O . PRO D 1 163 ? 76.047 108.772 33.168 1.00 25.55 163 PRO D O 1
ATOM 10884 N N . ILE D 1 164 ? 76.214 109.073 35.388 1.00 23.82 164 ILE D N 1
ATOM 10885 C CA . ILE D 1 164 ? 76.378 107.650 35.662 1.00 21.98 164 ILE D CA 1
ATOM 10886 C C . ILE D 1 164 ? 75.642 107.230 36.931 1.00 19.60 164 ILE D C 1
ATOM 10887 O O . ILE D 1 164 ? 75.390 108.053 37.811 1.00 18.72 164 ILE D O 1
ATOM 10892 N N . ALA D 1 165 ? 75.302 105.946 37.011 1.00 17.71 165 ALA D N 1
ATOM 10893 C CA . ALA D 1 165 ? 74.581 105.385 38.150 1.00 18.30 165 ALA D CA 1
ATOM 10894 C C . ALA D 1 165 ? 75.450 105.266 39.400 1.00 17.71 165 ALA D C 1
ATOM 10895 O O . ALA D 1 165 ? 75.642 104.170 39.936 1.00 19.22 165 ALA D O 1
ATOM 10897 N N . SER D 1 166 ? 75.964 106.394 39.870 1.00 17.88 166 SER D N 1
ATOM 10898 C CA . SER D 1 166 ? 76.813 106.389 41.052 1.00 16.55 166 SER D CA 1
ATOM 10899 C C . SER D 1 166 ? 76.132 106.901 42.318 1.00 17.25 166 SER D C 1
ATOM 10900 O O . SER D 1 166 ? 75.682 108.046 42.374 1.00 16.14 166 SER D O 1
ATOM 10903 N N . ALA D 1 167 ? 76.072 106.051 43.337 1.00 15.54 167 ALA D N 1
ATOM 10904 C CA . ALA D 1 167 ? 75.472 106.435 44.609 1.00 15.72 167 ALA D CA 1
ATOM 10905 C C . ALA D 1 167 ? 76.429 107.388 45.309 1.00 15.03 167 ALA D C 1
ATOM 10906 O O . ALA D 1 167 ? 76.006 108.313 46.005 1.00 15.11 167 ALA D O 1
ATOM 10908 N N . GLN D 1 168 ? 77.726 107.158 45.108 1.00 16.75 168 GLN D N 1
ATOM 10909 C CA . GLN D 1 168 ? 78.767 107.987 45.711 1.00 16.14 168 GLN D CA 1
ATOM 10910 C C . GLN D 1 168 ? 78.668 109.446 45.292 1.00 17.36 168 GLN D C 1
ATOM 10911 O O . GLN D 1 168 ? 78.719 110.341 46.135 1.00 18.72 168 GLN D O 1
ATOM 10917 N N . VAL D 1 169 ? 78.544 109.693 43.993 1.00 16.27 169 VAL D N 1
ATOM 10918 C CA . VAL D 1 169 ? 78.430 111.065 43.509 1.00 18.02 169 VAL D CA 1
ATOM 10919 C C . VAL D 1 169 ? 77.170 111.682 44.110 1.00 17.32 169 VAL D C 1
ATOM 10920 O O . VAL D 1 169 ? 77.182 112.834 44.546 1.00 17.64 169 VAL D O 1
ATOM 10924 N N . LYS D 1 170 ? 76.091 110.903 44.138 1.00 16.20 170 LYS D N 1
ATOM 10925 C CA . LYS D 1 170 ? 74.820 111.357 44.698 1.00 15.41 170 LYS D CA 1
ATOM 10926 C C . LYS D 1 170 ? 75.001 111.796 46.142 1.00 15.31 170 LYS D C 1
ATOM 10927 O O . LYS D 1 170 ? 74.560 112.877 46.536 1.00 16.17 170 LYS D O 1
ATOM 10933 N N . SER D 1 171 ? 75.658 110.943 46.920 1.00 15.04 171 SER D N 1
ATOM 10934 C CA . SER D 1 171 ? 75.901 111.187 48.332 1.00 14.79 171 SER D CA 1
ATOM 10935 C C . SER D 1 171 ? 76.784 112.406 48.586 1.00 15.70 171 SER D C 1
ATOM 10936 O O . SER D 1 171 ? 76.484 113.221 49.454 1.00 15.08 171 SER D O 1
ATOM 10939 N N . ALA D 1 172 ? 77.870 112.529 47.828 1.00 16.02 172 ALA D N 1
ATOM 10940 C CA . ALA D 1 172 ? 78.779 113.662 47.987 1.00 16.09 172 ALA D CA 1
ATOM 10941 C C . ALA D 1 172 ? 78.030 114.977 47.798 1.00 17.02 172 ALA D C 1
ATOM 10942 O O . ALA D 1 172 ? 78.205 115.923 48.568 1.00 15.16 172 ALA D O 1
ATOM 10944 N N . LEU D 1 173 ? 77.198 115.030 46.764 1.00 18.06 173 LEU D N 1
ATOM 10945 C CA . LEU D 1 173 ? 76.417 116.225 46.461 1.00 18.90 173 LEU D CA 1
ATOM 10946 C C . LEU D 1 173 ? 75.380 116.518 47.542 1.00 17.34 173 LEU D C 1
ATOM 10947 O O . LEU D 1 173 ? 75.082 117.676 47.826 1.00 18.69 173 LEU D O 1
ATOM 10952 N N . MET D 1 174 ? 74.831 115.468 48.145 1.00 18.23 174 MET D N 1
ATOM 10953 C CA . MET D 1 174 ? 73.844 115.647 49.204 1.00 17.37 174 MET D CA 1
ATOM 10954 C C . MET D 1 174 ? 74.500 116.281 50.428 1.00 18.24 174 MET D C 1
ATOM 10955 O O . MET D 1 174 ? 73.975 117.238 50.995 1.00 16.81 174 MET D O 1
ATOM 10960 N N . PHE D 1 175 ? 75.651 115.752 50.833 1.00 16.49 175 PHE D N 1
ATOM 10961 C CA . PHE D 1 175 ? 76.367 116.295 51.982 1.00 17.30 175 PHE D CA 1
ATOM 10962 C C . PHE D 1 175 ? 76.711 117.754 51.707 1.00 18.47 175 PHE D C 1
ATOM 10963 O O . PHE D 1 175 ? 76.653 118.598 52.603 1.00 19.46 175 PHE D O 1
ATOM 10971 N N . ALA D 1 176 ? 77.075 118.040 50.462 1.00 18.33 176 ALA D N 1
ATOM 10972 C CA . ALA D 1 176 ? 77.406 119.398 50.049 1.00 20.47 176 ALA D CA 1
ATOM 10973 C C . ALA D 1 176 ? 76.144 120.257 50.115 1.00 19.26 176 ALA D C 1
ATOM 10974 O O . ALA D 1 176 ? 76.182 121.399 50.572 1.00 21.35 176 ALA D O 1
ATOM 10976 N N . ALA D 1 177 ? 75.025 119.692 49.666 1.00 20.69 177 ALA D N 1
ATOM 10977 C CA . ALA D 1 177 ? 73.746 120.402 49.663 1.00 21.17 177 ALA D CA 1
ATOM 10978 C C . ALA D 1 177 ? 73.341 120.833 51.064 1.00 23.13 177 ALA D C 1
ATOM 10979 O O . ALA D 1 177 ? 72.776 121.911 51.252 1.00 23.40 177 ALA D O 1
ATOM 10981 N N . LEU D 1 178 ? 73.636 119.984 52.042 1.00 22.44 178 LEU D N 1
ATOM 10982 C CA . LEU D 1 178 ? 73.304 120.252 53.435 1.00 23.90 178 LEU D CA 1
ATOM 10983 C C . LEU D 1 178 ? 73.981 121.508 53.977 1.00 25.16 178 LEU D C 1
ATOM 10984 O O . LEU D 1 178 ? 73.565 122.059 55.000 1.00 24.30 178 LEU D O 1
ATOM 10989 N N . GLN D 1 179 ? 75.024 121.964 53.295 1.00 24.63 179 GLN D N 1
ATOM 10990 C CA . GLN D 1 179 ? 75.744 123.144 53.751 1.00 25.46 179 GLN D CA 1
ATOM 10991 C C . GLN D 1 179 ? 75.450 124.374 52.900 1.00 25.80 179 GLN D C 1
ATOM 10992 O O . GLN D 1 179 ? 75.714 125.503 53.315 1.00 25.58 179 GLN D O 1
ATOM 10998 N N . ALA D 1 180 ? 74.904 124.155 51.709 1.00 27.48 180 ALA D N 1
ATOM 10999 C CA . ALA D 1 180 ? 74.590 125.258 50.817 1.00 29.46 180 ALA D CA 1
ATOM 11000 C C . ALA D 1 180 ? 73.265 125.925 51.182 1.00 31.40 180 ALA D C 1
ATOM 11001 O O . ALA D 1 180 ? 72.309 125.268 51.603 1.00 31.97 180 ALA D O 1
ATOM 11003 N N . LYS D 1 181 ? 73.224 127.241 51.024 1.00 32.65 181 LYS D N 1
ATOM 11004 C CA . LYS D 1 181 ? 72.029 128.016 51.316 1.00 33.08 181 LYS D CA 1
ATOM 11005 C C . LYS D 1 181 ? 71.174 128.058 50.059 1.00 31.82 181 LYS D C 1
ATOM 11006 O O . LYS D 1 181 ? 71.509 128.740 49.092 1.00 32.25 181 LYS D O 1
ATOM 11012 N N . GLY D 1 182 ? 70.074 127.314 50.076 1.00 29.25 182 GLY D N 1
ATOM 11013 C CA . GLY D 1 182 ? 69.198 127.276 48.923 1.00 28.66 182 GLY D CA 1
ATOM 11014 C C . GLY D 1 182 ? 68.789 125.859 48.583 1.00 27.96 182 GLY D C 1
ATOM 11015 O O . GLY D 1 182 ? 69.217 124.903 49.234 1.00 26.97 182 GLY D O 1
ATOM 11016 N N . GLU D 1 183 ? 67.966 125.720 47.551 1.00 27.16 183 GLU D N 1
ATOM 11017 C CA . GLU D 1 183 ? 67.478 124.415 47.136 1.00 28.33 183 GLU D CA 1
ATOM 11018 C C . GLU D 1 183 ? 68.337 123.722 46.081 1.00 27.42 183 GLU D C 1
ATOM 11019 O O . GLU D 1 183 ? 68.586 124.268 45.006 1.00 25.33 183 GLU D O 1
ATOM 11025 N N . SER D 1 184 ? 68.780 122.510 46.408 1.00 26.21 184 SER D N 1
ATOM 11026 C CA . SER D 1 184 ? 69.576 121.697 45.498 1.00 24.70 184 SER D CA 1
ATOM 11027 C C . SER D 1 184 ? 68.677 120.594 44.956 1.00 23.62 184 SER D C 1
ATOM 11028 O O . SER D 1 184 ? 67.772 120.120 45.648 1.00 24.65 184 SER D O 1
ATOM 11031 N N . VAL D 1 185 ? 68.926 120.195 43.715 1.00 22.42 185 VAL D N 1
ATOM 11032 C CA . VAL D 1 185 ? 68.151 119.140 43.076 1.00 22.26 185 VAL D CA 1
ATOM 11033 C C . VAL D 1 185 ? 69.113 118.179 42.396 1.00 22.55 185 VAL D C 1
ATOM 11034 O O . VAL D 1 185 ? 69.806 118.540 41.446 1.00 20.52 185 VAL D O 1
ATOM 11038 N N . ILE D 1 186 ? 69.147 116.950 42.895 1.00 23.16 186 ILE D N 1
ATOM 11039 C CA . ILE D 1 186 ? 70.032 115.921 42.369 1.00 22.22 186 ILE D CA 1
ATOM 11040 C C . ILE D 1 186 ? 69.201 114.817 41.729 1.00 22.25 186 ILE D C 1
ATOM 11041 O O . ILE D 1 186 ? 68.369 114.188 42.386 1.00 23.96 186 ILE D O 1
ATOM 11046 N N . ILE D 1 187 ? 69.429 114.580 40.445 1.00 21.73 187 ILE D N 1
ATOM 11047 C CA . ILE D 1 187 ? 68.678 113.556 39.734 1.00 21.64 187 ILE D CA 1
ATOM 11048 C C . ILE D 1 187 ? 69.549 112.362 39.352 1.00 20.90 187 ILE D C 1
ATOM 11049 O O . ILE D 1 187 ? 70.583 112.511 38.702 1.00 19.51 187 ILE D O 1
ATOM 11054 N N . GLU D 1 188 ? 69.117 111.177 39.769 1.00 20.84 188 GLU D N 1
ATOM 11055 C CA . GLU D 1 188 ? 69.843 109.946 39.480 1.00 21.28 188 GLU D CA 1
ATOM 11056 C C . GLU D 1 188 ? 69.631 109.494 38.041 1.00 22.56 188 GLU D C 1
ATOM 11057 O O . GLU D 1 188 ? 68.568 109.718 37.462 1.00 21.36 188 GLU D O 1
ATOM 11063 N N . LYS D 1 189 ? 70.652 108.861 37.469 1.00 23.35 189 LYS D N 1
ATOM 11064 C CA . LYS D 1 189 ? 70.565 108.338 36.113 1.00 23.99 189 LYS D CA 1
ATOM 11065 C C . LYS D 1 189 ? 69.752 107.060 36.249 1.00 24.45 189 LYS D C 1
ATOM 11066 O O . LYS D 1 189 ? 68.890 106.761 35.423 1.00 23.96 189 LYS D O 1
ATOM 11072 N N . GLU D 1 190 ? 70.048 106.317 37.312 1.00 22.52 190 GLU D N 1
ATOM 11073 C CA . GLU D 1 190 ? 69.365 105.067 37.644 1.00 22.55 190 GLU D CA 1
ATOM 11074 C C . GLU D 1 190 ? 69.287 105.054 39.169 1.00 20.45 190 GLU D C 1
ATOM 11075 O O . GLU D 1 190 ? 70.031 105.780 39.829 1.00 20.91 190 GLU D O 1
ATOM 11081 N N . TYR D 1 191 ? 68.398 104.243 39.734 1.00 19.02 191 TYR D N 1
ATOM 11082 C CA . TYR D 1 191 ? 68.297 104.177 41.188 1.00 18.79 191 TYR D CA 1
ATOM 11083 C C . TYR D 1 191 ? 69.516 103.445 41.749 1.00 18.06 191 TYR D C 1
ATOM 11084 O O . TYR D 1 191 ? 69.843 102.349 41.299 1.00 18.46 191 TYR D O 1
ATOM 11093 N N . THR D 1 192 ? 70.188 104.063 42.719 1.00 17.66 192 THR D N 1
ATOM 11094 C CA . THR D 1 192 ? 71.361 103.477 43.372 1.00 17.24 192 THR D CA 1
ATOM 11095 C C . THR D 1 192 ? 71.094 103.367 44.878 1.00 18.10 192 THR D C 1
ATOM 11096 O O . THR D 1 192 ? 70.097 103.902 45.368 1.00 17.75 192 THR D O 1
ATOM 11100 N N . ARG D 1 193 ? 71.975 102.683 45.611 1.00 18.08 193 ARG D N 1
ATOM 11101 C CA . ARG D 1 193 ? 71.779 102.535 47.053 1.00 18.24 193 ARG D CA 1
ATOM 11102 C C . ARG D 1 193 ? 71.386 103.879 47.653 1.00 16.61 193 ARG D C 1
ATOM 11103 O O . ARG D 1 193 ? 72.030 104.901 47.404 1.00 16.49 193 ARG D O 1
ATOM 11111 N N . ASN D 1 194 ? 70.312 103.866 48.435 1.00 16.02 194 ASN D N 1
ATOM 11112 C CA . ASN D 1 194 ? 69.773 105.081 49.037 1.00 15.77 194 ASN D CA 1
ATOM 11113 C C . ASN D 1 194 ? 70.060 105.256 50.523 1.00 15.60 194 ASN D C 1
ATOM 11114 O O . ASN D 1 194 ? 69.279 105.887 51.235 1.00 15.23 194 ASN D O 1
ATOM 11119 N N . HIS D 1 195 ? 71.182 104.716 50.988 1.00 15.08 195 HIS D N 1
ATOM 11120 C CA . HIS D 1 195 ? 71.550 104.824 52.394 1.00 14.01 195 HIS D CA 1
ATOM 11121 C C . HIS D 1 195 ? 71.680 106.260 52.888 1.00 13.94 195 HIS D C 1
ATOM 11122 O O . HIS D 1 195 ? 71.304 106.557 54.021 1.00 12.97 195 HIS D O 1
ATOM 11129 N N . THR D 1 196 ? 72.208 107.151 52.050 1.00 13.88 196 THR D N 1
ATOM 11130 C CA . THR D 1 196 ? 72.373 108.547 52.453 1.00 13.49 196 THR D CA 1
ATOM 11131 C C . THR D 1 196 ? 71.007 109.196 52.685 1.00 13.48 196 THR D C 1
ATOM 11132 O O . THR D 1 196 ? 70.849 110.025 53.586 1.00 12.93 196 THR D O 1
ATOM 11136 N N . GLU D 1 197 ? 70.031 108.813 51.861 1.00 14.56 197 GLU D N 1
ATOM 11137 C CA . GLU D 1 197 ? 68.673 109.334 51.960 1.00 15.32 197 GLU D CA 1
ATOM 11138 C C . GLU D 1 197 ? 67.998 108.824 53.236 1.00 15.62 197 GLU D C 1
ATOM 11139 O O . GLU D 1 197 ? 67.332 109.582 53.932 1.00 15.33 197 GLU D O 1
ATOM 11145 N N . ASP D 1 198 ? 68.165 107.538 53.527 1.00 16.14 198 ASP D N 1
ATOM 11146 C CA . ASP D 1 198 ? 67.573 106.939 54.721 1.00 17.71 198 ASP D CA 1
ATOM 11147 C C . ASP D 1 198 ? 68.164 107.553 55.979 1.00 18.06 198 ASP D C 1
ATOM 11148 O O . ASP D 1 198 ? 67.441 107.996 56.866 1.00 17.06 198 ASP D O 1
ATOM 11153 N N . MET D 1 199 ? 69.491 107.575 56.044 1.00 17.32 199 MET D N 1
ATOM 11154 C CA . MET D 1 199 ? 70.183 108.096 57.210 1.00 16.37 199 MET D CA 1
ATOM 11155 C C . MET D 1 199 ? 70.049 109.593 57.417 1.00 15.36 199 MET D C 1
ATOM 11156 O O . MET D 1 199 ? 70.087 110.057 58.555 1.00 12.67 199 MET D O 1
ATOM 11161 N N . LEU D 1 200 ? 69.885 110.352 56.335 1.00 14.74 200 LEU D N 1
ATOM 11162 C CA . LEU D 1 200 ? 69.714 111.791 56.483 1.00 16.36 200 LEU D CA 1
ATOM 11163 C C . LEU D 1 200 ? 68.464 112.007 57.321 1.00 15.92 200 LEU D C 1
ATOM 11164 O O . LEU D 1 200 ? 68.421 112.880 58.187 1.00 16.35 200 LEU D O 1
ATOM 11169 N N . GLN D 1 201 ? 67.450 111.191 57.059 1.00 15.90 201 GLN D N 1
ATOM 11170 C CA . GLN D 1 201 ? 66.195 111.285 57.785 1.00 17.30 201 GLN D CA 1
ATOM 11171 C C . GLN D 1 201 ? 66.357 110.783 59.216 1.00 17.59 201 GLN D C 1
ATOM 11172 O O . GLN D 1 201 ? 65.800 111.368 60.151 1.00 14.66 201 GLN D O 1
ATOM 11178 N N . GLN D 1 202 ? 67.126 109.709 59.392 1.00 17.03 202 GLN D N 1
ATOM 11179 C CA . GLN D 1 202 ? 67.341 109.160 60.728 1.00 17.34 202 GLN D CA 1
ATOM 11180 C C . GLN D 1 202 ? 68.031 110.196 61.617 1.00 17.87 202 GLN D C 1
ATOM 11181 O O . GLN D 1 202 ? 67.819 110.222 62.829 1.00 14.61 202 GLN D O 1
ATOM 11187 N N . PHE D 1 203 ? 68.853 111.051 61.012 1.00 16.32 203 PHE D N 1
ATOM 11188 C CA . PHE D 1 203 ? 69.559 112.076 61.770 1.00 16.38 203 PHE D CA 1
ATOM 11189 C C . PHE D 1 203 ? 68.801 113.397 61.840 1.00 17.26 203 PHE D C 1
ATOM 11190 O O . PHE D 1 203 ? 69.393 114.453 62.058 1.00 18.37 203 PHE D O 1
ATOM 11198 N N . GLY D 1 204 ? 67.488 113.334 61.644 1.00 18.70 204 GLY D N 1
ATOM 11199 C CA . GLY D 1 204 ? 66.671 114.533 61.723 1.00 19.22 204 GLY D CA 1
ATOM 11200 C C . GLY D 1 204 ? 66.706 115.484 60.544 1.00 19.97 204 GLY D C 1
ATOM 11201 O O . GLY D 1 204 ? 66.184 116.592 60.645 1.00 21.24 204 GLY D O 1
ATOM 11202 N N . GLY D 1 205 ? 67.306 115.069 59.432 1.00 18.92 205 GLY D N 1
ATOM 11203 C CA . GLY D 1 205 ? 67.369 115.936 58.263 1.00 19.70 205 GLY D CA 1
ATOM 11204 C C . GLY D 1 205 ? 66.152 115.775 57.365 1.00 20.47 205 GLY D C 1
ATOM 11205 O O . GLY D 1 205 ? 65.291 114.937 57.628 1.00 18.75 205 GLY D O 1
ATOM 11206 N N . HIS D 1 206 ? 66.066 116.564 56.299 1.00 20.97 206 HIS D N 1
ATOM 11207 C CA . HIS D 1 206 ? 64.917 116.455 55.406 1.00 20.80 206 HIS D CA 1
ATOM 11208 C C . HIS D 1 206 ? 65.260 116.494 53.928 1.00 20.50 206 HIS D C 1
ATOM 11209 O O . HIS D 1 206 ? 66.236 117.115 53.513 1.00 20.54 206 HIS D O 1
ATOM 11216 N N . LEU D 1 207 ? 64.433 115.822 53.137 1.00 19.55 207 LEU D N 1
ATOM 11217 C CA . LEU D 1 207 ? 64.612 115.775 51.701 1.00 22.17 207 LEU D CA 1
ATOM 11218 C C . LEU D 1 207 ? 63.332 115.246 51.068 1.00 22.28 207 LEU D C 1
ATOM 11219 O O . LEU D 1 207 ? 62.554 114.538 51.704 1.00 21.88 207 LEU D O 1
ATOM 11224 N N . SER D 1 208 ? 63.126 115.585 49.806 1.00 22.54 208 SER D N 1
ATOM 11225 C CA . SER D 1 208 ? 61.952 115.124 49.093 1.00 25.11 208 SER D CA 1
ATOM 11226 C C . SER D 1 208 ? 62.415 114.261 47.925 1.00 26.10 208 SER D C 1
ATOM 11227 O O . SER D 1 208 ? 63.215 114.697 47.097 1.00 27.06 208 SER D O 1
ATOM 11230 N N . VAL D 1 209 ? 61.928 113.026 47.880 1.00 26.16 209 VAL D N 1
ATOM 11231 C CA . VAL D 1 209 ? 62.287 112.102 46.816 1.00 26.75 209 VAL D CA 1
ATOM 11232 C C . VAL D 1 209 ? 61.105 111.851 45.879 1.00 26.33 209 VAL D C 1
ATOM 11233 O O . VAL D 1 209 ? 60.086 111.288 46.275 1.00 26.63 209 VAL D O 1
ATOM 11237 N N . ASP D 1 210 ? 61.254 112.284 44.632 1.00 25.85 210 ASP D N 1
ATOM 11238 C CA . ASP D 1 210 ? 60.226 112.122 43.612 1.00 24.59 210 ASP D CA 1
ATOM 11239 C C . ASP D 1 210 ? 60.860 111.371 42.447 1.00 24.58 210 ASP D C 1
ATOM 11240 O O . ASP D 1 210 ? 61.500 111.972 41.584 1.00 25.17 210 ASP D O 1
ATOM 11245 N N . GLY D 1 211 ? 60.689 110.052 42.432 1.00 23.63 211 GLY D N 1
ATOM 11246 C CA . GLY D 1 211 ? 61.290 109.252 41.381 1.00 20.95 211 GLY D CA 1
ATOM 11247 C C . GLY D 1 211 ? 62.798 109.298 41.562 1.00 19.89 211 GLY D C 1
ATOM 11248 O O . GLY D 1 211 ? 63.303 109.091 42.671 1.00 18.23 211 GLY D O 1
ATOM 11249 N N . LYS D 1 212 ? 63.514 109.590 40.482 1.00 18.95 212 LYS D N 1
ATOM 11250 C CA . LYS D 1 212 ? 64.968 109.675 40.515 1.00 20.76 212 LYS D CA 1
ATOM 11251 C C . LYS D 1 212 ? 65.402 111.073 40.918 1.00 21.22 212 LYS D C 1
ATOM 11252 O O . LYS D 1 212 ? 66.591 111.341 41.077 1.00 20.83 212 LYS D O 1
ATOM 11258 N N . LYS D 1 213 ? 64.427 111.960 41.084 1.00 22.26 213 LYS D N 1
ATOM 11259 C CA . LYS D 1 213 ? 64.695 113.345 41.461 1.00 21.71 213 LYS D CA 1
ATOM 11260 C C . LYS D 1 213 ? 64.741 113.525 42.976 1.00 22.85 213 LYS D C 1
ATOM 11261 O O . LYS D 1 213 ? 63.787 113.190 43.682 1.00 23.08 213 LYS D O 1
ATOM 11267 N N . ILE D 1 214 ? 65.854 114.069 43.461 1.00 22.44 214 ILE D N 1
ATOM 11268 C CA . ILE D 1 214 ? 66.050 114.297 44.886 1.00 22.27 214 ILE D CA 1
ATOM 11269 C C . ILE D 1 214 ? 66.243 115.782 45.163 1.00 23.87 214 ILE D C 1
ATOM 11270 O O . ILE D 1 214 ? 67.119 116.422 44.582 1.00 23.62 214 ILE D O 1
ATOM 11275 N N . THR D 1 215 ? 65.427 116.330 46.054 1.00 24.86 215 THR D N 1
ATOM 11276 C CA . THR D 1 215 ? 65.536 117.742 46.387 1.00 25.67 215 THR D CA 1
ATOM 11277 C C . THR D 1 215 ? 65.953 117.893 47.840 1.00 25.04 215 THR D C 1
ATOM 11278 O O . THR D 1 215 ? 65.331 117.328 48.741 1.00 25.47 215 THR D O 1
ATOM 11282 N N . VAL D 1 216 ? 67.021 118.653 48.055 1.00 25.11 216 VAL D N 1
ATOM 11283 C CA . VAL D 1 216 ? 67.560 118.883 49.390 1.00 24.60 216 VAL D CA 1
ATOM 11284 C C . VAL D 1 216 ? 67.752 120.366 49.679 1.00 25.29 216 VAL D C 1
ATOM 11285 O O . VAL D 1 216 ? 68.516 121.035 48.991 1.00 25.92 216 VAL D O 1
ATOM 11289 N N . GLN D 1 217 ? 67.063 120.867 50.701 1.00 26.92 217 GLN D N 1
ATOM 11290 C CA . GLN D 1 217 ? 67.173 122.270 51.096 1.00 28.39 217 GLN D CA 1
ATOM 11291 C C . GLN D 1 217 ? 68.334 122.407 52.074 1.00 28.83 217 GLN D C 1
ATOM 11292 O O . GLN D 1 217 ? 68.660 121.466 52.795 1.00 29.34 217 GLN D O 1
ATOM 11298 N N . GLY D 1 218 ? 68.945 123.586 52.097 1.00 27.28 218 GLY D N 1
ATOM 11299 C CA . GLY D 1 218 ? 70.054 123.837 52.997 1.00 26.94 218 GLY D CA 1
ATOM 11300 C C . GLY D 1 218 ? 70.057 125.297 53.402 1.00 26.28 218 GLY D C 1
ATOM 11301 O O . GLY D 1 218 ? 69.394 126.106 52.760 1.00 27.00 218 GLY D O 1
ATOM 11302 N N . PRO D 1 219 ? 70.779 125.673 54.467 1.00 26.07 219 PRO D N 1
ATOM 11303 C CA . PRO D 1 219 ? 71.596 124.805 55.324 1.00 24.82 219 PRO D CA 1
ATOM 11304 C C . PRO D 1 219 ? 70.715 123.960 56.245 1.00 23.84 219 PRO D C 1
ATOM 11305 O O . PRO D 1 219 ? 69.573 124.327 56.517 1.00 22.32 219 PRO D O 1
ATOM 11309 N N . GLN D 1 220 ? 71.248 122.837 56.722 1.00 22.27 220 GLN D N 1
ATOM 11310 C CA . GLN D 1 220 ? 70.508 121.959 57.622 1.00 21.75 220 GLN D CA 1
ATOM 11311 C C . GLN D 1 220 ? 71.301 121.614 58.879 1.00 22.20 220 GLN D C 1
ATOM 11312 O O . GLN D 1 220 ? 72.533 121.642 58.879 1.00 21.07 220 GLN D O 1
ATOM 11318 N N . LYS D 1 221 ? 70.572 121.295 59.947 1.00 22.81 221 LYS D N 1
ATOM 11319 C CA . LYS D 1 221 ? 71.152 120.923 61.234 1.00 21.89 221 LYS D CA 1
ATOM 11320 C C . LYS D 1 221 ? 70.770 119.473 61.517 1.00 21.47 221 LYS D C 1
ATOM 11321 O O . LYS D 1 221 ? 69.617 119.088 61.338 1.00 22.18 221 LYS D O 1
ATOM 11327 N N . LEU D 1 222 ? 71.734 118.669 61.949 1.00 18.50 222 LEU D N 1
ATOM 11328 C CA . LEU D 1 222 ? 71.481 117.263 62.251 1.00 17.51 222 LEU D CA 1
ATOM 11329 C C . LEU D 1 222 ? 71.671 116.992 63.744 1.00 16.28 222 LEU D C 1
ATOM 11330 O O . LEU D 1 222 ? 72.307 117.778 64.445 1.00 15.18 222 LEU D O 1
ATOM 11335 N N . THR D 1 223 ? 71.118 115.880 64.222 1.00 15.51 223 THR D N 1
ATOM 11336 C CA . THR D 1 223 ? 71.223 115.512 65.632 1.00 15.37 223 THR D CA 1
ATOM 11337 C C . THR D 1 223 ? 71.778 114.096 65.784 1.00 13.63 223 THR D C 1
ATOM 11338 O O . THR D 1 223 ? 71.379 113.190 65.058 1.00 14.98 223 THR D O 1
ATOM 11342 N N . GLY D 1 224 ? 72.695 113.917 66.733 1.00 14.92 224 GLY D N 1
ATOM 11343 C CA . GLY D 1 224 ? 73.297 112.612 66.967 1.00 15.46 224 GLY D CA 1
ATOM 11344 C C . GLY D 1 224 ? 72.277 111.510 67.195 1.00 16.12 224 GLY D C 1
ATOM 11345 O O . GLY D 1 224 ? 71.188 111.759 67.722 1.00 15.27 224 GLY D O 1
ATOM 11346 N N . GLN D 1 225 ? 72.635 110.287 66.815 1.00 15.19 225 GLN D N 1
ATOM 11347 C CA . GLN D 1 225 ? 71.730 109.146 66.943 1.00 15.38 225 GLN D CA 1
ATOM 11348 C C . GLN D 1 225 ? 72.460 107.872 67.330 1.00 15.26 225 GLN D C 1
ATOM 11349 O O . GLN D 1 225 ? 73.690 107.832 67.370 1.00 14.41 225 GLN D O 1
ATOM 11355 N N . LYS D 1 226 ? 71.678 106.832 67.612 1.00 16.10 226 LYS D N 1
ATOM 11356 C CA . LYS D 1 226 ? 72.220 105.510 67.900 1.00 16.61 226 LYS D CA 1
ATOM 11357 C C . LYS D 1 226 ? 72.004 104.779 66.582 1.00 15.56 226 LYS D C 1
ATOM 11358 O O . LYS D 1 226 ? 70.879 104.710 66.080 1.00 14.94 226 LYS D O 1
ATOM 11364 N N . VAL D 1 227 ? 73.085 104.249 66.022 1.00 15.53 227 VAL D N 1
ATOM 11365 C CA . VAL D 1 227 ? 73.030 103.553 64.748 1.00 14.43 227 VAL D CA 1
ATOM 11366 C C . VAL D 1 227 ? 73.416 102.092 64.882 1.00 14.57 227 VAL D C 1
ATOM 11367 O O . VAL D 1 227 ? 74.525 101.776 65.313 1.00 14.85 227 VAL D O 1
ATOM 11371 N N . VAL D 1 228 ? 72.499 101.202 64.522 1.00 15.09 228 VAL D N 1
ATOM 11372 C CA . VAL D 1 228 ? 72.786 99.776 64.574 1.00 14.54 228 VAL D CA 1
ATOM 11373 C C . VAL D 1 228 ? 73.025 99.361 63.125 1.00 14.59 228 VAL D C 1
ATOM 11374 O O . VAL D 1 228 ? 72.122 99.412 62.296 1.00 14.03 228 VAL D O 1
ATOM 11378 N N . VAL D 1 229 ? 74.259 98.985 62.819 1.00 14.21 229 VAL D N 1
ATOM 11379 C CA . VAL D 1 229 ? 74.611 98.599 61.462 1.00 14.39 229 VAL D CA 1
ATOM 11380 C C . VAL D 1 229 ? 74.295 97.142 61.163 1.00 14.14 229 VAL D C 1
ATOM 11381 O O . VAL D 1 229 ? 74.799 96.239 61.829 1.00 15.45 229 VAL D O 1
ATOM 11385 N N . PRO D 1 230 ? 73.445 96.898 60.151 1.00 13.58 230 PRO D N 1
ATOM 11386 C CA . PRO D 1 230 ? 73.059 95.543 59.754 1.00 15.40 230 PRO D CA 1
ATOM 11387 C C . PRO D 1 230 ? 74.220 94.861 59.038 1.00 15.74 230 PRO D C 1
ATOM 11388 O O . PRO D 1 230 ? 75.160 95.522 58.609 1.00 17.22 230 PRO D O 1
ATOM 11392 N N . GLY D 1 231 ? 74.155 93.541 58.923 1.00 15.08 231 GLY D N 1
ATOM 11393 C CA . GLY D 1 231 ? 75.205 92.819 58.233 1.00 16.56 231 GLY D CA 1
ATOM 11394 C C . GLY D 1 231 ? 75.209 93.220 56.766 1.00 15.70 231 GLY D C 1
ATOM 11395 O O . GLY D 1 231 ? 74.159 93.513 56.192 1.00 15.30 231 GLY D O 1
ATOM 11396 N N . ASP D 1 232 ? 76.389 93.224 56.156 1.00 15.50 232 ASP D N 1
ATOM 11397 C CA . ASP D 1 232 ? 76.524 93.613 54.757 1.00 15.58 232 ASP D CA 1
ATOM 11398 C C . ASP D 1 232 ? 76.197 92.471 53.798 1.00 14.40 232 ASP D C 1
ATOM 11399 O O . ASP D 1 232 ? 76.765 91.380 53.874 1.00 11.73 232 ASP D O 1
ATOM 11404 N N . ILE D 1 233 ? 75.264 92.745 52.894 1.00 16.44 233 ILE D N 1
ATOM 11405 C CA . ILE D 1 233 ? 74.826 91.779 51.893 1.00 14.83 233 ILE D CA 1
ATOM 11406 C C . ILE D 1 233 ? 75.980 91.465 50.946 1.00 11.53 233 ILE D C 1
ATOM 11407 O O . ILE D 1 233 ? 76.090 90.356 50.431 1.00 13.14 233 ILE D O 1
ATOM 11412 N N . SER D 1 234 ? 76.828 92.459 50.712 1.00 13.88 234 SER D N 1
ATOM 11413 C CA . SER D 1 234 ? 77.973 92.289 49.828 1.00 12.87 234 SER D CA 1
ATOM 11414 C C . SER D 1 234 ? 78.952 91.292 50.427 1.00 14.16 234 SER D C 1
ATOM 11415 O O . SER D 1 234 ? 79.716 90.655 49.701 1.00 14.43 234 SER D O 1
ATOM 11418 N N . SER D 1 235 ? 78.932 91.162 51.754 1.00 13.71 235 SER D N 1
ATOM 11419 C CA . SER D 1 235 ? 79.807 90.211 52.437 1.00 13.43 235 SER D CA 1
ATOM 11420 C C . SER D 1 235 ? 79.109 88.862 52.459 1.00 13.39 235 SER D C 1
ATOM 11421 O O . SER D 1 235 ? 79.717 87.829 52.176 1.00 16.08 235 SER D O 1
ATOM 11424 N N . ALA D 1 236 ? 77.822 88.882 52.787 1.00 13.27 236 ALA D N 1
ATOM 11425 C CA . ALA D 1 236 ? 77.028 87.661 52.835 1.00 12.75 236 ALA D CA 1
ATOM 11426 C C . ALA D 1 236 ? 76.999 87.001 51.461 1.00 11.42 236 ALA D C 1
ATOM 11427 O O . ALA D 1 236 ? 76.874 85.785 51.348 1.00 12.63 236 ALA D O 1
ATOM 11429 N N . ALA D 1 237 ? 77.120 87.819 50.421 1.00 11.50 237 ALA D N 1
ATOM 11430 C CA . ALA D 1 237 ? 77.090 87.340 49.042 1.00 11.07 237 ALA D CA 1
ATOM 11431 C C . ALA D 1 237 ? 78.110 86.242 48.734 1.00 11.96 237 ALA D C 1
ATOM 11432 O O . ALA D 1 237 ? 77.845 85.363 47.910 1.00 13.42 237 ALA D O 1
ATOM 11434 N N . PHE D 1 238 ? 79.275 86.285 49.378 1.00 12.56 238 PHE D N 1
ATOM 11435 C CA . PHE D 1 238 ? 80.288 85.254 49.135 1.00 12.26 238 PHE D CA 1
ATOM 11436 C C . PHE D 1 238 ? 79.818 83.886 49.621 1.00 10.43 238 PHE D C 1
ATOM 11437 O O . PHE D 1 238 ? 80.169 82.857 49.043 1.00 12.76 238 PHE D O 1
ATOM 11445 N N . TRP D 1 239 ? 79.016 83.878 50.680 1.00 11.59 239 TRP D N 1
ATOM 11446 C CA . TRP D 1 239 ? 78.503 82.635 51.246 1.00 10.70 239 TRP D CA 1
ATOM 11447 C C . TRP D 1 239 ? 77.231 82.188 50.529 1.00 11.87 239 TRP D C 1
ATOM 11448 O O . TRP D 1 239 ? 76.944 80.994 50.443 1.00 12.29 239 TRP D O 1
ATOM 11459 N N . LEU D 1 240 ? 76.461 83.144 50.022 1.00 12.16 240 LEU D N 1
ATOM 11460 C CA . LEU D 1 240 ? 75.252 82.795 49.278 1.00 14.76 240 LEU D CA 1
ATOM 11461 C C . LEU D 1 240 ? 75.723 81.941 48.096 1.00 14.41 240 LEU D C 1
ATOM 11462 O O . LEU D 1 240 ? 75.233 80.839 47.876 1.00 16.24 240 LEU D O 1
ATOM 11467 N N . VAL D 1 241 ? 76.699 82.465 47.360 1.00 15.69 241 VAL D N 1
ATOM 11468 C CA . VAL D 1 241 ? 77.274 81.788 46.205 1.00 14.34 241 VAL D CA 1
ATOM 11469 C C . VAL D 1 241 ? 77.955 80.482 46.609 1.00 15.14 241 VAL D C 1
ATOM 11470 O O . VAL D 1 241 ? 77.749 79.447 45.976 1.00 16.74 241 VAL D O 1
ATOM 11474 N N . ALA D 1 242 ? 78.750 80.523 47.675 1.00 15.51 242 ALA D N 1
ATOM 11475 C CA . ALA D 1 242 ? 79.456 79.329 48.138 1.00 15.02 242 ALA D CA 1
ATOM 11476 C C . ALA D 1 242 ? 78.486 78.202 48.473 1.00 16.00 242 ALA D C 1
ATOM 11477 O O . ALA D 1 242 ? 78.715 77.048 48.115 1.00 17.40 242 ALA D O 1
ATOM 11479 N N . GLY D 1 243 ? 77.399 78.545 49.155 1.00 15.78 243 GLY D N 1
ATOM 11480 C CA . GLY D 1 243 ? 76.413 77.546 49.532 1.00 17.78 243 GLY D CA 1
ATOM 11481 C C . GLY D 1 243 ? 75.631 76.977 48.360 1.00 17.37 243 GLY D C 1
ATOM 11482 O O . GLY D 1 243 ? 75.140 75.848 48.425 1.00 16.24 243 GLY D O 1
ATOM 11483 N N . LEU D 1 244 ? 75.509 77.759 47.292 1.00 17.62 244 LEU D N 1
ATOM 11484 C CA . LEU D 1 244 ? 74.785 77.330 46.096 1.00 20.33 244 LEU D CA 1
ATOM 11485 C C . LEU D 1 244 ? 75.628 76.455 45.176 1.00 21.49 244 LEU D C 1
ATOM 11486 O O . LEU D 1 244 ? 75.121 75.536 44.525 1.00 22.91 244 LEU D O 1
ATOM 11491 N N . ILE D 1 245 ? 76.922 76.744 45.135 1.00 21.86 245 ILE D N 1
ATOM 11492 C CA . ILE D 1 245 ? 77.839 76.039 44.252 1.00 22.66 245 ILE D CA 1
ATOM 11493 C C . ILE D 1 245 ? 78.635 74.861 44.810 1.00 23.42 245 ILE D C 1
ATOM 11494 O O . ILE D 1 245 ? 79.025 73.969 44.053 1.00 22.25 245 ILE D O 1
ATOM 11499 N N . ALA D 1 246 ? 78.890 74.852 46.116 1.00 22.38 246 ALA D N 1
ATOM 11500 C CA . ALA D 1 246 ? 79.650 73.760 46.716 1.00 23.10 246 ALA D CA 1
ATOM 11501 C C . ALA D 1 246 ? 78.740 72.575 47.006 1.00 23.32 246 ALA D C 1
ATOM 11502 O O . ALA D 1 246 ? 77.547 72.746 47.237 1.00 24.78 246 ALA D O 1
ATOM 11504 N N . PRO D 1 247 ? 79.294 71.353 46.995 1.00 24.04 247 PRO D N 1
ATOM 11505 C CA . PRO D 1 247 ? 78.508 70.142 47.261 1.00 24.36 247 PRO D CA 1
ATOM 11506 C C . PRO D 1 247 ? 78.054 70.004 48.709 1.00 25.02 247 PRO D C 1
ATOM 11507 O O . PRO D 1 247 ? 78.682 70.544 49.617 1.00 24.69 247 PRO D O 1
ATOM 11511 N N . ASN D 1 248 ? 76.957 69.275 48.906 1.00 25.88 248 ASN D N 1
ATOM 11512 C CA . ASN D 1 248 ? 76.382 69.031 50.227 1.00 27.62 248 ASN D CA 1
ATOM 11513 C C . ASN D 1 248 ? 76.478 70.242 51.146 1.00 26.59 248 ASN D C 1
ATOM 11514 O O . ASN D 1 248 ? 77.065 70.155 52.218 1.00 26.78 248 ASN D O 1
ATOM 11519 N N . SER D 1 249 ? 75.895 71.365 50.747 1.00 23.85 249 SER D N 1
ATOM 11520 C CA . SER D 1 249 ? 75.984 72.554 51.579 1.00 24.06 249 SER D CA 1
ATOM 11521 C C . SER D 1 249 ? 74.673 73.240 51.914 1.00 23.47 249 SER D C 1
ATOM 11522 O O . SER D 1 249 ? 73.712 73.213 51.139 1.00 22.57 249 SER D O 1
ATOM 11525 N N . ARG D 1 250 ? 74.662 73.854 53.093 1.00 22.50 250 ARG D N 1
ATOM 11526 C CA . ARG D 1 250 ? 73.526 74.611 53.596 1.00 22.96 250 ARG D CA 1
ATOM 11527 C C . ARG D 1 250 ? 74.085 75.624 54.580 1.00 22.70 250 ARG D C 1
ATOM 11528 O O . ARG D 1 250 ? 74.541 75.269 55.669 1.00 21.22 250 ARG D O 1
ATOM 11536 N N . LEU D 1 251 ? 74.064 76.885 54.175 1.00 20.78 251 LEU D N 1
ATOM 11537 C CA . LEU D 1 251 ? 74.568 77.962 54.999 1.00 19.86 251 LEU D CA 1
ATOM 11538 C C . LEU D 1 251 ? 73.413 78.865 55.396 1.00 18.93 251 LEU D C 1
ATOM 11539 O O . LEU D 1 251 ? 72.479 79.061 54.623 1.00 19.55 251 LEU D O 1
ATOM 11544 N N . VAL D 1 252 ? 73.478 79.393 56.613 1.00 17.60 252 VAL D N 1
ATOM 11545 C CA . VAL D 1 252 ? 72.456 80.292 57.131 1.00 17.62 252 VAL D CA 1
ATOM 11546 C C . VAL D 1 252 ? 73.140 81.599 57.526 1.00 17.67 252 VAL D C 1
ATOM 11547 O O . VAL D 1 252 ? 73.991 81.630 58.418 1.00 17.78 252 VAL D O 1
ATOM 11551 N N . LEU D 1 253 ? 72.782 82.671 56.826 1.00 18.59 253 LEU D N 1
ATOM 11552 C CA . LEU D 1 253 ? 73.351 83.989 57.071 1.00 19.25 253 LEU D CA 1
ATOM 11553 C C . LEU D 1 253 ? 72.342 84.872 57.798 1.00 19.39 253 LEU D C 1
ATOM 11554 O O . LEU D 1 253 ? 71.346 85.305 57.213 1.00 19.83 253 LEU D O 1
ATOM 11559 N N . GLN D 1 254 ? 72.601 85.146 59.072 1.00 19.12 254 GLN D N 1
ATOM 11560 C CA . GLN D 1 254 ? 71.689 85.964 59.861 1.00 17.79 254 GLN D CA 1
ATOM 11561 C C . GLN D 1 254 ? 72.043 87.447 59.843 1.00 18.07 254 GLN D C 1
ATOM 11562 O O . GLN D 1 254 ? 73.161 87.835 59.500 1.00 15.31 254 GLN D O 1
ATOM 11568 N N . ASN D 1 255 ? 71.061 88.269 60.203 1.00 17.58 255 ASN D N 1
ATOM 11569 C CA . ASN D 1 255 ? 71.237 89.711 60.294 1.00 18.86 255 ASN D CA 1
ATOM 11570 C C . ASN D 1 255 ? 71.818 90.362 59.038 1.00 17.89 255 ASN D C 1
ATOM 11571 O O . ASN D 1 255 ? 72.735 91.175 59.127 1.00 15.63 255 ASN D O 1
ATOM 11576 N N . VAL D 1 256 ? 71.266 90.016 57.876 1.00 17.58 256 VAL D N 1
ATOM 11577 C CA . VAL D 1 256 ? 71.723 90.563 56.593 1.00 16.26 256 VAL D CA 1
ATOM 11578 C C . VAL D 1 256 ? 70.801 91.674 56.094 1.00 16.92 256 VAL D C 1
ATOM 11579 O O . VAL D 1 256 ? 69.597 91.471 55.959 1.00 16.69 256 VAL D O 1
ATOM 11583 N N . GLY D 1 257 ? 71.368 92.844 55.814 1.00 17.79 257 GLY D N 1
ATOM 11584 C CA . GLY D 1 257 ? 70.565 93.952 55.321 1.00 19.58 257 GLY D CA 1
ATOM 11585 C C . GLY D 1 257 ? 69.861 93.580 54.025 1.00 20.53 257 GLY D C 1
ATOM 11586 O O . GLY D 1 257 ? 70.464 92.948 53.156 1.00 20.09 257 GLY D O 1
ATOM 11587 N N . ILE D 1 258 ? 68.594 93.965 53.891 1.00 19.88 258 ILE D N 1
ATOM 11588 C CA . ILE D 1 258 ? 67.818 93.645 52.692 1.00 22.53 258 ILE D CA 1
ATOM 11589 C C . ILE D 1 258 ? 67.253 94.864 51.964 1.00 21.19 258 ILE D C 1
ATOM 11590 O O . ILE D 1 258 ? 66.219 94.773 51.313 1.00 22.41 258 ILE D O 1
ATOM 11595 N N . ASN D 1 259 ? 67.919 96.008 52.069 1.00 20.61 259 ASN D N 1
ATOM 11596 C CA . ASN D 1 259 ? 67.448 97.203 51.373 1.00 18.93 259 ASN D CA 1
ATOM 11597 C C . ASN D 1 259 ? 67.302 96.813 49.894 1.00 19.36 259 ASN D C 1
ATOM 11598 O O . ASN D 1 259 ? 68.223 96.245 49.303 1.00 16.89 259 ASN D O 1
ATOM 11603 N N . GLU D 1 260 ? 66.147 97.111 49.303 1.00 19.82 260 GLU D N 1
ATOM 11604 C CA . GLU D 1 260 ? 65.876 96.754 47.909 1.00 19.73 260 GLU D CA 1
ATOM 11605 C C . GLU D 1 260 ? 66.903 97.280 46.903 1.00 18.90 260 GLU D C 1
ATOM 11606 O O . GLU D 1 260 ? 67.138 96.658 45.869 1.00 19.32 260 GLU D O 1
ATOM 11612 N N . THR D 1 261 ? 67.518 98.417 47.200 1.00 17.87 261 THR D N 1
ATOM 11613 C CA . THR D 1 261 ? 68.514 98.973 46.294 1.00 17.00 261 THR D CA 1
ATOM 11614 C C . THR D 1 261 ? 69.848 98.231 46.417 1.00 16.62 261 THR D C 1
ATOM 11615 O O . THR D 1 261 ? 70.831 98.611 45.789 1.00 16.89 261 THR D O 1
ATOM 11619 N N . ARG D 1 262 ? 69.865 97.157 47.205 1.00 17.00 262 ARG D N 1
ATOM 11620 C CA . ARG D 1 262 ? 71.083 96.367 47.424 1.00 15.19 262 ARG D CA 1
ATOM 11621 C C . ARG D 1 262 ? 70.874 94.862 47.234 1.00 16.37 262 ARG D C 1
ATOM 11622 O O . ARG D 1 262 ? 71.829 94.085 47.320 1.00 14.97 262 ARG D O 1
ATOM 11630 N N . THR D 1 263 ? 69.636 94.448 46.977 1.00 13.16 263 THR D N 1
ATOM 11631 C CA . THR D 1 263 ? 69.329 93.027 46.839 1.00 13.62 263 THR D CA 1
ATOM 11632 C C . THR D 1 263 ? 69.436 92.418 45.440 1.00 14.80 263 THR D C 1
ATOM 11633 O O . THR D 1 263 ? 68.862 91.359 45.167 1.00 14.28 263 THR D O 1
ATOM 11637 N N . GLY D 1 264 ? 70.194 93.067 44.566 1.00 15.42 264 GLY D N 1
ATOM 11638 C CA . GLY D 1 264 ? 70.358 92.560 43.216 1.00 15.78 264 GLY D CA 1
ATOM 11639 C C . GLY D 1 264 ? 70.705 91.083 43.118 1.00 18.10 264 GLY D C 1
ATOM 11640 O O . GLY D 1 264 ? 70.085 90.351 42.344 1.00 16.58 264 GLY D O 1
ATOM 11641 N N . ILE D 1 265 ? 71.682 90.628 43.901 1.00 17.04 265 ILE D N 1
ATOM 11642 C CA . ILE D 1 265 ? 72.090 89.227 43.839 1.00 16.79 265 ILE D CA 1
ATOM 11643 C C . ILE D 1 265 ? 70.967 88.248 44.156 1.00 16.10 265 ILE D C 1
ATOM 11644 O O . ILE D 1 265 ? 70.990 87.106 43.697 1.00 16.97 265 ILE D O 1
ATOM 11649 N N . ILE D 1 266 ? 69.986 88.681 44.943 1.00 17.90 266 ILE D N 1
ATOM 11650 C CA . ILE D 1 266 ? 68.865 87.804 45.283 1.00 16.77 266 ILE D CA 1
ATOM 11651 C C . ILE D 1 266 ? 68.035 87.529 44.024 1.00 16.19 266 ILE D C 1
ATOM 11652 O O . ILE D 1 266 ? 67.603 86.401 43.781 1.00 16.93 266 ILE D O 1
ATOM 11657 N N . ASP D 1 267 ? 67.819 88.559 43.217 1.00 16.59 267 ASP D N 1
ATOM 11658 C CA . ASP D 1 267 ? 67.052 88.387 41.991 1.00 18.56 267 ASP D CA 1
ATOM 11659 C C . ASP D 1 267 ? 67.802 87.458 41.038 1.00 17.45 267 ASP D C 1
ATOM 11660 O O . ASP D 1 267 ? 67.193 86.618 40.377 1.00 15.79 267 ASP D O 1
ATOM 11665 N N . VAL D 1 268 ? 69.127 87.588 40.996 1.00 16.76 268 VAL D N 1
ATOM 11666 C CA . VAL D 1 268 ? 69.945 86.741 40.129 1.00 15.38 268 VAL D CA 1
ATOM 11667 C C . VAL D 1 268 ? 69.884 85.283 40.572 1.00 16.18 268 VAL D C 1
ATOM 11668 O O . VAL D 1 268 ? 69.710 84.380 39.747 1.00 15.75 268 VAL D O 1
ATOM 11672 N N . ILE D 1 269 ? 70.023 85.046 41.872 1.00 15.80 269 ILE D N 1
ATOM 11673 C CA . ILE D 1 269 ? 69.970 83.682 42.383 1.00 17.34 269 ILE D CA 1
ATOM 11674 C C . ILE D 1 269 ? 68.618 83.045 42.051 1.00 18.76 269 ILE D C 1
ATOM 11675 O O . ILE D 1 269 ? 68.547 81.868 41.697 1.00 20.42 269 ILE D O 1
ATOM 11680 N N . ARG D 1 270 ? 67.542 83.815 42.171 1.00 18.79 270 ARG D N 1
ATOM 11681 C CA . ARG D 1 270 ? 66.222 83.282 41.843 1.00 17.74 270 ARG D CA 1
ATOM 11682 C C . ARG D 1 270 ? 66.193 82.976 40.348 1.00 17.62 270 ARG D C 1
ATOM 11683 O O . ARG D 1 270 ? 65.798 81.888 39.933 1.00 20.02 270 ARG D O 1
ATOM 11691 N N . ALA D 1 271 ? 66.626 83.941 39.545 1.00 17.25 271 ALA D N 1
ATOM 11692 C CA . ALA D 1 271 ? 66.649 83.790 38.093 1.00 18.99 271 ALA D CA 1
ATOM 11693 C C . ALA D 1 271 ? 67.416 82.549 37.637 1.00 20.80 271 ALA D C 1
ATOM 11694 O O . ALA D 1 271 ? 67.004 81.880 36.692 1.00 20.84 271 ALA D O 1
ATOM 11696 N N . MET D 1 272 ? 68.521 82.238 38.312 1.00 19.29 272 MET D N 1
ATOM 11697 C CA . MET D 1 272 ? 69.332 81.076 37.951 1.00 20.32 272 MET D CA 1
ATOM 11698 C C . MET D 1 272 ? 68.786 79.776 38.518 1.00 20.01 272 MET D C 1
ATOM 11699 O O . MET D 1 272 ? 69.264 78.694 38.179 1.00 21.21 272 MET D O 1
ATOM 11704 N N . GLY D 1 273 ? 67.787 79.881 39.387 1.00 19.78 273 GLY D N 1
ATOM 11705 C CA . GLY D 1 273 ? 67.198 78.688 39.971 1.00 19.52 273 GLY D CA 1
ATOM 11706 C C . GLY D 1 273 ? 67.878 78.197 41.236 1.00 18.60 273 GLY D C 1
ATOM 11707 O O . GLY D 1 273 ? 67.771 77.025 41.577 1.00 18.20 273 GLY D O 1
ATOM 11708 N N . GLY D 1 274 ? 68.579 79.087 41.936 1.00 19.11 274 GLY D N 1
ATOM 11709 C CA . GLY D 1 274 ? 69.255 78.682 43.156 1.00 18.80 274 GLY D CA 1
ATOM 11710 C C . GLY D 1 274 ? 68.294 78.539 44.320 1.00 19.40 274 GLY D C 1
ATOM 11711 O O . GLY D 1 274 ? 67.318 79.278 44.407 1.00 19.03 274 GLY D O 1
ATOM 11712 N N . LYS D 1 275 ? 68.561 77.590 45.212 1.00 19.99 275 LYS D N 1
ATOM 11713 C CA . LYS D 1 275 ? 67.696 77.379 46.372 1.00 21.78 275 LYS D CA 1
ATOM 11714 C C . LYS D 1 275 ? 68.017 78.409 47.437 1.00 21.87 275 LYS D C 1
ATOM 11715 O O . LYS D 1 275 ? 69.067 78.355 48.079 1.00 21.03 275 LYS D O 1
ATOM 11721 N N . LEU D 1 276 ? 67.105 79.354 47.614 1.00 21.73 276 LEU D N 1
ATOM 11722 C CA . LEU D 1 276 ? 67.298 80.416 48.581 1.00 23.21 276 LEU D CA 1
ATOM 11723 C C . LEU D 1 276 ? 66.049 80.662 49.410 1.00 24.62 276 LEU D C 1
ATOM 11724 O O . LEU D 1 276 ? 64.952 80.829 48.874 1.00 23.82 276 LEU D O 1
ATOM 11729 N N . GLU D 1 277 ? 66.221 80.679 50.725 1.00 23.88 277 GLU D N 1
ATOM 11730 C CA . GLU D 1 277 ? 65.106 80.914 51.626 1.00 26.39 277 GLU D CA 1
ATOM 11731 C C . GLU D 1 277 ? 65.365 82.171 52.450 1.00 26.90 277 GLU D C 1
ATOM 11732 O O . GLU D 1 277 ? 66.460 82.362 52.979 1.00 25.40 277 GLU D O 1
ATOM 11738 N N . ILE D 1 278 ? 64.358 83.031 52.539 1.00 26.01 278 ILE D N 1
ATOM 11739 C CA . ILE D 1 278 ? 64.467 84.262 53.301 1.00 27.06 278 ILE D CA 1
ATOM 11740 C C . ILE D 1 278 ? 63.532 84.163 54.498 1.00 28.62 278 ILE D C 1
ATOM 11741 O O . ILE D 1 278 ? 62.339 83.889 54.348 1.00 28.56 278 ILE D O 1
ATOM 11746 N N . THR D 1 279 ? 64.085 84.368 55.688 1.00 27.97 279 THR D N 1
ATOM 11747 C CA . THR D 1 279 ? 63.306 84.286 56.913 1.00 28.16 279 THR D CA 1
ATOM 11748 C C . THR D 1 279 ? 63.721 85.356 57.915 1.00 27.06 279 THR D C 1
ATOM 11749 O O . THR D 1 279 ? 64.613 86.164 57.645 1.00 25.25 279 THR D O 1
ATOM 11753 N N . GLU D 1 280 ? 63.063 85.349 59.071 1.00 27.05 280 GLU D N 1
ATOM 11754 C CA . GLU D 1 280 ? 63.344 86.301 60.134 1.00 27.52 280 GLU D CA 1
ATOM 11755 C C . GLU D 1 280 ? 63.394 87.718 59.584 1.00 27.63 280 GLU D C 1
ATOM 11756 O O . GLU D 1 280 ? 64.315 88.472 59.872 1.00 25.04 280 GLU D O 1
ATOM 11762 N N . ILE D 1 281 ? 62.395 88.076 58.787 1.00 30.41 281 ILE D N 1
ATOM 11763 C CA . ILE D 1 281 ? 62.336 89.409 58.197 1.00 34.03 281 ILE D CA 1
ATOM 11764 C C . ILE D 1 281 ? 62.067 90.474 59.252 1.00 35.07 281 ILE D C 1
ATOM 11765 O O . ILE D 1 281 ? 61.121 90.358 60.029 1.00 35.58 281 ILE D O 1
ATOM 11770 N N . ASP D 1 282 ? 62.902 91.508 59.274 1.00 36.24 282 ASP D N 1
ATOM 11771 C CA . ASP D 1 282 ? 62.734 92.610 60.214 1.00 38.17 282 ASP D CA 1
ATOM 11772 C C . ASP D 1 282 ? 62.351 93.851 59.421 1.00 39.98 282 ASP D C 1
ATOM 11773 O O . ASP D 1 282 ? 63.210 94.504 58.824 1.00 39.35 282 ASP D O 1
ATOM 11778 N N . PRO D 1 283 ? 61.051 94.192 59.402 1.00 41.61 283 PRO D N 1
ATOM 11779 C CA . PRO D 1 283 ? 60.532 95.360 58.679 1.00 43.45 283 PRO D CA 1
ATOM 11780 C C . PRO D 1 283 ? 61.162 96.669 59.146 1.00 43.91 283 PRO D C 1
ATOM 11781 O O . PRO D 1 283 ? 61.103 97.684 58.451 1.00 45.91 283 PRO D O 1
ATOM 11785 N N . VAL D 1 284 ? 61.763 96.629 60.329 1.00 44.24 284 VAL D N 1
ATOM 11786 C CA . VAL D 1 284 ? 62.400 97.797 60.926 1.00 45.06 284 VAL D CA 1
ATOM 11787 C C . VAL D 1 284 ? 63.775 98.061 60.322 1.00 43.66 284 VAL D C 1
ATOM 11788 O O . VAL D 1 284 ? 63.931 98.896 59.428 1.00 43.94 284 VAL D O 1
ATOM 11792 N N . ALA D 1 285 ? 64.766 97.335 60.830 1.00 42.48 285 ALA D N 1
ATOM 11793 C CA . ALA D 1 285 ? 66.148 97.462 60.385 1.00 40.46 285 ALA D CA 1
ATOM 11794 C C . ALA D 1 285 ? 66.367 97.092 58.920 1.00 38.77 285 ALA D C 1
ATOM 11795 O O . ALA D 1 285 ? 67.426 97.377 58.361 1.00 38.80 285 ALA D O 1
ATOM 11797 N N . LYS D 1 286 ? 65.370 96.467 58.298 1.00 35.17 286 LYS D N 1
ATOM 11798 C CA . LYS D 1 286 ? 65.495 96.050 56.905 1.00 33.26 286 LYS D CA 1
ATOM 11799 C C . LYS D 1 286 ? 66.543 94.942 56.849 1.00 29.57 286 LYS D C 1
ATOM 11800 O O . LYS D 1 286 ? 67.558 95.066 56.159 1.00 27.91 286 LYS D O 1
ATOM 11806 N N . SER D 1 287 ? 66.292 93.866 57.589 1.00 25.11 287 SER D N 1
ATOM 11807 C CA . SER D 1 287 ? 67.212 92.740 57.641 1.00 24.83 287 SER D CA 1
ATOM 11808 C C . SER D 1 287 ? 66.477 91.419 57.694 1.00 21.84 287 SER D C 1
ATOM 11809 O O . SER D 1 287 ? 65.267 91.375 57.910 1.00 23.24 287 SER D O 1
ATOM 11812 N N . ALA D 1 288 ? 67.226 90.339 57.508 1.00 20.47 288 ALA D N 1
ATOM 11813 C CA . ALA D 1 288 ? 66.656 89.005 57.542 1.00 18.98 288 ALA D CA 1
ATOM 11814 C C . ALA D 1 288 ? 67.751 87.961 57.508 1.00 18.26 288 ALA D C 1
ATOM 11815 O O . ALA D 1 288 ? 68.932 88.280 57.380 1.00 15.82 288 ALA D O 1
ATOM 11817 N N . THR D 1 289 ? 67.336 86.708 57.632 1.00 16.30 289 THR D N 1
ATOM 11818 C CA . THR D 1 289 ? 68.240 85.574 57.579 1.00 16.05 289 THR D CA 1
ATOM 11819 C C . THR D 1 289 ? 68.130 85.002 56.167 1.00 16.21 289 THR D C 1
ATOM 11820 O O . THR D 1 289 ? 67.030 84.804 55.656 1.00 15.27 289 THR D O 1
ATOM 11824 N N . LEU D 1 290 ? 69.272 84.769 55.530 1.00 16.30 290 LEU D N 1
ATOM 11825 C CA . LEU D 1 290 ? 69.304 84.214 54.180 1.00 16.23 290 LEU D CA 1
ATOM 11826 C C . LEU D 1 290 ? 69.905 82.820 54.249 1.00 16.02 290 LEU D C 1
ATOM 11827 O O . LEU D 1 290 ? 71.043 82.650 54.698 1.00 17.45 290 LEU D O 1
ATOM 11832 N N . ILE D 1 291 ? 69.141 81.826 53.807 1.00 15.05 291 ILE D N 1
ATOM 11833 C CA . ILE D 1 291 ? 69.593 80.440 53.828 1.00 17.05 291 ILE D CA 1
ATOM 11834 C C . ILE D 1 291 ? 69.724 79.880 52.409 1.00 19.16 291 ILE D C 1
ATOM 11835 O O . ILE D 1 291 ? 68.834 80.041 51.570 1.00 18.44 291 ILE D O 1
ATOM 11840 N N . VAL D 1 292 ? 70.837 79.207 52.149 1.00 18.73 292 VAL D N 1
ATOM 11841 C CA . VAL D 1 292 ? 71.085 78.654 50.828 1.00 20.70 292 VAL D CA 1
ATOM 11842 C C . VAL D 1 292 ? 71.629 77.225 50.893 1.00 22.24 292 VAL D C 1
ATOM 11843 O O . VAL D 1 292 ? 72.190 76.815 51.912 1.00 21.76 292 VAL D O 1
ATOM 11847 N N . GLU D 1 293 ? 71.450 76.473 49.808 1.00 21.03 293 GLU D N 1
ATOM 11848 C CA . GLU D 1 293 ? 71.937 75.096 49.730 1.00 23.94 293 GLU D CA 1
ATOM 11849 C C . GLU D 1 293 ? 72.260 74.670 48.292 1.00 23.09 293 GLU D C 1
ATOM 11850 O O . GLU D 1 293 ? 71.699 75.205 47.334 1.00 22.37 293 GLU D O 1
ATOM 11856 N N . SER D 1 294 ? 73.172 73.710 48.161 1.00 21.82 294 SER D N 1
ATOM 11857 C CA . SER D 1 294 ? 73.614 73.194 46.867 1.00 22.87 294 SER D CA 1
ATOM 11858 C C . SER D 1 294 ? 72.497 73.174 45.830 1.00 22.61 294 SER D C 1
ATOM 11859 O O . SER D 1 294 ? 71.423 72.633 46.078 1.00 23.82 294 SER D O 1
ATOM 11862 N N . SER D 1 295 ? 72.762 73.756 44.665 1.00 22.35 295 SER D N 1
ATOM 11863 C CA . SER D 1 295 ? 71.758 73.827 43.607 1.00 24.03 295 SER D CA 1
ATOM 11864 C C . SER D 1 295 ? 72.343 73.732 42.198 1.00 25.24 295 SER D C 1
ATOM 11865 O O . SER D 1 295 ? 73.511 74.048 41.972 1.00 25.69 295 SER D O 1
ATOM 11868 N N . ASP D 1 296 ? 71.521 73.290 41.254 1.00 24.89 296 ASP D N 1
ATOM 11869 C CA . ASP D 1 296 ? 71.937 73.209 39.857 1.00 25.78 296 ASP D CA 1
ATOM 11870 C C . ASP D 1 296 ? 71.431 74.513 39.249 1.00 25.08 296 ASP D C 1
ATOM 11871 O O . ASP D 1 296 ? 70.240 74.795 39.305 1.00 25.06 296 ASP D O 1
ATOM 11876 N N . LEU D 1 297 ? 72.330 75.310 38.680 1.00 24.14 297 LEU D N 1
ATOM 11877 C CA . LEU D 1 297 ? 71.945 76.604 38.122 1.00 24.16 297 LEU D CA 1
ATOM 11878 C C . LEU D 1 297 ? 71.895 76.713 36.600 1.00 24.22 297 LEU D C 1
ATOM 11879 O O . LEU D 1 297 ? 72.481 75.904 35.882 1.00 24.50 297 LEU D O 1
ATOM 11884 N N . LYS D 1 298 ? 71.200 77.741 36.122 1.00 22.74 298 LYS D N 1
ATOM 11885 C CA . LYS D 1 298 ? 71.074 78.002 34.689 1.00 23.91 298 LYS D CA 1
ATOM 11886 C C . LYS D 1 298 ? 71.443 79.463 34.429 1.00 22.23 298 LYS D C 1
ATOM 11887 O O . LYS D 1 298 ? 71.111 80.344 35.225 1.00 21.56 298 LYS D O 1
ATOM 11893 N N . GLY D 1 299 ? 72.130 79.712 33.318 1.00 21.36 299 GLY D N 1
ATOM 11894 C CA . GLY D 1 299 ? 72.529 81.068 32.983 1.00 20.29 299 GLY D CA 1
ATOM 11895 C C . GLY D 1 299 ? 71.373 82.052 32.976 1.00 21.79 299 GLY D C 1
ATOM 11896 O O . GLY D 1 299 ? 70.209 81.657 32.916 1.00 21.82 299 GLY D O 1
ATOM 11897 N N . THR D 1 300 ? 71.693 83.339 33.032 1.00 20.20 300 THR D N 1
ATOM 11898 C CA . THR D 1 300 ? 70.676 84.384 33.036 1.00 21.53 300 THR D CA 1
ATOM 11899 C C . THR D 1 300 ? 71.311 85.675 32.535 1.00 21.39 300 THR D C 1
ATOM 11900 O O . THR D 1 300 ? 72.534 85.759 32.403 1.00 21.59 300 THR D O 1
ATOM 11904 N N . GLU D 1 301 ? 70.483 86.678 32.263 1.00 20.64 301 GLU D N 1
ATOM 11905 C CA . GLU D 1 301 ? 70.984 87.959 31.783 1.00 21.46 301 GLU D CA 1
ATOM 11906 C C . GLU D 1 301 ? 70.921 89.002 32.890 1.00 20.78 301 GLU D C 1
ATOM 11907 O O . GLU D 1 301 ? 69.914 89.129 33.588 1.00 18.77 301 GLU D O 1
ATOM 11913 N N . ILE D 1 302 ? 72.010 89.748 33.037 1.00 19.86 302 ILE D N 1
ATOM 11914 C CA . ILE D 1 302 ? 72.123 90.771 34.064 1.00 19.64 302 ILE D CA 1
ATOM 11915 C C . ILE D 1 302 ? 72.493 92.088 33.395 1.00 20.43 302 ILE D C 1
ATOM 11916 O O . ILE D 1 302 ? 73.609 92.250 32.899 1.00 19.30 302 ILE D O 1
ATOM 11921 N N . CYS D 1 303 ? 71.559 93.033 33.387 1.00 21.17 303 CYS D N 1
ATOM 11922 C CA . CYS D 1 303 ? 71.802 94.313 32.736 1.00 22.36 303 CYS D CA 1
ATOM 11923 C C . CYS D 1 303 ? 70.853 95.383 33.235 1.00 23.04 303 CYS D C 1
ATOM 11924 O O . CYS D 1 303 ? 70.066 95.156 34.150 1.00 23.42 303 CYS D O 1
ATOM 11927 N N . GLY D 1 304 ? 70.940 96.551 32.608 1.00 21.54 304 GLY D N 1
ATOM 11928 C CA . GLY D 1 304 ? 70.072 97.665 32.938 1.00 22.55 304 GLY D CA 1
ATOM 11929 C C . GLY D 1 304 ? 70.042 98.167 34.367 1.00 22.78 304 GLY D C 1
ATOM 11930 O O . GLY D 1 304 ? 71.074 98.278 35.034 1.00 23.14 304 GLY D O 1
ATOM 11931 N N . ALA D 1 305 ? 68.835 98.480 34.825 1.00 22.20 305 ALA D N 1
ATOM 11932 C CA . ALA D 1 305 ? 68.595 99.004 36.168 1.00 21.67 305 ALA D CA 1
ATOM 11933 C C . ALA D 1 305 ? 69.065 98.073 37.281 1.00 20.58 305 ALA D C 1
ATOM 11934 O O . ALA D 1 305 ? 69.175 98.485 38.433 1.00 20.38 305 ALA D O 1
ATOM 11936 N N . LEU D 1 306 ? 69.332 96.819 36.938 1.00 20.20 306 LEU D N 1
ATOM 11937 C CA . LEU D 1 306 ? 69.785 95.843 37.920 1.00 20.59 306 LEU D CA 1
ATOM 11938 C C . LEU D 1 306 ? 71.234 96.063 38.367 1.00 19.66 306 LEU D C 1
ATOM 11939 O O . LEU D 1 306 ? 71.589 95.780 39.510 1.00 21.19 306 LEU D O 1
ATOM 11944 N N . ILE D 1 307 ? 72.061 96.587 37.470 1.00 19.82 307 ILE D N 1
ATOM 11945 C CA . ILE D 1 307 ? 73.478 96.817 37.758 1.00 17.98 307 ILE D CA 1
ATOM 11946 C C . ILE D 1 307 ? 73.790 97.546 39.070 1.00 16.44 307 ILE D C 1
ATOM 11947 O O . ILE D 1 307 ? 74.533 97.035 39.903 1.00 17.87 307 ILE D O 1
ATOM 11952 N N . PRO D 1 308 ? 73.241 98.753 39.271 1.00 17.94 308 PRO D N 1
ATOM 11953 C CA . PRO D 1 308 ? 73.546 99.440 40.532 1.00 17.12 308 PRO D CA 1
ATOM 11954 C C . PRO D 1 308 ? 73.055 98.713 41.794 1.00 17.27 308 PRO D C 1
ATOM 11955 O O . PRO D 1 308 ? 73.543 98.983 42.894 1.00 18.87 308 PRO D O 1
ATOM 11959 N N . ARG D 1 309 ? 72.108 97.788 41.629 1.00 15.88 309 ARG D N 1
ATOM 11960 C CA . ARG D 1 309 ? 71.560 97.019 42.749 1.00 15.48 309 ARG D CA 1
ATOM 11961 C C . ARG D 1 309 ? 72.442 95.836 43.169 1.00 15.28 309 ARG D C 1
ATOM 11962 O O . ARG D 1 309 ? 72.316 95.328 44.287 1.00 14.51 309 ARG D O 1
ATOM 11970 N N . LEU D 1 310 ? 73.320 95.392 42.272 1.00 14.67 310 LEU D N 1
ATOM 11971 C CA . LEU D 1 310 ? 74.228 94.291 42.576 1.00 14.11 310 LEU D CA 1
ATOM 11972 C C . LEU D 1 310 ? 75.655 94.622 42.162 1.00 16.67 310 LEU D C 1
ATOM 11973 O O . LEU D 1 310 ? 76.472 93.732 41.946 1.00 13.73 310 LEU D O 1
ATOM 11978 N N . ILE D 1 311 ? 75.946 95.911 42.024 1.00 18.31 311 ILE D N 1
ATOM 11979 C CA . ILE D 1 311 ? 77.293 96.320 41.682 1.00 21.84 311 ILE D CA 1
ATOM 11980 C C . ILE D 1 311 ? 78.032 95.920 42.956 1.00 24.85 311 ILE D C 1
ATOM 11981 O O . ILE D 1 311 ? 77.494 96.068 44.068 1.00 30.44 311 ILE D O 1
ATOM 11986 N N . ASP D 1 312 ? 79.240 95.398 42.786 1.00 23.92 312 ASP D N 1
ATOM 11987 C CA . ASP D 1 312 ? 80.077 94.917 43.885 1.00 19.76 312 ASP D CA 1
ATOM 11988 C C . ASP D 1 312 ? 79.910 93.410 43.985 1.00 16.47 312 ASP D C 1
ATOM 11989 O O . ASP D 1 312 ? 80.829 92.709 44.398 1.00 16.82 312 ASP D O 1
ATOM 11994 N N . GLU D 1 313 ? 78.739 92.907 43.596 1.00 14.31 313 GLU D N 1
ATOM 11995 C CA . GLU D 1 313 ? 78.514 91.465 43.618 1.00 14.22 313 GLU D CA 1
ATOM 11996 C C . GLU D 1 313 ? 78.862 90.804 42.281 1.00 14.23 313 GLU D C 1
ATOM 11997 O O . GLU D 1 313 ? 78.883 89.575 42.186 1.00 13.43 313 GLU D O 1
ATOM 12003 N N . LEU D 1 314 ? 79.144 91.604 41.254 1.00 13.27 314 LEU D N 1
ATOM 12004 C CA . LEU D 1 314 ? 79.465 91.022 39.950 1.00 15.54 314 LEU D CA 1
ATOM 12005 C C . LEU D 1 314 ? 80.630 90.039 39.990 1.00 15.58 314 LEU D C 1
ATOM 12006 O O . LEU D 1 314 ? 80.580 88.996 39.334 1.00 15.66 314 LEU D O 1
ATOM 12011 N N . PRO D 1 315 ? 81.690 90.348 40.761 1.00 13.45 315 PRO D N 1
ATOM 12012 C CA . PRO D 1 315 ? 82.820 89.420 40.831 1.00 13.52 315 PRO D CA 1
ATOM 12013 C C . PRO D 1 315 ? 82.388 88.034 41.296 1.00 15.96 315 PRO D C 1
ATOM 12014 O O . PRO D 1 315 ? 82.737 87.030 40.676 1.00 17.82 315 PRO D O 1
ATOM 12018 N N . ILE D 1 316 ? 81.626 87.974 42.388 1.00 16.73 316 ILE D N 1
ATOM 12019 C CA . ILE D 1 316 ? 81.179 86.688 42.906 1.00 16.62 316 ILE D CA 1
ATOM 12020 C C . ILE D 1 316 ? 80.117 86.051 42.025 1.00 16.14 316 ILE D C 1
ATOM 12021 O O . ILE D 1 316 ? 80.043 84.829 41.924 1.00 16.04 316 ILE D O 1
ATOM 12026 N N . ILE D 1 317 ? 79.289 86.877 41.402 1.00 16.46 317 ILE D N 1
ATOM 12027 C CA . ILE D 1 317 ? 78.256 86.367 40.506 1.00 16.37 317 ILE D CA 1
ATOM 12028 C C . ILE D 1 317 ? 78.932 85.779 39.266 1.00 15.42 317 ILE D C 1
ATOM 12029 O O . ILE D 1 317 ? 78.407 84.866 38.630 1.00 18.36 317 ILE D O 1
ATOM 12034 N N . ALA D 1 318 ? 80.108 86.296 38.931 1.00 15.10 318 ALA D N 1
ATOM 12035 C CA . ALA D 1 318 ? 80.844 85.782 37.782 1.00 15.17 318 ALA D CA 1
ATOM 12036 C C . ALA D 1 318 ? 81.206 84.331 38.082 1.00 16.10 318 ALA D C 1
ATOM 12037 O O . ALA D 1 318 ? 81.096 83.457 37.216 1.00 16.58 318 ALA D O 1
ATOM 12039 N N . LEU D 1 319 ? 81.617 84.072 39.322 1.00 16.87 319 LEU D N 1
ATOM 12040 C CA . LEU D 1 319 ? 81.983 82.720 39.743 1.00 16.20 319 LEU D CA 1
ATOM 12041 C C . LEU D 1 319 ? 80.729 81.853 39.719 1.00 15.78 319 LEU D C 1
ATOM 12042 O O . LEU D 1 319 ? 80.752 80.713 39.251 1.00 15.99 319 LEU D O 1
ATOM 12047 N N . LEU D 1 320 ? 79.634 82.401 40.237 1.00 12.39 320 LEU D N 1
ATOM 12048 C CA . LEU D 1 320 ? 78.360 81.687 40.277 1.00 14.02 320 LEU D CA 1
ATOM 12049 C C . LEU D 1 320 ? 77.946 81.252 38.869 1.00 14.57 320 LEU D C 1
ATOM 12050 O O . LEU D 1 320 ? 77.490 80.131 38.656 1.00 13.75 320 LEU D O 1
ATOM 12055 N N . ALA D 1 321 ? 78.112 82.159 37.917 1.00 17.39 321 ALA D N 1
ATOM 12056 C CA . ALA D 1 321 ? 77.759 81.909 36.526 1.00 17.42 321 ALA D CA 1
ATOM 12057 C C . ALA D 1 321 ? 78.617 80.799 35.931 1.00 18.65 321 ALA D C 1
ATOM 12058 O O . ALA D 1 321 ? 78.171 80.059 35.058 1.00 18.89 321 ALA D O 1
ATOM 12060 N N . THR D 1 322 ? 79.853 80.688 36.408 1.00 17.67 322 THR D N 1
ATOM 12061 C CA . THR D 1 322 ? 80.758 79.656 35.925 1.00 19.91 322 THR D CA 1
ATOM 12062 C C . THR D 1 322 ? 80.205 78.270 36.224 1.00 19.10 322 THR D C 1
ATOM 12063 O O . THR D 1 322 ? 80.535 77.299 35.544 1.00 18.69 322 THR D O 1
ATOM 12067 N N . GLN D 1 323 ? 79.351 78.186 37.238 1.00 16.12 323 GLN D N 1
ATOM 12068 C CA . GLN D 1 323 ? 78.779 76.910 37.638 1.00 17.31 323 GLN D CA 1
ATOM 12069 C C . GLN D 1 323 ? 77.382 76.663 37.084 1.00 18.81 323 GLN D C 1
ATOM 12070 O O . GLN D 1 323 ? 76.800 75.599 37.307 1.00 19.29 323 GLN D O 1
ATOM 12076 N N . ALA D 1 324 ? 76.850 77.648 36.365 1.00 20.27 324 ALA D N 1
ATOM 12077 C CA . ALA D 1 324 ? 75.518 77.545 35.780 1.00 21.50 324 ALA D CA 1
ATOM 12078 C C . ALA D 1 324 ? 75.584 76.899 34.401 1.00 22.40 324 ALA D C 1
ATOM 12079 O O . ALA D 1 324 ? 76.573 77.039 33.685 1.00 21.34 324 ALA D O 1
ATOM 12081 N N . GLN D 1 325 ? 74.527 76.193 34.028 1.00 21.95 325 GLN D N 1
ATOM 12082 C CA . GLN D 1 325 ? 74.484 75.547 32.727 1.00 23.19 325 GLN D CA 1
ATOM 12083 C C . GLN D 1 325 ? 74.094 76.609 31.698 1.00 23.53 325 GLN D C 1
ATOM 12084 O O . GLN D 1 325 ? 73.076 77.286 31.849 1.00 23.45 325 GLN D O 1
ATOM 12090 N N . GLY D 1 326 ? 74.910 76.775 30.664 1.00 21.61 326 GLY D N 1
ATOM 12091 C CA . GLY D 1 326 ? 74.584 77.756 29.644 1.00 21.34 326 GLY D CA 1
ATOM 12092 C C . GLY D 1 326 ? 75.318 79.073 29.769 1.00 21.25 326 GLY D C 1
ATOM 12093 O O . GLY D 1 326 ? 76.284 79.196 30.526 1.00 21.83 326 GLY D O 1
ATOM 12094 N N . VAL D 1 327 ? 74.855 80.070 29.024 1.00 21.13 327 VAL D N 1
ATOM 12095 C CA . VAL D 1 327 ? 75.491 81.378 29.026 1.00 20.95 327 VAL D CA 1
ATOM 12096 C C . VAL D 1 327 ? 74.812 82.425 29.894 1.00 21.27 327 VAL D C 1
ATOM 12097 O O . VAL D 1 327 ? 73.587 82.522 29.947 1.00 21.19 327 VAL D O 1
ATOM 12101 N N . THR D 1 328 ? 75.629 83.211 30.577 1.00 20.56 328 THR D N 1
ATOM 12102 C CA . THR D 1 328 ? 75.124 84.283 31.412 1.00 21.69 328 THR D CA 1
ATOM 12103 C C . THR D 1 328 ? 75.782 85.536 30.879 1.00 18.86 328 THR D C 1
ATOM 12104 O O . THR D 1 328 ? 76.991 85.566 30.670 1.00 15.34 328 THR D O 1
ATOM 12108 N N . VAL D 1 329 ? 74.986 86.569 30.644 1.00 18.24 329 VAL D N 1
ATOM 12109 C CA . VAL D 1 329 ? 75.527 87.806 30.118 1.00 18.08 329 VAL D CA 1
ATOM 12110 C C . VAL D 1 329 ? 75.435 88.961 31.095 1.00 17.34 329 VAL D C 1
ATOM 12111 O O . VAL D 1 329 ? 74.408 89.175 31.736 1.00 18.00 329 VAL D O 1
ATOM 12115 N N . ILE D 1 330 ? 76.528 89.705 31.198 1.00 17.84 330 ILE D N 1
ATOM 12116 C CA . ILE D 1 330 ? 76.593 90.870 32.062 1.00 16.95 330 ILE D CA 1
ATOM 12117 C C . ILE D 1 330 ? 76.935 92.064 31.173 1.00 18.75 330 ILE D C 1
ATOM 12118 O O . ILE D 1 330 ? 77.969 92.068 30.504 1.00 20.25 330 ILE D O 1
ATOM 12123 N N . LYS D 1 331 ? 76.057 93.061 31.150 1.00 18.98 331 LYS D N 1
ATOM 12124 C CA . LYS D 1 331 ? 76.281 94.258 30.343 1.00 22.20 331 LYS D CA 1
ATOM 12125 C C . LYS D 1 331 ? 75.761 95.497 31.065 1.00 21.83 331 LYS D C 1
ATOM 12126 O O . LYS D 1 331 ? 75.093 95.385 32.095 1.00 23.30 331 LYS D O 1
ATOM 12132 N N . ASP D 1 332 ? 76.069 96.674 30.530 1.00 21.57 332 ASP D N 1
ATOM 12133 C CA . ASP D 1 332 ? 75.645 97.928 31.147 1.00 21.00 332 ASP D CA 1
ATOM 12134 C C . ASP D 1 332 ? 76.406 98.076 32.461 1.00 21.42 332 ASP D C 1
ATOM 12135 O O . ASP D 1 332 ? 76.037 98.879 33.319 1.00 18.43 332 ASP D O 1
ATOM 12140 N N . ALA D 1 333 ? 77.473 97.290 32.602 1.00 21.61 333 ALA D N 1
ATOM 12141 C CA . ALA D 1 333 ? 78.294 97.301 33.808 1.00 21.86 333 ALA D CA 1
ATOM 12142 C C . ALA D 1 333 ? 79.700 97.833 33.553 1.00 22.16 333 ALA D C 1
ATOM 12143 O O . ALA D 1 333 ? 80.672 97.316 34.108 1.00 21.61 333 ALA D O 1
ATOM 12145 N N . GLU D 1 334 ? 79.811 98.865 32.719 1.00 22.37 334 GLU D N 1
ATOM 12146 C CA . GLU D 1 334 ? 81.112 99.452 32.421 1.00 21.43 334 GLU D CA 1
ATOM 12147 C C . GLU D 1 334 ? 81.735 100.075 33.670 1.00 20.69 334 GLU D C 1
ATOM 12148 O O . GLU D 1 334 ? 82.940 100.335 33.708 1.00 18.33 334 GLU D O 1
ATOM 12154 N N . GLU D 1 335 ? 80.918 100.313 34.692 1.00 19.02 335 GLU D N 1
ATOM 12155 C CA . GLU D 1 335 ? 81.421 100.894 35.933 1.00 19.94 335 GLU D CA 1
ATOM 12156 C C . GLU D 1 335 ? 82.438 99.985 36.630 1.00 19.25 335 GLU D C 1
ATOM 12157 O O . GLU D 1 335 ? 83.253 100.452 37.430 1.00 21.03 335 GLU D O 1
ATOM 12163 N N . LEU D 1 336 ? 82.395 98.694 36.316 1.00 17.49 336 LEU D N 1
ATOM 12164 C CA . LEU D 1 336 ? 83.315 97.724 36.905 1.00 18.21 336 LEU D CA 1
ATOM 12165 C C . LEU D 1 336 ? 84.776 98.058 36.605 1.00 20.17 336 LEU D C 1
ATOM 12166 O O . LEU D 1 336 ? 85.670 97.739 37.388 1.00 20.58 336 LEU D O 1
ATOM 12171 N N . LYS D 1 337 ? 85.012 98.711 35.473 1.00 20.33 337 LYS D N 1
ATOM 12172 C CA . LYS D 1 337 ? 86.361 99.066 35.055 1.00 20.60 337 LYS D CA 1
ATOM 12173 C C . LYS D 1 337 ? 87.079 100.044 35.980 1.00 19.63 337 LYS D C 1
ATOM 12174 O O . LYS D 1 337 ? 88.304 100.009 36.081 1.00 19.17 337 LYS D O 1
ATOM 12180 N N . VAL D 1 338 ? 86.326 100.907 36.659 1.00 17.74 338 VAL D N 1
ATOM 12181 C CA . VAL D 1 338 ? 86.934 101.899 37.538 1.00 17.50 338 VAL D CA 1
ATOM 12182 C C . VAL D 1 338 ? 86.902 101.577 39.041 1.00 17.33 338 VAL D C 1
ATOM 12183 O O . VAL D 1 338 ? 87.020 102.477 39.874 1.00 16.23 338 VAL D O 1
ATOM 12187 N N . LYS D 1 339 ? 86.762 100.302 39.388 1.00 17.35 339 LYS D N 1
ATOM 12188 C CA . LYS D 1 339 ? 86.725 99.903 40.794 1.00 17.33 339 LYS D CA 1
ATOM 12189 C C . LYS D 1 339 ? 88.132 99.692 41.361 1.00 16.44 339 LYS D C 1
ATOM 12190 O O . LYS D 1 339 ? 89.118 100.099 40.739 1.00 16.46 339 LYS D O 1
ATOM 12196 N N . GLU D 1 340 ? 88.231 99.074 42.537 1.00 16.97 340 GLU D N 1
ATOM 12197 C CA . GLU D 1 340 ? 89.534 98.836 43.162 1.00 17.72 340 GLU D CA 1
ATOM 12198 C C . GLU D 1 340 ? 90.522 98.324 42.117 1.00 19.97 340 GLU D C 1
ATOM 12199 O O . GLU D 1 340 ? 91.724 98.573 42.203 1.00 20.37 340 GLU D O 1
ATOM 12205 N N . THR D 1 341 ? 89.986 97.610 41.130 1.00 20.67 341 THR D N 1
ATOM 12206 C CA . THR D 1 341 ? 90.745 97.083 40.000 1.00 21.69 341 THR D CA 1
ATOM 12207 C C . THR D 1 341 ? 89.750 97.077 38.844 1.00 22.34 341 THR D C 1
ATOM 12208 O O . THR D 1 341 ? 88.559 97.326 39.051 1.00 21.34 341 THR D O 1
ATOM 12212 N N . ASP D 1 342 ? 90.229 96.825 37.631 1.00 20.65 342 ASP D N 1
ATOM 12213 C CA . ASP D 1 342 ? 89.327 96.741 36.488 1.00 21.72 342 ASP D CA 1
ATOM 12214 C C . ASP D 1 342 ? 88.681 95.375 36.700 1.00 20.90 342 ASP D C 1
ATOM 12215 O O . ASP D 1 342 ? 89.234 94.357 36.286 1.00 19.29 342 ASP D O 1
ATOM 12220 N N . ARG D 1 343 ? 87.521 95.350 37.350 1.00 20.39 343 ARG D N 1
ATOM 12221 C CA . ARG D 1 343 ? 86.859 94.083 37.654 1.00 19.93 343 ARG D CA 1
ATOM 12222 C C . ARG D 1 343 ? 86.377 93.249 36.480 1.00 20.60 343 ARG D C 1
ATOM 12223 O O . ARG D 1 343 ? 85.988 92.094 36.652 1.00 21.53 343 ARG D O 1
ATOM 12231 N N . ILE D 1 344 ? 86.395 93.823 35.286 1.00 19.10 344 ILE D N 1
ATOM 12232 C CA . ILE D 1 344 ? 86.005 93.063 34.111 1.00 18.59 344 ILE D CA 1
ATOM 12233 C C . ILE D 1 344 ? 87.225 92.237 33.707 1.00 18.02 344 ILE D C 1
ATOM 12234 O O . ILE D 1 344 ? 87.151 91.017 33.579 1.00 17.90 344 ILE D O 1
ATOM 12239 N N . GLN D 1 345 ? 88.360 92.908 33.545 1.00 18.67 345 GLN D N 1
ATOM 12240 C CA . GLN D 1 345 ? 89.588 92.229 33.145 1.00 18.58 345 GLN D CA 1
ATOM 12241 C C . GLN D 1 345 ? 90.162 91.311 34.228 1.00 18.55 345 GLN D C 1
ATOM 12242 O O . GLN D 1 345 ? 90.559 90.178 33.942 1.00 17.64 345 GLN D O 1
ATOM 12248 N N . VAL D 1 346 ? 90.203 91.789 35.470 1.00 18.03 346 VAL D N 1
ATOM 12249 C CA . VAL D 1 346 ? 90.765 90.989 36.560 1.00 19.63 346 VAL D CA 1
ATOM 12250 C C . VAL D 1 346 ? 89.943 89.746 36.901 1.00 19.64 346 VAL D C 1
ATOM 12251 O O . VAL D 1 346 ? 90.509 88.681 37.166 1.00 20.46 346 VAL D O 1
ATOM 12255 N N . VAL D 1 347 ? 88.617 89.864 36.891 1.00 19.22 347 VAL D N 1
ATOM 12256 C CA . VAL D 1 347 ? 87.770 88.710 37.196 1.00 17.75 347 VAL D CA 1
ATOM 12257 C C . VAL D 1 347 ? 87.832 87.707 36.053 1.00 18.99 347 VAL D C 1
ATOM 12258 O O . VAL D 1 347 ? 87.894 86.498 36.276 1.00 16.81 347 VAL D O 1
ATOM 12262 N N . ALA D 1 348 ? 87.808 88.218 34.826 1.00 18.49 348 ALA D N 1
ATOM 12263 C CA . ALA D 1 348 ? 87.877 87.365 33.652 1.00 18.97 348 ALA D CA 1
ATOM 12264 C C . ALA D 1 348 ? 89.191 86.578 33.672 1.00 20.71 348 ALA D C 1
ATOM 12265 O O . ALA D 1 348 ? 89.191 85.351 33.527 1.00 19.70 348 ALA D O 1
ATOM 12267 N N . ASP D 1 349 ? 90.307 87.281 33.860 1.00 19.98 349 ASP D N 1
ATOM 12268 C CA . ASP D 1 349 ? 91.614 86.622 33.901 1.00 21.36 349 ASP D CA 1
ATOM 12269 C C . ASP D 1 349 ? 91.723 85.650 35.072 1.00 20.38 349 ASP D C 1
ATOM 12270 O O . ASP D 1 349 ? 92.131 84.499 34.903 1.00 20.49 349 ASP D O 1
ATOM 12275 N N . ALA D 1 350 ? 91.344 86.113 36.259 1.00 19.76 350 ALA D N 1
ATOM 12276 C CA . ALA D 1 350 ? 91.401 85.281 37.457 1.00 19.30 350 ALA D CA 1
ATOM 12277 C C . ALA D 1 350 ? 90.669 83.955 37.285 1.00 18.66 350 ALA D C 1
ATOM 12278 O O . ALA D 1 350 ? 91.257 82.884 37.457 1.00 18.93 350 ALA D O 1
ATOM 12280 N N . LEU D 1 351 ? 89.385 84.024 36.941 1.00 17.67 351 LEU D N 1
ATOM 12281 C CA . LEU D 1 351 ? 88.587 82.814 36.766 1.00 18.85 351 LEU D CA 1
ATOM 12282 C C . LEU D 1 351 ? 88.990 81.989 35.540 1.00 18.72 351 LEU D C 1
ATOM 12283 O O . LEU D 1 351 ? 88.944 80.758 35.581 1.00 17.86 351 LEU D O 1
ATOM 12288 N N . ASN D 1 352 ? 89.390 82.648 34.454 1.00 18.98 352 ASN D N 1
ATOM 12289 C CA . ASN D 1 352 ? 89.806 81.903 33.267 1.00 20.10 352 ASN D CA 1
ATOM 12290 C C . ASN D 1 352 ? 91.034 81.043 33.582 1.00 21.27 352 ASN D C 1
ATOM 12291 O O . ASN D 1 352 ? 91.178 79.932 33.067 1.00 20.01 352 ASN D O 1
ATOM 12296 N N . SER D 1 353 ? 91.914 81.543 34.443 1.00 22.20 353 SER D N 1
ATOM 12297 C CA . SER D 1 353 ? 93.097 80.769 34.800 1.00 23.11 353 SER D CA 1
ATOM 12298 C C . SER D 1 353 ? 92.715 79.605 35.711 1.00 24.37 353 SER D C 1
ATOM 12299 O O . SER D 1 353 ? 93.554 78.764 36.027 1.00 25.73 353 SER D O 1
ATOM 12302 N N . MET D 1 354 ? 91.443 79.547 36.110 1.00 24.72 354 MET D N 1
ATOM 12303 C CA . MET D 1 354 ? 90.955 78.483 36.995 1.00 26.35 354 MET D CA 1
ATOM 12304 C C . MET D 1 354 ? 89.961 77.510 36.359 1.00 28.53 354 MET D C 1
ATOM 12305 O O . MET D 1 354 ? 90.024 76.308 36.595 1.00 30.75 354 MET D O 1
ATOM 12310 N N . GLY D 1 355 ? 89.028 78.032 35.570 1.00 32.56 355 GLY D N 1
ATOM 12311 C CA . GLY D 1 355 ? 88.040 77.175 34.937 1.00 32.57 355 GLY D CA 1
ATOM 12312 C C . GLY D 1 355 ? 87.752 77.637 33.532 1.00 30.79 355 GLY D C 1
ATOM 12313 O O . GLY D 1 355 ? 87.520 76.824 32.643 1.00 29.09 355 GLY D O 1
ATOM 12314 N N . ALA D 1 356 ? 87.745 78.954 33.357 1.00 32.40 356 ALA D N 1
ATOM 12315 C CA . ALA D 1 356 ? 87.532 79.590 32.057 1.00 34.84 356 ALA D CA 1
ATOM 12316 C C . ALA D 1 356 ? 86.107 79.721 31.537 1.00 35.14 356 ALA D C 1
ATOM 12317 O O . ALA D 1 356 ? 85.129 79.443 32.230 1.00 37.26 356 ALA D O 1
ATOM 12319 N N . ASP D 1 357 ? 86.037 80.160 30.286 1.00 34.88 357 ASP D N 1
ATOM 12320 C CA . ASP D 1 357 ? 84.814 80.387 29.537 1.00 31.78 357 ASP D CA 1
ATOM 12321 C C . ASP D 1 357 ? 84.143 81.707 29.871 1.00 28.17 357 ASP D C 1
ATOM 12322 O O . ASP D 1 357 ? 82.918 81.803 29.959 1.00 26.93 357 ASP D O 1
ATOM 12327 N N . ILE D 1 358 ? 84.976 82.728 30.043 1.00 25.71 358 ILE D N 1
ATOM 12328 C CA . ILE D 1 358 ? 84.510 84.073 30.329 1.00 22.83 358 ILE D CA 1
ATOM 12329 C C . ILE D 1 358 ? 85.127 85.007 29.299 1.00 22.55 358 ILE D C 1
ATOM 12330 O O . ILE D 1 358 ? 86.346 85.043 29.137 1.00 19.48 358 ILE D O 1
ATOM 12335 N N . THR D 1 359 ? 84.284 85.762 28.604 1.00 20.91 359 THR D N 1
ATOM 12336 C CA . THR D 1 359 ? 84.775 86.689 27.597 1.00 21.30 359 THR D CA 1
ATOM 12337 C C . THR D 1 359 ? 84.578 88.133 28.024 1.00 22.21 359 THR D C 1
ATOM 12338 O O . THR D 1 359 ? 83.448 88.595 28.178 1.00 21.23 359 THR D O 1
ATOM 12342 N N . PRO D 1 360 ? 85.684 88.863 28.234 1.00 23.23 360 PRO D N 1
ATOM 12343 C CA . PRO D 1 360 ? 85.595 90.266 28.640 1.00 23.74 360 PRO D CA 1
ATOM 12344 C C . PRO D 1 360 ? 84.911 91.045 27.525 1.00 24.23 360 PRO D C 1
ATOM 12345 O O . PRO D 1 360 ? 85.120 90.756 26.350 1.00 22.86 360 PRO D O 1
ATOM 12349 N N . THR D 1 361 ? 84.088 92.015 27.898 1.00 24.28 361 THR D N 1
ATOM 12350 C CA . THR D 1 361 ? 83.398 92.852 26.927 1.00 26.40 361 THR D CA 1
ATOM 12351 C C . THR D 1 361 ? 83.562 94.300 27.370 1.00 26.16 361 THR D C 1
ATOM 12352 O O . THR D 1 361 ? 84.023 94.564 28.475 1.00 25.61 361 THR D O 1
ATOM 12356 N N . ALA D 1 362 ? 83.183 95.230 26.504 1.00 26.40 362 ALA D N 1
ATOM 12357 C CA . ALA D 1 362 ? 83.296 96.652 26.791 1.00 25.80 362 ALA D CA 1
ATOM 12358 C C . ALA D 1 362 ? 82.462 97.098 27.987 1.00 24.28 362 ALA D C 1
ATOM 12359 O O . ALA D 1 362 ? 82.819 98.057 28.669 1.00 24.62 362 ALA D O 1
ATOM 12361 N N . ASP D 1 363 ? 81.352 96.411 28.239 1.00 23.49 363 ASP D N 1
ATOM 12362 C CA . ASP D 1 363 ? 80.483 96.784 29.351 1.00 23.13 363 ASP D CA 1
ATOM 12363 C C . ASP D 1 363 ? 80.080 95.596 30.214 1.00 20.10 363 ASP D C 1
ATOM 12364 O O . ASP D 1 363 ? 78.982 95.570 30.771 1.00 21.06 363 ASP D O 1
ATOM 12369 N N . GLY D 1 364 ? 80.963 94.611 30.319 1.00 19.49 364 GLY D N 1
ATOM 12370 C CA . GLY D 1 364 ? 80.655 93.444 31.124 1.00 18.38 364 GLY D CA 1
ATOM 12371 C C . GLY D 1 364 ? 81.479 92.243 30.723 1.00 17.91 364 GLY D C 1
ATOM 12372 O O . GLY D 1 364 ? 82.683 92.360 30.461 1.00 18.54 364 GLY D O 1
ATOM 12373 N N . MET D 1 365 ? 80.823 91.088 30.676 1.00 17.21 365 MET D N 1
ATOM 12374 C CA . MET D 1 365 ? 81.461 89.834 30.307 1.00 18.30 365 MET D CA 1
ATOM 12375 C C . MET D 1 365 ? 80.392 88.806 29.963 1.00 17.83 365 MET D C 1
ATOM 12376 O O . MET D 1 365 ? 79.237 88.927 30.378 1.00 20.18 365 MET D O 1
ATOM 12381 N N . ILE D 1 366 ? 80.783 87.798 29.196 1.00 17.44 366 ILE D N 1
ATOM 12382 C CA . ILE D 1 366 ? 79.869 86.737 28.809 1.00 17.48 366 ILE D CA 1
ATOM 12383 C C . ILE D 1 366 ? 80.477 85.466 29.362 1.00 19.29 366 ILE D C 1
ATOM 12384 O O . ILE D 1 366 ? 81.650 85.164 29.115 1.00 19.68 366 ILE D O 1
ATOM 12389 N N . ILE D 1 367 ? 79.679 84.722 30.117 1.00 18.86 367 ILE D N 1
ATOM 12390 C CA . ILE D 1 367 ? 80.160 83.504 30.743 1.00 19.26 367 ILE D CA 1
ATOM 12391 C C . ILE D 1 367 ? 79.414 82.266 30.292 1.00 20.17 367 ILE D C 1
ATOM 12392 O O . ILE D 1 367 ? 78.190 82.187 30.418 1.00 20.93 367 ILE D O 1
ATOM 12397 N N . LYS D 1 368 ? 80.159 81.299 29.765 1.00 20.18 368 LYS D N 1
ATOM 12398 C CA . LYS D 1 368 ? 79.565 80.044 29.326 1.00 21.66 368 LYS D CA 1
ATOM 12399 C C . LYS D 1 368 ? 79.777 79.122 30.506 1.00 23.53 368 LYS D C 1
ATOM 12400 O O . LYS D 1 368 ? 80.908 78.764 30.846 1.00 21.92 368 LYS D O 1
ATOM 12406 N N . GLY D 1 369 ? 78.667 78.735 31.117 1.00 25.62 369 GLY D N 1
ATOM 12407 C CA . GLY D 1 369 ? 78.711 77.929 32.313 1.00 29.14 369 GLY D CA 1
ATOM 12408 C C . GLY D 1 369 ? 78.932 76.436 32.375 1.00 32.31 369 GLY D C 1
ATOM 12409 O O . GLY D 1 369 ? 78.718 75.675 31.429 1.00 32.14 369 GLY D O 1
ATOM 12410 N N . LYS D 1 370 ? 79.340 76.057 33.585 1.00 33.92 370 LYS D N 1
ATOM 12411 C CA . LYS D 1 370 ? 79.642 74.704 34.012 1.00 32.66 370 LYS D CA 1
ATOM 12412 C C . LYS D 1 370 ? 81.075 74.292 33.712 1.00 30.54 370 LYS D C 1
ATOM 12413 O O . LYS D 1 370 ? 81.336 73.413 32.892 1.00 28.92 370 LYS D O 1
ATOM 12419 N N . SER D 1 371 ? 81.996 74.954 34.403 1.00 28.94 371 SER D N 1
ATOM 12420 C CA . SER D 1 371 ? 83.421 74.692 34.281 1.00 28.19 371 SER D CA 1
ATOM 12421 C C . SER D 1 371 ? 83.829 73.954 35.551 1.00 28.85 371 SER D C 1
ATOM 12422 O O . SER D 1 371 ? 83.418 74.332 36.647 1.00 26.60 371 SER D O 1
ATOM 12425 N N . ALA D 1 372 ? 84.626 72.901 35.406 1.00 28.06 372 ALA D N 1
ATOM 12426 C CA . ALA D 1 372 ? 85.069 72.132 36.560 1.00 30.45 372 ALA D CA 1
ATOM 12427 C C . ALA D 1 372 ? 85.917 72.988 37.502 1.00 31.90 372 ALA D C 1
ATOM 12428 O O . ALA D 1 372 ? 85.652 73.044 38.708 1.00 36.35 372 ALA D O 1
ATOM 12430 N N . LEU D 1 373 ? 86.925 73.652 36.940 1.00 31.06 373 LEU D N 1
ATOM 12431 C CA . LEU D 1 373 ? 87.851 74.516 37.687 1.00 29.56 373 LEU D CA 1
ATOM 12432 C C . LEU D 1 373 ? 89.076 73.757 38.199 1.00 29.74 373 LEU D C 1
ATOM 12433 O O . LEU D 1 373 ? 88.974 72.633 38.697 1.00 28.74 373 LEU D O 1
ATOM 12438 N N . HIS D 1 374 ? 90.239 74.384 38.072 1.00 29.00 374 HIS D N 1
ATOM 12439 C CA . HIS D 1 374 ? 91.485 73.779 38.514 1.00 28.18 374 HIS D CA 1
ATOM 12440 C C . HIS D 1 374 ? 92.337 74.802 39.245 1.00 28.50 374 HIS D C 1
ATOM 12441 O O . HIS D 1 374 ? 91.950 75.966 39.371 1.00 27.40 374 HIS D O 1
ATOM 12448 N N . GLY D 1 375 ? 93.499 74.358 39.718 1.00 28.28 375 GLY D N 1
ATOM 12449 C CA . GLY D 1 375 ? 94.396 75.228 40.456 1.00 28.99 375 GLY D CA 1
ATOM 12450 C C . GLY D 1 375 ? 95.044 76.333 39.651 1.00 30.41 375 GLY D C 1
ATOM 12451 O O . GLY D 1 375 ? 95.141 76.261 38.423 1.00 31.92 375 GLY D O 1
ATOM 12452 N N . ALA D 1 376 ? 95.499 77.363 40.356 1.00 29.26 376 ALA D N 1
ATOM 12453 C CA . ALA D 1 376 ? 96.146 78.503 39.726 1.00 28.84 376 ALA D CA 1
ATOM 12454 C C . ALA D 1 376 ? 96.668 79.450 40.796 1.00 27.21 376 ALA D C 1
ATOM 12455 O O . ALA D 1 376 ? 96.489 79.218 41.994 1.00 26.77 376 ALA D O 1
ATOM 12457 N N . ARG D 1 377 ? 97.319 80.517 40.354 1.00 26.63 377 ARG D N 1
ATOM 12458 C CA . ARG D 1 377 ? 97.850 81.514 41.268 1.00 26.45 377 ARG D CA 1
ATOM 12459 C C . ARG D 1 377 ? 97.212 82.843 40.903 1.00 25.56 377 ARG D C 1
ATOM 12460 O O . ARG D 1 377 ? 97.420 83.364 39.808 1.00 24.60 377 ARG D O 1
ATOM 12468 N N . VAL D 1 378 ? 96.430 83.381 41.832 1.00 24.58 378 VAL D N 1
ATOM 12469 C CA . VAL D 1 378 ? 95.716 84.630 41.614 1.00 24.18 378 VAL D CA 1
ATOM 12470 C C . VAL D 1 378 ? 96.226 85.775 42.471 1.00 23.50 378 VAL D C 1
ATOM 12471 O O . VAL D 1 378 ? 96.524 85.600 43.650 1.00 23.53 378 VAL D O 1
ATOM 12475 N N . ASN D 1 379 ? 96.315 86.952 41.862 1.00 23.25 379 ASN D N 1
ATOM 12476 C CA . ASN D 1 379 ? 96.763 88.143 42.560 1.00 23.51 379 ASN D CA 1
ATOM 12477 C C . ASN D 1 379 ? 95.565 89.072 42.749 1.00 23.99 379 ASN D C 1
ATOM 12478 O O . ASN D 1 379 ? 94.823 89.361 41.805 1.00 21.24 379 ASN D O 1
ATOM 12483 N N . THR D 1 380 ? 95.393 89.517 43.987 1.00 22.31 380 THR D N 1
ATOM 12484 C CA . THR D 1 380 ? 94.314 90.405 44.383 1.00 22.51 380 THR D CA 1
ATOM 12485 C C . THR D 1 380 ? 94.432 91.785 43.750 1.00 21.66 380 THR D C 1
ATOM 12486 O O . THR D 1 380 ? 93.425 92.460 43.511 1.00 18.48 380 THR D O 1
ATOM 12490 N N . PHE D 1 381 ? 95.665 92.200 43.480 1.00 20.97 381 PHE D N 1
ATOM 12491 C CA . PHE D 1 381 ? 95.925 93.518 42.919 1.00 22.10 381 PHE D CA 1
ATOM 12492 C C . PHE D 1 381 ? 95.300 94.578 43.818 1.00 22.63 381 PHE D C 1
ATOM 12493 O O . PHE D 1 381 ? 94.922 95.658 43.356 1.00 24.11 381 PHE D O 1
ATOM 12501 N N . GLY D 1 382 ? 95.190 94.258 45.106 1.00 22.01 382 GLY D N 1
ATOM 12502 C CA . GLY D 1 382 ? 94.622 95.190 46.068 1.00 21.23 382 GLY D CA 1
ATOM 12503 C C . GLY D 1 382 ? 93.101 95.293 46.089 1.00 19.02 382 GLY D C 1
ATOM 12504 O O . GLY D 1 382 ? 92.549 96.260 46.614 1.00 19.27 382 GLY D O 1
ATOM 12505 N N . ASP D 1 383 ? 92.419 94.306 45.523 1.00 17.02 383 ASP D N 1
ATOM 12506 C CA . ASP D 1 383 ? 90.960 94.309 45.489 1.00 16.56 383 ASP D CA 1
ATOM 12507 C C . ASP D 1 383 ? 90.428 93.179 46.370 1.00 16.81 383 ASP D C 1
ATOM 12508 O O . ASP D 1 383 ? 90.521 92.008 46.011 1.00 17.37 383 ASP D O 1
ATOM 12513 N N . HIS D 1 384 ? 89.865 93.539 47.519 1.00 14.98 384 HIS D N 1
ATOM 12514 C CA . HIS D 1 384 ? 89.332 92.563 48.460 1.00 14.24 384 HIS D CA 1
ATOM 12515 C C . HIS D 1 384 ? 88.414 91.507 47.856 1.00 14.24 384 HIS D C 1
ATOM 12516 O O . HIS D 1 384 ? 88.581 90.322 48.128 1.00 13.58 384 HIS D O 1
ATOM 12523 N N . ARG D 1 385 ? 87.456 91.929 47.035 1.00 14.46 385 ARG D N 1
ATOM 12524 C CA . ARG D 1 385 ? 86.512 90.990 46.432 1.00 14.39 385 ARG D CA 1
ATOM 12525 C C . ARG D 1 385 ? 87.166 89.991 45.476 1.00 14.62 385 ARG D C 1
ATOM 12526 O O . ARG D 1 385 ? 86.698 88.855 45.350 1.00 13.52 385 ARG D O 1
ATOM 12534 N N . ILE D 1 386 ? 88.233 90.400 44.794 1.00 14.77 386 ILE D N 1
ATOM 12535 C CA . ILE D 1 386 ? 88.925 89.477 43.893 1.00 14.09 386 ILE D CA 1
ATOM 12536 C C . ILE D 1 386 ? 89.464 88.346 44.761 1.00 15.30 386 ILE D C 1
ATOM 12537 O O . ILE D 1 386 ? 89.408 87.174 44.388 1.00 16.74 386 ILE D O 1
ATOM 12542 N N . GLY D 1 387 ? 89.972 88.713 45.936 1.00 17.51 387 GLY D N 1
ATOM 12543 C CA . GLY D 1 387 ? 90.517 87.727 46.854 1.00 15.84 387 GLY D CA 1
ATOM 12544 C C . GLY D 1 387 ? 89.472 86.774 47.397 1.00 17.07 387 GLY D C 1
ATOM 12545 O O . GLY D 1 387 ? 89.654 85.558 47.349 1.00 16.65 387 GLY D O 1
ATOM 12546 N N . MET D 1 388 ? 88.372 87.309 47.922 1.00 14.40 388 MET D N 1
ATOM 12547 C CA . MET D 1 388 ? 87.324 86.450 48.463 1.00 14.75 388 MET D CA 1
ATOM 12548 C C . MET D 1 388 ? 86.676 85.612 47.362 1.00 14.25 388 MET D C 1
ATOM 12549 O O . MET D 1 388 ? 86.264 84.481 47.603 1.00 15.04 388 MET D O 1
ATOM 12554 N N . MET D 1 389 ? 86.599 86.159 46.151 1.00 15.48 389 MET D N 1
ATOM 12555 C CA . MET D 1 389 ? 86.024 85.415 45.028 1.00 15.73 389 MET D CA 1
ATOM 12556 C C . MET D 1 389 ? 86.887 84.179 44.780 1.00 15.49 389 MET D C 1
ATOM 12557 O O . MET D 1 389 ? 86.389 83.061 44.665 1.00 17.21 389 MET D O 1
ATOM 12562 N N . THR D 1 390 ? 88.194 84.392 44.697 1.00 15.93 390 THR D N 1
ATOM 12563 C CA . THR D 1 390 ? 89.126 83.297 44.460 1.00 15.61 390 THR D CA 1
ATOM 12564 C C . THR D 1 390 ? 89.009 82.283 45.591 1.00 15.55 390 THR D C 1
ATOM 12565 O O . THR D 1 390 ? 89.014 81.067 45.364 1.00 14.47 390 THR D O 1
ATOM 12569 N N . ALA D 1 391 ? 88.886 82.795 46.811 1.00 15.76 391 ALA D N 1
ATOM 12570 C CA . ALA D 1 391 ? 88.764 81.946 47.987 1.00 17.08 391 ALA D CA 1
ATOM 12571 C C . ALA D 1 391 ? 87.592 80.978 47.848 1.00 17.81 391 ALA D C 1
ATOM 12572 O O . ALA D 1 391 ? 87.727 79.786 48.134 1.00 17.41 391 ALA D O 1
ATOM 12574 N N . ILE D 1 392 ? 86.441 81.484 47.409 1.00 16.97 392 ILE D N 1
ATOM 12575 C CA . ILE D 1 392 ? 85.280 80.620 47.249 1.00 15.64 392 ILE D CA 1
ATOM 12576 C C . ILE D 1 392 ? 85.452 79.703 46.039 1.00 16.95 392 ILE D C 1
ATOM 12577 O O . ILE D 1 392 ? 85.026 78.552 46.067 1.00 17.14 392 ILE D O 1
ATOM 12582 N N . ALA D 1 393 ? 86.078 80.214 44.982 1.00 16.98 393 ALA D N 1
ATOM 12583 C CA . ALA D 1 393 ? 86.303 79.413 43.780 1.00 18.25 393 ALA D CA 1
ATOM 12584 C C . ALA D 1 393 ? 87.207 78.221 44.096 1.00 19.68 393 ALA D C 1
ATOM 12585 O O . ALA D 1 393 ? 86.960 77.099 43.646 1.00 19.48 393 ALA D O 1
ATOM 12587 N N . ALA D 1 394 ? 88.252 78.471 44.881 1.00 19.91 394 ALA D N 1
ATOM 12588 C CA . ALA D 1 394 ? 89.202 77.427 45.257 1.00 20.13 394 ALA D CA 1
ATOM 12589 C C . ALA D 1 394 ? 88.515 76.235 45.926 1.00 19.28 394 ALA D C 1
ATOM 12590 O O . ALA D 1 394 ? 89.014 75.108 45.871 1.00 19.23 394 ALA D O 1
ATOM 12592 N N . LEU D 1 395 ? 87.371 76.485 46.553 1.00 17.68 395 LEU D N 1
ATOM 12593 C CA . LEU D 1 395 ? 86.628 75.425 47.222 1.00 18.61 395 LEU D CA 1
ATOM 12594 C C . LEU D 1 395 ? 86.151 74.357 46.241 1.00 20.33 395 LEU D C 1
ATOM 12595 O O . LEU D 1 395 ? 85.913 73.212 46.629 1.00 19.61 395 LEU D O 1
ATOM 12600 N N . LEU D 1 396 ? 86.019 74.734 44.970 1.00 22.17 396 LEU D N 1
ATOM 12601 C CA . LEU D 1 396 ? 85.562 73.805 43.941 1.00 23.56 396 LEU D CA 1
ATOM 12602 C C . LEU D 1 396 ? 86.682 73.075 43.201 1.00 25.59 396 LEU D C 1
ATOM 12603 O O . LEU D 1 396 ? 86.420 72.128 42.463 1.00 26.05 396 LEU D O 1
ATOM 12608 N N . VAL D 1 397 ? 87.923 73.509 43.381 1.00 26.49 397 VAL D N 1
ATOM 12609 C CA . VAL D 1 397 ? 89.033 72.842 42.709 1.00 28.86 397 VAL D CA 1
ATOM 12610 C C . VAL D 1 397 ? 89.157 71.419 43.262 1.00 30.68 397 VAL D C 1
ATOM 12611 O O . VAL D 1 397 ? 89.380 71.214 44.456 1.00 28.97 397 VAL D O 1
ATOM 12615 N N . ALA D 1 398 ? 89.006 70.441 42.375 1.00 34.13 398 ALA D N 1
ATOM 12616 C CA . ALA D 1 398 ? 89.045 69.029 42.744 1.00 36.39 398 ALA D CA 1
ATOM 12617 C C . ALA D 1 398 ? 90.382 68.483 43.222 1.00 38.46 398 ALA D C 1
ATOM 12618 O O . ALA D 1 398 ? 90.432 67.741 44.203 1.00 38.61 398 ALA D O 1
ATOM 12620 N N . ASP D 1 399 ? 91.462 68.839 42.536 1.00 40.71 399 ASP D N 1
ATOM 12621 C CA . ASP D 1 399 ? 92.779 68.332 42.910 1.00 42.37 399 ASP D CA 1
ATOM 12622 C C . ASP D 1 399 ? 93.888 69.374 42.921 1.00 42.80 399 ASP D C 1
ATOM 12623 O O . ASP D 1 399 ? 94.774 69.327 43.773 1.00 44.06 399 ASP D O 1
ATOM 12628 N N . GLY D 1 400 ? 93.846 70.304 41.972 1.00 41.66 400 GLY D N 1
ATOM 12629 C CA . GLY D 1 400 ? 94.875 71.328 41.891 1.00 40.60 400 GLY D CA 1
ATOM 12630 C C . GLY D 1 400 ? 95.183 72.083 43.176 1.00 39.25 400 GLY D C 1
ATOM 12631 O O . GLY D 1 400 ? 94.700 71.746 44.257 1.00 38.54 400 GLY D O 1
ATOM 12632 N N . GLU D 1 401 ? 96.004 73.119 43.051 1.00 38.31 401 GLU D N 1
ATOM 12633 C CA . GLU D 1 401 ? 96.377 73.934 44.195 1.00 36.84 401 GLU D CA 1
ATOM 12634 C C . GLU D 1 401 ? 96.168 75.402 43.835 1.00 35.02 401 GLU D C 1
ATOM 12635 O O . GLU D 1 401 ? 96.587 75.854 42.767 1.00 33.19 401 GLU D O 1
ATOM 12641 N N . VAL D 1 402 ? 95.519 76.145 44.725 1.00 31.44 402 VAL D N 1
ATOM 12642 C CA . VAL D 1 402 ? 95.265 77.556 44.469 1.00 28.39 402 VAL D CA 1
ATOM 12643 C C . VAL D 1 402 ? 96.018 78.455 45.443 1.00 28.73 402 VAL D C 1
ATOM 12644 O O . VAL D 1 402 ? 95.941 78.271 46.661 1.00 27.80 402 VAL D O 1
ATOM 12648 N N . GLU D 1 403 ? 96.751 79.422 44.897 1.00 28.81 403 GLU D N 1
ATOM 12649 C CA . GLU D 1 403 ? 97.511 80.367 45.709 1.00 30.33 403 GLU D CA 1
ATOM 12650 C C . GLU D 1 403 ? 97.030 81.787 45.456 1.00 29.12 403 GLU D C 1
ATOM 12651 O O . GLU D 1 403 ? 96.861 82.201 44.305 1.00 28.87 403 GLU D O 1
ATOM 12657 N N . LEU D 1 404 ? 96.831 82.529 46.541 1.00 26.69 404 LEU D N 1
ATOM 12658 C CA . LEU D 1 404 ? 96.370 83.905 46.465 1.00 26.26 404 LEU D CA 1
ATOM 12659 C C . LEU D 1 404 ? 97.461 84.842 46.985 1.00 25.03 404 LEU D C 1
ATOM 12660 O O . LEU D 1 404 ? 97.957 84.665 48.097 1.00 24.33 404 LEU D O 1
ATOM 12665 N N . ASP D 1 405 ? 97.836 85.829 46.177 1.00 23.81 405 ASP D N 1
ATOM 12666 C CA . ASP D 1 405 ? 98.844 86.808 46.571 1.00 23.57 405 ASP D CA 1
ATOM 12667 C C . ASP D 1 405 ? 98.115 88.096 46.956 1.00 24.58 405 ASP D C 1
ATOM 12668 O O . ASP D 1 405 ? 96.995 88.337 46.491 1.00 23.53 405 ASP D O 1
ATOM 12673 N N . ARG D 1 406 ? 98.748 88.918 47.793 1.00 22.34 406 ARG D N 1
ATOM 12674 C CA . ARG D 1 406 ? 98.140 90.160 48.272 1.00 23.59 406 ARG D CA 1
ATOM 12675 C C . ARG D 1 406 ? 96.761 89.858 48.871 1.00 22.33 406 ARG D C 1
ATOM 12676 O O . ARG D 1 406 ? 95.797 90.586 48.639 1.00 20.03 406 ARG D O 1
ATOM 12684 N N . ALA D 1 407 ? 96.681 88.783 49.646 1.00 20.71 407 ALA D N 1
ATOM 12685 C CA . ALA D 1 407 ? 95.425 88.377 50.263 1.00 20.89 407 ALA D CA 1
ATOM 12686 C C . ALA D 1 407 ? 94.947 89.352 51.342 1.00 20.61 407 ALA D C 1
ATOM 12687 O O . ALA D 1 407 ? 93.758 89.399 51.656 1.00 21.05 407 ALA D O 1
ATOM 12689 N N . GLU D 1 408 ? 95.870 90.133 51.896 1.00 19.48 408 GLU D N 1
ATOM 12690 C CA . GLU D 1 408 ? 95.532 91.092 52.943 1.00 19.58 408 GLU D CA 1
ATOM 12691 C C . GLU D 1 408 ? 94.519 92.146 52.490 1.00 19.74 408 GLU D C 1
ATOM 12692 O O . GLU D 1 408 ? 93.894 92.815 53.319 1.00 16.25 408 GLU D O 1
ATOM 12698 N N . ALA D 1 409 ? 94.367 92.302 51.179 1.00 18.49 409 ALA D N 1
ATOM 12699 C CA . ALA D 1 409 ? 93.427 93.278 50.638 1.00 18.25 409 ALA D CA 1
ATOM 12700 C C . ALA D 1 409 ? 92.017 92.999 51.151 1.00 16.94 409 ALA D C 1
ATOM 12701 O O . ALA D 1 409 ? 91.206 93.911 51.294 1.00 17.96 409 ALA D O 1
ATOM 12703 N N . ILE D 1 410 ? 91.733 91.732 51.422 1.00 16.57 410 ILE D N 1
ATOM 12704 C CA . ILE D 1 410 ? 90.426 91.334 51.926 1.00 16.55 410 ILE D CA 1
ATOM 12705 C C . ILE D 1 410 ? 90.059 92.091 53.210 1.00 18.37 410 ILE D C 1
ATOM 12706 O O . ILE D 1 410 ? 88.876 92.337 53.480 1.00 17.24 410 ILE D O 1
ATOM 12711 N N . ASN D 1 411 ? 91.069 92.478 53.988 1.00 15.30 411 ASN D N 1
ATOM 12712 C CA . ASN D 1 411 ? 90.831 93.196 55.237 1.00 18.15 411 ASN D CA 1
ATOM 12713 C C . ASN D 1 411 ? 90.154 94.547 55.033 1.00 17.98 411 ASN D C 1
ATOM 12714 O O . ASN D 1 411 ? 89.694 95.179 55.988 1.00 16.38 411 ASN D O 1
ATOM 12719 N N . THR D 1 412 ? 90.106 94.989 53.784 1.00 17.49 412 THR D N 1
ATOM 12720 C CA . THR D 1 412 ? 89.475 96.256 53.448 1.00 20.07 412 THR D CA 1
ATOM 12721 C C . THR D 1 412 ? 87.993 96.284 53.848 1.00 18.57 412 THR D C 1
ATOM 12722 O O . THR D 1 412 ? 87.483 97.316 54.278 1.00 18.30 412 THR D O 1
ATOM 12726 N N . SER D 1 413 ? 87.308 95.152 53.727 1.00 16.22 413 SER D N 1
ATOM 12727 C CA . SER D 1 413 ? 85.886 95.105 54.063 1.00 16.55 413 SER D CA 1
ATOM 12728 C C . SER D 1 413 ? 85.433 93.869 54.837 1.00 14.96 413 SER D C 1
ATOM 12729 O O . SER D 1 413 ? 84.281 93.800 55.257 1.00 13.60 413 SER D O 1
ATOM 12732 N N . TYR D 1 414 ? 86.320 92.898 55.028 1.00 14.73 414 TYR D N 1
ATOM 12733 C CA . TYR D 1 414 ? 85.924 91.667 55.705 1.00 14.61 414 TYR D CA 1
ATOM 12734 C C . TYR D 1 414 ? 87.102 90.977 56.401 1.00 16.48 414 TYR D C 1
ATOM 12735 O O . TYR D 1 414 ? 87.484 89.865 56.037 1.00 15.26 414 TYR D O 1
ATOM 12744 N N . PRO D 1 415 ? 87.675 91.626 57.430 1.00 18.33 415 PRO D N 1
ATOM 12745 C CA . PRO D 1 415 ? 88.815 91.099 58.193 1.00 18.37 415 PRO D CA 1
ATOM 12746 C C . PRO D 1 415 ? 88.692 89.646 58.660 1.00 19.53 415 PRO D C 1
ATOM 12747 O O . PRO D 1 415 ? 89.665 88.893 58.625 1.00 18.15 415 PRO D O 1
ATOM 12751 N N . SER D 1 416 ? 87.496 89.263 59.094 1.00 18.32 416 SER D N 1
ATOM 12752 C CA . SER D 1 416 ? 87.248 87.919 59.605 1.00 18.83 416 SER D CA 1
ATOM 12753 C C . SER D 1 416 ? 86.852 86.877 58.562 1.00 17.72 416 SER D C 1
ATOM 12754 O O . SER D 1 416 ? 86.410 85.780 58.913 1.00 19.20 416 SER D O 1
ATOM 12757 N N . PHE D 1 417 ? 87.028 87.204 57.286 1.00 18.39 417 PHE D N 1
ATOM 12758 C CA . PHE D 1 417 ? 86.658 86.287 56.207 1.00 18.39 417 PHE D CA 1
ATOM 12759 C C . PHE D 1 417 ? 87.109 84.841 56.404 1.00 17.98 417 PHE D C 1
ATOM 12760 O O . PHE D 1 417 ? 86.287 83.921 56.425 1.00 18.86 417 PHE D O 1
ATOM 12768 N N . PHE D 1 418 ? 88.414 84.634 56.537 1.00 18.52 418 PHE D N 1
ATOM 12769 C CA . PHE D 1 418 ? 88.934 83.282 56.700 1.00 19.55 418 PHE D CA 1
ATOM 12770 C C . PHE D 1 418 ? 88.476 82.589 57.983 1.00 19.59 418 PHE D C 1
ATOM 12771 O O . PHE D 1 418 ? 88.375 81.361 58.021 1.00 18.80 418 PHE D O 1
ATOM 12779 N N . ASP D 1 419 ? 88.198 83.366 59.027 1.00 21.44 419 ASP D N 1
ATOM 12780 C CA . ASP D 1 419 ? 87.709 82.789 60.278 1.00 21.53 419 ASP D CA 1
ATOM 12781 C C . ASP D 1 419 ? 86.301 82.244 60.018 1.00 21.59 419 ASP D C 1
ATOM 12782 O O . ASP D 1 419 ? 85.964 81.137 60.443 1.00 19.45 419 ASP D O 1
ATOM 12787 N N . ASP D 1 420 ? 85.479 83.021 59.316 1.00 20.65 420 ASP D N 1
ATOM 12788 C CA . ASP D 1 420 ? 84.130 82.562 59.008 1.00 19.77 420 ASP D CA 1
ATOM 12789 C C . ASP D 1 420 ? 84.224 81.347 58.095 1.00 19.63 420 ASP D C 1
ATOM 12790 O O . ASP D 1 420 ? 83.501 80.370 58.270 1.00 18.74 420 ASP D O 1
ATOM 12795 N N . LEU D 1 421 ? 85.131 81.408 57.130 1.00 20.86 421 LEU D N 1
ATOM 12796 C CA . LEU D 1 421 ? 85.330 80.300 56.204 1.00 23.84 421 LEU D CA 1
ATOM 12797 C C . LEU D 1 421 ? 85.618 79.035 57.016 1.00 24.87 421 LEU D C 1
ATOM 12798 O O . LEU D 1 421 ? 84.973 77.999 56.821 1.00 24.85 421 LEU D O 1
ATOM 12803 N N . GLU D 1 422 ? 86.579 79.133 57.933 1.00 25.46 422 GLU D N 1
ATOM 12804 C CA . GLU D 1 422 ? 86.968 78.003 58.781 1.00 28.12 422 GLU D CA 1
ATOM 12805 C C . GLU D 1 422 ? 85.835 77.344 59.562 1.00 28.16 422 GLU D C 1
ATOM 12806 O O . GLU D 1 422 ? 85.827 76.127 59.731 1.00 27.39 422 GLU D O 1
ATOM 12812 N N . SER D 1 423 ? 84.886 78.136 60.051 1.00 28.90 423 SER D N 1
ATOM 12813 C CA . SER D 1 423 ? 83.780 77.582 60.834 1.00 31.10 423 SER D CA 1
ATOM 12814 C C . SER D 1 423 ? 82.803 76.752 60.006 1.00 32.78 423 SER D C 1
ATOM 12815 O O . SER D 1 423 ? 81.968 76.032 60.556 1.00 33.04 423 SER D O 1
ATOM 12818 N N . LEU D 1 424 ? 82.913 76.852 58.685 1.00 35.10 424 LEU D N 1
ATOM 12819 C CA . LEU D 1 424 ? 82.033 76.122 57.781 1.00 37.78 424 LEU D CA 1
ATOM 12820 C C . LEU D 1 424 ? 82.589 74.771 57.336 1.00 40.78 424 LEU D C 1
ATOM 12821 O O . LEU D 1 424 ? 81.827 73.828 57.107 1.00 40.67 424 LEU D O 1
ATOM 12826 N N . ILE D 1 425 ? 83.909 74.677 57.206 1.00 43.06 425 ILE D N 1
ATOM 12827 C CA . ILE D 1 425 ? 84.533 73.429 56.788 1.00 46.67 425 ILE D CA 1
ATOM 12828 C C . ILE D 1 425 ? 84.251 72.333 57.811 1.00 48.35 425 ILE D C 1
ATOM 12829 O O . ILE D 1 425 ? 84.094 71.164 57.458 1.00 49.23 425 ILE D O 1
ATOM 12834 N N . HIS D 1 426 ? 84.170 72.720 59.078 1.00 50.65 426 HIS D N 1
ATOM 12835 C CA . HIS D 1 426 ? 83.904 71.767 60.149 1.00 52.21 426 HIS D CA 1
ATOM 12836 C C . HIS D 1 426 ? 82.599 72.098 60.868 1.00 53.17 426 HIS D C 1
ATOM 12837 O O . HIS D 1 426 ? 81.510 71.836 60.353 1.00 52.66 426 HIS D O 1
ATOM 12844 N N . GLY D 1 427 ? 82.723 72.675 62.060 1.00 54.46 427 GLY D N 1
ATOM 12845 C CA . GLY D 1 427 ? 81.557 73.039 62.845 1.00 55.87 427 GLY D CA 1
ATOM 12846 C C . GLY D 1 427 ? 81.591 74.486 63.306 1.00 56.95 427 GLY D C 1
ATOM 12847 O O . GLY D 1 427 ? 82.551 75.206 62.951 1.00 56.38 427 GLY D O 1
#

B-factor: mean 19.99, std 7.99, range [1.22, 100.0]

=== Feature glossary ===
The record interleaves many kinds of information about one protein. Here is each kind framed as the question it answers.

Q: What known structures does this most resemble?
A: Structural nearest neighbors (via Foldseek easy-search vs the PDB). Reported per hit: target PDB id, E-value, and alignment TM-score. A TM-score above ~0.5 is the conventional threshold for 'same fold'.

Q: Where is each backbone atom in 3D?
A: The mmCIF table is the protein's shape written out atom by atom. For each backbone N, Cα, C, and carbonyl O, it records an (x, y, z) coordinate triple in Å plus the residue type, chain letter, and residue number.

Q: What are the backbone torsion angles?
A: The φ/ψ torsion pair specifies the backbone conformation at each residue. φ rotates about the N–Cα bond, ψ about the Cα–C bond. Steric clashes forbid most of the (φ, ψ) plane — the allowed regions (α-helix basin, β-sheet basin, left-handed helix) are the Ramachandran-allowed regions.

Q: Which residues are buried vs exposed?
A: Solvent-accessible surface area (SASA) is the area in Å² traced out by the centre of a 1.4 Å probe sphere (a water molecule) rolled over the protein's van der Waals surface (Shrake–Rupley / Lee–Richards construction). Buried residues have near-zero SASA; fully exposed residues can exceed 200 Å². The total SASA scales roughly with the number of surface residues.

Q: How confident is the AlphaFold model at each residue?
A: pLDDT is the predicted lDDT-Cα score: AlphaFold's confidence that the local environment of each residue (all inter-atomic distances within 15 Å) is correctly placed. It is a per-residue number between 0 and 100, with higher meaning more reliable.

Q: What does the local fold look like, residue by residue?
A: 3Di is Foldseek's structural alphabet. Each residue is assigned one of twenty discrete states based on how its Cα sits relative to its spatial (not sequential) neighbors. Aligning 3Di strings finds structural homologs roughly as well as full 3D superposition, but orders of magnitude faster.

Q: How big and how compact is the whole molecule?
A: Radius of gyration (Rg) is the root-mean-square distance of Cα atoms from their centroid — a single number for overall size and compactness. A globular domain of N residues has Rg ≈ 2.2·N^0.38 Å; an extended or disordered chain has a much larger Rg. The Cα contact count is the number of residue pairs whose Cα atoms are within 8 Å and are more than four positions apart in sequence — a standard proxy for tertiary packing density. The bounding box is the smallest axis-aligned box enclosing all Cα atoms.

Q: Which residues are in helices, strands, or loops?
A: DSSP 8-state secondary structure assigns each residue one of H (α-helix), G (3₁₀-helix), I (π-helix), E (extended β-strand), B (isolated β-bridge), T (hydrogen-bonded turn), S (bend), or '-' (coil). The assignment is computed from backbone hydrogen-bond geometry via the Kabsch–Sander algorithm.

Q: How mobile is each atom in the crystal?
A: Crystallographic B-factors measure how much each atom's electron density is smeared out, in Å². They rise in mobile loops and surface residues and fall in the buried interior. In AlphaFold models this column is repurposed to hold pLDDT instead.

Q: What if only a Cα trace is available?
A: P-SEA three-state annotation labels each residue as helix, strand, or coil based purely on the geometry of the Cα trace. It serves as a fallback when the full backbone (and thus DSSP) is unavailable.

Q: What family and function is it annotated with?
A: Database cross-references. InterPro integrates a dozen domain/family signature databases into unified entries with residue-range hits. GO terms attach function/process/location labels with evidence codes. CATH codes position the fold in a four-level structural taxonomy. Organism is the NCBI-taxonomy species name.

Q: Are the domains correctly placed relative to each other?
A: Predicted Aligned Error (PAE) is an AlphaFold confidence matrix: entry (i, j) is the expected error in the position of residue j, in ångströms, when the prediction is superimposed on the true structure at residue i. Low PAE within a block of residues means that block is internally rigid and well-predicted; high PAE between two blocks means their relative placement is uncertain even if each block individually is confident.

Q: What do the diagnostic plots show?
A: Three diagnostic plots accompany the record. The Cα contact map visualizes the tertiary structure as a 2D adjacency matrix (8 Å cutoff, sequence-local contacts suppressed). The Ramachandran plot shows the distribution of backbone (φ, ψ) torsions, with points in the α and β basins reflecting secondary structure content. The PAE plot shows AlphaFold's inter-residue confidence as a color matrix.

Q: What is the amino-acid chain?
A: Primary structure: the covalent order of the twenty standard amino acids along the backbone. Two proteins with the same sequence will (almost always) fold to the same structure; two with 30% identity often share a fold but not the details.

Q: What do the rendered images show?
A: The six renders are orthographic views along the three Cartesian axes in both directions. Representation (cartoon, sticks, or surface) and color scheme (sequence-rainbow or by-chain) vary across proteins so the training set covers all the common visualization conventions.